Protein 1SE9 (pdb70)

Nearest PDB structures (foldseek):
  1se9-assembly1_A  TM=8.647E-01  e=3.452E-18  Arabidopsis thaliana
  4x57-assembly2_D  TM=8.177E-01  e=2.316E-09  Arabidopsis thaliana
  2gbm-assembly3_C  TM=7.319E-01  e=3.199E-06  Homo sapiens
  1wgh-assembly1_A  TM=7.041E-01  e=6.549E-06  Mus musculus
  1v6e-assembly1_A  TM=5.089E-01  e=8.475E-03  Mus musculus

Sequence (101 aa):
EAEVHNQLEIKFRLTDGSDIGPKAFPDATTVSALKETVISEWPREKENGPKTVKEVKLISAGKVLENSKTVKDYRSPVSNLAGAVTTMHVIIQAPVTEKEKEAEVHNQLEIKFRLTDGSDIGPKAFPDATTVSALKETVISEWPREKENGPKTVKEVKLISAGKVLENSKTVKDYRSPVSNLAGAVTTMHVIIQAPVTEKEKEAEVHNQLEIKFRLTDGSDIGPKAFPDATTVSALKETVISEWPREKENGPKTVKEVKLISAGKVLENSKTVKDYRSPVSNLAGAVTTMHVIIQAPVTEKEKEAEVHNQLEIKFRLTDGSDIGPKAFPDATTVSALKETVISEWPREKENGPKTVKEVKLISAGKVLENSKTVKDYRSPVSNLAGAVTTMHVIIQAPVTEKEKEAEVHNQLEIKFRLTDGSDIGPKAFPDATTVSALKETVISEWPREKENGPKTVKEVKLISAGKVLENSKTVKDYRSPVSNLAGAVTTMHVIIQAPVTEKEKEAEVHNQLEIKFRLTDGSDIGPKAFPDATTVSALKETVISEWPREKENGPKTVKEVKLISAGKVLENSKTVKDYRSPVSNLAGAVTTMHVIIQAPVTEKEKEAEVHNQLEIKFRLTDGSDIGPKAFPDATTVSALKETVISEWPREKENGPKTVKEVKLISAGKVLENSKTVKDYRSPVSNLAGAVTTMHVIIQAPVTEKEKEAEVHNQLEIKFRLTDGSDIGPKAFPDATTVSALKETVISEWPREKENGPKTVKEVKLISAGKVLENSKTVKDYRSPVSNLAGAVTTMHVIIQAPVTEKEKEAEVHNQLEIKFRLTDGSDIGPKAFPDATTVSALKETVISEWPREKENGPKTVKEVKLISAGKVLENSKTVKDYRSPVSNLAGAVTTMHVIIQAPVTEKEKEAEVHNQLEIKFRLTDGSDIGPKAFPDATTVSALKETVISEWPREKENGPKTVKEVKLISAGKVLENSKTVKDYRSPVSNLAGAVTTMHVIIQAPVTEKEKEAEVHNQLEIKFRLTDGSDIGPKAFPDATTVSALKETVISEWPREKENGPKTVKEVKLISAGKVLENSKTVKDYRSPVSNLAGAVTTMHVIIQAPVTEKEKEAEVHNQLEIKFRLTDGSDIGPKAFPDATTVSALKETVISEWPREKENGPKTVKEVKLISAGKVLENSKTVKDYRSPVSNLAGAVTTMHVIIQAPVTEKEKEAEVHNQLEIKFRLTDGSDIGPKAFPDATTVSALKETVISEWPREKENGPKTVKEVKLISAGKVLENSKTVKDYRSPVSNLAGAVTTMHVIIQAPVTEKEKEAEVHNQLEIKFRLTDGSDIGPKAFPDATTVSALKETVISEWPREKENGPKTVKEVKLISAGKVLENSKTVKDYRSPVSNLAGAVTTMHVIIQAPVTEKEKEAEVHNQLEIKFRLTDGSDIGPKAFPDATTVSALKETVISEWPREKENGPKTVKEVKLISAGKVLENSKTVKDYRSPVSNLAGAVTTMHVIIQAPVTEKEKEAEVHNQLEIKFRLTDGSDIGPKAFPDATTVSALKETVISEWPREKENGPKTVKEVKLISAGKVLENSKTVKDYRSPVSNLAGAVTTMHVIIQAPVTEKEKEAEVHNQLEIKFRLTDGSDIGPKAFPDATTVSALKETVISEWPREKENGPKTVKEVKLISAGKVLENSKTVKDYRSPVSNLAGAVTTMHVIIQAPVTEKEKEAEVHNQLEIKFRLTDGSDIGPKAFPDATTVSALKETVISEWPREKENGPKTVKEVKLISAGKVLENSKTVKDYRSPVSNLAGAVTTMHVIIQAPVTEKEKEAEVHNQLEIKFRLTDGSDIGPKAFPDATTVSALKETVISEWPREKENGPKTVKEVKLISAGKVLENSKTVKDYRSPVSNLAGAVTTMHVIIQAPVTEKEKEAEVHNQLEIKFRLTDGSDIGPKAFPDATTVSALKETVISEWPREKENGPKTVKEVKLISAGKVLENSKTVKDYRSPVSNLAGAVTTMHVIIQAPVTEKEK

InterPro domains:
  IPR000626 Ubiquitin-like domain [PS50053] (8-74)
  IPR017000 Membrane-anchored ubiquitin-fold protein [PIRSF032572] (2-117)
  IPR029071 Ubiquitin-like domain superfamily [SSF54236] (4-99)
  IPR039540 UBL3-like, ubiquitin domain [PF13881] (7-115)
  IPR040015 UBL3-like [PTHR13169] (1-116)

Solvent-accessible surface area: 6797 Å² total; per-residue (Å²): 215,59,152,119,132,100,42,18,72,5,54,4,87,23,82,95,55,57,74,34,52,72,99,19,2,59,37,71,26,60,0,41,43,0,31,97,27,0,40,95,100,9,70,209,153,69,102,136,8,0,17,24,64,141,8,0,54,1,35,25,115,74,118,82,9,95,62,97,75,38,3,123,76,51,35,61,103,151,107,55,151,40,71,40,92,40,62,4,80,0,64,57,81,67,57,148,135,95,110,96,200

Radius of gyration: 13.99 Å; Cα contacts (8 Å, |Δi|>4): 163; chains: 1; bounding box: 28×27×43 Å

Structure (mmCIF, N/CA/C/O backbone):
data_1SE9
#
_entry.id   1SE9
#
loop_
_atom_site.group_PDB
_atom_site.id
_atom_site.type_symbol
_atom_site.label_atom_id
_atom_site.label_alt_id
_atom_site.label_comp_id
_atom_site.label_asym_id
_atom_site.label_entity_id
_atom_site.label_seq_id
_atom_site.pdbx_PDB_ins_code
_atom_site.Cartn_x
_atom_site.Cartn_y
_atom_site.Cartn_z
_atom_site.occupancy
_atom_site.B_iso_or_equiv
_atom_site.auth_seq_id
_atom_site.auth_comp_id
_atom_site.auth_asym_id
_atom_site.auth_atom_id
_atom_site.pdbx_PDB_model_num
ATOM 1 N N . GLU A 1 10 ? 1.508 1.253 1.422 1.00 0.00 1 GLU A N 1
ATOM 2 C CA . GLU A 1 10 ? 2.693 0.413 1.397 1.00 0.00 1 GLU A CA 1
ATOM 3 C C . GLU A 1 10 ? 3.498 0.690 0.151 1.00 0.00 1 GLU A C 1
ATOM 4 O O . GLU A 1 10 ? 3.028 1.383 -0.754 1.00 0.00 1 GLU A O 1
ATOM 16 N N . ALA A 1 11 ? 4.700 0.168 0.104 1.00 0.00 2 ALA A N 1
ATOM 17 C CA . ALA A 1 11 ? 5.547 0.352 -1.040 1.00 0.00 2 ALA A CA 1
ATOM 18 C C . ALA A 1 11 ? 5.248 -0.721 -2.067 1.00 0.00 2 ALA A C 1
ATOM 19 O O . ALA A 1 11 ? 4.881 -1.850 -1.705 1.00 0.00 2 ALA A O 1
ATOM 26 N N . GLU A 1 12 ? 5.387 -0.380 -3.323 1.00 0.00 3 GLU A N 1
ATOM 27 C CA . GLU A 1 12 ? 5.138 -1.303 -4.389 1.00 0.00 3 GLU A CA 1
ATOM 28 C C . GLU A 1 12 ? 6.229 -2.353 -4.452 1.00 0.00 3 GLU A C 1
ATOM 29 O O . GLU A 1 12 ? 7.417 -2.021 -4.350 1.00 0.00 3 GLU A O 1
ATOM 41 N N . VAL A 1 13 ? 5.804 -3.611 -4.601 1.00 0.00 4 VAL A N 1
ATOM 42 C CA . VAL A 1 13 ? 6.656 -4.801 -4.586 1.00 0.00 4 VAL A CA 1
ATOM 43 C C . VAL A 1 13 ? 7.600 -4.860 -3.408 1.00 0.00 4 VAL A C 1
ATOM 44 O O . VAL A 1 13 ? 8.690 -4.264 -3.392 1.00 0.00 4 VAL A O 1
ATOM 57 N N . HIS A 1 14 ? 7.174 -5.581 -2.429 1.00 0.00 5 HIS A N 1
ATOM 58 C CA . HIS A 1 14 ? 7.885 -5.662 -1.171 1.00 0.00 5 HIS A CA 1
ATOM 59 C C . HIS A 1 14 ? 9.114 -6.538 -1.211 1.00 0.00 5 HIS A C 1
ATOM 60 O O . HIS A 1 14 ? 9.090 -7.716 -0.857 1.00 0.00 5 HIS A O 1
ATOM 75 N N . ASN A 1 15 ? 10.170 -5.971 -1.705 1.00 0.00 6 ASN A N 1
ATOM 76 C CA . ASN A 1 15 ? 11.438 -6.613 -1.696 1.00 0.00 6 ASN A CA 1
ATOM 77 C C . ASN A 1 15 ? 12.391 -5.859 -0.841 1.00 0.00 6 ASN A C 1
ATOM 78 O O . ASN A 1 15 ? 13.083 -4.936 -1.297 1.00 0.00 6 ASN A O 1
ATOM 89 N N . GLN A 1 16 ? 12.337 -6.167 0.417 1.00 0.00 7 GLN A N 1
ATOM 90 C CA . GLN A 1 16 ? 13.252 -5.685 1.386 1.00 0.00 7 GLN A CA 1
ATOM 91 C C . GLN A 1 16 ? 14.094 -6.858 1.802 1.00 0.00 7 GLN A C 1
ATOM 92 O O . GLN A 1 16 ? 14.030 -7.917 1.164 1.00 0.00 7 GLN A O 1
ATOM 106 N N . LEU A 1 17 ? 14.860 -6.727 2.841 1.00 0.00 8 LEU A N 1
ATOM 107 C CA . LEU A 1 17 ? 15.671 -7.838 3.225 1.00 0.00 8 LEU A CA 1
ATOM 108 C C . LEU A 1 17 ? 14.951 -8.615 4.279 1.00 0.00 8 LEU A C 1
ATOM 109 O O . LEU A 1 17 ? 14.508 -8.061 5.288 1.00 0.00 8 LEU A O 1
ATOM 125 N N . GLU A 1 18 ? 14.826 -9.870 4.060 1.00 0.00 9 GLU A N 1
ATOM 126 C CA . GLU A 1 18 ? 14.015 -10.701 4.895 1.00 0.00 9 GLU A CA 1
ATOM 127 C C . GLU A 1 18 ? 14.798 -11.296 6.019 1.00 0.00 9 GLU A C 1
ATOM 128 O O . GLU A 1 18 ? 15.944 -11.650 5.860 1.00 0.00 9 GLU A O 1
ATOM 140 N N . ILE A 1 19 ? 14.179 -11.373 7.157 1.00 0.00 10 ILE A N 1
ATOM 141 C CA . ILE A 1 19 ? 14.786 -11.944 8.321 1.00 0.00 10 ILE A CA 1
ATOM 142 C C . ILE A 1 19 ? 13.883 -13.027 8.845 1.00 0.00 10 ILE A C 1
ATOM 143 O O . ILE A 1 19 ? 12.656 -12.862 8.867 1.00 0.00 10 ILE A O 1
ATOM 159 N N . LYS A 1 20 ? 14.458 -14.128 9.215 1.00 0.00 11 LYS A N 1
ATOM 160 C CA . LYS A 1 20 ? 13.704 -15.123 9.926 1.00 0.00 11 LYS A CA 1
ATOM 161 C C . LYS A 1 20 ? 14.366 -15.396 11.248 1.00 0.00 11 LYS A C 1
ATOM 162 O O . LYS A 1 20 ? 15.592 -15.235 11.388 1.00 0.00 11 LYS A O 1
ATOM 181 N N . PHE A 1 21 ? 13.594 -15.802 12.201 1.00 0.00 12 PHE A N 1
ATOM 182 C CA . PHE A 1 21 ? 14.084 -15.984 13.539 1.00 0.00 12 PHE A CA 1
ATOM 183 C C . PHE A 1 21 ? 14.270 -17.456 13.853 1.00 0.00 12 PHE A C 1
ATOM 184 O O . PHE A 1 21 ? 13.337 -18.237 13.719 1.00 0.00 12 PHE A O 1
ATOM 201 N N . ARG A 1 22 ? 15.465 -17.842 14.245 1.00 0.00 13 ARG A N 1
ATOM 202 C CA . ARG A 1 22 ? 15.697 -19.182 14.681 1.00 0.00 13 ARG A CA 1
ATOM 203 C C . ARG A 1 22 ? 15.964 -19.197 16.144 1.00 0.00 13 ARG A C 1
ATOM 204 O O . ARG A 1 22 ? 16.883 -18.536 16.625 1.00 0.00 13 ARG A O 1
ATOM 225 N N . LEU A 1 23 ? 15.182 -19.941 16.841 1.00 0.00 14 LEU A N 1
ATOM 226 C CA . LEU A 1 23 ? 15.304 -20.076 18.253 1.00 0.00 14 LEU A CA 1
ATOM 227 C C . LEU A 1 23 ? 16.513 -20.933 18.576 1.00 0.00 14 LEU A C 1
ATOM 228 O O . LEU A 1 23 ? 16.927 -21.772 17.764 1.00 0.00 14 LEU A O 1
ATOM 244 N N . THR A 1 24 ? 17.068 -20.719 19.745 1.00 0.00 15 THR A N 1
ATOM 245 C CA . THR A 1 24 ? 18.251 -21.423 20.231 1.00 0.00 15 THR A CA 1
ATOM 246 C C . THR A 1 24 ? 18.037 -22.952 20.264 1.00 0.00 15 THR A C 1
ATOM 247 O O . THR A 1 24 ? 18.984 -23.736 20.182 1.00 0.00 15 THR A O 1
ATOM 258 N N . ASP A 1 25 ? 16.795 -23.349 20.365 1.00 0.00 16 ASP A N 1
ATOM 259 C CA . ASP A 1 25 ? 16.437 -24.763 20.404 1.00 0.00 16 ASP A CA 1
ATOM 260 C C . ASP A 1 25 ? 16.381 -25.382 18.997 1.00 0.00 16 ASP A C 1
ATOM 261 O O . ASP A 1 25 ? 16.114 -26.569 18.846 1.00 0.00 16 ASP A O 1
ATOM 270 N N . GLY A 1 26 ? 16.625 -24.576 17.975 1.00 0.00 17 GLY A N 1
ATOM 271 C CA . GLY A 1 26 ? 16.693 -25.090 16.609 1.00 0.00 17 GLY A CA 1
ATOM 272 C C . GLY A 1 26 ? 15.395 -24.972 15.817 1.00 0.00 17 GLY A C 1
ATOM 273 O O . GLY A 1 26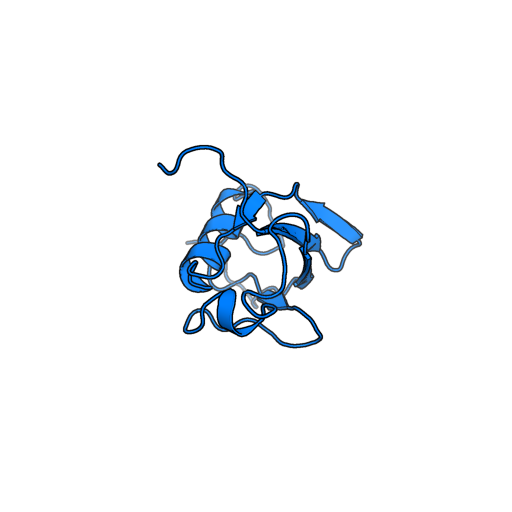 ? 15.322 -25.427 14.665 1.00 0.00 17 GLY A O 1
ATOM 277 N N . SER A 1 27 ? 14.387 -24.371 16.398 1.00 0.00 18 SER A N 1
ATOM 278 C CA . SER A 1 27 ? 13.126 -24.163 15.692 1.00 0.00 18 SER A CA 1
ATOM 279 C C . SER A 1 27 ? 13.158 -22.780 15.034 1.00 0.00 18 SER A C 1
ATOM 280 O O . SER A 1 27 ? 13.744 -21.857 15.591 1.00 0.00 18 SER A O 1
ATOM 288 N N . ASP A 1 28 ? 12.577 -22.627 13.856 1.00 0.00 19 ASP A N 1
ATOM 289 C CA . ASP A 1 28 ? 12.613 -21.352 13.197 1.00 0.00 19 ASP A CA 1
ATOM 290 C C . ASP A 1 28 ? 11.229 -20.831 12.876 1.00 0.00 19 ASP A C 1
ATOM 291 O O . ASP A 1 28 ? 10.274 -21.593 12.750 1.00 0.00 19 ASP A O 1
ATOM 300 N N . ILE A 1 29 ? 11.143 -19.536 12.770 1.00 0.00 20 ILE A N 1
ATOM 301 C CA . ILE A 1 29 ? 9.930 -18.822 12.427 1.00 0.00 20 ILE A CA 1
ATOM 302 C C . ILE A 1 29 ? 10.077 -18.320 10.994 1.00 0.00 20 ILE A C 1
ATOM 303 O O . ILE A 1 29 ? 11.176 -17.926 10.602 1.00 0.00 20 ILE A O 1
ATOM 319 N N . GLY A 1 30 ? 8.993 -18.373 10.225 1.00 0.00 21 GLY A N 1
ATOM 320 C CA . GLY A 1 30 ? 9.013 -17.958 8.825 1.00 0.00 21 GLY A CA 1
ATOM 321 C C . GLY A 1 30 ? 9.533 -16.540 8.609 1.00 0.00 21 GLY A C 1
ATOM 322 O O . GLY A 1 30 ? 9.238 -15.633 9.406 1.00 0.00 21 GLY A O 1
ATOM 326 N N . PRO A 1 31 ? 10.312 -16.329 7.529 1.00 0.00 22 PRO A N 1
ATOM 327 C CA . PRO A 1 31 ? 10.920 -15.037 7.219 1.00 0.00 22 PRO A CA 1
ATOM 328 C C . PRO A 1 31 ? 9.916 -13.974 6.814 1.00 0.00 22 PRO A C 1
ATOM 329 O O . PRO A 1 31 ? 8.904 -14.255 6.158 1.00 0.00 22 PRO A O 1
ATOM 340 N N . LYS A 1 32 ? 10.214 -12.773 7.196 1.00 0.00 23 LYS A N 1
ATOM 341 C CA . LYS A 1 32 ? 9.429 -11.607 6.882 1.00 0.00 23 LYS A CA 1
ATOM 342 C C . LYS A 1 32 ? 10.372 -10.598 6.264 1.00 0.00 23 LYS A C 1
ATOM 343 O O . LYS A 1 32 ? 11.564 -10.671 6.512 1.00 0.00 23 LYS A O 1
ATOM 362 N N . ALA A 1 33 ? 9.871 -9.673 5.487 1.00 0.00 24 ALA A N 1
ATOM 363 C CA . ALA A 1 33 ? 10.721 -8.670 4.898 1.00 0.00 24 ALA A CA 1
ATOM 364 C C . ALA A 1 33 ? 10.843 -7.499 5.844 1.00 0.00 24 ALA A C 1
ATOM 365 O O . ALA A 1 33 ? 9.832 -6.977 6.334 1.00 0.00 24 ALA A O 1
ATOM 372 N N . PHE A 1 34 ? 12.068 -7.114 6.143 1.00 0.00 25 PHE A N 1
ATOM 373 C CA . PHE A 1 34 ? 12.311 -6.017 7.039 1.00 0.00 25 PHE A CA 1
ATOM 374 C C . PHE A 1 34 ? 13.203 -5.015 6.368 1.00 0.00 25 PHE A C 1
ATOM 375 O O . PHE A 1 34 ? 14.354 -5.336 6.001 1.00 0.00 25 PHE A O 1
ATOM 392 N N . PRO A 1 35 ? 12.711 -3.811 6.158 1.00 0.00 26 PRO A N 1
ATOM 393 C CA . PRO A 1 35 ? 13.531 -2.728 5.671 1.00 0.00 26 PRO A CA 1
ATOM 394 C C . PRO A 1 35 ? 14.656 -2.444 6.665 1.00 0.00 26 PRO A C 1
ATOM 395 O O . PRO A 1 35 ? 14.489 -2.647 7.875 1.00 0.00 26 PRO A O 1
ATOM 406 N N . ASP A 1 36 ? 15.773 -1.988 6.169 1.00 0.00 27 ASP A N 1
ATOM 407 C CA . ASP A 1 36 ? 16.918 -1.627 7.007 1.00 0.00 27 ASP A CA 1
ATOM 408 C C . ASP A 1 36 ? 16.542 -0.495 7.961 1.00 0.00 27 ASP A C 1
ATOM 409 O O . ASP A 1 36 ? 17.079 -0.382 9.054 1.00 0.00 27 ASP A O 1
ATOM 418 N N . ALA A 1 37 ? 15.573 0.302 7.554 1.00 0.00 28 ALA A N 1
ATOM 419 C CA . ALA A 1 37 ? 15.130 1.447 8.330 1.00 0.00 28 ALA A CA 1
ATOM 420 C C . ALA A 1 37 ? 14.196 1.033 9.471 1.00 0.00 28 ALA A C 1
ATOM 421 O O . ALA A 1 37 ? 13.751 1.877 10.249 1.00 0.00 28 ALA A O 1
ATOM 428 N N . THR A 1 38 ? 13.900 -0.250 9.571 1.00 0.00 29 THR A N 1
ATOM 429 C CA . THR A 1 38 ? 13.074 -0.741 10.656 1.00 0.00 29 THR A CA 1
ATOM 430 C C . THR A 1 38 ? 13.862 -0.629 11.968 1.00 0.00 29 THR A C 1
ATOM 431 O O . THR A 1 38 ? 15.057 -0.940 12.011 1.00 0.00 29 THR A O 1
ATOM 442 N N . THR A 1 39 ? 13.219 -0.166 13.004 1.00 0.00 30 THR A N 1
ATOM 443 C CA . THR A 1 39 ? 13.842 -0.070 14.290 1.00 0.00 30 THR A CA 1
ATOM 444 C C . THR A 1 39 ? 13.830 -1.440 14.959 1.00 0.00 30 THR A C 1
ATOM 445 O O . THR A 1 39 ? 12.926 -2.254 14.701 1.00 0.00 30 THR A O 1
ATOM 456 N N . VAL A 1 40 ? 14.812 -1.716 15.797 1.00 0.00 31 VAL A N 1
ATOM 457 C CA . VAL A 1 40 ? 14.835 -2.970 16.521 1.00 0.00 31 VAL A CA 1
ATOM 458 C C . VAL A 1 40 ? 13.643 -3.038 17.480 1.00 0.00 31 VAL A C 1
ATOM 459 O O . VAL A 1 40 ? 13.156 -4.110 17.793 1.00 0.00 31 VAL A O 1
ATOM 472 N N . SER A 1 41 ? 13.159 -1.873 17.910 1.00 0.00 32 SER A N 1
ATOM 473 C CA . SER A 1 41 ? 11.956 -1.803 18.723 1.00 0.00 32 SER A CA 1
ATOM 474 C C . SER A 1 41 ? 10.775 -2.459 17.986 1.00 0.00 32 SER A C 1
ATOM 475 O O . SER A 1 41 ? 10.094 -3.322 18.543 1.00 0.00 32 SER A O 1
ATOM 483 N N . ALA A 1 42 ? 10.580 -2.086 16.717 1.00 0.00 33 ALA A N 1
ATOM 484 C CA . ALA A 1 42 ? 9.502 -2.644 15.900 1.00 0.00 33 ALA A CA 1
ATOM 485 C C . ALA A 1 42 ? 9.770 -4.111 15.570 1.00 0.00 33 ALA A C 1
ATOM 486 O O . ALA A 1 42 ? 8.847 -4.911 15.491 1.00 0.00 33 ALA A O 1
ATOM 493 N N . LEU A 1 43 ? 11.038 -4.455 15.398 1.00 0.00 34 LEU A N 1
ATOM 494 C CA . LEU A 1 43 ? 11.466 -5.794 15.131 1.00 0.00 34 LEU A CA 1
ATOM 495 C C . LEU A 1 43 ? 11.116 -6.686 16.322 1.00 0.00 34 LEU A C 1
ATOM 496 O O . LEU A 1 43 ? 10.551 -7.767 16.168 1.00 0.00 34 LEU A O 1
ATOM 512 N N . LYS A 1 44 ? 11.428 -6.186 17.498 1.00 0.00 35 LYS A N 1
ATOM 513 C CA . LYS A 1 44 ? 11.182 -6.854 18.757 1.00 0.00 35 LYS A CA 1
ATOM 514 C C . LYS A 1 44 ? 9.658 -7.045 18.923 1.00 0.00 35 LYS A C 1
ATOM 515 O O . LYS A 1 44 ? 9.201 -8.118 19.282 1.00 0.00 35 LYS A O 1
ATOM 534 N N . GLU A 1 45 ? 8.896 -5.993 18.597 1.00 0.00 36 GLU A N 1
ATOM 535 C CA . GLU A 1 45 ? 7.417 -6.024 18.593 1.00 0.00 36 GLU A CA 1
ATOM 536 C C . GLU A 1 45 ? 6.890 -7.092 17.626 1.00 0.00 36 GLU A C 1
ATOM 537 O O . GLU A 1 45 ? 5.951 -7.829 17.944 1.00 0.00 36 GLU A O 1
ATOM 549 N N . THR A 1 46 ? 7.506 -7.164 16.451 1.00 0.00 37 THR A N 1
ATOM 550 C CA . THR A 1 46 ? 7.124 -8.109 15.415 1.00 0.00 37 THR A CA 1
ATOM 551 C C . THR A 1 46 ? 7.176 -9.540 15.951 1.00 0.00 37 THR A C 1
ATOM 552 O O . THR A 1 46 ? 6.265 -10.350 15.699 1.00 0.00 37 THR A O 1
ATOM 563 N N . VAL A 1 47 ? 8.215 -9.823 16.716 1.00 0.00 38 VAL A N 1
ATOM 564 C CA . VAL A 1 47 ? 8.416 -11.131 17.297 1.00 0.00 38 VAL A CA 1
ATOM 565 C C . VAL A 1 47 ? 7.295 -11.444 18.271 1.00 0.00 38 VAL A C 1
ATOM 566 O O . VAL A 1 47 ? 6.748 -12.526 18.248 1.00 0.00 38 VAL A O 1
ATOM 579 N N . ILE A 1 48 ? 6.930 -10.459 19.080 1.00 0.00 39 ILE A N 1
ATOM 580 C CA . ILE A 1 48 ? 5.901 -10.617 20.120 1.00 0.00 39 ILE A CA 1
ATOM 581 C C . ILE A 1 48 ? 4.558 -10.995 19.494 1.00 0.00 39 ILE A C 1
ATOM 582 O O . ILE A 1 48 ? 3.777 -11.736 20.072 1.00 0.00 39 ILE A O 1
ATOM 598 N N . SER A 1 49 ? 4.308 -10.484 18.309 1.00 0.00 40 SER A N 1
ATOM 599 C CA . SER A 1 49 ? 3.095 -10.789 17.593 1.00 0.00 40 SER A CA 1
ATOM 600 C C . SER A 1 49 ? 3.139 -12.219 16.981 1.00 0.00 40 SER A C 1
ATOM 601 O O . SER A 1 49 ? 2.113 -12.902 16.893 1.00 0.00 40 SER A O 1
ATOM 609 N N . GLU A 1 50 ? 4.330 -12.668 16.578 1.00 0.00 41 GLU A N 1
ATOM 610 C CA . GLU A 1 50 ? 4.507 -13.976 15.989 1.00 0.00 41 GLU A CA 1
ATOM 611 C C . GLU A 1 50 ? 4.545 -15.059 17.061 1.00 0.00 41 GLU A C 1
ATOM 612 O O . GLU A 1 50 ? 4.029 -16.175 16.870 1.00 0.00 41 GLU A O 1
ATOM 624 N N . TRP A 1 51 ? 5.147 -14.716 18.165 1.00 0.00 42 TRP A N 1
ATOM 625 C CA . TRP A 1 51 ? 5.373 -15.608 19.270 1.00 0.00 42 TRP A CA 1
ATOM 626 C C . TRP A 1 51 ? 4.038 -15.910 19.944 1.00 0.00 42 TRP A C 1
ATOM 627 O O . TRP A 1 51 ? 3.244 -14.999 20.175 1.00 0.00 42 TRP A O 1
ATOM 648 N N . PRO A 1 52 ? 3.744 -17.180 20.226 1.00 0.00 43 PRO A N 1
ATOM 649 C CA . PRO A 1 52 ? 2.498 -17.560 20.876 1.00 0.00 43 PRO A CA 1
ATOM 650 C C . PRO A 1 52 ? 2.397 -17.011 22.301 1.00 0.00 43 PRO A C 1
ATOM 651 O O . PRO A 1 52 ? 3.211 -17.338 23.156 1.00 0.00 43 PRO A O 1
ATOM 662 N N . ARG A 1 53 ? 1.398 -16.184 22.547 1.00 0.00 44 ARG A N 1
ATOM 663 C CA . ARG A 1 53 ? 1.158 -15.631 23.880 1.00 0.00 44 ARG A CA 1
ATOM 664 C C . ARG A 1 53 ? 0.609 -16.728 24.797 1.00 0.00 44 ARG A C 1
ATOM 665 O O . ARG A 1 53 ? 0.689 -16.653 26.024 1.00 0.00 44 ARG A O 1
ATOM 686 N N . GLU A 1 54 ? 0.038 -17.744 24.169 1.00 0.00 45 GLU A N 1
ATOM 687 C CA . GLU A 1 54 ? -0.481 -18.921 24.860 1.00 0.00 45 GLU A CA 1
ATOM 688 C C . GLU A 1 54 ? 0.667 -19.782 25.429 1.00 0.00 45 GLU A C 1
ATOM 689 O O . GLU A 1 54 ? 0.437 -20.686 26.247 1.00 0.00 45 GLU A O 1
ATOM 701 N N . LYS A 1 55 ? 1.883 -19.501 24.987 1.00 0.00 46 LYS A N 1
ATOM 702 C CA . LYS A 1 55 ? 3.055 -20.261 25.378 1.00 0.00 46 LYS A CA 1
ATOM 703 C C . LYS A 1 55 ? 3.395 -20.052 26.842 1.00 0.00 46 LYS A C 1
ATOM 704 O O . LYS A 1 55 ? 3.571 -18.922 27.286 1.00 0.00 46 LYS A O 1
ATOM 723 N N . GLU A 1 56 ? 3.448 -21.118 27.586 1.00 0.00 47 GLU A N 1
ATOM 724 C CA . GLU A 1 56 ? 3.973 -21.065 28.901 1.00 0.00 47 GLU A CA 1
ATOM 725 C C . GLU A 1 56 ? 5.411 -21.491 28.848 1.00 0.00 47 GLU A C 1
ATOM 726 O O . GLU A 1 56 ? 5.785 -22.348 28.023 1.00 0.00 47 GLU A O 1
ATOM 738 N N . ASN A 1 57 ? 6.190 -20.905 29.696 1.00 0.00 48 ASN A N 1
ATOM 739 C CA . ASN A 1 57 ? 7.624 -21.145 29.793 1.00 0.00 48 ASN A CA 1
ATOM 740 C C . ASN A 1 57 ? 8.370 -20.764 28.514 1.00 0.00 48 ASN A C 1
ATOM 741 O O . ASN A 1 57 ? 8.713 -21.606 27.668 1.00 0.00 48 ASN A O 1
ATOM 752 N N . GLY A 1 58 ? 8.505 -19.492 28.339 1.00 0.00 49 GLY A N 1
ATOM 753 C CA . GLY A 1 58 ? 9.250 -18.917 27.308 1.00 0.00 49 GLY A CA 1
ATOM 754 C C . GLY A 1 58 ? 8.809 -17.508 27.217 1.00 0.00 49 GLY A C 1
ATOM 755 O O . GLY A 1 58 ? 7.852 -17.150 27.910 1.00 0.00 49 GLY A O 1
ATOM 759 N N . PRO A 1 59 ? 9.479 -16.672 26.442 1.00 0.00 50 PRO A N 1
ATOM 760 C CA . PRO A 1 59 ? 9.052 -15.286 26.222 1.00 0.00 50 PRO A CA 1
ATOM 761 C C . PRO A 1 59 ? 7.617 -15.195 25.699 1.00 0.00 50 PRO A C 1
ATOM 762 O O . PRO A 1 59 ? 6.988 -16.215 25.400 1.00 0.00 50 PRO A O 1
ATOM 773 N N . LYS A 1 60 ? 7.120 -13.976 25.637 1.00 0.00 51 LYS A N 1
ATOM 774 C CA . LYS A 1 60 ? 5.831 -13.626 25.033 1.00 0.00 51 LYS A CA 1
ATOM 775 C C . LYS A 1 60 ? 5.540 -12.175 25.224 1.00 0.00 51 LYS A C 1
ATOM 776 O O . LYS A 1 60 ? 4.657 -11.616 24.581 1.00 0.00 51 LYS A O 1
ATOM 795 N N . THR A 1 61 ? 6.250 -11.563 26.139 1.00 0.00 52 THR A N 1
ATOM 796 C CA . THR A 1 61 ? 6.206 -10.153 26.245 1.00 0.00 52 THR A CA 1
ATOM 797 C C . THR A 1 61 ? 7.497 -9.575 25.668 1.00 0.00 52 THR A C 1
ATOM 798 O O . THR A 1 61 ? 8.497 -10.303 25.500 1.00 0.00 52 THR A O 1
ATOM 809 N N . VAL A 1 62 ? 7.483 -8.291 25.391 1.00 0.00 53 VAL A N 1
ATOM 810 C CA . VAL A 1 62 ? 8.560 -7.610 24.684 1.00 0.00 53 VAL A CA 1
ATOM 811 C C . VAL A 1 62 ? 9.945 -7.752 25.349 1.00 0.00 53 VAL A C 1
ATOM 812 O O . VAL A 1 62 ? 10.939 -8.044 24.678 1.00 0.00 53 VAL A O 1
ATOM 825 N N . LYS A 1 63 ? 9.987 -7.616 26.647 1.00 0.00 54 LYS A N 1
ATOM 826 C CA . LYS A 1 63 ? 11.244 -7.601 27.379 1.00 0.00 54 LYS A CA 1
ATOM 827 C C . LYS A 1 63 ? 11.878 -8.988 27.518 1.00 0.00 54 LYS A C 1
ATOM 828 O O . LYS A 1 63 ? 13.066 -9.102 27.805 1.00 0.00 54 LYS A O 1
ATOM 847 N N . GLU A 1 64 ? 11.103 -10.027 27.293 1.00 0.00 55 GLU A N 1
ATOM 848 C CA . GLU A 1 64 ? 11.587 -11.393 27.517 1.00 0.00 55 GLU A CA 1
ATOM 849 C C . GLU A 1 64 ? 12.439 -11.927 26.362 1.00 0.00 55 GLU A C 1
ATOM 850 O O . GLU A 1 64 ? 13.356 -12.724 26.574 1.00 0.00 55 GLU A O 1
ATOM 862 N N . VAL A 1 65 ? 12.168 -11.474 25.166 1.00 0.00 56 VAL A N 1
ATOM 863 C CA . VAL A 1 65 ? 12.823 -12.039 23.996 1.00 0.00 56 VAL A CA 1
ATOM 864 C C . VAL A 1 65 ? 14.081 -11.248 23.584 1.00 0.00 56 VAL A C 1
ATOM 865 O O . VAL A 1 65 ? 14.070 -10.011 23.519 1.00 0.00 56 VAL A O 1
ATOM 878 N N . LYS A 1 66 ? 15.161 -11.977 23.337 1.00 0.00 57 LYS A N 1
ATOM 879 C CA . LYS A 1 66 ? 16.428 -11.407 22.911 1.00 0.00 57 LYS A CA 1
ATOM 880 C C . LYS A 1 66 ? 16.770 -11.816 21.489 1.00 0.00 57 LYS A C 1
ATOM 881 O O . LYS A 1 66 ? 16.778 -13.011 21.158 1.00 0.00 57 LYS A O 1
ATOM 900 N N . LEU A 1 67 ? 17.038 -10.826 20.663 1.00 0.00 58 LEU A N 1
ATOM 901 C CA . LEU A 1 67 ? 17.420 -11.037 19.280 1.00 0.00 58 LEU A CA 1
ATOM 902 C C . LEU A 1 67 ? 18.932 -10.890 19.175 1.00 0.00 58 LEU A C 1
ATOM 903 O O . LEU A 1 67 ? 19.478 -9.862 19.577 1.00 0.00 58 LEU A O 1
ATOM 919 N N . ILE A 1 68 ? 19.607 -11.905 18.668 1.00 0.00 59 ILE A N 1
ATOM 920 C CA . ILE A 1 68 ? 21.067 -11.885 18.583 1.00 0.00 59 ILE A CA 1
ATOM 921 C C . ILE A 1 68 ? 21.559 -12.264 17.186 1.00 0.00 59 ILE A C 1
ATOM 922 O O . ILE A 1 68 ? 21.229 -13.335 16.656 1.00 0.00 59 ILE A O 1
ATOM 938 N N . SER A 1 69 ? 22.342 -11.381 16.606 1.00 0.00 60 SER A N 1
ATOM 939 C CA . SER A 1 69 ? 22.888 -11.569 15.287 1.00 0.00 60 SER A CA 1
ATOM 940 C C . SER A 1 69 ? 24.384 -11.262 15.318 1.00 0.00 60 SER A C 1
ATOM 941 O O . SER A 1 69 ? 24.794 -10.228 15.864 1.00 0.00 60 SER A O 1
ATOM 949 N N . ALA A 1 70 ? 25.195 -12.182 14.768 1.00 0.00 61 ALA A N 1
ATOM 950 C CA . ALA A 1 70 ? 26.670 -12.065 14.706 1.00 0.00 61 ALA A CA 1
ATOM 951 C C . ALA A 1 70 ? 27.294 -12.062 16.102 1.00 0.00 61 ALA A C 1
ATOM 952 O O . ALA A 1 70 ? 28.461 -11.679 16.285 1.00 0.00 61 ALA A O 1
ATOM 959 N N . GLY A 1 71 ? 26.537 -12.545 17.064 1.00 0.00 62 GLY A N 1
ATOM 960 C CA . GLY A 1 71 ? 26.995 -12.580 18.433 1.00 0.00 62 GLY A CA 1
ATOM 961 C C . GLY A 1 71 ? 26.777 -11.260 19.125 1.00 0.00 62 GLY A C 1
ATOM 962 O O . GLY A 1 71 ? 27.481 -10.918 20.081 1.00 0.00 62 GLY A O 1
ATOM 966 N N . LYS A 1 72 ? 25.815 -10.517 18.646 1.00 0.00 63 LYS A N 1
ATOM 967 C CA . LYS A 1 72 ? 25.506 -9.225 19.188 1.00 0.00 63 LYS A CA 1
ATOM 968 C C . LYS A 1 72 ? 24.018 -9.140 19.433 1.00 0.00 63 LYS A C 1
ATOM 969 O O . LYS A 1 72 ? 23.227 -9.401 18.520 1.00 0.00 63 LYS A O 1
ATOM 988 N N . VAL A 1 73 ? 23.634 -8.822 20.649 1.00 0.00 64 VAL A N 1
ATOM 989 C CA . VAL A 1 73 ? 22.235 -8.649 20.964 1.00 0.00 64 VAL A CA 1
ATOM 990 C C . VAL A 1 73 ? 21.746 -7.316 20.396 1.00 0.00 64 VAL A C 1
ATOM 991 O O . VAL A 1 73 ? 22.431 -6.290 20.505 1.00 0.00 64 VAL A O 1
ATOM 1004 N N . LEU A 1 74 ? 20.615 -7.345 19.757 1.00 0.00 65 LEU A N 1
ATOM 1005 C CA . LEU A 1 74 ? 20.056 -6.186 19.162 1.00 0.00 65 LEU A CA 1
ATOM 1006 C C . LEU A 1 74 ? 19.310 -5.330 20.163 1.00 0.00 65 LEU A C 1
ATOM 1007 O O . LEU A 1 74 ? 18.237 -5.709 20.654 1.00 0.00 65 LEU A O 1
ATOM 1023 N N . GLU A 1 75 ? 19.903 -4.194 20.495 1.00 0.00 66 GLU A N 1
ATOM 1024 C CA . GLU A 1 75 ? 19.257 -3.211 21.335 1.00 0.00 66 GLU A CA 1
ATOM 1025 C C . GLU A 1 75 ? 18.140 -2.544 20.534 1.00 0.00 66 GLU A C 1
ATOM 1026 O O . GLU A 1 75 ? 18.325 -2.223 19.351 1.00 0.00 66 GLU A O 1
ATOM 1038 N N . ASN A 1 76 ? 17.006 -2.312 21.182 1.00 0.00 67 ASN A N 1
ATOM 1039 C CA . ASN A 1 76 ? 15.805 -1.784 20.516 1.00 0.00 67 ASN A CA 1
ATOM 1040 C C . ASN A 1 76 ? 16.022 -0.358 20.023 1.00 0.00 67 ASN A C 1
ATOM 1041 O O . ASN A 1 76 ? 15.335 0.110 19.112 1.00 0.00 67 ASN A O 1
ATOM 1052 N N . SER A 1 77 ? 16.996 0.304 20.619 1.00 0.00 68 SER A N 1
ATOM 1053 C CA . SER A 1 77 ? 17.324 1.691 20.339 1.00 0.00 68 SER A CA 1
ATOM 1054 C C . SER A 1 77 ? 18.144 1.842 19.035 1.00 0.00 68 SER A C 1
ATOM 1055 O O . SER A 1 77 ? 18.563 2.955 18.667 1.00 0.00 68 SER A O 1
ATOM 1063 N N . LYS A 1 78 ? 18.359 0.747 18.358 1.00 0.00 69 LYS A N 1
ATOM 1064 C CA . LYS A 1 78 ? 19.087 0.704 17.131 1.00 0.00 69 LYS A CA 1
ATOM 1065 C C . LYS A 1 78 ? 18.152 0.237 16.026 1.00 0.00 69 LYS A C 1
ATOM 1066 O O . LYS A 1 78 ? 17.046 -0.217 16.310 1.00 0.00 69 LYS A O 1
ATOM 1085 N N . THR A 1 79 ? 18.553 0.373 14.795 1.00 0.00 70 THR A N 1
ATOM 1086 C CA . THR A 1 79 ? 17.744 -0.043 13.712 1.00 0.00 70 THR A CA 1
ATOM 1087 C C . THR A 1 79 ? 18.311 -1.318 13.134 1.00 0.00 70 THR A C 1
ATOM 1088 O O . THR A 1 79 ? 19.397 -1.750 13.536 1.00 0.00 70 THR A O 1
ATOM 1099 N N . VAL A 1 80 ? 17.600 -1.924 12.209 1.00 0.00 71 VAL A N 1
ATOM 1100 C CA . VAL A 1 80 ? 18.087 -3.116 11.559 1.00 0.00 71 VAL A CA 1
ATOM 1101 C C . VAL A 1 80 ? 19.331 -2.754 10.731 1.00 0.00 71 VAL A C 1
ATOM 1102 O O . VAL A 1 80 ? 20.285 -3.524 10.650 1.00 0.00 71 VAL A O 1
ATOM 1115 N N . LYS A 1 81 ? 19.318 -1.535 10.174 1.00 0.00 72 LYS A N 1
ATOM 1116 C CA . LYS A 1 81 ? 20.409 -0.975 9.364 1.00 0.00 72 LYS A CA 1
ATOM 1117 C C . LYS A 1 81 ? 21.739 -1.022 10.119 1.00 0.00 72 LYS A C 1
ATOM 1118 O O . LYS A 1 81 ? 22.798 -1.251 9.522 1.00 0.00 72 LYS A O 1
ATOM 1137 N N . ASP A 1 82 ? 21.660 -0.854 11.434 1.00 0.00 73 ASP A N 1
ATOM 1138 C CA . ASP A 1 82 ? 22.808 -0.889 12.328 1.00 0.00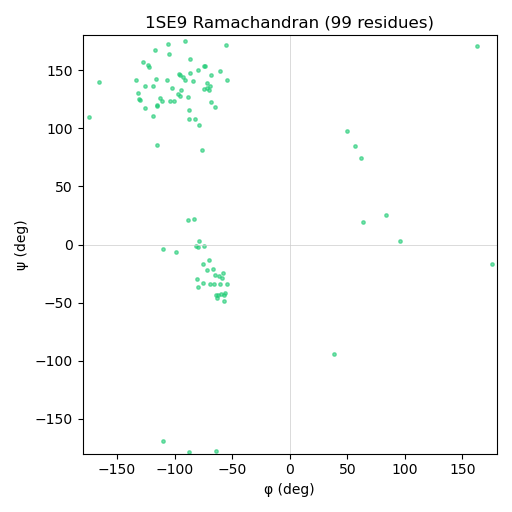 73 ASP A CA 1
ATOM 1139 C C . ASP A 1 82 ? 23.554 -2.229 12.259 1.00 0.00 73 ASP A C 1
ATOM 1140 O O . ASP A 1 82 ? 24.761 -2.291 12.489 1.00 0.00 73 ASP A O 1
ATOM 1149 N N . TYR A 1 83 ? 22.836 -3.294 11.945 1.00 0.00 74 TYR A N 1
ATOM 1150 C CA . TYR A 1 83 ? 23.398 -4.629 11.924 1.00 0.00 74 TYR A CA 1
ATOM 1151 C C . TYR A 1 83 ? 23.500 -5.160 10.493 1.00 0.00 74 TYR A C 1
ATOM 1152 O O . TYR A 1 83 ? 24.022 -6.248 10.253 1.00 0.00 74 TYR A O 1
ATOM 1170 N N . ARG A 1 84 ? 23.018 -4.388 9.565 1.00 0.00 75 ARG A N 1
ATOM 1171 C CA . ARG A 1 84 ? 22.923 -4.772 8.187 1.00 0.00 75 ARG A CA 1
ATOM 1172 C C . ARG A 1 84 ? 24.129 -4.416 7.362 1.00 0.00 75 ARG A C 1
ATOM 1173 O O . ARG A 1 84 ? 25.070 -3.778 7.832 1.00 0.00 75 ARG A O 1
ATOM 1194 N N . SER A 1 85 ? 24.079 -4.851 6.128 1.00 0.00 76 SER A N 1
ATOM 1195 C CA . SER A 1 85 ? 25.062 -4.572 5.142 1.00 0.00 76 SER A CA 1
ATOM 1196 C C . SER A 1 85 ? 24.702 -3.229 4.480 1.00 0.00 76 SER A C 1
ATOM 1197 O O . SER A 1 85 ? 23.546 -2.799 4.569 1.00 0.00 76 SER A O 1
ATOM 1205 N N . PRO A 1 86 ? 25.663 -2.545 3.830 1.00 0.00 77 PRO A N 1
ATOM 1206 C CA . PRO A 1 86 ? 25.402 -1.264 3.148 1.00 0.00 77 PRO A CA 1
ATOM 1207 C C . PRO A 1 86 ? 24.412 -1.416 1.966 1.00 0.00 77 PRO A C 1
ATOM 1208 O O . PRO A 1 86 ? 23.931 -2.518 1.673 1.00 0.00 77 PRO A O 1
ATOM 1219 N N . VAL A 1 87 ? 24.155 -0.319 1.261 1.00 0.00 78 VAL A N 1
ATOM 1220 C CA . VAL A 1 87 ? 23.196 -0.299 0.143 1.00 0.00 78 VAL A CA 1
ATOM 1221 C C . VAL A 1 87 ? 23.791 -1.004 -1.102 1.00 0.00 78 VAL A C 1
ATOM 1222 O O . VAL A 1 87 ? 23.137 -1.188 -2.129 1.00 0.00 78 VAL A O 1
ATOM 1235 N N . SER A 1 88 ? 25.017 -1.454 -0.963 1.00 0.00 79 SER A N 1
ATOM 1236 C CA . SER A 1 88 ? 25.736 -2.166 -2.007 1.00 0.00 79 SER A CA 1
ATOM 1237 C C . SER A 1 88 ? 25.369 -3.661 -2.007 1.00 0.00 79 SER A C 1
ATOM 1238 O O . SER A 1 88 ? 26.080 -4.518 -2.551 1.00 0.00 79 SER A O 1
ATOM 1246 N N . ASN A 1 89 ? 24.242 -3.928 -1.443 1.00 0.00 80 ASN A N 1
ATOM 1247 C CA . ASN A 1 89 ? 23.682 -5.246 -1.329 1.00 0.00 80 ASN A CA 1
ATOM 1248 C C . ASN A 1 89 ? 22.223 -5.141 -1.745 1.00 0.00 80 ASN A C 1
ATOM 1249 O O . ASN A 1 89 ? 21.569 -4.126 -1.457 1.00 0.00 80 ASN A O 1
ATOM 1260 N N . LEU A 1 90 ? 21.723 -6.128 -2.444 1.00 0.00 81 LEU A N 1
ATOM 1261 C CA . LEU A 1 90 ? 20.416 -6.113 -2.952 1.00 0.00 81 LEU A CA 1
ATOM 1262 C C . LEU A 1 90 ? 19.406 -6.655 -1.937 1.00 0.00 81 LEU A C 1
ATOM 1263 O O . LEU A 1 90 ? 19.763 -7.031 -0.830 1.00 0.00 81 LEU A O 1
ATOM 1279 N N . ALA A 1 91 ? 18.153 -6.708 -2.331 1.00 0.00 82 ALA A N 1
ATOM 1280 C CA . ALA A 1 91 ? 17.094 -7.188 -1.476 1.00 0.00 82 ALA A CA 1
ATOM 1281 C C . ALA A 1 91 ? 16.928 -8.703 -1.598 1.00 0.00 82 ALA A C 1
ATOM 1282 O O . ALA A 1 91 ? 15.885 -9.265 -1.250 1.00 0.00 82 ALA A O 1
ATOM 1289 N N . GLY A 1 92 ? 17.963 -9.354 -2.059 1.00 0.00 83 GLY A N 1
ATOM 1290 C CA . GLY A 1 92 ? 17.922 -10.782 -2.233 1.00 0.00 83 GLY A CA 1
ATOM 1291 C C . GLY A 1 92 ? 18.583 -11.511 -1.090 1.00 0.00 83 GLY A C 1
ATOM 1292 O O . GLY A 1 92 ? 18.538 -12.747 -1.010 1.00 0.00 83 GLY A O 1
ATOM 1296 N N . ALA A 1 93 ? 19.191 -10.763 -0.203 1.00 0.00 84 ALA A N 1
ATOM 1297 C CA . ALA A 1 93 ? 19.866 -11.338 0.928 1.00 0.00 84 ALA A CA 1
ATOM 1298 C C . ALA A 1 93 ? 18.906 -11.537 2.082 1.00 0.00 84 ALA A C 1
ATOM 1299 O O . ALA A 1 93 ? 18.348 -10.575 2.617 1.00 0.00 84 ALA A O 1
ATOM 1306 N N . VAL A 1 94 ? 18.697 -12.775 2.443 1.00 0.00 85 VAL A N 1
ATOM 1307 C CA . VAL A 1 94 ? 17.864 -13.104 3.571 1.00 0.00 85 VAL A CA 1
ATOM 1308 C C . VAL A 1 94 ? 18.761 -13.281 4.801 1.00 0.00 85 VAL A C 1
ATOM 1309 O O . VAL A 1 94 ? 19.918 -13.713 4.677 1.00 0.00 85 VAL A O 1
ATOM 1322 N N . THR A 1 95 ? 18.269 -12.916 5.940 1.00 0.00 86 THR A N 1
ATOM 1323 C CA . THR A 1 95 ? 19.024 -12.973 7.144 1.00 0.00 86 THR A CA 1
ATOM 1324 C C . THR A 1 95 ? 18.330 -13.914 8.123 1.00 0.00 86 THR A C 1
ATOM 1325 O O . THR A 1 95 ? 17.107 -13.898 8.256 1.00 0.00 86 THR A O 1
ATOM 1336 N N . THR A 1 96 ? 19.082 -14.739 8.764 1.00 0.00 87 THR A N 1
ATOM 1337 C CA . THR A 1 96 ? 18.551 -15.610 9.753 1.00 0.00 87 THR A CA 1
ATOM 1338 C C . THR A 1 96 ? 19.161 -15.223 11.101 1.00 0.00 87 THR A C 1
ATOM 1339 O O . THR A 1 96 ? 20.378 -15.269 11.271 1.00 0.00 87 THR A O 1
ATOM 1350 N N . MET A 1 97 ? 18.338 -14.833 12.036 1.00 0.00 88 MET A N 1
ATOM 1351 C CA . MET A 1 97 ? 18.824 -14.352 13.313 1.00 0.00 88 MET A CA 1
ATOM 1352 C C . MET A 1 97 ? 18.392 -15.262 14.448 1.00 0.00 88 MET A C 1
ATOM 1353 O O . MET A 1 97 ? 17.293 -15.813 14.420 1.00 0.00 88 MET A O 1
ATOM 1367 N N . HIS A 1 98 ? 19.272 -15.446 15.424 1.00 0.00 89 HIS A N 1
ATOM 1368 C CA . HIS A 1 98 ? 18.979 -16.296 16.564 1.00 0.00 89 HIS A CA 1
ATOM 1369 C C . HIS A 1 98 ? 18.212 -15.591 17.639 1.00 0.00 89 HIS A C 1
ATOM 1370 O O . HIS A 1 98 ? 18.441 -14.411 17.933 1.00 0.00 89 HIS A O 1
ATOM 1385 N N . VAL A 1 99 ? 17.300 -16.319 18.205 1.00 0.00 90 VAL A N 1
ATOM 1386 C CA . VAL A 1 99 ? 16.528 -15.885 19.324 1.00 0.00 90 VAL A CA 1
ATOM 1387 C C . VAL A 1 99 ? 16.876 -16.761 20.483 1.00 0.00 90 VAL A C 1
ATOM 1388 O O . VAL A 1 99 ? 16.714 -17.990 20.438 1.00 0.00 90 VAL A O 1
ATOM 1401 N N . ILE A 1 100 ? 17.355 -16.153 21.493 1.00 0.00 91 ILE A N 1
ATOM 1402 C CA . ILE A 1 100 ? 17.736 -16.849 22.651 1.00 0.00 91 ILE A CA 1
ATOM 1403 C C . ILE A 1 100 ? 16.689 -16.686 23.724 1.00 0.00 91 ILE A C 1
ATOM 1404 O O . ILE A 1 100 ? 16.178 -15.584 23.963 1.00 0.00 91 ILE A O 1
ATOM 1420 N N . ILE A 1 101 ? 16.371 -17.782 24.349 1.00 0.00 92 ILE A N 1
ATOM 1421 C CA . ILE A 1 101 ? 15.309 -17.850 25.300 1.00 0.00 92 ILE A CA 1
ATOM 1422 C C . ILE A 1 101 ? 15.818 -17.497 26.669 1.00 0.00 92 ILE A C 1
ATOM 1423 O O . ILE A 1 101 ? 16.567 -18.250 27.268 1.00 0.00 92 ILE A O 1
ATOM 1439 N N . GLN A 1 102 ? 15.449 -16.344 27.145 1.00 0.00 93 GLN A N 1
ATOM 1440 C CA . GLN A 1 102 ? 15.821 -15.954 28.467 1.00 0.00 93 GLN A CA 1
ATOM 1441 C C . GLN A 1 102 ? 14.566 -15.751 29.279 1.00 0.00 93 GLN A C 1
ATOM 1442 O O . GLN A 1 102 ? 13.792 -14.821 29.033 1.00 0.00 93 GLN A O 1
ATOM 1456 N N . ALA A 1 103 ? 14.356 -16.623 30.215 1.00 0.00 94 ALA A N 1
ATOM 1457 C CA . ALA A 1 103 ? 13.174 -16.591 31.035 1.00 0.00 94 ALA A CA 1
ATOM 1458 C C . ALA A 1 103 ? 13.450 -15.889 32.357 1.00 0.00 94 ALA A C 1
ATOM 1459 O O . ALA A 1 103 ? 14.447 -16.182 33.028 1.00 0.00 94 ALA A O 1
ATOM 1466 N N . PRO A 1 104 ? 12.607 -14.931 32.729 1.00 0.00 95 PRO A N 1
ATOM 1467 C CA . PRO A 1 104 ? 12.731 -14.218 34.003 1.00 0.00 95 PRO A CA 1
ATOM 1468 C C . PRO A 1 104 ? 12.286 -15.068 35.196 1.00 0.00 95 PRO A C 1
ATOM 1469 O O . PRO A 1 104 ? 11.462 -15.980 35.052 1.00 0.00 95 PRO A O 1
ATOM 1480 N N . VAL A 1 105 ? 12.831 -14.766 36.365 1.00 0.00 96 VAL A N 1
ATOM 1481 C CA . VAL A 1 105 ? 12.473 -15.480 37.582 1.00 0.00 96 VAL A CA 1
ATOM 1482 C C . VAL A 1 105 ? 11.144 -14.960 38.103 1.00 0.00 96 VAL A C 1
ATOM 1483 O O . VAL A 1 105 ? 11.078 -13.867 38.687 1.00 0.00 96 VAL A O 1
ATOM 1496 N N . THR A 1 106 ? 10.105 -15.734 37.862 1.00 0.00 97 THR A N 1
ATOM 1497 C CA . THR A 1 106 ? 8.752 -15.412 38.221 1.00 0.00 97 THR A CA 1
ATOM 1498 C C . THR A 1 106 ? 8.289 -14.075 37.613 1.00 0.00 97 THR A C 1
ATOM 1499 O O . THR A 1 106 ? 8.404 -13.001 38.220 1.00 0.00 97 THR A O 1
ATOM 1510 N N . GLU A 1 107 ? 7.832 -14.164 36.397 1.00 0.00 98 GLU A N 1
ATOM 1511 C CA . GLU A 1 107 ? 7.347 -13.045 35.640 1.00 0.00 98 GLU A CA 1
ATOM 1512 C C . GLU A 1 107 ? 6.598 -13.599 34.455 1.00 0.00 98 GLU A C 1
ATOM 1513 O O . GLU A 1 107 ? 7.038 -14.596 33.857 1.00 0.00 98 GLU A O 1
ATOM 1525 N N . LYS A 1 108 ? 5.489 -12.986 34.129 1.00 0.00 99 LYS A N 1
ATOM 1526 C CA . LYS A 1 108 ? 4.617 -13.450 33.090 1.00 0.00 99 LYS A CA 1
ATOM 1527 C C . LYS A 1 108 ? 3.494 -12.459 32.844 1.00 0.00 99 LYS A C 1
ATOM 1528 O O . LYS A 1 108 ? 2.621 -12.332 33.688 1.00 0.00 99 LYS A O 1
ATOM 1547 N N . GLU A 1 109 ? 3.540 -11.773 31.681 1.00 0.00 100 GLU A N 1
ATOM 1548 C CA . GLU A 1 109 ? 2.501 -10.818 31.218 1.00 0.00 100 GLU A CA 1
ATOM 1549 C C . GLU A 1 109 ? 1.919 -9.950 32.390 1.00 0.00 100 GLU A C 1
ATOM 1550 O O . GLU A 1 109 ? 2.513 -8.916 32.732 1.00 0.00 100 GLU A O 1
ATOM 1562 N N . LYS A 1 110 ? 0.793 -10.387 32.994 1.00 0.00 101 LYS A N 1
ATOM 1563 C CA . LYS A 1 110 ? 0.302 -9.848 34.271 1.00 0.00 101 LYS A CA 1
ATOM 1564 C C . LYS A 1 110 ? -0.809 -10.720 34.847 1.00 0.00 101 LYS A C 1
ATOM 1565 O O . LYS A 1 110 ? -1.986 -10.567 34.467 1.00 0.00 101 LYS A O 1
ATOM 1584 N N . GLU A 1 10 ? 3.328 -7.883 4.237 1.00 0.00 1 GLU A N 2
ATOM 1585 C CA . GLU A 1 10 ? 2.407 -6.859 3.765 1.00 0.00 1 GLU A CA 2
ATOM 1586 C C . GLU A 1 10 ? 3.134 -5.531 3.828 1.00 0.00 1 GLU A C 2
ATOM 1587 O O . GLU A 1 10 ? 3.348 -4.986 4.919 1.00 0.00 1 GLU A O 2
ATOM 1599 N N . ALA A 1 11 ? 3.549 -5.043 2.674 1.00 0.00 2 ALA A N 2
ATOM 1600 C CA . ALA A 1 11 ? 4.271 -3.799 2.551 1.00 0.00 2 ALA A CA 2
ATOM 1601 C C . ALA A 1 11 ? 4.503 -3.516 1.099 1.00 0.00 2 ALA A C 2
ATOM 1602 O O . ALA A 1 11 ? 4.238 -4.378 0.242 1.00 0.00 2 ALA A O 2
ATOM 1609 N N . GLU A 1 12 ? 4.982 -2.335 0.809 1.00 0.00 3 GLU A N 2
ATOM 1610 C CA . GLU A 1 12 ? 5.358 -1.979 -0.508 1.00 0.00 3 GLU A CA 2
ATOM 1611 C C . GLU A 1 12 ? 6.738 -2.547 -0.775 1.00 0.00 3 GLU A C 2
ATOM 1612 O O . GLU A 1 12 ? 7.759 -1.880 -0.571 1.00 0.00 3 GLU A O 2
ATOM 1624 N N . VAL A 1 13 ? 6.763 -3.798 -1.141 1.00 0.00 4 VAL A N 2
ATOM 1625 C CA . VAL A 1 13 ? 7.983 -4.511 -1.333 1.00 0.00 4 VAL A CA 2
ATOM 1626 C C . VAL A 1 13 ? 8.491 -4.329 -2.728 1.00 0.00 4 VAL A C 2
ATOM 1627 O O . VAL A 1 13 ? 7.818 -4.626 -3.714 1.00 0.00 4 VAL A O 2
ATOM 1640 N N . HIS A 1 14 ? 9.648 -3.825 -2.784 1.00 0.00 5 HIS A N 2
ATOM 1641 C CA . HIS A 1 14 ? 10.397 -3.655 -3.997 1.00 0.00 5 HIS A CA 2
ATOM 1642 C C . HIS A 1 14 ? 11.795 -4.106 -3.700 1.00 0.00 5 HIS A C 2
ATOM 1643 O O . HIS A 1 14 ? 12.346 -4.956 -4.387 1.00 0.00 5 HIS A O 2
ATOM 1658 N N . ASN A 1 15 ? 12.353 -3.557 -2.639 1.00 0.00 6 ASN A N 2
ATOM 1659 C CA . ASN A 1 15 ? 13.645 -3.971 -2.154 1.00 0.00 6 ASN A CA 2
ATOM 1660 C C . ASN A 1 15 ? 13.725 -3.849 -0.634 1.00 0.00 6 ASN A C 2
ATOM 1661 O O . ASN A 1 15 ? 13.926 -2.767 -0.077 1.00 0.00 6 ASN A O 2
ATOM 1672 N N . GLN A 1 16 ? 13.473 -4.946 0.029 1.00 0.00 7 GLN A N 2
ATOM 1673 C CA . GLN A 1 16 ? 13.599 -5.059 1.423 1.00 0.00 7 GLN A CA 2
ATOM 1674 C C . GLN A 1 16 ? 13.998 -6.472 1.732 1.00 0.00 7 GLN A C 2
ATOM 1675 O O . GLN A 1 16 ? 13.727 -7.368 0.938 1.00 0.00 7 GLN A O 2
ATOM 1689 N N . LEU A 1 17 ? 14.614 -6.672 2.853 1.00 0.00 8 LEU A N 2
ATOM 1690 C CA . LEU A 1 17 ? 15.260 -7.937 3.143 1.00 0.00 8 LEU A CA 2
ATOM 1691 C C . LEU A 1 17 ? 14.366 -8.880 3.904 1.00 0.00 8 LEU A C 2
ATOM 1692 O O . LEU A 1 17 ? 13.670 -8.486 4.831 1.00 0.00 8 LEU A O 2
ATOM 1708 N N . GLU A 1 18 ? 14.399 -10.125 3.523 1.00 0.00 9 GLU A N 2
ATOM 1709 C CA . GLU A 1 18 ? 13.578 -11.114 4.140 1.00 0.00 9 GLU A CA 2
ATOM 1710 C C . GLU A 1 18 ? 14.311 -11.731 5.298 1.00 0.00 9 GLU A C 2
ATOM 1711 O O . GLU A 1 18 ? 15.426 -12.280 5.157 1.00 0.00 9 GLU A O 2
ATOM 1723 N N . ILE A 1 19 ? 13.700 -11.628 6.426 1.00 0.00 10 ILE A N 2
ATOM 1724 C CA . ILE A 1 19 ? 14.251 -12.112 7.651 1.00 0.00 10 ILE A CA 2
ATOM 1725 C C . ILE A 1 19 ? 13.389 -13.224 8.172 1.00 0.00 10 ILE A C 2
ATOM 1726 O O . ILE A 1 19 ? 12.158 -13.140 8.133 1.00 0.00 10 ILE A O 2
ATOM 1742 N N . LYS A 1 20 ? 14.019 -14.263 8.604 1.00 0.00 11 LYS A N 2
ATOM 1743 C CA . LYS A 1 20 ? 13.339 -15.341 9.248 1.00 0.00 11 LYS A CA 2
ATOM 1744 C C . LYS A 1 20 ? 13.869 -15.464 10.658 1.00 0.00 11 LYS A C 2
ATOM 1745 O O . LYS A 1 20 ? 15.064 -15.211 10.914 1.00 0.00 11 LYS A O 2
ATOM 1764 N N . PHE A 1 21 ? 13.017 -15.831 11.555 1.00 0.00 12 PHE A N 2
ATOM 1765 C CA . PHE A 1 21 ? 13.379 -15.911 12.943 1.00 0.00 12 PHE A CA 2
ATOM 1766 C C . PHE A 1 21 ? 13.648 -17.340 13.326 1.00 0.00 12 PHE A C 2
ATOM 1767 O O . PHE A 1 21 ? 12.861 -18.222 13.010 1.00 0.00 12 PHE A O 2
ATOM 1784 N N . ARG A 1 22 ? 14.744 -17.577 13.978 1.00 0.00 13 ARG A N 2
ATOM 1785 C CA . ARG A 1 22 ? 15.051 -18.897 14.448 1.00 0.00 13 ARG A CA 2
ATOM 1786 C C . ARG A 1 22 ? 15.165 -18.886 15.956 1.00 0.00 13 ARG A C 2
ATOM 1787 O O . ARG A 1 22 ? 16.014 -18.204 16.516 1.00 0.00 13 ARG A O 2
ATOM 1808 N N . LEU A 1 23 ? 14.308 -19.636 16.593 1.00 0.00 14 LEU A N 2
ATOM 1809 C CA . LEU A 1 23 ? 14.215 -19.686 18.033 1.00 0.00 14 LEU A CA 2
ATOM 1810 C C . LEU A 1 23 ? 15.343 -20.501 18.625 1.00 0.00 14 LEU A C 2
ATOM 1811 O O . LEU A 1 23 ? 16.019 -21.272 17.928 1.00 0.00 14 LEU A O 2
ATOM 1827 N N . THR A 1 24 ? 15.525 -20.348 19.914 1.00 0.00 15 THR A N 2
ATOM 1828 C CA . THR A 1 24 ? 16.570 -21.013 20.639 1.00 0.00 15 THR A CA 2
ATOM 1829 C C . THR A 1 24 ? 16.319 -22.534 20.702 1.00 0.00 15 THR A C 2
ATOM 1830 O O . THR A 1 24 ? 17.241 -23.322 20.855 1.00 0.00 15 THR A O 2
ATOM 1841 N N . ASP A 1 25 ? 15.063 -22.922 20.527 1.00 0.00 16 ASP A N 2
ATOM 1842 C CA . ASP A 1 25 ? 14.651 -24.330 20.586 1.00 0.00 16 ASP A CA 2
ATOM 1843 C C . ASP A 1 25 ? 14.953 -25.071 19.308 1.00 0.00 16 ASP A C 2
ATOM 1844 O O . ASP A 1 25 ? 14.692 -26.268 19.210 1.00 0.00 16 ASP A O 2
ATOM 1853 N N . GLY A 1 26 ? 15.483 -24.375 18.326 1.00 0.00 17 GLY A N 2
ATOM 1854 C CA . GLY A 1 26 ? 15.819 -25.024 17.070 1.00 0.00 17 GLY A CA 2
ATOM 1855 C C . GLY A 1 26 ? 14.661 -25.021 16.106 1.00 0.00 17 GLY A C 2
ATOM 1856 O O . GLY A 1 26 ? 14.655 -25.751 15.121 1.00 0.00 17 GLY A O 2
ATOM 1860 N N . SER A 1 27 ? 13.683 -24.219 16.408 1.00 0.00 18 SER A N 2
ATOM 1861 C CA . SER A 1 27 ? 12.525 -24.063 15.578 1.00 0.00 18 SER A CA 2
ATOM 1862 C C . SER A 1 27 ? 12.661 -22.726 14.858 1.00 0.00 18 SER A C 2
ATOM 1863 O O . SER A 1 27 ? 13.322 -21.827 15.373 1.00 0.00 18 SER A O 2
ATOM 1871 N N . ASP A 1 28 ? 12.093 -22.587 13.687 1.00 0.00 19 ASP A N 2
ATOM 1872 C CA . ASP A 1 28 ? 12.191 -21.351 12.973 1.00 0.00 19 ASP A CA 2
ATOM 1873 C C . ASP A 1 28 ? 10.848 -20.928 12.426 1.00 0.00 19 ASP A C 2
ATOM 1874 O O . ASP A 1 28 ? 9.950 -21.753 12.232 1.00 0.00 19 ASP A O 2
ATOM 1883 N N . ILE A 1 29 ? 10.720 -19.653 12.201 1.00 0.00 20 ILE A N 2
ATOM 1884 C CA . ILE A 1 29 ? 9.531 -19.045 11.654 1.00 0.00 20 ILE A CA 2
ATOM 1885 C C . ILE A 1 29 ? 9.854 -18.563 10.240 1.00 0.00 20 ILE A C 2
ATOM 1886 O O . ILE A 1 29 ? 10.959 -18.067 9.998 1.00 0.00 20 ILE A O 2
ATOM 1902 N N . GLY A 1 30 ? 8.906 -18.735 9.326 1.00 0.00 21 GLY A N 2
ATOM 1903 C CA . GLY A 1 30 ? 9.093 -18.379 7.925 1.00 0.00 21 GLY A CA 2
ATOM 1904 C C . GLY A 1 30 ? 9.497 -16.922 7.697 1.00 0.00 21 GLY A C 2
ATOM 1905 O O . GLY A 1 30 ? 9.060 -16.022 8.436 1.00 0.00 21 GLY A O 2
ATOM 1909 N N . PRO A 1 31 ? 10.335 -16.672 6.673 1.00 0.00 22 PRO A N 2
ATOM 1910 C CA . PRO A 1 31 ? 10.829 -15.339 6.346 1.00 0.00 22 PRO A CA 2
ATOM 1911 C C . PRO A 1 31 ? 9.739 -14.384 5.867 1.00 0.00 22 PRO A C 2
ATOM 1912 O O . PRO A 1 31 ? 8.761 -14.789 5.212 1.00 0.00 22 PRO A O 2
ATOM 1923 N N . LYS A 1 32 ? 9.909 -13.138 6.209 1.00 0.00 23 LYS A N 2
ATOM 1924 C CA . LYS A 1 32 ? 9.006 -12.082 5.830 1.00 0.00 23 LYS A CA 2
ATOM 1925 C C . LYS A 1 32 ? 9.917 -10.927 5.407 1.00 0.00 23 LYS A C 2
ATOM 1926 O O . LYS A 1 32 ? 11.052 -10.875 5.861 1.00 0.00 23 LYS A O 2
ATOM 1945 N N . ALA A 1 33 ? 9.475 -10.049 4.538 1.00 0.00 24 ALA A N 2
ATOM 1946 C CA . ALA A 1 33 ? 10.351 -8.972 4.080 1.00 0.00 24 ALA A CA 2
ATOM 1947 C C . ALA A 1 33 ? 10.242 -7.757 4.977 1.00 0.00 24 ALA A C 2
ATOM 1948 O O . ALA A 1 33 ? 9.144 -7.289 5.268 1.00 0.00 24 ALA A O 2
ATOM 1955 N N . PHE A 1 34 ? 11.368 -7.286 5.441 1.00 0.00 25 PHE A N 2
ATOM 1956 C CA . PHE A 1 34 ? 11.455 -6.131 6.315 1.00 0.00 25 PHE A CA 2
ATOM 1957 C C . PHE A 1 34 ? 12.429 -5.163 5.697 1.00 0.00 25 PHE A C 2
ATOM 1958 O O . PHE A 1 34 ? 13.456 -5.585 5.160 1.00 0.00 25 PHE A O 2
ATOM 1975 N N . PRO A 1 35 ? 12.148 -3.877 5.717 1.00 0.00 26 PRO A N 2
ATOM 1976 C CA . PRO A 1 35 ? 13.136 -2.889 5.333 1.00 0.00 26 PRO A CA 2
ATOM 1977 C C . PRO A 1 35 ? 14.270 -2.937 6.335 1.00 0.00 26 PRO A C 2
ATOM 1978 O O . PRO A 1 35 ? 14.031 -2.960 7.527 1.00 0.00 26 PRO A O 2
ATOM 1989 N N . ASP A 1 36 ? 15.486 -2.938 5.872 1.00 0.00 27 ASP A N 2
ATOM 1990 C CA . ASP A 1 36 ? 16.636 -2.987 6.770 1.00 0.00 27 ASP A CA 2
ATOM 1991 C C . ASP A 1 36 ? 16.762 -1.692 7.562 1.00 0.00 27 ASP A C 2
ATOM 1992 O O . ASP A 1 36 ? 17.471 -1.604 8.518 1.00 0.00 27 ASP A O 2
ATOM 2001 N N . ALA A 1 37 ? 16.058 -0.696 7.139 1.00 0.00 28 ALA A N 2
ATOM 2002 C CA . ALA A 1 37 ? 16.009 0.564 7.867 1.00 0.00 28 ALA A CA 2
ATOM 2003 C C . ALA A 1 37 ? 15.026 0.492 9.062 1.00 0.00 28 ALA A C 2
ATOM 2004 O O . ALA A 1 37 ? 14.906 1.449 9.829 1.00 0.00 28 ALA A O 2
ATOM 2011 N N . THR A 1 38 ? 14.347 -0.642 9.220 1.00 0.00 29 THR A N 2
ATOM 2012 C CA . THR A 1 38 ? 13.370 -0.821 10.297 1.00 0.00 29 THR A CA 2
ATOM 2013 C C . THR A 1 38 ? 14.073 -0.944 11.652 1.00 0.00 29 THR A C 2
ATOM 2014 O O . THR A 1 38 ? 15.223 -1.429 11.735 1.00 0.00 29 THR A O 2
ATOM 2025 N N . THR A 1 39 ? 13.430 -0.444 12.690 1.00 0.00 30 THR A N 2
ATOM 2026 C CA . THR A 1 39 ? 13.939 -0.576 14.024 1.00 0.00 30 THR A CA 2
ATOM 2027 C C . THR A 1 39 ? 13.979 -2.047 14.427 1.00 0.00 30 THR A C 2
ATOM 2028 O O . THR A 1 39 ? 13.118 -2.848 14.008 1.00 0.00 30 THR A O 2
ATOM 2039 N N . VAL A 1 40 ? 14.961 -2.409 15.227 1.00 0.00 31 VAL A N 2
ATOM 2040 C CA . VAL A 1 40 ? 15.059 -3.757 15.746 1.00 0.00 31 VAL A CA 2
ATOM 2041 C C . VAL A 1 40 ? 13.875 -4.006 16.681 1.00 0.00 31 VAL A C 2
ATOM 2042 O O . VAL A 1 40 ? 13.428 -5.142 16.865 1.00 0.00 31 VAL A O 2
ATOM 2055 N N . SER A 1 41 ? 13.361 -2.922 17.253 1.00 0.00 32 SER A N 2
ATOM 2056 C CA . SER A 1 41 ? 12.189 -2.985 18.083 1.00 0.00 32 SER A CA 2
ATOM 2057 C C . SER A 1 41 ? 11.020 -3.537 17.266 1.00 0.00 32 SER A C 2
ATOM 2058 O O . SER A 1 41 ? 10.409 -4.513 17.661 1.00 0.00 32 SER A O 2
ATOM 2066 N N . ALA A 1 42 ? 10.781 -2.960 16.082 1.00 0.00 33 ALA A N 2
ATOM 2067 C CA . ALA A 1 42 ? 9.688 -3.399 15.217 1.00 0.00 33 ALA A CA 2
ATOM 2068 C C . ALA A 1 42 ? 9.938 -4.808 14.704 1.00 0.00 33 ALA A C 2
ATOM 2069 O O . ALA A 1 42 ? 9.004 -5.583 14.511 1.00 0.00 33 ALA A O 2
ATOM 2076 N N . LEU A 1 43 ? 11.202 -5.135 14.510 1.00 0.00 34 LEU A N 2
ATOM 2077 C CA . LEU A 1 43 ? 11.625 -6.424 14.078 1.00 0.00 34 LEU A CA 2
ATOM 2078 C C . LEU A 1 43 ? 11.232 -7.481 15.115 1.00 0.00 34 LEU A C 2
ATOM 2079 O O . LEU A 1 43 ? 10.591 -8.486 14.792 1.00 0.00 34 LEU A O 2
ATOM 2095 N N . LYS A 1 44 ? 11.576 -7.222 16.358 1.00 0.00 35 LYS A N 2
ATOM 2096 C CA . LYS A 1 44 ? 11.286 -8.144 17.432 1.00 0.00 35 LYS A CA 2
ATOM 2097 C C . LYS A 1 44 ? 9.791 -8.133 17.729 1.00 0.00 35 LYS A C 2
ATOM 2098 O O . LYS A 1 44 ? 9.197 -9.161 17.914 1.00 0.00 35 LYS A O 2
ATOM 2117 N N . GLU A 1 45 ? 9.196 -6.960 17.751 1.00 0.00 36 GLU A N 2
ATOM 2118 C CA . GLU A 1 45 ? 7.750 -6.828 17.972 1.00 0.00 36 GLU A CA 2
ATOM 2119 C C . GLU A 1 45 ? 6.954 -7.626 16.943 1.00 0.00 36 GLU A C 2
ATOM 2120 O O . GLU A 1 45 ? 5.868 -8.121 17.241 1.00 0.00 36 GLU A O 2
ATOM 2132 N N . THR A 1 46 ? 7.500 -7.766 15.745 1.00 0.00 37 THR A N 2
ATOM 2133 C CA . THR A 1 46 ? 6.879 -8.586 14.738 1.00 0.00 37 THR A CA 2
ATOM 2134 C C . THR A 1 46 ? 6.875 -10.062 15.185 1.00 0.00 37 THR A C 2
ATOM 2135 O O . THR A 1 46 ? 5.846 -10.727 15.104 1.00 0.00 37 THR A O 2
ATOM 2146 N N . VAL A 1 47 ? 8.006 -10.548 15.728 1.00 0.00 38 VAL A N 2
ATOM 2147 C CA . VAL A 1 47 ? 8.083 -11.945 16.166 1.00 0.00 38 VAL A CA 2
ATOM 2148 C C . VAL A 1 47 ? 7.185 -12.143 17.380 1.00 0.00 38 VAL A C 2
ATOM 2149 O O . VAL A 1 47 ? 6.536 -13.171 17.528 1.00 0.00 38 VAL A O 2
ATOM 2162 N N . ILE A 1 48 ? 7.135 -11.120 18.219 1.00 0.00 39 ILE A N 2
ATOM 2163 C CA . ILE A 1 48 ? 6.289 -11.125 19.414 1.00 0.00 39 ILE A CA 2
ATOM 2164 C C . ILE A 1 48 ? 4.812 -11.212 18.996 1.00 0.00 39 ILE A C 2
ATOM 2165 O O . ILE A 1 48 ? 4.017 -11.906 19.623 1.00 0.00 39 ILE A O 2
ATOM 2181 N N . SER A 1 49 ? 4.466 -10.525 17.913 1.00 0.00 40 SER A N 2
ATOM 2182 C CA . SER A 1 49 ? 3.107 -10.529 17.408 1.00 0.00 40 SER A CA 2
ATOM 2183 C C . SER A 1 49 ? 2.769 -11.874 16.748 1.00 0.00 40 SER A C 2
ATOM 2184 O O . SER A 1 49 ? 1.666 -12.398 16.924 1.00 0.00 40 SER A O 2
ATOM 2192 N N . GLU A 1 50 ? 3.731 -12.433 16.011 1.00 0.00 41 GLU A N 2
ATOM 2193 C CA . GLU A 1 50 ? 3.574 -13.704 15.346 1.00 0.00 41 GLU A CA 2
ATOM 2194 C C . GLU A 1 50 ? 3.431 -14.837 16.330 1.00 0.00 41 GLU A C 2
ATOM 2195 O O . GLU A 1 50 ? 2.689 -15.797 16.082 1.00 0.00 41 GLU A O 2
ATOM 2207 N N . TRP A 1 51 ? 4.124 -14.714 17.440 1.00 0.00 42 TRP A N 2
ATOM 2208 C CA . TRP A 1 51 ? 4.125 -15.708 18.478 1.00 0.00 42 TRP A CA 2
ATOM 2209 C C . TRP A 1 51 ? 2.705 -15.843 19.023 1.00 0.00 42 TRP A C 2
ATOM 2210 O O . TRP A 1 51 ? 2.110 -14.849 19.453 1.00 0.00 42 TRP A O 2
ATOM 2231 N N . PRO A 1 52 ? 2.141 -17.055 18.976 1.00 0.00 43 PRO A N 2
ATOM 2232 C CA . PRO A 1 52 ? 0.756 -17.306 19.380 1.00 0.00 43 PRO A CA 2
ATOM 2233 C C . PRO A 1 52 ? 0.440 -16.834 20.799 1.00 0.00 43 PRO A C 2
ATOM 2234 O O . PRO A 1 52 ? 1.249 -17.002 21.717 1.00 0.00 43 PRO A O 2
ATOM 2245 N N . ARG A 1 53 ? -0.743 -16.258 20.976 1.00 0.00 44 ARG A N 2
ATOM 2246 C CA . ARG A 1 53 ? -1.216 -15.847 22.298 1.00 0.00 44 ARG A CA 2
ATOM 2247 C C . ARG A 1 53 ? -1.504 -17.080 23.143 1.00 0.00 44 ARG A C 2
ATOM 2248 O O . ARG A 1 53 ? -1.518 -17.036 24.365 1.00 0.00 44 ARG A O 2
ATOM 2269 N N . GLU A 1 54 ? -1.748 -18.175 22.442 1.00 0.00 45 GLU A N 2
ATOM 2270 C CA . GLU A 1 54 ? -2.007 -19.465 23.022 1.00 0.00 45 GLU A CA 2
ATOM 2271 C C . GLU A 1 54 ? -0.714 -20.067 23.571 1.00 0.00 45 GLU A C 2
ATOM 2272 O O . GLU A 1 54 ? -0.739 -20.890 24.481 1.00 0.00 45 GLU A O 2
ATOM 2284 N N . LYS A 1 55 ? 0.409 -19.623 23.035 1.00 0.00 46 LYS A N 2
ATOM 2285 C CA . LYS A 1 55 ? 1.698 -20.135 23.431 1.00 0.00 46 LYS A CA 2
ATOM 2286 C C . LYS A 1 55 ? 2.051 -19.579 24.800 1.00 0.00 46 LYS A C 2
ATOM 2287 O O . LYS A 1 55 ? 1.774 -18.405 25.083 1.00 0.00 46 LYS A O 2
ATOM 2306 N N . GLU A 1 56 ? 2.605 -20.421 25.658 1.00 0.00 47 GLU A N 2
ATOM 2307 C CA . GLU A 1 56 ? 3.114 -19.996 26.946 1.00 0.00 47 GLU A CA 2
ATOM 2308 C C . GLU A 1 56 ? 4.079 -18.836 26.731 1.00 0.00 47 GLU A C 2
ATOM 2309 O O . GLU A 1 56 ? 4.807 -18.785 25.714 1.00 0.00 47 GLU A O 2
ATOM 2321 N N . ASN A 1 57 ? 4.106 -17.937 27.660 1.00 0.00 48 ASN A N 2
ATOM 2322 C CA . ASN A 1 57 ? 4.852 -16.736 27.523 1.00 0.00 48 ASN A CA 2
ATOM 2323 C C . ASN A 1 57 ? 6.301 -16.861 27.843 1.00 0.00 48 ASN A C 2
ATOM 2324 O O . ASN A 1 57 ? 6.778 -16.392 28.887 1.00 0.00 48 ASN A O 2
ATOM 2335 N N . GLY A 1 58 ? 6.972 -17.592 26.999 1.00 0.00 49 GLY A N 2
ATOM 2336 C CA . GLY A 1 58 ? 8.400 -17.582 26.988 1.00 0.00 49 GLY A CA 2
ATOM 2337 C C . GLY A 1 58 ? 8.783 -16.262 26.398 1.00 0.00 49 GLY A C 2
ATOM 2338 O O . GLY A 1 58 ? 9.191 -15.344 27.112 1.00 0.00 49 GLY A O 2
ATOM 2342 N N . PRO A 1 59 ? 8.680 -16.141 25.075 1.00 0.00 50 PRO A N 2
ATOM 2343 C CA . PRO A 1 59 ? 8.652 -14.852 24.414 1.00 0.00 50 PRO A CA 2
ATOM 2344 C C . PRO A 1 59 ? 7.438 -14.064 24.901 1.00 0.00 50 PRO A C 2
ATOM 2345 O O . PRO A 1 59 ? 6.316 -14.258 24.419 1.00 0.00 50 PRO A O 2
ATOM 2356 N N . LYS A 1 60 ? 7.653 -13.248 25.890 1.00 0.00 51 LYS A N 2
ATOM 2357 C CA . LYS A 1 60 ? 6.583 -12.518 26.506 1.00 0.00 51 LYS A CA 2
ATOM 2358 C C . LYS A 1 60 ? 6.451 -11.143 25.868 1.00 0.00 51 LYS A C 2
ATOM 2359 O O . LYS A 1 60 ? 5.442 -10.840 25.236 1.00 0.00 51 LYS A O 2
ATOM 2378 N N . THR A 1 61 ? 7.468 -10.326 26.029 1.00 0.00 52 THR A N 2
ATOM 2379 C CA . THR A 1 61 ? 7.476 -8.998 25.474 1.00 0.00 52 THR A CA 2
ATOM 2380 C C . THR A 1 61 ? 8.783 -8.736 24.739 1.00 0.00 52 THR A C 2
ATOM 2381 O O . THR A 1 61 ? 9.722 -9.548 24.798 1.00 0.00 52 THR A O 2
ATOM 2392 N N . VAL A 1 62 ? 8.833 -7.606 24.059 1.00 0.00 53 VAL A N 2
ATOM 2393 C CA . VAL A 1 62 ? 10.014 -7.121 23.350 1.00 0.00 53 VAL A CA 2
ATOM 2394 C C . VAL A 1 62 ? 11.207 -6.959 24.330 1.00 0.00 53 VAL A C 2
ATOM 2395 O O . VAL A 1 62 ? 12.373 -7.056 23.942 1.00 0.00 53 VAL A O 2
ATOM 2408 N N . LYS A 1 63 ? 10.892 -6.712 25.591 1.00 0.00 54 LYS A N 2
ATOM 2409 C CA . LYS A 1 63 ? 11.883 -6.547 26.637 1.00 0.00 54 LYS A CA 2
ATOM 2410 C C . LYS A 1 63 ? 12.460 -7.901 27.059 1.00 0.00 54 LYS A C 2
ATOM 2411 O O . LYS A 1 63 ? 13.664 -8.033 27.290 1.00 0.00 54 LYS A O 2
ATOM 2430 N N . GLU A 1 64 ? 11.604 -8.902 27.129 1.00 0.00 55 GLU A N 2
ATOM 2431 C CA . GLU A 1 64 ? 12.000 -10.215 27.630 1.00 0.00 55 GLU A CA 2
ATOM 2432 C C . GLU A 1 64 ? 12.754 -11.036 26.581 1.00 0.00 55 GLU A C 2
ATOM 2433 O O . GLU A 1 64 ? 13.581 -11.880 26.916 1.00 0.00 55 GLU A O 2
ATOM 2445 N N . VAL A 1 65 ? 12.482 -10.774 25.338 1.00 0.00 56 VAL A N 2
ATOM 2446 C CA . VAL A 1 65 ? 13.098 -11.500 24.239 1.00 0.00 56 VAL A CA 2
ATOM 2447 C C . VAL A 1 65 ? 14.309 -10.746 23.699 1.00 0.00 56 VAL A C 2
ATOM 2448 O O . VAL A 1 65 ? 14.277 -9.530 23.573 1.00 0.00 56 VAL A O 2
ATOM 2461 N N . LYS A 1 66 ? 15.374 -11.460 23.414 1.00 0.00 57 LYS A N 2
ATOM 2462 C CA . LYS A 1 66 ? 16.548 -10.886 22.804 1.00 0.00 57 LYS A CA 2
ATOM 2463 C C . LYS A 1 66 ? 16.730 -11.410 21.394 1.00 0.00 57 LYS A C 2
ATOM 2464 O O . LYS A 1 66 ? 16.394 -12.561 21.103 1.00 0.00 57 LYS A O 2
ATOM 2483 N N . LEU A 1 67 ? 17.235 -10.570 20.520 1.00 0.00 58 LEU A N 2
ATOM 2484 C CA . LEU A 1 67 ? 17.383 -10.923 19.134 1.00 0.00 58 LEU A CA 2
ATOM 2485 C C . LEU A 1 67 ? 18.889 -10.838 18.821 1.00 0.00 58 LEU A C 2
ATOM 2486 O O . LEU A 1 67 ? 19.516 -9.796 19.056 1.00 0.00 58 LEU A O 2
ATOM 2502 N N . ILE A 1 68 ? 19.462 -11.933 18.349 1.00 0.00 59 ILE A N 2
ATOM 2503 C CA . ILE A 1 68 ? 20.899 -12.022 18.077 1.00 0.00 59 ILE A CA 2
ATOM 2504 C C . ILE A 1 68 ? 21.189 -12.401 16.623 1.00 0.00 59 ILE A C 2
ATOM 2505 O O . ILE A 1 68 ? 20.561 -13.301 16.053 1.00 0.00 59 ILE A O 2
ATOM 2521 N N . SER A 1 69 ? 22.128 -11.702 16.037 1.00 0.00 60 SER A N 2
ATOM 2522 C CA . SER A 1 69 ? 22.583 -11.969 14.707 1.00 0.00 60 SER A CA 2
ATOM 2523 C C . SER A 1 69 ? 24.099 -11.828 14.705 1.00 0.00 60 SER A C 2
ATOM 2524 O O . SER A 1 69 ? 24.627 -10.834 15.225 1.00 0.00 60 SER A O 2
ATOM 2532 N N . ALA A 1 70 ? 24.793 -12.840 14.170 1.00 0.00 61 ALA A N 2
ATOM 2533 C CA . ALA A 1 70 ? 26.268 -12.869 14.091 1.00 0.00 61 ALA A CA 2
ATOM 2534 C C . ALA A 1 70 ? 26.901 -12.898 15.494 1.00 0.00 61 ALA A C 2
ATOM 2535 O O . ALA A 1 70 ? 28.054 -12.492 15.681 1.00 0.00 61 ALA A O 2
ATOM 2542 N N . GLY A 1 71 ? 26.152 -13.418 16.463 1.00 0.00 62 GLY A N 2
ATOM 2543 C CA . GLY A 1 71 ? 26.639 -13.496 17.831 1.00 0.00 62 GLY A CA 2
ATOM 2544 C C . GLY A 1 71 ? 26.619 -12.148 18.527 1.00 0.00 62 GLY A C 2
ATOM 2545 O O . GLY A 1 71 ? 27.336 -11.928 19.516 1.00 0.00 62 GLY A O 2
ATOM 2549 N N . LYS A 1 72 ? 25.798 -11.251 18.031 1.00 0.00 63 LYS A N 2
ATOM 2550 C CA . LYS A 1 72 ? 25.700 -9.921 18.568 1.00 0.00 63 LYS A CA 2
ATOM 2551 C C . LYS A 1 72 ? 24.238 -9.639 18.851 1.00 0.00 63 LYS A C 2
ATOM 2552 O O . LYS A 1 72 ? 23.368 -10.076 18.090 1.00 0.00 63 LYS A O 2
ATOM 2571 N N . VAL A 1 73 ? 23.960 -8.949 19.926 1.00 0.00 64 VAL A N 2
ATOM 2572 C CA . VAL A 1 73 ? 22.596 -8.625 20.269 1.00 0.00 64 VAL A CA 2
ATOM 2573 C C . VAL A 1 73 ? 22.200 -7.328 19.586 1.00 0.00 64 VAL A C 2
ATOM 2574 O O . VAL A 1 73 ? 22.873 -6.290 19.755 1.00 0.00 64 VAL A O 2
ATOM 2587 N N . LEU A 1 74 ? 21.145 -7.370 18.817 1.00 0.00 65 LEU A N 2
ATOM 2588 C CA . LEU A 1 74 ? 20.656 -6.202 18.200 1.00 0.00 65 LEU A CA 2
ATOM 2589 C C . LEU A 1 74 ? 19.617 -5.560 19.049 1.00 0.00 65 LEU A C 2
ATOM 2590 O O . LEU A 1 74 ? 18.562 -6.129 19.327 1.00 0.00 65 LEU A O 2
ATOM 2606 N N . GLU A 1 75 ? 19.953 -4.396 19.491 1.00 0.00 66 GLU A N 2
ATOM 2607 C CA . GLU A 1 75 ? 19.182 -3.635 20.420 1.00 0.00 66 GLU A CA 2
ATOM 2608 C C . GLU A 1 75 ? 17.972 -3.009 19.777 1.00 0.00 66 GLU A C 2
ATOM 2609 O O . GLU A 1 75 ? 18.047 -2.453 18.682 1.00 0.00 66 GLU A O 2
ATOM 2621 N N . ASN A 1 76 ? 16.869 -3.081 20.489 1.00 0.00 67 ASN A N 2
ATOM 2622 C CA . ASN A 1 76 ? 15.565 -2.582 20.040 1.00 0.00 67 ASN A CA 2
ATOM 2623 C C . ASN A 1 76 ? 15.581 -1.081 19.747 1.00 0.00 67 ASN A C 2
ATOM 2624 O O . ASN A 1 76 ? 14.747 -0.579 18.995 1.00 0.00 67 ASN A O 2
ATOM 2635 N N . SER A 1 77 ? 16.527 -0.384 20.323 1.00 0.00 68 SER A N 2
ATOM 2636 C CA . SER A 1 77 ? 16.646 1.034 20.146 1.00 0.00 68 SER A CA 2
ATOM 2637 C C . SER A 1 77 ? 17.395 1.411 18.859 1.00 0.00 68 SER A C 2
ATOM 2638 O O . SER A 1 77 ? 17.469 2.583 18.492 1.00 0.00 68 SER A O 2
ATOM 2646 N N . LYS A 1 78 ? 17.929 0.429 18.179 1.00 0.00 69 LYS A N 2
ATOM 2647 C CA . LYS A 1 78 ? 18.640 0.650 16.964 1.00 0.00 69 LYS A CA 2
ATOM 2648 C C . LYS A 1 78 ? 17.822 0.169 15.781 1.00 0.00 69 LYS A C 2
ATOM 2649 O O . LYS A 1 78 ? 16.825 -0.542 15.948 1.00 0.00 69 LYS A O 2
ATOM 2668 N N . THR A 1 79 ? 18.212 0.579 14.612 1.00 0.00 70 THR A N 2
ATOM 2669 C CA . THR A 1 79 ? 17.627 0.127 13.411 1.00 0.00 70 THR A CA 2
ATOM 2670 C C . THR A 1 79 ? 18.566 -0.875 12.789 1.00 0.00 70 THR A C 2
ATOM 2671 O O . THR A 1 79 ? 19.751 -0.927 13.171 1.00 0.00 70 THR A O 2
ATOM 2682 N N . VAL A 1 80 ? 18.083 -1.667 11.850 1.00 0.00 71 VAL A N 2
ATOM 2683 C CA . VAL A 1 80 ? 18.955 -2.617 11.209 1.00 0.00 71 VAL A CA 2
ATOM 2684 C C . VAL A 1 80 ? 20.038 -1.862 10.406 1.00 0.00 71 VAL A C 2
ATOM 2685 O O . VAL A 1 80 ? 21.163 -2.281 10.368 1.00 0.00 71 VAL A O 2
ATOM 2698 N N . LYS A 1 81 ? 19.669 -0.710 9.817 1.00 0.00 72 LYS A N 2
ATOM 2699 C CA . LYS A 1 81 ? 20.628 0.183 9.127 1.00 0.00 72 LYS A CA 2
ATOM 2700 C C . LYS A 1 81 ? 21.789 0.607 10.027 1.00 0.00 72 LYS A C 2
ATOM 2701 O O . LYS A 1 81 ? 22.923 0.684 9.573 1.00 0.00 72 LYS A O 2
ATOM 2720 N N . ASP A 1 82 ? 21.504 0.873 11.297 1.00 0.00 73 ASP A N 2
ATOM 2721 C CA . ASP A 1 82 ? 22.544 1.314 12.253 1.00 0.00 73 ASP A CA 2
ATOM 2722 C C . ASP A 1 82 ? 23.412 0.130 12.654 1.00 0.00 73 ASP A C 2
ATOM 2723 O O . ASP A 1 82 ? 24.574 0.275 13.044 1.00 0.00 73 ASP A O 2
ATOM 2732 N N . TYR A 1 83 ? 22.834 -1.032 12.534 1.00 0.00 74 TYR A N 2
ATOM 2733 C CA . TYR A 1 83 ? 23.469 -2.283 12.876 1.00 0.00 74 TYR A CA 2
ATOM 2734 C C . TYR A 1 83 ? 24.292 -2.775 11.666 1.00 0.00 74 TYR A C 2
ATOM 2735 O O . TYR A 1 83 ? 25.213 -3.586 11.792 1.00 0.00 74 TYR A O 2
ATOM 2753 N N . ARG A 1 84 ? 23.941 -2.257 10.513 1.00 0.00 75 ARG A N 2
ATOM 2754 C CA . ARG A 1 84 ? 24.565 -2.548 9.266 1.00 0.00 75 ARG A CA 2
ATOM 2755 C C . ARG A 1 84 ? 25.597 -1.497 8.923 1.00 0.00 75 ARG A C 2
ATOM 2756 O O . ARG A 1 84 ? 25.741 -0.488 9.621 1.00 0.00 75 ARG A O 2
ATOM 2777 N N . SER A 1 85 ? 26.310 -1.753 7.865 1.00 0.00 76 SER A N 2
ATOM 2778 C CA . SER A 1 85 ? 27.179 -0.820 7.268 1.00 0.00 76 SER A CA 2
ATOM 2779 C C . SER A 1 85 ? 26.610 -0.490 5.886 1.00 0.00 76 SER A C 2
ATOM 2780 O O . SER A 1 85 ? 26.227 -1.408 5.142 1.00 0.00 76 SER A O 2
ATOM 2788 N N . PRO A 1 86 ? 26.499 0.796 5.533 1.00 0.00 77 PRO A N 2
ATOM 2789 C CA . PRO A 1 86 ? 25.986 1.203 4.231 1.00 0.00 77 PRO A CA 2
ATOM 2790 C C . PRO A 1 86 ? 26.895 0.708 3.109 1.00 0.00 77 PRO A C 2
ATOM 2791 O O . PRO A 1 86 ? 28.101 0.993 3.092 1.00 0.00 77 PRO A O 2
ATOM 2802 N N . VAL A 1 87 ? 26.334 -0.046 2.205 1.00 0.00 78 VAL A N 2
ATOM 2803 C CA . VAL A 1 87 ? 27.090 -0.602 1.090 1.00 0.00 78 VAL A CA 2
ATOM 2804 C C . VAL A 1 87 ? 26.472 -0.167 -0.245 1.00 0.00 78 VAL A C 2
ATOM 2805 O O . VAL A 1 87 ? 27.051 -0.351 -1.319 1.00 0.00 78 VAL A O 2
ATOM 2818 N N . SER A 1 88 ? 25.293 0.424 -0.150 1.00 0.00 79 SER A N 2
ATOM 2819 C CA . SER A 1 88 ? 24.534 0.920 -1.305 1.00 0.00 79 SER A CA 2
ATOM 2820 C C . SER A 1 88 ? 24.157 -0.250 -2.234 1.00 0.00 79 SER A C 2
ATOM 2821 O O . SER A 1 88 ? 24.019 -0.093 -3.460 1.00 0.00 79 SER A O 2
ATOM 2829 N N . ASN A 1 89 ? 23.933 -1.393 -1.639 1.00 0.00 80 ASN A N 2
ATOM 2830 C CA . ASN A 1 89 ? 23.610 -2.596 -2.382 1.00 0.00 80 ASN A CA 2
ATOM 2831 C C . ASN A 1 89 ? 22.701 -3.477 -1.549 1.00 0.00 80 ASN A C 2
ATOM 2832 O O . ASN A 1 89 ? 22.785 -3.477 -0.317 1.00 0.00 80 ASN A O 2
ATOM 2843 N N . LEU A 1 90 ? 21.829 -4.201 -2.211 1.00 0.00 81 LEU A N 2
ATOM 2844 C CA . LEU A 1 90 ? 20.941 -5.088 -1.606 1.00 0.00 81 LEU A CA 2
ATOM 2845 C C . LEU A 1 90 ? 21.599 -6.459 -1.472 1.00 0.00 81 LEU A C 2
ATOM 2846 O O . LEU A 1 90 ? 22.752 -6.636 -1.853 1.00 0.00 81 LEU A O 2
ATOM 2862 N N . ALA A 1 91 ? 20.867 -7.412 -0.957 1.00 0.00 82 ALA A N 2
ATOM 2863 C CA . ALA A 1 91 ? 21.360 -8.728 -0.763 1.00 0.00 82 ALA A CA 2
ATOM 2864 C C . ALA A 1 91 ? 20.213 -9.699 -0.855 1.00 0.00 82 ALA A C 2
ATOM 2865 O O . ALA A 1 91 ? 19.302 -9.680 -0.022 1.00 0.00 82 ALA A O 2
ATOM 2872 N N . GLY A 1 92 ? 20.236 -10.514 -1.871 1.00 0.00 83 GLY A N 2
ATOM 2873 C CA . GLY A 1 92 ? 19.205 -11.511 -2.076 1.00 0.00 83 GLY A CA 2
ATOM 2874 C C . GLY A 1 92 ? 19.488 -12.791 -1.327 1.00 0.00 83 GLY A C 2
ATOM 2875 O O . GLY A 1 92 ? 19.432 -13.884 -1.892 1.00 0.00 83 GLY A O 2
ATOM 2879 N N . ALA A 1 93 ? 19.844 -12.648 -0.085 1.00 0.00 84 ALA A N 2
ATOM 2880 C CA . ALA A 1 93 ? 20.089 -13.760 0.793 1.00 0.00 84 ALA A CA 2
ATOM 2881 C C . ALA A 1 93 ? 19.019 -13.768 1.858 1.00 0.00 84 ALA A C 2
ATOM 2882 O O . ALA A 1 93 ? 18.433 -12.716 2.153 1.00 0.00 84 ALA A O 2
ATOM 2889 N N . VAL A 1 94 ? 18.738 -14.908 2.423 1.00 0.00 85 VAL A N 2
ATOM 2890 C CA . VAL A 1 94 ? 17.753 -14.975 3.474 1.00 0.00 85 VAL A CA 2
ATOM 2891 C C . VAL A 1 94 ? 18.455 -14.662 4.777 1.00 0.00 85 VAL A C 2
ATOM 2892 O O . VAL A 1 94 ? 19.519 -15.226 5.078 1.00 0.00 85 VAL A O 2
ATOM 2905 N N . THR A 1 95 ? 17.898 -13.770 5.532 1.00 0.00 86 THR A N 2
ATOM 2906 C CA . THR A 1 95 ? 18.516 -13.363 6.742 1.00 0.00 86 THR A CA 2
ATOM 2907 C C . THR A 1 95 ? 17.897 -14.140 7.878 1.00 0.00 86 THR A C 2
ATOM 2908 O O . THR A 1 95 ? 16.704 -14.033 8.128 1.00 0.00 86 THR A O 2
ATOM 2919 N N . THR A 1 96 ? 18.679 -14.940 8.531 1.00 0.00 87 THR A N 2
ATOM 2920 C CA . THR A 1 96 ? 18.190 -15.707 9.625 1.00 0.00 87 THR A CA 2
ATOM 2921 C C . THR A 1 96 ? 18.725 -15.114 10.912 1.00 0.00 87 THR A C 2
ATOM 2922 O O . THR A 1 96 ? 19.943 -15.037 11.113 1.00 0.00 87 THR A O 2
ATOM 2933 N N . MET A 1 97 ? 17.835 -14.669 11.750 1.00 0.00 88 MET A N 2
ATOM 2934 C CA . MET A 1 97 ? 18.212 -14.081 13.002 1.00 0.00 88 MET A CA 2
ATOM 2935 C C . MET A 1 97 ? 17.789 -14.962 14.135 1.00 0.00 88 MET A C 2
ATOM 2936 O O . MET A 1 97 ? 16.732 -15.602 14.081 1.00 0.00 88 MET A O 2
ATOM 2950 N N . HIS A 1 98 ? 18.607 -15.023 15.140 1.00 0.00 89 HIS A N 2
ATOM 2951 C CA . HIS A 1 98 ? 18.371 -15.906 16.249 1.00 0.00 89 HIS A CA 2
ATOM 2952 C C . HIS A 1 98 ? 17.587 -15.224 17.324 1.00 0.00 89 HIS A C 2
ATOM 2953 O O . HIS A 1 98 ? 17.971 -14.168 17.823 1.00 0.00 89 HIS A O 2
ATOM 2968 N N . VAL A 1 99 ? 16.497 -15.813 17.663 1.00 0.00 90 VAL A N 2
ATOM 2969 C CA . VAL A 1 99 ? 15.671 -15.337 18.718 1.00 0.00 90 VAL A CA 2
ATOM 2970 C C . VAL A 1 99 ? 16.057 -16.089 19.936 1.00 0.00 90 VAL A C 2
ATOM 2971 O O . VAL A 1 99 ? 16.028 -17.333 19.964 1.00 0.00 90 VAL A O 2
ATOM 2984 N N . ILE A 1 100 ? 16.436 -15.363 20.908 1.00 0.00 91 ILE A N 2
ATOM 2985 C CA . ILE A 1 100 ? 16.892 -15.896 22.128 1.00 0.00 91 ILE A CA 2
ATOM 2986 C C . ILE A 1 100 ? 15.772 -15.872 23.116 1.00 0.00 91 ILE A C 2
ATOM 2987 O O . ILE A 1 100 ? 15.208 -14.809 23.433 1.00 0.00 91 ILE A O 2
ATOM 3003 N N . ILE A 1 101 ? 15.436 -17.029 23.581 1.00 0.00 92 ILE A N 2
ATOM 3004 C CA . ILE A 1 101 ? 14.364 -17.184 24.473 1.00 0.00 92 ILE A CA 2
ATOM 3005 C C . ILE A 1 101 ? 14.854 -17.012 25.878 1.00 0.00 92 ILE A C 2
ATOM 3006 O O . ILE A 1 101 ? 15.480 -17.908 26.443 1.00 0.00 92 ILE A O 2
ATOM 3022 N N . GLN A 1 102 ? 14.621 -15.860 26.418 1.00 0.00 93 GLN A N 2
ATOM 3023 C CA . GLN A 1 102 ? 14.892 -15.642 27.781 1.00 0.00 93 GLN A CA 2
ATOM 3024 C C . GLN A 1 102 ? 13.596 -15.698 28.478 1.00 0.00 93 GLN A C 2
ATOM 3025 O O . GLN A 1 102 ? 12.751 -14.816 28.309 1.00 0.00 93 GLN A O 2
ATOM 3039 N N . ALA A 1 103 ? 13.411 -16.730 29.226 1.00 0.00 94 ALA A N 2
ATOM 3040 C CA . ALA A 1 103 ? 12.207 -16.894 29.958 1.00 0.00 94 ALA A CA 2
ATOM 3041 C C . ALA A 1 103 ? 12.205 -15.933 31.110 1.00 0.00 94 ALA A C 2
ATOM 3042 O O . ALA A 1 103 ? 13.233 -15.797 31.807 1.00 0.00 94 ALA A O 2
ATOM 3049 N N . PRO A 1 104 ? 11.104 -15.202 31.307 1.00 0.00 95 PRO A N 2
ATOM 3050 C CA . PRO A 1 104 ? 10.957 -14.308 32.442 1.00 0.00 95 PRO A CA 2
ATOM 3051 C C . PRO A 1 104 ? 11.060 -15.090 33.739 1.00 0.00 95 PRO A C 2
ATOM 3052 O O . PRO A 1 104 ? 10.894 -16.332 33.737 1.00 0.00 95 PRO A O 2
ATOM 3063 N N . VAL A 1 105 ? 11.341 -14.388 34.829 1.00 0.00 96 VAL A N 2
ATOM 3064 C CA . VAL A 1 105 ? 11.462 -15.010 36.138 1.00 0.00 96 VAL A CA 2
ATOM 3065 C C . VAL A 1 105 ? 10.256 -15.930 36.408 1.00 0.00 96 VAL A C 2
ATOM 3066 O O . VAL A 1 105 ? 9.091 -15.492 36.454 1.00 0.00 96 VAL A O 2
ATOM 3079 N N . THR A 1 106 ? 10.531 -17.203 36.522 1.00 0.00 97 THR A N 2
ATOM 3080 C CA . THR A 1 106 ? 9.503 -18.175 36.632 1.00 0.00 97 THR A CA 2
ATOM 3081 C C . THR A 1 106 ? 9.065 -18.353 38.087 1.00 0.00 97 THR A C 2
ATOM 3082 O O . THR A 1 106 ? 9.406 -19.337 38.756 1.00 0.00 97 THR A O 2
ATOM 3093 N N . GLU A 1 107 ? 8.397 -17.318 38.560 1.00 0.00 98 GLU A N 2
ATOM 3094 C CA . GLU A 1 107 ? 7.811 -17.191 39.877 1.00 0.00 98 GLU A CA 2
ATOM 3095 C C . GLU A 1 107 ? 7.326 -15.763 39.967 1.00 0.00 98 GLU A C 2
ATOM 3096 O O . GLU A 1 107 ? 8.123 -14.835 40.134 1.00 0.00 98 GLU A O 2
ATOM 3108 N N . LYS A 1 108 ? 6.048 -15.574 39.769 1.00 0.00 99 LYS A N 2
ATOM 3109 C CA . LYS A 1 108 ? 5.480 -14.267 39.721 1.00 0.00 99 LYS A CA 2
ATOM 3110 C C . LYS A 1 108 ? 5.233 -13.679 41.106 1.00 0.00 99 LYS A C 2
ATOM 3111 O O . LYS A 1 108 ? 4.181 -13.899 41.715 1.00 0.00 99 LYS A O 2
ATOM 3130 N N . GLU A 1 109 ? 6.229 -12.975 41.598 1.00 0.00 100 GLU A N 2
ATOM 3131 C CA . GLU A 1 109 ? 6.168 -12.288 42.868 1.00 0.00 100 GLU A CA 2
ATOM 3132 C C . GLU A 1 109 ? 5.340 -11.025 42.727 1.00 0.00 100 GLU A C 2
ATOM 3133 O O . GLU A 1 109 ? 5.074 -10.563 41.604 1.00 0.00 100 GLU A O 2
ATOM 3145 N N . LYS A 1 110 ? 4.935 -10.470 43.831 1.00 0.00 101 LYS A N 2
ATOM 3146 C CA . LYS A 1 110 ? 4.171 -9.259 43.811 1.00 0.00 101 LYS A CA 2
ATOM 3147 C C . LYS A 1 110 ? 5.050 -8.074 44.181 1.00 0.00 101 LYS A C 2
ATOM 3148 O O . LYS A 1 110 ? 5.159 -7.746 45.370 1.00 0.00 101 LYS A O 2
ATOM 3167 N N . GLU A 1 10 ? 4.588 -6.934 -11.654 1.00 0.00 1 GLU A N 3
ATOM 3168 C CA . GLU A 1 10 ? 4.561 -7.287 -10.236 1.00 0.00 1 GLU A CA 3
ATOM 3169 C C . GLU A 1 10 ? 3.323 -6.712 -9.596 1.00 0.00 1 GLU A C 3
ATOM 3170 O O . GLU A 1 10 ? 3.179 -5.494 -9.513 1.00 0.00 1 GLU A O 3
ATOM 3182 N N . ALA A 1 11 ? 2.422 -7.571 -9.164 1.00 0.00 2 ALA A N 3
ATOM 3183 C CA . ALA A 1 11 ? 1.223 -7.125 -8.493 1.00 0.00 2 ALA A CA 3
ATOM 3184 C C . ALA A 1 11 ? 1.575 -6.657 -7.094 1.00 0.00 2 ALA A C 3
ATOM 3185 O O . ALA A 1 11 ? 1.880 -7.475 -6.223 1.00 0.00 2 ALA A O 3
ATOM 3192 N N . GLU A 1 12 ? 1.579 -5.336 -6.921 1.00 0.00 3 GLU A N 3
ATOM 3193 C CA . GLU A 1 12 ? 1.925 -4.650 -5.671 1.00 0.00 3 GLU A CA 3
ATOM 3194 C C . GLU A 1 12 ? 3.152 -5.221 -4.964 1.00 0.00 3 GLU A C 3
ATOM 3195 O O . GLU A 1 12 ? 3.052 -6.060 -4.052 1.00 0.00 3 GLU A O 3
ATOM 3207 N N . VAL A 1 13 ? 4.308 -4.803 -5.411 1.00 0.00 4 VAL A N 3
ATOM 3208 C CA . VAL A 1 13 ? 5.522 -5.272 -4.827 1.00 0.00 4 VAL A CA 3
ATOM 3209 C C . VAL A 1 13 ? 5.823 -4.514 -3.559 1.00 0.00 4 VAL A C 3
ATOM 3210 O O . VAL A 1 13 ? 5.783 -3.279 -3.509 1.00 0.00 4 VAL A O 3
ATOM 3223 N N . HIS A 1 14 ? 6.080 -5.254 -2.545 1.00 0.00 5 HIS A N 3
ATOM 3224 C CA . HIS A 1 14 ? 6.328 -4.717 -1.221 1.00 0.00 5 HIS A CA 3
ATOM 3225 C C . HIS A 1 14 ? 7.485 -5.455 -0.604 1.00 0.00 5 HIS A C 3
ATOM 3226 O O . HIS A 1 14 ? 7.585 -5.594 0.621 1.00 0.00 5 HIS A O 3
ATOM 3241 N N . ASN A 1 15 ? 8.379 -5.891 -1.470 1.00 0.00 6 ASN A N 3
ATOM 3242 C CA . ASN A 1 15 ? 9.549 -6.635 -1.081 1.00 0.00 6 ASN A CA 3
ATOM 3243 C C . ASN A 1 15 ? 10.548 -5.736 -0.371 1.00 0.00 6 ASN A C 3
ATOM 3244 O O . ASN A 1 15 ? 11.329 -5.010 -1.004 1.00 0.00 6 ASN A O 3
ATOM 3255 N N . GLN A 1 16 ? 10.449 -5.725 0.918 1.00 0.00 7 GLN A N 3
ATOM 3256 C CA . GLN A 1 16 ? 11.393 -5.074 1.769 1.00 0.00 7 GLN A CA 3
ATOM 3257 C C . GLN A 1 16 ? 12.403 -6.152 2.134 1.00 0.00 7 GLN A C 3
ATOM 3258 O O . GLN A 1 16 ? 12.478 -7.170 1.438 1.00 0.00 7 GLN A O 3
ATOM 3272 N N . LEU A 1 17 ? 13.154 -5.997 3.173 1.00 0.00 8 LEU A N 3
ATOM 3273 C CA . LEU A 1 17 ? 14.049 -7.059 3.496 1.00 0.00 8 LEU A CA 3
ATOM 3274 C C . LEU A 1 17 ? 13.396 -7.968 4.488 1.00 0.00 8 LEU A C 3
ATOM 3275 O O . LEU A 1 17 ? 12.925 -7.540 5.530 1.00 0.00 8 LEU A O 3
ATOM 3291 N N . GLU A 1 18 ? 13.356 -9.210 4.165 1.00 0.00 9 GLU A N 3
ATOM 3292 C CA . GLU A 1 18 ? 12.651 -10.147 4.968 1.00 0.00 9 GLU A CA 3
ATOM 3293 C C . GLU A 1 18 ? 13.555 -10.739 5.996 1.00 0.00 9 GLU A C 3
ATOM 3294 O O . GLU A 1 18 ? 14.670 -11.171 5.701 1.00 0.00 9 GLU A O 3
ATOM 3306 N N . ILE A 1 19 ? 13.088 -10.741 7.188 1.00 0.00 10 ILE A N 3
ATOM 3307 C CA . ILE A 1 19 ? 13.832 -11.238 8.298 1.00 0.00 10 ILE A CA 3
ATOM 3308 C C . ILE A 1 19 ? 13.062 -12.358 8.942 1.00 0.00 10 ILE A C 3
ATOM 3309 O O . ILE A 1 19 ? 11.826 -12.308 9.015 1.00 0.00 10 ILE A O 3
ATOM 3325 N N . LYS A 1 20 ? 13.763 -13.367 9.369 1.00 0.00 11 LYS A N 3
ATOM 3326 C CA . LYS A 1 20 ? 13.171 -14.391 10.142 1.00 0.00 11 LYS A CA 3
ATOM 3327 C C . LYS A 1 20 ? 14.020 -14.608 11.362 1.00 0.00 11 LYS A C 3
ATOM 3328 O O . LYS A 1 20 ? 15.215 -14.253 11.374 1.00 0.00 11 LYS A O 3
ATOM 3347 N N . PHE A 1 21 ? 13.448 -15.167 12.367 1.00 0.00 12 PHE A N 3
ATOM 3348 C CA . PHE A 1 21 ? 14.122 -15.293 13.625 1.00 0.00 12 PHE A CA 3
ATOM 3349 C C . PHE A 1 21 ? 14.324 -16.746 13.994 1.00 0.00 12 PHE A C 3
ATOM 3350 O O . PHE A 1 21 ? 13.450 -17.567 13.752 1.00 0.00 12 PHE A O 3
ATOM 3367 N N . ARG A 1 22 ? 15.480 -17.061 14.548 1.00 0.00 13 ARG A N 3
ATOM 3368 C CA . ARG A 1 22 ? 15.758 -18.392 15.046 1.00 0.00 13 ARG A CA 3
ATOM 3369 C C . ARG A 1 22 ? 15.934 -18.394 16.534 1.00 0.00 13 ARG A C 3
ATOM 3370 O O . ARG A 1 22 ? 16.714 -17.632 17.067 1.00 0.00 13 ARG A O 3
ATOM 3391 N N . LEU A 1 23 ? 15.219 -19.261 17.187 1.00 0.00 14 LEU A N 3
ATOM 3392 C CA . LEU A 1 23 ? 15.255 -19.390 18.625 1.00 0.00 14 LEU A CA 3
ATOM 3393 C C . LEU A 1 23 ? 16.488 -20.169 19.070 1.00 0.00 14 LEU A C 3
ATOM 3394 O O . LEU A 1 23 ? 17.221 -20.725 18.246 1.00 0.00 14 LEU A O 3
ATOM 3410 N N . THR A 1 24 ? 16.694 -20.227 20.375 1.00 0.00 15 THR A N 3
ATOM 3411 C CA . THR A 1 24 ? 17.805 -20.964 20.977 1.00 0.00 15 THR A CA 3
ATOM 3412 C C . THR A 1 24 ? 17.655 -22.472 20.706 1.00 0.00 15 THR A C 3
ATOM 3413 O O . THR A 1 24 ? 18.624 -23.229 20.711 1.00 0.00 15 THR A O 3
ATOM 3424 N N . ASP A 1 25 ? 16.432 -22.866 20.453 1.00 0.00 16 ASP A N 3
ATOM 3425 C CA . ASP A 1 25 ? 16.085 -24.256 20.147 1.00 0.00 16 ASP A CA 3
ATOM 3426 C C . ASP A 1 25 ? 16.394 -24.598 18.682 1.00 0.00 16 ASP A C 3
ATOM 3427 O O . ASP A 1 25 ? 16.352 -25.749 18.275 1.00 0.00 16 ASP A O 3
ATOM 3436 N N . GLY A 1 26 ? 16.734 -23.587 17.905 1.00 0.00 17 GLY A N 3
ATOM 3437 C CA . GLY A 1 26 ? 17.051 -23.797 16.502 1.00 0.00 17 GLY A CA 3
ATOM 3438 C C . GLY A 1 26 ? 15.825 -23.726 15.622 1.00 0.00 17 GLY A C 3
ATOM 3439 O O . GLY A 1 26 ? 15.899 -23.939 14.403 1.00 0.00 17 GLY A O 3
ATOM 3443 N N . SER A 1 27 ? 14.715 -23.426 16.227 1.00 0.00 18 SER A N 3
ATOM 3444 C CA . SER A 1 27 ? 13.473 -23.287 15.538 1.00 0.00 18 SER A CA 3
ATOM 3445 C C . SER A 1 27 ? 13.389 -21.889 14.944 1.00 0.00 18 SER A C 3
ATOM 3446 O O . SER A 1 27 ? 13.949 -20.947 15.502 1.00 0.00 18 SER A O 3
ATOM 3454 N N . ASP A 1 28 ? 12.748 -21.747 13.817 1.00 0.00 19 ASP A N 3
ATOM 3455 C CA . ASP A 1 28 ? 12.655 -20.474 13.193 1.00 0.00 19 ASP A CA 3
ATOM 3456 C C . ASP A 1 28 ? 11.219 -20.021 13.060 1.00 0.00 19 ASP A C 3
ATOM 3457 O O . ASP A 1 28 ? 10.280 -20.827 13.108 1.00 0.00 19 ASP A O 3
ATOM 3466 N N . ILE A 1 29 ? 11.057 -18.741 12.929 1.00 0.00 20 ILE A N 3
ATOM 3467 C CA . ILE A 1 29 ? 9.766 -18.115 12.764 1.00 0.00 20 ILE A CA 3
ATOM 3468 C C . ILE A 1 29 ? 9.658 -17.697 11.314 1.00 0.00 20 ILE A C 3
ATOM 3469 O O . ILE A 1 29 ? 10.660 -17.272 10.739 1.00 0.00 20 ILE A O 3
ATOM 3485 N N . GLY A 1 30 ? 8.472 -17.857 10.723 1.00 0.00 21 GLY A N 3
ATOM 3486 C CA . GLY A 1 30 ? 8.260 -17.493 9.327 1.00 0.00 21 GLY A CA 3
ATOM 3487 C C . GLY A 1 30 ? 8.700 -16.065 9.029 1.00 0.00 21 GLY A C 3
ATOM 3488 O O . GLY A 1 30 ? 8.346 -15.142 9.776 1.00 0.00 21 GLY A O 3
ATOM 3492 N N . PRO A 1 31 ? 9.484 -15.861 7.952 1.00 0.00 22 PRO A N 3
ATOM 3493 C CA . PRO A 1 31 ? 10.028 -14.552 7.603 1.00 0.00 22 PRO A CA 3
ATOM 3494 C C . PRO A 1 31 ? 8.957 -13.513 7.276 1.00 0.00 22 PRO A C 3
ATOM 3495 O O . PRO A 1 31 ? 7.897 -13.827 6.704 1.00 0.00 22 PRO A O 3
ATOM 3506 N N . LYS A 1 32 ? 9.244 -12.296 7.631 1.00 0.00 23 LYS A N 3
ATOM 3507 C CA . LYS A 1 32 ? 8.334 -11.196 7.457 1.00 0.00 23 LYS A CA 3
ATOM 3508 C C . LYS A 1 32 ? 9.127 -10.078 6.791 1.00 0.00 23 LYS A C 3
ATOM 3509 O O . LYS A 1 32 ? 10.349 -10.086 6.866 1.00 0.00 23 LYS A O 3
ATOM 3528 N N . ALA A 1 33 ? 8.468 -9.146 6.146 1.00 0.00 24 ALA A N 3
ATOM 3529 C CA . ALA A 1 33 ? 9.169 -8.069 5.465 1.00 0.00 24 ALA A CA 3
ATOM 3530 C C . ALA A 1 33 ? 9.380 -6.879 6.393 1.00 0.00 24 ALA A C 3
ATOM 3531 O O . ALA A 1 33 ? 8.430 -6.352 6.963 1.00 0.00 24 ALA A O 3
ATOM 3538 N N . PHE A 1 34 ? 10.616 -6.479 6.550 1.00 0.00 25 PHE A N 3
ATOM 3539 C CA . PHE A 1 34 ? 10.973 -5.357 7.391 1.00 0.00 25 PHE A CA 3
ATOM 3540 C C . PHE A 1 34 ? 11.810 -4.401 6.574 1.00 0.00 25 PHE A C 3
ATOM 3541 O O . PHE A 1 34 ? 12.450 -4.809 5.609 1.00 0.00 25 PHE A O 3
ATOM 3558 N N . PRO A 1 35 ? 11.808 -3.130 6.895 1.00 0.00 26 PRO A N 3
ATOM 3559 C CA . PRO A 1 35 ? 12.765 -2.218 6.311 1.00 0.00 26 PRO A CA 3
ATOM 3560 C C . PRO A 1 35 ? 14.131 -2.518 6.918 1.00 0.00 26 PRO A C 3
ATOM 3561 O O . PRO A 1 35 ? 14.217 -2.830 8.098 1.00 0.00 26 PRO A O 3
ATOM 3572 N N . ASP A 1 36 ? 15.183 -2.425 6.145 1.00 0.00 27 ASP A N 3
ATOM 3573 C CA . ASP A 1 36 ? 16.513 -2.699 6.688 1.00 0.00 27 ASP A CA 3
ATOM 3574 C C . ASP A 1 36 ? 16.882 -1.574 7.637 1.00 0.00 27 ASP A C 3
ATOM 3575 O O . ASP A 1 36 ? 17.523 -1.769 8.648 1.00 0.00 27 ASP A O 3
ATOM 3584 N N . ALA A 1 37 ? 16.374 -0.395 7.332 1.00 0.00 28 ALA A N 3
ATOM 3585 C CA . ALA A 1 37 ? 16.626 0.797 8.124 1.00 0.00 28 ALA A CA 3
ATOM 3586 C C . ALA A 1 37 ? 15.691 0.893 9.346 1.00 0.00 28 ALA A C 3
ATOM 3587 O O . ALA A 1 37 ? 15.619 1.948 10.004 1.00 0.00 28 ALA A O 3
ATOM 3594 N N . THR A 1 38 ? 14.997 -0.189 9.665 1.00 0.00 29 THR A N 3
ATOM 3595 C CA . THR A 1 38 ? 14.106 -0.204 10.806 1.00 0.00 29 THR A CA 3
ATOM 3596 C C . THR A 1 38 ? 14.931 -0.266 12.097 1.00 0.00 29 THR A C 3
ATOM 3597 O O . THR A 1 38 ? 16.034 -0.845 12.115 1.00 0.00 29 THR A O 3
ATOM 3608 N N . THR A 1 39 ? 14.448 0.370 13.132 1.00 0.00 30 THR A N 3
ATOM 3609 C CA . THR A 1 39 ? 15.112 0.334 14.404 1.00 0.00 30 THR A CA 3
ATOM 3610 C C . THR A 1 39 ? 15.016 -1.061 15.011 1.00 0.00 30 THR A C 3
ATOM 3611 O O . THR A 1 39 ? 14.077 -1.821 14.708 1.00 0.00 30 THR A O 3
ATOM 3622 N N . VAL A 1 40 ? 15.977 -1.404 15.847 1.00 0.00 31 VAL A N 3
ATOM 3623 C CA . VAL A 1 40 ? 15.948 -2.655 16.577 1.00 0.00 31 VAL A CA 3
ATOM 3624 C C . VAL A 1 40 ? 14.735 -2.648 17.512 1.00 0.00 31 VAL A C 3
ATOM 3625 O O . VAL A 1 40 ? 14.140 -3.678 17.787 1.00 0.00 31 VAL A O 3
ATOM 3638 N N . SER A 1 41 ? 14.365 -1.464 17.956 1.00 0.00 32 SER A N 3
ATOM 3639 C CA . SER A 1 41 ? 13.206 -1.291 18.783 1.00 0.00 32 SER A CA 3
ATOM 3640 C C . SER A 1 41 ? 11.943 -1.723 18.011 1.00 0.00 32 SER A C 3
ATOM 3641 O O . SER A 1 41 ? 11.161 -2.530 18.507 1.00 0.00 32 SER A O 3
ATOM 3649 N N . ALA A 1 42 ? 11.784 -1.220 16.777 1.00 0.00 33 ALA A N 3
ATOM 3650 C CA . ALA A 1 42 ? 10.631 -1.572 15.934 1.00 0.00 33 ALA A CA 3
ATOM 3651 C C . ALA A 1 42 ? 10.694 -3.039 15.514 1.00 0.00 33 ALA A C 3
ATOM 3652 O O . ALA A 1 42 ? 9.663 -3.692 15.326 1.00 0.00 33 ALA A O 3
ATOM 3659 N N . LEU A 1 43 ? 11.907 -3.547 15.384 1.00 0.00 34 LEU A N 3
ATOM 3660 C CA . LEU A 1 43 ? 12.166 -4.912 15.074 1.00 0.00 34 LEU A CA 3
ATOM 3661 C C . LEU A 1 43 ? 11.598 -5.787 16.183 1.00 0.00 34 LEU A C 3
ATOM 3662 O O . LEU A 1 43 ? 10.883 -6.766 15.934 1.00 0.00 34 LEU A O 3
ATOM 3678 N N . LYS A 1 44 ? 11.888 -5.398 17.398 1.00 0.00 35 LYS A N 3
ATOM 3679 C CA . LYS A 1 44 ? 11.434 -6.108 18.547 1.00 0.00 35 LYS A CA 3
ATOM 3680 C C . LYS A 1 44 ? 9.948 -5.926 18.769 1.00 0.00 35 LYS A C 3
ATOM 3681 O O . LYS A 1 44 ? 9.266 -6.865 19.109 1.00 0.00 35 LYS A O 3
ATOM 3700 N N . GLU A 1 45 ? 9.446 -4.733 18.521 1.00 0.00 36 GLU A N 3
ATOM 3701 C CA . GLU A 1 45 ? 8.010 -4.473 18.582 1.00 0.00 36 GLU A CA 3
ATOM 3702 C C . GLU A 1 45 ? 7.266 -5.425 17.654 1.00 0.00 36 GLU A C 3
ATOM 3703 O O . GLU A 1 45 ? 6.213 -5.970 18.004 1.00 0.00 36 GLU A O 3
ATOM 3715 N N . THR A 1 46 ? 7.837 -5.643 16.495 1.00 0.00 37 THR A N 3
ATOM 3716 C CA . THR A 1 46 ? 7.265 -6.525 15.530 1.00 0.00 37 THR A CA 3
ATOM 3717 C C . THR A 1 46 ? 7.338 -7.993 16.000 1.00 0.00 37 THR A C 3
ATOM 3718 O O . THR A 1 46 ? 6.333 -8.704 15.949 1.00 0.00 37 THR A O 3
ATOM 3729 N N . VAL A 1 47 ? 8.513 -8.433 16.499 1.00 0.00 38 VAL A N 3
ATOM 3730 C CA . VAL A 1 47 ? 8.673 -9.828 16.936 1.00 0.00 38 VAL A CA 3
ATOM 3731 C C . VAL A 1 47 ? 7.706 -10.133 18.074 1.00 0.00 38 VAL A C 3
ATOM 3732 O O . VAL A 1 47 ? 7.079 -11.157 18.083 1.00 0.00 38 VAL A O 3
ATOM 3745 N N . ILE A 1 48 ? 7.566 -9.182 18.984 1.00 0.00 39 ILE A N 3
ATOM 3746 C CA . ILE A 1 48 ? 6.663 -9.291 20.146 1.00 0.00 39 ILE A CA 3
ATOM 3747 C C . ILE A 1 48 ? 5.193 -9.431 19.706 1.00 0.00 39 ILE A C 3
ATOM 3748 O O . ILE A 1 48 ? 4.400 -10.094 20.361 1.00 0.00 39 ILE A O 3
ATOM 3764 N N . SER A 1 49 ? 4.842 -8.798 18.607 1.00 0.00 40 SER A N 3
ATOM 3765 C CA . SER A 1 49 ? 3.493 -8.892 18.091 1.00 0.00 40 SER A CA 3
ATOM 3766 C C . SER A 1 49 ? 3.253 -10.256 17.409 1.00 0.00 40 SER A C 3
ATOM 3767 O O . SER A 1 49 ? 2.162 -10.833 17.503 1.00 0.00 40 SER A O 3
ATOM 3775 N N . GLU A 1 50 ? 4.278 -10.771 16.744 1.00 0.00 41 GLU A N 3
ATOM 3776 C CA . GLU A 1 50 ? 4.191 -12.033 16.067 1.00 0.00 41 GLU A CA 3
ATOM 3777 C C . GLU A 1 50 ? 4.315 -13.189 17.077 1.00 0.00 41 GLU A C 3
ATOM 3778 O O . GLU A 1 50 ? 3.822 -14.290 16.847 1.00 0.00 41 GLU A O 3
ATOM 3790 N N . TRP A 1 51 ? 4.970 -12.904 18.182 1.00 0.00 42 TRP A N 3
ATOM 3791 C CA . TRP A 1 51 ? 5.216 -13.853 19.255 1.00 0.00 42 TRP A CA 3
ATOM 3792 C C . TRP A 1 51 ? 3.989 -13.910 20.175 1.00 0.00 42 TRP A C 3
ATOM 3793 O O . TRP A 1 51 ? 3.422 -12.868 20.524 1.00 0.00 42 TRP A O 3
ATOM 3814 N N . PRO A 1 52 ? 3.530 -15.113 20.539 1.00 0.00 43 PRO A N 3
ATOM 3815 C CA . PRO A 1 52 ? 2.381 -15.277 21.428 1.00 0.00 43 PRO A CA 3
ATOM 3816 C C . PRO A 1 52 ? 2.626 -14.683 22.814 1.00 0.00 43 PRO A C 3
ATOM 3817 O O . PRO A 1 52 ? 3.627 -14.969 23.456 1.00 0.00 43 PRO A O 3
ATOM 3828 N N . ARG A 1 53 ? 1.698 -13.875 23.276 1.00 0.00 44 ARG A N 3
ATOM 3829 C CA . ARG A 1 53 ? 1.785 -13.294 24.612 1.00 0.00 44 ARG A CA 3
ATOM 3830 C C . ARG A 1 53 ? 1.514 -14.347 25.681 1.00 0.00 44 ARG A C 3
ATOM 3831 O O . ARG A 1 53 ? 1.883 -14.201 26.840 1.00 0.00 44 ARG A O 3
ATOM 3852 N N . GLU A 1 54 ? 0.834 -15.389 25.276 1.00 0.00 45 GLU A N 3
ATOM 3853 C CA . GLU A 1 54 ? 0.508 -16.506 26.138 1.00 0.00 45 GLU A CA 3
ATOM 3854 C C . GLU A 1 54 ? 1.688 -17.515 26.170 1.00 0.00 45 GLU A C 3
ATOM 3855 O O . GLU A 1 54 ? 1.623 -18.546 26.851 1.00 0.00 45 GLU A O 3
ATOM 3867 N N . LYS A 1 55 ? 2.765 -17.200 25.436 1.00 0.00 46 LYS A N 3
ATOM 3868 C CA . LYS A 1 55 ? 3.920 -18.086 25.332 1.00 0.00 46 LYS A CA 3
ATOM 3869 C C . LYS A 1 55 ? 4.575 -18.330 26.692 1.00 0.00 46 LYS A C 3
ATOM 3870 O O . LYS A 1 55 ? 5.280 -17.456 27.245 1.00 0.00 46 LYS A O 3
ATOM 3889 N N . GLU A 1 56 ? 4.327 -19.495 27.228 1.00 0.00 47 GLU A N 3
ATOM 3890 C CA . GLU A 1 56 ? 4.927 -19.916 28.440 1.00 0.00 47 GLU A CA 3
ATOM 3891 C C . GLU A 1 56 ? 6.328 -20.385 28.162 1.00 0.00 47 GLU A C 3
ATOM 3892 O O . GLU A 1 56 ? 6.623 -20.869 27.064 1.00 0.00 47 GLU A O 3
ATOM 3904 N N . ASN A 1 57 ? 7.185 -20.226 29.146 1.00 0.00 48 ASN A N 3
ATOM 3905 C CA . ASN A 1 57 ? 8.628 -20.547 29.034 1.00 0.00 48 ASN A CA 3
ATOM 3906 C C . ASN A 1 57 ? 9.301 -19.677 27.981 1.00 0.00 48 ASN A C 3
ATOM 3907 O O . ASN A 1 57 ? 10.417 -19.960 27.539 1.00 0.00 48 ASN A O 3
ATOM 3918 N N . GLY A 1 58 ? 8.636 -18.613 27.607 1.00 0.00 49 GLY A N 3
ATOM 3919 C CA . GLY A 1 58 ? 9.153 -17.733 26.621 1.00 0.00 49 GLY A CA 3
ATOM 3920 C C . GLY A 1 58 ? 8.951 -16.290 27.008 1.00 0.00 49 GLY A C 3
ATOM 3921 O O . GLY A 1 58 ? 8.282 -16.003 28.023 1.00 0.00 49 GLY A O 3
ATOM 3925 N N . PRO A 1 59 ? 9.519 -15.360 26.237 1.00 0.00 50 PRO A N 3
ATOM 3926 C CA . PRO A 1 59 ? 9.417 -13.920 26.489 1.00 0.00 50 PRO A CA 3
ATOM 3927 C C . PRO A 1 59 ? 8.027 -13.373 26.234 1.00 0.00 50 PRO A C 3
ATOM 3928 O O . PRO A 1 59 ? 7.184 -14.045 25.650 1.00 0.00 50 PRO A O 3
ATOM 3939 N N . LYS A 1 60 ? 7.808 -12.160 26.696 1.00 0.00 51 LYS A N 3
ATOM 3940 C CA . LYS A 1 60 ? 6.585 -11.417 26.434 1.00 0.00 51 LYS A CA 3
ATOM 3941 C C . LYS A 1 60 ? 6.884 -10.006 25.931 1.00 0.00 51 LYS A C 3
ATOM 3942 O O . LYS A 1 60 ? 6.164 -9.486 25.096 1.00 0.00 51 LYS A O 3
ATOM 3961 N N . THR A 1 61 ? 7.945 -9.396 26.438 1.00 0.00 52 THR A N 3
ATOM 3962 C CA . THR A 1 61 ? 8.308 -8.046 26.057 1.00 0.00 52 THR A CA 3
ATOM 3963 C C . THR A 1 61 ? 9.796 -7.868 25.669 1.00 0.00 52 THR A C 3
ATOM 3964 O O . THR A 1 61 ? 10.597 -8.808 25.741 1.00 0.00 52 THR A O 3
ATOM 3975 N N . VAL A 1 62 ? 10.107 -6.665 25.218 1.00 0.00 53 VAL A N 3
ATOM 3976 C CA . VAL A 1 62 ? 11.394 -6.246 24.644 1.00 0.00 53 VAL A CA 3
ATOM 3977 C C . VAL A 1 62 ? 12.626 -6.565 25.516 1.00 0.00 53 VAL A C 3
ATOM 3978 O O . VAL A 1 62 ? 13.696 -6.878 24.979 1.00 0.00 53 VAL A O 3
ATOM 3991 N N . LYS A 1 63 ? 12.495 -6.504 26.818 1.00 0.00 54 LYS A N 3
ATOM 3992 C CA . LYS A 1 63 ? 13.641 -6.742 27.668 1.00 0.00 54 LYS A CA 3
ATOM 3993 C C . LYS A 1 63 ? 13.949 -8.233 27.766 1.00 0.00 54 LYS A C 3
ATOM 3994 O O . LYS A 1 63 ? 15.114 -8.632 27.863 1.00 0.00 54 LYS A O 3
ATOM 4013 N N . GLU A 1 64 ? 12.921 -9.052 27.702 1.00 0.00 55 GLU A N 3
ATOM 4014 C CA . GLU A 1 64 ? 13.116 -10.487 27.827 1.00 0.00 55 GLU A CA 3
ATOM 4015 C C . GLU A 1 64 ? 13.317 -11.233 26.499 1.00 0.00 55 GLU A C 3
ATOM 4016 O O . GLU A 1 64 ? 13.672 -12.418 26.483 1.00 0.00 55 GLU A O 3
ATOM 4028 N N . VAL A 1 65 ? 13.095 -10.561 25.400 1.00 0.00 56 VAL A N 3
ATOM 4029 C CA . VAL A 1 65 ? 13.392 -11.140 24.102 1.00 0.00 56 VAL A CA 3
ATOM 4030 C C . VAL A 1 65 ? 14.685 -10.507 23.564 1.00 0.00 56 VAL A C 3
ATOM 4031 O O . VAL A 1 65 ? 14.759 -9.297 23.350 1.00 0.00 56 VAL A O 3
ATOM 4044 N N . LYS A 1 66 ? 15.708 -11.303 23.391 1.00 0.00 57 LYS A N 3
ATOM 4045 C CA . LYS A 1 66 ? 16.977 -10.785 22.954 1.00 0.00 57 LYS A CA 3
ATOM 4046 C C . LYS A 1 66 ? 17.278 -11.159 21.521 1.00 0.00 57 LYS A C 3
ATOM 4047 O O . LYS A 1 66 ? 17.195 -12.325 21.142 1.00 0.00 57 LYS A O 3
ATOM 4066 N N . LEU A 1 67 ? 17.619 -10.165 20.737 1.00 0.00 58 LEU A N 3
ATOM 4067 C CA . LEU A 1 67 ? 18.008 -10.359 19.351 1.00 0.00 58 LEU A CA 3
ATOM 4068 C C . LEU A 1 67 ? 19.512 -10.265 19.249 1.00 0.00 58 LEU A C 3
ATOM 4069 O O . LEU A 1 67 ? 20.107 -9.256 19.655 1.00 0.00 58 LEU A O 3
ATOM 4085 N N . ILE A 1 68 ? 20.121 -11.302 18.744 1.00 0.00 59 ILE A N 3
ATOM 4086 C CA . ILE A 1 68 ? 21.554 -11.362 18.606 1.00 0.00 59 ILE A CA 3
ATOM 4087 C C . ILE A 1 68 ? 21.980 -11.545 17.159 1.00 0.00 59 ILE A C 3
ATOM 4088 O O . ILE A 1 68 ? 21.389 -12.336 16.406 1.00 0.00 59 ILE A O 3
ATOM 4104 N N . SER A 1 69 ? 22.969 -10.778 16.772 1.00 0.00 60 SER A N 3
ATOM 4105 C CA . SER A 1 69 ? 23.563 -10.849 15.482 1.00 0.00 60 SER A CA 3
ATOM 4106 C C . SER A 1 69 ? 25.078 -10.778 15.652 1.00 0.00 60 SER A C 3
ATOM 4107 O O . SER A 1 69 ? 25.571 -9.933 16.397 1.00 0.00 60 SER A O 3
ATOM 4115 N N . ALA A 1 70 ? 25.795 -11.711 15.021 1.00 0.00 61 ALA A N 3
ATOM 4116 C CA . ALA A 1 70 ? 27.274 -11.787 15.068 1.00 0.00 61 ALA A CA 3
ATOM 4117 C C . ALA A 1 70 ? 27.802 -12.074 16.485 1.00 0.00 61 ALA A C 3
ATOM 4118 O O . ALA A 1 70 ? 29.000 -11.967 16.753 1.00 0.00 61 ALA A O 3
ATOM 4125 N N . GLY A 1 71 ? 26.919 -12.502 17.352 1.00 0.00 62 GLY A N 3
ATOM 4126 C CA . GLY A 1 71 ? 27.290 -12.783 18.727 1.00 0.00 62 GLY A CA 3
ATOM 4127 C C . GLY A 1 71 ? 27.160 -11.565 19.626 1.00 0.00 62 GLY A C 3
ATOM 4128 O O . GLY A 1 71 ? 27.835 -11.466 20.659 1.00 0.00 62 GLY A O 3
ATOM 4132 N N . LYS A 1 72 ? 26.309 -10.644 19.242 1.00 0.00 63 LYS A N 3
ATOM 4133 C CA . LYS A 1 72 ? 26.086 -9.444 20.009 1.00 0.00 63 LYS A CA 3
ATOM 4134 C C . LYS A 1 72 ? 24.589 -9.150 20.128 1.00 0.00 63 LYS A C 3
ATOM 4135 O O . LYS A 1 72 ? 23.846 -9.259 19.143 1.00 0.00 63 LYS A O 3
ATOM 4154 N N . VAL A 1 73 ? 24.155 -8.810 21.338 1.00 0.00 64 VAL A N 3
ATOM 4155 C CA . VAL A 1 73 ? 22.772 -8.425 21.596 1.00 0.00 64 VAL A CA 3
ATOM 4156 C C . VAL A 1 73 ? 22.538 -7.029 21.044 1.00 0.00 64 VAL A C 3
ATOM 4157 O O . VAL A 1 73 ? 23.222 -6.071 21.435 1.00 0.00 64 VAL A O 3
ATOM 4170 N N . LEU A 1 74 ? 21.593 -6.925 20.145 1.00 0.00 65 LEU A N 3
ATOM 4171 C CA . LEU A 1 74 ? 21.258 -5.683 19.492 1.00 0.00 65 LEU A CA 3
ATOM 4172 C C . LEU A 1 74 ? 20.703 -4.668 20.487 1.00 0.00 65 LEU A C 3
ATOM 4173 O O . LEU A 1 74 ? 19.909 -5.020 21.377 1.00 0.00 65 LEU A O 3
ATOM 4189 N N . GLU A 1 75 ? 21.122 -3.439 20.335 1.00 0.00 66 GLU A N 3
ATOM 4190 C CA . GLU A 1 75 ? 20.682 -2.355 21.175 1.00 0.00 66 GLU A CA 3
ATOM 4191 C C . GLU A 1 75 ? 19.516 -1.659 20.461 1.00 0.00 66 GLU A C 3
ATOM 4192 O O . GLU A 1 75 ? 19.642 -1.254 19.303 1.00 0.00 66 GLU A O 3
ATOM 4204 N N . ASN A 1 76 ? 18.388 -1.543 21.162 1.00 0.00 67 ASN A N 3
ATOM 4205 C CA . ASN A 1 76 ? 17.094 -1.052 20.602 1.00 0.00 67 ASN A CA 3
ATOM 4206 C C . ASN A 1 76 ? 17.175 0.289 19.851 1.00 0.00 67 ASN A C 3
ATOM 4207 O O . ASN A 1 76 ? 16.325 0.570 18.990 1.00 0.00 67 ASN A O 3
ATOM 4218 N N . SER A 1 77 ? 18.149 1.118 20.167 1.00 0.00 68 SER A N 3
ATOM 4219 C CA . SER A 1 77 ? 18.234 2.439 19.558 1.00 0.00 68 SER A CA 3
ATOM 4220 C C . SER A 1 77 ? 18.884 2.391 18.177 1.00 0.00 68 SER A C 3
ATOM 4221 O O . SER A 1 77 ? 18.765 3.334 17.385 1.00 0.00 68 SER A O 3
ATOM 4229 N N . LYS A 1 78 ? 19.552 1.309 17.891 1.00 0.00 69 LYS A N 3
ATOM 4230 C CA . LYS A 1 78 ? 20.177 1.117 16.613 1.00 0.00 69 LYS A CA 3
ATOM 4231 C C . LYS A 1 78 ? 19.174 0.689 15.593 1.00 0.00 69 LYS A C 3
ATOM 4232 O O . LYS A 1 78 ? 18.049 0.310 15.919 1.00 0.00 69 LYS A O 3
ATOM 4251 N N . THR A 1 79 ? 19.565 0.771 14.377 1.00 0.00 70 THR A N 3
ATOM 4252 C CA . THR A 1 79 ? 18.803 0.319 13.308 1.00 0.00 70 THR A CA 3
ATOM 4253 C C . THR A 1 79 ? 19.494 -0.879 12.728 1.00 0.00 70 THR A C 3
ATOM 4254 O O . THR A 1 79 ? 20.722 -1.019 12.884 1.00 0.00 70 THR A O 3
ATOM 4265 N N . VAL A 1 80 ? 18.743 -1.745 12.087 1.00 0.00 71 VAL A N 3
ATOM 4266 C CA . VAL A 1 80 ? 19.313 -2.945 11.507 1.00 0.00 71 VAL A CA 3
ATOM 4267 C C . VAL A 1 80 ? 20.384 -2.554 10.478 1.00 0.00 71 VAL A C 3
ATOM 4268 O O . VAL A 1 80 ? 21.503 -3.050 10.513 1.00 0.00 71 VAL A O 3
ATOM 4281 N N . LYS A 1 81 ? 20.031 -1.613 9.628 1.00 0.00 72 LYS A N 3
ATOM 4282 C CA . LYS A 1 81 ? 20.902 -1.086 8.577 1.00 0.00 72 LYS A CA 3
ATOM 4283 C C . LYS A 1 81 ? 22.199 -0.482 9.130 1.00 0.00 72 LYS A C 3
ATOM 4284 O O . LYS A 1 81 ? 23.233 -0.552 8.479 1.00 0.00 72 LYS A O 3
ATOM 4303 N N . ASP A 1 82 ? 22.148 0.120 10.318 1.00 0.00 73 ASP A N 3
ATOM 4304 C CA . ASP A 1 82 ? 23.366 0.708 10.902 1.00 0.00 73 ASP A CA 3
ATOM 4305 C C . ASP A 1 82 ? 24.278 -0.396 11.362 1.00 0.00 73 ASP A C 3
ATOM 4306 O O . ASP A 1 82 ? 25.503 -0.322 11.234 1.00 0.00 73 ASP A O 3
ATOM 4315 N N . TYR A 1 83 ? 23.668 -1.431 11.879 1.00 0.00 74 TYR A N 3
ATOM 4316 C CA . TYR A 1 83 ? 24.387 -2.519 12.457 1.00 0.00 74 TYR A CA 3
ATOM 4317 C C . TYR A 1 83 ? 25.031 -3.379 11.369 1.00 0.00 74 TYR A C 3
ATOM 4318 O O . TYR A 1 83 ? 26.192 -3.793 11.498 1.00 0.00 74 TYR A O 3
ATOM 4336 N N . ARG A 1 84 ? 24.295 -3.621 10.301 1.00 0.00 75 ARG A N 3
ATOM 4337 C CA . ARG A 1 84 ? 24.754 -4.423 9.225 1.00 0.00 75 ARG A CA 3
ATOM 4338 C C . ARG A 1 84 ? 25.765 -3.665 8.408 1.00 0.00 75 ARG A C 3
ATOM 4339 O O . ARG A 1 84 ? 25.491 -2.564 7.937 1.00 0.00 75 ARG A O 3
ATOM 4360 N N . SER A 1 85 ? 26.920 -4.228 8.246 1.00 0.00 76 SER A N 3
ATOM 4361 C CA . SER A 1 85 ? 27.908 -3.636 7.416 1.00 0.00 76 SER A CA 3
ATOM 4362 C C . SER A 1 85 ? 27.467 -3.774 5.951 1.00 0.00 76 SER A C 3
ATOM 4363 O O . SER A 1 85 ? 27.109 -4.879 5.515 1.00 0.00 76 SER A O 3
ATOM 4371 N N . PRO A 1 86 ? 27.427 -2.658 5.189 1.00 0.00 77 PRO A N 3
ATOM 4372 C CA . PRO A 1 86 ? 27.015 -2.688 3.789 1.00 0.00 77 PRO A CA 3
ATOM 4373 C C . PRO A 1 86 ? 27.954 -3.551 2.974 1.00 0.00 77 PRO A C 3
ATOM 4374 O O . PRO A 1 86 ? 29.118 -3.200 2.759 1.00 0.00 77 PRO A O 3
ATOM 4385 N N . VAL A 1 87 ? 27.475 -4.672 2.553 1.00 0.00 78 VAL A N 3
ATOM 4386 C CA . VAL A 1 87 ? 28.313 -5.610 1.848 1.00 0.00 78 VAL A CA 3
ATOM 4387 C C . VAL A 1 87 ? 27.851 -5.840 0.427 1.00 0.00 78 VAL A C 3
ATOM 4388 O O . VAL A 1 87 ? 28.655 -5.852 -0.501 1.00 0.00 78 VAL A O 3
ATOM 4401 N N . SER A 1 88 ? 26.582 -5.989 0.266 1.00 0.00 79 SER A N 3
ATOM 4402 C CA . SER A 1 88 ? 25.974 -6.251 -1.023 1.00 0.00 79 SER A CA 3
ATOM 4403 C C . SER A 1 88 ? 24.503 -5.875 -0.993 1.00 0.00 79 SER A C 3
ATOM 4404 O O . SER A 1 88 ? 23.759 -6.320 -0.113 1.00 0.00 79 SER A O 3
ATOM 4412 N N . ASN A 1 89 ? 24.094 -5.055 -1.925 1.00 0.00 80 ASN A N 3
ATOM 4413 C CA . ASN A 1 89 ? 22.698 -4.690 -2.057 1.00 0.00 80 ASN A CA 3
ATOM 4414 C C . ASN A 1 89 ? 21.987 -5.748 -2.888 1.00 0.00 80 ASN A C 3
ATOM 4415 O O . ASN A 1 89 ? 22.065 -5.757 -4.130 1.00 0.00 80 ASN A O 3
ATOM 4426 N N . LEU A 1 90 ? 21.372 -6.674 -2.206 1.00 0.00 81 LEU A N 3
ATOM 4427 C CA . LEU A 1 90 ? 20.701 -7.737 -2.790 1.00 0.00 81 LEU A CA 3
ATOM 4428 C C . LEU A 1 90 ? 19.229 -7.403 -2.993 1.00 0.00 81 LEU A C 3
ATOM 4429 O O . LEU A 1 90 ? 18.766 -6.336 -2.600 1.00 0.00 81 LEU A O 3
ATOM 4445 N N . ALA A 1 91 ? 18.512 -8.321 -3.583 1.00 0.00 82 ALA A N 3
ATOM 4446 C CA . ALA A 1 91 ? 17.138 -8.188 -3.860 1.00 0.00 82 ALA A CA 3
ATOM 4447 C C . ALA A 1 91 ? 16.510 -9.536 -3.668 1.00 0.00 82 ALA A C 3
ATOM 4448 O O . ALA A 1 91 ? 16.895 -10.510 -4.317 1.00 0.00 82 ALA A O 3
ATOM 4455 N N . GLY A 1 92 ? 15.604 -9.607 -2.756 1.00 0.00 83 GLY A N 3
ATOM 4456 C CA . GLY A 1 92 ? 14.949 -10.858 -2.456 1.00 0.00 83 GLY A CA 3
ATOM 4457 C C . GLY A 1 92 ? 15.808 -11.701 -1.545 1.00 0.00 83 GLY A C 3
ATOM 4458 O O . GLY A 1 92 ? 16.011 -12.897 -1.775 1.00 0.00 83 GLY A O 3
ATOM 4462 N N . ALA A 1 93 ? 16.329 -11.071 -0.517 1.00 0.00 84 ALA A N 3
ATOM 4463 C CA . ALA A 1 93 ? 17.199 -11.730 0.417 1.00 0.00 84 ALA A CA 3
ATOM 4464 C C . ALA A 1 93 ? 16.521 -11.854 1.762 1.00 0.00 84 ALA A C 3
ATOM 4465 O O . ALA A 1 93 ? 15.695 -11.004 2.134 1.00 0.00 84 ALA A O 3
ATOM 4472 N N . VAL A 1 94 ? 16.842 -12.897 2.477 1.00 0.00 85 VAL A N 3
ATOM 4473 C CA . VAL A 1 94 ? 16.290 -13.122 3.790 1.00 0.00 85 VAL A CA 3
ATOM 4474 C C . VAL A 1 94 ? 17.400 -13.003 4.821 1.00 0.00 85 VAL A C 3
ATOM 4475 O O . VAL A 1 94 ? 18.509 -13.484 4.614 1.00 0.00 85 VAL A O 3
ATOM 4488 N N . THR A 1 95 ? 17.119 -12.332 5.880 1.00 0.00 86 THR A N 3
ATOM 4489 C CA . THR A 1 95 ? 18.054 -12.158 6.942 1.00 0.00 86 THR A CA 3
ATOM 4490 C C . THR A 1 95 ? 17.559 -12.950 8.150 1.00 0.00 86 THR A C 3
ATOM 4491 O O . THR A 1 95 ? 16.368 -12.960 8.443 1.00 0.00 86 THR A O 3
ATOM 4502 N N . THR A 1 96 ? 18.442 -13.636 8.811 1.00 0.00 87 THR A N 3
ATOM 4503 C CA . THR A 1 96 ? 18.070 -14.426 9.944 1.00 0.00 87 THR A CA 3
ATOM 4504 C C . THR A 1 96 ? 18.801 -13.935 11.188 1.00 0.00 87 THR A C 3
ATOM 4505 O O . THR A 1 96 ? 20.024 -13.786 11.180 1.00 0.00 87 THR A O 3
ATOM 4516 N N . MET A 1 97 ? 18.053 -13.648 12.232 1.00 0.00 88 MET A N 3
ATOM 4517 C CA . MET A 1 97 ? 18.632 -13.208 13.498 1.00 0.00 88 MET A CA 3
ATOM 4518 C C . MET A 1 97 ? 18.289 -14.158 14.622 1.00 0.00 88 MET A C 3
ATOM 4519 O O . MET A 1 97 ? 17.192 -14.735 14.650 1.00 0.00 88 MET A O 3
ATOM 4533 N N . HIS A 1 98 ? 19.231 -14.350 15.521 1.00 0.00 89 HIS A N 3
ATOM 4534 C CA . HIS A 1 98 ? 19.092 -15.326 16.582 1.00 0.00 89 HIS A CA 3
ATOM 4535 C C . HIS A 1 98 ? 18.391 -14.709 17.789 1.00 0.00 89 HIS A C 3
ATOM 4536 O O . HIS A 1 98 ? 18.755 -13.629 18.246 1.00 0.00 89 HIS A O 3
ATOM 4551 N N . VAL A 1 99 ? 17.397 -15.399 18.277 1.00 0.00 90 VAL A N 3
ATOM 4552 C CA . VAL A 1 99 ? 16.605 -14.961 19.408 1.00 0.00 90 VAL A CA 3
ATOM 4553 C C . VAL A 1 99 ? 16.958 -15.763 20.629 1.00 0.00 90 VAL A C 3
ATOM 4554 O O . VAL A 1 99 ? 16.960 -17.010 20.621 1.00 0.00 90 VAL A O 3
ATOM 4567 N N . ILE A 1 100 ? 17.271 -15.056 21.646 1.00 0.00 91 ILE A N 3
ATOM 4568 C CA . ILE A 1 100 ? 17.596 -15.597 22.910 1.00 0.00 91 ILE A CA 3
ATOM 4569 C C . ILE A 1 100 ? 16.458 -15.312 23.851 1.00 0.00 91 ILE A C 3
ATOM 4570 O O . ILE A 1 100 ? 15.984 -14.173 23.960 1.00 0.00 91 ILE A O 3
ATOM 4586 N N . ILE A 1 101 ? 16.005 -16.343 24.489 1.00 0.00 92 ILE A N 3
ATOM 4587 C CA . ILE A 1 101 ? 14.880 -16.272 25.354 1.00 0.00 92 ILE A CA 3
ATOM 4588 C C . ILE A 1 101 ? 15.312 -16.071 26.789 1.00 0.00 92 ILE A C 3
ATOM 4589 O O . ILE A 1 101 ? 16.045 -16.894 27.353 1.00 0.00 92 ILE A O 3
ATOM 4605 N N . GLN A 1 102 ? 14.898 -14.977 27.349 1.00 0.00 93 GLN A N 3
ATOM 4606 C CA . GLN A 1 102 ? 15.061 -14.728 28.731 1.00 0.00 93 GLN A CA 3
ATOM 4607 C C . GLN A 1 102 ? 13.705 -14.947 29.343 1.00 0.00 93 GLN A C 3
ATOM 4608 O O . GLN A 1 102 ? 12.761 -14.217 29.056 1.00 0.00 93 GLN A O 3
ATOM 4622 N N . ALA A 1 103 ? 13.588 -15.980 30.111 1.00 0.00 94 ALA A N 3
ATOM 4623 C CA . ALA A 1 103 ? 12.325 -16.330 30.707 1.00 0.00 94 ALA A CA 3
ATOM 4624 C C . ALA A 1 103 ? 11.972 -15.406 31.867 1.00 0.00 94 ALA A C 3
ATOM 4625 O O . ALA A 1 103 ? 12.694 -15.345 32.874 1.00 0.00 94 ALA A O 3
ATOM 4632 N N . PRO A 1 104 ? 10.868 -14.660 31.733 1.00 0.00 95 PRO A N 3
ATOM 4633 C CA . PRO A 1 104 ? 10.390 -13.771 32.777 1.00 0.00 95 PRO A CA 3
ATOM 4634 C C . PRO A 1 104 ? 9.671 -14.559 33.870 1.00 0.00 95 PRO A C 3
ATOM 4635 O O . PRO A 1 104 ? 9.472 -15.788 33.742 1.00 0.00 95 PRO A O 3
ATOM 4646 N N . VAL A 1 105 ? 9.270 -13.882 34.923 1.00 0.00 96 VAL A N 3
ATOM 4647 C CA . VAL A 1 105 ? 8.595 -14.547 36.011 1.00 0.00 96 VAL A CA 3
ATOM 4648 C C . VAL A 1 105 ? 7.115 -14.852 35.680 1.00 0.00 96 VAL A C 3
ATOM 4649 O O . VAL A 1 105 ? 6.185 -14.119 36.030 1.00 0.00 96 VAL A O 3
ATOM 4662 N N . THR A 1 106 ? 6.955 -15.879 34.895 1.00 0.00 97 THR A N 3
ATOM 4663 C CA . THR A 1 106 ? 5.730 -16.428 34.502 1.00 0.00 97 THR A CA 3
ATOM 4664 C C . THR A 1 106 ? 5.918 -17.928 34.494 1.00 0.00 97 THR A C 3
ATOM 4665 O O . THR A 1 106 ? 6.844 -18.418 33.843 1.00 0.00 97 THR A O 3
ATOM 4676 N N . GLU A 1 107 ? 5.096 -18.647 35.211 1.00 0.00 98 GLU A N 3
ATOM 4677 C CA . GLU A 1 107 ? 5.274 -20.078 35.345 1.00 0.00 98 GLU A CA 3
ATOM 4678 C C . GLU A 1 107 ? 3.938 -20.762 35.542 1.00 0.00 98 GLU A C 3
ATOM 4679 O O . GLU A 1 107 ? 2.901 -20.096 35.686 1.00 0.00 98 GLU A O 3
ATOM 4691 N N . LYS A 1 108 ? 3.955 -22.077 35.559 1.00 0.00 99 LYS A N 3
ATOM 4692 C CA . LYS A 1 108 ? 2.784 -22.830 35.830 1.00 0.00 99 LYS A CA 3
ATOM 4693 C C . LYS A 1 108 ? 2.586 -22.975 37.341 1.00 0.00 99 LYS A C 3
ATOM 4694 O O . LYS A 1 108 ? 3.104 -23.899 37.981 1.00 0.00 99 LYS A O 3
ATOM 4713 N N . GLU A 1 109 ? 1.906 -22.027 37.913 1.00 0.00 100 GLU A N 3
ATOM 4714 C CA . GLU A 1 109 ? 1.670 -22.028 39.321 1.00 0.00 100 GLU A CA 3
ATOM 4715 C C . GLU A 1 109 ? 0.265 -22.528 39.682 1.00 0.00 100 GLU A C 3
ATOM 4716 O O . GLU A 1 109 ? 0.053 -23.737 39.793 1.00 0.00 100 GLU A O 3
ATOM 4728 N N . LYS A 1 110 ? -0.677 -21.628 39.822 1.00 0.00 101 LYS A N 3
ATOM 4729 C CA . LYS A 1 110 ? -2.054 -21.952 40.149 1.00 0.00 101 LYS A CA 3
ATOM 4730 C C . LYS A 1 110 ? -2.919 -20.721 39.989 1.00 0.00 101 LYS A C 3
ATOM 4731 O O . LYS A 1 110 ? -3.773 -20.712 39.095 1.00 0.00 101 LYS A O 3
ATOM 4750 N N . GLU A 1 10 ? 1.273 -10.436 2.601 1.00 0.00 1 GLU A N 4
ATOM 4751 C CA . GLU A 1 10 ? 0.661 -9.314 3.310 1.00 0.00 1 GLU A CA 4
ATOM 4752 C C . GLU A 1 10 ? 1.757 -8.367 3.779 1.00 0.00 1 GLU A C 4
ATOM 4753 O O . GLU A 1 10 ? 2.511 -8.701 4.705 1.00 0.00 1 GLU A O 4
ATOM 4765 N N . ALA A 1 11 ? 1.882 -7.208 3.098 1.00 0.00 2 ALA A N 4
ATOM 4766 C CA . ALA A 1 11 ? 2.907 -6.184 3.418 1.00 0.00 2 ALA A CA 4
ATOM 4767 C C . ALA A 1 11 ? 4.299 -6.797 3.331 1.00 0.00 2 ALA A C 4
ATOM 4768 O O . ALA A 1 11 ? 5.214 -6.473 4.107 1.00 0.00 2 ALA A O 4
ATOM 4775 N N . GLU A 1 12 ? 4.452 -7.620 2.345 1.00 0.00 3 GLU A N 4
ATOM 4776 C CA . GLU A 1 12 ? 5.620 -8.380 2.126 1.00 0.00 3 GLU A CA 4
ATOM 4777 C C . GLU A 1 12 ? 6.082 -8.217 0.684 1.00 0.00 3 GLU A C 4
ATOM 4778 O O . GLU A 1 12 ? 5.468 -8.754 -0.236 1.00 0.00 3 GLU A O 4
ATOM 4790 N N . VAL A 1 13 ? 7.111 -7.439 0.489 1.00 0.00 4 VAL A N 4
ATOM 4791 C CA . VAL A 1 13 ? 7.671 -7.245 -0.825 1.00 0.00 4 VAL A CA 4
ATOM 4792 C C . VAL A 1 13 ? 9.131 -7.679 -0.779 1.00 0.00 4 VAL A C 4
ATOM 4793 O O . VAL A 1 13 ? 9.838 -7.392 0.191 1.00 0.00 4 VAL A O 4
ATOM 4806 N N . HIS A 1 14 ? 9.586 -8.333 -1.823 1.00 0.00 5 HIS A N 4
ATOM 4807 C CA . HIS A 1 14 ? 10.928 -8.927 -1.859 1.00 0.00 5 HIS A CA 4
ATOM 4808 C C . HIS A 1 14 ? 11.962 -7.883 -2.315 1.00 0.00 5 HIS A C 4
ATOM 4809 O O . HIS A 1 14 ? 13.119 -8.191 -2.610 1.00 0.00 5 HIS A O 4
ATOM 4824 N N . ASN A 1 15 ? 11.523 -6.648 -2.354 1.00 0.00 6 ASN A N 4
ATOM 4825 C CA . ASN A 1 15 ? 12.380 -5.521 -2.672 1.00 0.00 6 ASN A CA 4
ATOM 4826 C C . ASN A 1 15 ? 13.064 -5.101 -1.367 1.00 0.00 6 ASN A C 4
ATOM 4827 O O . ASN A 1 15 ? 14.156 -4.523 -1.365 1.00 0.00 6 ASN A O 4
ATOM 4838 N N . GLN A 1 16 ? 12.415 -5.433 -0.259 1.00 0.00 7 GLN A N 4
ATOM 4839 C CA . GLN A 1 16 ? 12.948 -5.182 1.053 1.00 0.00 7 GLN A CA 4
ATOM 4840 C C . GLN A 1 16 ? 13.771 -6.378 1.483 1.00 0.00 7 GLN A C 4
ATOM 4841 O O . GLN A 1 16 ? 13.912 -7.342 0.722 1.00 0.00 7 GLN A O 4
ATOM 4855 N N . LEU A 1 17 ? 14.306 -6.335 2.674 1.00 0.00 8 LEU A N 4
ATOM 4856 C CA . LEU A 1 17 ? 15.118 -7.428 3.151 1.00 0.00 8 LEU A CA 4
ATOM 4857 C C . LEU A 1 17 ? 14.257 -8.347 3.983 1.00 0.00 8 LEU A C 4
ATOM 4858 O O . LEU A 1 17 ? 13.684 -7.926 4.979 1.00 0.00 8 LEU A O 4
ATOM 4874 N N . GLU A 1 18 ? 14.162 -9.578 3.604 1.00 0.00 9 GLU A N 4
ATOM 4875 C CA . GLU A 1 18 ? 13.353 -10.490 4.350 1.00 0.00 9 GLU A CA 4
ATOM 4876 C C . GLU A 1 18 ? 14.172 -11.186 5.405 1.00 0.00 9 GLU A C 4
ATOM 4877 O O . GLU A 1 18 ? 15.283 -11.658 5.151 1.00 0.00 9 GLU A O 4
ATOM 4889 N N . ILE A 1 19 ? 13.640 -11.231 6.583 1.00 0.00 10 ILE A N 4
ATOM 4890 C CA . ILE A 1 19 ? 14.316 -11.822 7.708 1.00 0.00 10 ILE A CA 4
ATOM 4891 C C . ILE A 1 19 ? 13.397 -12.830 8.371 1.00 0.00 10 ILE A C 4
ATOM 4892 O O . ILE A 1 19 ? 12.188 -12.608 8.453 1.00 0.00 10 ILE A O 4
ATOM 4908 N N . LYS A 1 20 ? 13.946 -13.938 8.799 1.00 0.00 11 LYS A N 4
ATOM 4909 C CA . LYS A 1 20 ? 13.179 -14.884 9.570 1.00 0.00 11 LYS A CA 4
ATOM 4910 C C . LYS A 1 20 ? 13.777 -15.013 10.948 1.00 0.00 11 LYS A C 4
ATOM 4911 O O . LYS A 1 20 ? 14.996 -14.822 11.135 1.00 0.00 11 LYS A O 4
ATOM 4930 N N . PHE A 1 21 ? 12.952 -15.338 11.895 1.00 0.00 12 PHE A N 4
ATOM 4931 C CA . PHE A 1 21 ? 13.376 -15.452 13.262 1.00 0.00 12 PHE A CA 4
ATOM 4932 C C . PHE A 1 21 ? 13.532 -16.909 13.620 1.00 0.00 12 PHE A C 4
ATOM 4933 O O . PHE A 1 21 ? 12.571 -17.661 13.567 1.00 0.00 12 PHE A O 4
ATOM 4950 N N . ARG A 1 22 ? 14.727 -17.313 13.965 1.00 0.00 13 ARG A N 4
ATOM 4951 C CA . ARG A 1 22 ? 14.971 -18.695 14.298 1.00 0.00 13 ARG A CA 4
ATOM 4952 C C . ARG A 1 22 ? 15.415 -18.826 15.742 1.00 0.00 13 ARG A C 4
ATOM 4953 O O . ARG A 1 22 ? 16.468 -18.309 16.137 1.00 0.00 13 ARG A O 4
ATOM 4974 N N . LEU A 1 23 ? 14.604 -19.491 16.518 1.00 0.00 14 LEU A N 4
ATOM 4975 C CA . LEU A 1 23 ? 14.857 -19.728 17.922 1.00 0.00 14 LEU A CA 4
ATOM 4976 C C . LEU A 1 23 ? 15.856 -20.856 18.073 1.00 0.00 14 LEU A C 4
ATOM 4977 O O . LEU A 1 23 ? 15.914 -21.766 17.229 1.00 0.00 14 LEU A O 4
ATOM 4993 N N . THR A 1 24 ? 16.597 -20.827 19.153 1.00 0.00 15 THR A N 4
ATOM 4994 C CA . THR A 1 24 ? 17.600 -21.829 19.459 1.00 0.00 15 THR A CA 4
ATOM 4995 C C . THR A 1 24 ? 16.995 -23.226 19.698 1.00 0.00 15 THR A C 4
ATOM 4996 O O . THR A 1 24 ? 17.697 -24.238 19.655 1.00 0.00 15 THR A O 4
ATOM 5007 N N . ASP A 1 25 ? 15.696 -23.274 19.938 1.00 0.00 16 ASP A N 4
ATOM 5008 C CA . ASP A 1 25 ? 14.988 -24.542 20.144 1.00 0.00 16 ASP A CA 4
ATOM 5009 C C . ASP A 1 25 ? 14.675 -25.238 18.824 1.00 0.00 16 ASP A C 4
ATOM 5010 O O . ASP A 1 25 ? 14.110 -26.340 18.811 1.00 0.00 16 ASP A O 4
ATOM 5019 N N . GLY A 1 26 ? 15.028 -24.605 17.717 1.00 0.00 17 GLY A N 4
ATOM 5020 C CA . GLY A 1 26 ? 14.789 -25.201 16.411 1.00 0.00 17 GLY A CA 4
ATOM 5021 C C . GLY A 1 26 ? 13.473 -24.765 15.813 1.00 0.00 17 GLY A C 4
ATOM 5022 O O . GLY A 1 26 ? 13.001 -25.326 14.816 1.00 0.00 17 GLY A O 4
ATOM 5026 N N . SER A 1 27 ? 12.879 -23.790 16.414 1.00 0.00 18 SER A N 4
ATOM 5027 C CA . SER A 1 27 ? 11.641 -23.256 15.943 1.00 0.00 18 SER A CA 4
ATOM 5028 C C . SER A 1 27 ? 11.928 -21.972 15.200 1.00 0.00 18 SER A C 4
ATOM 5029 O O . SER A 1 27 ? 12.582 -21.096 15.739 1.00 0.00 18 SER A O 4
ATOM 5037 N N . ASP A 1 28 ? 11.487 -21.858 13.977 1.00 0.00 19 ASP A N 4
ATOM 5038 C CA . ASP A 1 28 ? 11.680 -20.646 13.263 1.00 0.00 19 ASP A CA 4
ATOM 5039 C C . ASP A 1 28 ? 10.356 -20.099 12.828 1.00 0.00 19 ASP A C 4
ATOM 5040 O O . ASP A 1 28 ? 9.372 -20.834 12.732 1.00 0.00 19 ASP A O 4
ATOM 5049 N N . ILE A 1 29 ? 10.327 -18.825 12.614 1.00 0.00 20 ILE A N 4
ATOM 5050 C CA . ILE A 1 29 ? 9.154 -18.123 12.176 1.00 0.00 20 ILE A CA 4
ATOM 5051 C C . ILE A 1 29 ? 9.359 -17.754 10.717 1.00 0.00 20 ILE A C 4
ATOM 5052 O O . ILE A 1 29 ? 10.484 -17.416 10.330 1.00 0.00 20 ILE A O 4
ATOM 5068 N N . GLY A 1 30 ? 8.298 -17.864 9.918 1.00 0.00 21 GLY A N 4
ATOM 5069 C CA . GLY A 1 30 ? 8.359 -17.533 8.507 1.00 0.00 21 GLY A CA 4
ATOM 5070 C C . GLY A 1 30 ? 8.924 -16.145 8.268 1.00 0.00 21 GLY A C 4
ATOM 5071 O O . GLY A 1 30 ? 8.648 -15.225 9.054 1.00 0.00 21 GLY A O 4
ATOM 5075 N N . PRO A 1 31 ? 9.698 -15.951 7.189 1.00 0.00 22 PRO A N 4
ATOM 5076 C CA . PRO A 1 31 ? 10.359 -14.687 6.930 1.00 0.00 22 PRO A CA 4
ATOM 5077 C C . PRO A 1 31 ? 9.384 -13.567 6.617 1.00 0.00 22 PRO A C 4
ATOM 5078 O O . PRO A 1 31 ? 8.325 -13.784 5.997 1.00 0.00 22 PRO A O 4
ATOM 5089 N N . LYS A 1 32 ? 9.743 -12.392 7.039 1.00 0.00 23 LYS A N 4
ATOM 5090 C CA . LYS A 1 32 ? 8.936 -11.209 6.867 1.00 0.00 23 LYS A CA 4
ATOM 5091 C C . LYS A 1 32 ? 9.772 -10.257 6.133 1.00 0.00 23 LYS A C 4
ATOM 5092 O O . LYS A 1 32 ? 10.982 -10.427 6.062 1.00 0.00 23 LYS A O 4
ATOM 5111 N N . ALA A 1 33 ? 9.179 -9.276 5.642 1.00 0.00 24 ALA A N 4
ATOM 5112 C CA . ALA A 1 33 ? 9.902 -8.298 4.856 1.00 0.00 24 ALA A CA 4
ATOM 5113 C C . ALA A 1 33 ? 10.180 -7.075 5.695 1.00 0.00 24 ALA A C 4
ATOM 5114 O O . ALA A 1 33 ? 9.260 -6.457 6.234 1.00 0.00 24 ALA A O 4
ATOM 5121 N N . PHE A 1 34 ? 11.432 -6.731 5.825 1.00 0.00 25 PHE A N 4
ATOM 5122 C CA . PHE A 1 34 ? 11.823 -5.593 6.607 1.00 0.00 25 PHE A CA 4
ATOM 5123 C C . PHE A 1 34 ? 12.592 -4.619 5.758 1.00 0.00 25 PHE A C 4
ATOM 5124 O O . PHE A 1 34 ? 13.639 -4.962 5.195 1.00 0.00 25 PHE A O 4
ATOM 5141 N N . PRO A 1 35 ? 12.074 -3.421 5.590 1.00 0.00 26 PRO A N 4
ATOM 5142 C CA . PRO A 1 35 ? 12.815 -2.341 4.967 1.00 0.00 26 PRO A CA 4
ATOM 5143 C C . PRO A 1 35 ? 14.083 -2.042 5.756 1.00 0.00 26 PRO A C 4
ATOM 5144 O O . PRO A 1 35 ? 14.118 -2.211 6.980 1.00 0.00 26 PRO A O 4
ATOM 5155 N N . ASP A 1 36 ? 15.105 -1.600 5.066 1.00 0.00 27 ASP A N 4
ATOM 5156 C CA . ASP A 1 36 ? 16.377 -1.237 5.693 1.00 0.00 27 ASP A CA 4
ATOM 5157 C C . ASP A 1 36 ? 16.177 -0.169 6.767 1.00 0.00 27 ASP A C 4
ATOM 5158 O O . ASP A 1 36 ? 16.877 -0.153 7.776 1.00 0.00 27 ASP A O 4
ATOM 5167 N N . ALA A 1 37 ? 15.187 0.687 6.564 1.00 0.00 28 ALA A N 4
ATOM 5168 C CA . ALA A 1 37 ? 14.901 1.771 7.482 1.00 0.00 28 ALA A CA 4
ATOM 5169 C C . ALA A 1 37 ? 14.088 1.308 8.694 1.00 0.00 28 ALA A C 4
ATOM 5170 O O . ALA A 1 37 ? 13.755 2.110 9.560 1.00 0.00 28 ALA A O 4
ATOM 5177 N N . THR A 1 38 ? 13.781 0.031 8.760 1.00 0.00 29 THR A N 4
ATOM 5178 C CA . THR A 1 38 ? 13.075 -0.505 9.894 1.00 0.00 29 THR A CA 4
ATOM 5179 C C . THR A 1 38 ? 14.069 -0.729 11.037 1.00 0.00 29 THR A C 4
ATOM 5180 O O . THR A 1 38 ? 15.197 -1.186 10.813 1.00 0.00 29 THR A O 4
ATOM 5191 N N . THR A 1 39 ? 13.682 -0.368 12.229 1.00 0.00 30 THR A N 4
ATOM 5192 C CA . THR A 1 39 ? 14.559 -0.464 13.354 1.00 0.00 30 THR A CA 4
ATOM 5193 C C . THR A 1 39 ? 14.587 -1.869 13.943 1.00 0.00 30 THR A C 4
ATOM 5194 O O . THR A 1 39 ? 13.707 -2.689 13.676 1.00 0.00 30 THR A O 4
ATOM 5205 N N . VAL A 1 40 ? 15.602 -2.133 14.748 1.00 0.00 31 VAL A N 4
ATOM 5206 C CA . VAL A 1 40 ? 15.729 -3.391 15.464 1.00 0.00 31 VAL A CA 4
ATOM 5207 C C . VAL A 1 40 ? 14.605 -3.483 16.511 1.00 0.00 31 VAL A C 4
ATOM 5208 O O . VAL A 1 40 ? 14.169 -4.571 16.896 1.00 0.00 31 VAL A O 4
ATOM 5221 N N . SER A 1 41 ? 14.133 -2.327 16.951 1.00 0.00 32 SER A N 4
ATOM 5222 C CA . SER A 1 41 ? 13.013 -2.255 17.853 1.00 0.00 32 SER A CA 4
ATOM 5223 C C . SER A 1 41 ? 11.775 -2.768 17.129 1.00 0.00 32 SER A C 4
ATOM 5224 O O . SER A 1 41 ? 11.052 -3.603 17.647 1.00 0.00 32 SER A O 4
ATOM 5232 N N . ALA A 1 42 ? 11.571 -2.295 15.901 1.00 0.00 33 ALA A N 4
ATOM 5233 C CA . ALA A 1 42 ? 10.447 -2.731 15.090 1.00 0.00 33 ALA A CA 4
ATOM 5234 C C . ALA A 1 42 ? 10.633 -4.186 14.651 1.00 0.00 33 ALA A C 4
ATOM 5235 O O . AL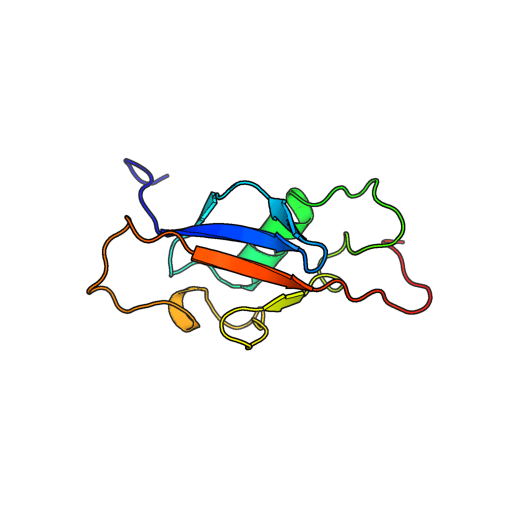A A 1 42 ? 9.665 -4.896 14.389 1.00 0.00 33 ALA A O 4
ATOM 5242 N N . LEU A 1 43 ? 11.880 -4.617 14.581 1.00 0.00 34 LEU A N 4
ATOM 5243 C CA . LEU A 1 43 ? 12.231 -5.960 14.288 1.00 0.00 34 LEU A CA 4
ATOM 5244 C C . LEU A 1 43 ? 11.718 -6.844 15.442 1.00 0.00 34 LEU A C 4
ATOM 5245 O O . LEU A 1 43 ? 11.044 -7.854 15.219 1.00 0.00 34 LEU A O 4
ATOM 5261 N N . LYS A 1 44 ? 12.010 -6.413 16.675 1.00 0.00 35 LYS A N 4
ATOM 5262 C CA . LYS A 1 44 ? 11.467 -7.033 17.888 1.00 0.00 35 LYS A CA 4
ATOM 5263 C C . LYS A 1 44 ? 9.946 -6.989 17.878 1.00 0.00 35 LYS A C 4
ATOM 5264 O O . LYS A 1 44 ? 9.298 -7.991 18.137 1.00 0.00 35 LYS A O 4
ATOM 5283 N N . GLU A 1 45 ? 9.389 -5.822 17.558 1.00 0.00 36 GLU A N 4
ATOM 5284 C CA . GLU A 1 45 ? 7.943 -5.631 17.478 1.00 0.00 36 GLU A CA 4
ATOM 5285 C C . GLU A 1 45 ? 7.312 -6.599 16.499 1.00 0.00 36 GLU A C 4
ATOM 5286 O O . GLU A 1 45 ? 6.215 -7.085 16.732 1.00 0.00 36 GLU A O 4
ATOM 5298 N N . THR A 1 46 ? 8.002 -6.881 15.409 1.00 0.00 37 THR A N 4
ATOM 5299 C CA . THR A 1 46 ? 7.517 -7.828 14.435 1.00 0.00 37 THR A CA 4
ATOM 5300 C C . THR A 1 46 ? 7.406 -9.220 15.072 1.00 0.00 37 THR A C 4
ATOM 5301 O O . THR A 1 46 ? 6.418 -9.925 14.868 1.00 0.00 37 THR A O 4
ATOM 5312 N N . VAL A 1 47 ? 8.402 -9.578 15.885 1.00 0.00 38 VAL A N 4
ATOM 5313 C CA . VAL A 1 47 ? 8.384 -10.837 16.621 1.00 0.00 38 VAL A CA 4
ATOM 5314 C C . VAL A 1 47 ? 7.168 -10.842 17.538 1.00 0.00 38 VAL A C 4
ATOM 5315 O O . VAL A 1 47 ? 6.384 -11.767 17.528 1.00 0.00 38 VAL A O 4
ATOM 5328 N N . ILE A 1 48 ? 7.011 -9.749 18.280 1.00 0.00 39 ILE A N 4
ATOM 5329 C CA . ILE A 1 48 ? 5.905 -9.551 19.238 1.00 0.00 39 ILE A CA 4
ATOM 5330 C C . ILE A 1 48 ? 4.544 -9.650 18.519 1.00 0.00 39 ILE A C 4
ATOM 5331 O O . ILE A 1 48 ? 3.547 -10.106 19.077 1.00 0.00 39 ILE A O 4
ATOM 5347 N N . SER A 1 49 ? 4.523 -9.216 17.283 1.00 0.00 40 SER A N 4
ATOM 5348 C CA . SER A 1 49 ? 3.328 -9.230 16.476 1.00 0.00 40 SER A CA 4
ATOM 5349 C C . SER A 1 49 ? 2.965 -10.644 16.000 1.00 0.00 40 SER A C 4
ATOM 5350 O O . SER A 1 49 ? 1.781 -10.998 15.925 1.00 0.00 40 SER A O 4
ATOM 5358 N N . GLU A 1 50 ? 3.964 -11.444 15.689 1.00 0.00 41 GLU A N 4
ATOM 5359 C CA . GLU A 1 50 ? 3.749 -12.773 15.197 1.00 0.00 41 GLU A CA 4
ATOM 5360 C C . GLU A 1 50 ? 3.596 -13.775 16.348 1.00 0.00 41 GLU A C 4
ATOM 5361 O O . GLU A 1 50 ? 2.912 -14.803 16.213 1.00 0.00 41 GLU A O 4
ATOM 5373 N N . TRP A 1 51 ? 4.218 -13.464 17.460 1.00 0.00 42 TRP A N 4
ATOM 5374 C CA . TRP A 1 51 ? 4.238 -14.319 18.630 1.00 0.00 42 TRP A CA 4
ATOM 5375 C C . TRP A 1 51 ? 2.896 -14.205 19.365 1.00 0.00 42 TRP A C 4
ATOM 5376 O O . TRP A 1 51 ? 2.335 -13.105 19.464 1.00 0.00 42 TRP A O 4
ATOM 5397 N N . PRO A 1 52 ? 2.335 -15.330 19.837 1.00 0.00 43 PRO A N 4
ATOM 5398 C CA . PRO A 1 52 ? 1.077 -15.326 20.579 1.00 0.00 43 PRO A CA 4
ATOM 5399 C C . PRO A 1 52 ? 1.166 -14.529 21.881 1.00 0.00 43 PRO A C 4
ATOM 5400 O O . PRO A 1 52 ? 1.950 -14.847 22.772 1.00 0.00 43 PRO A O 4
ATOM 5411 N N . ARG A 1 53 ? 0.352 -13.509 21.974 1.00 0.00 44 ARG A N 4
ATOM 5412 C CA . ARG A 1 53 ? 0.277 -12.655 23.152 1.00 0.00 44 ARG A CA 4
ATOM 5413 C C . ARG A 1 53 ? -0.418 -13.410 24.284 1.00 0.00 44 ARG A C 4
ATOM 5414 O O . ARG A 1 53 ? -0.245 -13.109 25.458 1.00 0.00 44 ARG A O 4
ATOM 5435 N N . GLU A 1 54 ? -1.208 -14.397 23.896 1.00 0.00 45 GLU A N 4
ATOM 5436 C CA . GLU A 1 54 ? -1.964 -15.229 24.820 1.00 0.00 45 GLU A CA 4
ATOM 5437 C C . GLU A 1 54 ? -1.085 -16.399 25.342 1.00 0.00 45 GLU A C 4
ATOM 5438 O O . GLU A 1 54 ? -1.545 -17.263 26.103 1.00 0.00 45 GLU A O 4
ATOM 5450 N N . LYS A 1 55 ? 0.170 -16.421 24.943 1.00 0.00 46 LYS A N 4
ATOM 5451 C CA . LYS A 1 55 ? 1.081 -17.470 25.379 1.00 0.00 46 LYS A CA 4
ATOM 5452 C C . LYS A 1 55 ? 1.452 -17.265 26.865 1.00 0.00 46 LYS A C 4
ATOM 5453 O O . LYS A 1 55 ? 1.276 -16.169 27.410 1.00 0.00 46 LYS A O 4
ATOM 5472 N N . GLU A 1 56 ? 1.928 -18.331 27.505 1.00 0.00 47 GLU A N 4
ATOM 5473 C CA . GLU A 1 56 ? 2.416 -18.313 28.882 1.00 0.00 47 GLU A CA 4
ATOM 5474 C C . GLU A 1 56 ? 3.626 -17.331 29.012 1.00 0.00 47 GLU A C 4
ATOM 5475 O O . GLU A 1 56 ? 4.065 -16.745 28.015 1.00 0.00 47 GLU A O 4
ATOM 5487 N N . ASN A 1 57 ? 4.136 -17.168 30.235 1.00 0.00 48 ASN A N 4
ATOM 5488 C CA . ASN A 1 57 ? 5.265 -16.314 30.567 1.00 0.00 48 ASN A CA 4
ATOM 5489 C C . ASN A 1 57 ? 6.565 -16.706 29.915 1.00 0.00 48 ASN A C 4
ATOM 5490 O O . ASN A 1 57 ? 7.477 -17.257 30.536 1.00 0.00 48 ASN A O 4
ATOM 5501 N N . GLY A 1 58 ? 6.567 -16.509 28.671 1.00 0.00 49 GLY A N 4
ATOM 5502 C CA . GLY A 1 58 ? 7.715 -16.602 27.844 1.00 0.00 49 GLY A CA 4
ATOM 5503 C C . GLY A 1 58 ? 7.918 -15.260 27.222 1.00 0.00 49 GLY A C 4
ATOM 5504 O O . GLY A 1 58 ? 7.744 -14.241 27.906 1.00 0.00 49 GLY A O 4
ATOM 5508 N N . PRO A 1 59 ? 8.279 -15.186 25.958 1.00 0.00 50 PRO A N 4
ATOM 5509 C CA . PRO A 1 59 ? 8.309 -13.927 25.263 1.00 0.00 50 PRO A CA 4
ATOM 5510 C C . PRO A 1 59 ? 6.888 -13.449 25.049 1.00 0.00 50 PRO A C 4
ATOM 5511 O O . PRO A 1 59 ? 5.960 -14.263 24.940 1.00 0.00 50 PRO A O 4
ATOM 5522 N N . LYS A 1 60 ? 6.722 -12.171 25.018 1.00 0.00 51 LYS A N 4
ATOM 5523 C CA . LYS A 1 60 ? 5.431 -11.559 24.824 1.00 0.00 51 LYS A CA 4
ATOM 5524 C C . LYS A 1 60 ? 5.656 -10.104 24.559 1.00 0.00 51 LYS A C 4
ATOM 5525 O O . LYS A 1 60 ? 4.959 -9.478 23.767 1.00 0.00 51 LYS A O 4
ATOM 5544 N N . THR A 1 61 ? 6.633 -9.570 25.241 1.00 0.00 52 THR A N 4
ATOM 5545 C CA . THR A 1 61 ? 7.038 -8.228 25.075 1.00 0.00 52 THR A CA 4
ATOM 5546 C C . THR A 1 61 ? 8.548 -8.088 24.695 1.00 0.00 52 THR A C 4
ATOM 5547 O O . THR A 1 61 ? 9.283 -9.080 24.628 1.00 0.00 52 THR A O 4
ATOM 5558 N N . VAL A 1 62 ? 8.952 -6.872 24.422 1.00 0.00 53 VAL A N 4
ATOM 5559 C CA . VAL A 1 62 ? 10.217 -6.511 23.770 1.00 0.00 53 VAL A CA 4
ATOM 5560 C C . VAL A 1 62 ? 11.496 -6.831 24.583 1.00 0.00 53 VAL A C 4
ATOM 5561 O O . VAL A 1 62 ? 12.538 -7.184 23.995 1.00 0.00 53 VAL A O 4
ATOM 5574 N N . LYS A 1 63 ? 11.427 -6.724 25.896 1.00 0.00 54 LYS A N 4
ATOM 5575 C CA . LYS A 1 63 ? 12.625 -6.886 26.723 1.00 0.00 54 LYS A CA 4
ATOM 5576 C C . LYS A 1 63 ? 13.057 -8.333 26.795 1.00 0.00 54 LYS A C 4
ATOM 5577 O O . LYS A 1 63 ? 14.251 -8.633 26.744 1.00 0.00 54 LYS A O 4
ATOM 5596 N N . GLU A 1 64 ? 12.089 -9.225 26.885 1.00 0.00 55 GLU A N 4
ATOM 5597 C CA . GLU A 1 64 ? 12.398 -10.639 27.120 1.00 0.00 55 GLU A CA 4
ATOM 5598 C C . GLU A 1 64 ? 12.786 -11.406 25.858 1.00 0.00 55 GLU A C 4
ATOM 5599 O O . GLU A 1 64 ? 13.232 -12.562 25.926 1.00 0.00 55 GLU A O 4
ATOM 5611 N N . VAL A 1 65 ? 12.630 -10.793 24.722 1.00 0.00 56 VAL A N 4
ATOM 5612 C CA . VAL A 1 65 ? 12.985 -11.450 23.496 1.00 0.00 56 VAL A CA 4
ATOM 5613 C C . VAL A 1 65 ? 14.320 -10.919 22.963 1.00 0.00 56 VAL A C 4
ATOM 5614 O O . VAL A 1 65 ? 14.447 -9.737 22.616 1.00 0.00 56 VAL A O 4
ATOM 5627 N N . LYS A 1 66 ? 15.310 -11.779 22.903 1.00 0.00 57 LYS A N 4
ATOM 5628 C CA . LYS A 1 66 ? 16.610 -11.388 22.431 1.00 0.00 57 LYS A CA 4
ATOM 5629 C C . LYS A 1 66 ? 16.753 -11.683 20.968 1.00 0.00 57 LYS A C 4
ATOM 5630 O O . LYS A 1 66 ? 16.409 -12.775 20.511 1.00 0.00 57 LYS A O 4
ATOM 5649 N N . LEU A 1 67 ? 17.259 -10.723 20.239 1.00 0.00 58 LEU A N 4
ATOM 5650 C CA . LEU A 1 67 ? 17.490 -10.889 18.846 1.00 0.00 58 LEU A CA 4
ATOM 5651 C C . LEU A 1 67 ? 19.002 -10.878 18.712 1.00 0.00 58 LEU A C 4
ATOM 5652 O O . LEU A 1 67 ? 19.663 -9.920 19.146 1.00 0.00 58 LEU A O 4
ATOM 5668 N N . ILE A 1 68 ? 19.541 -11.930 18.165 1.00 0.00 59 ILE A N 4
ATOM 5669 C CA . ILE A 1 68 ? 20.965 -12.142 18.144 1.00 0.00 59 ILE A CA 4
ATOM 5670 C C . ILE A 1 68 ? 21.496 -12.493 16.764 1.00 0.00 59 ILE A C 4
ATOM 5671 O O . ILE A 1 68 ? 20.960 -13.363 16.055 1.00 0.00 59 ILE A O 4
ATOM 5687 N N . SER A 1 69 ? 22.544 -11.805 16.404 1.00 0.00 60 SER A N 4
ATOM 5688 C CA . SER A 1 69 ? 23.232 -11.992 15.177 1.00 0.00 60 SER A CA 4
ATOM 5689 C C . SER A 1 69 ? 24.723 -11.828 15.496 1.00 0.00 60 SER A C 4
ATOM 5690 O O . SER A 1 69 ? 25.094 -10.910 16.235 1.00 0.00 60 SER A O 4
ATOM 5698 N N . ALA A 1 70 ? 25.541 -12.778 15.024 1.00 0.00 61 ALA A N 4
ATOM 5699 C CA . ALA A 1 70 ? 26.997 -12.856 15.300 1.00 0.00 61 ALA A CA 4
ATOM 5700 C C . ALA A 1 70 ? 27.237 -13.208 16.766 1.00 0.00 61 ALA A C 4
ATOM 5701 O O . ALA A 1 70 ? 28.337 -13.026 17.309 1.00 0.00 61 ALA A O 4
ATOM 5708 N N . GLY A 1 71 ? 26.207 -13.760 17.388 1.00 0.00 62 GLY A N 4
ATOM 5709 C CA . GLY A 1 71 ? 26.267 -14.115 18.790 1.00 0.00 62 GLY A CA 4
ATOM 5710 C C . GLY A 1 71 ? 26.106 -12.900 19.680 1.00 0.00 62 GLY A C 4
ATOM 5711 O O . GLY A 1 71 ? 26.312 -12.968 20.895 1.00 0.00 62 GLY A O 4
ATOM 5715 N N . LYS A 1 72 ? 25.710 -11.796 19.081 1.00 0.00 63 LYS A N 4
ATOM 5716 C CA . LYS A 1 72 ? 25.590 -10.574 19.751 1.00 0.00 63 LYS A CA 4
ATOM 5717 C C . LYS A 1 72 ? 24.166 -10.119 19.753 1.00 0.00 63 LYS A C 4
ATOM 5718 O O . LYS A 1 72 ? 23.445 -10.293 18.759 1.00 0.00 63 LYS A O 4
ATOM 5737 N N . VAL A 1 73 ? 23.762 -9.550 20.848 1.00 0.00 64 VAL A N 4
ATOM 5738 C CA . VAL A 1 73 ? 22.451 -8.986 20.967 1.00 0.00 64 VAL A CA 4
ATOM 5739 C C . VAL A 1 73 ? 22.497 -7.617 20.311 1.00 0.00 64 VAL A C 4
ATOM 5740 O O . VAL A 1 73 ? 23.435 -6.835 20.551 1.00 0.00 64 VAL A O 4
ATOM 5753 N N . LEU A 1 74 ? 21.549 -7.324 19.472 1.00 0.00 65 LEU A N 4
ATOM 5754 C CA . LEU A 1 74 ? 21.543 -6.060 18.821 1.00 0.00 65 LEU A CA 4
ATOM 5755 C C . LEU A 1 74 ? 20.615 -5.067 19.460 1.00 0.00 65 LEU A C 4
ATOM 5756 O O . LEU A 1 74 ? 19.500 -5.401 19.877 1.00 0.00 65 LEU A O 4
ATOM 5772 N N . GLU A 1 75 ? 21.113 -3.853 19.565 1.00 0.00 66 GLU A N 4
ATOM 5773 C CA . GLU A 1 75 ? 20.413 -2.747 20.160 1.00 0.00 66 GLU A CA 4
ATOM 5774 C C . GLU A 1 75 ? 19.183 -2.367 19.345 1.00 0.00 66 GLU A C 4
ATOM 5775 O O . GLU A 1 75 ? 19.272 -2.117 18.141 1.00 0.00 66 GLU A O 4
ATOM 5787 N N . ASN A 1 76 ? 18.047 -2.309 20.023 1.00 0.00 67 ASN A N 4
ATOM 5788 C CA . ASN A 1 76 ? 16.747 -2.029 19.400 1.00 0.00 67 ASN A CA 4
ATOM 5789 C C . ASN A 1 76 ? 16.678 -0.633 18.787 1.00 0.00 67 ASN A C 4
ATOM 5790 O O . ASN A 1 76 ? 15.886 -0.384 17.883 1.00 0.00 67 ASN A O 4
ATOM 5801 N N . SER A 1 77 ? 17.509 0.256 19.263 1.00 0.00 68 SER A N 4
ATOM 5802 C CA . SER A 1 77 ? 17.510 1.621 18.792 1.00 0.00 68 SER A CA 4
ATOM 5803 C C . SER A 1 77 ? 18.251 1.777 17.449 1.00 0.00 68 SER A C 4
ATOM 5804 O O . SER A 1 77 ? 18.223 2.849 16.824 1.00 0.00 68 SER A O 4
ATOM 5812 N N . LYS A 1 78 ? 18.879 0.714 16.997 1.00 0.00 69 LYS A N 4
ATOM 5813 C CA . LYS A 1 78 ? 19.583 0.726 15.754 1.00 0.00 69 LYS A CA 4
ATOM 5814 C C . LYS A 1 78 ? 18.662 0.316 14.614 1.00 0.00 69 LYS A C 4
ATOM 5815 O O . LYS A 1 78 ? 17.561 -0.201 14.852 1.00 0.00 69 LYS A O 4
ATOM 5834 N N . THR A 1 79 ? 19.083 0.560 13.401 1.00 0.00 70 THR A N 4
ATOM 5835 C CA . THR A 1 79 ? 18.266 0.252 12.254 1.00 0.00 70 THR A CA 4
ATOM 5836 C C . THR A 1 79 ? 18.859 -0.969 11.529 1.00 0.00 70 THR A C 4
ATOM 5837 O O . THR A 1 79 ? 20.036 -1.284 11.729 1.00 0.00 70 THR A O 4
ATOM 5848 N N . VAL A 1 80 ? 18.062 -1.639 10.675 1.00 0.00 71 VAL A N 4
ATOM 5849 C CA . VAL A 1 80 ? 18.566 -2.800 9.915 1.00 0.00 71 VAL A CA 4
ATOM 5850 C C . VAL A 1 80 ? 19.663 -2.330 8.960 1.00 0.00 71 VAL A C 4
ATOM 5851 O O . VAL A 1 80 ? 20.686 -2.995 8.771 1.00 0.00 71 VAL A O 4
ATOM 5864 N N . LYS A 1 81 ? 19.426 -1.168 8.394 1.00 0.00 72 LYS A N 4
ATOM 5865 C CA . LYS A 1 81 ? 20.335 -0.479 7.496 1.00 0.00 72 LYS A CA 4
ATOM 5866 C C . LYS A 1 81 ? 21.695 -0.261 8.171 1.00 0.00 72 LYS A C 4
ATOM 5867 O O . LYS A 1 81 ? 22.739 -0.649 7.641 1.00 0.00 72 LYS A O 4
ATOM 5886 N N . ASP A 1 82 ? 21.663 0.323 9.364 1.00 0.00 73 ASP A N 4
ATOM 5887 C CA . ASP A 1 82 ? 22.858 0.637 10.122 1.00 0.00 73 ASP A CA 4
ATOM 5888 C C . ASP A 1 82 ? 23.560 -0.614 10.615 1.00 0.00 73 ASP A C 4
ATOM 5889 O O . ASP A 1 82 ? 24.745 -0.582 10.925 1.00 0.00 73 ASP A O 4
ATOM 5898 N N . TYR A 1 83 ? 22.831 -1.712 10.692 1.00 0.00 74 TYR A N 4
ATOM 5899 C CA . TYR A 1 83 ? 23.391 -2.948 11.198 1.00 0.00 74 TYR A CA 4
ATOM 5900 C C . TYR A 1 83 ? 24.140 -3.702 10.079 1.00 0.00 74 TYR A C 4
ATOM 5901 O O . TYR A 1 83 ? 24.818 -4.707 10.320 1.00 0.00 74 TYR A O 4
ATOM 5919 N N . ARG A 1 84 ? 24.012 -3.216 8.863 1.00 0.00 75 ARG A N 4
ATOM 5920 C CA . ARG A 1 84 ? 24.697 -3.764 7.754 1.00 0.00 75 ARG A CA 4
ATOM 5921 C C . ARG A 1 84 ? 26.096 -3.150 7.655 1.00 0.00 75 ARG A C 4
ATOM 5922 O O . ARG A 1 84 ? 26.502 -2.354 8.516 1.00 0.00 75 ARG A O 4
ATOM 5943 N N . SER A 1 85 ? 26.825 -3.520 6.636 1.00 0.00 76 SER A N 4
ATOM 5944 C CA . SER A 1 85 ? 28.152 -3.015 6.418 1.00 0.00 76 SER A CA 4
ATOM 5945 C C . SER A 1 85 ? 28.073 -1.607 5.776 1.00 0.00 76 SER A C 4
ATOM 5946 O O . SER A 1 85 ? 27.031 -1.264 5.208 1.00 0.00 76 SER A O 4
ATOM 5954 N N . PRO A 1 86 ? 29.164 -0.770 5.892 1.00 0.00 77 PRO A N 4
ATOM 5955 C CA . PRO A 1 86 ? 29.227 0.612 5.354 1.00 0.00 77 PRO A CA 4
ATOM 5956 C C . PRO A 1 86 ? 28.560 0.772 3.978 1.00 0.00 77 PRO A C 4
ATOM 5957 O O . PRO A 1 86 ? 28.743 -0.072 3.100 1.00 0.00 77 PRO A O 4
ATOM 5968 N N . VAL A 1 87 ? 27.788 1.873 3.841 1.00 0.00 78 VAL A N 4
ATOM 5969 C CA . VAL A 1 87 ? 26.929 2.280 2.674 1.00 0.00 78 VAL A CA 4
ATOM 5970 C C . VAL A 1 87 ? 25.651 1.438 2.611 1.00 0.00 78 VAL A C 4
ATOM 5971 O O . VAL A 1 87 ? 24.741 1.684 1.796 1.00 0.00 78 VAL A O 4
ATOM 5984 N N . SER A 1 88 ? 25.591 0.486 3.518 1.00 0.00 79 SER A N 4
ATOM 5985 C CA . SER A 1 88 ? 24.481 -0.426 3.711 1.00 0.00 79 SER A CA 4
ATOM 5986 C C . SER A 1 88 ? 24.353 -1.418 2.571 1.00 0.00 79 SER A C 4
ATOM 5987 O O . SER A 1 88 ? 23.900 -1.083 1.468 1.00 0.00 79 SER A O 4
ATOM 5995 N N . ASN A 1 89 ? 24.789 -2.622 2.822 1.00 0.00 80 ASN A N 4
ATOM 5996 C CA . ASN A 1 89 ? 24.671 -3.687 1.857 1.00 0.00 80 ASN A CA 4
ATOM 5997 C C . ASN A 1 89 ? 23.351 -4.409 2.044 1.00 0.00 80 ASN A C 4
ATOM 5998 O O . ASN A 1 89 ? 23.206 -5.287 2.902 1.00 0.00 80 ASN A O 4
ATOM 6009 N N . LEU A 1 90 ? 22.367 -3.995 1.290 1.00 0.00 81 LEU A N 4
ATOM 6010 C CA . LEU A 1 90 ? 21.099 -4.546 1.359 1.00 0.00 81 LEU A CA 4
ATOM 6011 C C . LEU A 1 90 ? 21.048 -5.818 0.543 1.00 0.00 81 LEU A C 4
ATOM 6012 O O . LEU A 1 90 ? 21.979 -6.110 -0.223 1.00 0.00 81 LEU A O 4
ATOM 6028 N N . ALA A 1 91 ? 19.976 -6.554 0.677 1.00 0.00 82 ALA A N 4
ATOM 6029 C CA . ALA A 1 91 ? 19.825 -7.804 0.043 1.00 0.00 82 ALA A CA 4
ATOM 6030 C C . ALA A 1 91 ? 18.392 -8.212 0.127 1.00 0.00 82 ALA A C 4
ATOM 6031 O O . ALA A 1 91 ? 17.779 -8.108 1.181 1.00 0.00 82 ALA A O 4
ATOM 6038 N N . GLY A 1 92 ? 17.864 -8.635 -0.979 1.00 0.00 83 GLY A N 4
ATOM 6039 C CA . GLY A 1 92 ? 16.518 -9.158 -1.022 1.00 0.00 83 GLY A CA 4
ATOM 6040 C C . GLY A 1 92 ? 16.496 -10.581 -0.519 1.00 0.00 83 GLY A C 4
ATOM 6041 O O . GLY A 1 92 ? 15.442 -11.159 -0.287 1.00 0.00 83 GLY A O 4
ATOM 6045 N N . ALA A 1 93 ? 17.689 -11.135 -0.360 1.00 0.00 84 ALA A N 4
ATOM 6046 C CA . ALA A 1 93 ? 17.882 -12.466 0.158 1.00 0.00 84 ALA A CA 4
ATOM 6047 C C . ALA A 1 93 ? 17.435 -12.531 1.607 1.00 0.00 84 ALA A C 4
ATOM 6048 O O . ALA A 1 93 ? 17.466 -11.525 2.330 1.00 0.00 84 ALA A O 4
ATOM 6055 N N . VAL A 1 94 ? 17.064 -13.701 2.042 1.00 0.00 85 VAL A N 4
ATOM 6056 C CA . VAL A 1 94 ? 16.517 -13.858 3.360 1.00 0.00 85 VAL A CA 4
ATOM 6057 C C . VAL A 1 94 ? 17.638 -14.006 4.367 1.00 0.00 85 VAL A C 4
ATOM 6058 O O . VAL A 1 94 ? 18.599 -14.745 4.148 1.00 0.00 85 VAL A O 4
ATOM 6071 N N . THR A 1 95 ? 17.522 -13.278 5.438 1.00 0.00 86 THR A N 4
ATOM 6072 C CA . THR A 1 95 ? 18.481 -13.292 6.503 1.00 0.00 86 THR A CA 4
ATOM 6073 C C . THR A 1 95 ? 17.858 -14.024 7.708 1.00 0.00 86 THR A C 4
ATOM 6074 O O . THR A 1 95 ? 16.676 -13.836 8.004 1.00 0.00 86 THR A O 4
ATOM 6085 N N . THR A 1 96 ? 18.614 -14.868 8.360 1.00 0.00 87 THR A N 4
ATOM 6086 C CA . THR A 1 96 ? 18.115 -15.580 9.512 1.00 0.00 87 THR A CA 4
ATOM 6087 C C . THR A 1 96 ? 18.753 -15.037 10.787 1.00 0.00 87 THR A C 4
ATOM 6088 O O . THR A 1 96 ? 19.972 -15.060 10.941 1.00 0.00 87 THR A O 4
ATOM 6099 N N . MET A 1 97 ? 17.939 -14.539 11.677 1.00 0.00 88 MET A N 4
ATOM 6100 C CA . MET A 1 97 ? 18.422 -14.017 12.932 1.00 0.00 88 MET A CA 4
ATOM 6101 C C . MET A 1 97 ? 17.998 -14.921 14.067 1.00 0.00 88 MET A C 4
ATOM 6102 O O . MET A 1 97 ? 16.903 -15.499 14.039 1.00 0.00 88 MET A O 4
ATOM 6116 N N . HIS A 1 98 ? 18.869 -15.079 15.040 1.00 0.00 89 HIS A N 4
ATOM 6117 C CA . HIS A 1 98 ? 18.615 -15.979 16.152 1.00 0.00 89 HIS A CA 4
ATOM 6118 C C . HIS A 1 98 ? 17.802 -15.305 17.214 1.00 0.00 89 HIS A C 4
ATOM 6119 O O . HIS A 1 98 ? 18.072 -14.166 17.585 1.00 0.00 89 HIS A O 4
ATOM 6134 N N . VAL A 1 99 ? 16.814 -15.994 17.682 1.00 0.00 90 VAL A N 4
ATOM 6135 C CA . VAL A 1 99 ? 15.985 -15.505 18.745 1.00 0.00 90 VAL A CA 4
ATOM 6136 C C . VAL A 1 99 ? 16.167 -16.360 19.952 1.00 0.00 90 VAL A C 4
ATOM 6137 O O . VAL A 1 99 ? 15.962 -17.580 19.920 1.00 0.00 90 VAL A O 4
ATOM 6150 N N . ILE A 1 100 ? 16.577 -15.732 20.988 1.00 0.00 91 ILE A N 4
ATOM 6151 C CA . ILE A 1 100 ? 16.768 -16.371 22.224 1.00 0.00 91 ILE A CA 4
ATOM 6152 C C . ILE A 1 100 ? 15.677 -15.985 23.181 1.00 0.00 91 ILE A C 4
ATOM 6153 O O . ILE A 1 100 ? 15.353 -14.796 23.356 1.00 0.00 91 ILE A O 4
ATOM 6169 N N . ILE A 1 101 ? 15.109 -16.986 23.767 1.00 0.00 92 ILE A N 4
ATOM 6170 C CA . ILE A 1 101 ? 14.003 -16.855 24.652 1.00 0.00 92 ILE A CA 4
ATOM 6171 C C . ILE A 1 101 ? 14.525 -16.637 26.051 1.00 0.00 92 ILE A C 4
ATOM 6172 O O . ILE A 1 101 ? 15.026 -17.575 26.681 1.00 0.00 92 ILE A O 4
ATOM 6188 N N . GLN A 1 102 ? 14.472 -15.423 26.534 1.00 0.00 93 GLN A N 4
ATOM 6189 C CA . GLN A 1 102 ? 14.907 -15.207 27.853 1.00 0.00 93 GLN A CA 4
ATOM 6190 C C . GLN A 1 102 ? 13.714 -15.200 28.754 1.00 0.00 93 GLN A C 4
ATOM 6191 O O . GLN A 1 102 ? 12.889 -14.286 28.725 1.00 0.00 93 GLN A O 4
ATOM 6205 N N . ALA A 1 103 ? 13.618 -16.215 29.530 1.00 0.00 94 ALA A N 4
ATOM 6206 C CA . ALA A 1 103 ? 12.559 -16.336 30.473 1.00 0.00 94 ALA A CA 4
ATOM 6207 C C . ALA A 1 103 ? 13.012 -15.710 31.767 1.00 0.00 94 ALA A C 4
ATOM 6208 O O . ALA A 1 103 ? 14.189 -15.838 32.126 1.00 0.00 94 ALA A O 4
ATOM 6215 N N . PRO A 1 104 ? 12.126 -14.993 32.476 1.00 0.00 95 PRO A N 4
ATOM 6216 C CA . PRO A 1 104 ? 12.477 -14.372 33.748 1.00 0.00 95 PRO A CA 4
ATOM 6217 C C . PRO A 1 104 ? 12.979 -15.427 34.732 1.00 0.00 95 PRO A C 4
ATOM 6218 O O . PRO A 1 104 ? 12.449 -16.554 34.771 1.00 0.00 95 PRO A O 4
ATOM 6229 N N . VAL A 1 105 ? 13.992 -15.076 35.501 1.00 0.00 96 VAL A N 4
ATOM 6230 C CA . VAL A 1 105 ? 14.629 -16.009 36.432 1.00 0.00 96 VAL A CA 4
ATOM 6231 C C . VAL A 1 105 ? 13.650 -16.469 37.532 1.00 0.00 96 VAL A C 4
ATOM 6232 O O . VAL A 1 105 ? 13.764 -17.571 38.076 1.00 0.00 96 VAL A O 4
ATOM 6245 N N . THR A 1 106 ? 12.695 -15.638 37.839 1.00 0.00 97 THR A N 4
ATOM 6246 C CA . THR A 1 106 ? 11.680 -15.970 38.791 1.00 0.00 97 THR A CA 4
ATOM 6247 C C . THR A 1 106 ? 10.348 -15.385 38.353 1.00 0.00 97 THR A C 4
ATOM 6248 O O . THR A 1 106 ? 10.095 -14.180 38.481 1.00 0.00 97 THR A O 4
ATOM 6259 N N . GLU A 1 107 ? 9.537 -16.231 37.784 1.00 0.00 98 GLU A N 4
ATOM 6260 C CA . GLU A 1 107 ? 8.249 -15.854 37.286 1.00 0.00 98 GLU A CA 4
ATOM 6261 C C . GLU A 1 107 ? 7.367 -17.088 37.295 1.00 0.00 98 GLU A C 4
ATOM 6262 O O . GLU A 1 107 ? 7.881 -18.216 37.292 1.00 0.00 98 GLU A O 4
ATOM 6274 N N . LYS A 1 108 ? 6.081 -16.889 37.328 1.00 0.00 99 LYS A N 4
ATOM 6275 C CA . LYS A 1 108 ? 5.147 -17.963 37.364 1.00 0.00 99 LYS A CA 4
ATOM 6276 C C . LYS A 1 108 ? 4.867 -18.534 35.976 1.00 0.00 99 LYS A C 4
ATOM 6277 O O . LYS A 1 108 ? 5.038 -17.850 34.962 1.00 0.00 99 LYS A O 4
ATOM 6296 N N . GLU A 1 109 ? 4.443 -19.780 35.951 1.00 0.00 100 GLU A N 4
ATOM 6297 C CA . GLU A 1 109 ? 3.945 -20.412 34.754 1.00 0.00 100 GLU A CA 4
ATOM 6298 C C . GLU A 1 109 ? 2.425 -20.391 34.824 1.00 0.00 100 GLU A C 4
ATOM 6299 O O . GLU A 1 109 ? 1.881 -20.192 35.910 1.00 0.00 100 GLU A O 4
ATOM 6311 N N . LYS A 1 110 ? 1.766 -20.639 33.688 1.00 0.00 101 LYS A N 4
ATOM 6312 C CA . LYS A 1 110 ? 0.290 -20.592 33.538 1.00 0.00 101 LYS A CA 4
ATOM 6313 C C . LYS A 1 110 ? -0.371 -19.376 34.222 1.00 0.00 101 LYS A C 4
ATOM 6314 O O . LYS A 1 110 ? -0.934 -19.505 35.348 1.00 0.00 101 LYS A O 4
ATOM 6333 N N . GLU A 1 10 ? -3.917 -2.449 -0.474 1.00 0.00 1 GLU A N 5
ATOM 6334 C CA . GLU A 1 10 ? -3.062 -2.689 -1.623 1.00 0.00 1 GLU A CA 5
ATOM 6335 C C . GLU A 1 10 ? -1.606 -2.572 -1.210 1.00 0.00 1 GLU A C 5
ATOM 6336 O O . GLU A 1 10 ? -1.315 -2.255 -0.045 1.00 0.00 1 GLU A O 5
ATOM 6348 N N . ALA A 1 11 ? -0.694 -2.823 -2.130 1.00 0.00 2 ALA A N 5
ATOM 6349 C CA . ALA A 1 11 ? 0.715 -2.778 -1.821 1.00 0.00 2 ALA A CA 5
ATOM 6350 C C . ALA A 1 11 ? 1.521 -2.312 -3.018 1.00 0.00 2 ALA A C 5
ATOM 6351 O O . ALA A 1 11 ? 0.983 -2.146 -4.118 1.00 0.00 2 ALA A O 5
ATOM 6358 N N . GLU A 1 12 ? 2.790 -2.101 -2.791 1.00 0.00 3 GLU A N 5
ATOM 6359 C CA . GLU A 1 12 ? 3.730 -1.731 -3.791 1.00 0.00 3 GLU A CA 5
ATOM 6360 C C . GLU A 1 12 ? 5.073 -2.185 -3.228 1.00 0.00 3 GLU A C 5
ATOM 6361 O O . GLU A 1 12 ? 5.571 -1.603 -2.261 1.00 0.00 3 GLU A O 5
ATOM 6373 N N . VAL A 1 13 ? 5.618 -3.242 -3.788 1.00 0.00 4 VAL A N 5
ATOM 6374 C CA . VAL A 1 13 ? 6.792 -3.873 -3.218 1.00 0.00 4 VAL A CA 5
ATOM 6375 C C . VAL A 1 13 ? 8.086 -3.135 -3.479 1.00 0.00 4 VAL A C 5
ATOM 6376 O O . VAL A 1 13 ? 8.437 -2.800 -4.614 1.00 0.00 4 VAL A O 5
ATOM 6389 N N . HIS A 1 14 ? 8.775 -2.887 -2.416 1.00 0.00 5 HIS A N 5
ATOM 6390 C CA . HIS A 1 14 ? 10.094 -2.285 -2.431 1.00 0.00 5 HIS A CA 5
ATOM 6391 C C . HIS A 1 14 ? 11.052 -3.340 -1.957 1.00 0.00 5 HIS A C 5
ATOM 6392 O O . HIS A 1 14 ? 10.621 -4.321 -1.344 1.00 0.00 5 HIS A O 5
ATOM 6407 N N . ASN A 1 15 ? 12.319 -3.173 -2.219 1.00 0.00 6 ASN A N 5
ATOM 6408 C CA . ASN A 1 15 ? 13.289 -4.171 -1.808 1.00 0.00 6 ASN A CA 5
ATOM 6409 C C . ASN A 1 15 ? 13.548 -4.083 -0.304 1.00 0.00 6 ASN A C 5
ATOM 6410 O O . ASN A 1 15 ? 14.384 -3.300 0.165 1.00 0.00 6 ASN A O 5
ATOM 6421 N N . GLN A 1 16 ? 12.762 -4.826 0.445 1.00 0.00 7 GLN A N 5
ATOM 6422 C CA . GLN A 1 16 ? 12.888 -4.896 1.864 1.00 0.00 7 GLN A CA 5
ATOM 6423 C C . GLN A 1 16 ? 13.806 -6.045 2.202 1.00 0.00 7 GLN A C 5
ATOM 6424 O O . GLN A 1 16 ? 14.005 -6.948 1.386 1.00 0.00 7 GLN A O 5
ATOM 6438 N N . LEU A 1 17 ? 14.350 -6.032 3.366 1.00 0.00 8 LEU A N 5
ATOM 6439 C CA . LEU A 1 17 ? 15.236 -7.091 3.781 1.00 0.00 8 LEU A CA 5
ATOM 6440 C C . LEU A 1 17 ? 14.469 -8.074 4.611 1.00 0.00 8 LEU A C 5
ATOM 6441 O O . LEU A 1 17 ? 13.838 -7.712 5.586 1.00 0.00 8 LEU A O 5
ATOM 6457 N N . GLU A 1 18 ? 14.515 -9.297 4.234 1.00 0.00 9 GLU A N 5
ATOM 6458 C CA . GLU A 1 18 ? 13.757 -10.294 4.917 1.00 0.00 9 GLU A CA 5
ATOM 6459 C C . GLU A 1 18 ? 14.562 -10.923 6.016 1.00 0.00 9 GLU A C 5
ATOM 6460 O O . GLU A 1 18 ? 15.688 -11.399 5.804 1.00 0.00 9 GLU A O 5
ATOM 6472 N N . ILE A 1 19 ? 13.987 -10.913 7.175 1.00 0.00 10 ILE A N 5
ATOM 6473 C CA . ILE A 1 19 ? 14.604 -11.423 8.370 1.00 0.00 10 ILE A CA 5
ATOM 6474 C C . ILE A 1 19 ? 13.709 -12.491 8.966 1.00 0.00 10 ILE A C 5
ATOM 6475 O O . ILE A 1 19 ? 12.476 -12.377 8.908 1.00 0.00 10 ILE A O 5
ATOM 6491 N N . LYS A 1 20 ? 14.306 -13.528 9.488 1.00 0.00 11 LYS A N 5
ATOM 6492 C CA . LYS A 1 20 ? 13.560 -14.511 10.216 1.00 0.00 11 LYS A CA 5
ATOM 6493 C C . LYS A 1 20 ? 14.195 -14.707 11.570 1.00 0.00 11 LYS A C 5
ATOM 6494 O O . LYS A 1 20 ? 15.407 -14.484 11.741 1.00 0.00 11 LYS A O 5
ATOM 6513 N N . PHE A 1 21 ? 13.407 -15.117 12.515 1.00 0.00 12 PHE A N 5
ATOM 6514 C CA . PHE A 1 21 ? 13.864 -15.261 13.873 1.00 0.00 12 PHE A CA 5
ATOM 6515 C C . PHE A 1 21 ? 14.130 -16.721 14.158 1.00 0.00 12 PHE A C 5
ATOM 6516 O O . PHE A 1 21 ? 13.232 -17.552 14.005 1.00 0.00 12 PHE A O 5
ATOM 6533 N N . ARG A 1 22 ? 15.343 -17.049 14.539 1.00 0.00 13 ARG A N 5
ATOM 6534 C CA . ARG A 1 22 ? 15.669 -18.416 14.848 1.00 0.00 13 ARG A CA 5
ATOM 6535 C C . ARG A 1 22 ? 16.146 -18.530 16.278 1.00 0.00 13 ARG A C 5
ATOM 6536 O O . ARG A 1 22 ? 17.128 -17.904 16.662 1.00 0.00 13 ARG A O 5
ATOM 6557 N N . LEU A 1 23 ? 15.444 -19.328 17.050 1.00 0.00 14 LEU A N 5
ATOM 6558 C CA . LEU A 1 23 ? 15.754 -19.574 18.450 1.00 0.00 14 LEU A CA 5
ATOM 6559 C C . LEU A 1 23 ? 17.115 -20.234 18.587 1.00 0.00 14 LEU A C 5
ATOM 6560 O O . LEU A 1 23 ? 17.649 -20.793 17.619 1.00 0.00 14 LEU A O 5
ATOM 6576 N N . THR A 1 24 ? 17.653 -20.222 19.792 1.00 0.00 15 THR A N 5
ATOM 6577 C CA . THR A 1 24 ? 18.958 -20.800 20.051 1.00 0.00 15 THR A CA 5
ATOM 6578 C C . THR A 1 24 ? 18.863 -22.322 19.987 1.00 0.00 15 THR A C 5
ATOM 6579 O O . THR A 1 24 ? 19.854 -23.031 19.878 1.00 0.00 15 THR A O 5
ATOM 6590 N N . ASP A 1 25 ? 17.638 -22.791 20.024 1.00 0.00 16 ASP A N 5
ATOM 6591 C CA . ASP A 1 25 ? 17.329 -24.208 19.918 1.00 0.00 16 ASP A CA 5
ATOM 6592 C C . ASP A 1 25 ? 17.389 -24.639 18.457 1.00 0.00 16 ASP A C 5
ATOM 6593 O O . ASP A 1 25 ? 17.340 -25.825 18.142 1.00 0.00 16 ASP A O 5
ATOM 6602 N N . GLY A 1 26 ? 17.512 -23.667 17.571 1.00 0.00 17 GLY A N 5
ATOM 6603 C CA . GLY A 1 26 ? 17.584 -23.934 16.155 1.00 0.00 17 GLY A CA 5
ATOM 6604 C C . GLY A 1 26 ? 16.224 -23.892 15.477 1.00 0.00 17 GLY A C 5
ATOM 6605 O O . GLY A 1 26 ? 16.122 -24.116 14.279 1.00 0.00 17 GLY A O 5
ATOM 6609 N N . SER A 1 27 ? 15.200 -23.567 16.229 1.00 0.00 18 SER A N 5
ATOM 6610 C CA . SER A 1 27 ? 13.844 -23.502 15.701 1.00 0.00 18 SER A CA 5
ATOM 6611 C C . SER A 1 27 ? 13.585 -22.091 15.159 1.00 0.00 18 SER A C 5
ATOM 6612 O O . SER A 1 27 ? 13.824 -21.112 15.862 1.00 0.00 18 SER A O 5
ATOM 6620 N N . ASP A 1 28 ? 13.117 -21.977 13.934 1.00 0.00 19 ASP A N 5
ATOM 6621 C CA . ASP A 1 28 ? 12.930 -20.684 13.339 1.00 0.00 19 ASP A CA 5
ATOM 6622 C C . ASP A 1 28 ? 11.487 -20.396 12.975 1.00 0.00 19 ASP A C 5
ATOM 6623 O O . ASP A 1 28 ? 10.653 -21.305 12.835 1.00 0.00 19 ASP A O 5
ATOM 6632 N N . ILE A 1 29 ? 11.210 -19.124 12.862 1.00 0.00 20 ILE A N 5
ATOM 6633 C CA . ILE A 1 29 ? 9.928 -18.588 12.460 1.00 0.00 20 ILE A CA 5
ATOM 6634 C C . ILE A 1 29 ? 10.098 -18.041 11.046 1.00 0.00 20 ILE A C 5
ATOM 6635 O O . ILE A 1 29 ? 11.149 -17.484 10.746 1.00 0.00 20 ILE A O 5
ATOM 6651 N N . GLY A 1 30 ? 9.088 -18.226 10.189 1.00 0.00 21 GLY A N 5
ATOM 6652 C CA . GLY A 1 30 ? 9.155 -17.780 8.789 1.00 0.00 21 GLY A CA 5
ATOM 6653 C C . GLY A 1 30 ? 9.587 -16.317 8.614 1.00 0.00 21 GLY A C 5
ATOM 6654 O O . GLY A 1 30 ? 9.205 -15.455 9.411 1.00 0.00 21 GLY A O 5
ATOM 6658 N N . PRO A 1 31 ? 10.382 -16.023 7.565 1.00 0.00 22 PRO A N 5
ATOM 6659 C CA . PRO A 1 31 ? 10.930 -14.684 7.308 1.00 0.00 22 PRO A CA 5
ATOM 6660 C C . PRO A 1 31 ? 9.891 -13.648 6.891 1.00 0.00 22 PRO A C 5
ATOM 6661 O O . PRO A 1 31 ? 8.911 -13.958 6.212 1.00 0.00 22 PRO A O 5
ATOM 6672 N N . LYS A 1 32 ? 10.121 -12.425 7.296 1.00 0.00 23 LYS A N 5
ATOM 6673 C CA . LYS A 1 32 ? 9.252 -11.303 6.970 1.00 0.00 23 LYS A CA 5
ATOM 6674 C C . LYS A 1 32 ? 10.089 -10.280 6.307 1.00 0.00 23 LYS A C 5
ATOM 6675 O O . LYS A 1 32 ? 11.301 -10.327 6.425 1.00 0.00 23 LYS A O 5
ATOM 6694 N N . ALA A 1 33 ? 9.476 -9.355 5.657 1.00 0.00 24 ALA A N 5
ATOM 6695 C CA . ALA A 1 33 ? 10.214 -8.325 4.980 1.00 0.00 24 ALA A CA 5
ATOM 6696 C C . ALA A 1 33 ? 10.264 -7.082 5.850 1.00 0.00 24 ALA A C 5
ATOM 6697 O O . ALA A 1 33 ? 9.225 -6.544 6.246 1.00 0.00 24 ALA A O 5
ATOM 6704 N N . PHE A 1 34 ? 11.456 -6.640 6.155 1.00 0.00 25 PHE A N 5
ATOM 6705 C CA . PHE A 1 34 ? 11.658 -5.482 6.978 1.00 0.00 25 PHE A CA 5
ATOM 6706 C C . PHE A 1 34 ? 12.430 -4.443 6.200 1.00 0.00 25 PHE A C 5
ATOM 6707 O O . PHE A 1 34 ? 13.482 -4.737 5.640 1.00 0.00 25 PHE A O 5
ATOM 6724 N N . PRO A 1 35 ? 11.906 -3.244 6.098 1.00 0.00 26 PRO A N 5
ATOM 6725 C CA . PRO A 1 35 ? 12.626 -2.131 5.492 1.00 0.00 26 PRO A CA 5
ATOM 6726 C C . PRO A 1 35 ? 13.869 -1.778 6.310 1.00 0.00 26 PRO A C 5
ATOM 6727 O O . PRO A 1 35 ? 13.872 -1.940 7.539 1.00 0.00 26 PRO A O 5
ATOM 6738 N N . ASP A 1 36 ? 14.911 -1.290 5.641 1.00 0.00 27 ASP A N 5
ATOM 6739 C CA . ASP A 1 36 ? 16.147 -0.856 6.328 1.00 0.00 27 ASP A CA 5
ATOM 6740 C C . ASP A 1 36 ? 15.810 0.222 7.349 1.00 0.00 27 ASP A C 5
ATOM 6741 O O . ASP A 1 36 ? 16.450 0.338 8.388 1.00 0.00 27 ASP A O 5
ATOM 6750 N N . ALA A 1 37 ? 14.770 0.989 7.047 1.00 0.00 28 ALA A N 5
ATOM 6751 C CA . ALA A 1 37 ? 14.347 2.100 7.881 1.00 0.00 28 ALA A CA 5
ATOM 6752 C C . ALA A 1 37 ? 13.508 1.645 9.085 1.00 0.00 28 ALA A C 5
ATOM 6753 O O . ALA A 1 37 ? 13.042 2.469 9.868 1.00 0.00 28 ALA A O 5
ATOM 6760 N N . THR A 1 38 ? 13.309 0.358 9.229 1.00 0.00 29 THR A N 5
ATOM 6761 C CA . THR A 1 38 ? 12.611 -0.161 10.379 1.00 0.00 29 THR A CA 5
ATOM 6762 C C . THR A 1 38 ? 13.585 -0.338 11.556 1.00 0.00 29 THR A C 5
ATOM 6763 O O . THR A 1 38 ? 14.737 -0.725 11.365 1.00 0.00 29 THR A O 5
ATOM 6774 N N . THR A 1 39 ? 13.141 -0.004 12.745 1.00 0.00 30 THR A N 5
ATOM 6775 C CA . THR A 1 39 ? 13.986 -0.076 13.910 1.00 0.00 30 THR A CA 5
ATOM 6776 C C . THR A 1 39 ? 14.009 -1.472 14.508 1.00 0.00 30 THR A C 5
ATOM 6777 O O . THR A 1 39 ? 13.135 -2.302 14.222 1.00 0.00 30 THR A O 5
ATOM 6788 N N . VAL A 1 40 ? 15.002 -1.726 15.356 1.00 0.00 31 VAL A N 5
ATOM 6789 C CA . VAL A 1 40 ? 15.084 -2.984 16.077 1.00 0.00 31 VAL A CA 5
ATOM 6790 C C . VAL A 1 40 ? 13.932 -3.060 17.083 1.00 0.00 31 VAL A C 5
ATOM 6791 O O . VAL A 1 40 ? 13.464 -4.142 17.449 1.00 0.00 31 VAL A O 5
ATOM 6804 N N . SER A 1 41 ? 13.468 -1.896 17.499 1.00 0.00 32 SER A N 5
ATOM 6805 C CA . SER A 1 41 ? 12.339 -1.789 18.378 1.00 0.00 32 SER A CA 5
ATOM 6806 C C . SER A 1 41 ? 11.111 -2.419 17.701 1.00 0.00 32 SER A C 5
ATOM 6807 O O . SER A 1 41 ? 10.452 -3.287 18.281 1.00 0.00 32 SER A O 5
ATOM 6815 N N . ALA A 1 42 ? 10.853 -2.026 16.450 1.00 0.00 33 ALA A N 5
ATOM 6816 C CA . ALA A 1 42 ? 9.719 -2.550 15.688 1.00 0.00 33 ALA A CA 5
ATOM 6817 C C . ALA A 1 42 ? 9.961 -4.007 15.289 1.00 0.00 33 ALA A C 5
ATOM 6818 O O . ALA A 1 42 ? 9.017 -4.790 15.120 1.00 0.00 33 ALA A O 5
ATOM 6825 N N . LEU A 1 43 ? 11.227 -4.362 15.159 1.00 0.00 34 LEU A N 5
ATOM 6826 C CA . LEU A 1 43 ? 11.641 -5.684 14.853 1.00 0.00 34 LEU A CA 5
ATOM 6827 C C . LEU A 1 43 ? 11.238 -6.614 16.008 1.00 0.00 34 LEU A C 5
ATOM 6828 O O . LEU A 1 43 ? 10.650 -7.680 15.790 1.00 0.00 34 LEU A O 5
ATOM 6844 N N . LYS A 1 44 ? 11.514 -6.185 17.235 1.00 0.00 35 LYS A N 5
ATOM 6845 C CA . LYS A 1 44 ? 11.095 -6.926 18.401 1.00 0.00 35 LYS A CA 5
ATOM 6846 C C . LYS A 1 44 ? 9.586 -6.928 18.556 1.00 0.00 35 LYS A C 5
ATOM 6847 O O . LYS A 1 44 ? 9.011 -7.937 18.909 1.00 0.00 35 LYS A O 5
ATOM 6866 N N . GLU A 1 45 ? 8.943 -5.810 18.255 1.00 0.00 36 GLU A N 5
ATOM 6867 C CA . GLU A 1 45 ? 7.482 -5.732 18.310 1.00 0.00 36 GLU A CA 5
ATOM 6868 C C . GLU A 1 45 ? 6.856 -6.803 17.413 1.00 0.00 36 GLU A C 5
ATOM 6869 O O . GLU A 1 45 ? 5.799 -7.368 17.724 1.00 0.00 36 GLU A O 5
ATOM 6881 N N . THR A 1 46 ? 7.532 -7.092 16.326 1.00 0.00 37 THR A N 5
ATOM 6882 C CA . THR A 1 46 ? 7.102 -8.095 15.407 1.00 0.00 37 THR A CA 5
ATOM 6883 C C . THR A 1 46 ? 7.302 -9.512 15.996 1.00 0.00 37 THR A C 5
ATOM 6884 O O . THR A 1 46 ? 6.387 -10.320 15.964 1.00 0.00 37 THR A O 5
ATOM 6895 N N . VAL A 1 47 ? 8.478 -9.783 16.582 1.00 0.00 38 VAL A N 5
ATOM 6896 C CA . VAL A 1 47 ? 8.776 -11.129 17.116 1.00 0.00 38 VAL A CA 5
ATOM 6897 C C . VAL A 1 47 ? 7.828 -11.490 18.264 1.00 0.00 38 VAL A C 5
ATOM 6898 O O . VAL A 1 47 ? 7.342 -12.613 18.351 1.00 0.00 38 VAL A O 5
ATOM 6911 N N . ILE A 1 48 ? 7.555 -10.512 19.102 1.00 0.00 39 ILE A N 5
ATOM 6912 C CA . ILE A 1 48 ? 6.655 -10.680 20.256 1.00 0.00 39 ILE A CA 5
ATOM 6913 C C . ILE A 1 48 ? 5.233 -10.994 19.763 1.00 0.00 39 ILE A C 5
ATOM 6914 O O . ILE A 1 48 ? 4.508 -11.766 20.379 1.00 0.00 39 ILE A O 5
ATOM 6930 N N . SER A 1 49 ? 4.863 -10.403 18.636 1.00 0.00 40 SER A N 5
ATOM 6931 C CA . SER A 1 49 ? 3.559 -10.634 18.037 1.00 0.00 40 SER A CA 5
ATOM 6932 C C . SER A 1 49 ? 3.504 -12.005 17.341 1.00 0.00 40 SER A C 5
ATOM 6933 O O . SER A 1 49 ? 2.458 -12.664 17.313 1.00 0.00 40 SER A O 5
ATOM 6941 N N . GLU A 1 50 ? 4.631 -12.425 16.775 1.00 0.00 41 GLU A N 5
ATOM 6942 C CA . GLU A 1 50 ? 4.733 -13.687 16.101 1.00 0.00 41 GLU A CA 5
ATOM 6943 C C . GLU A 1 50 ? 4.738 -14.838 17.075 1.00 0.00 41 GLU A C 5
ATOM 6944 O O . GLU A 1 50 ? 4.367 -15.960 16.724 1.00 0.00 41 GLU A O 5
ATOM 6956 N N . TRP A 1 51 ? 5.169 -14.575 18.270 1.00 0.00 42 TRP A N 5
ATOM 6957 C CA . TRP A 1 51 ? 5.185 -15.571 19.283 1.00 0.00 42 TRP A CA 5
ATOM 6958 C C . TRP A 1 51 ? 3.833 -15.537 19.964 1.00 0.00 42 TRP A C 5
ATOM 6959 O O . TRP A 1 51 ? 3.454 -14.508 20.531 1.00 0.00 42 TRP A O 5
ATOM 6980 N N . PRO A 1 52 ? 3.065 -16.622 19.888 1.00 0.00 43 PRO A N 5
ATOM 6981 C CA . PRO A 1 52 ? 1.756 -16.680 20.506 1.00 0.00 43 PRO A CA 5
ATOM 6982 C C . PRO A 1 52 ? 1.847 -16.510 22.010 1.00 0.00 43 PRO A C 5
ATOM 6983 O O . PRO A 1 52 ? 2.548 -17.248 22.680 1.00 0.00 43 PRO A O 5
ATOM 6994 N N . ARG A 1 53 ? 1.148 -15.530 22.533 1.00 0.00 44 ARG A N 5
ATOM 6995 C CA . ARG A 1 53 ? 1.075 -15.338 23.972 1.00 0.00 44 ARG A CA 5
ATOM 6996 C C . ARG A 1 53 ? 0.283 -16.494 24.577 1.00 0.00 44 ARG A C 5
ATOM 6997 O O . ARG A 1 53 ? 0.349 -16.766 25.772 1.00 0.00 44 ARG A O 5
ATOM 7018 N N . GLU A 1 54 ? -0.511 -17.130 23.706 1.00 0.00 45 GLU A N 5
ATOM 7019 C CA . GLU A 1 54 ? -1.299 -18.313 24.009 1.00 0.00 45 GLU A CA 5
ATOM 7020 C C . GLU A 1 54 ? -0.385 -19.533 24.257 1.00 0.00 45 GLU A C 5
ATOM 7021 O O . GLU A 1 54 ? -0.846 -20.580 24.705 1.00 0.00 45 GLU A O 5
ATOM 7033 N N . LYS A 1 55 ? 0.900 -19.389 23.940 1.00 0.00 46 LYS A N 5
ATOM 7034 C CA . LYS A 1 55 ? 1.890 -20.449 24.139 1.00 0.00 46 LYS A CA 5
ATOM 7035 C C . LYS A 1 55 ? 2.237 -20.468 25.648 1.00 0.00 46 LYS A C 5
ATOM 7036 O O . LYS A 1 55 ? 1.597 -19.763 26.436 1.00 0.00 46 LYS A O 5
ATOM 7055 N N . GLU A 1 56 ? 3.206 -21.268 26.057 1.00 0.00 47 GLU A N 5
ATOM 7056 C CA . GLU A 1 56 ? 3.650 -21.252 27.433 1.00 0.00 47 GLU A CA 5
ATOM 7057 C C . GLU A 1 56 ? 4.140 -19.858 27.815 1.00 0.00 47 GLU A C 5
ATOM 7058 O O . GLU A 1 56 ? 4.502 -19.049 26.940 1.00 0.00 47 GLU A O 5
ATOM 7070 N N . ASN A 1 57 ? 4.174 -19.583 29.107 1.00 0.00 48 ASN A N 5
ATOM 7071 C CA . ASN A 1 57 ? 4.606 -18.293 29.647 1.00 0.00 48 ASN A CA 5
ATOM 7072 C C . ASN A 1 57 ? 6.108 -18.033 29.502 1.00 0.00 48 ASN A C 5
ATOM 7073 O O . ASN A 1 57 ? 6.733 -17.434 30.381 1.00 0.00 48 ASN A O 5
ATOM 7084 N N . GLY A 1 58 ? 6.662 -18.435 28.383 1.00 0.00 49 GLY A N 5
ATOM 7085 C CA . GLY A 1 58 ? 8.035 -18.174 28.084 1.00 0.00 49 GLY A CA 5
ATOM 7086 C C . GLY A 1 58 ? 8.178 -16.773 27.547 1.00 0.00 49 GLY A C 5
ATOM 7087 O O . GLY A 1 58 ? 7.944 -15.811 28.273 1.00 0.00 49 GLY A O 5
ATOM 7091 N N . PRO A 1 59 ? 8.572 -16.625 26.285 1.00 0.00 50 PRO A N 5
ATOM 7092 C CA . PRO A 1 59 ? 8.605 -15.322 25.616 1.00 0.00 50 PRO A CA 5
ATOM 7093 C C . PRO A 1 59 ? 7.208 -14.711 25.544 1.00 0.00 50 PRO A C 5
ATOM 7094 O O . PRO A 1 59 ? 6.258 -15.351 25.072 1.00 0.00 50 PRO A O 5
ATOM 7105 N N . LYS A 1 60 ? 7.077 -13.527 26.059 1.00 0.00 51 LYS A N 5
ATOM 7106 C CA . LYS A 1 60 ? 5.827 -12.812 26.049 1.00 0.00 51 LYS A CA 5
ATOM 7107 C C . LYS A 1 60 ? 6.036 -11.300 25.976 1.00 0.00 51 LYS A C 5
ATOM 7108 O O . LYS A 1 60 ? 5.125 -10.550 25.589 1.00 0.00 51 LYS A O 5
ATOM 7127 N N . THR A 1 61 ? 7.221 -10.849 26.350 1.00 0.00 52 THR A N 5
ATOM 7128 C CA . THR A 1 61 ? 7.562 -9.453 26.271 1.00 0.00 52 THR A CA 5
ATOM 7129 C C . THR A 1 61 ? 8.942 -9.229 25.601 1.00 0.00 52 THR A C 5
ATOM 7130 O O . THR A 1 61 ? 9.698 -10.178 25.343 1.00 0.00 52 THR A O 5
ATOM 7141 N N . VAL A 1 62 ? 9.251 -7.958 25.343 1.00 0.00 53 VAL A N 5
ATOM 7142 C CA . VAL A 1 62 ? 10.511 -7.516 24.721 1.00 0.00 53 VAL A CA 5
ATOM 7143 C C . VAL A 1 62 ? 11.715 -7.779 25.641 1.00 0.00 53 VAL A C 5
ATOM 7144 O O . VAL A 1 62 ? 12.838 -8.005 25.178 1.00 0.00 53 VAL A O 5
ATOM 7157 N N . LYS A 1 63 ? 11.448 -7.773 26.934 1.00 0.00 54 LYS A N 5
ATOM 7158 C CA . LYS A 1 63 ? 12.442 -7.992 27.983 1.00 0.00 54 LYS A CA 5
ATOM 7159 C C . LYS A 1 63 ? 13.125 -9.349 27.815 1.00 0.00 54 LYS A C 5
ATOM 7160 O O . LYS A 1 63 ? 14.317 -9.513 28.088 1.00 0.00 54 LYS A O 5
ATOM 7179 N N . GLU A 1 64 ? 12.369 -10.286 27.346 1.00 0.00 55 GLU A N 5
ATOM 7180 C CA . GLU A 1 64 ? 12.764 -11.675 27.335 1.00 0.00 55 GLU A CA 5
ATOM 7181 C C . GLU A 1 64 ? 13.463 -12.084 26.043 1.00 0.00 55 GLU A C 5
ATOM 7182 O O . GLU A 1 64 ? 14.343 -12.951 26.050 1.00 0.00 55 GLU A O 5
ATOM 7194 N N . VAL A 1 65 ? 13.116 -11.443 24.966 1.00 0.00 56 VAL A N 5
ATOM 7195 C CA . VAL A 1 65 ? 13.632 -11.814 23.660 1.00 0.00 56 VAL A CA 5
ATOM 7196 C C . VAL A 1 65 ? 14.864 -10.983 23.274 1.00 0.00 56 VAL A C 5
ATOM 7197 O O . VAL A 1 65 ? 14.777 -9.761 23.135 1.00 0.00 56 VAL A O 5
ATOM 7210 N N . LYS A 1 66 ? 16.000 -11.640 23.106 1.00 0.00 57 LYS A N 5
ATOM 7211 C CA . LYS A 1 66 ? 17.197 -10.969 22.628 1.00 0.00 57 LYS A CA 5
ATOM 7212 C C . LYS A 1 66 ? 17.271 -11.121 21.133 1.00 0.00 57 LYS A C 5
ATOM 7213 O O . LYS A 1 66 ? 16.993 -12.201 20.601 1.00 0.00 57 LYS A O 5
ATOM 7232 N N . LEU A 1 67 ? 17.647 -10.067 20.458 1.00 0.00 58 LEU A N 5
ATOM 7233 C CA . LEU A 1 67 ? 17.768 -10.111 19.043 1.00 0.00 58 LEU A CA 5
ATOM 7234 C C . LEU A 1 67 ? 19.266 -10.043 18.781 1.00 0.00 58 LEU A C 5
ATOM 7235 O O . LEU A 1 67 ? 19.932 -9.079 19.189 1.00 0.00 58 LEU A O 5
ATOM 7251 N N . ILE A 1 68 ? 19.796 -11.056 18.128 1.00 0.00 59 ILE A N 5
ATOM 7252 C CA . ILE A 1 68 ? 21.232 -11.199 17.975 1.00 0.00 59 ILE A CA 5
ATOM 7253 C C . ILE A 1 68 ? 21.620 -11.548 16.543 1.00 0.00 59 ILE A C 5
ATOM 7254 O O . ILE A 1 68 ? 20.993 -12.386 15.896 1.00 0.00 59 ILE A O 5
ATOM 7270 N N . SER A 1 69 ? 22.637 -10.882 16.057 1.00 0.00 60 SER A N 5
ATOM 7271 C CA . SER A 1 69 ? 23.180 -11.139 14.760 1.00 0.00 60 SER A CA 5
ATOM 7272 C C . SER A 1 69 ? 24.636 -11.575 14.907 1.00 0.00 60 SER A C 5
ATOM 7273 O O . SER A 1 69 ? 25.481 -10.771 15.323 1.00 0.00 60 SER A O 5
ATOM 7281 N N . ALA A 1 70 ? 24.906 -12.850 14.643 1.00 0.00 61 ALA A N 5
ATOM 7282 C CA . ALA A 1 70 ? 26.274 -13.429 14.675 1.00 0.00 61 ALA A CA 5
ATOM 7283 C C . ALA A 1 70 ? 26.958 -13.322 16.055 1.00 0.00 61 ALA A C 5
ATOM 7284 O O . ALA A 1 70 ? 28.182 -13.471 16.169 1.00 0.00 61 ALA A O 5
ATOM 7291 N N . GLY A 1 71 ? 26.180 -13.124 17.086 1.00 0.00 62 GLY A N 5
ATOM 7292 C CA . GLY A 1 71 ? 26.739 -13.005 18.427 1.00 0.00 62 GLY A CA 5
ATOM 7293 C C . GLY A 1 71 ? 26.781 -11.568 18.926 1.00 0.00 62 GLY A C 5
ATOM 7294 O O . GLY A 1 71 ? 27.432 -11.265 19.931 1.00 0.00 62 GLY A O 5
ATOM 7298 N N . LYS A 1 72 ? 26.114 -10.682 18.225 1.00 0.00 63 LYS A N 5
ATOM 7299 C CA . LYS A 1 72 ? 26.041 -9.321 18.592 1.00 0.00 63 LYS A CA 5
ATOM 7300 C C . LYS A 1 72 ? 24.612 -8.993 18.950 1.00 0.00 63 LYS A C 5
ATOM 7301 O O . LYS A 1 72 ? 23.703 -9.314 18.187 1.00 0.00 63 LYS A O 5
ATOM 7320 N N . VAL A 1 73 ? 24.408 -8.380 20.092 1.00 0.00 64 VAL A N 5
ATOM 7321 C CA . VAL A 1 73 ? 23.073 -8.029 20.546 1.00 0.00 64 VAL A CA 5
ATOM 7322 C C . VAL A 1 73 ? 22.714 -6.649 20.015 1.00 0.00 64 VAL A C 5
ATOM 7323 O O . VAL A 1 73 ? 23.473 -5.681 20.198 1.00 0.00 64 VAL A O 5
ATOM 7336 N N . LEU A 1 74 ? 21.597 -6.551 19.340 1.00 0.00 65 LEU A N 5
ATOM 7337 C CA . LEU A 1 74 ? 21.186 -5.320 18.758 1.00 0.00 65 LEU A CA 5
ATOM 7338 C C . LEU A 1 74 ? 20.230 -4.594 19.679 1.00 0.00 65 LEU A C 5
ATOM 7339 O O . LEU A 1 74 ? 19.319 -5.208 20.242 1.00 0.00 65 LEU A O 5
ATOM 7355 N N . GLU A 1 75 ? 20.428 -3.303 19.824 1.00 0.00 66 GLU A N 5
ATOM 7356 C CA . GLU A 1 75 ? 19.579 -2.504 20.685 1.00 0.00 66 GLU A CA 5
ATOM 7357 C C . GLU A 1 75 ? 18.415 -1.919 19.879 1.00 0.00 66 GLU A C 5
ATOM 7358 O O . GLU A 1 75 ? 18.564 -1.611 18.686 1.00 0.00 66 GLU A O 5
ATOM 7370 N N . ASN A 1 76 ? 17.282 -1.760 20.551 1.00 0.00 67 ASN A N 5
ATOM 7371 C CA . ASN A 1 76 ? 16.001 -1.317 19.967 1.00 0.00 67 ASN A CA 5
ATOM 7372 C C . ASN A 1 76 ? 16.060 0.056 19.312 1.00 0.00 67 ASN A C 5
ATOM 7373 O O . ASN A 1 76 ? 15.364 0.303 18.317 1.00 0.00 67 ASN A O 5
ATOM 7384 N N . SER A 1 77 ? 16.880 0.929 19.857 1.00 0.00 68 SER A N 5
ATOM 7385 C CA . SER A 1 77 ? 16.929 2.327 19.446 1.00 0.00 68 SER A CA 5
ATOM 7386 C C . SER A 1 77 ? 17.483 2.561 18.046 1.00 0.00 68 SER A C 5
ATOM 7387 O O . SER A 1 77 ? 17.191 3.584 17.413 1.00 0.00 68 SER A O 5
ATOM 7395 N N . LYS A 1 78 ? 18.247 1.650 17.564 1.00 0.00 69 LYS A N 5
ATOM 7396 C CA . LYS A 1 78 ? 18.864 1.803 16.294 1.00 0.00 69 LYS A CA 5
ATOM 7397 C C . LYS A 1 78 ? 18.024 1.165 15.195 1.00 0.00 69 LYS A C 5
ATOM 7398 O O . LYS A 1 78 ? 17.100 0.370 15.466 1.00 0.00 69 LYS A O 5
ATOM 7417 N N . THR A 1 79 ? 18.334 1.503 13.982 1.00 0.00 70 THR A N 5
ATOM 7418 C CA . THR A 1 79 ? 17.564 1.066 12.860 1.00 0.00 70 THR A CA 5
ATOM 7419 C C . THR A 1 79 ? 18.270 -0.125 12.202 1.00 0.00 70 THR A C 5
ATOM 7420 O O . THR A 1 79 ? 19.467 -0.332 12.442 1.00 0.00 70 THR A O 5
ATOM 7431 N N . VAL A 1 80 ? 17.550 -0.898 11.362 1.00 0.00 71 VAL A N 5
ATOM 7432 C CA . VAL A 1 80 ? 18.175 -2.023 10.637 1.00 0.00 71 VAL A CA 5
ATOM 7433 C C . VAL A 1 80 ? 19.295 -1.462 9.772 1.00 0.00 71 VAL A C 5
ATOM 7434 O O . VAL A 1 80 ? 20.373 -2.033 9.670 1.00 0.00 71 VAL A O 5
ATOM 7447 N N . LYS A 1 81 ? 19.017 -0.301 9.212 1.00 0.00 72 LYS A N 5
ATOM 7448 C CA . LYS A 1 81 ? 19.955 0.480 8.447 1.00 0.00 72 LYS A CA 5
ATOM 7449 C C . LYS A 1 81 ? 21.283 0.726 9.177 1.00 0.00 72 LYS A C 5
ATOM 7450 O O . LYS A 1 81 ? 22.347 0.726 8.558 1.00 0.00 72 LYS A O 5
ATOM 7469 N N . ASP A 1 82 ? 21.227 0.911 10.476 1.00 0.00 73 ASP A N 5
ATOM 7470 C CA . ASP A 1 82 ? 22.400 1.233 11.228 1.00 0.00 73 ASP A CA 5
ATOM 7471 C C . ASP A 1 82 ? 23.292 0.019 11.430 1.00 0.00 73 ASP A C 5
ATOM 7472 O O . ASP A 1 82 ? 24.494 0.160 11.640 1.00 0.00 73 ASP A O 5
ATOM 7481 N N . TYR A 1 83 ? 22.716 -1.169 11.363 1.00 0.00 74 TYR A N 5
ATOM 7482 C CA . TYR A 1 83 ? 23.468 -2.388 11.566 1.00 0.00 74 TYR A CA 5
ATOM 7483 C C . TYR A 1 83 ? 23.650 -3.156 10.254 1.00 0.00 74 TYR A C 5
ATOM 7484 O O . TYR A 1 83 ? 24.274 -4.219 10.243 1.00 0.00 74 TYR A O 5
ATOM 7502 N N . ARG A 1 84 ? 23.108 -2.635 9.165 1.00 0.00 75 ARG A N 5
ATOM 7503 C CA . ARG A 1 84 ? 23.060 -3.346 7.926 1.00 0.00 75 ARG A CA 5
ATOM 7504 C C . ARG A 1 84 ? 24.461 -3.612 7.345 1.00 0.00 75 ARG A C 5
ATOM 7505 O O . ARG A 1 84 ? 25.378 -2.784 7.463 1.00 0.00 75 ARG A O 5
ATOM 7526 N N . SER A 1 85 ? 24.616 -4.777 6.765 1.00 0.00 76 SER A N 5
ATOM 7527 C CA . SER A 1 85 ? 25.817 -5.159 6.107 1.00 0.00 76 SER A CA 5
ATOM 7528 C C . SER A 1 85 ? 25.696 -4.776 4.626 1.00 0.00 76 SER A C 5
ATOM 7529 O O . SER A 1 85 ? 24.716 -5.132 3.971 1.00 0.00 76 SER A O 5
ATOM 7537 N N . PRO A 1 86 ? 26.661 -4.029 4.095 1.00 0.00 77 PRO A N 5
ATOM 7538 C CA . PRO A 1 86 ? 26.621 -3.547 2.722 1.00 0.00 77 PRO A CA 5
ATOM 7539 C C . PRO A 1 86 ? 27.178 -4.545 1.697 1.00 0.00 77 PRO A C 5
ATOM 7540 O O . PRO A 1 86 ? 27.617 -5.658 2.051 1.00 0.00 77 PRO A O 5
ATOM 7551 N N . VAL A 1 87 ? 27.147 -4.105 0.431 1.00 0.00 78 VAL A N 5
ATOM 7552 C CA . VAL A 1 87 ? 27.664 -4.809 -0.749 1.00 0.00 78 VAL A CA 5
ATOM 7553 C C . VAL A 1 87 ? 27.239 -6.266 -0.914 1.00 0.00 78 VAL A C 5
ATOM 7554 O O . VAL A 1 87 ? 27.880 -7.193 -0.422 1.00 0.00 78 VAL A O 5
ATOM 7567 N N . SER A 1 88 ? 26.123 -6.415 -1.586 1.00 0.00 79 SER A N 5
ATOM 7568 C CA . SER A 1 88 ? 25.548 -7.711 -2.017 1.00 0.00 79 SER A CA 5
ATOM 7569 C C . SER A 1 88 ? 25.400 -8.758 -0.896 1.00 0.00 79 SER A C 5
ATOM 7570 O O . SER A 1 88 ? 25.395 -9.962 -1.154 1.00 0.00 79 SER A O 5
ATOM 7578 N N . ASN A 1 89 ? 25.204 -8.308 0.301 1.00 0.00 80 ASN A N 5
ATOM 7579 C CA . ASN A 1 89 ? 25.063 -9.223 1.426 1.00 0.00 80 ASN A CA 5
ATOM 7580 C C . ASN A 1 89 ? 23.595 -9.450 1.711 1.00 0.00 80 ASN A C 5
ATOM 7581 O O . ASN A 1 89 ? 23.060 -10.547 1.506 1.00 0.00 80 ASN A O 5
ATOM 7592 N N . LEU A 1 90 ? 22.947 -8.409 2.131 1.00 0.00 81 LEU A N 5
ATOM 7593 C CA . LEU A 1 90 ? 21.612 -8.429 2.497 1.00 0.00 81 LEU A CA 5
ATOM 7594 C C . LEU A 1 90 ? 20.726 -8.063 1.313 1.00 0.00 81 LEU A C 5
ATOM 7595 O O . LEU A 1 90 ? 21.229 -7.815 0.205 1.00 0.00 81 LEU A O 5
ATOM 7611 N N . ALA A 1 91 ? 19.412 -8.030 1.564 1.00 0.00 82 ALA A N 5
ATOM 7612 C CA . ALA A 1 91 ? 18.388 -7.685 0.570 1.00 0.00 82 ALA A CA 5
ATOM 7613 C C . ALA A 1 91 ? 18.338 -8.687 -0.586 1.00 0.00 82 ALA A C 5
ATOM 7614 O O . ALA A 1 91 ? 19.058 -8.561 -1.579 1.00 0.00 82 ALA A O 5
ATOM 7621 N N . GLY A 1 92 ? 17.510 -9.682 -0.428 1.00 0.00 83 GLY A N 5
ATOM 7622 C CA . GLY A 1 92 ? 17.371 -10.728 -1.408 1.00 0.00 83 GLY A CA 5
ATOM 7623 C C . GLY A 1 92 ? 17.483 -12.060 -0.728 1.00 0.00 83 GLY A C 5
ATOM 7624 O O . GLY A 1 92 ? 16.654 -12.960 -0.924 1.00 0.00 83 GLY A O 5
ATOM 7628 N N . ALA A 1 93 ? 18.497 -12.169 0.087 1.00 0.00 84 ALA A N 5
ATOM 7629 C CA . ALA A 1 93 ? 18.747 -13.337 0.885 1.00 0.00 84 ALA A CA 5
ATOM 7630 C C . ALA A 1 93 ? 18.059 -13.170 2.223 1.00 0.00 84 ALA A C 5
ATOM 7631 O O . ALA A 1 93 ? 17.829 -12.035 2.672 1.00 0.00 84 ALA A O 5
ATOM 7638 N N . VAL A 1 94 ? 17.744 -14.266 2.863 1.00 0.00 85 VAL A N 5
ATOM 7639 C CA . VAL A 1 94 ? 17.063 -14.217 4.127 1.00 0.00 85 VAL A CA 5
ATOM 7640 C C . VAL A 1 94 ? 18.086 -14.044 5.227 1.00 0.00 85 VAL A C 5
ATOM 7641 O O . VAL A 1 94 ? 19.129 -14.709 5.251 1.00 0.00 85 VAL A O 5
ATOM 7654 N N . THR A 1 95 ? 17.807 -13.147 6.099 1.00 0.00 86 THR A N 5
ATOM 7655 C CA . THR A 1 95 ? 18.673 -12.842 7.169 1.00 0.00 86 THR A CA 5
ATOM 7656 C C . THR A 1 95 ? 18.143 -13.533 8.421 1.00 0.00 86 THR A C 5
ATOM 7657 O O . THR A 1 95 ? 16.996 -13.341 8.807 1.00 0.00 86 THR A O 5
ATOM 7668 N N . THR A 1 96 ? 18.943 -14.369 9.005 1.00 0.00 87 THR A N 5
ATOM 7669 C CA . THR A 1 96 ? 18.521 -15.121 10.142 1.00 0.00 87 THR A CA 5
ATOM 7670 C C . THR A 1 96 ? 19.123 -14.543 11.421 1.00 0.00 87 THR A C 5
ATOM 7671 O O . THR A 1 96 ? 20.344 -14.524 11.598 1.00 0.00 87 THR A O 5
ATOM 7682 N N . MET A 1 97 ? 18.267 -14.086 12.294 1.00 0.00 88 MET A N 5
ATOM 7683 C CA . MET A 1 97 ? 18.676 -13.556 13.573 1.00 0.00 88 MET A CA 5
ATOM 7684 C C . MET A 1 97 ? 18.564 -14.620 14.611 1.00 0.00 88 MET A C 5
ATOM 7685 O O . MET A 1 97 ? 17.555 -15.335 14.678 1.00 0.00 88 MET A O 5
ATOM 7699 N N . HIS A 1 98 ? 19.583 -14.739 15.403 1.00 0.00 89 HIS A N 5
ATOM 7700 C CA . HIS A 1 98 ? 19.627 -15.737 16.413 1.00 0.00 89 HIS A CA 5
ATOM 7701 C C . HIS A 1 98 ? 18.993 -15.168 17.653 1.00 0.00 89 HIS A C 5
ATOM 7702 O O . HIS A 1 98 ? 19.400 -14.128 18.153 1.00 0.00 89 HIS A O 5
ATOM 7717 N N . VAL A 1 99 ? 18.007 -15.830 18.122 1.00 0.00 90 VAL A N 5
ATOM 7718 C CA . VAL A 1 99 ? 17.251 -15.375 19.247 1.00 0.00 90 VAL A CA 5
ATOM 7719 C C . VAL A 1 99 ? 17.551 -16.201 20.460 1.00 0.00 90 VAL A C 5
ATOM 7720 O O . VAL A 1 99 ? 17.571 -17.430 20.421 1.00 0.00 90 VAL A O 5
ATOM 7733 N N . ILE A 1 100 ? 17.807 -15.514 21.509 1.00 0.00 91 ILE A N 5
ATOM 7734 C CA . ILE A 1 100 ? 18.073 -16.088 22.777 1.00 0.00 91 ILE A CA 5
ATOM 7735 C C . ILE A 1 100 ? 17.046 -15.558 23.750 1.00 0.00 91 ILE A C 5
ATOM 7736 O O . ILE A 1 100 ? 16.792 -14.349 23.810 1.00 0.00 91 ILE A O 5
ATOM 7752 N N . ILE A 1 101 ? 16.443 -16.448 24.473 1.00 0.00 92 ILE A N 5
ATOM 7753 C CA . ILE A 1 101 ? 15.360 -16.102 25.340 1.00 0.00 92 ILE A CA 5
ATOM 7754 C C . ILE A 1 101 ? 15.798 -16.098 26.796 1.00 0.00 92 ILE A C 5
ATOM 7755 O O . ILE A 1 101 ? 16.447 -17.035 27.256 1.00 0.00 92 ILE A O 5
ATOM 7771 N N . GLN A 1 102 ? 15.483 -15.037 27.494 1.00 0.00 93 GLN A N 5
ATOM 7772 C CA . GLN A 1 102 ? 15.649 -15.005 28.921 1.00 0.00 93 GLN A CA 5
ATOM 7773 C C . GLN A 1 102 ? 14.284 -14.881 29.517 1.00 0.00 93 GLN A C 5
ATOM 7774 O O . GLN A 1 102 ? 13.654 -13.843 29.406 1.00 0.00 93 GLN A O 5
ATOM 7788 N N . ALA A 1 103 ? 13.818 -15.921 30.123 1.00 0.00 94 ALA A N 5
ATOM 7789 C CA . ALA A 1 103 ? 12.531 -15.892 30.748 1.00 0.00 94 ALA A CA 5
ATOM 7790 C C . ALA A 1 103 ? 12.707 -15.701 32.228 1.00 0.00 94 ALA A C 5
ATOM 7791 O O . ALA A 1 103 ? 13.527 -16.405 32.851 1.00 0.00 94 ALA A O 5
ATOM 7798 N N . PRO A 1 104 ? 11.999 -14.742 32.828 1.00 0.00 95 PRO A N 5
ATOM 7799 C CA . PRO A 1 104 ? 12.047 -14.530 34.260 1.00 0.00 95 PRO A CA 5
ATOM 7800 C C . PRO A 1 104 ? 11.597 -15.782 34.997 1.00 0.00 95 PRO A C 5
ATOM 7801 O O . PRO A 1 104 ? 10.681 -16.493 34.540 1.00 0.00 95 PRO A O 5
ATOM 7812 N N . VAL A 1 105 ? 12.248 -16.072 36.096 1.00 0.00 96 VAL A N 5
ATOM 7813 C CA . VAL A 1 105 ? 11.931 -17.237 36.897 1.00 0.00 96 VAL A CA 5
ATOM 7814 C C . VAL A 1 105 ? 10.532 -17.107 37.466 1.00 0.00 96 VAL A C 5
ATOM 7815 O O . VAL A 1 105 ? 9.757 -18.065 37.473 1.00 0.00 96 VAL A O 5
ATOM 7828 N N . THR A 1 106 ? 10.200 -15.915 37.898 1.00 0.00 97 THR A N 5
ATOM 7829 C CA . THR A 1 106 ? 8.914 -15.674 38.448 1.00 0.00 97 THR A CA 5
ATOM 7830 C C . THR A 1 106 ? 8.313 -14.331 37.961 1.00 0.00 97 THR A C 5
ATOM 7831 O O . THR A 1 106 ? 8.590 -13.254 38.509 1.00 0.00 97 THR A O 5
ATOM 7842 N N . GLU A 1 107 ? 7.545 -14.409 36.887 1.00 0.00 98 GLU A N 5
ATOM 7843 C CA . GLU A 1 107 ? 6.850 -13.262 36.327 1.00 0.00 98 GLU A CA 5
ATOM 7844 C C . GLU A 1 107 ? 5.789 -13.757 35.360 1.00 0.00 98 GLU A C 5
ATOM 7845 O O . GLU A 1 107 ? 6.095 -14.129 34.226 1.00 0.00 98 GLU A O 5
ATOM 7857 N N . LYS A 1 108 ? 4.556 -13.804 35.856 1.00 0.00 99 LYS A N 5
ATOM 7858 C CA . LYS A 1 108 ? 3.384 -14.304 35.133 1.00 0.00 99 LYS A CA 5
ATOM 7859 C C . LYS A 1 108 ? 3.494 -15.812 34.872 1.00 0.00 99 LYS A C 5
ATOM 7860 O O . LYS A 1 108 ? 4.207 -16.261 33.972 1.00 0.00 99 LYS A O 5
ATOM 7879 N N . GLU A 1 109 ? 2.825 -16.582 35.690 1.00 0.00 100 GLU A N 5
ATOM 7880 C CA . GLU A 1 109 ? 2.802 -18.018 35.539 1.00 0.00 100 GLU A CA 5
ATOM 7881 C C . GLU A 1 109 ? 1.456 -18.526 35.052 1.00 0.00 100 GLU A C 5
ATOM 7882 O O . GLU A 1 109 ? 1.271 -19.730 34.809 1.00 0.00 100 GLU A O 5
ATOM 7894 N N . LYS A 1 110 ? 0.533 -17.617 34.888 1.00 0.00 101 LYS A N 5
ATOM 7895 C CA . LYS A 1 110 ? -0.765 -17.947 34.382 1.00 0.00 101 LYS A CA 5
ATOM 7896 C C . LYS A 1 110 ? -0.853 -17.547 32.915 1.00 0.00 101 LYS A C 5
ATOM 7897 O O . LYS A 1 110 ? -0.708 -18.430 32.051 1.00 0.00 101 LYS A O 5
ATOM 7916 N N . GLU A 1 10 ? -1.966 -3.064 -4.222 1.00 0.00 1 GLU A N 6
ATOM 7917 C CA . GLU A 1 10 ? -0.772 -3.280 -5.016 1.00 0.00 1 GLU A CA 6
ATOM 7918 C C . GLU A 1 10 ? 0.015 -1.968 -5.039 1.00 0.00 1 GLU A C 6
ATOM 7919 O O . GLU A 1 10 ? -0.431 -0.977 -5.617 1.00 0.00 1 GLU A O 6
ATOM 7931 N N . ALA A 1 11 ? 1.148 -1.956 -4.376 1.00 0.00 2 ALA A N 6
ATOM 7932 C CA . ALA A 1 11 ? 2.016 -0.797 -4.344 1.00 0.00 2 ALA A CA 6
ATOM 7933 C C . ALA A 1 11 ? 3.436 -1.238 -4.626 1.00 0.00 2 ALA A C 6
ATOM 7934 O O . ALA A 1 11 ? 3.846 -2.307 -4.139 1.00 0.00 2 ALA A O 6
ATOM 7941 N N . GLU A 1 12 ? 4.168 -0.424 -5.412 1.00 0.00 3 GLU A N 6
ATOM 7942 C CA . GLU A 1 12 ? 5.561 -0.701 -5.832 1.00 0.00 3 GLU A CA 6
ATOM 7943 C C . GLU A 1 12 ? 6.389 -1.228 -4.682 1.00 0.00 3 GLU A C 6
ATOM 7944 O O . GLU A 1 12 ? 6.712 -0.490 -3.733 1.00 0.00 3 GLU A O 6
ATOM 7956 N N . VAL A 1 13 ? 6.706 -2.491 -4.759 1.00 0.00 4 VAL A N 6
ATOM 7957 C CA . VAL A 1 13 ? 7.449 -3.156 -3.730 1.00 0.00 4 VAL A CA 6
ATOM 7958 C C . VAL A 1 13 ? 8.905 -2.708 -3.722 1.00 0.00 4 VAL A C 6
ATOM 7959 O O . VAL A 1 13 ? 9.528 -2.503 -4.774 1.00 0.00 4 VAL A O 6
ATOM 7972 N N . HIS A 1 14 ? 9.412 -2.525 -2.546 1.00 0.00 5 HIS A N 6
ATOM 7973 C CA . HIS A 1 14 ? 10.806 -2.136 -2.347 1.00 0.00 5 HIS A CA 6
ATOM 7974 C C . HIS A 1 14 ? 11.625 -3.390 -2.129 1.00 0.00 5 HIS A C 6
ATOM 7975 O O . HIS A 1 14 ? 11.076 -4.491 -2.104 1.00 0.00 5 HIS A O 6
ATOM 7990 N N . ASN A 1 15 ? 12.907 -3.243 -1.975 1.00 0.00 6 ASN A N 6
ATOM 7991 C CA . ASN A 1 15 ? 13.754 -4.381 -1.684 1.00 0.00 6 ASN A CA 6
ATOM 7992 C C . ASN A 1 15 ? 13.856 -4.552 -0.199 1.00 0.00 6 ASN A C 6
ATOM 7993 O O . ASN A 1 15 ? 14.593 -3.811 0.466 1.00 0.00 6 ASN A O 6
ATOM 8004 N N . GLN A 1 16 ? 13.082 -5.460 0.359 1.00 0.00 7 GLN A N 6
ATOM 8005 C CA . GLN A 1 16 ? 13.200 -5.710 1.742 1.00 0.00 7 GLN A CA 6
ATOM 8006 C C . GLN A 1 16 ? 14.123 -6.850 1.963 1.00 0.00 7 GLN A C 6
ATOM 8007 O O . GLN A 1 16 ? 14.326 -7.706 1.076 1.00 0.00 7 GLN A O 6
ATOM 8021 N N . LEU A 1 17 ? 14.675 -6.875 3.111 1.00 0.00 8 LEU A N 6
ATOM 8022 C CA . LEU A 1 17 ? 15.507 -7.944 3.503 1.00 0.00 8 LEU A CA 6
ATOM 8023 C C . LEU A 1 17 ? 14.698 -8.797 4.430 1.00 0.00 8 LEU A C 6
ATOM 8024 O O . LEU A 1 17 ? 14.067 -8.299 5.362 1.00 0.00 8 LEU A O 6
ATOM 8040 N N . GLU A 1 18 ? 14.677 -10.043 4.175 1.00 0.00 9 GLU A N 6
ATOM 8041 C CA . GLU A 1 18 ? 13.806 -10.905 4.875 1.00 0.00 9 GLU A CA 6
ATOM 8042 C C . GLU A 1 18 ? 14.470 -11.483 6.084 1.00 0.00 9 GLU A C 6
ATOM 8043 O O . GLU A 1 18 ? 15.495 -12.132 5.997 1.00 0.00 9 GLU A O 6
ATOM 8055 N N . ILE A 1 19 ? 13.881 -11.242 7.195 1.00 0.00 10 ILE A N 6
ATOM 8056 C CA . ILE A 1 19 ? 14.440 -11.628 8.460 1.00 0.00 10 ILE A CA 6
ATOM 8057 C C . ILE A 1 19 ? 13.663 -12.780 9.038 1.00 0.00 10 ILE A C 6
ATOM 8058 O O . ILE A 1 19 ? 12.425 -12.807 8.975 1.00 0.00 10 ILE A O 6
ATOM 8074 N N . LYS A 1 20 ? 14.375 -13.730 9.563 1.00 0.00 11 LYS A N 6
ATOM 8075 C CA . LYS A 1 20 ? 13.765 -14.825 10.254 1.00 0.00 11 LYS A CA 6
ATOM 8076 C C . LYS A 1 20 ? 14.320 -14.893 11.658 1.00 0.00 11 LYS A C 6
ATOM 8077 O O . LYS A 1 20 ? 15.509 -14.584 11.888 1.00 0.00 11 LYS A O 6
ATOM 8096 N N . PHE A 1 21 ? 13.493 -15.279 12.581 1.00 0.00 12 PHE A N 6
ATOM 8097 C CA . PHE A 1 21 ? 13.896 -15.378 13.956 1.00 0.00 12 PHE A CA 6
ATOM 8098 C C . PHE A 1 21 ? 14.342 -16.793 14.227 1.00 0.00 12 PHE A C 6
ATOM 8099 O O . PHE A 1 21 ? 13.561 -17.732 14.087 1.00 0.00 12 PHE A O 6
ATOM 8116 N N . ARG A 1 22 ? 15.583 -16.955 14.580 1.00 0.00 13 ARG A N 6
ATOM 8117 C CA . ARG A 1 22 ? 16.113 -18.258 14.879 1.00 0.00 13 ARG A CA 6
ATOM 8118 C C . ARG A 1 22 ? 16.236 -18.330 16.390 1.00 0.00 13 ARG A C 6
ATOM 8119 O O . ARG A 1 22 ? 17.081 -17.666 16.976 1.00 0.00 13 ARG A O 6
ATOM 8140 N N . LEU A 1 23 ? 15.411 -19.115 17.005 1.00 0.00 14 LEU A N 6
ATOM 8141 C CA . LEU A 1 23 ? 15.391 -19.213 18.435 1.00 0.00 14 LEU A CA 6
ATOM 8142 C C . LEU A 1 23 ? 16.469 -20.150 18.938 1.00 0.00 14 LEU A C 6
ATOM 8143 O O . LEU A 1 23 ? 16.736 -21.192 18.336 1.00 0.00 14 LEU A O 6
ATOM 8159 N N . THR A 1 24 ? 17.054 -19.780 20.061 1.00 0.00 15 THR A N 6
ATOM 8160 C CA . THR A 1 24 ? 18.059 -20.578 20.786 1.00 0.00 15 THR A CA 6
ATOM 8161 C C . THR A 1 24 ? 17.443 -21.908 21.258 1.00 0.00 15 THR A C 6
ATOM 8162 O O . THR A 1 24 ? 18.130 -22.837 21.656 1.00 0.00 15 THR A O 6
ATOM 8173 N N . ASP A 1 25 ? 16.143 -21.955 21.172 1.00 0.00 16 ASP A N 6
ATOM 8174 C CA . ASP A 1 25 ? 15.322 -23.106 21.550 1.00 0.00 16 ASP A CA 6
ATOM 8175 C C . ASP A 1 25 ? 15.387 -24.180 20.454 1.00 0.00 16 ASP A C 6
ATOM 8176 O O . ASP A 1 25 ? 14.930 -25.299 20.629 1.00 0.00 16 ASP A O 6
ATOM 8185 N N . GLY A 1 26 ? 15.987 -23.828 19.336 1.00 0.00 17 GLY A N 6
ATOM 8186 C CA . GLY A 1 26 ? 16.127 -24.749 18.227 1.00 0.00 17 GLY A CA 6
ATOM 8187 C C . GLY A 1 26 ? 14.987 -24.622 17.259 1.00 0.00 17 GLY A C 6
ATOM 8188 O O . GLY A 1 26 ? 14.935 -25.306 16.246 1.00 0.00 17 GLY A O 6
ATOM 8192 N N . SER A 1 27 ? 14.120 -23.700 17.545 1.00 0.00 18 SER A N 6
ATOM 8193 C CA . SER A 1 27 ? 12.988 -23.418 16.715 1.00 0.00 18 SER A CA 6
ATOM 8194 C C . SER A 1 27 ? 13.313 -22.199 15.866 1.00 0.00 18 SER A C 6
ATOM 8195 O O . SER A 1 27 ? 14.301 -21.492 16.145 1.00 0.00 18 SER A O 6
ATOM 8203 N N . ASP A 1 28 ? 12.547 -21.956 14.842 1.00 0.00 19 ASP A N 6
ATOM 8204 C CA . ASP A 1 28 ? 12.728 -20.808 14.030 1.00 0.00 19 ASP A CA 6
ATOM 8205 C C . ASP A 1 28 ? 11.414 -20.385 13.422 1.00 0.00 19 ASP A C 6
ATOM 8206 O O . ASP A 1 28 ? 10.493 -21.191 13.273 1.00 0.00 19 ASP A O 6
ATOM 8215 N N . ILE A 1 29 ? 11.323 -19.126 13.115 1.00 0.00 20 ILE A N 6
ATOM 8216 C CA . ILE A 1 29 ? 10.139 -18.539 12.526 1.00 0.00 20 ILE A CA 6
ATOM 8217 C C . ILE A 1 29 ? 10.418 -18.238 11.061 1.00 0.00 20 ILE A C 6
ATOM 8218 O O . ILE A 1 29 ? 11.532 -17.815 10.721 1.00 0.00 20 ILE A O 6
ATOM 8234 N N . GLY A 1 30 ? 9.428 -18.482 10.207 1.00 0.00 21 GLY A N 6
ATOM 8235 C CA . GLY A 1 30 ? 9.576 -18.239 8.782 1.00 0.00 21 GLY A CA 6
ATOM 8236 C C . GLY A 1 30 ? 9.874 -16.776 8.471 1.00 0.00 21 GLY A C 6
ATOM 8237 O O . GLY A 1 30 ? 9.215 -15.880 9.020 1.00 0.00 21 GLY A O 6
ATOM 8241 N N . PRO A 1 31 ? 10.851 -16.511 7.585 1.00 0.00 22 PRO A N 6
ATOM 8242 C CA . PRO A 1 31 ? 11.299 -15.154 7.265 1.00 0.00 22 PRO A CA 6
ATOM 8243 C C . PRO A 1 31 ? 10.206 -14.265 6.688 1.00 0.00 22 PRO A C 6
ATOM 8244 O O . PRO A 1 31 ? 9.361 -14.710 5.901 1.00 0.00 22 PRO A O 6
ATOM 8255 N N . LYS A 1 32 ? 10.237 -13.021 7.080 1.00 0.00 23 LYS A N 6
ATOM 8256 C CA . LYS A 1 32 ? 9.296 -12.019 6.623 1.00 0.00 23 LYS A CA 6
ATOM 8257 C C . LYS A 1 32 ? 10.084 -10.936 5.999 1.00 0.00 23 LYS A C 6
ATOM 8258 O O . LYS A 1 32 ? 11.269 -10.832 6.241 1.00 0.00 23 LYS A O 6
ATOM 8277 N N . ALA A 1 33 ? 9.453 -10.130 5.252 1.00 0.00 24 ALA A N 6
ATOM 8278 C CA . ALA A 1 33 ? 10.166 -9.051 4.578 1.00 0.00 24 ALA A CA 6
ATOM 8279 C C . ALA A 1 33 ? 10.173 -7.795 5.434 1.00 0.00 24 ALA A C 6
ATOM 8280 O O . ALA A 1 33 ? 9.109 -7.264 5.799 1.00 0.00 24 ALA A O 6
ATOM 8287 N N . PHE A 1 34 ? 11.355 -7.314 5.744 1.00 0.00 25 PHE A N 6
ATOM 8288 C CA . PHE A 1 34 ? 11.513 -6.122 6.547 1.00 0.00 25 PHE A CA 6
ATOM 8289 C C . PHE A 1 34 ? 12.440 -5.181 5.826 1.00 0.00 25 PHE A C 6
ATOM 8290 O O . PHE A 1 34 ? 13.430 -5.612 5.250 1.00 0.00 25 PHE A O 6
ATOM 8307 N N . PRO A 1 35 ? 12.132 -3.907 5.784 1.00 0.00 26 PRO A N 6
ATOM 8308 C CA . PRO A 1 35 ? 13.076 -2.920 5.300 1.00 0.00 26 PRO A CA 6
ATOM 8309 C C . PRO A 1 35 ? 14.334 -2.947 6.167 1.00 0.00 26 PRO A C 6
ATOM 8310 O O . PRO A 1 35 ? 14.270 -3.245 7.359 1.00 0.00 26 PRO A O 6
ATOM 8321 N N . ASP A 1 36 ? 15.443 -2.646 5.588 1.00 0.00 27 ASP A N 6
ATOM 8322 C CA . ASP A 1 36 ? 16.704 -2.644 6.310 1.00 0.00 27 ASP A CA 6
ATOM 8323 C C . ASP A 1 36 ? 16.730 -1.469 7.301 1.00 0.00 27 ASP A C 6
ATOM 8324 O O . ASP A 1 36 ? 17.442 -1.475 8.292 1.00 0.00 27 ASP A O 6
ATOM 8333 N N . ALA A 1 37 ? 15.892 -0.482 7.034 1.00 0.00 28 ALA A N 6
ATOM 8334 C CA . ALA A 1 37 ? 15.755 0.683 7.892 1.00 0.00 28 ALA A CA 6
ATOM 8335 C C . ALA A 1 37 ? 14.803 0.406 9.076 1.00 0.00 28 ALA A C 6
ATOM 8336 O O . ALA A 1 37 ? 14.467 1.318 9.838 1.00 0.00 28 ALA A O 6
ATOM 8343 N N . THR A 1 38 ? 14.364 -0.837 9.214 1.00 0.00 29 THR A N 6
ATOM 8344 C CA . THR A 1 38 ? 13.493 -1.229 10.318 1.00 0.00 29 THR A CA 6
ATOM 8345 C C . THR A 1 38 ? 14.249 -1.172 11.657 1.00 0.00 29 THR A C 6
ATOM 8346 O O . THR A 1 38 ? 15.429 -1.553 11.740 1.00 0.00 29 THR A O 6
ATOM 8357 N N . THR A 1 39 ? 13.578 -0.678 12.672 1.00 0.00 30 THR A N 6
ATOM 8358 C CA . THR A 1 39 ? 14.135 -0.584 13.994 1.00 0.00 30 THR A CA 6
ATOM 8359 C C . THR A 1 39 ? 14.188 -1.968 14.648 1.00 0.00 30 THR A C 6
ATOM 8360 O O . THR A 1 39 ? 13.295 -2.791 14.440 1.00 0.00 30 THR A O 6
ATOM 8371 N N . VAL A 1 40 ? 15.221 -2.223 15.429 1.00 0.00 31 VAL A N 6
ATOM 8372 C CA . VAL A 1 40 ? 15.351 -3.488 16.143 1.00 0.00 31 VAL A CA 6
ATOM 8373 C C . VAL A 1 40 ? 14.227 -3.627 17.189 1.00 0.00 31 VAL A C 6
ATOM 8374 O O . VAL A 1 40 ? 13.816 -4.737 17.544 1.00 0.00 31 VAL A O 6
ATOM 8387 N N . SER A 1 41 ? 13.715 -2.496 17.658 1.00 0.00 32 SER A N 6
ATOM 8388 C CA . SER A 1 41 ? 12.553 -2.494 18.527 1.00 0.00 32 SER A CA 6
ATOM 8389 C C . SER A 1 41 ? 11.349 -3.149 17.810 1.00 0.00 32 SER A C 6
ATOM 8390 O O . SER A 1 41 ? 10.634 -3.953 18.402 1.00 0.00 32 SER A O 6
ATOM 8398 N N . ALA A 1 42 ? 11.175 -2.839 16.510 1.00 0.00 33 ALA A N 6
ATOM 8399 C CA . ALA A 1 42 ? 10.070 -3.388 15.717 1.00 0.00 33 ALA A CA 6
ATOM 8400 C C . ALA A 1 42 ? 10.198 -4.902 15.564 1.00 0.00 33 ALA A C 6
ATOM 8401 O O . ALA A 1 42 ? 9.192 -5.607 15.441 1.00 0.00 33 ALA A O 6
ATOM 8408 N N . LEU A 1 43 ? 11.434 -5.398 15.565 1.00 0.00 34 LEU A N 6
ATOM 8409 C CA . LEU A 1 43 ? 11.690 -6.834 15.560 1.00 0.00 34 LEU A CA 6
ATOM 8410 C C . LEU A 1 43 ? 11.051 -7.488 16.775 1.00 0.00 34 LEU A C 6
ATOM 8411 O O . LEU A 1 43 ? 10.376 -8.510 16.662 1.00 0.00 34 LEU A O 6
ATOM 8427 N N . LYS A 1 44 ? 11.222 -6.867 17.927 1.00 0.00 35 LYS A N 6
ATOM 8428 C CA . LYS A 1 44 ? 10.658 -7.387 19.148 1.00 0.00 35 LYS A CA 6
ATOM 8429 C C . LYS A 1 44 ? 9.144 -7.209 19.173 1.00 0.00 35 LYS A C 6
ATOM 8430 O O . LYS A 1 44 ? 8.417 -8.066 19.651 1.00 0.00 35 LYS A O 6
ATOM 8449 N N . GLU A 1 45 ? 8.680 -6.110 18.633 1.00 0.00 36 GLU A N 6
ATOM 8450 C CA . GLU A 1 45 ? 7.250 -5.858 18.518 1.00 0.00 36 GLU A CA 6
ATOM 8451 C C . GLU A 1 45 ? 6.587 -6.929 17.652 1.00 0.00 36 GLU A C 6
ATOM 8452 O O . GLU A 1 45 ? 5.450 -7.363 17.915 1.00 0.00 36 GLU A O 6
ATOM 8464 N N . THR A 1 46 ? 7.298 -7.361 16.640 1.00 0.00 37 THR A N 6
ATOM 8465 C CA . THR A 1 46 ? 6.826 -8.400 15.775 1.00 0.00 37 THR A CA 6
ATOM 8466 C C . THR A 1 46 ? 6.906 -9.766 16.467 1.00 0.00 37 THR A C 6
ATOM 8467 O O . THR A 1 46 ? 5.968 -10.549 16.391 1.00 0.00 37 THR A O 6
ATOM 8478 N N . VAL A 1 47 ? 8.009 -10.024 17.181 1.00 0.00 38 VAL A N 6
ATOM 8479 C CA . VAL A 1 47 ? 8.229 -11.330 17.806 1.00 0.00 38 VAL A CA 6
ATOM 8480 C C . VAL A 1 47 ? 7.144 -11.623 18.840 1.00 0.00 38 VAL A C 6
ATOM 8481 O O . VAL A 1 47 ? 6.627 -12.716 18.890 1.00 0.00 38 VAL A O 6
ATOM 8494 N N . ILE A 1 48 ? 6.776 -10.609 19.615 1.00 0.00 39 ILE A N 6
ATOM 8495 C CA . ILE A 1 48 ? 5.727 -10.752 20.640 1.00 0.00 39 ILE A CA 6
ATOM 8496 C C . ILE A 1 48 ? 4.388 -11.112 19.996 1.00 0.00 39 ILE A C 6
ATOM 8497 O O . ILE A 1 48 ? 3.640 -11.949 20.499 1.00 0.00 39 ILE A O 6
ATOM 8513 N N . SER A 1 49 ? 4.116 -10.496 18.875 1.00 0.00 40 SER A N 6
ATOM 8514 C CA . SER A 1 49 ? 2.875 -10.703 18.161 1.00 0.00 40 SER A CA 6
ATOM 8515 C C . SER A 1 49 ? 2.880 -12.058 17.428 1.00 0.00 40 SER A C 6
ATOM 8516 O O . SER A 1 49 ? 1.842 -12.708 17.278 1.00 0.00 40 SER A O 6
ATOM 8524 N N . GLU A 1 50 ? 4.048 -12.465 16.988 1.00 0.00 41 GLU A N 6
ATOM 8525 C CA . GLU A 1 50 ? 4.242 -13.671 16.232 1.00 0.00 41 GLU A CA 6
ATOM 8526 C C . GLU A 1 50 ? 4.347 -14.915 17.148 1.00 0.00 41 GLU A C 6
ATOM 8527 O O . GLU A 1 50 ? 3.882 -16.003 16.789 1.00 0.00 41 GLU A O 6
ATOM 8539 N N . TRP A 1 51 ? 4.925 -14.740 18.321 1.00 0.00 42 TRP A N 6
ATOM 8540 C CA . TRP A 1 51 ? 5.097 -15.828 19.279 1.00 0.00 42 TRP A CA 6
ATOM 8541 C C . TRP A 1 51 ? 3.715 -16.278 19.778 1.00 0.00 42 TRP A C 6
ATOM 8542 O O . TRP A 1 51 ? 2.821 -15.423 19.943 1.00 0.00 42 TRP A O 6
ATOM 8563 N N . PRO A 1 52 ? 3.506 -17.627 19.957 1.00 0.00 43 PRO A N 6
ATOM 8564 C CA . PRO A 1 52 ? 2.247 -18.220 20.447 1.00 0.00 43 PRO A CA 6
ATOM 8565 C C . PRO A 1 52 ? 1.519 -17.338 21.464 1.00 0.00 43 PRO A C 6
ATOM 8566 O O . PRO A 1 52 ? 2.033 -17.057 22.558 1.00 0.00 43 PRO A O 6
ATOM 8577 N N . ARG A 1 53 ? 0.320 -16.916 21.097 1.00 0.00 44 ARG A N 6
ATOM 8578 C CA . ARG A 1 53 ? -0.457 -15.967 21.878 1.00 0.00 44 ARG A CA 6
ATOM 8579 C C . ARG A 1 53 ? -0.887 -16.548 23.210 1.00 0.00 44 ARG A C 6
ATOM 8580 O O . ARG A 1 53 ? -1.062 -15.817 24.181 1.00 0.00 44 ARG A O 6
ATOM 8601 N N . GLU A 1 54 ? -1.035 -17.853 23.257 1.00 0.00 45 GLU A N 6
ATOM 8602 C CA . GLU A 1 54 ? -1.520 -18.525 24.455 1.00 0.00 45 GLU A CA 6
ATOM 8603 C C . GLU A 1 54 ? -0.433 -18.657 25.516 1.00 0.00 45 GLU A C 6
ATOM 8604 O O . GLU A 1 54 ? -0.724 -18.916 26.687 1.00 0.00 45 GLU A O 6
ATOM 8616 N N . LYS A 1 55 ? 0.803 -18.485 25.108 1.00 0.00 46 LYS A N 6
ATOM 8617 C CA . LYS A 1 55 ? 1.909 -18.624 25.982 1.00 0.00 46 LYS A CA 6
ATOM 8618 C C . LYS A 1 55 ? 2.037 -17.458 26.929 1.00 0.00 46 LYS A C 6
ATOM 8619 O O . LYS A 1 55 ? 1.722 -16.319 26.587 1.00 0.00 46 LYS A O 6
ATOM 8638 N N . GLU A 1 56 ? 2.461 -17.765 28.113 1.00 0.00 47 GLU A N 6
ATOM 8639 C CA . GLU A 1 56 ? 2.762 -16.815 29.121 1.00 0.00 47 GLU A CA 6
ATOM 8640 C C . GLU A 1 56 ? 3.847 -17.415 29.943 1.00 0.00 47 GLU A C 6
ATOM 8641 O O . GLU A 1 56 ? 3.950 -18.646 30.015 1.00 0.00 47 GLU A O 6
ATOM 8653 N N . ASN A 1 57 ? 4.664 -16.565 30.513 1.00 0.00 48 ASN A N 6
ATOM 8654 C CA . ASN A 1 57 ? 5.833 -16.963 31.311 1.00 0.00 48 ASN A CA 6
ATOM 8655 C C . ASN A 1 57 ? 6.850 -17.675 30.394 1.00 0.00 48 ASN A C 6
ATOM 8656 O O . ASN A 1 57 ? 7.735 -18.400 30.842 1.00 0.00 48 ASN A O 6
ATOM 8667 N N . GLY A 1 58 ? 6.733 -17.421 29.111 1.00 0.00 49 GLY A N 6
ATOM 8668 C CA . GLY A 1 58 ? 7.608 -18.010 28.176 1.00 0.00 49 GLY A CA 6
ATOM 8669 C C . GLY A 1 58 ? 8.322 -16.953 27.389 1.00 0.00 49 GLY A C 6
ATOM 8670 O O . GLY A 1 58 ? 8.305 -15.797 27.768 1.00 0.00 49 GLY A O 6
ATOM 8674 N N . PRO A 1 59 ? 8.946 -17.323 26.295 1.00 0.00 50 PRO A N 6
ATOM 8675 C CA . PRO A 1 59 ? 9.703 -16.390 25.401 1.00 0.00 50 PRO A CA 6
ATOM 8676 C C . PRO A 1 59 ? 8.790 -15.456 24.582 1.00 0.00 50 PRO A C 6
ATOM 8677 O O . PRO A 1 59 ? 9.015 -15.249 23.395 1.00 0.00 50 PRO A O 6
ATOM 8688 N N . LYS A 1 60 ? 7.839 -14.847 25.230 1.00 0.00 51 LYS A N 6
ATOM 8689 C CA . LYS A 1 60 ? 6.835 -14.066 24.527 1.00 0.00 51 LYS A CA 6
ATOM 8690 C C . LYS A 1 60 ? 7.131 -12.560 24.492 1.00 0.00 51 LYS A C 6
ATOM 8691 O O . LYS A 1 60 ? 6.910 -11.916 23.476 1.00 0.00 51 LYS A O 6
ATOM 8710 N N . THR A 1 61 ? 7.618 -12.001 25.580 1.00 0.00 52 THR A N 6
ATOM 8711 C CA . THR A 1 61 ? 7.765 -10.569 25.659 1.00 0.00 52 THR A CA 6
ATOM 8712 C C . THR A 1 61 ? 9.172 -9.999 25.352 1.00 0.00 52 THR A C 6
ATOM 8713 O O . THR A 1 61 ? 10.142 -10.715 25.187 1.00 0.00 52 THR A O 6
ATOM 8724 N N . VAL A 1 62 ? 9.218 -8.685 25.281 1.00 0.00 53 VAL A N 6
ATOM 8725 C CA . VAL A 1 62 ? 10.369 -7.889 24.866 1.00 0.00 53 VAL A CA 6
ATOM 8726 C C . VAL A 1 62 ? 11.520 -7.957 25.874 1.00 0.00 53 VAL A C 6
ATOM 8727 O O . VAL A 1 62 ? 12.693 -7.847 25.508 1.00 0.00 53 VAL A O 6
ATOM 8740 N N . LYS A 1 63 ? 11.175 -8.166 27.119 1.00 0.00 54 LYS A N 6
ATOM 8741 C CA . LYS A 1 63 ? 12.117 -8.133 28.222 1.00 0.00 54 LYS A CA 6
ATOM 8742 C C . LYS A 1 63 ? 13.106 -9.277 28.121 1.00 0.00 54 LYS A C 6
ATOM 8743 O O . LYS A 1 63 ? 14.298 -9.108 28.358 1.00 0.00 54 LYS A O 6
ATOM 8762 N N . GLU A 1 64 ? 12.617 -10.411 27.724 1.00 0.00 55 GLU A N 6
ATOM 8763 C CA . GLU A 1 64 ? 13.420 -11.615 27.688 1.00 0.00 55 GLU A CA 6
ATOM 8764 C C . GLU A 1 64 ? 13.847 -12.061 26.284 1.00 0.00 55 GLU A C 6
ATOM 8765 O O . GLU A 1 64 ? 14.379 -13.165 26.113 1.00 0.00 55 GLU A O 6
ATOM 8777 N N . VAL A 1 65 ? 13.674 -11.201 25.300 1.00 0.00 56 VAL A N 6
ATOM 8778 C CA . VAL A 1 65 ? 14.051 -11.536 23.924 1.00 0.00 56 VAL A CA 6
ATOM 8779 C C . VAL A 1 65 ? 15.143 -10.590 23.373 1.00 0.00 56 VAL A C 6
ATOM 8780 O O . VAL A 1 65 ? 14.947 -9.373 23.308 1.00 0.00 56 VAL A O 6
ATOM 8793 N N . LYS A 1 66 ? 16.302 -11.157 23.023 1.00 0.00 57 LYS A N 6
ATOM 8794 C CA . LYS A 1 66 ? 17.401 -10.410 22.384 1.00 0.00 57 LYS A CA 6
ATOM 8795 C C . LYS A 1 66 ? 17.687 -10.910 20.977 1.00 0.00 57 LYS A C 6
ATOM 8796 O O . LYS A 1 66 ? 17.612 -12.113 20.713 1.00 0.00 57 LYS A O 6
ATOM 8815 N N . LEU A 1 67 ? 18.027 -9.985 20.087 1.00 0.00 58 LEU A N 6
ATOM 8816 C CA . LEU A 1 67 ? 18.385 -10.314 18.711 1.00 0.00 58 LEU A CA 6
ATOM 8817 C C . LEU A 1 67 ? 19.901 -10.213 18.533 1.00 0.00 58 LEU A C 6
ATOM 8818 O O . LEU A 1 67 ? 20.507 -9.198 18.882 1.00 0.00 58 LEU A O 6
ATOM 8834 N N . ILE A 1 68 ? 20.503 -11.262 18.032 1.00 0.00 59 ILE A N 6
ATOM 8835 C CA . ILE A 1 68 ? 21.924 -11.277 17.721 1.00 0.00 59 ILE A CA 6
ATOM 8836 C C . ILE A 1 68 ? 22.114 -11.534 16.234 1.00 0.00 59 ILE A C 6
ATOM 8837 O O . ILE A 1 68 ? 21.619 -12.532 15.692 1.00 0.00 59 ILE A O 6
ATOM 8853 N N . SER A 1 69 ? 22.778 -10.620 15.575 1.00 0.00 60 SER A N 6
ATOM 8854 C CA . SER A 1 69 ? 23.054 -10.732 14.169 1.00 0.00 60 SER A CA 6
ATOM 8855 C C . SER A 1 69 ? 24.548 -10.587 13.924 1.00 0.00 60 SER A C 6
ATOM 8856 O O . SER A 1 69 ? 25.150 -9.595 14.344 1.00 0.00 60 SER A O 6
ATOM 8864 N N . ALA A 1 70 ? 25.148 -11.611 13.309 1.00 0.00 61 ALA A N 6
ATOM 8865 C CA . ALA A 1 70 ? 26.582 -11.638 12.958 1.00 0.00 61 ALA A CA 6
ATOM 8866 C C . ALA A 1 70 ? 27.465 -11.612 14.207 1.00 0.00 61 ALA A C 6
ATOM 8867 O O . ALA A 1 70 ? 28.672 -11.338 14.134 1.00 0.00 61 ALA A O 6
ATOM 8874 N N . GLY A 1 71 ? 26.874 -11.946 15.325 1.00 0.00 62 GLY A N 6
ATOM 8875 C CA . GLY A 1 71 ? 27.583 -11.946 16.576 1.00 0.00 62 GLY A CA 6
ATOM 8876 C C . GLY A 1 71 ? 27.414 -10.651 17.345 1.00 0.00 62 GLY A C 6
ATOM 8877 O O . GLY A 1 71 ? 28.084 -10.436 18.350 1.00 0.00 62 GLY A O 6
ATOM 8881 N N . LYS A 1 72 ? 26.522 -9.785 16.885 1.00 0.00 63 LYS A N 6
ATOM 8882 C CA . LYS A 1 72 ? 26.286 -8.543 17.524 1.00 0.00 63 LYS A CA 6
ATOM 8883 C C . LYS A 1 72 ? 24.999 -8.614 18.292 1.00 0.00 63 LYS A C 6
ATOM 8884 O O . LYS A 1 72 ? 23.971 -9.009 17.731 1.00 0.00 63 LYS A O 6
ATOM 8903 N N . VAL A 1 73 ? 25.033 -8.244 19.546 1.00 0.00 64 VAL A N 6
ATOM 8904 C CA . VAL A 1 73 ? 23.818 -8.150 20.311 1.00 0.00 64 VAL A CA 6
ATOM 8905 C C . VAL A 1 73 ? 23.187 -6.830 19.927 1.00 0.00 64 VAL A C 6
ATOM 8906 O O . VAL A 1 73 ? 23.766 -5.761 20.160 1.00 0.00 64 VAL A O 6
ATOM 8919 N N . LEU A 1 74 ? 22.051 -6.898 19.312 1.00 0.00 65 LEU A N 6
ATOM 8920 C CA . LEU A 1 74 ? 21.439 -5.745 18.755 1.00 0.00 65 LEU A CA 6
ATOM 8921 C C . LEU A 1 74 ? 20.754 -4.887 19.791 1.00 0.00 65 LEU A C 6
ATOM 8922 O O . LEU A 1 74 ? 19.987 -5.372 20.630 1.00 0.00 65 LEU A O 6
ATOM 8938 N N . GLU A 1 75 ? 21.050 -3.631 19.726 1.00 0.00 66 GLU A N 6
ATOM 8939 C CA . GLU A 1 75 ? 20.398 -2.615 20.495 1.00 0.00 66 GLU A CA 6
ATOM 8940 C C . GLU A 1 75 ? 19.088 -2.307 19.806 1.00 0.00 66 GLU A C 6
ATOM 8941 O O . GLU A 1 75 ? 19.067 -2.042 18.593 1.00 0.00 66 GLU A O 6
ATOM 8953 N N . ASN A 1 76 ? 18.005 -2.348 20.548 1.00 0.00 67 ASN A N 6
ATOM 8954 C CA . ASN A 1 76 ? 16.693 -2.129 19.973 1.00 0.00 67 ASN A CA 6
ATOM 8955 C C . ASN A 1 76 ? 16.541 -0.692 19.499 1.00 0.00 67 ASN A C 6
ATOM 8956 O O . ASN A 1 76 ? 15.788 -0.411 18.571 1.00 0.00 67 ASN A O 6
ATOM 8967 N N . SER A 1 77 ? 17.310 0.201 20.110 1.00 0.00 68 SER A N 6
ATOM 8968 C CA . SER A 1 77 ? 17.258 1.624 19.802 1.00 0.00 68 SER A CA 6
ATOM 8969 C C . SER A 1 77 ? 17.922 1.955 18.435 1.00 0.00 68 SER A C 6
ATOM 8970 O O . SER A 1 77 ? 17.962 3.112 18.012 1.00 0.00 68 SER A O 6
ATOM 8978 N N . LYS A 1 78 ? 18.434 0.951 17.771 1.00 0.00 69 LYS A N 6
ATOM 8979 C CA . LYS A 1 78 ? 19.043 1.103 16.487 1.00 0.00 69 LYS A CA 6
ATOM 8980 C C . LYS A 1 78 ? 18.241 0.389 15.421 1.00 0.00 69 LYS A C 6
ATOM 8981 O O . LYS A 1 78 ? 17.343 -0.405 15.730 1.00 0.00 69 LYS A O 6
ATOM 9000 N N . THR A 1 79 ? 18.539 0.675 14.179 1.00 0.00 70 THR A N 6
ATOM 9001 C CA . THR A 1 79 ? 17.884 0.056 13.098 1.00 0.00 70 THR A CA 6
ATOM 9002 C C . THR A 1 79 ? 18.790 -1.015 12.545 1.00 0.00 70 THR A C 6
ATOM 9003 O O . THR A 1 79 ? 19.973 -1.041 12.889 1.00 0.00 70 THR A O 6
ATOM 9014 N N . VAL A 1 80 ? 18.268 -1.891 11.701 1.00 0.00 71 VAL A N 6
ATOM 9015 C CA . VAL A 1 80 ? 19.093 -2.943 11.105 1.00 0.00 71 VAL A CA 6
ATOM 9016 C C . VAL A 1 80 ? 20.207 -2.285 10.272 1.00 0.00 71 VAL A C 6
ATOM 9017 O O . VAL A 1 80 ? 21.360 -2.747 10.250 1.00 0.00 71 VAL A O 6
ATOM 9030 N N . LYS A 1 81 ? 19.841 -1.165 9.653 1.00 0.00 72 LYS A N 6
ATOM 9031 C CA . LYS A 1 81 ? 20.709 -0.331 8.840 1.00 0.00 72 LYS A CA 6
ATOM 9032 C C . LYS A 1 81 ? 21.989 0.042 9.591 1.00 0.00 72 LYS A C 6
ATOM 9033 O O . LYS A 1 81 ? 23.075 0.078 9.012 1.00 0.00 72 LYS A O 6
ATOM 9052 N N . ASP A 1 82 ? 21.856 0.271 10.885 1.00 0.00 73 ASP A N 6
ATOM 9053 C CA . ASP A 1 82 ? 22.953 0.671 11.737 1.00 0.00 73 ASP A CA 6
ATOM 9054 C C . ASP A 1 82 ? 24.044 -0.390 11.837 1.00 0.00 73 ASP A C 6
ATOM 9055 O O . ASP A 1 82 ? 25.221 -0.062 12.012 1.00 0.00 73 ASP A O 6
ATOM 9064 N N . TYR A 1 83 ? 23.666 -1.646 11.695 1.00 0.00 74 TYR A N 6
ATOM 9065 C CA . TYR A 1 83 ? 24.594 -2.748 11.844 1.00 0.00 74 TYR A CA 6
ATOM 9066 C C . TYR A 1 83 ? 25.083 -3.226 10.492 1.00 0.00 74 TYR A C 6
ATOM 9067 O O . TYR A 1 83 ? 25.933 -4.124 10.397 1.00 0.00 74 TYR A O 6
ATOM 9085 N N . ARG A 1 84 ? 24.547 -2.641 9.456 1.00 0.00 75 ARG A N 6
ATOM 9086 C CA . ARG A 1 84 ? 24.873 -2.993 8.132 1.00 0.00 75 ARG A CA 6
ATOM 9087 C C . ARG A 1 84 ? 26.085 -2.251 7.655 1.00 0.00 75 ARG A C 6
ATOM 9088 O O . ARG A 1 84 ? 26.304 -1.093 8.014 1.00 0.00 75 ARG A O 6
ATOM 9109 N N . SER A 1 85 ? 26.858 -2.918 6.878 1.00 0.00 76 SER A N 6
ATOM 9110 C CA . SER A 1 85 ? 27.937 -2.352 6.191 1.00 0.00 76 SER A CA 6
ATOM 9111 C C . SER A 1 85 ? 27.555 -2.393 4.713 1.00 0.00 76 SER A C 6
ATOM 9112 O O . SER A 1 85 ? 27.033 -3.410 4.257 1.00 0.00 76 SER A O 6
ATOM 9120 N N . PRO A 1 86 ? 27.737 -1.292 3.967 1.00 0.00 77 PRO A N 6
ATOM 9121 C CA . PRO A 1 86 ? 27.326 -1.217 2.568 1.00 0.00 77 PRO A CA 6
ATOM 9122 C C . PRO A 1 86 ? 27.918 -2.296 1.687 1.00 0.00 77 PRO A C 6
ATOM 9123 O O . PRO A 1 86 ? 29.122 -2.305 1.387 1.00 0.00 77 PRO A O 6
ATOM 9134 N N . VAL A 1 87 ? 27.076 -3.211 1.306 1.00 0.00 78 VAL A N 6
ATOM 9135 C CA . VAL A 1 87 ? 27.444 -4.290 0.427 1.00 0.00 78 VAL A CA 6
ATOM 9136 C C . VAL A 1 87 ? 26.494 -4.351 -0.735 1.00 0.00 78 VAL A C 6
ATOM 9137 O O . VAL A 1 87 ? 26.813 -3.901 -1.844 1.00 0.00 78 VAL A O 6
ATOM 9150 N N . SER A 1 88 ? 25.333 -4.854 -0.476 1.00 0.00 79 SER A N 6
ATOM 9151 C CA . SER A 1 88 ? 24.279 -5.023 -1.473 1.00 0.00 79 SER A CA 6
ATOM 9152 C C . SER A 1 88 ? 22.938 -5.286 -0.784 1.00 0.00 79 SER A C 6
ATOM 9153 O O . SER A 1 88 ? 22.876 -6.017 0.208 1.00 0.00 79 SER A O 6
ATOM 9161 N N . ASN A 1 89 ? 21.887 -4.689 -1.300 1.00 0.00 80 ASN A N 6
ATOM 9162 C CA . ASN A 1 89 ? 20.545 -4.879 -0.767 1.00 0.00 80 ASN A CA 6
ATOM 9163 C C . ASN A 1 89 ? 19.659 -5.499 -1.810 1.00 0.00 80 ASN A C 6
ATOM 9164 O O . ASN A 1 89 ? 19.115 -4.810 -2.692 1.00 0.00 80 ASN A O 6
ATOM 9175 N N . LEU A 1 90 ? 19.555 -6.801 -1.748 1.00 0.00 81 LEU A N 6
ATOM 9176 C CA . LEU A 1 90 ? 18.814 -7.551 -2.646 1.00 0.00 81 LEU A CA 6
ATOM 9177 C C . LEU A 1 90 ? 17.377 -7.663 -2.176 1.00 0.00 81 LEU A C 6
ATOM 9178 O O . LEU A 1 90 ? 17.053 -7.316 -1.039 1.00 0.00 81 LEU A O 6
ATOM 9194 N N . ALA A 1 91 ? 16.543 -8.173 -3.030 1.00 0.00 82 ALA A N 6
ATOM 9195 C CA . ALA A 1 91 ? 15.180 -8.367 -2.739 1.00 0.00 82 ALA A CA 6
ATOM 9196 C C . ALA A 1 91 ? 14.981 -9.803 -2.357 1.00 0.00 82 ALA A C 6
ATOM 9197 O O . ALA A 1 91 ? 14.826 -10.684 -3.210 1.00 0.00 82 ALA A O 6
ATOM 9204 N N . GLY A 1 92 ? 15.070 -10.044 -1.099 1.00 0.00 83 GLY A N 6
ATOM 9205 C CA . GLY A 1 92 ? 14.926 -11.384 -0.594 1.00 0.00 83 GLY A CA 6
ATOM 9206 C C . GLY A 1 92 ? 16.187 -11.875 0.076 1.00 0.00 83 GLY A C 6
ATOM 9207 O O . GLY A 1 92 ? 16.446 -13.083 0.133 1.00 0.00 83 GLY A O 6
ATOM 9211 N N . ALA A 1 93 ? 16.995 -10.939 0.557 1.00 0.00 84 ALA A N 6
ATOM 9212 C CA . ALA A 1 93 ? 18.190 -11.285 1.293 1.00 0.00 84 ALA A CA 6
ATOM 9213 C C . ALA A 1 93 ? 17.773 -11.712 2.681 1.00 0.00 84 ALA A C 6
ATOM 9214 O O . ALA A 1 93 ? 17.220 -10.913 3.437 1.00 0.00 84 ALA A O 6
ATOM 9221 N N . VAL A 1 94 ? 18.014 -12.950 3.010 1.00 0.00 85 VAL A N 6
ATOM 9222 C CA . VAL A 1 94 ? 17.551 -13.496 4.258 1.00 0.00 85 VAL A CA 6
ATOM 9223 C C . VAL A 1 94 ? 18.548 -13.227 5.361 1.00 0.00 85 VAL A C 6
ATOM 9224 O O . VAL A 1 94 ? 19.716 -13.605 5.279 1.00 0.00 85 VAL A O 6
ATOM 9237 N N . THR A 1 95 ? 18.089 -12.581 6.366 1.00 0.00 86 THR A N 6
ATOM 9238 C CA . THR A 1 95 ? 18.870 -12.274 7.511 1.00 0.00 86 THR A CA 6
ATOM 9239 C C . THR A 1 95 ? 18.355 -13.114 8.673 1.00 0.00 86 THR A C 6
ATOM 9240 O O . THR A 1 95 ? 17.189 -13.001 9.072 1.00 0.00 86 THR A O 6
ATOM 9251 N N . THR A 1 96 ? 19.185 -13.970 9.176 1.00 0.00 87 THR A N 6
ATOM 9252 C CA . THR A 1 96 ? 18.806 -14.821 10.248 1.00 0.00 87 THR A CA 6
ATOM 9253 C C . THR A 1 96 ? 19.273 -14.208 11.562 1.00 0.00 87 THR A C 6
ATOM 9254 O O . THR A 1 96 ? 20.471 -14.024 11.781 1.00 0.00 87 THR A O 6
ATOM 9265 N N . MET A 1 97 ? 18.348 -13.884 12.422 1.00 0.00 88 MET A N 6
ATOM 9266 C CA . MET A 1 97 ? 18.697 -13.327 13.702 1.00 0.00 88 MET A CA 6
ATOM 9267 C C . MET A 1 97 ? 18.611 -14.382 14.749 1.00 0.00 88 MET A C 6
ATOM 9268 O O . MET A 1 97 ? 17.619 -15.101 14.833 1.00 0.00 88 MET A O 6
ATOM 9282 N N . HIS A 1 98 ? 19.648 -14.502 15.526 1.00 0.00 89 HIS A N 6
ATOM 9283 C CA . HIS A 1 98 ? 19.685 -15.484 16.574 1.00 0.00 89 HIS A CA 6
ATOM 9284 C C . HIS A 1 98 ? 19.072 -14.881 17.800 1.00 0.00 89 HIS A C 6
ATOM 9285 O O . HIS A 1 98 ? 19.496 -13.823 18.254 1.00 0.00 89 HIS A O 6
ATOM 9300 N N . VAL A 1 99 ? 18.075 -15.523 18.306 1.00 0.00 90 VAL A N 6
ATOM 9301 C CA . VAL A 1 99 ? 17.330 -15.003 19.411 1.00 0.00 90 VAL A CA 6
ATOM 9302 C C . VAL A 1 99 ? 17.675 -15.733 20.672 1.00 0.00 90 VAL A C 6
ATOM 9303 O O . VAL A 1 99 ? 17.508 -16.960 20.784 1.00 0.00 90 VAL A O 6
ATOM 9316 N N . ILE A 1 100 ? 18.146 -14.976 21.599 1.00 0.00 91 ILE A N 6
ATOM 9317 C CA . ILE A 1 100 ? 18.519 -15.446 22.890 1.00 0.00 91 ILE A CA 6
ATOM 9318 C C . ILE A 1 100 ? 17.404 -15.128 23.856 1.00 0.00 91 ILE A C 6
ATOM 9319 O O . ILE A 1 100 ? 16.963 -13.972 23.962 1.00 0.00 91 ILE A O 6
ATOM 9335 N N . ILE A 1 101 ? 16.953 -16.144 24.537 1.00 0.00 92 ILE A N 6
ATOM 9336 C CA . ILE A 1 101 ? 15.823 -16.047 25.416 1.00 0.00 92 ILE A CA 6
ATOM 9337 C C . ILE A 1 101 ? 16.272 -16.094 26.877 1.00 0.00 92 ILE A C 6
ATOM 9338 O O . ILE A 1 101 ? 17.058 -16.960 27.268 1.00 0.00 92 ILE A O 6
ATOM 9354 N N . GLN A 1 102 ? 15.796 -15.164 27.655 1.00 0.00 93 GLN A N 6
ATOM 9355 C CA . GLN A 1 102 ? 16.040 -15.140 29.050 1.00 0.00 93 GLN A CA 6
ATOM 9356 C C . GLN A 1 102 ? 14.907 -15.829 29.715 1.00 0.00 93 GLN A C 6
ATOM 9357 O O . GLN A 1 102 ? 13.767 -15.703 29.283 1.00 0.00 93 GLN A O 6
ATOM 9371 N N . ALA A 1 103 ? 15.214 -16.584 30.696 1.00 0.00 94 ALA A N 6
ATOM 9372 C CA . ALA A 1 103 ? 14.201 -17.245 31.497 1.00 0.00 94 ALA A CA 6
ATOM 9373 C C . ALA A 1 103 ? 13.352 -16.168 32.177 1.00 0.00 94 ALA A C 6
ATOM 9374 O O . ALA A 1 103 ? 13.887 -15.340 32.941 1.00 0.00 94 ALA A O 6
ATOM 9381 N N . PRO A 1 104 ? 12.042 -16.124 31.877 1.00 0.00 95 PRO A N 6
ATOM 9382 C CA . PRO A 1 104 ? 11.144 -15.087 32.384 1.00 0.00 95 PRO A CA 6
ATOM 9383 C C . PRO A 1 104 ? 10.970 -15.119 33.894 1.00 0.00 95 PRO A C 6
ATOM 9384 O O . PRO A 1 104 ? 11.188 -16.158 34.551 1.00 0.00 95 PRO A O 6
ATOM 9395 N N . VAL A 1 105 ? 10.595 -13.982 34.452 1.00 0.00 96 VAL A N 6
ATOM 9396 C CA . VAL A 1 105 ? 10.334 -13.888 35.858 1.00 0.00 96 VAL A CA 6
ATOM 9397 C C . VAL A 1 105 ? 8.969 -14.482 36.141 1.00 0.00 96 VAL A C 6
ATOM 9398 O O . VAL A 1 105 ? 7.933 -13.840 35.936 1.00 0.00 96 VAL A O 6
ATOM 9411 N N . THR A 1 106 ? 8.980 -15.725 36.524 1.00 0.00 97 THR A N 6
ATOM 9412 C CA . THR A 1 106 ? 7.795 -16.452 36.826 1.00 0.00 97 THR A CA 6
ATOM 9413 C C . THR A 1 106 ? 7.148 -15.901 38.087 1.00 0.00 97 THR A C 6
ATOM 9414 O O . THR A 1 106 ? 7.685 -16.043 39.191 1.00 0.00 97 THR A O 6
ATOM 9425 N N . GLU A 1 107 ? 6.040 -15.247 37.912 1.00 0.00 98 GLU A N 6
ATOM 9426 C CA . GLU A 1 107 ? 5.296 -14.680 38.994 1.00 0.00 98 GLU A CA 6
ATOM 9427 C C . GLU A 1 107 ? 3.838 -14.856 38.654 1.00 0.00 98 GLU A C 6
ATOM 9428 O O . GLU A 1 107 ? 3.424 -14.501 37.541 1.00 0.00 98 GLU A O 6
ATOM 9440 N N . LYS A 1 108 ? 3.082 -15.393 39.596 1.00 0.00 99 LYS A N 6
ATOM 9441 C CA . LYS A 1 108 ? 1.697 -15.811 39.395 1.00 0.00 99 LYS A CA 6
ATOM 9442 C C . LYS A 1 108 ? 1.673 -17.011 38.463 1.00 0.00 99 LYS A C 6
ATOM 9443 O O . LYS A 1 108 ? 1.787 -16.882 37.235 1.00 0.00 99 LYS A O 6
ATOM 9462 N N . GLU A 1 109 ? 1.564 -18.166 39.049 1.00 0.00 100 GLU A N 6
ATOM 9463 C CA . GLU A 1 109 ? 1.637 -19.398 38.319 1.00 0.00 100 GLU A CA 6
ATOM 9464 C C . GLU A 1 109 ? 0.312 -19.738 37.656 1.00 0.00 100 GLU A C 6
ATOM 9465 O O . GLU A 1 109 ? -0.644 -20.126 38.331 1.00 0.00 100 GLU A O 6
ATOM 9477 N N . LYS A 1 110 ? 0.271 -19.542 36.341 1.00 0.00 101 LYS A N 6
ATOM 9478 C CA . LYS A 1 110 ? -0.868 -19.879 35.486 1.00 0.00 101 LYS A CA 6
ATOM 9479 C C . LYS A 1 110 ? -2.167 -19.223 35.921 1.00 0.00 101 LYS A C 6
ATOM 9480 O O . LYS A 1 110 ? -2.463 -18.116 35.430 1.00 0.00 101 LYS A O 6
ATOM 9499 N N . GLU A 1 10 ? 2.167 -11.926 0.284 1.00 0.00 1 GLU A N 7
ATOM 9500 C CA . GLU A 1 10 ? 2.147 -11.882 -1.172 1.00 0.00 1 GLU A CA 7
ATOM 9501 C C . GLU A 1 10 ? 1.654 -10.547 -1.666 1.00 0.00 1 GLU A C 7
ATOM 9502 O O . GLU A 1 10 ? 0.930 -9.843 -0.949 1.00 0.00 1 GLU A O 7
ATOM 9514 N N . ALA A 1 11 ? 2.096 -10.182 -2.875 1.00 0.00 2 ALA A N 7
ATOM 9515 C CA . ALA A 1 11 ? 1.713 -8.938 -3.559 1.00 0.00 2 ALA A CA 7
ATOM 9516 C C . ALA A 1 11 ? 2.048 -7.726 -2.726 1.00 0.00 2 ALA A C 7
ATOM 9517 O O . ALA A 1 11 ? 1.424 -6.665 -2.838 1.00 0.00 2 ALA A O 7
ATOM 9524 N N . GLU A 1 12 ? 3.077 -7.865 -1.971 1.00 0.00 3 GLU A N 7
ATOM 9525 C CA . GLU A 1 12 ? 3.515 -6.850 -1.098 1.00 0.00 3 GLU A CA 7
ATOM 9526 C C . GLU A 1 12 ? 4.660 -6.112 -1.721 1.00 0.00 3 GLU A C 7
ATOM 9527 O O . GLU A 1 12 ? 5.209 -6.552 -2.753 1.00 0.00 3 GLU A O 7
ATOM 9539 N N . VAL A 1 13 ? 5.027 -5.012 -1.134 1.00 0.00 4 VAL A N 7
ATOM 9540 C CA . VAL A 1 13 ? 6.166 -4.286 -1.599 1.00 0.00 4 VAL A CA 7
ATOM 9541 C C . VAL A 1 13 ? 7.396 -4.981 -1.086 1.00 0.00 4 VAL A C 7
ATOM 9542 O O . VAL A 1 13 ? 7.730 -4.920 0.110 1.00 0.00 4 VAL A O 7
ATOM 9555 N N . HIS A 1 14 ? 8.023 -5.647 -1.957 1.00 0.00 5 HIS A N 7
ATOM 9556 C CA . HIS A 1 14 ? 9.204 -6.385 -1.657 1.00 0.00 5 HIS A CA 7
ATOM 9557 C C . HIS A 1 14 ? 10.317 -5.960 -2.577 1.00 0.00 5 HIS A C 7
ATOM 9558 O O . HIS A 1 14 ? 10.127 -5.851 -3.782 1.00 0.00 5 HIS A O 7
ATOM 9573 N N . ASN A 1 15 ? 11.458 -5.730 -1.994 1.00 0.00 6 ASN A N 7
ATOM 9574 C CA . ASN A 1 15 ? 12.638 -5.177 -2.669 1.00 0.00 6 ASN A CA 7
ATOM 9575 C C . ASN A 1 15 ? 13.706 -5.068 -1.626 1.00 0.00 6 ASN A C 7
ATOM 9576 O O . ASN A 1 15 ? 14.892 -5.216 -1.884 1.00 0.00 6 ASN A O 7
ATOM 9587 N N . GLN A 1 16 ? 13.228 -4.820 -0.428 1.00 0.00 7 GLN A N 7
ATOM 9588 C CA . GLN A 1 16 ? 14.013 -4.744 0.775 1.00 0.00 7 GLN A CA 7
ATOM 9589 C C . GLN A 1 16 ? 14.397 -6.158 1.208 1.00 0.00 7 GLN A C 7
ATOM 9590 O O . GLN A 1 16 ? 14.105 -7.118 0.498 1.00 0.00 7 GLN A O 7
ATOM 9604 N N . LEU A 1 17 ? 15.016 -6.302 2.342 1.00 0.00 8 LEU A N 7
ATOM 9605 C CA . LEU A 1 17 ? 15.490 -7.613 2.747 1.00 0.00 8 LEU A CA 7
ATOM 9606 C C . LEU A 1 17 ? 14.618 -8.256 3.786 1.00 0.00 8 LEU A C 7
ATOM 9607 O O . LEU A 1 17 ? 14.141 -7.602 4.694 1.00 0.00 8 LEU A O 7
ATOM 9623 N N . GLU A 1 18 ? 14.399 -9.535 3.644 1.00 0.00 9 GLU A N 7
ATOM 9624 C CA . GLU A 1 18 ? 13.557 -10.243 4.559 1.00 0.00 9 GLU A CA 7
ATOM 9625 C C . GLU A 1 18 ? 14.355 -10.786 5.726 1.00 0.00 9 GLU A C 7
ATOM 9626 O O . GLU A 1 18 ? 15.478 -11.296 5.572 1.00 0.00 9 GLU A O 7
ATOM 9638 N N . ILE A 1 19 ? 13.775 -10.666 6.877 1.00 0.00 10 ILE A N 7
ATOM 9639 C CA . ILE A 1 19 ? 14.352 -11.151 8.104 1.00 0.00 10 ILE A CA 7
ATOM 9640 C C . ILE A 1 19 ? 13.389 -12.123 8.735 1.00 0.00 10 ILE A C 7
ATOM 9641 O O . ILE A 1 19 ? 12.168 -11.913 8.695 1.00 0.00 10 ILE A O 7
ATOM 9657 N N . LYS A 1 20 ? 13.912 -13.182 9.269 1.00 0.00 11 LYS A N 7
ATOM 9658 C CA . LYS A 1 20 ? 13.108 -14.113 10.007 1.00 0.00 11 LYS A CA 7
ATOM 9659 C C . LYS A 1 20 ? 13.682 -14.257 11.394 1.00 0.00 11 LYS A C 7
ATOM 9660 O O . LYS A 1 20 ? 14.907 -14.118 11.593 1.00 0.00 11 LYS A O 7
ATOM 9679 N N . PHE A 1 21 ? 12.836 -14.508 12.339 1.00 0.00 12 PHE A N 7
ATOM 9680 C CA . PHE A 1 21 ? 13.256 -14.614 13.707 1.00 0.00 12 PHE A CA 7
ATOM 9681 C C . PHE A 1 21 ? 13.337 -16.056 14.100 1.00 0.00 12 PHE A C 7
ATOM 9682 O O . PHE A 1 21 ? 12.337 -16.772 14.049 1.00 0.00 12 PHE A O 7
ATOM 9699 N N . ARG A 1 22 ? 14.501 -16.498 14.469 1.00 0.00 13 ARG A N 7
ATOM 9700 C CA . ARG A 1 22 ? 14.647 -17.839 14.932 1.00 0.00 13 ARG A CA 7
ATOM 9701 C C . ARG A 1 22 ? 14.917 -17.852 16.407 1.00 0.00 13 ARG A C 7
ATOM 9702 O O . ARG A 1 22 ? 15.850 -17.201 16.895 1.00 0.00 13 ARG A O 7
ATOM 9723 N N . LEU A 1 23 ? 14.101 -18.574 17.112 1.00 0.00 14 LEU A N 7
ATOM 9724 C CA . LEU A 1 23 ? 14.228 -18.707 18.521 1.00 0.00 14 LEU A CA 7
ATOM 9725 C C . LEU A 1 23 ? 15.364 -19.671 18.827 1.00 0.00 14 LEU A C 7
ATOM 9726 O O . LEU A 1 23 ? 15.745 -20.487 17.972 1.00 0.00 14 LEU A O 7
ATOM 9742 N N . THR A 1 24 ? 15.895 -19.601 20.027 1.00 0.00 15 THR A N 7
ATOM 9743 C CA . THR A 1 24 ? 17.002 -20.463 20.449 1.00 0.00 15 THR A CA 7
ATOM 9744 C C . THR A 1 24 ? 16.577 -21.942 20.457 1.00 0.00 15 THR A C 7
ATOM 9745 O O . THR A 1 24 ? 17.403 -22.843 20.448 1.00 0.00 15 THR A O 7
ATOM 9756 N N . ASP A 1 25 ? 15.287 -22.153 20.449 1.00 0.00 16 ASP A N 7
ATOM 9757 C CA . ASP A 1 25 ? 14.699 -23.497 20.439 1.00 0.00 16 ASP A CA 7
ATOM 9758 C C . ASP A 1 25 ? 14.737 -24.104 19.044 1.00 0.00 16 ASP A C 7
ATOM 9759 O O . ASP A 1 25 ? 14.443 -25.284 18.864 1.00 0.00 16 ASP A O 7
ATOM 9768 N N . GLY A 1 26 ? 15.111 -23.305 18.058 1.00 0.00 17 GLY A N 7
ATOM 9769 C CA . GLY A 1 26 ? 15.200 -23.801 16.701 1.00 0.00 17 GLY A CA 7
ATOM 9770 C C . GLY A 1 26 ? 13.925 -23.591 15.919 1.00 0.00 17 GLY A C 7
ATOM 9771 O O . GLY A 1 26 ? 13.733 -24.181 14.856 1.00 0.00 17 GLY A O 7
ATOM 9775 N N . SER A 1 27 ? 13.059 -22.774 16.434 1.00 0.00 18 SER A N 7
ATOM 9776 C CA . SER A 1 27 ? 11.819 -22.473 15.763 1.00 0.00 18 SER A CA 7
ATOM 9777 C C . SER A 1 27 ? 11.983 -21.172 14.978 1.00 0.00 18 SER A C 7
ATOM 9778 O O . SER A 1 27 ? 12.728 -20.291 15.404 1.00 0.00 18 SER A O 7
ATOM 9786 N N . ASP A 1 28 ? 11.308 -21.051 13.857 1.00 0.00 19 ASP A N 7
ATOM 9787 C CA . ASP A 1 28 ? 11.417 -19.872 13.032 1.00 0.00 19 ASP A CA 7
ATOM 9788 C C . ASP A 1 28 ? 10.083 -19.194 12.936 1.00 0.00 19 ASP A C 7
ATOM 9789 O O . ASP A 1 28 ? 9.034 -19.848 12.942 1.00 0.00 19 ASP A O 7
ATOM 9798 N N . ILE A 1 29 ? 10.112 -17.909 12.845 1.00 0.00 20 ILE A N 7
ATOM 9799 C CA . ILE A 1 29 ? 8.931 -17.127 12.626 1.00 0.00 20 ILE A CA 7
ATOM 9800 C C . ILE A 1 29 ? 8.980 -16.664 11.186 1.00 0.00 20 ILE A C 7
ATOM 9801 O O . ILE A 1 29 ? 10.062 -16.291 10.705 1.00 0.00 20 ILE A O 7
ATOM 9817 N N . GLY A 1 30 ? 7.834 -16.726 10.507 1.00 0.00 21 GLY A N 7
ATOM 9818 C CA . GLY A 1 30 ? 7.735 -16.374 9.096 1.00 0.00 21 GLY A CA 7
ATOM 9819 C C . GLY A 1 30 ? 8.424 -15.072 8.747 1.00 0.00 21 GLY A C 7
ATOM 9820 O O . GLY A 1 30 ? 8.171 -14.035 9.397 1.00 0.00 21 GLY A O 7
ATOM 9824 N N . PRO A 1 31 ? 9.314 -15.103 7.726 1.00 0.00 22 PRO A N 7
ATOM 9825 C CA . PRO A 1 31 ? 10.084 -13.942 7.310 1.00 0.00 22 PRO A CA 7
ATOM 9826 C C . PRO A 1 31 ? 9.209 -12.778 6.865 1.00 0.00 22 PRO A C 7
ATOM 9827 O O . PRO A 1 31 ? 8.130 -12.963 6.277 1.00 0.00 22 PRO A O 7
ATOM 9838 N N . LYS A 1 32 ? 9.669 -11.605 7.147 1.00 0.00 23 LYS A N 7
ATOM 9839 C CA . LYS A 1 32 ? 8.971 -10.396 6.831 1.00 0.00 23 LYS A CA 7
ATOM 9840 C C . LYS A 1 32 ? 9.971 -9.489 6.140 1.00 0.00 23 LYS A C 7
ATOM 9841 O O . LYS A 1 32 ? 11.171 -9.694 6.292 1.00 0.00 23 LYS A O 7
ATOM 9860 N N . ALA A 1 33 ? 9.511 -8.522 5.402 1.00 0.00 24 ALA A N 7
ATOM 9861 C CA . ALA A 1 33 ? 10.411 -7.641 4.688 1.00 0.00 24 ALA A CA 7
ATOM 9862 C C . ALA A 1 33 ? 10.794 -6.454 5.572 1.00 0.00 24 ALA A C 7
ATOM 9863 O O . ALA A 1 33 ? 9.921 -5.812 6.180 1.00 0.00 24 ALA A O 7
ATOM 9870 N N . PHE A 1 34 ? 12.092 -6.190 5.683 1.00 0.00 25 PHE A N 7
ATOM 9871 C CA . PHE A 1 34 ? 12.598 -5.107 6.496 1.00 0.00 25 PHE A CA 7
ATOM 9872 C C . PHE A 1 34 ? 13.647 -4.310 5.732 1.00 0.00 25 PHE A C 7
ATOM 9873 O O . PHE A 1 34 ? 14.622 -4.870 5.222 1.00 0.00 25 PHE A O 7
ATOM 9890 N N . PRO A 1 35 ? 13.458 -3.018 5.609 1.00 0.00 26 PRO A N 7
ATOM 9891 C CA . PRO A 1 35 ? 14.488 -2.130 5.103 1.00 0.00 26 PRO A CA 7
ATOM 9892 C C . PRO A 1 35 ? 15.663 -2.087 6.087 1.00 0.00 26 PRO A C 7
ATOM 9893 O O . PRO A 1 35 ? 15.463 -2.265 7.295 1.00 0.00 26 PRO A O 7
ATOM 9904 N N . ASP A 1 36 ? 16.863 -1.865 5.595 1.00 0.00 27 ASP A N 7
ATOM 9905 C CA . ASP A 1 36 ? 18.044 -1.723 6.465 1.00 0.00 27 ASP A CA 7
ATOM 9906 C C . ASP A 1 36 ? 17.849 -0.520 7.401 1.00 0.00 27 ASP A C 7
ATOM 9907 O O . ASP A 1 36 ? 18.434 -0.443 8.482 1.00 0.00 27 ASP A O 7
ATOM 9916 N N . ALA A 1 37 ? 16.979 0.396 6.982 1.00 0.00 28 ALA A N 7
ATOM 9917 C CA . ALA A 1 37 ? 16.660 1.593 7.746 1.00 0.00 28 ALA A CA 7
ATOM 9918 C C . ALA A 1 37 ? 15.644 1.315 8.870 1.00 0.00 28 ALA A C 7
ATOM 9919 O O . ALA A 1 37 ? 15.220 2.235 9.566 1.00 0.00 28 ALA A O 7
ATOM 9926 N N . THR A 1 38 ? 15.258 0.061 9.040 1.00 0.00 29 THR A N 7
ATOM 9927 C CA . THR A 1 38 ? 14.362 -0.322 10.135 1.00 0.00 29 THR A CA 7
ATOM 9928 C C . THR A 1 38 ? 15.122 -0.216 11.459 1.00 0.00 29 THR A C 7
ATOM 9929 O O . THR A 1 38 ? 16.315 -0.490 11.505 1.00 0.00 29 THR A O 7
ATOM 9940 N N . THR A 1 39 ? 14.459 0.191 12.507 1.00 0.00 30 THR A N 7
ATOM 9941 C CA . THR A 1 39 ? 15.108 0.304 13.776 1.00 0.00 30 THR A CA 7
ATOM 9942 C C . THR A 1 39 ? 14.967 -0.989 14.565 1.00 0.00 30 THR A C 7
ATOM 9943 O O . THR A 1 39 ? 14.092 -1.811 14.270 1.00 0.00 30 THR A O 7
ATOM 9954 N N . VAL A 1 40 ? 15.817 -1.172 15.559 1.00 0.00 31 VAL A N 7
ATOM 9955 C CA . VAL A 1 40 ? 15.744 -2.340 16.416 1.00 0.00 31 VAL A CA 7
ATOM 9956 C C . VAL A 1 40 ? 14.489 -2.262 17.284 1.00 0.00 31 VAL A C 7
ATOM 9957 O O . VAL A 1 40 ? 13.930 -3.284 17.686 1.00 0.00 31 VAL A O 7
ATOM 9970 N N . SER A 1 41 ? 14.035 -1.048 17.544 1.00 0.00 32 SER A N 7
ATOM 9971 C CA . SER A 1 41 ? 12.807 -0.853 18.264 1.00 0.00 32 SER A CA 7
ATOM 9972 C C . SER A 1 41 ? 11.659 -1.451 17.453 1.00 0.00 32 SER A C 7
ATOM 9973 O O . SER A 1 41 ? 10.893 -2.253 17.961 1.00 0.00 32 SER A O 7
ATOM 9981 N N . ALA A 1 42 ? 11.595 -1.100 16.171 1.00 0.00 33 ALA A N 7
ATOM 9982 C CA . ALA A 1 42 ? 10.555 -1.605 15.288 1.00 0.00 33 ALA A CA 7
ATOM 9983 C C . ALA A 1 42 ? 10.730 -3.098 15.037 1.00 0.00 33 ALA A C 7
ATOM 9984 O O . ALA A 1 42 ? 9.758 -3.821 14.796 1.00 0.00 33 ALA A O 7
ATOM 9991 N N . LEU A 1 43 ? 11.967 -3.559 15.113 1.00 0.00 34 LEU A N 7
ATOM 9992 C CA . LEU A 1 43 ? 12.301 -4.926 14.977 1.00 0.00 34 LEU A CA 7
ATOM 9993 C C . LEU A 1 43 ? 11.675 -5.696 16.154 1.00 0.00 34 LEU A C 7
ATOM 9994 O O . LEU A 1 43 ? 11.050 -6.737 15.973 1.00 0.00 34 LEU A O 7
ATOM 10010 N N . LYS A 1 44 ? 11.816 -5.133 17.349 1.00 0.00 35 LYS A N 7
ATOM 10011 C CA . LYS A 1 44 ? 11.209 -5.686 18.547 1.00 0.00 35 LYS A CA 7
ATOM 10012 C C . LYS A 1 44 ? 9.698 -5.566 18.518 1.00 0.00 35 LYS A C 7
ATOM 10013 O O . LYS A 1 44 ? 9.010 -6.485 18.932 1.00 0.00 35 LYS A O 7
ATOM 10032 N N . GLU A 1 45 ? 9.186 -4.435 18.026 1.00 0.00 36 GLU A N 7
ATOM 10033 C CA . GLU A 1 45 ? 7.744 -4.234 17.891 1.00 0.00 36 GLU A CA 7
ATOM 10034 C C . GLU A 1 45 ? 7.153 -5.342 17.032 1.00 0.00 36 GLU A C 7
ATOM 10035 O O . GLU A 1 45 ? 6.091 -5.896 17.340 1.00 0.00 36 GLU A O 7
ATOM 10047 N N . THR A 1 46 ? 7.862 -5.673 15.970 1.00 0.00 37 THR A N 7
ATOM 10048 C CA . THR A 1 46 ? 7.483 -6.740 15.081 1.00 0.00 37 THR A CA 7
ATOM 10049 C C . THR A 1 46 ? 7.461 -8.082 15.833 1.00 0.00 37 THR A C 7
ATOM 10050 O O . THR A 1 46 ? 6.536 -8.879 15.659 1.00 0.00 37 THR A O 7
ATOM 10061 N N . VAL A 1 47 ? 8.451 -8.295 16.698 1.00 0.00 38 VAL A N 7
ATOM 10062 C CA . VAL A 1 47 ? 8.530 -9.504 17.512 1.00 0.00 38 VAL A CA 7
ATOM 10063 C C . VAL A 1 47 ? 7.311 -9.601 18.419 1.00 0.00 38 VAL A C 7
ATOM 10064 O O . VAL A 1 47 ? 6.618 -10.607 18.426 1.00 0.00 38 VAL A O 7
ATOM 10077 N N . ILE A 1 48 ? 7.037 -8.517 19.133 1.00 0.00 39 ILE A N 7
ATOM 10078 C CA . ILE A 1 48 ? 5.908 -8.438 20.083 1.00 0.00 39 ILE A CA 7
ATOM 10079 C C . ILE A 1 48 ? 4.578 -8.733 19.367 1.00 0.00 39 ILE A C 7
ATOM 10080 O O . ILE A 1 48 ? 3.654 -9.320 19.939 1.00 0.00 39 ILE A O 7
ATOM 10096 N N . SER A 1 49 ? 4.503 -8.327 18.123 1.00 0.00 40 SER A N 7
ATOM 10097 C CA . SER A 1 49 ? 3.323 -8.515 17.320 1.00 0.00 40 SER A CA 7
ATOM 10098 C C . SER A 1 49 ? 3.170 -9.981 16.849 1.00 0.00 40 SER A C 7
ATOM 10099 O O . SER A 1 49 ? 2.062 -10.515 16.812 1.00 0.00 40 SER A O 7
ATOM 10107 N N . GLU A 1 50 ? 4.281 -10.626 16.512 1.00 0.00 41 GLU A N 7
ATOM 10108 C CA . GLU A 1 50 ? 4.257 -11.975 16.016 1.00 0.00 41 GLU A CA 7
ATOM 10109 C C . GLU A 1 50 ? 4.219 -13.004 17.146 1.00 0.00 41 GLU A C 7
ATOM 10110 O O . GLU A 1 50 ? 3.716 -14.118 16.966 1.00 0.00 41 GLU A O 7
ATOM 10122 N N . TRP A 1 51 ? 4.750 -12.638 18.286 1.00 0.00 42 TRP A N 7
ATOM 10123 C CA . TRP A 1 51 ? 4.815 -13.533 19.417 1.00 0.00 42 TRP A CA 7
ATOM 10124 C C . TRP A 1 51 ? 3.447 -13.569 20.091 1.00 0.00 42 TRP A C 7
ATOM 10125 O O . TRP A 1 51 ? 2.877 -12.511 20.392 1.00 0.00 42 TRP A O 7
ATOM 10146 N N . PRO A 1 52 ? 2.877 -14.770 20.281 1.00 0.00 43 PRO A N 7
ATOM 10147 C CA . PRO A 1 52 ? 1.563 -14.943 20.912 1.00 0.00 43 PRO A CA 7
ATOM 10148 C C . PRO A 1 52 ? 1.443 -14.238 22.267 1.00 0.00 43 PRO A C 7
ATOM 10149 O O . PRO A 1 52 ? 2.279 -14.396 23.143 1.00 0.00 43 PRO A O 7
ATOM 10160 N N . ARG A 1 53 ? 0.389 -13.474 22.417 1.00 0.00 44 ARG A N 7
ATOM 10161 C CA . ARG A 1 53 ? 0.090 -12.771 23.656 1.00 0.00 44 ARG A CA 7
ATOM 10162 C C . ARG A 1 53 ? -0.377 -13.784 24.703 1.00 0.00 44 ARG A C 7
ATOM 10163 O O . ARG A 1 53 ? -0.222 -13.594 25.909 1.00 0.00 44 ARG A O 7
ATOM 10184 N N . GLU A 1 54 ? -0.904 -14.871 24.204 1.00 0.00 45 GLU A N 7
ATOM 10185 C CA . GLU A 1 54 ? -1.423 -15.983 24.993 1.00 0.00 45 GLU A CA 7
ATOM 10186 C C . GLU A 1 54 ? -0.302 -16.963 25.380 1.00 0.00 45 GLU A C 7
ATOM 10187 O O . GLU A 1 54 ? -0.575 -18.032 25.946 1.00 0.00 45 GLU A O 7
ATOM 10199 N N . LYS A 1 55 ? 0.938 -16.605 25.034 1.00 0.00 46 LYS A N 7
ATOM 10200 C CA . LYS A 1 55 ? 2.116 -17.440 25.220 1.00 0.00 46 LYS A CA 7
ATOM 10201 C C . LYS A 1 55 ? 2.239 -17.995 26.659 1.00 0.00 46 LYS A C 7
ATOM 10202 O O . LYS A 1 55 ? 1.608 -17.495 27.607 1.00 0.00 46 LYS A O 7
ATOM 10221 N N . GLU A 1 56 ? 3.056 -19.014 26.792 1.00 0.00 47 GLU A N 7
ATOM 10222 C CA . GLU A 1 56 ? 3.371 -19.652 28.048 1.00 0.00 47 GLU A CA 7
ATOM 10223 C C . GLU A 1 56 ? 4.240 -18.721 28.890 1.00 0.00 47 GLU A C 7
ATOM 10224 O O . GLU A 1 56 ? 4.286 -17.489 28.670 1.00 0.00 47 GLU A O 7
ATOM 10236 N N . ASN A 1 57 ? 4.913 -19.293 29.851 1.00 0.00 48 ASN A N 7
ATOM 10237 C CA . ASN A 1 57 ? 5.895 -18.603 30.632 1.00 0.00 48 ASN A CA 7
ATOM 10238 C C . ASN A 1 57 ? 7.120 -18.356 29.789 1.00 0.00 48 ASN A C 7
ATOM 10239 O O . ASN A 1 57 ? 8.136 -19.037 29.893 1.00 0.00 48 ASN A O 7
ATOM 10250 N N . GLY A 1 58 ? 6.937 -17.480 28.874 1.00 0.00 49 GLY A N 7
ATOM 10251 C CA . GLY A 1 58 ? 7.943 -17.064 27.968 1.00 0.00 49 GLY A CA 7
ATOM 10252 C C . GLY A 1 58 ? 7.881 -15.575 27.743 1.00 0.00 49 GLY A C 7
ATOM 10253 O O . GLY A 1 58 ? 7.083 -14.889 28.395 1.00 0.00 49 GLY A O 7
ATOM 10257 N N . PRO A 1 59 ? 8.715 -15.051 26.829 1.00 0.00 50 PRO A N 7
ATOM 10258 C CA . PRO A 1 59 ? 8.802 -13.599 26.503 1.00 0.00 50 PRO A CA 7
ATOM 10259 C C . PRO A 1 59 ? 7.489 -12.970 26.013 1.00 0.00 50 PRO A C 7
ATOM 10260 O O . PRO A 1 59 ? 6.461 -13.639 25.907 1.00 0.00 50 PRO A O 7
ATOM 10271 N N . LYS A 1 60 ? 7.556 -11.672 25.701 1.00 0.00 51 LYS A N 7
ATOM 10272 C CA . LYS A 1 60 ? 6.416 -10.929 25.183 1.00 0.00 51 LYS A CA 7
ATOM 10273 C C . LYS A 1 60 ? 6.867 -9.578 24.631 1.00 0.00 51 LYS A C 7
ATOM 10274 O O . LYS A 1 60 ? 6.858 -9.346 23.431 1.00 0.00 51 LYS A O 7
ATOM 10293 N N . THR A 1 61 ? 7.284 -8.710 25.527 1.00 0.00 52 THR A N 7
ATOM 10294 C CA . THR A 1 61 ? 7.615 -7.358 25.195 1.00 0.00 52 THR A CA 7
ATOM 10295 C C . THR A 1 61 ? 9.105 -7.140 24.872 1.00 0.00 52 THR A C 7
ATOM 10296 O O . THR A 1 61 ? 9.943 -8.041 25.044 1.00 0.00 52 THR A O 7
ATOM 10307 N N . VAL A 1 62 ? 9.405 -5.928 24.403 1.00 0.00 53 VAL A N 7
ATOM 10308 C CA . VAL A 1 62 ? 10.727 -5.517 23.917 1.00 0.00 53 VAL A CA 7
ATOM 10309 C C . VAL A 1 62 ? 11.893 -5.870 24.860 1.00 0.00 53 VAL A C 7
ATOM 10310 O O . VAL A 1 62 ? 12.895 -6.438 24.415 1.00 0.00 53 VAL A O 7
ATOM 10323 N N . LYS A 1 63 ? 11.770 -5.544 26.133 1.00 0.00 54 LYS A N 7
ATOM 10324 C CA . LYS A 1 63 ? 12.859 -5.757 27.064 1.00 0.00 54 LYS A CA 7
ATOM 10325 C C . LYS A 1 63 ? 12.941 -7.230 27.492 1.00 0.00 54 LYS A C 7
ATOM 10326 O O . LYS A 1 63 ? 13.995 -7.713 27.919 1.00 0.00 54 LYS A O 7
ATOM 10345 N N . GLU A 1 64 ? 11.836 -7.942 27.364 1.00 0.00 55 GLU A N 7
ATOM 10346 C CA . GLU A 1 64 ? 11.785 -9.338 27.770 1.00 0.00 55 GLU A CA 7
ATOM 10347 C C . GLU A 1 64 ? 12.473 -10.201 26.716 1.00 0.00 55 GLU A C 7
ATOM 10348 O O . GLU A 1 64 ? 13.092 -11.218 27.029 1.00 0.00 55 GLU A O 7
ATOM 10360 N N . VAL A 1 65 ? 12.390 -9.763 25.483 1.00 0.00 56 VAL A N 7
ATOM 10361 C CA . VAL A 1 65 ? 12.982 -10.473 24.371 1.00 0.00 56 VAL A CA 7
ATOM 10362 C C . VAL A 1 65 ? 14.372 -9.923 24.081 1.00 0.00 56 VAL A C 7
ATOM 10363 O O . VAL A 1 65 ? 14.552 -8.722 23.954 1.00 0.00 56 VAL A O 7
ATOM 10376 N N . LYS A 1 66 ? 15.345 -10.795 23.993 1.00 0.00 57 LYS A N 7
ATOM 10377 C CA . LYS A 1 66 ? 16.686 -10.399 23.641 1.00 0.00 57 LYS A CA 7
ATOM 10378 C C . LYS A 1 66 ? 16.967 -10.817 22.210 1.00 0.00 57 LYS A C 7
ATOM 10379 O O . LYS A 1 66 ? 16.831 -11.993 21.864 1.00 0.00 57 LYS A O 7
ATOM 10398 N N . LEU A 1 67 ? 17.334 -9.864 21.382 1.00 0.00 58 LEU A N 7
ATOM 10399 C CA . LEU A 1 67 ? 17.550 -10.122 19.976 1.00 0.00 58 LEU A CA 7
ATOM 10400 C C . LEU A 1 67 ? 19.043 -9.975 19.679 1.00 0.00 58 LEU A C 7
ATOM 10401 O O . LEU A 1 67 ? 19.642 -8.916 19.935 1.00 0.00 58 LEU A O 7
ATOM 10417 N N . ILE A 1 68 ? 19.627 -11.024 19.159 1.00 0.00 59 ILE A N 7
ATOM 10418 C CA . ILE A 1 68 ? 21.024 -11.045 18.802 1.00 0.00 59 ILE A CA 7
ATOM 10419 C C . ILE A 1 68 ? 21.182 -11.201 17.299 1.00 0.00 59 ILE A C 7
ATOM 10420 O O . ILE A 1 68 ? 20.583 -12.093 16.678 1.00 0.00 59 ILE A O 7
ATOM 10436 N N . SER A 1 69 ? 21.954 -10.318 16.724 1.00 0.00 60 SER A N 7
ATOM 10437 C CA . SER A 1 69 ? 22.231 -10.337 15.327 1.00 0.00 60 SER A CA 7
ATOM 10438 C C . SER A 1 69 ? 23.738 -10.384 15.138 1.00 0.00 60 SER A C 7
ATOM 10439 O O . SER A 1 69 ? 24.454 -9.514 15.650 1.00 0.00 60 SER A O 7
ATOM 10447 N N . ALA A 1 70 ? 24.215 -11.435 14.467 1.00 0.00 61 ALA A N 7
ATOM 10448 C CA . ALA A 1 70 ? 25.646 -11.626 14.147 1.00 0.00 61 ALA A CA 7
ATOM 10449 C C . ALA A 1 70 ? 26.505 -11.765 15.412 1.00 0.00 61 ALA A C 7
ATOM 10450 O O . ALA A 1 70 ? 27.730 -11.617 15.371 1.00 0.00 61 ALA A O 7
ATOM 10457 N N . GLY A 1 71 ? 25.863 -12.101 16.509 1.00 0.00 62 GLY A N 7
ATOM 10458 C CA . GLY A 1 71 ? 26.557 -12.265 17.765 1.00 0.00 62 GLY A CA 7
ATOM 10459 C C . GLY A 1 71 ? 26.539 -11.010 18.618 1.00 0.00 62 GLY A C 7
ATOM 10460 O O . GLY A 1 71 ? 27.247 -10.933 19.627 1.00 0.00 62 GLY A O 7
ATOM 10464 N N . LYS A 1 72 ? 25.746 -10.028 18.220 1.00 0.00 63 LYS A N 7
ATOM 10465 C CA . LYS A 1 72 ? 25.631 -8.800 18.922 1.00 0.00 63 LYS A CA 7
ATOM 10466 C C . LYS A 1 72 ? 24.214 -8.627 19.417 1.00 0.00 63 LYS A C 7
ATOM 10467 O O . LYS A 1 72 ? 23.266 -8.787 18.641 1.00 0.00 63 LYS A O 7
ATOM 10486 N N . VAL A 1 73 ? 24.059 -8.324 20.685 1.00 0.00 64 VAL A N 7
ATOM 10487 C CA . VAL A 1 73 ? 22.749 -8.043 21.218 1.00 0.00 64 VAL A CA 7
ATOM 10488 C C . VAL A 1 73 ? 22.363 -6.619 20.829 1.00 0.00 64 VAL A C 7
ATOM 10489 O O . VAL A 1 73 ? 23.107 -5.662 21.072 1.00 0.00 64 VAL A O 7
ATOM 10502 N N . LEU A 1 74 ? 21.236 -6.483 20.200 1.00 0.00 65 LEU A N 7
ATOM 10503 C CA . LEU A 1 74 ? 20.844 -5.222 19.672 1.00 0.00 65 LEU A CA 7
ATOM 10504 C C . LEU A 1 74 ? 20.182 -4.341 20.720 1.00 0.00 65 LEU A C 7
ATOM 10505 O O . LEU A 1 74 ? 19.527 -4.835 21.648 1.00 0.00 65 LEU A O 7
ATOM 10521 N N . GLU A 1 75 ? 20.373 -3.048 20.570 1.00 0.00 66 GLU A N 7
ATOM 10522 C CA . GLU A 1 75 ? 19.814 -2.045 21.450 1.00 0.00 66 GLU A CA 7
ATOM 10523 C C . GLU A 1 75 ? 18.689 -1.378 20.633 1.00 0.00 66 GLU A C 7
ATOM 10524 O O . GLU A 1 75 ? 18.863 -1.164 19.436 1.00 0.00 66 GLU A O 7
ATOM 10536 N N . ASN A 1 76 ? 17.567 -1.037 21.267 1.00 0.00 67 ASN A N 7
ATOM 10537 C CA . ASN A 1 76 ? 16.373 -0.580 20.521 1.00 0.00 67 ASN A CA 7
ATOM 10538 C C . ASN A 1 76 ? 16.551 0.744 19.770 1.00 0.00 67 ASN A C 7
ATOM 10539 O O . ASN A 1 76 ? 15.818 1.006 18.821 1.00 0.00 67 ASN A O 7
ATOM 10550 N N . SER A 1 77 ? 17.518 1.566 20.164 1.00 0.00 68 SER A N 7
ATOM 10551 C CA . SER A 1 77 ? 17.709 2.849 19.494 1.00 0.00 68 SER A CA 7
ATOM 10552 C C . SER A 1 77 ? 18.629 2.704 18.273 1.00 0.00 68 SER A C 7
ATOM 10553 O O . SER A 1 77 ? 18.919 3.673 17.582 1.00 0.00 68 SER A O 7
ATOM 10561 N N . LYS A 1 78 ? 19.079 1.495 18.015 1.00 0.00 69 LYS A N 7
ATOM 10562 C CA . LYS A 1 78 ? 19.896 1.222 16.867 1.00 0.00 69 LYS A CA 7
ATOM 10563 C C . LYS A 1 78 ? 19.052 0.941 15.657 1.00 0.00 69 LYS A C 7
ATOM 10564 O O . LYS A 1 78 ? 17.855 0.644 15.760 1.00 0.00 69 LYS A O 7
ATOM 10583 N N . THR A 1 79 ? 19.663 1.030 14.532 1.00 0.00 70 THR A N 7
ATOM 10584 C CA . THR A 1 79 ? 19.016 0.743 13.305 1.00 0.00 70 THR A CA 7
ATOM 10585 C C . THR A 1 79 ? 19.561 -0.608 12.837 1.00 0.00 70 THR A C 7
ATOM 10586 O O . THR A 1 79 ? 20.638 -1.019 13.288 1.00 0.00 70 THR A O 7
ATOM 10597 N N . VAL A 1 80 ? 18.857 -1.291 11.954 1.00 0.00 71 VAL A N 7
ATOM 10598 C CA . VAL A 1 80 ? 19.312 -2.597 11.495 1.00 0.00 71 VAL A CA 7
ATOM 10599 C C . VAL A 1 80 ? 20.592 -2.432 10.674 1.00 0.00 71 VAL A C 7
ATOM 10600 O O . VAL A 1 80 ? 21.517 -3.235 10.779 1.00 0.00 71 VAL A O 7
ATOM 10613 N N . LYS A 1 81 ? 20.640 -1.341 9.908 1.00 0.00 72 LYS A N 7
ATOM 10614 C CA . LYS A 1 81 ? 21.777 -0.975 9.055 1.00 0.00 72 LYS A CA 7
ATOM 10615 C C . LYS A 1 81 ? 23.106 -0.949 9.831 1.00 0.00 72 LYS A C 7
ATOM 10616 O O . LYS A 1 81 ? 24.147 -1.281 9.281 1.00 0.00 72 LYS A O 7
ATOM 10635 N N . ASP A 1 82 ? 23.055 -0.572 11.110 1.00 0.00 73 ASP A N 7
ATOM 10636 C CA . ASP A 1 82 ? 24.270 -0.470 11.948 1.00 0.00 73 ASP A CA 7
ATOM 10637 C C . ASP A 1 82 ? 25.000 -1.808 11.999 1.00 0.00 73 ASP A C 7
ATOM 10638 O O . ASP A 1 82 ? 26.226 -1.873 11.887 1.00 0.00 73 ASP A O 7
ATOM 10647 N N . TYR A 1 83 ? 24.237 -2.871 12.116 1.00 0.00 74 TYR A N 7
ATOM 10648 C CA . TYR A 1 83 ? 24.774 -4.196 12.231 1.00 0.00 74 TYR A CA 7
ATOM 10649 C C . TYR A 1 83 ? 24.641 -4.959 10.914 1.00 0.00 74 TYR A C 7
ATOM 10650 O O . TYR A 1 83 ? 24.945 -6.154 10.835 1.00 0.00 74 TYR A O 7
ATOM 10668 N N . ARG A 1 84 ? 24.186 -4.268 9.903 1.00 0.00 75 ARG A N 7
ATOM 10669 C CA . ARG A 1 84 ? 24.001 -4.807 8.586 1.00 0.00 75 ARG A CA 7
ATOM 10670 C C . ARG A 1 84 ? 25.060 -4.332 7.640 1.00 0.00 75 ARG A C 7
ATOM 10671 O O . ARG A 1 84 ? 25.125 -3.157 7.292 1.00 0.00 75 ARG A O 7
ATOM 10692 N N . SER A 1 85 ? 25.893 -5.221 7.255 1.00 0.00 76 SER A N 7
ATOM 10693 C CA . SER A 1 85 ? 26.844 -4.941 6.238 1.00 0.00 76 SER A CA 7
ATOM 10694 C C . SER A 1 85 ? 26.312 -5.610 4.979 1.00 0.00 76 SER A C 7
ATOM 10695 O O . SER A 1 85 ? 26.041 -6.814 4.986 1.00 0.00 76 SER A O 7
ATOM 10703 N N . PRO A 1 86 ? 26.125 -4.863 3.898 1.00 0.00 77 PRO A N 7
ATOM 10704 C CA . PRO A 1 86 ? 25.574 -5.401 2.680 1.00 0.00 77 PRO A CA 7
ATOM 10705 C C . PRO A 1 86 ? 26.624 -5.911 1.700 1.00 0.00 77 PRO A C 7
ATOM 10706 O O . PRO A 1 86 ? 27.682 -5.296 1.512 1.00 0.00 77 PRO A O 7
ATOM 10717 N N . VAL A 1 87 ? 26.335 -7.044 1.081 1.00 0.00 78 VAL A N 7
ATOM 10718 C CA . VAL A 1 87 ? 27.202 -7.587 0.039 1.00 0.00 78 VAL A CA 7
ATOM 10719 C C . VAL A 1 87 ? 26.961 -6.797 -1.237 1.00 0.00 78 VAL A C 7
ATOM 10720 O O . VAL A 1 87 ? 27.849 -6.586 -2.058 1.00 0.00 78 VAL A O 7
ATOM 10733 N N . SER A 1 88 ? 25.767 -6.322 -1.313 1.00 0.00 79 SER A N 7
ATOM 10734 C CA . SER A 1 88 ? 25.243 -5.517 -2.358 1.00 0.00 79 SER A CA 7
ATOM 10735 C C . SER A 1 88 ? 24.100 -4.770 -1.710 1.00 0.00 79 SER A C 7
ATOM 10736 O O . SER A 1 88 ? 23.686 -5.164 -0.607 1.00 0.00 79 SER A O 7
ATOM 10744 N N . ASN A 1 89 ? 23.602 -3.718 -2.336 1.00 0.00 80 ASN A N 7
ATOM 10745 C CA . ASN A 1 89 ? 22.521 -2.925 -1.738 1.00 0.00 80 ASN A CA 7
ATOM 10746 C C . ASN A 1 89 ? 21.291 -3.765 -1.510 1.00 0.00 80 ASN A C 7
ATOM 10747 O O . ASN A 1 89 ? 20.790 -3.871 -0.388 1.00 0.00 80 ASN A O 7
ATOM 10758 N N . LEU A 1 90 ? 20.801 -4.340 -2.554 1.00 0.00 81 LEU A N 7
ATOM 10759 C CA . LEU A 1 90 ? 19.740 -5.211 -2.494 1.00 0.00 81 LEU A CA 7
ATOM 10760 C C . LEU A 1 90 ? 20.288 -6.611 -2.619 1.00 0.00 81 LEU A C 7
ATOM 10761 O O . LEU A 1 90 ? 21.442 -6.793 -3.048 1.00 0.00 81 LEU A O 7
ATOM 10777 N N . ALA A 1 91 ? 19.479 -7.582 -2.277 1.00 0.00 82 ALA A N 7
ATOM 10778 C CA . ALA A 1 91 ? 19.855 -8.967 -2.283 1.00 0.00 82 ALA A CA 7
ATOM 10779 C C . ALA A 1 91 ? 18.678 -9.793 -1.856 1.00 0.00 82 ALA A C 7
ATOM 10780 O O . ALA A 1 91 ? 18.059 -9.515 -0.828 1.00 0.00 82 ALA A O 7
ATOM 10787 N N . GLY A 1 92 ? 18.369 -10.793 -2.632 1.00 0.00 83 GLY A N 7
ATOM 10788 C CA . GLY A 1 92 ? 17.310 -11.729 -2.303 1.00 0.00 83 GLY A CA 7
ATOM 10789 C C . GLY A 1 92 ? 17.773 -12.731 -1.263 1.00 0.00 83 GLY A C 7
ATOM 10790 O O . GLY A 1 92 ? 17.700 -13.944 -1.459 1.00 0.00 83 GLY A O 7
ATOM 10794 N N . ALA A 1 93 ? 18.259 -12.212 -0.179 1.00 0.00 84 ALA A N 7
ATOM 10795 C CA . ALA A 1 93 ? 18.759 -12.995 0.912 1.00 0.00 84 ALA A CA 7
ATOM 10796 C C . ALA A 1 93 ? 17.838 -12.839 2.097 1.00 0.00 84 ALA A C 7
ATOM 10797 O O . ALA A 1 93 ? 17.126 -11.833 2.208 1.00 0.00 84 ALA A O 7
ATOM 10804 N N . VAL A 1 94 ? 17.811 -13.823 2.946 1.00 0.00 85 VAL A N 7
ATOM 10805 C CA . VAL A 1 94 ? 17.030 -13.756 4.154 1.00 0.00 85 VAL A CA 7
ATOM 10806 C C . VAL A 1 94 ? 17.988 -13.748 5.321 1.00 0.00 85 VAL A C 7
ATOM 10807 O O . VAL A 1 94 ? 18.909 -14.562 5.381 1.00 0.00 85 VAL A O 7
ATOM 10820 N N . THR A 1 95 ? 17.799 -12.842 6.218 1.00 0.00 86 THR A N 7
ATOM 10821 C CA . THR A 1 95 ? 18.661 -12.748 7.354 1.00 0.00 86 THR A CA 7
ATOM 10822 C C . THR A 1 95 ? 17.958 -13.355 8.561 1.00 0.00 86 THR A C 7
ATOM 10823 O O . THR A 1 95 ? 16.784 -13.077 8.807 1.00 0.00 86 THR A O 7
ATOM 10834 N N . THR A 1 96 ? 18.642 -14.213 9.273 1.00 0.00 87 THR A N 7
ATOM 10835 C CA . THR A 1 96 ? 18.056 -14.839 10.418 1.00 0.00 87 THR A CA 7
ATOM 10836 C C . THR A 1 96 ? 18.610 -14.223 11.699 1.00 0.00 87 THR A C 7
ATOM 10837 O O . THR A 1 96 ? 19.824 -14.281 11.956 1.00 0.00 87 THR A O 7
ATOM 10848 N N . MET A 1 97 ? 17.742 -13.642 12.483 1.00 0.00 88 MET A N 7
ATOM 10849 C CA . MET A 1 97 ? 18.115 -13.095 13.770 1.00 0.00 88 MET A CA 7
ATOM 10850 C C . MET A 1 97 ? 17.821 -14.097 14.843 1.00 0.00 88 MET A C 7
ATOM 10851 O O . MET A 1 97 ? 16.827 -14.828 14.770 1.00 0.00 88 MET A O 7
ATOM 10865 N N . HIS A 1 98 ? 18.685 -14.158 15.819 1.00 0.00 89 HIS A N 7
ATOM 10866 C CA . HIS A 1 98 ? 18.564 -15.140 16.866 1.00 0.00 89 HIS A CA 7
ATOM 10867 C C . HIS A 1 98 ? 17.923 -14.533 18.077 1.00 0.00 89 HIS A C 7
ATOM 10868 O O . HIS A 1 98 ? 18.388 -13.515 18.601 1.00 0.00 89 HIS A O 7
ATOM 10883 N N . VAL A 1 99 ? 16.852 -15.129 18.500 1.00 0.00 90 VAL A N 7
ATOM 10884 C CA . VAL A 1 99 ? 16.128 -14.661 19.641 1.00 0.00 90 VAL A CA 7
ATOM 10885 C C . VAL A 1 99 ? 16.488 -15.482 20.844 1.00 0.00 90 VAL A C 7
ATOM 10886 O O . VAL A 1 99 ? 16.406 -16.724 20.839 1.00 0.00 90 VAL A O 7
ATOM 10899 N N . ILE A 1 100 ? 16.865 -14.793 21.855 1.00 0.00 91 ILE A N 7
ATOM 10900 C CA . ILE A 1 100 ? 17.272 -15.364 23.079 1.00 0.00 91 ILE A CA 7
ATOM 10901 C C . ILE A 1 100 ? 16.113 -15.333 24.023 1.00 0.00 91 ILE A C 7
ATOM 10902 O O . ILE A 1 100 ? 15.554 -14.262 24.337 1.00 0.00 91 ILE A O 7
ATOM 10918 N N . ILE A 1 101 ? 15.747 -16.491 24.464 1.00 0.00 92 ILE A N 7
ATOM 10919 C CA . ILE A 1 101 ? 14.605 -16.651 25.272 1.00 0.00 92 ILE A CA 7
ATOM 10920 C C . ILE A 1 101 ? 14.935 -16.494 26.732 1.00 0.00 92 ILE A C 7
ATOM 10921 O O . ILE A 1 101 ? 15.525 -17.372 27.354 1.00 0.00 92 ILE A O 7
ATOM 10937 N N . GLN A 1 102 ? 14.615 -15.350 27.240 1.00 0.00 93 GLN A N 7
ATOM 10938 C CA . GLN A 1 102 ? 14.641 -15.119 28.639 1.00 0.00 93 GLN A CA 7
ATOM 10939 C C . GLN A 1 102 ? 13.221 -14.913 29.020 1.00 0.00 93 GLN A C 7
ATOM 10940 O O . GLN A 1 102 ? 12.600 -13.908 28.659 1.00 0.00 93 GLN A O 7
ATOM 10954 N N . ALA A 1 103 ? 12.712 -15.846 29.716 1.00 0.00 94 ALA A N 7
ATOM 10955 C CA . ALA A 1 103 ? 11.316 -15.931 29.958 1.00 0.00 94 ALA A CA 7
ATOM 10956 C C . ALA A 1 103 ? 10.903 -15.328 31.272 1.00 0.00 94 ALA A C 7
ATOM 10957 O O . ALA A 1 103 ? 11.418 -15.708 32.324 1.00 0.00 94 ALA A O 7
ATOM 10964 N N . PRO A 1 104 ? 9.989 -14.343 31.237 1.00 0.00 95 PRO A N 7
ATOM 10965 C CA . PRO A 1 104 ? 9.318 -13.892 32.431 1.00 0.00 95 PRO A CA 7
ATOM 10966 C C . PRO A 1 104 ? 8.531 -15.061 32.929 1.00 0.00 95 PRO A C 7
ATOM 10967 O O . PRO A 1 104 ? 7.632 -15.570 32.236 1.00 0.00 95 PRO A O 7
ATOM 10978 N N . VAL A 1 105 ? 8.845 -15.502 34.069 1.00 0.00 96 VAL A N 7
ATOM 10979 C CA . VAL A 1 105 ? 8.325 -16.749 34.498 1.00 0.00 96 VAL A CA 7
ATOM 10980 C C . VAL A 1 105 ? 7.738 -16.720 35.887 1.00 0.00 96 VAL A C 7
ATOM 10981 O O . VAL A 1 105 ? 8.340 -16.224 36.837 1.00 0.00 96 VAL A O 7
ATOM 10994 N N . THR A 1 106 ? 6.546 -17.209 35.969 1.00 0.00 97 THR A N 7
ATOM 10995 C CA . THR A 1 106 ? 5.916 -17.493 37.195 1.00 0.00 97 THR A CA 7
ATOM 10996 C C . THR A 1 106 ? 6.238 -18.960 37.379 1.00 0.00 97 THR A C 7
ATOM 10997 O O . THR A 1 106 ? 5.569 -19.837 36.816 1.00 0.00 97 THR A O 7
ATOM 11008 N N . GLU A 1 107 ? 7.335 -19.202 38.056 1.00 0.00 98 GLU A N 7
ATOM 11009 C CA . GLU A 1 107 ? 7.981 -20.479 38.047 1.00 0.00 98 GLU A CA 7
ATOM 11010 C C . GLU A 1 107 ? 7.221 -21.618 38.704 1.00 0.00 98 GLU A C 7
ATOM 11011 O O . GLU A 1 107 ? 7.256 -21.827 39.912 1.00 0.00 98 GLU A O 7
ATOM 11023 N N . LYS A 1 108 ? 6.516 -22.298 37.839 1.00 0.00 99 LYS A N 7
ATOM 11024 C CA . LYS A 1 108 ? 5.756 -23.491 38.053 1.00 0.00 99 LYS A CA 7
ATOM 11025 C C . LYS A 1 108 ? 5.113 -23.790 36.714 1.00 0.00 99 LYS A C 7
ATOM 11026 O O . LYS A 1 108 ? 3.982 -23.373 36.437 1.00 0.00 99 LYS A O 7
ATOM 11045 N N . GLU A 1 109 ? 5.881 -24.398 35.853 1.00 0.00 100 GLU A N 7
ATOM 11046 C CA . GLU A 1 109 ? 5.467 -24.655 34.485 1.00 0.00 100 GLU A CA 7
ATOM 11047 C C . GLU A 1 109 ? 6.060 -25.974 34.002 1.00 0.00 100 GLU A C 7
ATOM 11048 O O . GLU A 1 109 ? 5.419 -26.738 33.274 1.00 0.00 100 GLU A O 7
ATOM 11060 N N . LYS A 1 110 ? 7.270 -26.236 34.415 1.00 0.00 101 LYS A N 7
ATOM 11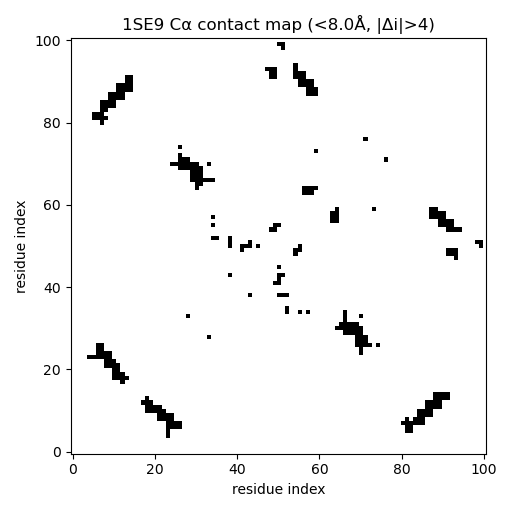061 C CA . LYS A 1 110 ? 7.963 -27.430 34.040 1.00 0.00 101 LYS A CA 7
ATOM 11062 C C . LYS A 1 110 ? 8.726 -27.941 35.238 1.00 0.00 101 LYS A C 7
ATOM 11063 O O . LYS A 1 110 ? 8.300 -28.926 35.853 1.00 0.00 101 LYS A O 7
ATOM 11082 N N . GLU A 1 10 ? 1.772 -0.584 1.569 1.00 0.00 1 GLU A N 8
ATOM 11083 C CA . GLU A 1 10 ? 1.695 -1.134 0.217 1.00 0.00 1 GLU A CA 8
ATOM 11084 C C . GLU A 1 10 ? 2.534 -0.302 -0.695 1.00 0.00 1 GLU A C 8
ATOM 11085 O O . GLU A 1 10 ? 2.873 0.832 -0.340 1.00 0.00 1 GLU A O 8
ATOM 11097 N N . ALA A 1 11 ? 2.867 -0.867 -1.860 1.00 0.00 2 ALA A N 8
ATOM 11098 C CA . ALA A 1 11 ? 3.699 -0.235 -2.884 1.00 0.00 2 ALA A CA 8
ATOM 11099 C C . ALA A 1 11 ? 5.138 -0.083 -2.420 1.00 0.00 2 ALA A C 8
ATOM 11100 O O . ALA A 1 11 ? 5.425 0.567 -1.414 1.00 0.00 2 ALA A O 8
ATOM 11107 N N . GLU A 1 12 ? 6.025 -0.682 -3.146 1.00 0.00 3 GLU A N 8
ATOM 11108 C CA . GLU A 1 12 ? 7.410 -0.664 -2.835 1.00 0.00 3 GLU A CA 8
ATOM 11109 C C . GLU A 1 12 ? 8.242 -0.759 -4.103 1.00 0.00 3 GLU A C 8
ATOM 11110 O O . GLU A 1 12 ? 8.206 -1.767 -4.821 1.00 0.00 3 GLU A O 8
ATOM 11122 N N . VAL A 1 13 ? 8.958 0.307 -4.392 1.00 0.00 4 VAL A N 8
ATOM 11123 C CA . VAL A 1 13 ? 9.778 0.389 -5.598 1.00 0.00 4 VAL A CA 8
ATOM 11124 C C . VAL A 1 13 ? 11.189 -0.072 -5.280 1.00 0.00 4 VAL A C 8
ATOM 11125 O O . VAL A 1 13 ? 11.991 -0.427 -6.159 1.00 0.00 4 VAL A O 8
ATOM 11138 N N . HIS A 1 14 ? 11.452 -0.094 -4.034 1.00 0.00 5 HIS A N 8
ATOM 11139 C CA . HIS A 1 14 ? 12.721 -0.507 -3.486 1.00 0.00 5 HIS A CA 8
ATOM 11140 C C . HIS A 1 14 ? 12.467 -1.784 -2.704 1.00 0.00 5 HIS A C 8
ATOM 11141 O O . HIS A 1 14 ? 11.436 -1.900 -2.038 1.00 0.00 5 HIS A O 8
ATOM 11156 N N . ASN A 1 15 ? 13.355 -2.742 -2.784 1.00 0.00 6 ASN A N 8
ATOM 11157 C CA . ASN A 1 15 ? 13.100 -4.013 -2.133 1.00 0.00 6 ASN A CA 8
ATOM 11158 C C . ASN A 1 15 ? 13.672 -3.989 -0.704 1.00 0.00 6 ASN A C 8
ATOM 11159 O O . ASN A 1 15 ? 14.430 -3.076 -0.337 1.00 0.00 6 ASN A O 8
ATOM 11170 N N . GLN A 1 16 ? 13.300 -4.955 0.079 1.00 0.00 7 GLN A N 8
ATOM 11171 C CA . GLN A 1 16 ? 13.656 -5.063 1.458 1.00 0.00 7 GLN A CA 8
ATOM 11172 C C . GLN A 1 16 ? 14.492 -6.319 1.640 1.00 0.00 7 GLN A C 8
ATOM 11173 O O . GLN A 1 16 ? 14.693 -7.065 0.678 1.00 0.00 7 GLN A O 8
ATOM 11187 N N . LEU A 1 17 ? 14.963 -6.570 2.844 1.00 0.00 8 LEU A N 8
ATOM 11188 C CA . LEU A 1 17 ? 15.689 -7.790 3.102 1.00 0.00 8 LEU A CA 8
ATOM 11189 C C . LEU A 1 17 ? 14.821 -8.756 3.888 1.00 0.00 8 LEU A C 8
ATOM 11190 O O . LEU A 1 17 ? 14.110 -8.353 4.795 1.00 0.00 8 LEU A O 8
ATOM 11206 N N . GLU A 1 18 ? 14.850 -10.016 3.530 1.00 0.00 9 GLU A N 8
ATOM 11207 C CA . GLU A 1 18 ? 14.034 -10.986 4.210 1.00 0.00 9 GLU A CA 8
ATOM 11208 C C . GLU A 1 18 ? 14.789 -11.608 5.356 1.00 0.00 9 GLU A C 8
ATOM 11209 O O . GLU A 1 18 ? 15.916 -12.105 5.195 1.00 0.00 9 GLU A O 8
ATOM 11221 N N . ILE A 1 19 ? 14.171 -11.583 6.492 1.00 0.00 10 ILE A N 8
ATOM 11222 C CA . ILE A 1 19 ? 14.752 -12.077 7.708 1.00 0.00 10 ILE A CA 8
ATOM 11223 C C . ILE A 1 19 ? 13.901 -13.204 8.242 1.00 0.00 10 ILE A C 8
ATOM 11224 O O . ILE A 1 19 ? 12.665 -13.151 8.164 1.00 0.00 10 ILE A O 8
ATOM 11240 N N . LYS A 1 20 ? 14.547 -14.223 8.731 1.00 0.00 11 LYS A N 8
ATOM 11241 C CA . LYS A 1 20 ? 13.870 -15.304 9.404 1.00 0.00 11 LYS A CA 8
ATOM 11242 C C . LYS A 1 20 ? 14.440 -15.441 10.805 1.00 0.00 11 LYS A C 8
ATOM 11243 O O . LYS A 1 20 ? 15.643 -15.192 11.031 1.00 0.00 11 LYS A O 8
ATOM 11262 N N . PHE A 1 21 ? 13.608 -15.815 11.730 1.00 0.00 12 PHE A N 8
ATOM 11263 C CA . PHE A 1 21 ? 14.008 -15.916 13.113 1.00 0.00 12 PHE A CA 8
ATOM 11264 C C . PHE A 1 21 ? 14.293 -17.356 13.460 1.00 0.00 12 PHE A C 8
ATOM 11265 O O . PHE A 1 21 ? 13.434 -18.201 13.304 1.00 0.00 12 PHE A O 8
ATOM 11282 N N . ARG A 1 22 ? 15.485 -17.639 13.914 1.00 0.00 13 ARG A N 8
ATOM 11283 C CA . ARG A 1 22 ? 15.816 -18.977 14.348 1.00 0.00 13 ARG A CA 8
ATOM 11284 C C . ARG A 1 22 ? 16.203 -18.977 15.811 1.00 0.00 13 ARG A C 8
ATOM 11285 O O . ARG A 1 22 ? 17.116 -18.268 16.227 1.00 0.00 13 ARG A O 8
ATOM 11306 N N . LEU A 1 23 ? 15.493 -19.763 16.574 1.00 0.00 14 LEU A N 8
ATOM 11307 C CA . LEU A 1 23 ? 15.643 -19.826 18.009 1.00 0.00 14 LEU A CA 8
ATOM 11308 C C . LEU A 1 23 ? 16.895 -20.606 18.399 1.00 0.00 14 LEU A C 8
ATOM 11309 O O . LEU A 1 23 ? 17.562 -21.217 17.547 1.00 0.00 14 LEU A O 8
ATOM 11325 N N . THR A 1 24 ? 17.193 -20.605 19.684 1.00 0.00 15 THR A N 8
ATOM 11326 C CA . THR A 1 24 ? 18.285 -21.371 20.250 1.00 0.00 15 THR A CA 8
ATOM 11327 C C . THR A 1 24 ? 17.958 -22.869 20.238 1.00 0.00 15 THR A C 8
ATOM 11328 O O . THR A 1 24 ? 18.840 -23.723 20.360 1.00 0.00 15 THR A O 8
ATOM 11339 N N . ASP A 1 25 ? 16.675 -23.167 20.063 1.00 0.00 16 ASP A N 8
ATOM 11340 C CA . ASP A 1 25 ? 16.187 -24.540 19.936 1.00 0.00 16 ASP A CA 8
ATOM 11341 C C . ASP A 1 25 ? 16.435 -25.044 18.527 1.00 0.00 16 ASP A C 8
ATOM 11342 O O . ASP A 1 25 ? 16.175 -26.206 18.212 1.00 0.00 16 ASP A O 8
ATOM 11351 N N . GLY A 1 26 ? 16.902 -24.152 17.672 1.00 0.00 17 GLY A N 8
ATOM 11352 C CA . GLY A 1 26 ? 17.190 -24.493 16.301 1.00 0.00 17 GLY A CA 8
ATOM 11353 C C . GLY A 1 26 ? 15.965 -24.402 15.427 1.00 0.00 17 GLY A C 8
ATOM 11354 O O . GLY A 1 26 ? 16.019 -24.697 14.232 1.00 0.00 17 GLY A O 8
ATOM 11358 N N . SER A 1 27 ? 14.873 -23.972 16.003 1.00 0.00 18 SER A N 8
ATOM 11359 C CA . SER A 1 27 ? 13.648 -23.849 15.290 1.00 0.00 18 SER A CA 8
ATOM 11360 C C . SER A 1 27 ? 13.536 -22.471 14.672 1.00 0.00 18 SER A C 8
ATOM 11361 O O . SER A 1 27 ? 13.866 -21.474 15.307 1.00 0.00 18 SER A O 8
ATOM 11369 N N . ASP A 1 28 ? 13.118 -22.409 13.440 1.00 0.00 19 ASP A N 8
ATOM 11370 C CA . ASP A 1 28 ? 13.017 -21.161 12.760 1.00 0.00 19 ASP A CA 8
ATOM 11371 C C . ASP A 1 28 ? 11.612 -20.847 12.334 1.00 0.00 19 ASP A C 8
ATOM 11372 O O . ASP A 1 28 ? 10.784 -21.743 12.136 1.00 0.00 19 ASP A O 8
ATOM 11381 N N . ILE A 1 29 ? 11.362 -19.574 12.217 1.00 0.00 20 ILE A N 8
ATOM 11382 C CA . ILE A 1 29 ? 10.092 -19.014 11.827 1.00 0.00 20 ILE A CA 8
ATOM 11383 C C . ILE A 1 29 ? 10.225 -18.499 10.398 1.00 0.00 20 ILE A C 8
ATOM 11384 O O . ILE A 1 29 ? 11.286 -17.972 10.034 1.00 0.00 20 ILE A O 8
ATOM 11400 N N . GLY A 1 30 ? 9.171 -18.692 9.601 1.00 0.00 21 GLY A N 8
ATOM 11401 C CA . GLY A 1 30 ? 9.157 -18.288 8.198 1.00 0.00 21 GLY A CA 8
ATOM 11402 C C . GLY A 1 30 ? 9.629 -16.854 7.953 1.00 0.00 21 GLY A C 8
ATOM 11403 O O . GLY A 1 30 ? 9.237 -15.928 8.681 1.00 0.00 21 GLY A O 8
ATOM 11407 N N . PRO A 1 31 ? 10.472 -16.657 6.925 1.00 0.00 22 PRO A N 8
ATOM 11408 C CA . PRO A 1 31 ? 11.046 -15.356 6.588 1.00 0.00 22 PRO A CA 8
ATOM 11409 C C . PRO A 1 31 ? 10.020 -14.348 6.100 1.00 0.00 22 PRO A C 8
ATOM 11410 O O . PRO A 1 31 ? 9.028 -14.701 5.446 1.00 0.00 22 PRO A O 8
ATOM 11421 N N . LYS A 1 32 ? 10.254 -13.113 6.411 1.00 0.00 23 LYS A N 8
ATOM 11422 C CA . LYS A 1 32 ? 9.402 -12.030 5.976 1.00 0.00 23 LYS A CA 8
ATOM 11423 C C . LYS A 1 32 ? 10.318 -10.929 5.509 1.00 0.00 23 LYS A C 8
ATOM 11424 O O . LYS A 1 32 ? 11.500 -10.958 5.826 1.00 0.00 23 LYS A O 8
ATOM 11443 N N . ALA A 1 33 ? 9.812 -9.984 4.774 1.00 0.00 24 ALA A N 8
ATOM 11444 C CA . ALA A 1 33 ? 10.630 -8.897 4.321 1.00 0.00 24 ALA A CA 8
ATOM 11445 C C . ALA A 1 33 ? 10.613 -7.792 5.354 1.00 0.00 24 ALA A C 8
ATOM 11446 O O . ALA A 1 33 ? 9.565 -7.500 5.946 1.00 0.00 24 ALA A O 8
ATOM 11453 N N . PHE A 1 34 ? 11.775 -7.248 5.625 1.00 0.00 25 PHE A N 8
ATOM 11454 C CA . PHE A 1 34 ? 11.938 -6.153 6.550 1.00 0.00 25 PHE A CA 8
ATOM 11455 C C . PHE A 1 34 ? 12.837 -5.118 5.905 1.00 0.00 25 PHE A C 8
ATOM 11456 O O . PHE A 1 34 ? 13.871 -5.463 5.347 1.00 0.00 25 PHE A O 8
ATOM 11473 N N . PRO A 1 35 ? 12.444 -3.872 5.899 1.00 0.00 26 PRO A N 8
ATOM 11474 C CA . PRO A 1 35 ? 13.310 -2.779 5.467 1.00 0.00 26 PRO A CA 8
ATOM 11475 C C . PRO A 1 35 ? 14.443 -2.526 6.469 1.00 0.00 26 PRO A C 8
ATOM 11476 O O . PRO A 1 35 ? 14.287 -2.749 7.671 1.00 0.00 26 PRO A O 8
ATOM 11487 N N . ASP A 1 36 ? 15.573 -2.052 5.966 1.00 0.00 27 ASP A N 8
ATOM 11488 C CA . ASP A 1 36 ? 16.743 -1.705 6.804 1.00 0.00 27 ASP A CA 8
ATOM 11489 C C . ASP A 1 36 ? 16.352 -0.644 7.827 1.00 0.00 27 ASP A C 8
ATOM 11490 O O . ASP A 1 36 ? 16.904 -0.577 8.921 1.00 0.00 27 ASP A O 8
ATOM 11499 N N . ALA A 1 37 ? 15.362 0.156 7.469 1.00 0.00 28 ALA A N 8
ATOM 11500 C CA . ALA A 1 37 ? 14.926 1.272 8.286 1.00 0.00 28 ALA A CA 8
ATOM 11501 C C . ALA A 1 37 ? 14.023 0.830 9.432 1.00 0.00 28 ALA A C 8
ATOM 11502 O O . ALA A 1 37 ? 13.690 1.630 10.303 1.00 0.00 28 ALA A O 8
ATOM 11509 N N . THR A 1 38 ? 13.637 -0.426 9.442 1.00 0.00 29 THR A N 8
ATOM 11510 C CA . THR A 1 38 ? 12.792 -0.930 10.495 1.00 0.00 29 THR A CA 8
ATOM 11511 C C . THR A 1 38 ? 13.586 -1.065 11.799 1.00 0.00 29 THR A C 8
ATOM 11512 O O . THR A 1 38 ? 14.751 -1.496 11.793 1.00 0.00 29 THR A O 8
ATOM 11523 N N . THR A 1 39 ? 12.978 -0.657 12.895 1.00 0.00 30 THR A N 8
ATOM 11524 C CA . THR A 1 39 ? 13.619 -0.710 14.170 1.00 0.00 30 THR A CA 8
ATOM 11525 C C . THR A 1 39 ? 13.590 -2.121 14.728 1.00 0.00 30 THR A C 8
ATOM 11526 O O . THR A 1 39 ? 12.755 -2.942 14.340 1.00 0.00 30 THR A O 8
ATOM 11537 N N . VAL A 1 40 ? 14.489 -2.395 15.636 1.00 0.00 31 VAL A N 8
ATOM 11538 C CA . VAL A 1 40 ? 14.529 -3.661 16.327 1.00 0.00 31 VAL A CA 8
ATOM 11539 C C . VAL A 1 40 ? 13.299 -3.770 17.224 1.00 0.00 31 VAL A C 8
ATOM 11540 O O . VAL A 1 40 ? 12.829 -4.858 17.529 1.00 0.00 31 VAL A O 8
ATOM 11553 N N . SER A 1 41 ? 12.777 -2.626 17.626 1.00 0.00 32 SER A N 8
ATOM 11554 C CA . SER A 1 41 ? 11.562 -2.577 18.390 1.00 0.00 32 SER A CA 8
ATOM 11555 C C . SER A 1 41 ? 10.428 -3.166 17.536 1.00 0.00 32 SER A C 8
ATOM 11556 O O . SER A 1 41 ? 9.719 -4.058 17.978 1.00 0.00 32 SER A O 8
ATOM 11564 N N . ALA A 1 42 ? 10.318 -2.698 16.280 1.00 0.00 33 ALA A N 8
ATOM 11565 C CA . ALA A 1 42 ? 9.305 -3.193 15.347 1.00 0.00 33 ALA A CA 8
ATOM 11566 C C . ALA A 1 42 ? 9.603 -4.635 14.926 1.00 0.00 33 ALA A C 8
ATOM 11567 O O . ALA A 1 42 ? 8.694 -5.403 14.588 1.00 0.00 33 ALA A O 8
ATOM 11574 N N . LEU A 1 43 ? 10.874 -4.998 14.953 1.00 0.00 34 LEU A N 8
ATOM 11575 C CA . LEU A 1 43 ? 11.311 -6.320 14.678 1.00 0.00 34 LEU A CA 8
ATOM 11576 C C . LEU A 1 43 ? 10.771 -7.242 15.785 1.00 0.00 34 LEU A C 8
ATOM 11577 O O . LEU A 1 43 ? 10.262 -8.330 15.522 1.00 0.00 34 LEU A O 8
ATOM 11593 N N . LYS A 1 44 ? 10.854 -6.762 17.015 1.00 0.00 35 LYS A N 8
ATOM 11594 C CA . LYS A 1 44 ? 10.297 -7.450 18.156 1.00 0.00 35 LYS A CA 8
ATOM 11595 C C . LYS A 1 44 ? 8.770 -7.446 18.115 1.00 0.00 35 LYS A C 8
ATOM 11596 O O . LYS A 1 44 ? 8.151 -8.438 18.459 1.00 0.00 35 LYS A O 8
ATOM 11615 N N . GLU A 1 45 ? 8.177 -6.335 17.657 1.00 0.00 36 GLU A N 8
ATOM 11616 C CA . GLU A 1 45 ? 6.717 -6.232 17.459 1.00 0.00 36 GLU A CA 8
ATOM 11617 C C . GLU A 1 45 ? 6.245 -7.332 16.514 1.00 0.00 36 GLU A C 8
ATOM 11618 O O . GLU A 1 45 ? 5.159 -7.908 16.689 1.00 0.00 36 GLU A O 8
ATOM 11630 N N . THR A 1 46 ? 7.072 -7.620 15.518 1.00 0.00 37 THR A N 8
ATOM 11631 C CA . THR A 1 46 ? 6.804 -8.669 14.558 1.00 0.00 37 THR A CA 8
ATOM 11632 C C . THR A 1 46 ? 6.728 -10.013 15.286 1.00 0.00 37 THR A C 8
ATOM 11633 O O . THR A 1 46 ? 5.806 -10.809 15.069 1.00 0.00 37 THR A O 8
ATOM 11644 N N . VAL A 1 47 ? 7.679 -10.234 16.184 1.00 0.00 38 VAL A N 8
ATOM 11645 C CA . VAL A 1 47 ? 7.721 -11.440 16.975 1.00 0.00 38 VAL A CA 8
ATOM 11646 C C . VAL A 1 47 ? 6.478 -11.522 17.844 1.00 0.00 38 VAL A C 8
ATOM 11647 O O . VAL A 1 47 ? 5.827 -12.520 17.868 1.00 0.00 38 VAL A O 8
ATOM 11660 N N . ILE A 1 48 ? 6.139 -10.428 18.500 1.00 0.00 39 ILE A N 8
ATOM 11661 C CA . ILE A 1 48 ? 4.964 -10.369 19.391 1.00 0.00 39 ILE A CA 8
ATOM 11662 C C . ILE A 1 48 ? 3.676 -10.717 18.621 1.00 0.00 39 ILE A C 8
ATOM 11663 O O . ILE A 1 48 ? 2.728 -11.279 19.172 1.00 0.00 39 ILE A O 8
ATOM 11679 N N . SER A 1 49 ? 3.638 -10.339 17.367 1.00 0.00 40 SER A N 8
ATOM 11680 C CA . SER A 1 49 ? 2.506 -10.612 16.520 1.00 0.00 40 SER A CA 8
ATOM 11681 C C . SER A 1 49 ? 2.472 -12.090 16.045 1.00 0.00 40 SER A C 8
ATOM 11682 O O . SER A 1 49 ? 1.405 -12.722 16.030 1.00 0.00 40 SER A O 8
ATOM 11690 N N . GLU A 1 50 ? 3.633 -12.638 15.702 1.00 0.00 41 GLU A N 8
ATOM 11691 C CA . GLU A 1 50 ? 3.738 -13.989 15.176 1.00 0.00 41 GLU A CA 8
ATOM 11692 C C . GLU A 1 50 ? 3.891 -15.066 16.256 1.00 0.00 41 GLU A C 8
ATOM 11693 O O . GLU A 1 50 ? 3.433 -16.201 16.084 1.00 0.00 41 GLU A O 8
ATOM 11705 N N . TRP A 1 51 ? 4.511 -14.723 17.339 1.00 0.00 42 TRP A N 8
ATOM 11706 C CA . TRP A 1 51 ? 4.693 -15.632 18.447 1.00 0.00 42 TRP A CA 8
ATOM 11707 C C . TRP A 1 51 ? 3.437 -15.545 19.278 1.00 0.00 42 TRP A C 8
ATOM 11708 O O . TRP A 1 51 ? 2.810 -14.472 19.323 1.00 0.00 42 TRP A O 8
ATOM 11729 N N . PRO A 1 52 ? 2.994 -16.637 19.898 1.00 0.00 43 PRO A N 8
ATOM 11730 C CA . PRO A 1 52 ? 1.851 -16.584 20.761 1.00 0.00 43 PRO A CA 8
ATOM 11731 C C . PRO A 1 52 ? 2.127 -15.673 21.946 1.00 0.00 43 PRO A C 8
ATOM 11732 O O . PRO A 1 52 ? 2.883 -16.018 22.846 1.00 0.00 43 PRO A O 8
ATOM 11743 N N . ARG A 1 53 ? 1.540 -14.501 21.919 1.00 0.00 44 ARG A N 8
ATOM 11744 C CA . ARG A 1 53 ? 1.689 -13.535 22.993 1.00 0.00 44 ARG A CA 8
ATOM 11745 C C . ARG A 1 53 ? 1.010 -14.056 24.249 1.00 0.00 44 ARG A C 8
ATOM 11746 O O . ARG A 1 53 ? 1.319 -13.660 25.368 1.00 0.00 44 ARG A O 8
ATOM 11767 N N . GLU A 1 54 ? 0.088 -14.960 24.034 1.00 0.00 45 GLU A N 8
ATOM 11768 C CA . GLU A 1 54 ? -0.629 -15.640 25.084 1.00 0.00 45 GLU A CA 8
ATOM 11769 C C . GLU A 1 54 ? 0.241 -16.751 25.725 1.00 0.00 45 GLU A C 8
ATOM 11770 O O . GLU A 1 54 ? -0.173 -17.395 26.699 1.00 0.00 45 GLU A O 8
ATOM 11782 N N . LYS A 1 55 ? 1.435 -16.973 25.177 1.00 0.00 46 LYS A N 8
ATOM 11783 C CA . LYS A 1 55 ? 2.347 -17.968 25.718 1.00 0.00 46 LYS A CA 8
ATOM 11784 C C . LYS A 1 55 ? 3.098 -17.400 26.900 1.00 0.00 46 LYS A C 8
ATOM 11785 O O . LYS A 1 55 ? 3.794 -16.384 26.775 1.00 0.00 46 LYS A O 8
ATOM 11804 N N . GLU A 1 56 ? 2.942 -18.004 28.041 1.00 0.00 47 GLU A N 8
ATOM 11805 C CA . GLU A 1 56 ? 3.720 -17.638 29.158 1.00 0.00 47 GLU A CA 8
ATOM 11806 C C . GLU A 1 56 ? 4.863 -18.621 29.279 1.00 0.00 47 GLU A C 8
ATOM 11807 O O . GLU A 1 56 ? 4.858 -19.666 28.591 1.00 0.00 47 GLU A O 8
ATOM 11819 N N . ASN A 1 57 ? 5.841 -18.295 30.110 1.00 0.00 48 ASN A N 8
ATOM 11820 C CA . ASN A 1 57 ? 7.028 -19.151 30.328 1.00 0.00 48 ASN A CA 8
ATOM 11821 C C . ASN A 1 57 ? 7.903 -19.195 29.048 1.00 0.00 48 ASN A C 8
ATOM 11822 O O . ASN A 1 57 ? 8.761 -20.050 28.875 1.00 0.00 48 ASN A O 8
ATOM 11833 N N . GLY A 1 58 ? 7.696 -18.233 28.184 1.00 0.00 49 GLY A N 8
ATOM 11834 C CA . GLY A 1 58 ? 8.478 -18.108 26.995 1.00 0.00 49 GLY A CA 8
ATOM 11835 C C . GLY A 1 58 ? 8.484 -16.675 26.543 1.00 0.00 49 GLY A C 8
ATOM 11836 O O . GLY A 1 58 ? 8.022 -15.808 27.287 1.00 0.00 49 GLY A O 8
ATOM 11840 N N . PRO A 1 59 ? 9.007 -16.384 25.352 1.00 0.00 50 PRO A N 8
ATOM 11841 C CA . PRO A 1 59 ? 8.994 -15.024 24.784 1.00 0.00 50 PRO A CA 8
ATOM 11842 C C . PRO A 1 59 ? 7.568 -14.491 24.634 1.00 0.00 50 PRO A C 8
ATOM 11843 O O . PRO A 1 59 ? 6.604 -15.270 24.597 1.00 0.00 50 PRO A O 8
ATOM 11854 N N . LYS A 1 60 ? 7.441 -13.188 24.555 1.00 0.00 51 LYS A N 8
ATOM 11855 C CA . LYS A 1 60 ? 6.148 -12.560 24.411 1.00 0.00 51 LYS A CA 8
ATOM 11856 C C . LYS A 1 60 ? 6.317 -11.168 23.851 1.00 0.00 51 LYS A C 8
ATOM 11857 O O . LYS A 1 60 ? 5.828 -10.854 22.782 1.00 0.00 51 LYS A O 8
ATOM 11876 N N . THR A 1 61 ? 7.029 -10.347 24.582 1.00 0.00 52 THR A N 8
ATOM 11877 C CA . THR A 1 61 ? 7.225 -8.983 24.229 1.00 0.00 52 THR A CA 8
ATOM 11878 C C . THR A 1 61 ? 8.702 -8.640 24.017 1.00 0.00 52 THR A C 8
ATOM 11879 O O . THR A 1 61 ? 9.595 -9.478 24.194 1.00 0.00 52 THR A O 8
ATOM 11890 N N . VAL A 1 62 ? 8.913 -7.421 23.599 1.00 0.00 53 VAL A N 8
ATOM 11891 C CA . VAL A 1 62 ? 10.207 -6.816 23.271 1.00 0.00 53 VAL A CA 8
ATOM 11892 C C . VAL A 1 62 ? 11.234 -7.024 24.401 1.00 0.00 53 VAL A C 8
ATOM 11893 O O . VAL A 1 62 ? 12.447 -7.144 24.151 1.00 0.00 53 VAL A O 8
ATOM 11906 N N . LYS A 1 63 ? 10.734 -7.097 25.622 1.00 0.00 54 LYS A N 8
ATOM 11907 C CA . LYS A 1 63 ? 11.569 -7.223 26.794 1.00 0.00 54 LYS A CA 8
ATOM 11908 C C . LYS A 1 63 ? 12.175 -8.608 26.920 1.00 0.00 54 LYS A C 8
ATOM 11909 O O . LYS A 1 63 ? 13.341 -8.745 27.309 1.00 0.00 54 LYS A O 8
ATOM 11928 N N . GLU A 1 64 ? 11.419 -9.634 26.582 1.00 0.00 55 GLU A N 8
ATOM 11929 C CA . GLU A 1 64 ? 11.942 -10.988 26.781 1.00 0.00 55 GLU A CA 8
ATOM 11930 C C . GLU A 1 64 ? 12.428 -11.695 25.523 1.00 0.00 55 GLU A C 8
ATOM 11931 O O . GLU A 1 64 ? 13.081 -12.733 25.599 1.00 0.00 55 GLU A O 8
ATOM 11943 N N . VAL A 1 65 ? 12.132 -11.158 24.376 1.00 0.00 56 VAL A N 8
ATOM 11944 C CA . VAL A 1 65 ? 12.675 -11.737 23.167 1.00 0.00 56 VAL A CA 8
ATOM 11945 C C . VAL A 1 65 ? 13.963 -10.997 22.778 1.00 0.00 56 VAL A C 8
ATOM 11946 O O . VAL A 1 65 ? 13.974 -9.765 22.657 1.00 0.00 56 VAL A O 8
ATOM 11959 N N . LYS A 1 66 ? 15.051 -11.725 22.638 1.00 0.00 57 LYS A N 8
ATOM 11960 C CA . LYS A 1 66 ? 16.302 -11.117 22.274 1.00 0.00 57 LYS A CA 8
ATOM 11961 C C . LYS A 1 66 ? 16.773 -11.599 20.906 1.00 0.00 57 LYS A C 8
ATOM 11962 O O . LYS A 1 66 ? 16.738 -12.799 20.620 1.00 0.00 57 LYS A O 8
ATOM 11981 N N . LEU A 1 67 ? 17.200 -10.654 20.072 1.00 0.00 58 LEU A N 8
ATOM 11982 C CA . LEU A 1 67 ? 17.666 -10.943 18.713 1.00 0.00 58 LEU A CA 8
ATOM 11983 C C . LEU A 1 67 ? 19.181 -10.826 18.623 1.00 0.00 58 LEU A C 8
ATOM 11984 O O . LEU A 1 67 ? 19.776 -9.902 19.187 1.00 0.00 58 LEU A O 8
ATOM 12000 N N . ILE A 1 68 ? 19.780 -11.764 17.923 1.00 0.00 59 ILE A N 8
ATOM 12001 C CA . ILE A 1 68 ? 21.219 -11.849 17.713 1.00 0.00 59 ILE A CA 8
ATOM 12002 C C . ILE A 1 68 ? 21.537 -11.949 16.209 1.00 0.00 59 ILE A C 8
ATOM 12003 O O . ILE A 1 68 ? 21.070 -12.871 15.519 1.00 0.00 59 ILE A O 8
ATOM 12019 N N . SER A 1 69 ? 22.297 -11.002 15.717 1.00 0.00 60 SER A N 8
ATOM 12020 C CA . SER A 1 69 ? 22.761 -11.004 14.358 1.00 0.00 60 SER A CA 8
ATOM 12021 C C . SER A 1 69 ? 24.281 -11.009 14.368 1.00 0.00 60 SER A C 8
ATOM 12022 O O . SER A 1 69 ? 24.899 -10.099 14.932 1.00 0.00 60 SER A O 8
ATOM 12030 N N . ALA A 1 70 ? 24.876 -12.054 13.804 1.00 0.00 61 ALA A N 8
ATOM 12031 C CA . ALA A 1 70 ? 26.341 -12.214 13.725 1.00 0.00 61 ALA A CA 8
ATOM 12032 C C . ALA A 1 70 ? 26.978 -12.322 15.119 1.00 0.00 61 ALA A C 8
ATOM 12033 O O . ALA A 1 70 ? 28.193 -12.148 15.276 1.00 0.00 61 ALA A O 8
ATOM 12040 N N . GLY A 1 71 ? 26.168 -12.670 16.100 1.00 0.00 62 GLY A N 8
ATOM 12041 C CA . GLY A 1 71 ? 26.639 -12.781 17.466 1.00 0.00 62 GLY A CA 8
ATOM 12042 C C . GLY A 1 71 ? 26.382 -11.519 18.278 1.00 0.00 62 GLY A C 8
ATOM 12043 O O . GLY A 1 71 ? 26.728 -11.447 19.463 1.00 0.00 62 GLY A O 8
ATOM 12047 N N . LYS A 1 72 ? 25.773 -10.530 17.653 1.00 0.00 63 LYS A N 8
ATOM 12048 C CA . LYS A 1 72 ? 25.507 -9.278 18.272 1.00 0.00 63 LYS A CA 8
ATOM 12049 C C . LYS A 1 72 ? 24.048 -9.178 18.644 1.00 0.00 63 LYS A C 8
ATOM 12050 O O . LYS A 1 72 ? 23.187 -9.518 17.847 1.00 0.00 63 LYS A O 8
ATOM 12069 N N . VAL A 1 73 ? 23.774 -8.729 19.847 1.00 0.00 64 VAL A N 8
ATOM 12070 C CA . VAL A 1 73 ? 22.409 -8.544 20.290 1.00 0.00 64 VAL A CA 8
ATOM 12071 C C . VAL A 1 73 ? 21.935 -7.157 19.849 1.00 0.00 64 VAL A C 8
ATOM 12072 O O . VAL A 1 73 ? 22.699 -6.182 19.899 1.00 0.00 64 VAL A O 8
ATOM 12085 N N . LEU A 1 74 ? 20.728 -7.081 19.366 1.00 0.00 65 LEU A N 8
ATOM 12086 C CA . LEU A 1 74 ? 20.186 -5.854 18.878 1.00 0.00 65 LEU A CA 8
ATOM 12087 C C . LEU A 1 74 ? 19.309 -5.180 19.932 1.00 0.00 65 LEU A C 8
ATOM 12088 O O . LEU A 1 74 ? 18.348 -5.774 20.421 1.00 0.00 65 LEU A O 8
ATOM 12104 N N . GLU A 1 75 ? 19.659 -3.968 20.307 1.00 0.00 66 GLU A N 8
ATOM 12105 C CA . GLU A 1 75 ? 18.854 -3.167 21.234 1.00 0.00 66 GLU A CA 8
ATOM 12106 C C . GLU A 1 75 ? 17.578 -2.711 20.538 1.00 0.00 66 GLU A C 8
ATOM 12107 O O . GLU A 1 75 ? 17.578 -2.500 19.335 1.00 0.00 66 GLU A O 8
ATOM 12119 N N . ASN A 1 76 ? 16.502 -2.529 21.292 1.00 0.00 67 ASN A N 8
ATOM 12120 C CA . ASN A 1 76 ? 15.195 -2.169 20.699 1.00 0.00 67 ASN A CA 8
ATOM 12121 C C . ASN A 1 76 ? 15.206 -0.785 20.028 1.00 0.00 67 ASN A C 8
ATOM 12122 O O . ASN A 1 76 ? 14.420 -0.525 19.115 1.00 0.00 67 ASN A O 8
ATOM 12133 N N . SER A 1 77 ? 16.105 0.078 20.458 1.00 0.00 68 SER A N 8
ATOM 12134 C CA . SER A 1 77 ? 16.202 1.425 19.905 1.00 0.00 68 SER A CA 8
ATOM 12135 C C . SER A 1 77 ? 17.112 1.469 18.661 1.00 0.00 68 SER A C 8
ATOM 12136 O O . SER A 1 77 ? 17.390 2.536 18.105 1.00 0.00 68 SER A O 8
ATOM 12144 N N . LYS A 1 78 ? 17.560 0.312 18.236 1.00 0.00 69 LYS A N 8
ATOM 12145 C CA . LYS A 1 78 ? 18.379 0.181 17.068 1.00 0.00 69 LYS A CA 8
ATOM 12146 C C . LYS A 1 78 ? 17.515 -0.144 15.866 1.00 0.00 69 LYS A C 8
ATOM 12147 O O . LYS A 1 78 ? 16.338 -0.483 16.010 1.00 0.00 69 LYS A O 8
ATOM 12166 N N . THR A 1 79 ? 18.076 -0.010 14.705 1.00 0.00 70 THR A N 8
ATOM 12167 C CA . THR A 1 79 ? 17.434 -0.348 13.491 1.00 0.00 70 THR A CA 8
ATOM 12168 C C . THR A 1 79 ? 18.131 -1.542 12.886 1.00 0.00 70 THR A C 8
ATOM 12169 O O . THR A 1 79 ? 19.229 -1.908 13.342 1.00 0.00 70 THR A O 8
ATOM 12180 N N . VAL A 1 80 ? 17.521 -2.164 11.875 1.00 0.00 71 VAL A N 8
ATOM 12181 C CA . VAL A 1 80 ? 18.178 -3.259 11.175 1.00 0.00 71 VAL A CA 8
ATOM 12182 C C . VAL A 1 80 ? 19.444 -2.698 10.519 1.00 0.00 71 VAL A C 8
ATOM 12183 O O . VAL A 1 80 ? 20.503 -3.326 10.517 1.00 0.00 71 VAL A O 8
ATOM 12196 N N . LYS A 1 81 ? 19.304 -1.474 10.024 1.00 0.00 72 LYS A N 8
ATOM 12197 C CA . LYS A 1 81 ? 20.360 -0.701 9.388 1.00 0.00 72 LYS A CA 8
ATOM 12198 C C . LYS A 1 81 ? 21.588 -0.540 10.294 1.00 0.00 72 LYS A C 8
ATOM 12199 O O . LYS A 1 81 ? 22.713 -0.567 9.814 1.00 0.00 72 LYS A O 8
ATOM 12218 N N . ASP A 1 82 ? 21.369 -0.392 11.597 1.00 0.00 73 ASP A N 8
ATOM 12219 C CA . ASP A 1 82 ? 22.474 -0.136 12.540 1.00 0.00 73 ASP A CA 8
ATOM 12220 C C . ASP A 1 82 ? 23.433 -1.326 12.611 1.00 0.00 73 ASP A C 8
ATOM 12221 O O . ASP A 1 82 ? 24.644 -1.153 12.770 1.00 0.00 73 ASP A O 8
ATOM 12230 N N . TYR A 1 83 ? 22.895 -2.527 12.471 1.00 0.00 74 TYR A N 8
ATOM 12231 C CA . TYR A 1 83 ? 23.693 -3.738 12.472 1.00 0.00 74 TYR A CA 8
ATOM 12232 C C . TYR A 1 83 ? 23.952 -4.243 11.060 1.00 0.00 74 TYR A C 8
ATOM 12233 O O . TYR A 1 83 ? 24.574 -5.279 10.855 1.00 0.00 74 TYR A O 8
ATOM 12251 N N . ARG A 1 84 ? 23.490 -3.488 10.106 1.00 0.00 75 ARG A N 8
ATOM 12252 C CA . ARG A 1 84 ? 23.704 -3.742 8.723 1.00 0.00 75 ARG A CA 8
ATOM 12253 C C . ARG A 1 84 ? 24.833 -2.879 8.218 1.00 0.00 75 ARG A C 8
ATOM 12254 O O . ARG A 1 84 ? 25.102 -1.803 8.763 1.00 0.00 75 ARG A O 8
ATOM 12275 N N . SER A 1 85 ? 25.504 -3.348 7.230 1.00 0.00 76 SER A N 8
ATOM 12276 C CA . SER A 1 85 ? 26.561 -2.622 6.632 1.00 0.00 76 SER A CA 8
ATOM 12277 C C . SER A 1 85 ? 26.009 -1.756 5.478 1.00 0.00 76 SER A C 8
ATOM 12278 O O . SER A 1 85 ? 24.843 -1.937 5.077 1.00 0.00 76 SER A O 8
ATOM 12286 N N . PRO A 1 86 ? 26.799 -0.772 4.963 1.00 0.00 77 PRO A N 8
ATOM 12287 C CA . PRO A 1 86 ? 26.378 0.082 3.835 1.00 0.00 77 PRO A CA 8
ATOM 12288 C C . PRO A 1 86 ? 25.997 -0.735 2.590 1.00 0.00 77 PRO A C 8
ATOM 12289 O O . PRO A 1 86 ? 26.288 -1.934 2.520 1.00 0.00 77 PRO A O 8
ATOM 12300 N N . VAL A 1 87 ? 25.374 -0.050 1.619 1.00 0.00 78 VAL A N 8
ATOM 12301 C CA . VAL A 1 87 ? 24.825 -0.620 0.370 1.00 0.00 78 VAL A CA 8
ATOM 12302 C C . VAL A 1 87 ? 23.777 -1.695 0.619 1.00 0.00 78 VAL A C 8
ATOM 12303 O O . VAL A 1 87 ? 24.071 -2.805 1.089 1.00 0.00 78 VAL A O 8
ATOM 12316 N N . SER A 1 88 ? 22.553 -1.341 0.318 1.00 0.00 79 SER A N 8
ATOM 12317 C CA . SER A 1 88 ? 21.425 -2.203 0.527 1.00 0.00 79 SER A CA 8
ATOM 12318 C C . SER A 1 88 ? 21.520 -3.476 -0.316 1.00 0.00 79 SER A C 8
ATOM 12319 O O . SER A 1 88 ? 21.421 -3.455 -1.559 1.00 0.00 79 SER A O 8
ATOM 12327 N N . ASN A 1 89 ? 21.721 -4.554 0.372 1.00 0.00 80 ASN A N 8
ATOM 12328 C CA . ASN A 1 89 ? 21.902 -5.849 -0.204 1.00 0.00 80 ASN A CA 8
ATOM 12329 C C . ASN A 1 89 ? 20.573 -6.575 -0.219 1.00 0.00 80 ASN A C 8
ATOM 12330 O O . ASN A 1 89 ? 19.886 -6.631 0.802 1.00 0.00 80 ASN A O 8
ATOM 12341 N N . LEU A 1 90 ? 20.200 -7.098 -1.374 1.00 0.00 81 LEU A N 8
ATOM 12342 C CA . LEU A 1 90 ? 18.985 -7.774 -1.557 1.00 0.00 81 LEU A CA 8
ATOM 12343 C C . LEU A 1 90 ? 19.003 -9.128 -0.884 1.00 0.00 81 LEU A C 8
ATOM 12344 O O . LEU A 1 90 ? 20.058 -9.635 -0.480 1.00 0.00 81 LEU A O 8
ATOM 12360 N N . ALA A 1 91 ? 17.865 -9.726 -0.792 1.00 0.00 82 ALA A N 8
ATOM 12361 C CA . ALA A 1 91 ? 17.735 -10.972 -0.149 1.00 0.00 82 ALA A CA 8
ATOM 12362 C C . ALA A 1 91 ? 18.004 -12.121 -1.093 1.00 0.00 82 ALA A C 8
ATOM 12363 O O . ALA A 1 91 ? 17.083 -12.715 -1.660 1.00 0.00 82 ALA A O 8
ATOM 12370 N N . GLY A 1 92 ? 19.270 -12.356 -1.335 1.00 0.00 83 GLY A N 8
ATOM 12371 C CA . GLY A 1 92 ? 19.683 -13.509 -2.089 1.00 0.00 83 GLY A CA 8
ATOM 12372 C C . GLY A 1 92 ? 19.799 -14.659 -1.138 1.00 0.00 83 GLY A C 8
ATOM 12373 O O . GLY A 1 92 ? 19.498 -15.812 -1.467 1.00 0.00 83 GLY A O 8
ATOM 12377 N N . ALA A 1 93 ? 20.236 -14.325 0.049 1.00 0.00 84 ALA A N 8
ATOM 12378 C CA . ALA A 1 93 ? 20.305 -15.224 1.149 1.00 0.00 84 ALA A CA 8
ATOM 12379 C C . ALA A 1 93 ? 19.283 -14.752 2.152 1.00 0.00 84 ALA A C 8
ATOM 12380 O O . ALA A 1 93 ? 18.997 -13.549 2.223 1.00 0.00 84 ALA A O 8
ATOM 12387 N N . VAL A 1 94 ? 18.719 -15.640 2.901 1.00 0.00 85 VAL A N 8
ATOM 12388 C CA . VAL A 1 94 ? 17.746 -15.234 3.876 1.00 0.00 85 VAL A CA 8
ATOM 12389 C C . VAL A 1 94 ? 18.490 -14.863 5.139 1.00 0.00 85 VAL A C 8
ATOM 12390 O O . VAL A 1 94 ? 19.322 -15.639 5.621 1.00 0.00 85 VAL A O 8
ATOM 12403 N N . THR A 1 95 ? 18.195 -13.718 5.681 1.00 0.00 86 THR A N 8
ATOM 12404 C CA . THR A 1 95 ? 18.923 -13.235 6.808 1.00 0.00 86 THR A CA 8
ATOM 12405 C C . THR A 1 95 ? 18.427 -13.945 8.052 1.00 0.00 86 THR A C 8
ATOM 12406 O O . THR A 1 95 ? 17.258 -13.849 8.414 1.00 0.00 86 THR A O 8
ATOM 12417 N N . THR A 1 96 ? 19.295 -14.685 8.666 1.00 0.00 87 THR A N 8
ATOM 12418 C CA . THR A 1 96 ? 18.934 -15.471 9.790 1.00 0.00 87 THR A CA 8
ATOM 12419 C C . THR A 1 96 ? 19.357 -14.779 11.080 1.00 0.00 87 THR A C 8
ATOM 12420 O O . THR A 1 96 ? 20.542 -14.528 11.303 1.00 0.00 87 THR A O 8
ATOM 12431 N N . MET A 1 97 ? 18.402 -14.455 11.907 1.00 0.00 88 MET A N 8
ATOM 12432 C CA . MET A 1 97 ? 18.692 -13.893 13.200 1.00 0.00 88 MET A CA 8
ATOM 12433 C C . MET A 1 97 ? 18.432 -14.922 14.247 1.00 0.00 88 MET A C 8
ATOM 12434 O O . MET A 1 97 ? 17.474 -15.694 14.144 1.00 0.00 88 MET A O 8
ATOM 12448 N N . HIS A 1 98 ? 19.281 -14.972 15.224 1.00 0.00 89 HIS A N 8
ATOM 12449 C CA . HIS A 1 98 ? 19.146 -15.942 16.269 1.00 0.00 89 HIS A CA 8
ATOM 12450 C C . HIS A 1 98 ? 18.390 -15.350 17.410 1.00 0.00 89 HIS A C 8
ATOM 12451 O O . HIS A 1 98 ? 18.660 -14.235 17.824 1.00 0.00 89 HIS A O 8
ATOM 12466 N N . VAL A 1 99 ? 17.439 -16.071 17.889 1.00 0.00 90 VAL A N 8
ATOM 12467 C CA . VAL A 1 99 ? 16.610 -15.615 18.960 1.00 0.00 90 VAL A CA 8
ATOM 12468 C C . VAL A 1 99 ? 16.952 -16.363 20.203 1.00 0.00 90 VAL A C 8
ATOM 12469 O O . VAL A 1 99 ? 17.036 -17.595 20.211 1.00 0.00 90 VAL A O 8
ATOM 12482 N N . ILE A 1 100 ? 17.135 -15.629 21.229 1.00 0.00 91 ILE A N 8
ATOM 12483 C CA . ILE A 1 100 ? 17.443 -16.154 22.497 1.00 0.00 91 ILE A CA 8
ATOM 12484 C C . ILE A 1 100 ? 16.177 -16.238 23.286 1.00 0.00 91 ILE A C 8
ATOM 12485 O O . ILE A 1 100 ? 15.474 -15.236 23.491 1.00 0.00 91 ILE A O 8
ATOM 12501 N N . ILE A 1 101 ? 15.880 -17.420 23.700 1.00 0.00 92 ILE A N 8
ATOM 12502 C CA . ILE A 1 101 ? 14.688 -17.692 24.407 1.00 0.00 92 ILE A CA 8
ATOM 12503 C C . ILE A 1 101 ? 14.912 -17.492 25.876 1.00 0.00 92 ILE A C 8
ATOM 12504 O O . ILE A 1 101 ? 15.644 -18.261 26.522 1.00 0.00 92 ILE A O 8
ATOM 12520 N N . GLN A 1 102 ? 14.340 -16.454 26.391 1.00 0.00 93 GLN A N 8
ATOM 12521 C CA . GLN A 1 102 ? 14.359 -16.221 27.777 1.00 0.00 93 GLN A CA 8
ATOM 12522 C C . GLN A 1 102 ? 12.978 -15.848 28.218 1.00 0.00 93 GLN A C 8
ATOM 12523 O O . GLN A 1 102 ? 12.345 -14.975 27.643 1.00 0.00 93 GLN A O 8
ATOM 12537 N N . ALA A 1 103 ? 12.500 -16.545 29.179 1.00 0.00 94 ALA A N 8
ATOM 12538 C CA . ALA A 1 103 ? 11.187 -16.323 29.696 1.00 0.00 94 ALA A CA 8
ATOM 12539 C C . ALA A 1 103 ? 11.228 -15.224 30.733 1.00 0.00 94 ALA A C 8
ATOM 12540 O O . ALA A 1 103 ? 12.293 -14.974 31.332 1.00 0.00 94 ALA A O 8
ATOM 12547 N N . PRO A 1 104 ? 10.111 -14.517 30.950 1.00 0.00 95 PRO A N 8
ATOM 12548 C CA . PRO A 1 104 ? 10.027 -13.559 32.022 1.00 0.00 95 PRO A CA 8
ATOM 12549 C C . PRO A 1 104 ? 10.080 -14.321 33.313 1.00 0.00 95 PRO A C 8
ATOM 12550 O O . PRO A 1 104 ? 9.339 -15.309 33.491 1.00 0.00 95 PRO A O 8
ATOM 12561 N N . VAL A 1 105 ? 10.927 -13.912 34.202 1.00 0.00 96 VAL A N 8
ATOM 12562 C CA . VAL A 1 105 ? 11.115 -14.655 35.403 1.00 0.00 96 VAL A CA 8
ATOM 12563 C C . VAL A 1 105 ? 10.044 -14.345 36.425 1.00 0.00 96 VAL A C 8
ATOM 12564 O O . VAL A 1 105 ? 10.215 -13.495 37.310 1.00 0.00 96 VAL A O 8
ATOM 12577 N N . THR A 1 106 ? 8.915 -14.970 36.243 1.00 0.00 97 THR A N 8
ATOM 12578 C CA . THR A 1 106 ? 7.860 -14.903 37.153 1.00 0.00 97 THR A CA 8
ATOM 12579 C C . THR A 1 106 ? 8.091 -15.950 38.224 1.00 0.00 97 THR A C 8
ATOM 12580 O O . THR A 1 106 ? 7.590 -17.084 38.156 1.00 0.00 97 THR A O 8
ATOM 12591 N N . GLU A 1 107 ? 8.934 -15.590 39.146 1.00 0.00 98 GLU A N 8
ATOM 12592 C CA . GLU A 1 107 ? 9.375 -16.468 40.179 1.00 0.00 98 GLU A CA 8
ATOM 12593 C C . GLU A 1 107 ? 8.527 -16.286 41.416 1.00 0.00 98 GLU A C 8
ATOM 12594 O O . GLU A 1 107 ? 8.123 -15.153 41.739 1.00 0.00 98 GLU A O 8
ATOM 12606 N N . LYS A 1 108 ? 8.263 -17.403 42.087 1.00 0.00 99 LYS A N 8
ATOM 12607 C CA . LYS A 1 108 ? 7.451 -17.485 43.293 1.00 0.00 99 LYS A CA 8
ATOM 12608 C C . LYS A 1 108 ? 5.983 -17.300 42.971 1.00 0.00 99 LYS A C 8
ATOM 12609 O O . LYS A 1 108 ? 5.559 -16.242 42.494 1.00 0.00 99 LYS A O 8
ATOM 12628 N N . GLU A 1 109 ? 5.229 -18.349 43.203 1.00 0.00 100 GLU A N 8
ATOM 12629 C CA . GLU A 1 109 ? 3.808 -18.377 42.932 1.00 0.00 100 GLU A CA 8
ATOM 12630 C C . GLU A 1 109 ? 3.082 -17.320 43.739 1.00 0.00 100 GLU A C 8
ATOM 12631 O O . GLU A 1 109 ? 3.130 -17.313 44.974 1.00 0.00 100 GLU A O 8
ATOM 12643 N N . LYS A 1 110 ? 2.446 -16.420 43.041 1.00 0.00 101 LYS A N 8
ATOM 12644 C CA . LYS A 1 110 ? 1.722 -15.353 43.654 1.00 0.00 101 LYS A CA 8
ATOM 12645 C C . LYS A 1 110 ? 0.211 -15.526 43.571 1.00 0.00 101 LYS A C 8
ATOM 12646 O O . LYS A 1 110 ? -0.409 -15.155 42.565 1.00 0.00 101 LYS A O 8
ATOM 12665 N N . GLU A 1 10 ? 9.216 -14.131 0.857 1.00 0.00 1 GLU A N 9
ATOM 12666 C CA . GLU A 1 10 ? 8.206 -13.664 -0.066 1.00 0.00 1 GLU A CA 9
ATOM 12667 C C . GLU A 1 10 ? 8.368 -12.159 -0.201 1.00 0.00 1 GLU A C 9
ATOM 12668 O O . GLU A 1 10 ? 7.877 -11.386 0.630 1.00 0.00 1 GLU A O 9
ATOM 12680 N N . ALA A 1 11 ? 9.132 -11.753 -1.210 1.00 0.00 2 ALA A N 9
ATOM 12681 C CA . ALA A 1 11 ? 9.436 -10.362 -1.446 1.00 0.00 2 ALA A CA 9
ATOM 12682 C C . ALA A 1 11 ? 9.967 -10.185 -2.856 1.00 0.00 2 ALA A C 9
ATOM 12683 O O . ALA A 1 11 ? 10.220 -11.170 -3.557 1.00 0.00 2 ALA A O 9
ATOM 12690 N N . GLU A 1 12 ? 10.131 -8.945 -3.258 1.00 0.00 3 GLU A N 9
ATOM 12691 C CA . GLU A 1 12 ? 10.605 -8.566 -4.556 1.00 0.00 3 GLU A CA 9
ATOM 12692 C C . GLU A 1 12 ? 11.512 -7.369 -4.376 1.00 0.00 3 GLU A C 9
ATOM 12693 O O . GLU A 1 12 ? 11.913 -7.044 -3.247 1.00 0.00 3 GLU A O 9
ATOM 12705 N N . VAL A 1 13 ? 11.839 -6.721 -5.463 1.00 0.00 4 VAL A N 9
ATOM 12706 C CA . VAL A 1 13 ? 12.523 -5.452 -5.398 1.00 0.00 4 VAL A CA 9
ATOM 12707 C C . VAL A 1 13 ? 11.524 -4.443 -4.813 1.00 0.00 4 VAL A C 9
ATOM 12708 O O . VAL A 1 13 ? 10.313 -4.627 -4.967 1.00 0.00 4 VAL A O 9
ATOM 12721 N N . HIS A 1 14 ? 12.032 -3.402 -4.142 1.00 0.00 5 HIS A N 9
ATOM 12722 C CA . HIS A 1 14 ? 11.243 -2.424 -3.380 1.00 0.00 5 HIS A CA 9
ATOM 12723 C C . HIS A 1 14 ? 10.914 -2.960 -1.997 1.00 0.00 5 HIS A C 9
ATOM 12724 O O . HIS A 1 14 ? 10.406 -2.244 -1.137 1.00 0.00 5 HIS A O 9
ATOM 12739 N N . ASN A 1 15 ? 11.194 -4.229 -1.792 1.00 0.00 6 ASN A N 9
ATOM 12740 C CA . ASN A 1 15 ? 11.078 -4.841 -0.493 1.00 0.00 6 ASN A CA 9
ATOM 12741 C C . ASN A 1 15 ? 12.472 -4.914 0.066 1.00 0.00 6 ASN A C 9
ATOM 12742 O O . ASN A 1 15 ? 13.402 -5.368 -0.626 1.00 0.00 6 ASN A O 9
ATOM 12753 N N . GLN A 1 16 ? 12.639 -4.452 1.276 1.00 0.00 7 GLN A N 9
ATOM 12754 C CA . GLN A 1 16 ? 13.938 -4.342 1.881 1.00 0.00 7 GLN A CA 9
ATOM 12755 C C . GLN A 1 16 ? 14.526 -5.669 2.287 1.00 0.00 7 GLN A C 9
ATOM 12756 O O . GLN A 1 16 ? 15.070 -6.418 1.450 1.00 0.00 7 GLN A O 9
ATOM 12770 N N . LEU A 1 17 ? 14.430 -5.966 3.529 1.00 0.00 8 LEU A N 9
ATOM 12771 C CA . LEU A 1 17 ? 14.945 -7.212 4.038 1.00 0.00 8 LEU A CA 9
ATOM 12772 C C . LEU A 1 17 ? 13.868 -8.011 4.709 1.00 0.00 8 LEU A C 9
ATOM 12773 O O . LEU A 1 17 ? 13.068 -7.469 5.418 1.00 0.00 8 LEU A O 9
ATOM 12789 N N . GLU A 1 18 ? 13.840 -9.287 4.477 1.00 0.00 9 GLU A N 9
ATOM 12790 C CA . GLU A 1 18 ? 12.944 -10.134 5.186 1.00 0.00 9 GLU A CA 9
ATOM 12791 C C . GLU A 1 18 ? 13.700 -10.760 6.297 1.00 0.00 9 GLU A C 9
ATOM 12792 O O . GLU A 1 18 ? 14.835 -11.173 6.113 1.00 0.00 9 GLU A O 9
ATOM 12804 N N . ILE A 1 19 ? 13.119 -10.823 7.429 1.00 0.00 10 ILE A N 9
ATOM 12805 C CA . ILE A 1 19 ? 13.770 -11.427 8.548 1.00 0.00 10 ILE A CA 9
ATOM 12806 C C . ILE A 1 19 ? 12.893 -12.499 9.113 1.00 0.00 10 ILE A C 9
ATOM 12807 O O . ILE A 1 19 ? 11.683 -12.297 9.283 1.00 0.00 10 ILE A O 9
ATOM 12823 N N . LYS A 1 20 ? 13.473 -13.634 9.356 1.00 0.00 11 LYS A N 9
ATOM 12824 C CA . LYS A 1 20 ? 12.773 -14.676 10.048 1.00 0.00 11 LYS A CA 9
ATOM 12825 C C . LYS A 1 20 ? 13.492 -14.935 11.340 1.00 0.00 11 LYS A C 9
ATOM 12826 O O . LYS A 1 20 ? 14.702 -14.648 11.455 1.00 0.00 11 LYS A O 9
ATOM 12845 N N . PHE A 1 21 ? 12.802 -15.469 12.292 1.00 0.00 12 PHE A N 9
ATOM 12846 C CA . PHE A 1 21 ? 13.370 -15.653 13.596 1.00 0.00 12 PHE A CA 9
ATOM 12847 C C . PHE A 1 21 ? 13.526 -17.119 13.889 1.00 0.00 12 PHE A C 9
ATOM 12848 O O . PHE A 1 21 ? 12.595 -17.888 13.694 1.00 0.00 12 PHE A O 9
ATOM 12865 N N . ARG A 1 22 ? 14.691 -17.514 14.332 1.00 0.00 13 ARG A N 9
ATOM 12866 C CA . ARG A 1 22 ? 14.929 -18.895 14.688 1.00 0.00 13 ARG A CA 9
ATOM 12867 C C . ARG A 1 22 ? 15.332 -19.006 16.148 1.00 0.00 13 ARG A C 9
ATOM 12868 O O . ARG A 1 22 ? 16.219 -18.294 16.608 1.00 0.00 13 ARG A O 9
ATOM 12889 N N . LEU A 1 23 ? 14.664 -19.879 16.861 1.00 0.00 14 LEU A N 9
ATOM 12890 C CA . LEU A 1 23 ? 14.951 -20.144 18.257 1.00 0.00 14 LEU A CA 9
ATOM 12891 C C . LEU A 1 23 ? 15.945 -21.290 18.352 1.00 0.00 14 LEU A C 9
ATOM 12892 O O . LEU A 1 23 ? 16.165 -22.007 17.370 1.00 0.00 14 LEU A O 9
ATOM 12908 N N . THR A 1 24 ? 16.501 -21.497 19.531 1.00 0.00 15 THR A N 9
ATOM 12909 C CA . THR A 1 24 ? 17.506 -22.530 19.756 1.00 0.00 15 THR A CA 9
ATOM 12910 C C . THR A 1 24 ? 16.941 -23.948 19.557 1.00 0.00 15 THR A C 9
ATOM 12911 O O . THR A 1 24 ? 17.676 -24.902 19.276 1.00 0.00 15 THR A O 9
ATOM 12922 N N . ASP A 1 25 ? 15.630 -24.069 19.678 1.00 0.00 16 ASP A N 9
ATOM 12923 C CA . ASP A 1 25 ? 14.940 -25.352 19.502 1.00 0.00 16 ASP A CA 9
ATOM 12924 C C . ASP A 1 25 ? 14.765 -25.660 18.027 1.00 0.00 16 ASP A C 9
ATOM 12925 O O . ASP A 1 25 ? 14.259 -26.716 17.657 1.00 0.00 16 ASP A O 9
ATOM 12934 N N . GLY A 1 26 ? 15.164 -24.724 17.184 1.00 0.00 17 GLY A N 9
ATOM 12935 C CA . GLY A 1 26 ? 15.018 -24.893 15.760 1.00 0.00 17 GLY A CA 9
ATOM 12936 C C . GLY A 1 26 ? 13.680 -24.391 15.293 1.00 0.00 17 GLY A C 9
ATOM 12937 O O . GLY A 1 26 ? 13.335 -24.500 14.121 1.00 0.00 17 GLY A O 9
ATOM 12941 N N . SER A 1 27 ? 12.933 -23.837 16.221 1.00 0.00 18 SER A N 9
ATOM 12942 C CA . SER A 1 27 ? 11.638 -23.287 15.956 1.00 0.00 18 SER A CA 9
ATOM 12943 C C . SER A 1 27 ? 11.817 -21.989 15.188 1.00 0.00 18 SER A C 9
ATOM 12944 O O . SER A 1 27 ? 12.634 -21.156 15.577 1.00 0.00 18 SER A O 9
ATOM 12952 N N . ASP A 1 28 ? 11.109 -21.823 14.112 1.00 0.00 19 ASP A N 9
ATOM 12953 C CA . ASP A 1 28 ? 11.210 -20.621 13.351 1.00 0.00 19 ASP A CA 9
ATOM 12954 C C . ASP A 1 28 ? 9.897 -19.903 13.298 1.00 0.00 19 ASP A C 9
ATOM 12955 O O . ASP A 1 28 ? 8.825 -20.516 13.386 1.00 0.00 19 ASP A O 9
ATOM 12964 N N . ILE A 1 29 ? 9.992 -18.615 13.198 1.00 0.00 20 ILE A N 9
ATOM 12965 C CA . ILE A 1 29 ? 8.868 -17.745 13.038 1.00 0.00 20 ILE A CA 9
ATOM 12966 C C . ILE A 1 29 ? 8.937 -17.209 11.615 1.00 0.00 20 ILE A C 9
ATOM 12967 O O . ILE A 1 29 ? 10.041 -16.921 11.125 1.00 0.00 20 ILE A O 9
ATOM 12983 N N . GLY A 1 30 ? 7.784 -17.098 10.970 1.00 0.00 21 GLY A N 9
ATOM 12984 C CA . GLY A 1 30 ? 7.687 -16.692 9.579 1.00 0.00 21 GLY A CA 9
ATOM 12985 C C . GLY A 1 30 ? 8.435 -15.406 9.246 1.00 0.00 21 GLY A C 9
ATOM 12986 O O . GLY A 1 30 ? 8.463 -14.471 10.062 1.00 0.00 21 GLY A O 9
ATOM 12990 N N . PRO A 1 31 ? 9.047 -15.322 8.052 1.00 0.00 22 PRO A N 9
ATOM 12991 C CA . PRO A 1 31 ? 9.796 -14.160 7.649 1.00 0.00 22 PRO A CA 9
ATOM 12992 C C . PRO A 1 31 ? 8.889 -13.040 7.170 1.00 0.00 22 PRO A C 9
ATOM 12993 O O . PRO A 1 31 ? 7.904 -13.273 6.458 1.00 0.00 22 PRO A O 9
ATOM 13004 N N . LYS A 1 32 ? 9.221 -11.847 7.553 1.00 0.00 23 LYS A N 9
ATOM 13005 C CA . LYS A 1 32 ? 8.484 -10.667 7.144 1.00 0.00 23 LYS A CA 9
ATOM 13006 C C . LYS A 1 32 ? 9.434 -9.669 6.645 1.00 0.00 23 LYS A C 9
ATOM 13007 O O . LYS A 1 32 ? 10.618 -9.771 6.906 1.00 0.00 23 LYS A O 9
ATOM 13026 N N . ALA A 1 33 ? 8.942 -8.720 5.951 1.00 0.00 24 ALA A N 9
ATOM 13027 C CA . ALA A 1 33 ? 9.800 -7.694 5.402 1.00 0.00 24 ALA A CA 9
ATOM 13028 C C . ALA A 1 33 ? 9.950 -6.557 6.379 1.00 0.00 24 ALA A C 9
ATOM 13029 O O . ALA A 1 33 ? 8.965 -5.957 6.811 1.00 0.00 24 ALA A O 9
ATOM 13036 N N . PHE A 1 34 ? 11.165 -6.276 6.725 1.00 0.00 25 PHE A N 9
ATOM 13037 C CA . PHE A 1 34 ? 11.492 -5.211 7.605 1.00 0.00 25 PHE A CA 9
ATOM 13038 C C . PHE A 1 34 ? 12.316 -4.212 6.835 1.00 0.00 25 PHE A C 9
ATOM 13039 O O . PHE A 1 34 ? 13.400 -4.534 6.332 1.00 0.00 25 PHE A O 9
ATOM 13056 N N . PRO A 1 35 ? 11.797 -3.031 6.669 1.00 0.00 26 PRO A N 9
ATOM 13057 C CA . PRO A 1 35 ? 12.510 -1.930 6.049 1.00 0.00 26 PRO A CA 9
ATOM 13058 C C . PRO A 1 35 ? 13.697 -1.450 6.891 1.00 0.00 26 PRO A C 9
ATOM 13059 O O . PRO A 1 35 ? 13.696 -1.585 8.114 1.00 0.00 26 PRO A O 9
ATOM 13070 N N . ASP A 1 36 ? 14.711 -0.913 6.216 1.00 0.00 27 ASP A N 9
ATOM 13071 C CA . ASP A 1 36 ? 15.892 -0.308 6.863 1.00 0.00 27 ASP A CA 9
ATOM 13072 C C . ASP A 1 36 ? 15.486 0.716 7.911 1.00 0.00 27 ASP A C 9
ATOM 13073 O O . ASP A 1 36 ? 16.196 0.919 8.893 1.00 0.00 27 ASP A O 9
ATOM 13082 N N . ALA A 1 37 ? 14.343 1.361 7.695 1.00 0.00 28 ALA A N 9
ATOM 13083 C CA . ALA A 1 37 ? 13.860 2.399 8.588 1.00 0.00 28 ALA A CA 9
ATOM 13084 C C . ALA A 1 37 ? 13.195 1.812 9.828 1.00 0.00 28 ALA A C 9
ATOM 13085 O O . ALA A 1 37 ? 12.859 2.537 10.758 1.00 0.00 28 ALA A O 9
ATOM 13092 N N . THR A 1 38 ? 13.017 0.514 9.847 1.00 0.00 29 THR A N 9
ATOM 13093 C CA . THR A 1 38 ? 12.452 -0.148 10.994 1.00 0.00 29 THR A CA 9
ATOM 13094 C C . THR A 1 38 ? 13.536 -0.326 12.059 1.00 0.00 29 THR A C 9
ATOM 13095 O O . THR A 1 38 ? 14.698 -0.588 11.736 1.00 0.00 29 THR A O 9
ATOM 13106 N N . THR A 1 39 ? 13.183 -0.136 13.302 1.00 0.00 30 THR A N 9
ATOM 13107 C CA . THR A 1 39 ? 14.142 -0.247 14.350 1.00 0.00 30 THR A CA 9
ATOM 13108 C C . THR A 1 39 ? 14.212 -1.657 14.885 1.00 0.00 30 THR A C 9
ATOM 13109 O O . THR A 1 39 ? 13.294 -2.452 14.683 1.00 0.00 30 THR A O 9
ATOM 13120 N N . VAL A 1 40 ? 15.292 -1.964 15.561 1.00 0.00 31 VAL A N 9
ATOM 13121 C CA . VAL A 1 40 ? 15.460 -3.253 16.192 1.00 0.00 31 VAL A CA 9
ATOM 13122 C C . VAL A 1 40 ? 14.433 -3.397 17.342 1.00 0.00 31 VAL A C 9
ATOM 13123 O O . VAL A 1 40 ? 14.030 -4.502 17.705 1.00 0.00 31 VAL A O 9
ATOM 13136 N N . SER A 1 41 ? 14.007 -2.264 17.898 1.00 0.00 32 SER A N 9
ATOM 13137 C CA . SER A 1 41 ? 12.937 -2.266 18.876 1.00 0.00 32 SER A CA 9
ATOM 13138 C C . SER A 1 41 ? 11.646 -2.735 18.202 1.00 0.00 32 SER A C 9
ATOM 13139 O O . SER A 1 41 ? 10.973 -3.613 18.706 1.00 0.00 32 SER A O 9
ATOM 13147 N N . ALA A 1 42 ? 11.354 -2.178 17.015 1.00 0.00 33 ALA A N 9
ATOM 13148 C CA . ALA A 1 42 ? 10.164 -2.557 16.247 1.00 0.00 33 ALA A CA 9
ATOM 13149 C C . ALA A 1 42 ? 10.286 -3.992 15.725 1.00 0.00 33 ALA A C 9
ATOM 13150 O O . ALA A 1 42 ? 9.283 -4.671 15.484 1.00 0.00 33 ALA A O 9
ATOM 13157 N N . LEU A 1 43 ? 11.518 -4.440 15.557 1.00 0.00 34 LEU A N 9
ATOM 13158 C CA . LEU A 1 43 ? 11.826 -5.772 15.181 1.00 0.00 34 LEU A CA 9
ATOM 13159 C C . LEU A 1 43 ? 11.382 -6.707 16.313 1.00 0.00 34 LEU A C 9
ATOM 13160 O O . LEU A 1 43 ? 10.716 -7.716 16.082 1.00 0.00 34 LEU A O 9
ATOM 13176 N N . LYS A 1 44 ? 11.724 -6.327 17.541 1.00 0.00 35 LYS A N 9
ATOM 13177 C CA . LYS A 1 44 ? 11.294 -7.050 18.721 1.00 0.00 35 LYS A CA 9
ATOM 13178 C C . LYS A 1 44 ? 9.782 -6.940 18.919 1.00 0.00 35 LYS A C 9
ATOM 13179 O O . LYS A 1 44 ? 9.143 -7.904 19.323 1.00 0.00 35 LYS A O 9
ATOM 13198 N N . GLU A 1 45 ? 9.219 -5.770 18.603 1.00 0.00 36 GLU A N 9
ATOM 13199 C CA . GLU A 1 45 ? 7.768 -5.558 18.643 1.00 0.00 36 GLU A CA 9
ATOM 13200 C C . GLU A 1 45 ? 7.065 -6.570 17.733 1.00 0.00 36 GLU A C 9
ATOM 13201 O O . GLU A 1 45 ? 6.033 -7.145 18.093 1.00 0.00 36 GLU A O 9
ATOM 13213 N N . THR A 1 46 ? 7.650 -6.793 16.559 1.00 0.00 37 THR A N 9
ATOM 13214 C CA . THR A 1 46 ? 7.123 -7.741 15.590 1.00 0.00 37 THR A CA 9
ATOM 13215 C C . THR A 1 46 ? 7.103 -9.160 16.191 1.00 0.00 37 THR A C 9
ATOM 13216 O O . THR A 1 46 ? 6.144 -9.920 16.001 1.00 0.00 37 THR A O 9
ATOM 13227 N N . VAL A 1 47 ? 8.153 -9.488 16.941 1.00 0.00 38 VAL A N 9
ATOM 13228 C CA . VAL A 1 47 ? 8.253 -10.778 17.611 1.00 0.00 38 VAL A CA 9
ATOM 13229 C C . VAL A 1 47 ? 7.110 -10.914 18.613 1.00 0.00 38 VAL A C 9
ATOM 13230 O O . VAL A 1 47 ? 6.385 -11.896 18.596 1.00 0.00 38 VAL A O 9
ATOM 13243 N N . ILE A 1 48 ? 6.940 -9.879 19.439 1.00 0.00 39 ILE A N 9
ATOM 13244 C CA . ILE A 1 48 ? 5.893 -9.835 20.482 1.00 0.00 39 ILE A CA 9
ATOM 13245 C C . ILE A 1 48 ? 4.507 -10.028 19.858 1.00 0.00 39 ILE A C 9
ATOM 13246 O O . ILE A 1 48 ? 3.646 -10.711 20.415 1.00 0.00 39 ILE A O 9
ATOM 13262 N N . SER A 1 49 ? 4.319 -9.437 18.695 1.00 0.00 40 SER A N 9
ATOM 13263 C CA . SER A 1 49 ? 3.061 -9.498 17.990 1.00 0.00 40 SER A CA 9
ATOM 13264 C C . SER A 1 49 ? 2.697 -10.917 17.545 1.00 0.00 40 SER A C 9
ATOM 13265 O O . SER A 1 49 ? 1.530 -11.325 17.650 1.00 0.00 40 SER A O 9
ATOM 13273 N N . GLU A 1 50 ? 3.672 -11.669 17.080 1.00 0.00 41 GLU A N 9
ATOM 13274 C CA . GLU A 1 50 ? 3.419 -12.963 16.537 1.00 0.00 41 GLU A CA 9
ATOM 13275 C C . GLU A 1 50 ? 3.577 -14.056 17.587 1.00 0.00 41 GLU A C 9
ATOM 13276 O O . GLU A 1 50 ? 3.079 -15.175 17.420 1.00 0.00 41 GLU A O 9
ATOM 13288 N N . TRP A 1 51 ? 4.266 -13.729 18.653 1.00 0.00 42 TRP A N 9
ATOM 13289 C CA . TRP A 1 51 ? 4.500 -14.648 19.740 1.00 0.00 42 TRP A CA 9
ATOM 13290 C C . TRP A 1 51 ? 3.165 -14.880 20.449 1.00 0.00 42 TRP A C 9
ATOM 13291 O O . TRP A 1 51 ? 2.419 -13.908 20.682 1.00 0.00 42 TRP A O 9
ATOM 13312 N N . PRO A 1 52 ? 2.817 -16.155 20.752 1.00 0.00 43 PRO A N 9
ATOM 13313 C CA . PRO A 1 52 ? 1.566 -16.502 21.444 1.00 0.00 43 PRO A CA 9
ATOM 13314 C C . PRO A 1 52 ? 1.337 -15.619 22.665 1.00 0.00 43 PRO A C 9
ATOM 13315 O O . PRO A 1 52 ? 2.159 -15.571 23.552 1.00 0.00 43 PRO A O 9
ATOM 13326 N N . ARG A 1 53 ? 0.222 -14.916 22.689 1.00 0.00 44 ARG A N 9
ATOM 13327 C CA . ARG A 1 53 ? -0.083 -13.981 23.777 1.00 0.00 44 ARG A CA 9
ATOM 13328 C C . ARG A 1 53 ? -0.428 -14.752 25.049 1.00 0.00 44 ARG A C 9
ATOM 13329 O O . ARG A 1 53 ? -0.184 -14.300 26.164 1.00 0.00 44 ARG A O 9
ATOM 13350 N N . GLU A 1 54 ? -0.979 -15.916 24.850 1.00 0.00 45 GLU A N 9
ATOM 13351 C CA . GLU A 1 54 ? -1.480 -16.756 25.907 1.00 0.00 45 GLU A CA 9
ATOM 13352 C C . GLU A 1 54 ? -0.360 -17.647 26.476 1.00 0.00 45 GLU A C 9
ATOM 13353 O O . GLU A 1 54 ? -0.598 -18.476 27.357 1.00 0.00 45 GLU A O 9
ATOM 13365 N N . LYS A 1 55 ? 0.858 -17.453 25.967 1.00 0.00 46 LYS A N 9
ATOM 13366 C CA . LYS A 1 55 ? 2.010 -18.236 26.342 1.00 0.00 46 LYS A CA 9
ATOM 13367 C C . LYS A 1 55 ? 2.234 -18.187 27.861 1.00 0.00 46 LYS A C 9
ATOM 13368 O O . LYS A 1 55 ? 2.042 -17.135 28.506 1.00 0.00 46 LYS A O 9
ATOM 13387 N N . GLU A 1 56 ? 2.589 -19.292 28.430 1.00 0.00 47 GLU A N 9
ATOM 13388 C CA . GLU A 1 56 ? 2.924 -19.330 29.788 1.00 0.00 47 GLU A CA 9
ATOM 13389 C C . GLU A 1 56 ? 4.289 -19.903 29.941 1.00 0.00 47 GLU A C 9
ATOM 13390 O O . GLU A 1 56 ? 4.665 -20.847 29.223 1.00 0.00 47 GLU A O 9
ATOM 13402 N N . ASN A 1 57 ? 5.030 -19.310 30.841 1.00 0.00 48 ASN A N 9
ATOM 13403 C CA . ASN A 1 57 ? 6.448 -19.635 31.080 1.00 0.00 48 ASN A CA 9
ATOM 13404 C C . ASN A 1 57 ? 7.294 -19.286 29.867 1.00 0.00 48 ASN A C 9
ATOM 13405 O O . ASN A 1 57 ? 8.420 -19.756 29.715 1.00 0.00 48 ASN A O 9
ATOM 13416 N N . GLY A 1 58 ? 6.773 -18.416 29.033 1.00 0.00 49 GLY A N 9
ATOM 13417 C CA . GLY A 1 58 ? 7.454 -18.057 27.844 1.00 0.00 49 GLY A CA 9
ATOM 13418 C C . GLY A 1 58 ? 7.586 -16.569 27.705 1.00 0.00 49 GLY A C 9
ATOM 13419 O O . GLY A 1 58 ? 6.790 -15.827 28.298 1.00 0.00 49 GLY A O 9
ATOM 13423 N N . PRO A 1 59 ? 8.607 -16.107 26.949 1.00 0.00 50 PRO A N 9
ATOM 13424 C CA . PRO A 1 59 ? 8.869 -14.678 26.657 1.00 0.00 50 PRO A CA 9
ATOM 13425 C C . PRO A 1 59 ? 7.626 -13.872 26.298 1.00 0.00 50 PRO A C 9
ATOM 13426 O O . PRO A 1 59 ? 6.616 -14.419 25.868 1.00 0.00 50 PRO A O 9
ATOM 13437 N N . LYS A 1 60 ? 7.706 -12.582 26.477 1.00 0.00 51 LYS A N 9
ATOM 13438 C CA . LYS A 1 60 ? 6.614 -11.722 26.120 1.00 0.00 51 LYS A CA 9
ATOM 13439 C C . LYS A 1 60 ? 7.116 -10.503 25.393 1.00 0.00 51 LYS A C 9
ATOM 13440 O O . LYS A 1 60 ? 6.677 -10.203 24.304 1.00 0.00 51 LYS A O 9
ATOM 13459 N N . THR A 1 61 ? 8.051 -9.817 25.993 1.00 0.00 52 THR A N 9
ATOM 13460 C CA . THR A 1 61 ? 8.452 -8.546 25.500 1.00 0.00 52 THR A CA 9
ATOM 13461 C C . THR A 1 61 ? 9.884 -8.488 24.976 1.00 0.00 52 THR A C 9
ATOM 13462 O O . THR A 1 61 ? 10.651 -9.448 25.070 1.00 0.00 52 THR A O 9
ATOM 13473 N N . VAL A 1 62 ? 10.195 -7.323 24.415 1.00 0.00 53 VAL A N 9
ATOM 13474 C CA . VAL A 1 62 ? 11.499 -6.907 23.863 1.00 0.00 53 VAL A CA 9
ATOM 13475 C C . VAL A 1 62 ? 12.643 -7.232 24.842 1.00 0.00 53 VAL A C 9
ATOM 13476 O O . VAL A 1 62 ? 13.780 -7.472 24.436 1.00 0.00 53 VAL A O 9
ATOM 13489 N N . LYS A 1 63 ? 12.320 -7.260 26.116 1.00 0.00 54 LYS A N 9
ATOM 13490 C CA . LYS A 1 63 ? 13.283 -7.438 27.159 1.00 0.00 54 LYS A CA 9
ATOM 13491 C C . LYS A 1 63 ? 13.727 -8.901 27.232 1.00 0.00 54 LYS A C 9
ATOM 13492 O O . LYS A 1 63 ? 14.855 -9.203 27.633 1.00 0.00 54 LYS A O 9
ATOM 13511 N N . GLU A 1 64 ? 12.856 -9.798 26.794 1.00 0.00 55 GLU A N 9
ATOM 13512 C CA . GLU A 1 64 ? 13.139 -11.229 26.876 1.00 0.00 55 GLU A CA 9
ATOM 13513 C C . GLU A 1 64 ? 13.723 -11.775 25.579 1.00 0.00 55 GLU A C 9
ATOM 13514 O O . GLU A 1 64 ? 14.167 -12.930 25.527 1.00 0.00 55 GLU A O 9
ATOM 13526 N N . VAL A 1 65 ? 13.729 -10.967 24.552 1.00 0.00 56 VAL A N 9
ATOM 13527 C CA . VAL A 1 65 ? 14.137 -11.421 23.235 1.00 0.00 56 VAL A CA 9
ATOM 13528 C C . VAL A 1 65 ? 15.366 -10.664 22.732 1.00 0.00 56 VAL A C 9
ATOM 13529 O O . VAL A 1 65 ? 15.368 -9.436 22.697 1.00 0.00 56 VAL A O 9
ATOM 13542 N N . LYS A 1 66 ? 16.416 -11.390 22.388 1.00 0.00 57 LYS A N 9
ATOM 13543 C CA . LYS A 1 66 ? 17.562 -10.807 21.739 1.00 0.00 57 LYS A CA 9
ATOM 13544 C C . LYS A 1 66 ? 17.722 -11.367 20.339 1.00 0.00 57 LYS A C 9
ATOM 13545 O O . LYS A 1 66 ? 17.438 -12.547 20.100 1.00 0.00 57 LYS A O 9
ATOM 13564 N N . LEU A 1 67 ? 18.173 -10.532 19.426 1.00 0.00 58 LEU A N 9
ATOM 13565 C CA . LEU A 1 67 ? 18.401 -10.939 18.049 1.00 0.00 58 LEU A CA 9
ATOM 13566 C C . LEU A 1 67 ? 19.885 -10.919 17.753 1.00 0.00 58 LEU A C 9
ATOM 13567 O O . LEU A 1 67 ? 20.554 -9.898 17.965 1.00 0.00 58 LEU A O 9
ATOM 13583 N N . ILE A 1 68 ? 20.404 -12.052 17.333 1.00 0.00 59 ILE A N 9
ATOM 13584 C CA . ILE A 1 68 ? 21.793 -12.191 16.962 1.00 0.00 59 ILE A CA 9
ATOM 13585 C C . ILE A 1 68 ? 21.910 -12.529 15.474 1.00 0.00 59 ILE A C 9
ATOM 13586 O O . ILE A 1 68 ? 21.241 -13.452 14.977 1.00 0.00 59 ILE A O 9
ATOM 13602 N N . SER A 1 69 ? 22.724 -11.774 14.778 1.00 0.00 60 SER A N 9
ATOM 13603 C CA . SER A 1 69 ? 23.024 -12.015 13.399 1.00 0.00 60 SER A CA 9
ATOM 13604 C C . SER A 1 69 ? 24.519 -11.855 13.188 1.00 0.00 60 SER A C 9
ATOM 13605 O O . SER A 1 69 ? 25.108 -10.891 13.681 1.00 0.00 60 SER A O 9
ATOM 13613 N N . ALA A 1 70 ? 25.133 -12.836 12.527 1.00 0.00 61 ALA A N 9
ATOM 13614 C CA . ALA A 1 70 ? 26.582 -12.862 12.239 1.00 0.00 61 ALA A CA 9
ATOM 13615 C C . ALA A 1 70 ? 27.395 -12.982 13.528 1.00 0.00 61 ALA A C 9
ATOM 13616 O O . ALA A 1 70 ? 28.615 -12.741 13.550 1.00 0.00 61 ALA A O 9
ATOM 13623 N N . GLY A 1 71 ? 26.726 -13.410 14.578 1.00 0.00 62 GLY A N 9
ATOM 13624 C CA . GLY A 1 71 ? 27.347 -13.537 15.867 1.00 0.00 62 GLY A CA 9
ATOM 13625 C C . GLY A 1 71 ? 27.377 -12.220 16.611 1.00 0.00 62 GLY A C 9
ATOM 13626 O O . GLY A 1 71 ? 28.148 -12.049 17.555 1.00 0.00 62 GLY A O 9
ATOM 13630 N N . LYS A 1 72 ? 26.545 -11.291 16.199 1.00 0.00 63 LYS A N 9
ATOM 13631 C CA . LYS A 1 72 ? 26.500 -9.991 16.812 1.00 0.00 63 LYS A CA 9
ATOM 13632 C C . LYS A 1 72 ? 25.071 -9.675 17.236 1.00 0.00 63 LYS A C 9
ATOM 13633 O O . LYS A 1 72 ? 24.123 -9.876 16.461 1.00 0.00 63 LYS A O 9
ATOM 13652 N N . VAL A 1 73 ? 24.920 -9.202 18.452 1.00 0.00 64 VAL A N 9
ATOM 13653 C CA . VAL A 1 73 ? 23.619 -8.871 19.000 1.00 0.00 64 VAL A CA 9
ATOM 13654 C C . VAL A 1 73 ? 23.196 -7.500 18.484 1.00 0.00 64 VAL A C 9
ATOM 13655 O O . VAL A 1 73 ? 23.999 -6.562 18.476 1.00 0.00 64 VAL A O 9
ATOM 13668 N N . LEU A 1 74 ? 21.971 -7.383 18.040 1.00 0.00 65 LEU A N 9
ATOM 13669 C CA . LEU A 1 74 ? 21.462 -6.123 17.594 1.00 0.00 65 LEU A CA 9
ATOM 13670 C C . LEU A 1 74 ? 20.959 -5.316 18.769 1.00 0.00 65 LEU A C 9
ATOM 13671 O O . LEU A 1 74 ? 20.119 -5.796 19.544 1.00 0.00 65 LEU A O 9
ATOM 13687 N N . GLU A 1 75 ? 21.476 -4.117 18.923 1.00 0.00 66 GLU A N 9
ATOM 13688 C CA . GLU A 1 75 ? 20.982 -3.211 19.933 1.00 0.00 66 GLU A CA 9
ATOM 13689 C C . GLU A 1 75 ? 19.589 -2.771 19.509 1.00 0.00 66 GLU A C 9
ATOM 13690 O O . GLU A 1 75 ? 19.407 -2.329 18.374 1.00 0.00 66 GLU A O 9
ATOM 13702 N N . ASN A 1 76 ? 18.608 -2.871 20.398 1.00 0.00 67 ASN A N 9
ATOM 13703 C CA . ASN A 1 76 ? 17.234 -2.536 20.024 1.00 0.00 67 ASN A CA 9
ATOM 13704 C C . ASN A 1 76 ? 17.074 -1.064 19.680 1.00 0.00 67 ASN A C 9
ATOM 13705 O O . ASN A 1 76 ? 16.185 -0.691 18.918 1.00 0.00 67 ASN A O 9
ATOM 13716 N N . SER A 1 77 ? 17.952 -0.247 20.203 1.00 0.00 68 SER A N 9
ATOM 13717 C CA . SER A 1 77 ? 17.897 1.177 19.992 1.00 0.00 68 SER A CA 9
ATOM 13718 C C . SER A 1 77 ? 18.535 1.603 18.656 1.00 0.00 68 SER A C 9
ATOM 13719 O O . SER A 1 77 ? 18.623 2.793 18.350 1.00 0.00 68 SER A O 9
ATOM 13727 N N . LYS A 1 78 ? 18.975 0.642 17.873 1.00 0.00 69 LYS A N 9
ATOM 13728 C CA . LYS A 1 78 ? 19.479 0.913 16.562 1.00 0.00 69 LYS A CA 9
ATOM 13729 C C . LYS A 1 78 ? 18.398 0.637 15.530 1.00 0.00 69 LYS A C 9
ATOM 13730 O O . LYS A 1 78 ? 17.395 -0.040 15.819 1.00 0.00 69 LYS A O 9
ATOM 13749 N N . THR A 1 79 ? 18.591 1.155 14.354 1.00 0.00 70 THR A N 9
ATOM 13750 C CA . THR A 1 79 ? 17.671 0.940 13.278 1.00 0.00 70 THR A CA 9
ATOM 13751 C C . THR A 1 79 ? 18.294 -0.126 12.376 1.00 0.00 70 THR A C 9
ATOM 13752 O O . THR A 1 79 ? 19.504 -0.396 12.500 1.00 0.00 70 THR A O 9
ATOM 13763 N N . VAL A 1 80 ? 17.520 -0.723 11.477 1.00 0.00 71 VAL A N 9
ATOM 13764 C CA . VAL A 1 80 ? 18.077 -1.740 10.585 1.00 0.00 71 VAL A CA 9
ATOM 13765 C C . VAL A 1 80 ? 19.149 -1.104 9.697 1.00 0.00 71 VAL A C 9
ATOM 13766 O O . VAL A 1 80 ? 20.201 -1.688 9.450 1.00 0.00 71 VAL A O 9
ATOM 13779 N N . LYS A 1 81 ? 18.887 0.121 9.282 1.00 0.00 72 LYS A N 9
ATOM 13780 C CA . LYS A 1 81 ? 19.801 0.883 8.449 1.00 0.00 72 LYS A CA 9
ATOM 13781 C C . LYS A 1 81 ? 21.135 1.136 9.176 1.00 0.00 72 LYS A C 9
ATOM 13782 O O . LYS A 1 81 ? 22.191 1.154 8.553 1.00 0.00 72 LYS A O 9
ATOM 13801 N N . ASP A 1 82 ? 21.080 1.307 10.496 1.00 0.00 73 ASP A N 9
ATOM 13802 C CA . ASP A 1 82 ? 22.267 1.564 11.281 1.00 0.00 73 ASP A CA 9
ATOM 13803 C C . ASP A 1 82 ? 23.077 0.327 11.453 1.00 0.00 73 ASP A C 9
ATOM 13804 O O . ASP A 1 82 ? 24.297 0.383 11.522 1.00 0.00 73 ASP A O 9
ATOM 13813 N N . TYR A 1 83 ? 22.404 -0.786 11.544 1.00 0.00 74 TYR A N 9
ATOM 13814 C CA . TYR A 1 83 ? 23.055 -2.036 11.813 1.00 0.00 74 TYR A CA 9
ATOM 13815 C C . TYR A 1 83 ? 23.764 -2.572 10.572 1.00 0.00 74 TYR A C 9
ATOM 13816 O O . TYR A 1 83 ? 24.829 -3.185 10.682 1.00 0.00 74 TYR A O 9
ATOM 13834 N N . ARG A 1 84 ? 23.193 -2.330 9.395 1.00 0.00 75 ARG A N 9
ATOM 13835 C CA . ARG A 1 84 ? 23.753 -2.822 8.196 1.00 0.00 75 ARG A CA 9
ATOM 13836 C C . ARG A 1 84 ? 25.029 -2.085 7.827 1.00 0.00 75 ARG A C 9
ATOM 13837 O O . ARG A 1 84 ? 25.183 -0.881 8.095 1.00 0.00 75 ARG A O 9
ATOM 13858 N N . SER A 1 85 ? 25.925 -2.803 7.237 1.00 0.00 76 SER A N 9
ATOM 13859 C CA . SER A 1 85 ? 27.169 -2.279 6.796 1.00 0.00 76 SER A CA 9
ATOM 13860 C C . SER A 1 85 ? 27.071 -1.840 5.317 1.00 0.00 76 SER A C 9
ATOM 13861 O O . SER A 1 85 ? 26.278 -2.417 4.555 1.00 0.00 76 SER A O 9
ATOM 13869 N N . PRO A 1 86 ? 27.847 -0.786 4.916 1.00 0.00 77 PRO A N 9
ATOM 13870 C CA . PRO A 1 86 ? 27.892 -0.257 3.530 1.00 0.00 77 PRO A CA 9
ATOM 13871 C C . PRO A 1 86 ? 28.042 -1.343 2.451 1.00 0.00 77 PRO A C 9
ATOM 13872 O O . PRO A 1 86 ? 28.494 -2.459 2.732 1.00 0.00 77 PRO A O 9
ATOM 13883 N N . VAL A 1 87 ? 27.695 -0.972 1.225 1.00 0.00 78 VAL A N 9
ATOM 13884 C CA . VAL A 1 87 ? 27.659 -1.859 0.059 1.00 0.00 78 VAL A CA 9
ATOM 13885 C C . VAL A 1 87 ? 26.886 -3.142 0.309 1.00 0.00 78 VAL A C 9
ATOM 13886 O O . VAL A 1 87 ? 27.433 -4.233 0.541 1.00 0.00 78 VAL A O 9
ATOM 13899 N N . SER A 1 88 ? 25.614 -2.956 0.315 1.00 0.00 79 SER A N 9
ATOM 13900 C CA . SER A 1 88 ? 24.632 -3.971 0.565 1.00 0.00 79 SER A CA 9
ATOM 13901 C C . SER A 1 88 ? 23.274 -3.334 0.331 1.00 0.00 79 SER A C 9
ATOM 13902 O O . SER A 1 88 ? 22.912 -2.378 1.018 1.00 0.00 79 SER A O 9
ATOM 13910 N N . ASN A 1 89 ? 22.532 -3.830 -0.618 1.00 0.00 80 ASN A N 9
ATOM 13911 C CA . ASN A 1 89 ? 21.247 -3.231 -0.934 1.00 0.00 80 ASN A CA 9
ATOM 13912 C C . ASN A 1 89 ? 20.136 -4.261 -0.958 1.00 0.00 80 ASN A C 9
ATOM 13913 O O . ASN A 1 89 ? 20.390 -5.481 -0.981 1.00 0.00 80 ASN A O 9
ATOM 13924 N N . LEU A 1 90 ? 18.914 -3.773 -0.919 1.00 0.00 81 LEU A N 9
ATOM 13925 C CA . LEU A 1 90 ? 17.759 -4.548 -0.917 1.00 0.00 81 LEU A CA 9
ATOM 13926 C C . LEU A 1 90 ? 17.503 -5.239 -2.232 1.00 0.00 81 LEU A C 9
ATOM 13927 O O . LEU A 1 90 ? 18.055 -4.870 -3.283 1.00 0.00 81 LEU A O 9
ATOM 13943 N N . ALA A 1 91 ? 16.632 -6.211 -2.143 1.00 0.00 82 ALA A N 9
ATOM 13944 C CA . ALA A 1 91 ? 16.204 -7.082 -3.239 1.00 0.00 82 ALA A CA 9
ATOM 13945 C C . ALA A 1 91 ? 15.342 -8.179 -2.640 1.00 0.00 82 ALA A C 9
ATOM 13946 O O . ALA A 1 91 ? 15.226 -9.276 -3.197 1.00 0.00 82 ALA A O 9
ATOM 13953 N N . GLY A 1 92 ? 14.692 -7.858 -1.522 1.00 0.00 83 GLY A N 9
ATOM 13954 C CA . GLY A 1 92 ? 13.974 -8.862 -0.782 1.00 0.00 83 GLY A CA 9
ATOM 13955 C C . GLY A 1 92 ? 14.942 -9.842 -0.170 1.00 0.00 83 GLY A C 9
ATOM 13956 O O . GLY A 1 92 ? 14.789 -11.047 -0.302 1.00 0.00 83 GLY A O 9
ATOM 13960 N N . ALA A 1 93 ? 15.941 -9.313 0.499 1.00 0.00 84 ALA A N 9
ATOM 13961 C CA . ALA A 1 93 ? 17.000 -10.126 1.059 1.00 0.00 84 ALA A CA 9
ATOM 13962 C C . ALA A 1 93 ? 16.548 -10.783 2.343 1.00 0.00 84 ALA A C 9
ATOM 13963 O O . ALA A 1 93 ? 16.134 -10.106 3.275 1.00 0.00 84 ALA A O 9
ATOM 13970 N N . VAL A 1 94 ? 16.621 -12.089 2.392 1.00 0.00 85 VAL A N 9
ATOM 13971 C CA . VAL A 1 94 ? 16.194 -12.818 3.564 1.00 0.00 85 VAL A CA 9
ATOM 13972 C C . VAL A 1 94 ? 17.336 -12.915 4.560 1.00 0.00 85 VAL A C 9
ATOM 13973 O O . VAL A 1 94 ? 18.445 -13.322 4.220 1.00 0.00 85 VAL A O 9
ATOM 13986 N N . THR A 1 95 ? 17.057 -12.543 5.761 1.00 0.00 86 THR A N 9
ATOM 13987 C CA . THR A 1 95 ? 17.997 -12.562 6.827 1.00 0.00 86 THR A CA 9
ATOM 13988 C C . THR A 1 95 ? 17.413 -13.413 7.949 1.00 0.00 86 THR A C 9
ATOM 13989 O O . THR A 1 95 ? 16.219 -13.309 8.261 1.00 0.00 86 THR A O 9
ATOM 14000 N N . THR A 1 96 ? 18.206 -14.257 8.522 1.00 0.00 87 THR A N 9
ATOM 14001 C CA . THR A 1 96 ? 17.742 -15.087 9.577 1.00 0.00 87 THR A CA 9
ATOM 14002 C C . THR A 1 96 ? 18.421 -14.681 10.866 1.00 0.00 87 THR A C 9
ATOM 14003 O O . THR A 1 96 ? 19.643 -14.717 10.970 1.00 0.00 87 THR A O 9
ATOM 14014 N N . MET A 1 97 ? 17.647 -14.268 11.826 1.00 0.00 88 MET A N 9
ATOM 14015 C CA . MET A 1 97 ? 18.201 -13.866 13.083 1.00 0.00 88 MET A CA 9
ATOM 14016 C C . MET A 1 97 ? 17.972 -14.916 14.121 1.00 0.00 88 MET A C 9
ATOM 14017 O O . MET A 1 97 ? 16.892 -15.518 14.197 1.00 0.00 88 MET A O 9
ATOM 14031 N N . HIS A 1 98 ? 18.989 -15.161 14.895 1.00 0.00 89 HIS A N 9
ATOM 14032 C CA . HIS A 1 98 ? 18.944 -16.172 15.915 1.00 0.00 89 HIS A CA 9
ATOM 14033 C C . HIS A 1 98 ? 18.441 -15.540 17.172 1.00 0.00 89 HIS A C 9
ATOM 14034 O O . HIS A 1 98 ? 18.992 -14.531 17.627 1.00 0.00 89 HIS A O 9
ATOM 14049 N N . VAL A 1 99 ? 17.409 -16.095 17.715 1.00 0.00 90 VAL A N 9
ATOM 14050 C CA . VAL A 1 99 ? 16.770 -15.541 18.866 1.00 0.00 90 VAL A CA 9
ATOM 14051 C C . VAL A 1 99 ? 17.310 -16.157 20.118 1.00 0.00 90 VAL A C 9
ATOM 14052 O O . VAL A 1 99 ? 17.338 -17.382 20.281 1.00 0.00 90 VAL A O 9
ATOM 14065 N N . ILE A 1 100 ? 17.755 -15.311 20.966 1.00 0.00 91 ILE A N 9
ATOM 14066 C CA . ILE A 1 100 ? 18.240 -15.670 22.248 1.00 0.00 91 ILE A CA 9
ATOM 14067 C C . ILE A 1 100 ? 17.197 -15.311 23.269 1.00 0.00 91 ILE A C 9
ATOM 14068 O O . ILE A 1 100 ? 16.834 -14.133 23.436 1.00 0.00 91 ILE A O 9
ATOM 14084 N N . ILE A 1 101 ? 16.693 -16.323 23.908 1.00 0.00 92 ILE A N 9
ATOM 14085 C CA . ILE A 1 101 ? 15.642 -16.187 24.854 1.00 0.00 92 ILE A CA 9
ATOM 14086 C C . ILE A 1 101 ? 16.195 -15.974 26.247 1.00 0.00 92 ILE A C 9
ATOM 14087 O O . ILE A 1 101 ? 17.095 -16.701 26.701 1.00 0.00 92 ILE A O 9
ATOM 14103 N N . GLN A 1 102 ? 15.690 -14.971 26.900 1.00 0.00 93 GLN A N 9
ATOM 14104 C CA . GLN A 1 102 ? 15.978 -14.726 28.248 1.00 0.00 93 GLN A CA 9
ATOM 14105 C C . GLN A 1 102 ? 14.903 -15.409 29.017 1.00 0.00 93 GLN A C 9
ATOM 14106 O O . GLN A 1 102 ? 13.719 -15.142 28.796 1.00 0.00 93 GLN A O 9
ATOM 14120 N N . ALA A 1 103 ? 15.298 -16.272 29.891 1.00 0.00 94 ALA A N 9
ATOM 14121 C CA . ALA A 1 103 ? 14.368 -17.098 30.658 1.00 0.00 94 ALA A CA 9
ATOM 14122 C C . ALA A 1 103 ? 13.462 -16.224 31.513 1.00 0.00 94 ALA A C 9
ATOM 14123 O O . ALA A 1 103 ? 13.920 -15.549 32.435 1.00 0.00 94 ALA A O 9
ATOM 14130 N N . PRO A 1 104 ? 12.166 -16.214 31.201 1.00 0.00 95 PRO A N 9
ATOM 14131 C CA . PRO A 1 104 ? 11.216 -15.358 31.869 1.00 0.00 95 PRO A CA 9
ATOM 14132 C C . PRO A 1 104 ? 10.807 -15.884 33.225 1.00 0.00 95 PRO A C 9
ATOM 14133 O O . PRO A 1 104 ? 10.827 -17.099 33.488 1.00 0.00 95 PRO A O 9
ATOM 14144 N N . VAL A 1 105 ? 10.462 -14.988 34.077 1.00 0.00 96 VAL A N 9
ATOM 14145 C CA . VAL A 1 105 ? 9.979 -15.324 35.372 1.00 0.00 96 VAL A CA 9
ATOM 14146 C C . VAL A 1 105 ? 8.518 -14.995 35.400 1.00 0.00 96 VAL A C 9
ATOM 14147 O O . VAL A 1 105 ? 8.134 -13.864 35.112 1.00 0.00 96 VAL A O 9
ATOM 14160 N N . THR A 1 106 ? 7.706 -15.947 35.705 1.00 0.00 97 THR A N 9
ATOM 14161 C CA . THR A 1 106 ? 6.322 -15.705 35.768 1.00 0.00 97 THR A CA 9
ATOM 14162 C C . THR A 1 106 ? 5.864 -15.855 37.199 1.00 0.00 97 THR A C 9
ATOM 14163 O O . THR A 1 106 ? 5.646 -16.958 37.720 1.00 0.00 97 THR A O 9
ATOM 14174 N N . GLU A 1 107 ? 5.828 -14.736 37.858 1.00 0.00 98 GLU A N 9
ATOM 14175 C CA . GLU A 1 107 ? 5.437 -14.668 39.219 1.00 0.00 98 GLU A CA 9
ATOM 14176 C C . GLU A 1 107 ? 3.945 -14.919 39.291 1.00 0.00 98 GLU A C 9
ATOM 14177 O O . GLU A 1 107 ? 3.167 -14.304 38.541 1.00 0.00 98 GLU A O 9
ATOM 14189 N N . LYS A 1 108 ? 3.567 -15.821 40.182 1.00 0.00 99 LYS A N 9
ATOM 14190 C CA . LYS A 1 108 ? 2.238 -16.389 40.238 1.00 0.00 99 LYS A CA 9
ATOM 14191 C C . LYS A 1 108 ? 2.049 -17.216 38.972 1.00 0.00 99 LYS A C 9
ATOM 14192 O O . LYS A 1 108 ? 1.402 -16.796 38.008 1.00 0.00 99 LYS A O 9
ATOM 14211 N N . GLU A 1 109 ? 2.701 -18.344 38.959 1.00 0.00 100 GLU A N 9
ATOM 14212 C CA . GLU A 1 109 ? 2.737 -19.217 37.821 1.00 0.00 100 GLU A CA 9
ATOM 14213 C C . GLU A 1 109 ? 1.519 -20.120 37.832 1.00 0.00 100 GLU A C 9
ATOM 14214 O O . GLU A 1 109 ? 0.812 -20.212 38.843 1.00 0.00 100 GLU A O 9
ATOM 14226 N N . LYS A 1 110 ? 1.262 -20.745 36.729 1.00 0.00 101 LYS A N 9
ATOM 14227 C CA . LYS A 1 110 ? 0.181 -21.658 36.610 1.00 0.00 101 LYS A CA 9
ATOM 14228 C C . LYS A 1 110 ? 0.647 -23.011 37.136 1.00 0.00 101 LYS A C 9
ATOM 14229 O O . LYS A 1 110 ? 1.267 -23.777 36.374 1.00 0.00 101 LYS A O 9
ATOM 14248 N N . GLU A 1 10 ? -2.125 -7.837 2.725 1.00 0.00 1 GLU A N 10
ATOM 14249 C CA . GLU A 1 10 ? -1.101 -8.255 3.669 1.00 0.00 1 GLU A CA 10
ATOM 14250 C C . GLU A 1 10 ? -0.007 -9.009 2.916 1.00 0.00 1 GLU A C 10
ATOM 14251 O O . GLU A 1 10 ? -0.145 -10.209 2.643 1.00 0.00 1 GLU A O 10
ATOM 14263 N N . ALA A 1 11 ? 1.045 -8.284 2.534 1.00 0.00 2 ALA A N 10
ATOM 14264 C CA . ALA A 1 11 ? 2.179 -8.825 1.786 1.00 0.00 2 ALA A CA 10
ATOM 14265 C C . ALA A 1 11 ? 3.229 -7.747 1.594 1.00 0.00 2 ALA A C 10
ATOM 14266 O O . ALA A 1 11 ? 2.910 -6.637 1.158 1.00 0.00 2 ALA A O 10
ATOM 14273 N N . GLU A 1 12 ? 4.454 -8.068 1.921 1.00 0.00 3 GLU A N 10
ATOM 14274 C CA . GLU A 1 12 ? 5.558 -7.158 1.794 1.00 0.00 3 GLU A CA 10
ATOM 14275 C C . GLU A 1 12 ? 6.124 -7.172 0.384 1.00 0.00 3 GLU A C 10
ATOM 14276 O O . GLU A 1 12 ? 6.149 -8.217 -0.279 1.00 0.00 3 GLU A O 10
ATOM 14288 N N . VAL A 1 13 ? 6.577 -6.026 -0.068 1.00 0.00 4 VAL A N 10
ATOM 14289 C CA . VAL A 1 13 ? 7.167 -5.904 -1.382 1.00 0.00 4 VAL A CA 10
ATOM 14290 C C . VAL A 1 13 ? 8.652 -6.239 -1.299 1.00 0.00 4 VAL A C 10
ATOM 14291 O O . VAL A 1 13 ? 9.331 -5.898 -0.319 1.00 0.00 4 VAL A O 10
ATOM 14304 N N . HIS A 1 14 ? 9.152 -6.889 -2.308 1.00 0.00 5 HIS A N 10
ATOM 14305 C CA . HIS A 1 14 ? 10.530 -7.303 -2.340 1.00 0.00 5 HIS A CA 10
ATOM 14306 C C . HIS A 1 14 ? 11.427 -6.173 -2.795 1.00 0.00 5 HIS A C 10
ATOM 14307 O O . HIS A 1 14 ? 11.634 -5.944 -3.983 1.00 0.00 5 HIS A O 10
ATOM 14322 N N . ASN A 1 15 ? 11.884 -5.435 -1.828 1.00 0.00 6 ASN A N 10
ATOM 14323 C CA . ASN A 1 15 ? 12.799 -4.323 -2.017 1.00 0.00 6 ASN A CA 10
ATOM 14324 C C . ASN A 1 15 ? 13.616 -4.200 -0.761 1.00 0.00 6 ASN A C 10
ATOM 14325 O O . ASN A 1 15 ? 14.829 -4.036 -0.802 1.00 0.00 6 ASN A O 10
ATOM 14336 N N . GLN A 1 16 ? 12.921 -4.318 0.363 1.00 0.00 7 GLN A N 10
ATOM 14337 C CA . GLN A 1 16 ? 13.533 -4.306 1.675 1.00 0.00 7 GLN A CA 10
ATOM 14338 C C . GLN A 1 16 ? 14.245 -5.630 1.909 1.00 0.00 7 GLN A C 10
ATOM 14339 O O . GLN A 1 16 ? 14.261 -6.504 1.027 1.00 0.00 7 GLN A O 10
ATOM 14353 N N . LEU A 1 17 ? 14.812 -5.801 3.068 1.00 0.00 8 LEU A N 10
ATOM 14354 C CA . LEU A 1 17 ? 15.515 -7.019 3.344 1.00 0.00 8 LEU A CA 10
ATOM 14355 C C . LEU A 1 17 ? 14.632 -7.962 4.122 1.00 0.00 8 LEU A C 10
ATOM 14356 O O . LEU A 1 17 ? 13.980 -7.568 5.069 1.00 0.00 8 LEU A O 10
ATOM 14372 N N . GLU A 1 18 ? 14.614 -9.193 3.731 1.00 0.00 9 GLU A N 10
ATOM 14373 C CA . GLU A 1 18 ? 13.761 -10.149 4.350 1.00 0.00 9 GLU A CA 10
ATOM 14374 C C . GLU A 1 18 ? 14.488 -10.815 5.463 1.00 0.00 9 GLU A C 10
ATOM 14375 O O . GLU A 1 18 ? 15.583 -11.293 5.295 1.00 0.00 9 GLU A O 10
ATOM 14387 N N . ILE A 1 19 ? 13.898 -10.836 6.584 1.00 0.00 10 ILE A N 10
ATOM 14388 C CA . ILE A 1 19 ? 14.518 -11.416 7.731 1.00 0.00 10 ILE A CA 10
ATOM 14389 C C . ILE A 1 19 ? 13.716 -12.587 8.197 1.00 0.00 10 ILE A C 10
ATOM 14390 O O . ILE A 1 19 ? 12.474 -12.543 8.212 1.00 0.00 10 ILE A O 10
ATOM 14406 N N . LYS A 1 20 ? 14.395 -13.633 8.523 1.00 0.00 11 LYS A N 10
ATOM 14407 C CA . LYS A 1 20 ? 13.776 -14.735 9.156 1.00 0.00 11 LYS A CA 10
ATOM 14408 C C . LYS A 1 20 ? 14.405 -14.900 10.515 1.00 0.00 11 LYS A C 10
ATOM 14409 O O . LYS A 1 20 ? 15.640 -14.782 10.658 1.00 0.00 11 LYS A O 10
ATOM 14428 N N . PHE A 1 21 ? 13.603 -15.147 11.491 1.00 0.00 12 PHE A N 10
ATOM 14429 C CA . PHE A 1 21 ? 14.090 -15.312 12.827 1.00 0.00 12 PHE A CA 10
ATOM 14430 C C . PHE A 1 21 ? 14.311 -16.777 13.083 1.00 0.00 12 PHE A C 10
ATOM 14431 O O . PHE A 1 21 ? 13.376 -17.566 13.008 1.00 0.00 12 PHE A O 10
ATOM 14448 N N . ARG A 1 22 ? 15.534 -17.155 13.348 1.00 0.00 13 ARG A N 10
ATOM 14449 C CA . ARG A 1 22 ? 15.838 -18.521 13.575 1.00 0.00 13 ARG A CA 10
ATOM 14450 C C . ARG A 1 22 ? 16.238 -18.740 15.007 1.00 0.00 13 ARG A C 10
ATOM 14451 O O . ARG A 1 22 ? 17.067 -18.002 15.561 1.00 0.00 13 ARG A O 10
ATOM 14472 N N . LEU A 1 23 ? 15.639 -19.717 15.601 1.00 0.00 14 LEU A N 10
ATOM 14473 C CA . LEU A 1 23 ? 15.901 -20.086 16.955 1.00 0.00 14 LEU A CA 10
ATOM 14474 C C . LEU A 1 23 ? 17.060 -21.058 17.028 1.00 0.00 14 LEU A C 10
ATOM 14475 O O . LEU A 1 23 ? 17.477 -21.631 16.009 1.00 0.00 14 LEU A O 10
ATOM 14491 N N . THR A 1 24 ? 17.552 -21.271 18.226 1.00 0.00 15 THR A N 10
ATOM 14492 C CA . THR A 1 24 ? 18.673 -22.147 18.473 1.00 0.00 15 THR A CA 10
ATOM 14493 C C . THR A 1 24 ? 18.321 -23.637 18.278 1.00 0.00 15 THR A C 10
ATOM 14494 O O . THR A 1 24 ? 19.204 -24.485 18.117 1.00 0.00 15 THR A O 10
ATOM 14505 N N . ASP A 1 25 ? 17.032 -23.934 18.269 1.00 0.00 16 ASP A N 10
ATOM 14506 C CA . ASP A 1 25 ? 16.536 -25.305 18.029 1.00 0.00 16 ASP A CA 10
ATOM 14507 C C . ASP A 1 25 ? 16.496 -25.642 16.553 1.00 0.00 16 ASP A C 10
ATOM 14508 O O . ASP A 1 25 ? 16.127 -26.748 16.170 1.00 0.00 16 ASP A O 10
ATOM 14517 N N . GLY A 1 26 ? 16.854 -24.686 15.724 1.00 0.00 17 GLY A N 10
ATOM 14518 C CA . GLY A 1 26 ? 16.844 -24.909 14.291 1.00 0.00 17 GLY A CA 10
ATOM 14519 C C . GLY A 1 26 ? 15.491 -24.626 13.696 1.00 0.00 17 GLY A C 10
ATOM 14520 O O . GLY A 1 26 ? 15.264 -24.822 12.499 1.00 0.00 17 GLY A O 10
ATOM 14524 N N . SER A 1 27 ? 14.601 -24.170 14.529 1.00 0.00 18 SER A N 10
ATOM 14525 C CA . SER A 1 27 ? 13.289 -23.798 14.119 1.00 0.00 18 SER A CA 10
ATOM 14526 C C . SER A 1 27 ? 13.326 -22.338 13.736 1.00 0.00 18 SER A C 10
ATOM 14527 O O . SER A 1 27 ? 13.937 -21.536 14.442 1.00 0.00 18 SER A O 10
ATOM 14535 N N . ASP A 1 28 ? 12.738 -21.987 12.631 1.00 0.00 19 ASP A N 10
ATOM 14536 C CA . ASP A 1 28 ? 12.733 -20.637 12.224 1.00 0.00 19 ASP A CA 10
ATOM 14537 C C . ASP A 1 28 ? 11.373 -20.167 11.841 1.00 0.00 19 ASP A C 10
ATOM 14538 O O . ASP A 1 28 ? 10.464 -20.964 11.591 1.00 0.00 19 ASP A O 10
ATOM 14547 N N . ILE A 1 29 ? 11.242 -18.880 11.793 1.00 0.00 20 ILE A N 10
ATOM 14548 C CA . ILE A 1 29 ? 10.014 -18.228 11.477 1.00 0.00 20 ILE A CA 10
ATOM 14549 C C . ILE A 1 29 ? 10.130 -17.705 10.061 1.00 0.00 20 ILE A C 10
ATOM 14550 O O . ILE A 1 29 ? 11.196 -17.201 9.678 1.00 0.00 20 ILE A O 10
ATOM 14566 N N . GLY A 1 30 ? 9.052 -17.855 9.294 1.00 0.00 21 GLY A N 10
ATOM 14567 C CA . GLY A 1 30 ? 9.017 -17.449 7.897 1.00 0.00 21 GLY A CA 10
ATOM 14568 C C . GLY A 1 30 ? 9.506 -16.028 7.674 1.00 0.00 21 GLY A C 10
ATOM 14569 O O . GLY A 1 30 ? 9.182 -15.121 8.463 1.00 0.00 21 GLY A O 10
ATOM 14573 N N . PRO A 1 31 ? 10.296 -15.800 6.618 1.00 0.00 22 PRO A N 10
ATOM 14574 C CA . PRO A 1 31 ? 10.869 -14.500 6.340 1.00 0.00 22 PRO A CA 10
ATOM 14575 C C . PRO A 1 31 ? 9.868 -13.488 5.800 1.00 0.00 22 PRO A C 10
ATOM 14576 O O . PRO A 1 31 ? 8.968 -13.814 5.006 1.00 0.00 22 PRO A O 10
ATOM 14587 N N . LYS A 1 32 ? 10.026 -12.278 6.242 1.00 0.00 23 LYS A N 10
ATOM 14588 C CA . LYS A 1 32 ? 9.242 -11.129 5.759 1.00 0.00 23 LYS A CA 10
ATOM 14589 C C . LYS A 1 32 ? 10.174 -10.006 5.457 1.00 0.00 23 LYS A C 10
ATOM 14590 O O . LYS A 1 32 ? 11.304 -10.045 5.892 1.00 0.00 23 LYS A O 10
ATOM 14609 N N . ALA A 1 33 ? 9.731 -9.021 4.718 1.00 0.00 24 ALA A N 10
ATOM 14610 C CA . ALA A 1 33 ? 10.614 -7.929 4.360 1.00 0.00 24 ALA A CA 10
ATOM 14611 C C . ALA A 1 33 ? 10.564 -6.818 5.394 1.00 0.00 24 ALA A C 10
ATOM 14612 O O . ALA A 1 33 ? 9.496 -6.268 5.691 1.00 0.00 24 ALA A O 10
ATOM 14619 N N . PHE A 1 34 ? 11.710 -6.500 5.931 1.00 0.00 25 PHE A N 10
ATOM 14620 C CA . PHE A 1 34 ? 11.866 -5.478 6.933 1.00 0.00 25 PHE A CA 10
ATOM 14621 C C . PHE A 1 34 ? 12.824 -4.454 6.389 1.00 0.00 25 PHE A C 10
ATOM 14622 O O . PHE A 1 34 ? 13.892 -4.812 5.877 1.00 0.00 25 PHE A O 10
ATOM 14639 N N . PRO A 1 35 ? 12.477 -3.191 6.429 1.00 0.00 26 PRO A N 10
ATOM 14640 C CA . PRO A 1 35 ? 13.416 -2.148 6.076 1.00 0.00 26 PRO A CA 10
ATOM 14641 C C . PRO A 1 35 ? 14.565 -2.121 7.079 1.00 0.00 26 PRO A C 10
ATOM 14642 O O . PRO A 1 35 ? 14.361 -2.377 8.273 1.00 0.00 26 PRO A O 10
ATOM 14653 N N . ASP A 1 36 ? 15.746 -1.793 6.620 1.00 0.00 27 ASP A N 10
ATOM 14654 C CA . ASP A 1 36 ? 16.909 -1.685 7.498 1.00 0.00 27 ASP A CA 10
ATOM 14655 C C . ASP A 1 36 ? 16.770 -0.465 8.400 1.00 0.00 27 ASP A C 10
ATOM 14656 O O . ASP A 1 36 ? 17.450 -0.333 9.416 1.00 0.00 27 ASP A O 10
ATOM 14665 N N . ALA A 1 37 ? 15.861 0.411 8.017 1.00 0.00 28 ALA A N 10
ATOM 14666 C CA . ALA A 1 37 ? 15.546 1.612 8.772 1.00 0.00 28 ALA A CA 10
ATOM 14667 C C . ALA A 1 37 ? 14.589 1.302 9.941 1.00 0.00 28 ALA A C 10
ATOM 14668 O O . ALA A 1 37 ? 14.203 2.206 10.703 1.00 0.00 28 ALA A O 10
ATOM 14675 N N . THR A 1 38 ? 14.209 0.040 10.077 1.00 0.00 29 THR A N 10
ATOM 14676 C CA . THR A 1 38 ? 13.350 -0.393 11.168 1.00 0.00 29 THR A CA 10
ATOM 14677 C C . THR A 1 38 ? 14.177 -0.478 12.455 1.00 0.00 29 THR A C 10
ATOM 14678 O O . THR A 1 38 ? 15.337 -0.916 12.428 1.00 0.00 29 THR A O 10
ATOM 14689 N N . THR A 1 39 ? 13.612 -0.050 13.549 1.00 0.00 30 THR A N 10
ATOM 14690 C CA . THR A 1 39 ? 14.311 -0.059 14.790 1.00 0.00 30 THR A CA 10
ATOM 14691 C C . THR A 1 39 ? 14.239 -1.434 15.436 1.00 0.00 30 THR A C 10
ATOM 14692 O O . THR A 1 39 ? 13.347 -2.241 15.116 1.00 0.00 30 THR A O 10
ATOM 14703 N N . VAL A 1 40 ? 15.159 -1.705 16.339 1.00 0.00 31 VAL A N 10
ATOM 14704 C CA . VAL A 1 40 ? 15.186 -2.968 17.046 1.00 0.00 31 VAL A CA 10
ATOM 14705 C C . VAL A 1 40 ? 13.959 -3.096 17.947 1.00 0.00 31 VAL A C 10
ATOM 14706 O O . VAL A 1 40 ? 13.484 -4.198 18.207 1.00 0.00 31 VAL A O 10
ATOM 14719 N N . SER A 1 41 ? 13.429 -1.959 18.384 1.00 0.00 32 SER A N 10
ATOM 14720 C CA . SER A 1 41 ? 12.227 -1.948 19.193 1.00 0.00 32 SER A CA 10
ATOM 14721 C C . SER A 1 41 ? 11.065 -2.589 18.418 1.00 0.00 32 SER A C 10
ATOM 14722 O O . SER A 1 41 ? 10.405 -3.500 18.919 1.00 0.00 32 SER A O 10
ATOM 14730 N N . ALA A 1 42 ? 10.873 -2.154 17.178 1.00 0.00 33 ALA A N 10
ATOM 14731 C CA . ALA A 1 42 ? 9.801 -2.676 16.341 1.00 0.00 33 ALA A CA 10
ATOM 14732 C C . ALA A 1 42 ? 10.146 -4.079 15.830 1.00 0.00 33 ALA A C 10
ATOM 14733 O O . ALA A 1 42 ? 9.261 -4.912 15.632 1.00 0.00 33 ALA A O 10
ATOM 14740 N N . LEU A 1 43 ? 11.429 -4.341 15.636 1.00 0.00 34 LEU A N 10
ATOM 14741 C CA . LEU A 1 43 ? 11.907 -5.611 15.202 1.00 0.00 34 LEU A CA 10
ATOM 14742 C C . LEU A 1 43 ? 11.567 -6.669 16.257 1.00 0.00 34 LEU A C 10
ATOM 14743 O O . LEU A 1 43 ? 11.004 -7.722 15.947 1.00 0.00 34 LEU A O 10
ATOM 14759 N N . LYS A 1 44 ? 11.879 -6.350 17.503 1.00 0.00 35 LYS A N 10
ATOM 14760 C CA . LYS A 1 44 ? 11.621 -7.229 18.628 1.00 0.00 35 LYS A CA 10
ATOM 14761 C C . LYS A 1 44 ? 10.122 -7.420 18.789 1.00 0.00 35 LYS A C 10
ATOM 14762 O O . LYS A 1 44 ? 9.649 -8.525 18.998 1.00 0.00 35 LYS A O 10
ATOM 14781 N N . GLU A 1 45 ? 9.397 -6.317 18.675 1.00 0.00 36 GLU A N 10
ATOM 14782 C CA . GLU A 1 45 ? 7.967 -6.250 18.800 1.00 0.00 36 GLU A CA 10
ATOM 14783 C C . GLU A 1 45 ? 7.323 -7.221 17.791 1.00 0.00 36 GLU A C 10
ATOM 14784 O O . GLU A 1 45 ? 6.358 -7.931 18.111 1.00 0.00 36 GLU A O 10
ATOM 14796 N N . THR A 1 46 ? 7.890 -7.267 16.596 1.00 0.00 37 THR A N 10
ATOM 14797 C CA . THR A 1 46 ? 7.424 -8.154 15.565 1.00 0.00 37 THR A CA 10
ATOM 14798 C C . THR A 1 46 ? 7.601 -9.618 16.011 1.00 0.00 37 THR A C 10
ATOM 14799 O O . THR A 1 46 ? 6.702 -10.433 15.837 1.00 0.00 37 THR A O 10
ATOM 14810 N N . VAL A 1 47 ? 8.747 -9.921 16.627 1.00 0.00 38 VAL A N 10
ATOM 14811 C CA . VAL A 1 47 ? 9.025 -11.265 17.154 1.00 0.00 38 VAL A CA 10
ATOM 14812 C C . VAL A 1 47 ? 7.983 -11.636 18.205 1.00 0.00 38 VAL A C 10
ATOM 14813 O O . VAL A 1 47 ? 7.467 -12.743 18.208 1.00 0.00 38 VAL A O 10
ATOM 14826 N N . ILE A 1 48 ? 7.661 -10.676 19.062 1.00 0.00 39 ILE A N 10
ATOM 14827 C CA . ILE A 1 48 ? 6.696 -10.879 20.147 1.00 0.00 39 ILE A CA 10
ATOM 14828 C C . ILE A 1 48 ? 5.309 -11.206 19.564 1.00 0.00 39 ILE A C 10
ATOM 14829 O O . ILE A 1 48 ? 4.540 -11.939 20.152 1.00 0.00 39 ILE A O 10
ATOM 14845 N N . SER A 1 49 ? 5.003 -10.622 18.415 1.00 0.00 40 SER A N 10
ATOM 14846 C CA . SER A 1 49 ? 3.740 -10.874 17.745 1.00 0.00 40 SER A CA 10
ATOM 14847 C C . SER A 1 49 ? 3.754 -12.253 17.037 1.00 0.00 40 SER A C 10
ATOM 14848 O O . SER A 1 49 ? 2.757 -12.999 17.077 1.00 0.00 40 SER A O 10
ATOM 14856 N N . GLU A 1 50 ? 4.888 -12.586 16.419 1.00 0.00 41 GLU A N 10
ATOM 14857 C CA . GLU A 1 50 ? 5.058 -13.810 15.682 1.00 0.00 41 GLU A CA 10
ATOM 14858 C C . GLU A 1 50 ? 5.112 -15.019 16.589 1.00 0.00 41 GLU A C 10
ATOM 14859 O O . GLU A 1 50 ? 4.562 -16.077 16.267 1.00 0.00 41 GLU A O 10
ATOM 14871 N N . TRP A 1 51 ? 5.777 -14.878 17.696 1.00 0.00 42 TRP A N 10
ATOM 14872 C CA . TRP A 1 51 ? 5.864 -15.936 18.649 1.00 0.00 42 TRP A CA 10
ATOM 14873 C C . TRP A 1 51 ? 4.607 -15.881 19.492 1.00 0.00 42 TRP A C 10
ATOM 14874 O O . TRP A 1 51 ? 4.246 -14.816 19.974 1.00 0.00 42 TRP A O 10
ATOM 14895 N N . PRO A 1 52 ? 3.895 -17.005 19.639 1.00 0.00 43 PRO A N 10
ATOM 14896 C CA . PRO A 1 52 ? 2.684 -17.063 20.450 1.00 0.00 43 PRO A CA 10
ATOM 14897 C C . PRO A 1 52 ? 2.885 -16.496 21.862 1.00 0.00 43 PRO A C 10
ATOM 14898 O O . PRO A 1 52 ? 3.602 -17.078 22.684 1.00 0.00 43 PRO A O 10
ATOM 14909 N N . ARG A 1 53 ? 2.247 -15.357 22.125 1.00 0.00 44 ARG A N 10
ATOM 14910 C CA . ARG A 1 53 ? 2.315 -14.680 23.426 1.00 0.00 44 ARG A CA 10
ATOM 14911 C C . ARG A 1 53 ? 1.693 -15.524 24.520 1.00 0.00 44 ARG A C 10
ATOM 14912 O O . ARG A 1 53 ? 1.956 -15.330 25.705 1.00 0.00 44 ARG A O 10
ATOM 14933 N N . GLU A 1 54 ? 0.836 -16.433 24.107 1.00 0.00 45 GLU A N 10
ATOM 14934 C CA . GLU A 1 54 ? 0.165 -17.350 25.003 1.00 0.00 45 GLU A CA 10
ATOM 14935 C C . GLU A 1 54 ? 1.152 -18.370 25.589 1.00 0.00 45 GLU A C 10
ATOM 14936 O O . GLU A 1 54 ? 0.856 -19.045 26.577 1.00 0.00 45 GLU A O 10
ATOM 14948 N N . LYS A 1 55 ? 2.322 -18.477 24.968 1.00 0.00 46 LYS A N 10
ATOM 14949 C CA . LYS A 1 55 ? 3.379 -19.297 25.460 1.00 0.00 46 LYS A CA 10
ATOM 14950 C C . LYS A 1 55 ? 4.067 -18.606 26.615 1.00 0.00 46 LYS A C 10
ATOM 14951 O O . LYS A 1 55 ? 4.377 -17.417 26.545 1.00 0.00 46 LYS A O 10
ATOM 14970 N N . GLU A 1 56 ? 4.313 -19.330 27.660 1.00 0.00 47 GLU A N 10
ATOM 14971 C CA . GLU A 1 56 ? 4.927 -18.776 28.808 1.00 0.00 47 GLU A CA 10
ATOM 14972 C C . GLU A 1 56 ? 6.134 -19.602 29.175 1.00 0.00 47 GLU A C 10
ATOM 14973 O O . GLU A 1 56 ? 6.231 -20.762 28.786 1.00 0.00 47 GLU A O 10
ATOM 14985 N N . ASN A 1 57 ? 7.066 -18.986 29.880 1.00 0.00 48 ASN A N 10
ATOM 14986 C CA . ASN A 1 57 ? 8.366 -19.609 30.248 1.00 0.00 48 ASN A CA 10
ATOM 14987 C C . ASN A 1 57 ? 9.257 -19.802 29.044 1.00 0.00 48 ASN A C 10
ATOM 14988 O O . ASN A 1 57 ? 10.254 -20.504 29.093 1.00 0.00 48 ASN A O 10
ATOM 14999 N N . GLY A 1 58 ? 8.888 -19.159 27.983 1.00 0.00 49 GLY A N 10
ATOM 15000 C CA . GLY A 1 58 ? 9.690 -19.095 26.813 1.00 0.00 49 GLY A CA 10
ATOM 15001 C C . GLY A 1 58 ? 9.898 -17.645 26.501 1.00 0.00 49 GLY A C 10
ATOM 15002 O O . GLY A 1 58 ? 10.958 -17.095 26.770 1.00 0.00 49 GLY A O 10
ATOM 15006 N N . PRO A 1 59 ? 8.882 -16.979 25.967 1.00 0.00 50 PRO A N 10
ATOM 15007 C CA . PRO A 1 59 ? 8.923 -15.559 25.739 1.00 0.00 50 PRO A CA 10
ATOM 15008 C C . PRO A 1 59 ? 8.234 -14.828 26.894 1.00 0.00 50 PRO A C 10
ATOM 15009 O O . PRO A 1 59 ? 7.888 -15.445 27.922 1.00 0.00 50 PRO A O 10
ATOM 15020 N N . LYS A 1 60 ? 8.031 -13.547 26.721 1.00 0.00 51 LYS A N 10
ATOM 15021 C CA . LYS A 1 60 ? 7.298 -12.746 27.661 1.00 0.00 51 LYS A CA 10
ATOM 15022 C C . LYS A 1 60 ? 6.948 -11.423 27.016 1.00 0.00 51 LYS A C 10
ATOM 15023 O O . LYS A 1 60 ? 5.880 -11.272 26.457 1.00 0.00 51 LYS A O 10
ATOM 15042 N N . THR A 1 61 ? 7.850 -10.494 27.066 1.00 0.00 52 THR A N 10
ATOM 15043 C CA . THR A 1 61 ? 7.644 -9.201 26.485 1.00 0.00 52 THR A CA 10
ATOM 15044 C C . THR A 1 61 ? 8.842 -8.773 25.654 1.00 0.00 52 THR A C 10
ATOM 15045 O O . THR A 1 61 ? 9.866 -9.473 25.630 1.00 0.00 52 THR A O 10
ATOM 15056 N N . VAL A 1 62 ? 8.695 -7.644 24.961 1.00 0.00 53 VAL A N 10
ATOM 15057 C CA . VAL A 1 62 ? 9.744 -7.041 24.116 1.00 0.00 53 VAL A CA 10
ATOM 15058 C C . VAL A 1 62 ? 11.070 -6.915 24.903 1.00 0.00 53 VAL A C 10
ATOM 15059 O O . VAL A 1 62 ? 12.156 -7.206 24.389 1.00 0.00 53 VAL A O 10
ATOM 15072 N N . LYS A 1 63 ? 10.936 -6.511 26.146 1.00 0.00 54 LYS A N 10
ATOM 15073 C CA . LYS A 1 63 ? 12.041 -6.312 27.080 1.00 0.00 54 LYS A CA 10
ATOM 15074 C C . LYS A 1 63 ? 12.773 -7.626 27.418 1.00 0.00 54 LYS A C 10
ATOM 15075 O O . LYS A 1 63 ? 14.006 -7.654 27.521 1.00 0.00 54 LYS A O 10
ATOM 15094 N N . GLU A 1 64 ? 12.012 -8.693 27.566 1.00 0.00 55 GLU A N 10
ATOM 15095 C CA . GLU A 1 64 ? 12.535 -9.966 28.073 1.00 0.00 55 GLU A CA 10
ATOM 15096 C C . GLU A 1 64 ? 13.215 -10.809 26.995 1.00 0.00 55 GLU A C 10
ATOM 15097 O O . GLU A 1 64 ? 14.087 -11.631 27.296 1.00 0.00 55 GLU A O 10
ATOM 15109 N N . VAL A 1 65 ? 12.841 -10.604 25.764 1.00 0.00 56 VAL A N 10
ATOM 15110 C CA . VAL A 1 65 ? 13.368 -11.408 24.674 1.00 0.00 56 VAL A CA 10
ATOM 15111 C C . VAL A 1 65 ? 14.575 -10.713 24.051 1.00 0.00 56 VAL A C 10
ATOM 15112 O O . VAL A 1 65 ? 14.573 -9.501 23.884 1.00 0.00 56 VAL A O 10
ATOM 15125 N N . LYS A 1 66 ? 15.613 -11.475 23.747 1.00 0.00 57 LYS A N 10
ATOM 15126 C CA . LYS A 1 66 ? 16.823 -10.925 23.184 1.00 0.00 57 LYS A CA 10
ATOM 15127 C C . LYS A 1 66 ? 16.943 -11.254 21.705 1.00 0.00 57 LYS A C 10
ATOM 15128 O O . LYS A 1 66 ? 16.531 -12.329 21.255 1.00 0.00 57 LYS A O 10
ATOM 15147 N N . LEU A 1 67 ? 17.491 -10.331 20.961 1.00 0.00 58 LEU A N 10
ATOM 15148 C CA . LEU A 1 67 ? 17.666 -10.481 19.536 1.00 0.00 58 LEU A CA 10
ATOM 15149 C C . LEU A 1 67 ? 19.179 -10.366 19.224 1.00 0.00 58 LEU A C 10
ATOM 15150 O O . LEU A 1 67 ? 19.833 -9.399 19.648 1.00 0.00 58 LEU A O 10
ATOM 15166 N N . ILE A 1 68 ? 19.720 -11.346 18.498 1.00 0.00 59 ILE A N 10
ATOM 15167 C CA . ILE A 1 68 ? 21.150 -11.397 18.179 1.00 0.00 59 ILE A CA 10
ATOM 15168 C C . ILE A 1 68 ? 21.404 -11.723 16.698 1.00 0.00 59 ILE A C 10
ATOM 15169 O O . ILE A 1 68 ? 20.854 -12.676 16.142 1.00 0.00 59 ILE A O 10
ATOM 15185 N N . SER A 1 69 ? 22.218 -10.914 16.073 1.00 0.00 60 SER A N 10
ATOM 15186 C CA . SER A 1 69 ? 22.651 -11.140 14.727 1.00 0.00 60 SER A CA 10
ATOM 15187 C C . SER A 1 69 ? 24.159 -11.012 14.705 1.00 0.00 60 SER A C 10
ATOM 15188 O O . SER A 1 69 ? 24.697 -10.049 15.265 1.00 0.00 60 SER A O 10
ATOM 15196 N N . ALA A 1 70 ? 24.840 -12.002 14.127 1.00 0.00 61 ALA A N 10
ATOM 15197 C CA . ALA A 1 70 ? 26.314 -12.017 14.012 1.00 0.00 61 ALA A CA 10
ATOM 15198 C C . ALA A 1 70 ? 26.976 -12.067 15.395 1.00 0.00 61 ALA A C 10
ATOM 15199 O O . ALA A 1 70 ? 28.158 -11.752 15.558 1.00 0.00 61 ALA A O 10
ATOM 15206 N N . GLY A 1 71 ? 26.210 -12.501 16.375 1.00 0.00 62 GLY A N 10
ATOM 15207 C CA . GLY A 1 71 ? 26.695 -12.592 17.729 1.00 0.00 62 GLY A CA 10
ATOM 15208 C C . GLY A 1 71 ? 26.588 -11.279 18.477 1.00 0.00 62 GLY A C 10
ATOM 15209 O O . GLY A 1 71 ? 27.113 -11.145 19.580 1.00 0.00 62 GLY A O 10
ATOM 15213 N N . LYS A 1 72 ? 25.919 -10.302 17.880 1.00 0.00 63 LYS A N 10
ATOM 15214 C CA . LYS A 1 72 ? 25.747 -9.009 18.475 1.00 0.00 63 LYS A CA 10
ATOM 15215 C C . LYS A 1 72 ? 24.347 -8.895 19.018 1.00 0.00 63 LYS A C 10
ATOM 15216 O O . LYS A 1 72 ? 23.400 -9.349 18.380 1.00 0.00 63 LYS A O 10
ATOM 15235 N N . VAL A 1 73 ? 24.217 -8.305 20.172 1.00 0.00 64 VAL A N 10
ATOM 15236 C CA . VAL A 1 73 ? 22.931 -8.108 20.789 1.00 0.00 64 VAL A CA 10
ATOM 15237 C C . VAL A 1 73 ? 22.373 -6.786 20.316 1.00 0.00 64 VAL A C 10
ATOM 15238 O O . VAL A 1 73 ? 23.008 -5.730 20.478 1.00 0.00 64 VAL A O 10
ATOM 15251 N N . LEU A 1 74 ? 21.228 -6.828 19.715 1.00 0.00 65 LEU A N 10
ATOM 15252 C CA . LEU A 1 74 ? 20.618 -5.650 19.236 1.00 0.00 65 LEU A CA 10
ATOM 15253 C C . LEU A 1 74 ? 19.885 -4.939 20.344 1.00 0.00 65 LEU A C 10
ATOM 15254 O O . LEU A 1 74 ? 18.913 -5.451 20.900 1.00 0.00 65 LEU A O 10
ATOM 15270 N N . GLU A 1 75 ? 20.389 -3.780 20.667 1.00 0.00 66 GLU A N 10
ATOM 15271 C CA . GLU A 1 75 ? 19.866 -2.949 21.718 1.00 0.00 66 GLU A CA 10
ATOM 15272 C C . GLU A 1 75 ? 18.600 -2.276 21.144 1.00 0.00 66 GLU A C 10
ATOM 15273 O O . GLU A 1 75 ? 18.566 -1.961 19.955 1.00 0.00 66 GLU A O 10
ATOM 15285 N N . ASN A 1 76 ? 17.585 -2.049 21.965 1.00 0.00 67 ASN A N 10
ATOM 15286 C CA . ASN A 1 76 ? 16.270 -1.601 21.458 1.00 0.00 67 ASN A CA 10
ATOM 15287 C C . ASN A 1 76 ? 16.321 -0.225 20.805 1.00 0.00 67 ASN A C 10
ATOM 15288 O O . ASN A 1 76 ? 15.531 0.065 19.899 1.00 0.00 67 ASN A O 10
ATOM 15299 N N . SER A 1 77 ? 17.263 0.599 21.223 1.00 0.00 68 SER A N 10
ATOM 15300 C CA . SER A 1 77 ? 17.379 1.953 20.708 1.00 0.00 68 SER A CA 10
ATOM 15301 C C . SER A 1 77 ? 18.175 1.981 19.385 1.00 0.00 68 SER A C 10
ATOM 15302 O O . SER A 1 77 ? 18.430 3.049 18.812 1.00 0.00 68 SER A O 10
ATOM 15310 N N . LYS A 1 78 ? 18.553 0.812 18.911 1.00 0.00 69 LYS A N 10
ATOM 15311 C CA . LYS A 1 78 ? 19.278 0.673 17.682 1.00 0.00 69 LYS A CA 10
ATOM 15312 C C . LYS A 1 78 ? 18.352 0.445 16.510 1.00 0.00 69 LYS A C 10
ATOM 15313 O O . LYS A 1 78 ? 17.164 0.150 16.676 1.00 0.00 69 LYS A O 10
ATOM 15332 N N . THR A 1 79 ? 18.893 0.600 15.339 1.00 0.00 70 THR A N 10
ATOM 15333 C CA . THR A 1 79 ? 18.178 0.354 14.130 1.00 0.00 70 THR A CA 10
ATOM 15334 C C . THR A 1 79 ? 18.847 -0.858 13.466 1.00 0.00 70 THR A C 10
ATOM 15335 O O . THR A 1 79 ? 19.990 -1.184 13.816 1.00 0.00 70 THR A O 10
ATOM 15346 N N . VAL A 1 80 ? 18.173 -1.513 12.521 1.00 0.00 71 VAL A N 10
ATOM 15347 C CA . VAL A 1 80 ? 18.756 -2.694 11.852 1.00 0.00 71 VAL A CA 10
ATOM 15348 C C . VAL A 1 80 ? 20.012 -2.278 11.083 1.00 0.00 71 VAL A C 10
ATOM 15349 O O . VAL A 1 80 ? 21.037 -2.963 11.100 1.00 0.00 71 VAL A O 10
ATOM 15362 N N . LYS A 1 81 ? 19.909 -1.128 10.452 1.00 0.00 72 LYS A N 10
ATOM 15363 C CA . LYS A 1 81 ? 20.972 -0.503 9.681 1.00 0.00 72 LYS A CA 10
ATOM 15364 C C . LYS A 1 81 ? 22.282 -0.364 10.481 1.00 0.00 72 LYS A C 10
ATOM 15365 O O . LYS A 1 81 ? 23.367 -0.473 9.916 1.00 0.00 72 LYS A O 10
ATOM 15384 N N . ASP A 1 82 ? 22.169 -0.149 11.790 1.00 0.00 73 ASP A N 10
ATOM 15385 C CA . ASP A 1 82 ? 23.352 0.109 12.631 1.00 0.00 73 ASP A CA 10
ATOM 15386 C C . ASP A 1 82 ? 24.253 -1.110 12.735 1.00 0.00 73 ASP A C 10
ATOM 15387 O O . ASP A 1 82 ? 25.473 -0.987 12.815 1.00 0.00 73 ASP A O 10
ATOM 15396 N N . TYR A 1 83 ? 23.662 -2.282 12.711 1.00 0.00 74 TYR A N 10
ATOM 15397 C CA . TYR A 1 83 ? 24.429 -3.502 12.784 1.00 0.00 74 TYR A CA 10
ATOM 15398 C C . TYR A 1 83 ? 24.636 -4.116 11.412 1.00 0.00 74 TYR A C 10
ATOM 15399 O O . TYR A 1 83 ? 25.479 -5.005 11.240 1.00 0.00 74 TYR A O 10
ATOM 15417 N N . ARG A 1 84 ? 23.887 -3.643 10.441 1.00 0.00 75 ARG A N 10
ATOM 15418 C CA . ARG A 1 84 ? 23.916 -4.186 9.137 1.00 0.00 75 ARG A CA 10
ATOM 15419 C C . ARG A 1 84 ? 25.142 -3.710 8.369 1.00 0.00 75 ARG A C 10
ATOM 15420 O O . ARG A 1 84 ? 25.540 -2.544 8.465 1.00 0.00 75 ARG A O 10
ATOM 15441 N N . SER A 1 85 ? 25.730 -4.607 7.631 1.00 0.00 76 SER A N 10
ATOM 15442 C CA . SER A 1 85 ? 26.839 -4.300 6.798 1.00 0.00 76 SER A CA 10
ATOM 15443 C C . SER A 1 85 ? 26.316 -3.773 5.443 1.00 0.00 76 SER A C 10
ATOM 15444 O O . SER A 1 85 ? 25.166 -4.046 5.079 1.00 0.00 76 SER A O 10
ATOM 15452 N N . PRO A 1 86 ? 27.122 -2.984 4.701 1.00 0.00 77 PRO A N 10
ATOM 15453 C CA . PRO A 1 86 ? 26.740 -2.489 3.367 1.00 0.00 77 PRO A CA 10
ATOM 15454 C C . PRO A 1 86 ? 26.799 -3.618 2.314 1.00 0.00 77 PRO A C 10
ATOM 15455 O O . PRO A 1 86 ? 26.714 -4.812 2.657 1.00 0.00 77 PRO A O 10
ATOM 15466 N N . VAL A 1 87 ? 26.928 -3.239 1.038 1.00 0.00 78 VAL A N 10
ATOM 15467 C CA . VAL A 1 87 ? 27.011 -4.157 -0.098 1.00 0.00 78 VAL A CA 10
ATOM 15468 C C . VAL A 1 87 ? 25.663 -4.779 -0.460 1.00 0.00 78 VAL A C 10
ATOM 15469 O O . VAL A 1 87 ? 25.278 -4.829 -1.639 1.00 0.00 78 VAL A O 10
ATOM 15482 N N . SER A 1 88 ? 24.968 -5.215 0.528 1.00 0.00 79 SER A N 10
ATOM 15483 C CA . SER A 1 88 ? 23.664 -5.812 0.365 1.00 0.00 79 SER A CA 10
ATOM 15484 C C . SER A 1 88 ? 22.615 -4.737 0.062 1.00 0.00 79 SER A C 10
ATOM 15485 O O . SER A 1 88 ? 22.144 -4.034 0.960 1.00 0.00 79 SER A O 10
ATOM 15493 N N . ASN A 1 89 ? 22.291 -4.593 -1.209 1.00 0.00 80 ASN A N 10
ATOM 15494 C CA . ASN A 1 89 ? 21.328 -3.599 -1.660 1.00 0.00 80 ASN A CA 10
ATOM 15495 C C . ASN A 1 89 ? 20.341 -4.225 -2.624 1.00 0.00 80 ASN A C 10
ATOM 15496 O O . ASN A 1 89 ? 19.707 -3.531 -3.419 1.00 0.00 80 ASN A O 10
ATOM 15507 N N . LEU A 1 90 ? 20.195 -5.535 -2.553 1.00 0.00 81 LEU A N 10
ATOM 15508 C CA . LEU A 1 90 ? 19.301 -6.239 -3.371 1.00 0.00 81 LEU A CA 10
ATOM 15509 C C . LEU A 1 90 ? 17.859 -5.958 -2.971 1.00 0.00 81 LEU A C 10
ATOM 15510 O O . LEU A 1 90 ? 17.582 -5.411 -1.894 1.00 0.00 81 LEU A O 10
ATOM 15526 N N . ALA A 1 91 ? 16.962 -6.348 -3.813 1.00 0.00 82 ALA A N 10
ATOM 15527 C CA . ALA A 1 91 ? 15.585 -6.151 -3.604 1.00 0.00 82 ALA A CA 10
ATOM 15528 C C . ALA A 1 91 ? 14.991 -7.428 -3.091 1.00 0.00 82 ALA A C 10
ATOM 15529 O O . ALA A 1 91 ? 14.602 -8.311 -3.858 1.00 0.00 82 ALA A O 10
ATOM 15536 N N . GLY A 1 92 ? 15.003 -7.553 -1.806 1.00 0.00 83 GLY A N 10
ATOM 15537 C CA . GLY A 1 92 ? 14.507 -8.739 -1.172 1.00 0.00 83 GLY A CA 10
ATOM 15538 C C . GLY A 1 92 ? 15.634 -9.685 -0.847 1.00 0.00 83 GLY A C 10
ATOM 15539 O O . GLY A 1 92 ? 15.692 -10.798 -1.364 1.00 0.00 83 GLY A O 10
ATOM 15543 N N . ALA A 1 93 ? 16.551 -9.228 -0.027 1.00 0.00 84 ALA A N 10
ATOM 15544 C CA . ALA A 1 93 ? 17.676 -10.043 0.392 1.00 0.00 84 ALA A CA 10
ATOM 15545 C C . ALA A 1 93 ? 17.364 -10.629 1.737 1.00 0.00 84 ALA A C 10
ATOM 15546 O O . ALA A 1 93 ? 17.037 -9.895 2.662 1.00 0.00 84 ALA A O 10
ATOM 15553 N N . VAL A 1 94 ? 17.462 -11.921 1.858 1.00 0.00 85 VAL A N 10
ATOM 15554 C CA . VAL A 1 94 ? 17.109 -12.574 3.089 1.00 0.00 85 VAL A CA 10
ATOM 15555 C C . VAL A 1 94 ? 18.296 -12.596 4.041 1.00 0.00 85 VAL A C 10
ATOM 15556 O O . VAL A 1 94 ? 19.419 -12.925 3.656 1.00 0.00 85 VAL A O 10
ATOM 15569 N N . THR A 1 95 ? 18.041 -12.215 5.250 1.00 0.00 86 THR A N 10
ATOM 15570 C CA . THR A 1 95 ? 18.998 -12.199 6.302 1.00 0.00 86 THR A CA 10
ATOM 15571 C C . THR A 1 95 ? 18.533 -13.162 7.406 1.00 0.00 86 THR A C 10
ATOM 15572 O O . THR A 1 95 ? 17.337 -13.207 7.744 1.00 0.00 86 THR A O 10
ATOM 15583 N N . THR A 1 96 ? 19.446 -13.923 7.938 1.00 0.00 87 THR A N 10
ATOM 15584 C CA . THR A 1 96 ? 19.152 -14.811 9.018 1.00 0.00 87 THR A CA 10
ATOM 15585 C C . THR A 1 96 ? 19.496 -14.134 10.335 1.00 0.00 87 THR A C 10
ATOM 15586 O O . THR A 1 96 ? 20.632 -13.729 10.566 1.00 0.00 87 THR A O 10
ATOM 15597 N N . MET A 1 97 ? 18.508 -13.992 11.165 1.00 0.00 88 MET A N 10
ATOM 15598 C CA . MET A 1 97 ? 18.652 -13.336 12.424 1.00 0.00 88 MET A CA 10
ATOM 15599 C C . MET A 1 97 ? 18.271 -14.304 13.528 1.00 0.00 88 MET A C 10
ATOM 15600 O O . MET A 1 97 ? 17.377 -15.127 13.344 1.00 0.00 88 MET A O 10
ATOM 15614 N N . HIS A 1 98 ? 18.968 -14.254 14.637 1.00 0.00 89 HIS A N 10
ATOM 15615 C CA . HIS A 1 98 ? 18.735 -15.199 15.706 1.00 0.00 89 HIS A CA 10
ATOM 15616 C C . HIS A 1 98 ? 18.005 -14.573 16.865 1.00 0.00 89 HIS A C 10
ATOM 15617 O O . HIS A 1 98 ? 18.288 -13.444 17.269 1.00 0.00 89 HIS A O 10
ATOM 15632 N N . VAL A 1 99 ? 17.059 -15.298 17.378 1.00 0.00 90 VAL A N 10
ATOM 15633 C CA . VAL A 1 99 ? 16.311 -14.875 18.531 1.00 0.00 90 VAL A CA 10
ATOM 15634 C C . VAL A 1 99 ? 16.723 -15.727 19.680 1.00 0.00 90 VAL A C 10
ATOM 15635 O O . VAL A 1 99 ? 16.806 -16.951 19.567 1.00 0.00 90 VAL A O 10
ATOM 15648 N N . ILE A 1 100 ? 17.008 -15.090 20.751 1.00 0.00 91 ILE A N 10
ATOM 15649 C CA . ILE A 1 100 ? 17.469 -15.736 21.914 1.00 0.00 91 ILE A CA 10
ATOM 15650 C C . ILE A 1 100 ? 16.390 -15.741 22.956 1.00 0.00 91 ILE A C 10
ATOM 15651 O O . ILE A 1 100 ? 15.956 -14.682 23.458 1.00 0.00 91 ILE A O 10
ATOM 15667 N N . ILE A 1 101 ? 15.958 -16.917 23.271 1.00 0.00 92 ILE A N 10
ATOM 15668 C CA . ILE A 1 101 ? 14.916 -17.116 24.207 1.00 0.00 92 ILE A CA 10
ATOM 15669 C C . ILE A 1 101 ? 15.493 -17.323 25.598 1.00 0.00 92 ILE A C 10
ATOM 15670 O O . ILE A 1 101 ? 16.127 -18.340 25.884 1.00 0.00 92 ILE A O 10
ATOM 15686 N N . GLN A 1 102 ? 15.322 -16.338 26.426 1.00 0.00 93 GLN A N 10
ATOM 15687 C CA . GLN A 1 102 ? 15.710 -16.417 27.798 1.00 0.00 93 GLN A CA 10
ATOM 15688 C C . GLN A 1 102 ? 14.461 -16.413 28.611 1.00 0.00 93 GLN A C 10
ATOM 15689 O O . GLN A 1 102 ? 13.743 -15.422 28.638 1.00 0.00 93 GLN A O 10
ATOM 15703 N N . ALA A 1 103 ? 14.190 -17.527 29.228 1.00 0.00 94 ALA A N 10
ATOM 15704 C CA . ALA A 1 103 ? 12.993 -17.706 30.010 1.00 0.00 94 ALA A CA 10
ATOM 15705 C C . ALA A 1 103 ? 13.062 -16.902 31.296 1.00 0.00 94 ALA A C 10
ATOM 15706 O O . ALA A 1 103 ? 13.891 -17.191 32.174 1.00 0.00 94 ALA A O 10
ATOM 15713 N N . PRO A 1 104 ? 12.212 -15.888 31.432 1.00 0.00 95 PRO A N 10
ATOM 15714 C CA . PRO A 1 104 ? 12.191 -15.059 32.611 1.00 0.00 95 PRO A CA 10
ATOM 15715 C C . PRO A 1 104 ? 11.397 -15.700 33.731 1.00 0.00 95 PRO A C 10
ATOM 15716 O O . PRO A 1 104 ? 10.508 -16.532 33.488 1.00 0.00 95 PRO A O 10
ATOM 15727 N N . VAL A 1 105 ? 11.711 -15.330 34.939 1.00 0.00 96 VAL A N 10
ATOM 15728 C CA . VAL A 1 105 ? 11.013 -15.840 36.084 1.00 0.00 96 VAL A CA 10
ATOM 15729 C C . VAL A 1 105 ? 9.881 -14.888 36.431 1.00 0.00 96 VAL A C 10
ATOM 15730 O O . VAL A 1 105 ? 10.109 -13.766 36.901 1.00 0.00 96 VAL A O 10
ATOM 15743 N N . THR A 1 106 ? 8.681 -15.315 36.185 1.00 0.00 97 THR A N 10
ATOM 15744 C CA . THR A 1 106 ? 7.532 -14.526 36.400 1.00 0.00 97 THR A CA 10
ATOM 15745 C C . THR A 1 106 ? 6.426 -15.439 36.836 1.00 0.00 97 THR A C 10
ATOM 15746 O O . THR A 1 106 ? 6.441 -16.635 36.542 1.00 0.00 97 THR A O 10
ATOM 15757 N N . GLU A 1 107 ? 5.515 -14.904 37.534 1.00 0.00 98 GLU A N 10
ATOM 15758 C CA . GLU A 1 107 ? 4.408 -15.634 38.022 1.00 0.00 98 GLU A CA 10
ATOM 15759 C C . GLU A 1 107 ? 3.217 -15.281 37.132 1.00 0.00 98 GLU A C 10
ATOM 15760 O O . GLU A 1 107 ? 3.381 -14.469 36.199 1.00 0.00 98 GLU A O 10
ATOM 15772 N N . LYS A 1 108 ? 2.067 -15.891 37.358 1.00 0.00 99 LYS A N 10
ATOM 15773 C CA . LYS A 1 108 ? 0.918 -15.640 36.537 1.00 0.00 99 LYS A CA 10
ATOM 15774 C C . LYS A 1 108 ? 0.477 -14.192 36.624 1.00 0.00 99 LYS A C 10
ATOM 15775 O O . LYS A 1 108 ? 0.158 -13.676 37.702 1.00 0.00 99 LYS A O 10
ATOM 15794 N N . GLU A 1 109 ? 0.471 -13.558 35.490 1.00 0.00 100 GLU A N 10
ATOM 15795 C CA . GLU A 1 109 ? 0.209 -12.170 35.374 1.00 0.00 100 GLU A CA 10
ATOM 15796 C C . GLU A 1 109 ? -0.805 -11.941 34.270 1.00 0.00 100 GLU A C 10
ATOM 15797 O O . GLU A 1 109 ? -0.553 -12.324 33.123 1.00 0.00 100 GLU A O 10
ATOM 15809 N N . LYS A 1 110 ? -1.945 -11.344 34.629 1.00 0.00 101 LYS A N 10
ATOM 15810 C CA . LYS A 1 110 ? -3.024 -11.016 33.685 1.00 0.00 101 LYS A CA 10
ATOM 15811 C C . LYS A 1 110 ? -3.714 -12.278 33.147 1.00 0.00 101 LYS A C 10
ATOM 15812 O O . LYS A 1 110 ? -3.207 -12.908 32.197 1.00 0.00 101 LYS A O 10
ATOM 15831 N N . GLU A 1 10 ? 3.294 -3.924 -4.524 1.00 0.00 1 GLU A N 11
ATOM 15832 C CA . GLU A 1 10 ? 4.567 -4.635 -4.603 1.00 0.00 1 GLU A CA 11
ATOM 15833 C C . GLU A 1 10 ? 4.390 -6.110 -4.320 1.00 0.00 1 GLU A C 11
ATOM 15834 O O . GLU A 1 10 ? 4.081 -6.498 -3.195 1.00 0.00 1 GLU A O 11
ATOM 15846 N N . ALA A 1 11 ? 4.563 -6.928 -5.335 1.00 0.00 2 ALA A N 11
ATOM 15847 C CA . ALA A 1 11 ? 4.582 -8.358 -5.152 1.00 0.00 2 ALA A CA 11
ATOM 15848 C C . ALA A 1 11 ? 5.968 -8.707 -4.669 1.00 0.00 2 ALA A C 11
ATOM 15849 O O . ALA A 1 11 ? 6.911 -8.765 -5.467 1.00 0.00 2 ALA A O 11
ATOM 15856 N N . GLU A 1 12 ? 6.084 -8.879 -3.361 1.00 0.00 3 GLU A N 11
ATOM 15857 C CA . GLU A 1 12 ? 7.350 -9.014 -2.655 1.00 0.00 3 GLU A CA 11
ATOM 15858 C C . GLU A 1 12 ? 8.092 -7.688 -2.692 1.00 0.00 3 GLU A C 11
ATOM 15859 O O . GLU A 1 12 ? 8.646 -7.284 -3.741 1.00 0.00 3 GLU A O 11
ATOM 15871 N N . VAL A 1 13 ? 8.071 -6.976 -1.598 1.00 0.00 4 VAL A N 11
ATOM 15872 C CA . VAL A 1 13 ? 8.823 -5.773 -1.526 1.00 0.00 4 VAL A CA 11
ATOM 15873 C C . VAL A 1 13 ? 10.275 -6.081 -1.294 1.00 0.00 4 VAL A C 11
ATOM 15874 O O . VAL A 1 13 ? 10.757 -6.268 -0.178 1.00 0.00 4 VAL A O 11
ATOM 15887 N N . HIS A 1 14 ? 10.947 -6.143 -2.376 1.00 0.00 5 HIS A N 11
ATOM 15888 C CA . HIS A 1 14 ? 12.320 -6.595 -2.439 1.00 0.00 5 HIS A CA 11
ATOM 15889 C C . HIS A 1 14 ? 13.258 -5.443 -2.088 1.00 0.00 5 HIS A C 11
ATOM 15890 O O . HIS A 1 14 ? 14.472 -5.601 -2.037 1.00 0.00 5 HIS A O 11
ATOM 15905 N N . ASN A 1 15 ? 12.662 -4.273 -1.853 1.00 0.00 6 ASN A N 11
ATOM 15906 C CA . ASN A 1 15 ? 13.400 -3.100 -1.391 1.00 0.00 6 ASN A CA 11
ATOM 15907 C C . ASN A 1 15 ? 13.732 -3.269 0.075 1.00 0.00 6 ASN A C 11
ATOM 15908 O O . ASN A 1 15 ? 14.644 -2.630 0.608 1.00 0.00 6 ASN A O 11
ATOM 15919 N N . GLN A 1 16 ? 12.991 -4.139 0.727 1.00 0.00 7 GLN A N 11
ATOM 15920 C CA . GLN A 1 16 ? 13.176 -4.429 2.103 1.00 0.00 7 GLN A CA 11
ATOM 15921 C C . GLN A 1 16 ? 13.876 -5.759 2.221 1.00 0.00 7 GLN A C 11
ATOM 15922 O O . GLN A 1 16 ? 13.897 -6.542 1.263 1.00 0.00 7 GLN A O 11
ATOM 15936 N N . LEU A 1 17 ? 14.443 -6.014 3.355 1.00 0.00 8 LEU A N 11
ATOM 15937 C CA . LEU A 1 17 ? 15.116 -7.262 3.586 1.00 0.00 8 LEU A CA 11
ATOM 15938 C C . LEU A 1 17 ? 14.248 -8.173 4.421 1.00 0.00 8 LEU A C 11
ATOM 15939 O O . LEU A 1 17 ? 13.608 -7.725 5.365 1.00 0.00 8 LEU A O 11
ATOM 15955 N N . GLU A 1 18 ? 14.208 -9.437 4.086 1.00 0.00 9 GLU A N 11
ATOM 15956 C CA . GLU A 1 18 ? 13.368 -10.343 4.810 1.00 0.00 9 GLU A CA 11
ATOM 15957 C C . GLU A 1 18 ? 14.128 -10.915 5.955 1.00 0.00 9 GLU A C 11
ATOM 15958 O O . GLU A 1 18 ? 15.288 -11.258 5.827 1.00 0.00 9 GLU A O 11
ATOM 15970 N N . ILE A 1 19 ? 13.495 -10.985 7.073 1.00 0.00 10 ILE A N 11
ATOM 15971 C CA . ILE A 1 19 ? 14.111 -11.506 8.257 1.00 0.00 10 ILE A CA 11
ATOM 15972 C C . ILE A 1 19 ? 13.229 -12.576 8.856 1.00 0.00 10 ILE A C 11
ATOM 15973 O O . ILE A 1 19 ? 11.995 -12.451 8.854 1.00 0.00 10 ILE A O 11
ATOM 15989 N N . LYS A 1 20 ? 13.842 -13.624 9.315 1.00 0.00 11 LYS A N 11
ATOM 15990 C CA . LYS A 1 20 ? 13.153 -14.635 10.047 1.00 0.00 11 LYS A CA 11
ATOM 15991 C C . LYS A 1 20 ? 13.848 -14.804 11.373 1.00 0.00 11 LYS A C 11
ATOM 15992 O O . LYS A 1 20 ? 15.072 -14.591 11.478 1.00 0.00 11 LYS A O 11
ATOM 16011 N N . PHE A 1 21 ? 13.113 -15.182 12.364 1.00 0.00 12 PHE A N 11
ATOM 16012 C CA . PHE A 1 21 ? 13.665 -15.333 13.680 1.00 0.00 12 PHE A CA 11
ATOM 16013 C C . PHE A 1 21 ? 13.898 -16.795 13.935 1.00 0.00 12 PHE A C 11
ATOM 16014 O O . PHE A 1 21 ? 12.957 -17.586 13.922 1.00 0.00 12 PHE A O 11
ATOM 16031 N N . ARG A 1 22 ? 15.132 -17.161 14.141 1.00 0.00 13 ARG A N 11
ATOM 16032 C CA . ARG A 1 22 ? 15.484 -18.534 14.305 1.00 0.00 13 ARG A CA 11
ATOM 16033 C C . ARG A 1 22 ? 15.843 -18.794 15.762 1.00 0.00 13 ARG A C 11
ATOM 16034 O O . ARG A 1 22 ? 16.830 -18.266 16.293 1.00 0.00 13 ARG A O 11
ATOM 16055 N N . LEU A 1 23 ? 15.020 -19.585 16.385 1.00 0.00 14 LEU A N 11
ATOM 16056 C CA . LEU A 1 23 ? 15.137 -19.974 17.778 1.00 0.00 14 LEU A CA 11
ATOM 16057 C C . LEU A 1 23 ? 16.348 -20.843 17.974 1.00 0.00 14 LEU A C 11
ATOM 16058 O O . LEU A 1 23 ? 16.712 -21.645 17.102 1.00 0.00 14 LEU A O 11
ATOM 16074 N N . THR A 1 24 ? 16.916 -20.734 19.132 1.00 0.00 15 THR A N 11
ATOM 16075 C CA . THR A 1 24 ? 18.034 -21.526 19.528 1.00 0.00 15 THR A CA 11
ATOM 16076 C C . THR A 1 24 ? 17.610 -23.019 19.628 1.00 0.00 15 THR A C 11
ATOM 16077 O O . THR A 1 24 ? 18.430 -23.927 19.570 1.00 0.00 15 THR A O 11
ATOM 16088 N N . ASP A 1 25 ? 16.301 -23.240 19.719 1.00 0.00 16 ASP A N 11
ATOM 16089 C CA . ASP A 1 25 ? 15.729 -24.585 19.811 1.00 0.00 16 ASP A CA 11
ATOM 16090 C C . ASP A 1 25 ? 15.667 -25.246 18.436 1.00 0.00 16 ASP A C 11
ATOM 16091 O O . ASP A 1 25 ? 15.318 -26.420 18.313 1.00 0.00 16 ASP A O 11
ATOM 16100 N N . GLY A 1 26 ? 16.002 -24.486 17.407 1.00 0.00 17 GLY A N 11
ATOM 16101 C CA . GLY A 1 26 ? 16.006 -25.009 16.047 1.00 0.00 17 GLY A CA 11
ATOM 16102 C C . GLY A 1 26 ? 14.722 -24.710 15.297 1.00 0.00 17 GLY A C 11
ATOM 16103 O O . GLY A 1 26 ? 14.553 -25.117 14.149 1.00 0.00 17 GLY A O 11
ATOM 16107 N N . SER A 1 27 ? 13.837 -23.988 15.930 1.00 0.00 18 SER A N 11
ATOM 16108 C CA . SER A 1 27 ? 12.603 -23.579 15.307 1.00 0.00 18 SER A CA 11
ATOM 16109 C C . SER A 1 27 ? 12.815 -22.197 14.720 1.00 0.00 18 SER A C 11
ATOM 16110 O O . SER A 1 27 ? 13.730 -21.505 15.125 1.00 0.00 18 SER A O 11
ATOM 16118 N N . ASP A 1 28 ? 12.023 -21.810 13.769 1.00 0.00 19 ASP A N 11
ATOM 16119 C CA . ASP A 1 28 ? 12.111 -20.508 13.215 1.00 0.00 19 ASP A CA 11
ATOM 16120 C C . ASP A 1 28 ? 10.738 -19.981 12.946 1.00 0.00 19 ASP A C 11
ATOM 16121 O O . ASP A 1 28 ? 9.779 -20.748 12.842 1.00 0.00 19 ASP A O 11
ATOM 16130 N N . ILE A 1 29 ? 10.634 -18.697 12.860 1.00 0.00 20 ILE A N 11
ATOM 16131 C CA . ILE A 1 29 ? 9.386 -18.033 12.579 1.00 0.00 20 ILE A CA 11
ATOM 16132 C C . ILE A 1 29 ? 9.447 -17.542 11.145 1.00 0.00 20 ILE A C 11
ATOM 16133 O O . ILE A 1 29 ? 10.511 -17.099 10.703 1.00 0.00 20 ILE A O 11
ATOM 16149 N N . GLY A 1 30 ? 8.323 -17.655 10.425 1.00 0.00 21 GLY A N 11
ATOM 16150 C CA . GLY A 1 30 ? 8.249 -17.270 9.017 1.00 0.00 21 GLY A CA 11
ATOM 16151 C C . GLY A 1 30 ? 8.825 -15.887 8.738 1.00 0.00 21 GLY A C 11
ATOM 16152 O O . GLY A 1 30 ? 8.636 -14.960 9.543 1.00 0.00 21 GLY A O 11
ATOM 16156 N N . PRO A 1 31 ? 9.531 -15.723 7.609 1.00 0.00 22 PRO A N 11
ATOM 16157 C CA . PRO A 1 31 ? 10.189 -14.474 7.261 1.00 0.00 22 PRO A CA 11
ATOM 16158 C C . PRO A 1 31 ? 9.235 -13.389 6.792 1.00 0.00 22 PRO A C 11
ATOM 16159 O O . PRO A 1 31 ? 8.210 -13.656 6.147 1.00 0.00 22 PRO A O 11
ATOM 16170 N N . LYS A 1 32 ? 9.572 -12.181 7.128 1.00 0.00 23 LYS A N 11
ATOM 16171 C CA . LYS A 1 32 ? 8.819 -10.997 6.719 1.00 0.00 23 LYS A CA 11
ATOM 16172 C C . LYS A 1 32 ? 9.763 -10.014 6.147 1.00 0.00 23 LYS A C 11
ATOM 16173 O O . LYS A 1 32 ? 10.954 -10.122 6.373 1.00 0.00 23 LYS A O 11
ATOM 16192 N N . ALA A 1 33 ? 9.253 -9.059 5.438 1.00 0.00 24 ALA A N 11
ATOM 16193 C CA . ALA A 1 33 ? 10.086 -8.027 4.879 1.00 0.00 24 ALA A CA 11
ATOM 16194 C C . ALA A 1 33 ? 10.170 -6.877 5.856 1.00 0.00 24 ALA A C 11
ATOM 16195 O O . ALA A 1 33 ? 9.144 -6.363 6.325 1.00 0.00 24 ALA A O 11
ATOM 16202 N N . PHE A 1 34 ? 11.364 -6.513 6.202 1.00 0.00 25 PHE A N 11
ATOM 16203 C CA . PHE A 1 34 ? 11.604 -5.433 7.109 1.00 0.00 25 PHE A CA 11
ATOM 16204 C C . PHE A 1 34 ? 12.481 -4.433 6.424 1.00 0.00 25 PHE A C 11
ATOM 16205 O O . PHE A 1 34 ? 13.527 -4.794 5.894 1.00 0.00 25 PHE A O 11
ATOM 16222 N N . PRO A 1 35 ? 12.078 -3.184 6.357 1.00 0.00 26 PRO A N 11
ATOM 16223 C CA . PRO A 1 35 ? 12.953 -2.141 5.864 1.00 0.00 26 PRO A CA 11
ATOM 16224 C C . PRO A 1 35 ? 14.121 -1.972 6.817 1.00 0.00 26 PRO A C 11
ATOM 16225 O O . PRO A 1 35 ? 13.969 -2.166 8.029 1.00 0.00 26 PRO A O 11
ATOM 16236 N N . ASP A 1 36 ? 15.254 -1.605 6.300 1.00 0.00 27 ASP A N 11
ATOM 16237 C CA . ASP A 1 36 ? 16.426 -1.371 7.130 1.00 0.00 27 ASP A CA 11
ATOM 16238 C C . ASP A 1 36 ? 16.234 -0.174 8.055 1.00 0.00 27 ASP A C 11
ATOM 16239 O O . ASP A 1 36 ? 16.862 -0.069 9.092 1.00 0.00 27 ASP A O 11
ATOM 16248 N N . ALA A 1 37 ? 15.309 0.674 7.710 1.00 0.00 28 ALA A N 11
ATOM 16249 C CA . ALA A 1 37 ? 15.017 1.853 8.517 1.00 0.00 28 ALA A CA 11
ATOM 16250 C C . ALA A 1 37 ? 14.150 1.489 9.731 1.00 0.00 28 ALA A C 11
ATOM 16251 O O . ALA A 1 37 ? 13.878 2.329 10.587 1.00 0.00 28 ALA A O 11
ATOM 16258 N N . THR A 1 38 ? 13.733 0.239 9.799 1.00 0.00 29 THR A N 11
ATOM 16259 C CA . THR A 1 38 ? 12.961 -0.255 10.920 1.00 0.00 29 THR A CA 11
ATOM 16260 C C . THR A 1 38 ? 13.872 -0.364 12.148 1.00 0.00 29 THR A C 11
ATOM 16261 O O . THR A 1 38 ? 15.057 -0.716 12.023 1.00 0.00 29 THR A O 11
ATOM 16272 N N . THR A 1 39 ? 13.346 -0.051 13.305 1.00 0.00 30 THR A N 11
ATOM 16273 C CA . THR A 1 39 ? 14.107 -0.152 14.507 1.00 0.00 30 THR A CA 11
ATOM 16274 C C . THR A 1 39 ? 14.180 -1.590 14.983 1.00 0.00 30 THR A C 11
ATOM 16275 O O . THR A 1 39 ? 13.285 -2.401 14.702 1.00 0.00 30 THR A O 11
ATOM 16286 N N . VAL A 1 40 ? 15.233 -1.910 15.692 1.00 0.00 31 VAL A N 11
ATOM 16287 C CA . VAL A 1 40 ? 15.395 -3.216 16.268 1.00 0.00 31 VAL A CA 11
ATOM 16288 C C . VAL A 1 40 ? 14.306 -3.452 17.340 1.00 0.00 31 VAL A C 11
ATOM 16289 O O . VAL A 1 40 ? 13.910 -4.589 17.597 1.00 0.00 31 VAL A O 11
ATOM 16302 N N . SER A 1 41 ? 13.804 -2.361 17.942 1.00 0.00 32 SER A N 11
ATOM 16303 C CA . SER A 1 41 ? 12.658 -2.450 18.841 1.00 0.00 32 SER A CA 11
ATOM 16304 C C . SER A 1 41 ? 11.477 -3.063 18.094 1.00 0.00 32 SER A C 11
ATOM 16305 O O . SER A 1 41 ? 10.888 -4.031 18.551 1.00 0.00 32 SER A O 11
ATOM 16313 N N . ALA A 1 42 ? 11.186 -2.528 16.907 1.00 0.00 33 ALA A N 11
ATOM 16314 C CA . ALA A 1 42 ? 10.078 -3.009 16.094 1.00 0.00 33 ALA A CA 11
ATOM 16315 C C . ALA A 1 42 ? 10.356 -4.414 15.572 1.00 0.00 33 ALA A C 11
ATOM 16316 O O . ALA A 1 42 ? 9.438 -5.200 15.354 1.00 0.00 33 ALA A O 11
ATOM 16323 N N . LEU A 1 43 ? 11.627 -4.725 15.388 1.00 0.00 34 LEU A N 11
ATOM 16324 C CA . LEU A 1 43 ? 12.063 -6.006 14.968 1.00 0.00 34 LEU A CA 11
ATOM 16325 C C . LEU A 1 43 ? 11.694 -7.035 16.047 1.00 0.00 34 LEU A C 11
ATOM 16326 O O . LEU A 1 43 ? 11.083 -8.065 15.760 1.00 0.00 34 LEU A O 11
ATOM 16342 N N . LYS A 1 44 ? 12.015 -6.709 17.289 1.00 0.00 35 LYS A N 11
ATOM 16343 C CA . LYS A 1 44 ? 11.699 -7.560 18.423 1.00 0.00 35 LYS A CA 11
ATOM 16344 C C . LYS A 1 44 ? 10.200 -7.591 18.693 1.00 0.00 35 LYS A C 11
ATOM 16345 O O . LYS A 1 44 ? 9.659 -8.619 19.045 1.00 0.00 35 LYS A O 11
ATOM 16364 N N . GLU A 1 45 ? 9.540 -6.468 18.507 1.00 0.00 36 GLU A N 11
ATOM 16365 C CA . GLU A 1 45 ? 8.091 -6.393 18.655 1.00 0.00 36 GLU A CA 11
ATOM 16366 C C . GLU A 1 45 ? 7.390 -7.268 17.618 1.00 0.00 36 GLU A C 11
ATOM 16367 O O . GLU A 1 45 ? 6.333 -7.828 17.885 1.00 0.00 36 GLU A O 11
ATOM 16379 N N . THR A 1 46 ? 7.989 -7.398 16.442 1.00 0.00 37 THR A N 11
ATOM 16380 C CA . THR A 1 46 ? 7.459 -8.282 15.421 1.00 0.00 37 THR A CA 11
ATOM 16381 C C . THR A 1 46 ? 7.561 -9.742 15.918 1.00 0.00 37 THR A C 11
ATOM 16382 O O . THR A 1 46 ? 6.658 -10.555 15.694 1.00 0.00 37 THR A O 11
ATOM 16393 N N . VAL A 1 47 ? 8.654 -10.037 16.630 1.00 0.00 38 VAL A N 11
ATOM 16394 C CA . VAL A 1 47 ? 8.855 -11.342 17.270 1.00 0.00 38 VAL A CA 11
ATOM 16395 C C . VAL A 1 47 ? 7.712 -11.576 18.252 1.00 0.00 38 VAL A C 11
ATOM 16396 O O . VAL A 1 47 ? 7.073 -12.616 18.242 1.00 0.00 38 VAL A O 11
ATOM 16409 N N . ILE A 1 48 ? 7.447 -10.556 19.060 1.00 0.00 39 ILE A N 11
ATOM 16410 C CA . ILE A 1 48 ? 6.405 -10.581 20.088 1.00 0.00 39 ILE A CA 11
ATOM 16411 C C . ILE A 1 48 ? 5.015 -10.730 19.452 1.00 0.00 39 ILE A C 11
ATOM 16412 O O . ILE A 1 48 ? 4.138 -11.391 19.997 1.00 0.00 39 ILE A O 11
ATOM 16428 N N . SER A 1 49 ? 4.840 -10.140 18.292 1.00 0.00 40 SER A N 11
ATOM 16429 C CA . SER A 1 49 ? 3.580 -10.206 17.571 1.00 0.00 40 SER A CA 11
ATOM 16430 C C . SER A 1 49 ? 3.298 -11.640 17.096 1.00 0.00 40 SER A C 11
ATOM 16431 O O . SER A 1 49 ? 2.149 -12.102 17.111 1.00 0.00 40 SER A O 11
ATOM 16439 N N . GLU A 1 50 ? 4.353 -12.345 16.729 1.00 0.00 41 GLU A N 11
ATOM 16440 C CA . GLU A 1 50 ? 4.269 -13.693 16.249 1.00 0.00 41 GLU A CA 11
ATOM 16441 C C . GLU A 1 50 ? 4.373 -14.702 17.385 1.00 0.00 41 GLU A C 11
ATOM 16442 O O . GLU A 1 50 ? 4.268 -15.911 17.169 1.00 0.00 41 GLU A O 11
ATOM 16454 N N . TRP A 1 51 ? 4.587 -14.208 18.565 1.00 0.00 42 TRP A N 11
ATOM 16455 C CA . TRP A 1 51 ? 4.745 -15.039 19.729 1.00 0.00 42 TRP A CA 11
ATOM 16456 C C . TRP A 1 51 ? 3.463 -14.963 20.548 1.00 0.00 42 TRP A C 11
ATOM 16457 O O . TRP A 1 51 ? 2.826 -13.905 20.606 1.00 0.00 42 TRP A O 11
ATOM 16478 N N . PRO A 1 52 ? 3.017 -16.062 21.131 1.00 0.00 43 PRO A N 11
ATOM 16479 C CA . PRO A 1 52 ? 1.872 -16.040 22.025 1.00 0.00 43 PRO A CA 11
ATOM 16480 C C . PRO A 1 52 ? 2.209 -15.362 23.365 1.00 0.00 43 PRO A C 11
ATOM 16481 O O . PRO A 1 52 ? 2.957 -15.904 24.159 1.00 0.00 43 PRO A O 11
ATOM 16492 N N . ARG A 1 53 ? 1.663 -14.175 23.598 1.00 0.00 44 ARG A N 11
ATOM 16493 C CA . ARG A 1 53 ? 1.857 -13.480 24.882 1.00 0.00 44 ARG A CA 11
ATOM 16494 C C . ARG A 1 53 ? 1.060 -14.173 25.961 1.00 0.00 44 ARG A C 11
ATOM 16495 O O . ARG A 1 53 ? 1.321 -14.014 27.151 1.00 0.00 44 ARG A O 11
ATOM 16516 N N . GLU A 1 54 ? 0.044 -14.903 25.531 1.00 0.00 45 GLU A N 11
ATOM 16517 C CA . GLU A 1 54 ? -0.795 -15.688 26.425 1.00 0.00 45 GLU A CA 11
ATOM 16518 C C . GLU A 1 54 ? 0.020 -16.807 27.085 1.00 0.00 45 GLU A C 11
ATOM 16519 O O . GLU A 1 54 ? -0.399 -17.371 28.107 1.00 0.00 45 GLU A O 11
ATOM 16531 N N . LYS A 1 55 ? 1.171 -17.121 26.481 1.00 0.00 46 LYS A N 11
ATOM 16532 C CA . LYS A 1 55 ? 2.049 -18.163 26.951 1.00 0.00 46 LYS A CA 11
ATOM 16533 C C . LYS A 1 55 ? 2.503 -17.898 28.369 1.00 0.00 46 LYS A C 11
ATOM 16534 O O . LYS A 1 55 ? 3.210 -16.921 28.640 1.00 0.00 46 LYS A O 11
ATOM 16553 N N . GLU A 1 56 ? 2.078 -18.741 29.270 1.00 0.00 47 GLU A N 11
ATOM 16554 C CA . GLU A 1 56 ? 2.547 -18.676 30.594 1.00 0.00 47 GLU A CA 11
ATOM 16555 C C . GLU A 1 56 ? 3.913 -19.285 30.570 1.00 0.00 47 GLU A C 11
ATOM 16556 O O . GLU A 1 56 ? 4.089 -20.393 30.044 1.00 0.00 47 GLU A O 11
ATOM 16568 N N . ASN A 1 57 ? 4.844 -18.590 31.120 1.00 0.00 48 ASN A N 11
ATOM 16569 C CA . ASN A 1 57 ? 6.244 -18.970 31.071 1.00 0.00 48 ASN A CA 11
ATOM 16570 C C . ASN A 1 57 ? 6.753 -18.969 29.616 1.00 0.00 48 ASN A C 11
ATOM 16571 O O . ASN A 1 57 ? 7.002 -20.018 29.004 1.00 0.00 48 ASN A O 11
ATOM 16582 N N . GLY A 1 58 ? 6.784 -17.782 29.048 1.00 0.00 49 GLY A N 11
ATOM 16583 C CA . GLY A 1 58 ? 7.265 -17.558 27.742 1.00 0.00 49 GLY A CA 11
ATOM 16584 C C . GLY A 1 58 ? 7.307 -16.074 27.511 1.00 0.00 49 GLY A C 11
ATOM 16585 O O . GLY A 1 58 ? 6.583 -15.352 28.193 1.00 0.00 49 GLY A O 11
ATOM 16589 N N . PRO A 1 59 ? 8.174 -15.597 26.617 1.00 0.00 50 PRO A N 11
ATOM 16590 C CA . PRO A 1 59 ? 8.307 -14.166 26.283 1.00 0.00 50 PRO A CA 11
ATOM 16591 C C . PRO A 1 59 ? 6.987 -13.450 25.992 1.00 0.00 50 PRO A C 11
ATOM 16592 O O . PRO A 1 59 ? 6.327 -13.709 24.993 1.00 0.00 50 PRO A O 11
ATOM 16603 N N . LYS A 1 60 ? 6.607 -12.568 26.867 1.00 0.00 51 LYS A N 11
ATOM 16604 C CA . LYS A 1 60 ? 5.418 -11.794 26.656 1.00 0.00 51 LYS A CA 11
ATOM 16605 C C . LYS A 1 60 ? 5.746 -10.408 26.104 1.00 0.00 51 LYS A C 11
ATOM 16606 O O . LYS A 1 60 ? 4.925 -9.799 25.419 1.00 0.00 51 LYS A O 11
ATOM 16625 N N . THR A 1 61 ? 6.934 -9.898 26.404 1.00 0.00 52 THR A N 11
ATOM 16626 C CA . THR A 1 61 ? 7.317 -8.580 25.929 1.00 0.00 52 THR A CA 11
ATOM 16627 C C . THR A 1 61 ? 8.715 -8.562 25.283 1.00 0.00 52 THR A C 11
ATOM 16628 O O . THR A 1 61 ? 9.462 -9.533 25.352 1.00 0.00 52 THR A O 11
ATOM 16639 N N . VAL A 1 62 ? 9.046 -7.435 24.673 1.00 0.00 53 VAL A N 11
ATOM 16640 C CA . VAL A 1 62 ? 10.331 -7.197 24.000 1.00 0.00 53 VAL A CA 11
ATOM 16641 C C . VAL A 1 62 ? 11.505 -7.206 24.996 1.00 0.00 53 VAL A C 11
ATOM 16642 O O . VAL A 1 62 ? 12.628 -7.613 24.658 1.00 0.00 53 VAL A O 11
ATOM 16655 N N . LYS A 1 63 ? 11.218 -6.801 26.223 1.00 0.00 54 LYS A N 11
ATOM 16656 C CA . LYS A 1 63 ? 12.211 -6.719 27.291 1.00 0.00 54 LYS A CA 11
ATOM 16657 C C . LYS A 1 63 ? 12.815 -8.085 27.609 1.00 0.00 54 LYS A C 11
ATOM 16658 O O . LYS A 1 63 ? 13.994 -8.201 27.935 1.00 0.00 54 LYS A O 11
ATOM 16677 N N . GLU A 1 64 ? 12.022 -9.105 27.477 1.00 0.00 55 GLU A N 11
ATOM 16678 C CA . GLU A 1 64 ? 12.435 -10.434 27.898 1.00 0.00 55 GLU A CA 11
ATOM 16679 C C . GLU A 1 64 ? 12.962 -11.284 26.732 1.00 0.00 55 GLU A C 11
ATOM 16680 O O . GLU A 1 64 ? 13.280 -12.467 26.897 1.00 0.00 55 GLU A O 11
ATOM 16692 N N . VAL A 1 65 ? 13.099 -10.661 25.578 1.00 0.00 56 VAL A N 11
ATOM 16693 C CA . VAL A 1 65 ? 13.607 -11.329 24.392 1.00 0.00 56 VAL A CA 11
ATOM 16694 C C . VAL A 1 65 ? 14.951 -10.728 23.999 1.00 0.00 56 VAL A C 11
ATOM 16695 O O . VAL A 1 65 ? 15.107 -9.518 24.001 1.00 0.00 56 VAL A O 11
ATOM 16708 N N . LYS A 1 66 ? 15.914 -11.570 23.695 1.00 0.00 57 LYS A N 11
ATOM 16709 C CA . LYS A 1 66 ? 17.206 -11.122 23.249 1.00 0.00 57 LYS A CA 11
ATOM 16710 C C . LYS A 1 66 ? 17.443 -11.580 21.806 1.00 0.00 57 LYS A C 11
ATOM 16711 O O . LYS A 1 66 ? 17.408 -12.785 21.514 1.00 0.00 57 LYS A O 11
ATOM 16730 N N . LEU A 1 67 ? 17.673 -10.621 20.915 1.00 0.00 58 LEU A N 11
ATOM 16731 C CA . LEU A 1 67 ? 17.828 -10.899 19.495 1.00 0.00 58 LEU A CA 11
ATOM 16732 C C . LEU A 1 67 ? 19.312 -10.730 19.126 1.00 0.00 58 LEU A C 11
ATOM 16733 O O . LEU A 1 67 ? 19.910 -9.672 19.372 1.00 0.00 58 LEU A O 11
ATOM 16749 N N . ILE A 1 68 ? 19.890 -11.766 18.553 1.00 0.00 59 ILE A N 11
ATOM 16750 C CA . ILE A 1 68 ? 21.299 -11.791 18.206 1.00 0.00 59 ILE A CA 11
ATOM 16751 C C . ILE A 1 68 ? 21.477 -12.095 16.725 1.00 0.00 59 ILE A C 11
ATOM 16752 O O . ILE A 1 68 ? 20.876 -13.015 16.196 1.00 0.00 59 ILE A O 11
ATOM 16768 N N . SER A 1 69 ? 22.282 -11.312 16.068 1.00 0.00 60 SER A N 11
ATOM 16769 C CA . SER A 1 69 ? 22.577 -11.522 14.687 1.00 0.00 60 SER A CA 11
ATOM 16770 C C . SER A 1 69 ? 24.079 -11.448 14.468 1.00 0.00 60 SER A C 11
ATOM 16771 O O . SER A 1 69 ? 24.746 -10.539 14.991 1.00 0.00 60 SER A O 11
ATOM 16779 N N . ALA A 1 70 ? 24.615 -12.448 13.771 1.00 0.00 61 ALA A N 11
ATOM 16780 C CA . ALA A 1 70 ? 26.047 -12.564 13.459 1.00 0.00 61 ALA A CA 11
ATOM 16781 C C . ALA A 1 70 ? 26.872 -12.792 14.723 1.00 0.00 61 ALA A C 11
ATOM 16782 O O . ALA A 1 70 ? 28.095 -12.664 14.718 1.00 0.00 61 ALA A O 11
ATOM 16789 N N . GLY A 1 71 ? 26.200 -13.192 15.778 1.00 0.00 62 GLY A N 11
ATOM 16790 C CA . GLY A 1 71 ? 26.857 -13.422 17.042 1.00 0.00 62 GLY A CA 11
ATOM 16791 C C . GLY A 1 71 ? 26.919 -12.172 17.899 1.00 0.00 62 GLY A C 11
ATOM 16792 O O . GLY A 1 71 ? 27.702 -12.098 18.847 1.00 0.00 62 GLY A O 11
ATOM 16796 N N . LYS A 1 72 ? 26.086 -11.197 17.586 1.00 0.00 63 LYS A N 11
ATOM 16797 C CA . LYS A 1 72 ? 26.074 -9.957 18.314 1.00 0.00 63 LYS A CA 11
ATOM 16798 C C . LYS A 1 72 ? 24.649 -9.595 18.684 1.00 0.00 63 LYS A C 11
ATOM 16799 O O . LYS A 1 72 ? 23.751 -9.644 17.835 1.00 0.00 63 LYS A O 11
ATOM 16818 N N . VAL A 1 73 ? 24.435 -9.266 19.945 1.00 0.00 64 VAL A N 11
ATOM 16819 C CA . VAL A 1 73 ? 23.114 -8.885 20.416 1.00 0.00 64 VAL A CA 11
ATOM 16820 C C . VAL A 1 73 ? 22.788 -7.486 19.907 1.00 0.00 64 VAL A C 11
ATOM 16821 O O . VAL A 1 73 ? 23.645 -6.584 19.948 1.00 0.00 64 VAL A O 11
ATOM 16834 N N . LEU A 1 74 ? 21.593 -7.306 19.399 1.00 0.00 65 LEU A N 11
ATOM 16835 C CA . LEU A 1 74 ? 21.239 -6.061 18.816 1.00 0.00 65 LEU A CA 11
ATOM 16836 C C . LEU A 1 74 ? 20.596 -5.134 19.804 1.00 0.00 65 LEU A C 11
ATOM 16837 O O . LEU A 1 74 ? 19.733 -5.542 20.602 1.00 0.00 65 LEU A O 11
ATOM 16853 N N . GLU A 1 75 ? 21.018 -3.901 19.747 1.00 0.00 66 GLU A N 11
ATOM 16854 C CA . GLU A 1 75 ? 20.455 -2.846 20.531 1.00 0.00 66 GLU A CA 11
ATOM 16855 C C . GLU A 1 75 ? 19.160 -2.411 19.886 1.00 0.00 66 GLU A C 11
ATOM 16856 O O . GLU A 1 75 ? 19.155 -1.937 18.743 1.00 0.00 66 GLU A O 11
ATOM 16868 N N . ASN A 1 76 ? 18.062 -2.569 20.612 1.00 0.00 67 ASN A N 11
ATOM 16869 C CA . ASN A 1 76 ? 16.745 -2.259 20.084 1.00 0.00 67 ASN A CA 11
ATOM 16870 C C . ASN A 1 76 ? 16.584 -0.795 19.696 1.00 0.00 67 ASN A C 11
ATOM 16871 O O . ASN A 1 76 ? 15.790 -0.458 18.824 1.00 0.00 67 ASN A O 11
ATOM 16882 N N . SER A 1 77 ? 17.388 0.062 20.307 1.00 0.00 68 SER A N 11
ATOM 16883 C CA . SER A 1 77 ? 17.308 1.495 20.073 1.00 0.00 68 SER A CA 11
ATOM 16884 C C . SER A 1 77 ? 17.897 1.882 18.694 1.00 0.00 68 SER A C 11
ATOM 16885 O O . SER A 1 77 ? 17.734 3.015 18.218 1.00 0.00 68 SER A O 11
ATOM 16893 N N . LYS A 1 78 ? 18.551 0.942 18.068 1.00 0.00 69 LYS A N 11
ATOM 16894 C CA . LYS A 1 78 ? 19.160 1.131 16.791 1.00 0.00 69 LYS A CA 11
ATOM 16895 C C . LYS A 1 78 ? 18.251 0.587 15.702 1.00 0.00 69 LYS A C 11
ATOM 16896 O O . LYS A 1 78 ? 17.277 -0.111 15.988 1.00 0.00 69 LYS A O 11
ATOM 16915 N N . THR A 1 79 ? 18.536 0.923 14.479 1.00 0.00 70 THR A N 11
ATOM 16916 C CA . THR A 1 79 ? 17.781 0.462 13.387 1.00 0.00 70 THR A CA 11
ATOM 16917 C C . THR A 1 79 ? 18.500 -0.694 12.737 1.00 0.00 70 THR A C 11
ATOM 16918 O O . THR A 1 79 ? 19.667 -0.967 13.060 1.00 0.00 70 THR A O 11
ATOM 16929 N N . VAL A 1 80 ? 17.832 -1.371 11.830 1.00 0.00 71 VAL A N 11
ATOM 16930 C CA . VAL A 1 80 ? 18.456 -2.452 11.096 1.00 0.00 71 VAL A CA 11
ATOM 16931 C C . VAL A 1 80 ? 19.569 -1.863 10.215 1.00 0.00 71 VAL A C 11
ATOM 16932 O O . VAL A 1 80 ? 20.592 -2.485 9.989 1.00 0.00 71 VAL A O 11
ATOM 16945 N N . LYS A 1 81 ? 19.347 -0.623 9.778 1.00 0.00 72 LYS A N 11
ATOM 16946 C CA . LYS A 1 81 ? 20.269 0.156 8.970 1.00 0.00 72 LYS A CA 11
ATOM 16947 C C . LYS A 1 81 ? 21.601 0.314 9.705 1.00 0.00 72 LYS A C 11
ATOM 16948 O O . LYS A 1 81 ? 22.674 0.280 9.085 1.00 0.00 72 LYS A O 11
ATOM 16967 N N . ASP A 1 82 ? 21.535 0.448 11.024 1.00 0.00 73 ASP A N 11
ATOM 16968 C CA . ASP A 1 82 ? 22.711 0.600 11.851 1.00 0.00 73 ASP A CA 11
ATOM 16969 C C . ASP A 1 82 ? 23.613 -0.629 11.785 1.00 0.00 73 ASP A C 11
ATOM 16970 O O . ASP A 1 82 ? 24.819 -0.527 11.977 1.00 0.00 73 ASP A O 11
ATOM 16979 N N . TYR A 1 83 ? 23.026 -1.783 11.508 1.00 0.00 74 TYR A N 11
ATOM 16980 C CA . TYR A 1 83 ? 23.763 -3.023 11.398 1.00 0.00 74 TYR A CA 11
ATOM 16981 C C . TYR A 1 83 ? 23.808 -3.510 9.941 1.00 0.00 74 TYR A C 11
ATOM 16982 O O . TYR A 1 83 ? 24.320 -4.601 9.643 1.00 0.00 74 TYR A O 11
ATOM 17000 N N . ARG A 1 84 ? 23.276 -2.705 9.048 1.00 0.00 75 ARG A N 11
ATOM 17001 C CA . ARG A 1 84 ? 23.193 -3.008 7.662 1.00 0.00 75 ARG A CA 11
ATOM 17002 C C . ARG A 1 84 ? 24.421 -2.492 6.960 1.00 0.00 75 ARG A C 11
ATOM 17003 O O . ARG A 1 84 ? 24.620 -1.284 6.845 1.00 0.00 75 ARG A O 11
ATOM 17024 N N . SER A 1 85 ? 25.251 -3.375 6.551 1.00 0.00 76 SER A N 11
ATOM 17025 C CA . SER A 1 85 ? 26.409 -3.016 5.819 1.00 0.00 76 SER A CA 11
ATOM 17026 C C . SER A 1 85 ? 26.053 -2.901 4.338 1.00 0.00 76 SER A C 11
ATOM 17027 O O . SER A 1 85 ? 25.277 -3.721 3.823 1.00 0.00 76 SER A O 11
ATOM 17035 N N . PRO A 1 86 ? 26.558 -1.866 3.642 1.00 0.00 77 PRO A N 11
ATOM 17036 C CA . PRO A 1 86 ? 26.252 -1.657 2.237 1.00 0.00 77 PRO A CA 11
ATOM 17037 C C . PRO A 1 86 ? 26.754 -2.801 1.380 1.00 0.00 77 PRO A C 11
ATOM 17038 O O . PRO A 1 86 ? 27.967 -3.039 1.264 1.00 0.00 77 PRO A O 11
ATOM 17049 N N . VAL A 1 87 ? 25.832 -3.501 0.798 1.00 0.00 78 VAL A N 11
ATOM 17050 C CA . VAL A 1 87 ? 26.137 -4.628 -0.060 1.00 0.00 78 VAL A CA 11
ATOM 17051 C C . VAL A 1 87 ? 26.071 -4.157 -1.514 1.00 0.00 78 VAL A C 11
ATOM 17052 O O . VAL A 1 87 ? 26.319 -4.914 -2.459 1.00 0.00 78 VAL A O 11
ATOM 17065 N N . SER A 1 88 ? 25.775 -2.866 -1.645 1.00 0.00 79 SER A N 11
ATOM 17066 C CA . SER A 1 88 ? 25.615 -2.166 -2.909 1.00 0.00 79 SER A CA 11
ATOM 17067 C C . SER A 1 88 ? 24.302 -2.547 -3.578 1.00 0.00 79 SER A C 11
ATOM 17068 O O . SER A 1 88 ? 24.028 -3.738 -3.821 1.00 0.00 79 SER A O 11
ATOM 17076 N N . ASN A 1 89 ? 23.485 -1.524 -3.847 1.00 0.00 80 ASN A N 11
ATOM 17077 C CA . ASN A 1 89 ? 22.141 -1.666 -4.437 1.00 0.00 80 ASN A CA 11
ATOM 17078 C C . ASN A 1 89 ? 21.211 -2.337 -3.388 1.00 0.00 80 ASN A C 11
ATOM 17079 O O . ASN A 1 89 ? 21.662 -2.627 -2.260 1.00 0.00 80 ASN A O 11
ATOM 17090 N N . LEU A 1 90 ? 19.935 -2.556 -3.698 1.00 0.00 81 LEU A N 11
ATOM 17091 C CA . LEU A 1 90 ? 19.084 -3.184 -2.793 1.00 0.00 81 LEU A CA 11
ATOM 17092 C C . LEU A 1 90 ? 19.394 -4.654 -2.687 1.00 0.00 81 LEU A C 11
ATOM 17093 O O . LEU A 1 90 ? 20.111 -5.224 -3.528 1.00 0.00 81 LEU A O 11
ATOM 17109 N N . ALA A 1 91 ? 18.839 -5.255 -1.694 1.00 0.00 82 ALA A N 11
ATOM 17110 C CA . ALA A 1 91 ? 19.050 -6.627 -1.402 1.00 0.00 82 ALA A CA 11
ATOM 17111 C C . ALA A 1 91 ? 17.902 -7.136 -0.578 1.00 0.00 82 ALA A C 11
ATOM 17112 O O . ALA A 1 91 ? 17.695 -6.699 0.559 1.00 0.00 82 ALA A O 11
ATOM 17119 N N . GLY A 1 92 ? 17.156 -8.019 -1.156 1.00 0.00 83 GLY A N 11
ATOM 17120 C CA . GLY A 1 92 ? 16.026 -8.594 -0.495 1.00 0.00 83 GLY A CA 11
ATOM 17121 C C . GLY A 1 92 ? 16.253 -10.051 -0.250 1.00 0.00 83 GLY A C 11
ATOM 17122 O O . GLY A 1 92 ? 15.598 -10.906 -0.854 1.00 0.00 83 GLY A O 11
ATOM 17126 N N . ALA A 1 93 ? 17.199 -10.335 0.588 1.00 0.00 84 ALA A N 11
ATOM 17127 C CA . ALA A 1 93 ? 17.550 -11.686 0.939 1.00 0.00 84 ALA A CA 11
ATOM 17128 C C . ALA A 1 93 ? 17.033 -11.990 2.323 1.00 0.00 84 ALA A C 11
ATOM 17129 O O . ALA A 1 93 ? 16.800 -11.064 3.114 1.00 0.00 84 ALA A O 11
ATOM 17136 N N . VAL A 1 94 ? 16.829 -13.252 2.626 1.00 0.00 85 VAL A N 11
ATOM 17137 C CA . VAL A 1 94 ? 16.318 -13.603 3.920 1.00 0.00 85 VAL A CA 11
ATOM 17138 C C . VAL A 1 94 ? 17.449 -13.694 4.922 1.00 0.00 85 VAL A C 11
ATOM 17139 O O . VAL A 1 94 ? 18.447 -14.390 4.721 1.00 0.00 85 VAL A O 11
ATOM 17152 N N . THR A 1 95 ? 17.293 -12.955 5.954 1.00 0.00 86 THR A N 11
ATOM 17153 C CA . THR A 1 95 ? 18.239 -12.867 7.001 1.00 0.00 86 THR A CA 11
ATOM 17154 C C . THR A 1 95 ? 17.766 -13.727 8.159 1.00 0.00 86 THR A C 11
ATOM 17155 O O . THR A 1 95 ? 16.623 -13.595 8.624 1.00 0.00 86 THR A O 11
ATOM 17166 N N . THR A 1 96 ? 18.608 -14.599 8.594 1.00 0.00 87 THR A N 11
ATOM 17167 C CA . THR A 1 96 ? 18.304 -15.458 9.679 1.00 0.00 87 THR A CA 11
ATOM 17168 C C . THR A 1 96 ? 18.908 -14.858 10.945 1.00 0.00 87 THR A C 11
ATOM 17169 O O . THR A 1 96 ? 20.123 -14.653 11.017 1.00 0.00 87 THR A O 11
ATOM 17180 N N . MET A 1 97 ? 18.078 -14.532 11.911 1.00 0.00 88 MET A N 11
ATOM 17181 C CA . MET A 1 97 ? 18.566 -13.978 13.161 1.00 0.00 88 MET A CA 11
ATOM 17182 C C . MET A 1 97 ? 18.339 -14.942 14.300 1.00 0.00 88 MET A C 11
ATOM 17183 O O . MET A 1 97 ? 17.301 -15.585 14.378 1.00 0.00 88 MET A O 11
ATOM 17197 N N . HIS A 1 98 ? 19.311 -15.038 15.165 1.00 0.00 89 HIS A N 11
ATOM 17198 C CA . HIS A 1 98 ? 19.314 -15.988 16.256 1.00 0.00 89 HIS A CA 11
ATOM 17199 C C . HIS A 1 98 ? 18.627 -15.396 17.467 1.00 0.00 89 HIS A C 11
ATOM 17200 O O . HIS A 1 98 ? 19.013 -14.339 17.965 1.00 0.00 89 HIS A O 11
ATOM 17215 N N . VAL A 1 99 ? 17.639 -16.063 17.943 1.00 0.00 90 VAL A N 11
ATOM 17216 C CA . VAL A 1 99 ? 16.913 -15.568 19.079 1.00 0.00 90 VAL A CA 11
ATOM 17217 C C . VAL A 1 99 ? 17.131 -16.453 20.275 1.00 0.00 90 VAL A C 11
ATOM 17218 O O . VAL A 1 99 ? 17.142 -17.691 20.174 1.00 0.00 90 VAL A O 11
ATOM 17231 N N . ILE A 1 100 ? 17.341 -15.824 21.380 1.00 0.00 91 ILE A N 11
ATOM 17232 C CA . ILE A 1 100 ? 17.527 -16.489 22.617 1.00 0.00 91 ILE A CA 11
ATOM 17233 C C . ILE A 1 100 ? 16.360 -16.186 23.526 1.00 0.00 91 ILE A C 11
ATOM 17234 O O . ILE A 1 100 ? 16.082 -15.021 23.861 1.00 0.00 91 ILE A O 11
ATOM 17250 N N . ILE A 1 101 ? 15.682 -17.222 23.895 1.00 0.00 92 ILE A N 11
ATOM 17251 C CA . ILE A 1 101 ? 14.506 -17.132 24.688 1.00 0.00 92 ILE A CA 11
ATOM 17252 C C . ILE A 1 101 ? 14.835 -17.369 26.140 1.00 0.00 92 ILE A C 11
ATOM 17253 O O . ILE A 1 101 ? 15.403 -18.399 26.501 1.00 0.00 92 ILE A O 11
ATOM 17269 N N . GLN A 1 102 ? 14.490 -16.413 26.953 1.00 0.00 93 GLN A N 11
ATOM 17270 C CA . GLN A 1 102 ? 14.717 -16.456 28.361 1.00 0.00 93 GLN A CA 11
ATOM 17271 C C . GLN A 1 102 ? 13.437 -16.126 29.060 1.00 0.00 93 GLN A C 11
ATOM 17272 O O . GLN A 1 102 ? 12.817 -15.104 28.774 1.00 0.00 93 GLN A O 11
ATOM 17286 N N . ALA A 1 103 ? 13.021 -17.012 29.923 1.00 0.00 94 ALA A N 11
ATOM 17287 C CA . ALA A 1 103 ? 11.801 -16.844 30.681 1.00 0.00 94 ALA A CA 11
ATOM 17288 C C . ALA A 1 103 ? 11.907 -15.631 31.610 1.00 0.00 94 ALA A C 11
ATOM 17289 O O . ALA A 1 103 ? 12.970 -15.382 32.200 1.00 0.00 94 ALA A O 11
ATOM 17296 N N . PRO A 1 104 ? 10.824 -14.857 31.735 1.00 0.00 95 PRO A N 11
ATOM 17297 C CA . PRO A 1 104 ? 10.789 -13.638 32.564 1.00 0.00 95 PRO A CA 11
ATOM 17298 C C . PRO A 1 104 ? 10.926 -13.924 34.067 1.00 0.00 95 PRO A C 11
ATOM 17299 O O . PRO A 1 104 ? 10.964 -15.089 34.500 1.00 0.00 95 PRO A O 11
ATOM 17310 N N . VAL A 1 105 ? 11.003 -12.862 34.849 1.00 0.00 96 VAL A N 11
ATOM 17311 C CA . VAL A 1 105 ? 11.062 -12.975 36.284 1.00 0.00 96 VAL A CA 11
ATOM 17312 C C . VAL A 1 105 ? 9.688 -13.375 36.776 1.00 0.00 96 VAL A C 11
ATOM 17313 O O . VAL A 1 105 ? 8.703 -12.663 36.529 1.00 0.00 96 VAL A O 11
ATOM 17326 N N . THR A 1 106 ? 9.635 -14.500 37.458 1.00 0.00 97 THR A N 11
ATOM 17327 C CA . THR A 1 106 ? 8.421 -15.118 37.878 1.00 0.00 97 THR A CA 11
ATOM 17328 C C . THR A 1 106 ? 7.643 -15.601 36.648 1.00 0.00 97 THR A C 11
ATOM 17329 O O . THR A 1 106 ? 6.791 -14.898 36.091 1.00 0.00 97 THR A O 11
ATOM 17340 N N . GLU A 1 107 ? 8.006 -16.768 36.190 1.00 0.00 98 GLU A N 11
ATOM 17341 C CA . GLU A 1 107 ? 7.413 -17.348 35.029 1.00 0.00 98 GLU A CA 11
ATOM 17342 C C . GLU A 1 107 ? 6.319 -18.334 35.421 1.00 0.00 98 GLU A C 11
ATOM 17343 O O . GLU A 1 107 ? 6.599 -19.362 36.037 1.00 0.00 98 GLU A O 11
ATOM 17355 N N . LYS A 1 108 ? 5.074 -17.991 35.075 1.00 0.00 99 LYS A N 11
ATOM 17356 C CA . LYS A 1 108 ? 3.888 -18.810 35.368 1.00 0.00 99 LYS A CA 11
ATOM 17357 C C . LYS A 1 108 ? 3.766 -19.122 36.856 1.00 0.00 99 LYS A C 11
ATOM 17358 O O . LYS A 1 108 ? 4.337 -20.097 37.360 1.00 0.00 99 LYS A O 11
ATOM 17377 N N . GLU A 1 109 ? 3.060 -18.282 37.558 1.00 0.00 100 GLU A N 11
ATOM 17378 C CA . GLU A 1 109 ? 2.899 -18.448 38.977 1.00 0.00 100 GLU A CA 11
ATOM 17379 C C . GLU A 1 109 ? 1.975 -19.632 39.263 1.00 0.00 100 GLU A C 11
ATOM 17380 O O . GLU A 1 109 ? 2.267 -20.480 40.112 1.00 0.00 100 GLU A O 11
ATOM 17392 N N . LYS A 1 110 ? 0.894 -19.707 38.528 1.00 0.00 101 LYS A N 11
ATOM 17393 C CA . LYS A 1 110 ? -0.067 -20.763 38.704 1.00 0.00 101 LYS A CA 11
ATOM 17394 C C . LYS A 1 110 ? -0.107 -21.596 37.436 1.00 0.00 101 LYS A C 11
ATOM 17395 O O . LYS A 1 110 ? -0.674 -21.132 36.428 1.00 0.00 101 LYS A O 11
ATOM 17414 N N . GLU A 1 10 ? -3.025 -9.223 3.493 1.00 0.00 1 GLU A N 12
ATOM 17415 C CA . GLU A 1 10 ? -1.613 -8.940 3.762 1.00 0.00 1 GLU A CA 12
ATOM 17416 C C . GLU A 1 10 ? -1.029 -8.186 2.599 1.00 0.00 1 GLU A C 12
ATOM 17417 O O . GLU A 1 10 ? -1.565 -8.233 1.481 1.00 0.00 1 GLU A O 12
ATOM 17429 N N . ALA A 1 11 ? 0.049 -7.502 2.843 1.00 0.00 2 ALA A N 12
ATOM 17430 C CA . ALA A 1 11 ? 0.777 -6.835 1.811 1.00 0.00 2 ALA A CA 12
ATOM 17431 C C . ALA A 1 11 ? 2.193 -7.341 1.838 1.00 0.00 2 ALA A C 12
ATOM 17432 O O . ALA A 1 11 ? 3.059 -6.778 2.507 1.00 0.00 2 ALA A O 12
ATOM 17439 N N . GLU A 1 12 ? 2.400 -8.460 1.193 1.00 0.00 3 GLU A N 12
ATOM 17440 C CA . GLU A 1 12 ? 3.667 -9.093 1.168 1.00 0.00 3 GLU A CA 12
ATOM 17441 C C . GLU A 1 12 ? 4.513 -8.462 0.071 1.00 0.00 3 GLU A C 12
ATOM 17442 O O . GLU A 1 12 ? 4.391 -8.791 -1.117 1.00 0.00 3 GLU A O 12
ATOM 17454 N N . VAL A 1 13 ? 5.278 -7.481 0.469 1.00 0.00 4 VAL A N 12
ATOM 17455 C CA . VAL A 1 13 ? 6.153 -6.774 -0.418 1.00 0.00 4 VAL A CA 12
ATOM 17456 C C . VAL A 1 13 ? 7.555 -7.265 -0.172 1.00 0.00 4 VAL A C 12
ATOM 17457 O O . VAL A 1 13 ? 7.946 -7.506 0.974 1.00 0.00 4 VAL A O 12
ATOM 17470 N N . HIS A 1 14 ? 8.303 -7.417 -1.214 1.00 0.00 5 HIS A N 12
ATOM 17471 C CA . HIS A 1 14 ? 9.636 -7.938 -1.094 1.00 0.00 5 HIS A CA 12
ATOM 17472 C C . HIS A 1 14 ? 10.660 -7.160 -1.892 1.00 0.00 5 HIS A C 12
ATOM 17473 O O . HIS A 1 14 ? 11.018 -7.520 -3.009 1.00 0.00 5 HIS A O 12
ATOM 17488 N N . ASN A 1 15 ? 11.058 -6.038 -1.327 1.00 0.00 6 ASN A N 12
ATOM 17489 C CA . ASN A 1 15 ? 12.130 -5.204 -1.880 1.00 0.00 6 ASN A CA 12
ATOM 17490 C C . ASN A 1 15 ? 13.044 -4.789 -0.760 1.00 0.00 6 ASN A C 12
ATOM 17491 O O . ASN A 1 15 ? 13.972 -4.015 -0.945 1.00 0.00 6 ASN A O 12
ATOM 17502 N N . GLN A 1 16 ? 12.762 -5.307 0.416 1.00 0.00 7 GLN A N 12
ATOM 17503 C CA . GLN A 1 16 ? 13.521 -5.036 1.597 1.00 0.00 7 GLN A CA 12
ATOM 17504 C C . GLN A 1 16 ? 14.142 -6.331 2.067 1.00 0.00 7 GLN A C 12
ATOM 17505 O O . GLN A 1 16 ? 14.042 -7.351 1.362 1.00 0.00 7 GLN A O 12
ATOM 17519 N N . LEU A 1 17 ? 14.735 -6.342 3.235 1.00 0.00 8 LEU A N 12
ATOM 17520 C CA . LEU A 1 17 ? 15.434 -7.541 3.648 1.00 0.00 8 LEU A CA 12
ATOM 17521 C C . LEU A 1 17 ? 14.563 -8.429 4.483 1.00 0.00 8 LEU A C 12
ATOM 17522 O O . LEU A 1 17 ? 13.973 -7.998 5.450 1.00 0.00 8 LEU A O 12
ATOM 17538 N N . GLU A 1 18 ? 14.496 -9.665 4.102 1.00 0.00 9 GLU A N 12
ATOM 17539 C CA . GLU A 1 18 ? 13.652 -10.609 4.767 1.00 0.00 9 GLU A CA 12
ATOM 17540 C C . GLU A 1 18 ? 14.402 -11.364 5.823 1.00 0.00 9 GLU A C 12
ATOM 17541 O O . GLU A 1 18 ? 15.461 -11.955 5.572 1.00 0.00 9 GLU A O 12
ATOM 17553 N N . ILE A 1 19 ? 13.856 -11.342 6.987 1.00 0.00 10 ILE A N 12
ATOM 17554 C CA . ILE A 1 19 ? 14.444 -11.965 8.134 1.00 0.00 10 ILE A CA 12
ATOM 17555 C C . ILE A 1 19 ? 13.422 -12.871 8.797 1.00 0.00 10 ILE A C 12
ATOM 17556 O O . ILE A 1 19 ? 12.227 -12.573 8.783 1.00 0.00 10 ILE A O 12
ATOM 17572 N N . LYS A 1 20 ? 13.872 -13.983 9.317 1.00 0.00 11 LYS A N 12
ATOM 17573 C CA . LYS A 1 20 ? 13.019 -14.814 10.116 1.00 0.00 11 LYS A CA 12
ATOM 17574 C C . LYS A 1 20 ? 13.611 -14.930 11.511 1.00 0.00 11 LYS A C 12
ATOM 17575 O O . LYS A 1 20 ? 14.849 -14.898 11.676 1.00 0.00 11 LYS A O 12
ATOM 17594 N N . PHE A 1 21 ? 12.770 -15.048 12.499 1.00 0.00 12 PHE A N 12
ATOM 17595 C CA . PHE A 1 21 ? 13.231 -15.119 13.870 1.00 0.00 12 PHE A CA 12
ATOM 17596 C C . PHE A 1 21 ? 13.358 -16.555 14.320 1.00 0.00 12 PHE A C 12
ATOM 17597 O O . PHE A 1 21 ? 12.425 -17.336 14.169 1.00 0.00 12 PHE A O 12
ATOM 17614 N N . ARG A 1 22 ? 14.505 -16.903 14.855 1.00 0.00 13 ARG A N 12
ATOM 17615 C CA . ARG A 1 22 ? 14.712 -18.234 15.376 1.00 0.00 13 ARG A CA 12
ATOM 17616 C C . ARG A 1 22 ? 14.832 -18.202 16.887 1.00 0.00 13 ARG A C 12
ATOM 17617 O O . ARG A 1 22 ? 15.684 -17.512 17.437 1.00 0.00 13 ARG A O 12
ATOM 17638 N N . LEU A 1 23 ? 13.992 -18.956 17.536 1.00 0.00 14 LEU A N 12
ATOM 17639 C CA . LEU A 1 23 ? 13.954 -19.036 18.973 1.00 0.00 14 LEU A CA 12
ATOM 17640 C C . LEU A 1 23 ? 15.056 -19.958 19.485 1.00 0.00 14 LEU A C 12
ATOM 17641 O O . LEU A 1 23 ? 15.721 -20.663 18.704 1.00 0.00 14 LEU A O 12
ATOM 17657 N N . THR A 1 24 ? 15.231 -19.974 20.781 1.00 0.00 15 THR A N 12
ATOM 17658 C CA . THR A 1 24 ? 16.242 -20.773 21.427 1.00 0.00 15 THR A CA 12
ATOM 17659 C C . THR A 1 24 ? 15.895 -22.265 21.401 1.00 0.00 15 THR A C 12
ATOM 17660 O O . THR A 1 24 ? 16.767 -23.124 21.499 1.00 0.00 15 THR A O 12
ATOM 17671 N N . ASP A 1 25 ? 14.623 -22.561 21.235 1.00 0.00 16 ASP A N 12
ATOM 17672 C CA . ASP A 1 25 ? 14.147 -23.944 21.204 1.00 0.00 16 ASP A CA 12
ATOM 17673 C C . ASP A 1 25 ? 14.302 -24.576 19.826 1.00 0.00 16 ASP A C 12
ATOM 17674 O O . ASP A 1 25 ? 13.921 -25.732 19.621 1.00 0.00 16 ASP A O 12
ATOM 17683 N N . GLY A 1 26 ? 14.851 -23.827 18.887 1.00 0.00 17 GLY A N 12
ATOM 17684 C CA . GLY A 1 26 ? 15.073 -24.356 17.548 1.00 0.00 17 GLY A CA 12
ATOM 17685 C C . GLY A 1 26 ? 13.889 -24.128 16.636 1.00 0.00 17 GLY A C 12
ATOM 17686 O O . GLY A 1 26 ? 13.865 -24.601 15.493 1.00 0.00 17 GLY A O 12
ATOM 17690 N N . SER A 1 27 ? 12.917 -23.431 17.141 1.00 0.00 18 SER A N 12
ATOM 17691 C CA . SER A 1 27 ? 11.743 -23.093 16.405 1.00 0.00 18 SER A CA 12
ATOM 17692 C C . SER A 1 27 ? 11.947 -21.746 15.724 1.00 0.00 18 SER A C 12
ATOM 17693 O O . SER A 1 27 ? 12.597 -20.866 16.282 1.00 0.00 18 SER A O 12
ATOM 17701 N N . ASP A 1 28 ? 11.452 -21.593 14.525 1.00 0.00 19 ASP A N 12
ATOM 17702 C CA . ASP A 1 28 ? 11.591 -20.364 13.824 1.00 0.00 19 ASP A CA 12
ATOM 17703 C C . ASP A 1 28 ? 10.258 -19.870 13.306 1.00 0.00 19 ASP A C 12
ATOM 17704 O O . ASP A 1 28 ? 9.325 -20.649 13.098 1.00 0.00 19 ASP A O 12
ATOM 17713 N N . ILE A 1 29 ? 10.173 -18.585 13.124 1.00 0.00 20 ILE A N 12
ATOM 17714 C CA . ILE A 1 29 ? 8.971 -17.925 12.655 1.00 0.00 20 ILE A CA 12
ATOM 17715 C C . ILE A 1 29 ? 9.193 -17.524 11.209 1.00 0.00 20 ILE A C 12
ATOM 17716 O O . ILE A 1 29 ? 10.297 -17.138 10.859 1.00 0.00 20 ILE A O 12
ATOM 17732 N N . GLY A 1 30 ? 8.152 -17.664 10.385 1.00 0.00 21 GLY A N 12
ATOM 17733 C CA . GLY A 1 30 ? 8.225 -17.354 8.960 1.00 0.00 21 GLY A CA 12
ATOM 17734 C C . GLY A 1 30 ? 8.849 -15.994 8.639 1.00 0.00 21 GLY A C 12
ATOM 17735 O O . GLY A 1 30 ? 8.563 -14.997 9.310 1.00 0.00 21 GLY A O 12
ATOM 17739 N N . PRO A 1 31 ? 9.701 -15.940 7.601 1.00 0.00 22 PRO A N 12
ATOM 17740 C CA . PRO A 1 31 ? 10.419 -14.723 7.213 1.00 0.00 22 PRO A CA 12
ATOM 17741 C C . PRO A 1 31 ? 9.515 -13.605 6.708 1.00 0.00 22 PRO A C 12
ATOM 17742 O O . PRO A 1 31 ? 8.477 -13.847 6.070 1.00 0.00 22 PRO A O 12
ATOM 17753 N N . LYS A 1 32 ? 9.914 -12.397 6.997 1.00 0.00 23 LYS A N 12
ATOM 17754 C CA . LYS A 1 32 ? 9.202 -11.204 6.585 1.00 0.00 23 LYS A CA 12
ATOM 17755 C C . LYS A 1 32 ? 10.160 -10.192 6.134 1.00 0.00 23 LYS A C 12
ATOM 17756 O O . LYS A 1 32 ? 11.337 -10.286 6.432 1.00 0.00 23 LYS A O 12
ATOM 17775 N N . ALA A 1 33 ? 9.669 -9.224 5.449 1.00 0.00 24 ALA A N 12
ATOM 17776 C CA . ALA A 1 33 ? 10.516 -8.168 4.941 1.00 0.00 24 ALA A CA 12
ATOM 17777 C C . ALA A 1 33 ? 10.614 -7.041 5.943 1.00 0.00 24 ALA A C 12
ATOM 17778 O O . ALA A 1 33 ? 9.604 -6.475 6.364 1.00 0.00 24 ALA A O 12
ATOM 17785 N N . PHE A 1 34 ? 11.812 -6.735 6.320 1.00 0.00 25 PHE A N 12
ATOM 17786 C CA . PHE A 1 34 ? 12.099 -5.670 7.226 1.00 0.00 25 PHE A CA 12
ATOM 17787 C C . PHE A 1 34 ? 12.913 -4.661 6.486 1.00 0.00 25 PHE A C 12
ATOM 17788 O O . PHE A 1 34 ? 13.934 -5.014 5.873 1.00 0.00 25 PHE A O 12
ATOM 17805 N N . PRO A 1 35 ? 12.481 -3.424 6.447 1.00 0.00 26 PRO A N 12
ATOM 17806 C CA . PRO A 1 35 ? 13.286 -2.371 5.874 1.00 0.00 26 PRO A CA 12
ATOM 17807 C C . PRO A 1 35 ? 14.583 -2.217 6.658 1.00 0.00 26 PRO A C 12
ATOM 17808 O O . PRO A 1 35 ? 14.597 -2.388 7.887 1.00 0.00 26 PRO A O 12
ATOM 17819 N N . ASP A 1 36 ? 15.644 -1.882 5.968 1.00 0.00 27 ASP A N 12
ATOM 17820 C CA . ASP A 1 36 ? 16.950 -1.726 6.590 1.00 0.00 27 ASP A CA 12
ATOM 17821 C C . ASP A 1 36 ? 16.958 -0.564 7.578 1.00 0.00 27 ASP A C 12
ATOM 17822 O O . ASP A 1 36 ? 17.592 -0.633 8.623 1.00 0.00 27 ASP A O 12
ATOM 17831 N N . ALA A 1 37 ? 16.187 0.460 7.288 1.00 0.00 28 ALA A N 12
ATOM 17832 C CA . ALA A 1 37 ? 16.162 1.654 8.122 1.00 0.00 28 ALA A CA 12
ATOM 17833 C C . ALA A 1 37 ? 15.291 1.479 9.372 1.00 0.00 28 ALA A C 12
ATOM 17834 O O . ALA A 1 37 ? 15.139 2.412 10.166 1.00 0.00 28 ALA A O 12
ATOM 17841 N N . THR A 1 38 ? 14.732 0.298 9.547 1.00 0.00 29 THR A N 12
ATOM 17842 C CA . THR A 1 38 ? 13.928 -0.002 10.713 1.00 0.00 29 THR A CA 12
ATOM 17843 C C . THR A 1 38 ? 14.828 -0.100 11.952 1.00 0.00 29 THR A C 12
ATOM 17844 O O . THR A 1 38 ? 15.934 -0.644 11.875 1.00 0.00 29 THR A O 12
ATOM 17855 N N . THR A 1 39 ? 14.375 0.439 13.064 1.00 0.00 30 THR A N 12
ATOM 17856 C CA . THR A 1 39 ? 15.135 0.387 14.286 1.00 0.00 30 THR A CA 12
ATOM 17857 C C . THR A 1 39 ? 14.950 -0.962 14.970 1.00 0.00 30 THR A C 12
ATOM 17858 O O . THR A 1 39 ? 13.949 -1.649 14.744 1.00 0.00 30 THR A O 12
ATOM 17869 N N . VAL A 1 40 ? 15.904 -1.344 15.794 1.00 0.00 31 VAL A N 12
ATOM 17870 C CA . VAL A 1 40 ? 15.820 -2.585 16.546 1.00 0.00 31 VAL A CA 12
ATOM 17871 C C . VAL A 1 40 ? 14.659 -2.525 17.553 1.00 0.00 31 VAL A C 12
ATOM 17872 O O . VAL A 1 40 ? 14.058 -3.547 17.895 1.00 0.00 31 VAL A O 12
ATOM 17885 N N . SER A 1 41 ? 14.323 -1.324 17.989 1.00 0.00 32 SER A N 12
ATOM 17886 C CA . SER A 1 41 ? 13.195 -1.135 18.866 1.00 0.00 32 SER A CA 12
ATOM 17887 C C . SER A 1 41 ? 11.899 -1.511 18.105 1.00 0.00 32 SER A C 12
ATOM 17888 O O . SER A 1 41 ? 11.058 -2.256 18.611 1.00 0.00 32 SER A O 12
ATOM 17896 N N . ALA A 1 42 ? 11.786 -1.039 16.854 1.00 0.00 33 ALA A N 12
ATOM 17897 C CA . ALA A 1 42 ? 10.632 -1.350 16.006 1.00 0.00 33 ALA A CA 12
ATOM 17898 C C . ALA A 1 42 ? 10.671 -2.816 15.570 1.00 0.00 33 ALA A C 12
ATOM 17899 O O . ALA A 1 42 ? 9.634 -3.436 15.311 1.00 0.00 33 ALA A O 12
ATOM 17906 N N . LEU A 1 43 ? 11.874 -3.366 15.504 1.00 0.00 34 LEU A N 12
ATOM 17907 C CA . LEU A 1 43 ? 12.095 -4.732 15.201 1.00 0.00 34 LEU A CA 12
ATOM 17908 C C . LEU A 1 43 ? 11.463 -5.589 16.295 1.00 0.00 34 LEU A C 12
ATOM 17909 O O . LEU A 1 43 ? 10.768 -6.559 16.015 1.00 0.00 34 LEU A O 12
ATOM 17925 N N . LYS A 1 44 ? 11.679 -5.190 17.541 1.00 0.00 35 LYS A N 12
ATOM 17926 C CA . LYS A 1 44 ? 11.082 -5.866 18.668 1.00 0.00 35 LYS A CA 12
ATOM 17927 C C . LYS A 1 44 ? 9.576 -5.672 18.696 1.00 0.00 35 LYS A C 12
ATOM 17928 O O . LYS A 1 44 ? 8.847 -6.589 19.046 1.00 0.00 35 LYS A O 12
ATOM 17947 N N . GLU A 1 45 ? 9.110 -4.478 18.316 1.00 0.00 36 GLU A N 12
ATOM 17948 C CA . GLU A 1 45 ? 7.679 -4.231 18.168 1.00 0.00 36 GLU A CA 12
ATOM 17949 C C . GLU A 1 45 ? 7.091 -5.194 17.128 1.00 0.00 36 GLU A C 12
ATOM 17950 O O . GLU A 1 45 ? 5.961 -5.675 17.265 1.00 0.00 36 GLU A O 12
ATOM 17962 N N . THR A 1 46 ? 7.872 -5.480 16.100 1.00 0.00 37 THR A N 12
ATOM 17963 C CA . THR A 1 46 ? 7.490 -6.429 15.083 1.00 0.00 37 THR A CA 12
ATOM 17964 C C . THR A 1 46 ? 7.417 -7.836 15.683 1.00 0.00 37 THR A C 12
ATOM 17965 O O . THR A 1 46 ? 6.501 -8.600 15.377 1.00 0.00 37 THR A O 12
ATOM 17976 N N . VAL A 1 47 ? 8.357 -8.150 16.569 1.00 0.00 38 VAL A N 12
ATOM 17977 C CA . VAL A 1 47 ? 8.361 -9.433 17.244 1.00 0.00 38 VAL A CA 12
ATOM 17978 C C . VAL A 1 47 ? 7.089 -9.573 18.063 1.00 0.00 38 VAL A C 12
ATOM 17979 O O . VAL A 1 47 ? 6.435 -10.581 17.993 1.00 0.00 38 VAL A O 12
ATOM 17992 N N . ILE A 1 48 ? 6.728 -8.511 18.790 1.00 0.00 39 ILE A N 12
ATOM 17993 C CA . ILE A 1 48 ? 5.496 -8.491 19.615 1.00 0.00 39 ILE A CA 12
ATOM 17994 C C . ILE A 1 48 ? 4.265 -8.794 18.742 1.00 0.00 39 ILE A C 12
ATOM 17995 O O . ILE A 1 48 ? 3.311 -9.456 19.172 1.00 0.00 39 ILE A O 12
ATOM 18011 N N . SER A 1 49 ? 4.311 -8.319 17.517 1.00 0.00 40 SER A N 12
ATOM 18012 C CA . SER A 1 49 ? 3.234 -8.494 16.595 1.00 0.00 40 SER A CA 12
ATOM 18013 C C . SER A 1 49 ? 3.150 -9.948 16.106 1.00 0.00 40 SER A C 12
ATOM 18014 O O . SER A 1 49 ? 2.051 -10.483 15.934 1.00 0.00 40 SER A O 12
ATOM 18022 N N . GLU A 1 50 ? 4.295 -10.580 15.899 1.00 0.00 41 GLU A N 12
ATOM 18023 C CA . GLU A 1 50 ? 4.347 -11.912 15.374 1.00 0.00 41 GLU A CA 12
ATOM 18024 C C . GLU A 1 50 ? 4.263 -12.979 16.483 1.00 0.00 41 GLU A C 12
ATOM 18025 O O . GLU A 1 50 ? 3.682 -14.043 16.286 1.00 0.00 41 GLU A O 12
ATOM 18037 N N . TRP A 1 51 ? 4.847 -12.675 17.622 1.00 0.00 42 TRP A N 12
ATOM 18038 C CA . TRP A 1 51 ? 4.962 -13.593 18.750 1.00 0.00 42 TRP A CA 12
ATOM 18039 C C . TRP A 1 51 ? 3.580 -13.954 19.286 1.00 0.00 42 TRP A C 12
ATOM 18040 O O . TRP A 1 51 ? 2.689 -13.085 19.357 1.00 0.00 42 TRP A O 12
ATOM 18061 N N . PRO A 1 52 ? 3.350 -15.241 19.608 1.00 0.00 43 PRO A N 12
ATOM 18062 C CA . PRO A 1 52 ? 2.126 -15.664 20.250 1.00 0.00 43 PRO A CA 12
ATOM 18063 C C . PRO A 1 52 ? 1.992 -14.992 21.612 1.00 0.00 43 PRO A C 12
ATOM 18064 O O . PRO A 1 52 ? 2.707 -15.310 22.554 1.00 0.00 43 PRO A O 12
ATOM 18075 N N . ARG A 1 53 ? 1.086 -14.060 21.687 1.00 0.00 44 ARG A N 12
ATOM 18076 C CA . ARG A 1 53 ? 0.887 -13.231 22.865 1.00 0.00 44 ARG A CA 12
ATOM 18077 C C . ARG A 1 53 ? 0.247 -14.048 23.982 1.00 0.00 44 ARG A C 12
ATOM 18078 O O . ARG A 1 53 ? 0.366 -13.732 25.163 1.00 0.00 44 ARG A O 12
ATOM 18099 N N . GLU A 1 54 ? -0.411 -15.106 23.587 1.00 0.00 45 GLU A N 12
ATOM 18100 C CA . GLU A 1 54 ? -1.050 -16.023 24.502 1.00 0.00 45 GLU A CA 12
ATOM 18101 C C . GLU A 1 54 ? -0.003 -16.983 25.123 1.00 0.00 45 GLU A C 12
ATOM 18102 O O . GLU A 1 54 ? -0.282 -17.669 26.104 1.00 0.00 45 GLU A O 12
ATOM 18114 N N . LYS A 1 55 ? 1.211 -16.988 24.567 1.00 0.00 46 LYS A N 12
ATOM 18115 C CA . LYS A 1 55 ? 2.260 -17.891 25.031 1.00 0.00 46 LYS A CA 12
ATOM 18116 C C . LYS A 1 55 ? 2.704 -17.534 26.446 1.00 0.00 46 LYS A C 12
ATOM 18117 O O . LYS A 1 55 ? 2.928 -16.352 26.764 1.00 0.00 46 LYS A O 12
ATOM 18136 N N . GLU A 1 56 ? 2.827 -18.526 27.274 1.00 0.00 47 GLU A N 12
ATOM 18137 C CA . GLU A 1 56 ? 3.310 -18.362 28.597 1.00 0.00 47 GLU A CA 12
ATOM 18138 C C . GLU A 1 56 ? 4.747 -18.849 28.647 1.00 0.00 47 GLU A C 12
ATOM 18139 O O . GLU A 1 56 ? 5.260 -19.384 27.643 1.00 0.00 47 GLU A O 12
ATOM 18151 N N . ASN A 1 57 ? 5.402 -18.650 29.787 1.00 0.00 48 ASN A N 12
ATOM 18152 C CA . ASN A 1 57 ? 6.798 -19.096 30.012 1.00 0.00 48 ASN A CA 12
ATOM 18153 C C . ASN A 1 57 ? 7.761 -18.522 28.987 1.00 0.00 48 ASN A C 12
ATOM 18154 O O . ASN A 1 57 ? 8.871 -19.027 28.805 1.00 0.00 48 ASN A O 12
ATOM 18165 N N . GLY A 1 58 ? 7.354 -17.465 28.349 1.00 0.00 49 GLY A N 12
ATOM 18166 C CA . GLY A 1 58 ? 8.146 -16.850 27.370 1.00 0.00 49 GLY A CA 12
ATOM 18167 C C . GLY A 1 58 ? 7.754 -15.420 27.208 1.00 0.00 49 GLY A C 12
ATOM 18168 O O . GLY A 1 58 ? 6.754 -14.992 27.796 1.00 0.00 49 GLY A O 12
ATOM 18172 N N . PRO A 1 59 ? 8.551 -14.651 26.469 1.00 0.00 50 PRO A N 12
ATOM 18173 C CA . PRO A 1 59 ? 8.290 -13.235 26.147 1.00 0.00 50 PRO A CA 12
ATOM 18174 C C . PRO A 1 59 ? 6.891 -12.915 25.594 1.00 0.00 50 PRO A C 12
ATOM 18175 O O . PRO A 1 59 ? 6.015 -13.780 25.455 1.00 0.00 50 PRO A O 12
ATOM 18186 N N . LYS A 1 60 ? 6.731 -11.655 25.272 1.00 0.00 51 LYS A N 12
ATOM 18187 C CA . LYS A 1 60 ? 5.545 -11.108 24.663 1.00 0.00 51 LYS A CA 12
ATOM 18188 C C . LYS A 1 60 ? 5.874 -9.713 24.194 1.00 0.00 51 LYS A C 12
ATOM 18189 O O . LYS A 1 60 ? 5.546 -9.319 23.091 1.00 0.00 51 LYS A O 12
ATOM 18208 N N . THR A 1 61 ? 6.553 -8.974 25.057 1.00 0.00 52 THR A N 12
ATOM 18209 C CA . THR A 1 61 ? 6.852 -7.600 24.796 1.00 0.00 52 THR A CA 12
ATOM 18210 C C . THR A 1 61 ? 8.347 -7.338 24.489 1.00 0.00 52 THR A C 12
ATOM 18211 O O . THR A 1 61 ? 9.205 -8.212 24.664 1.00 0.00 52 THR A O 12
ATOM 18222 N N . VAL A 1 62 ? 8.615 -6.107 24.073 1.00 0.00 53 VAL A N 12
ATOM 18223 C CA . VAL A 1 62 ? 9.914 -5.604 23.605 1.00 0.00 53 VAL A CA 12
ATOM 18224 C C . VAL A 1 62 ? 11.032 -5.733 24.649 1.00 0.00 53 VAL A C 12
ATOM 18225 O O . VAL A 1 62 ? 12.194 -5.965 24.307 1.00 0.00 53 VAL A O 12
ATOM 18238 N N . LYS A 1 63 ? 10.685 -5.601 25.899 1.00 0.00 54 LYS A N 12
ATOM 18239 C CA . LYS A 1 63 ? 11.661 -5.644 26.967 1.00 0.00 54 LYS A CA 12
ATOM 18240 C C . LYS A 1 63 ? 12.226 -7.060 27.168 1.00 0.00 54 LYS A C 12
ATOM 18241 O O . LYS A 1 63 ? 13.380 -7.227 27.575 1.00 0.00 54 LYS A O 12
ATOM 18260 N N . GLU A 1 64 ? 11.439 -8.066 26.835 1.00 0.00 55 GLU A N 12
ATOM 18261 C CA . GLU A 1 64 ? 11.830 -9.444 27.150 1.00 0.00 55 GLU A CA 12
ATOM 18262 C C . GLU A 1 64 ? 12.465 -10.183 25.956 1.00 0.00 55 GLU A C 12
ATOM 18263 O O . GLU A 1 64 ? 13.017 -11.276 26.113 1.00 0.00 55 GLU A O 12
ATOM 18275 N N . VAL A 1 65 ? 12.395 -9.590 24.789 1.00 0.00 56 VAL A N 12
ATOM 18276 C CA . VAL A 1 65 ? 12.930 -10.212 23.576 1.00 0.00 56 VAL A CA 12
ATOM 18277 C C . VAL A 1 65 ? 14.298 -9.625 23.244 1.00 0.00 56 VAL A C 12
ATOM 18278 O O . VAL A 1 65 ? 14.448 -8.409 23.171 1.00 0.00 56 VAL A O 12
ATOM 18291 N N . LYS A 1 66 ? 15.296 -10.476 23.093 1.00 0.00 57 LYS A N 12
ATOM 18292 C CA . LYS A 1 66 ? 16.612 -10.041 22.697 1.00 0.00 57 LYS A CA 12
ATOM 18293 C C . LYS A 1 66 ? 16.982 -10.629 21.340 1.00 0.00 57 LYS A C 12
ATOM 18294 O O . LYS A 1 66 ? 16.795 -11.816 21.109 1.00 0.00 57 LYS A O 12
ATOM 18313 N N . LEU A 1 67 ? 17.494 -9.802 20.452 1.00 0.00 58 LEU A N 12
ATOM 18314 C CA . LEU A 1 67 ? 17.875 -10.245 19.112 1.00 0.00 58 LEU A CA 12
ATOM 18315 C C . LEU A 1 67 ? 19.383 -10.415 19.012 1.00 0.00 58 LEU A C 12
ATOM 18316 O O . LEU A 1 67 ? 20.140 -9.581 19.506 1.00 0.00 58 LEU A O 12
ATOM 18332 N N . ILE A 1 68 ? 19.799 -11.490 18.386 1.00 0.00 59 ILE A N 12
ATOM 18333 C CA . ILE A 1 68 ? 21.199 -11.830 18.198 1.00 0.00 59 ILE A CA 12
ATOM 18334 C C . ILE A 1 68 ? 21.553 -11.959 16.728 1.00 0.00 59 ILE A C 12
ATOM 18335 O O . ILE A 1 68 ? 20.895 -12.679 15.968 1.00 0.00 59 ILE A O 12
ATOM 18351 N N . SER A 1 69 ? 22.577 -11.253 16.341 1.00 0.00 60 SER A N 12
ATOM 18352 C CA . SER A 1 69 ? 23.132 -11.348 15.035 1.00 0.00 60 SER A CA 12
ATOM 18353 C C . SER A 1 69 ? 24.632 -11.281 15.201 1.00 0.00 60 SER A C 12
ATOM 18354 O O . SER A 1 69 ? 25.128 -10.376 15.871 1.00 0.00 60 SER A O 12
ATOM 18362 N N . ALA A 1 70 ? 25.344 -12.268 14.647 1.00 0.00 61 ALA A N 12
ATOM 18363 C CA . ALA A 1 70 ? 26.814 -12.363 14.752 1.00 0.00 61 ALA A CA 12
ATOM 18364 C C . ALA A 1 70 ? 27.242 -12.547 16.215 1.00 0.00 61 ALA A C 12
ATOM 18365 O O . ALA A 1 70 ? 28.384 -12.265 16.591 1.00 0.00 61 ALA A O 12
ATOM 18372 N N . GLY A 1 71 ? 26.328 -13.073 17.018 1.00 0.00 62 GLY A N 12
ATOM 18373 C CA . GLY A 1 71 ? 26.585 -13.270 18.434 1.00 0.00 62 GLY A CA 12
ATOM 18374 C C . GLY A 1 71 ? 26.449 -11.982 19.223 1.00 0.00 62 GLY A C 12
ATOM 18375 O O . GLY A 1 71 ? 26.797 -11.919 20.397 1.00 0.00 62 GLY A O 12
ATOM 18379 N N . LYS A 1 72 ? 25.945 -10.958 18.578 1.00 0.00 63 LYS A N 12
ATOM 18380 C CA . LYS A 1 72 ? 25.797 -9.668 19.187 1.00 0.00 63 LYS A CA 12
ATOM 18381 C C . LYS A 1 72 ? 24.333 -9.354 19.414 1.00 0.00 63 LYS A C 12
ATOM 18382 O O . LYS A 1 72 ? 23.508 -9.522 18.509 1.00 0.00 63 LYS A O 12
ATOM 18401 N N . VAL A 1 73 ? 24.012 -8.939 20.627 1.00 0.00 64 VAL A N 12
ATOM 18402 C CA . VAL A 1 73 ? 22.667 -8.513 20.964 1.00 0.00 64 VAL A CA 12
ATOM 18403 C C . VAL A 1 73 ? 22.418 -7.155 20.300 1.00 0.00 64 VAL A C 12
ATOM 18404 O O . VAL A 1 73 ? 23.160 -6.190 20.557 1.00 0.00 64 VAL A O 12
ATOM 18417 N N . LEU A 1 74 ? 21.410 -7.087 19.459 1.00 0.00 65 LEU A N 12
ATOM 18418 C CA . LEU A 1 74 ? 21.066 -5.869 18.755 1.00 0.00 65 LEU A CA 12
ATOM 18419 C C . LEU A 1 74 ? 20.563 -4.794 19.704 1.00 0.00 65 LEU A C 12
ATOM 18420 O O . LEU A 1 74 ? 19.697 -5.051 20.555 1.00 0.00 65 LEU A O 12
ATOM 18436 N N . GLU A 1 75 ? 21.113 -3.609 19.573 1.00 0.00 66 GLU A N 12
ATOM 18437 C CA . GLU A 1 75 ? 20.738 -2.495 20.405 1.00 0.00 66 GLU A CA 12
ATOM 18438 C C . GLU A 1 75 ? 19.555 -1.761 19.803 1.00 0.00 66 GLU A C 12
ATOM 18439 O O . GLU A 1 75 ? 19.557 -1.425 18.620 1.00 0.00 66 GLU A O 12
ATOM 18451 N N . ASN A 1 76 ? 18.584 -1.473 20.655 1.00 0.00 67 ASN A N 12
ATOM 18452 C CA . ASN A 1 76 ? 17.291 -0.872 20.287 1.00 0.00 67 ASN A CA 12
ATOM 18453 C C . ASN A 1 76 ? 17.454 0.452 19.559 1.00 0.00 67 ASN A C 12
ATOM 18454 O O . ASN A 1 76 ? 16.633 0.811 18.707 1.00 0.00 67 ASN A O 12
ATOM 18465 N N . SER A 1 77 ? 18.517 1.159 19.892 1.00 0.00 68 SER A N 12
ATOM 18466 C CA . SER A 1 77 ? 18.778 2.475 19.352 1.00 0.00 68 SER A CA 12
ATOM 18467 C C . SER A 1 77 ? 19.225 2.450 17.899 1.00 0.00 68 SER A C 12
ATOM 18468 O O . SER A 1 77 ? 19.081 3.439 17.175 1.00 0.00 68 SER A O 12
ATOM 18476 N N . LYS A 1 78 ? 19.734 1.354 17.473 1.00 0.00 69 LYS A N 12
ATOM 18477 C CA . LYS A 1 78 ? 20.249 1.253 16.160 1.00 0.00 69 LYS A CA 12
ATOM 18478 C C . LYS A 1 78 ? 19.272 0.628 15.201 1.00 0.00 69 LYS A C 12
ATOM 18479 O O . LYS A 1 78 ? 18.243 0.079 15.603 1.00 0.00 69 LYS A O 12
ATOM 18498 N N . THR A 1 79 ? 19.572 0.761 13.945 1.00 0.00 70 THR A N 12
ATOM 18499 C CA . THR A 1 79 ? 18.790 0.233 12.900 1.00 0.00 70 THR A CA 12
ATOM 18500 C C . THR A 1 79 ? 19.247 -1.169 12.532 1.00 0.00 70 THR A C 12
ATOM 18501 O O . THR A 1 79 ? 20.362 -1.588 12.885 1.00 0.00 70 THR A O 12
ATOM 18512 N N . VAL A 1 80 ? 18.394 -1.893 11.823 1.00 0.00 71 VAL A N 12
ATOM 18513 C CA . VAL A 1 80 ? 18.725 -3.225 11.345 1.00 0.00 71 VAL A CA 12
ATOM 18514 C C . VAL A 1 80 ? 19.867 -3.098 10.325 1.00 0.00 71 VAL A C 12
ATOM 18515 O O . VAL A 1 80 ? 20.728 -3.974 10.199 1.00 0.00 71 VAL A O 12
ATOM 18528 N N . LYS A 1 81 ? 19.865 -1.963 9.652 1.00 0.00 72 LYS A N 12
ATOM 18529 C CA . LYS A 1 81 ? 20.832 -1.577 8.636 1.00 0.00 72 LYS A CA 12
ATOM 18530 C C . LYS A 1 81 ? 22.257 -1.600 9.187 1.00 0.00 72 LYS A C 12
ATOM 18531 O O . LYS A 1 81 ? 23.196 -1.931 8.476 1.00 0.00 72 LYS A O 12
ATOM 18550 N N . ASP A 1 82 ? 22.401 -1.260 10.462 1.00 0.00 73 ASP A N 12
ATOM 18551 C CA . ASP A 1 82 ? 23.719 -1.176 11.106 1.00 0.00 73 ASP A CA 12
ATOM 18552 C C . ASP A 1 82 ? 24.376 -2.546 11.199 1.00 0.00 73 ASP A C 12
ATOM 18553 O O . ASP A 1 82 ? 25.598 -2.667 11.155 1.00 0.00 73 ASP A O 12
ATOM 18562 N N . TYR A 1 83 ? 23.559 -3.571 11.311 1.00 0.00 74 TYR A N 12
ATOM 18563 C CA . TYR A 1 83 ? 24.035 -4.933 11.424 1.00 0.00 74 TYR A CA 12
ATOM 18564 C C . TYR A 1 83 ? 24.120 -5.595 10.052 1.00 0.00 74 TYR A C 12
ATOM 18565 O O . TYR A 1 83 ? 24.723 -6.652 9.897 1.00 0.00 74 TYR A O 12
ATOM 18583 N N . ARG A 1 84 ? 23.503 -4.971 9.081 1.00 0.00 75 ARG A N 12
ATOM 18584 C CA . ARG A 1 84 ? 23.494 -5.419 7.720 1.00 0.00 75 ARG A CA 12
ATOM 18585 C C . ARG A 1 84 ? 24.606 -4.768 6.915 1.00 0.00 75 ARG A C 12
ATOM 18586 O O . ARG A 1 84 ? 25.429 -4.008 7.447 1.00 0.00 75 ARG A O 12
ATOM 18607 N N . SER A 1 85 ? 24.620 -5.079 5.651 1.00 0.00 76 SER A N 12
ATOM 18608 C CA . SER A 1 85 ? 25.513 -4.503 4.701 1.00 0.00 76 SER A CA 12
ATOM 18609 C C . SER A 1 85 ? 24.807 -3.294 4.101 1.00 0.00 76 SER A C 12
ATOM 18610 O O . SER A 1 85 ? 23.571 -3.279 4.040 1.00 0.00 76 SER A O 12
ATOM 18618 N N . PRO A 1 86 ? 25.555 -2.253 3.690 1.00 0.00 77 PRO A N 12
ATOM 18619 C CA . PRO A 1 86 ? 24.978 -1.076 3.026 1.00 0.00 77 PRO A CA 12
ATOM 18620 C C . PRO A 1 86 ? 24.296 -1.451 1.694 1.00 0.00 77 PRO A C 12
ATOM 18621 O O . PRO A 1 86 ? 24.389 -2.602 1.235 1.00 0.00 77 PRO A O 12
ATOM 18632 N N . VAL A 1 87 ? 23.638 -0.484 1.066 1.00 0.00 78 VAL A N 12
ATOM 18633 C CA . VAL A 1 87 ? 22.914 -0.743 -0.178 1.00 0.00 78 VAL A CA 12
ATOM 18634 C C . VAL A 1 87 ? 23.896 -1.011 -1.310 1.00 0.00 78 VAL A C 12
ATOM 18635 O O . VAL A 1 87 ? 23.607 -1.751 -2.263 1.00 0.00 78 VAL A O 12
ATOM 18648 N N . SER A 1 88 ? 25.044 -0.427 -1.184 1.00 0.00 79 SER A N 12
ATOM 18649 C CA . SER A 1 88 ? 26.120 -0.641 -2.105 1.00 0.00 79 SER A CA 12
ATOM 18650 C C . SER A 1 88 ? 26.721 -2.010 -1.796 1.00 0.00 79 SER A C 12
ATOM 18651 O O . SER A 1 88 ? 27.408 -2.186 -0.777 1.00 0.00 79 SER A O 12
ATOM 18659 N N . ASN A 1 89 ? 26.428 -2.968 -2.668 1.00 0.00 80 ASN A N 12
ATOM 18660 C CA . ASN A 1 89 ? 26.780 -4.378 -2.492 1.00 0.00 80 ASN A CA 12
ATOM 18661 C C . ASN A 1 89 ? 25.972 -4.953 -1.347 1.00 0.00 80 ASN A C 12
ATOM 18662 O O . ASN A 1 89 ? 26.426 -5.018 -0.199 1.00 0.00 80 ASN A O 12
ATOM 18673 N N . LEU A 1 90 ? 24.744 -5.285 -1.651 1.00 0.00 81 LEU A N 12
ATOM 18674 C CA . LEU A 1 90 ? 23.830 -5.788 -0.690 1.00 0.00 81 LEU A CA 12
ATOM 18675 C C . LEU A 1 90 ? 23.492 -7.223 -1.007 1.00 0.00 81 LEU A C 12
ATOM 18676 O O . LEU A 1 90 ? 23.880 -7.751 -2.055 1.00 0.00 81 LEU A O 12
ATOM 18692 N N . ALA A 1 91 ? 22.785 -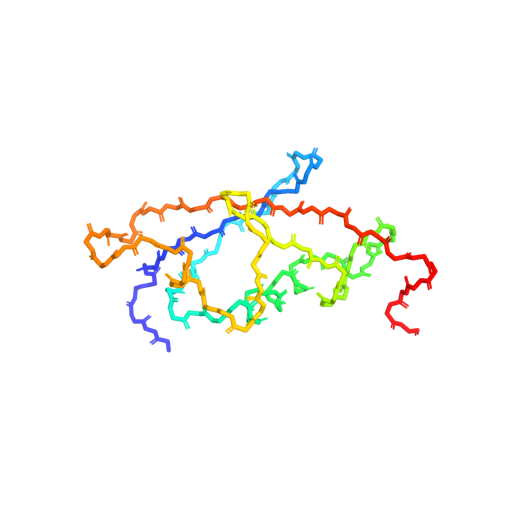7.826 -0.126 1.00 0.00 82 ALA A N 12
ATOM 18693 C CA . ALA A 1 91 ? 22.366 -9.168 -0.245 1.00 0.00 82 ALA A CA 12
ATOM 18694 C C . ALA A 1 91 ? 20.976 -9.309 0.339 1.00 0.00 82 ALA A C 12
ATOM 18695 O O . ALA A 1 91 ? 20.803 -9.338 1.560 1.00 0.00 82 ALA A O 12
ATOM 18702 N N . GLY A 1 92 ? 19.991 -9.367 -0.528 1.00 0.00 83 GLY A N 12
ATOM 18703 C CA . GLY A 1 92 ? 18.603 -9.501 -0.108 1.00 0.00 83 GLY A CA 12
ATOM 18704 C C . GLY A 1 92 ? 18.236 -10.944 0.153 1.00 0.00 83 GLY A C 12
ATOM 18705 O O . GLY A 1 92 ? 17.197 -11.438 -0.303 1.00 0.00 83 GLY A O 12
ATOM 18709 N N . ALA A 1 93 ? 19.093 -11.612 0.866 1.00 0.00 84 ALA A N 12
ATOM 18710 C CA . ALA A 1 93 ? 18.936 -12.994 1.219 1.00 0.00 84 ALA A CA 12
ATOM 18711 C C . ALA A 1 93 ? 18.054 -13.099 2.437 1.00 0.00 84 ALA A C 12
ATOM 18712 O O . ALA A 1 93 ? 17.955 -12.142 3.222 1.00 0.00 84 ALA A O 12
ATOM 18719 N N . VAL A 1 94 ? 17.423 -14.229 2.616 1.00 0.00 85 VAL A N 12
ATOM 18720 C CA . VAL A 1 94 ? 16.560 -14.395 3.744 1.00 0.00 85 VAL A CA 12
ATOM 18721 C C . VAL A 1 94 ? 17.433 -14.783 4.905 1.00 0.00 85 VAL A C 12
ATOM 18722 O O . VAL A 1 94 ? 18.114 -15.814 4.895 1.00 0.00 85 VAL A O 12
ATOM 18735 N N . THR A 1 95 ? 17.401 -13.961 5.879 1.00 0.00 86 THR A N 12
ATOM 18736 C CA . THR A 1 95 ? 18.307 -14.020 6.974 1.00 0.00 86 THR A CA 12
ATOM 18737 C C . THR A 1 95 ? 17.567 -14.424 8.228 1.00 0.00 86 THR A C 12
ATOM 18738 O O . THR A 1 95 ? 16.461 -13.989 8.448 1.00 0.00 86 THR A O 12
ATOM 18749 N N . THR A 1 96 ? 18.132 -15.277 9.011 1.00 0.00 87 THR A N 12
ATOM 18750 C CA . THR A 1 96 ? 17.516 -15.608 10.236 1.00 0.00 87 THR A CA 12
ATOM 18751 C C . THR A 1 96 ? 18.388 -15.191 11.405 1.00 0.00 87 THR A C 12
ATOM 18752 O O . THR A 1 96 ? 19.565 -15.566 11.505 1.00 0.00 87 THR A O 12
ATOM 18763 N N . MET A 1 97 ? 17.825 -14.384 12.259 1.00 0.00 88 MET A N 12
ATOM 18764 C CA . MET A 1 97 ? 18.517 -13.924 13.424 1.00 0.00 88 MET A CA 12
ATOM 18765 C C . MET A 1 97 ? 18.044 -14.710 14.596 1.00 0.00 88 MET A C 12
ATOM 18766 O O . MET A 1 97 ? 16.863 -15.090 14.670 1.00 0.00 88 MET A O 12
ATOM 18780 N N . HIS A 1 98 ? 18.940 -14.996 15.481 1.00 0.00 89 HIS A N 12
ATOM 18781 C CA . HIS A 1 98 ? 18.614 -15.778 16.642 1.00 0.00 89 HIS A CA 12
ATOM 18782 C C . HIS A 1 98 ? 18.047 -14.885 17.703 1.00 0.00 89 HIS A C 12
ATOM 18783 O O . HIS A 1 98 ? 18.454 -13.745 17.840 1.00 0.00 89 HIS A O 12
ATOM 18798 N N . VAL A 1 99 ? 17.099 -15.377 18.409 1.00 0.00 90 VAL A N 12
ATOM 18799 C CA . VAL A 1 99 ? 16.442 -14.625 19.428 1.00 0.00 90 VAL A CA 12
ATOM 18800 C C . VAL A 1 99 ? 16.705 -15.281 20.732 1.00 0.00 90 VAL A C 12
ATOM 18801 O O . VAL A 1 99 ? 16.658 -16.503 20.848 1.00 0.00 90 VAL A O 12
ATOM 18814 N N . ILE A 1 100 ? 16.993 -14.489 21.691 1.00 0.00 91 ILE A N 12
ATOM 18815 C CA . ILE A 1 100 ? 17.225 -14.951 22.994 1.00 0.00 91 ILE A CA 12
ATOM 18816 C C . ILE A 1 100 ? 15.972 -14.780 23.796 1.00 0.00 91 ILE A C 12
ATOM 18817 O O . ILE A 1 100 ? 15.479 -13.660 24.017 1.00 0.00 91 ILE A O 12
ATOM 18833 N N . ILE A 1 101 ? 15.446 -15.892 24.187 1.00 0.00 92 ILE A N 12
ATOM 18834 C CA . ILE A 1 101 ? 14.244 -15.956 24.930 1.00 0.00 92 ILE A CA 12
ATOM 18835 C C . ILE A 1 101 ? 14.530 -15.910 26.405 1.00 0.00 92 ILE A C 12
ATOM 18836 O O . ILE A 1 101 ? 15.046 -16.875 26.992 1.00 0.00 92 ILE A O 12
ATOM 18852 N N . GLN A 1 102 ? 14.270 -14.778 26.980 1.00 0.00 93 GLN A N 12
ATOM 18853 C CA . GLN A 1 102 ? 14.332 -14.629 28.390 1.00 0.00 93 GLN A CA 12
ATOM 18854 C C . GLN A 1 102 ? 12.948 -14.331 28.848 1.00 0.00 93 GLN A C 12
ATOM 18855 O O . GLN A 1 102 ? 12.396 -13.277 28.539 1.00 0.00 93 GLN A O 12
ATOM 18869 N N . ALA A 1 103 ? 12.381 -15.265 29.535 1.00 0.00 94 ALA A N 12
ATOM 18870 C CA . ALA A 1 103 ? 11.013 -15.188 29.955 1.00 0.00 94 ALA A CA 12
ATOM 18871 C C . ALA A 1 103 ? 10.824 -14.213 31.106 1.00 0.00 94 ALA A C 12
ATOM 18872 O O . ALA A 1 103 ? 11.765 -13.960 31.876 1.00 0.00 94 ALA A O 12
ATOM 18879 N N . PRO A 1 104 ? 9.612 -13.633 31.222 1.00 0.00 95 PRO A N 12
ATOM 18880 C CA . PRO A 1 104 ? 9.220 -12.783 32.355 1.00 0.00 95 PRO A CA 12
ATOM 18881 C C . PRO A 1 104 ? 9.057 -13.622 33.608 1.00 0.00 95 PRO A C 12
ATOM 18882 O O . PRO A 1 104 ? 9.644 -14.700 33.736 1.00 0.00 95 PRO A O 12
ATOM 18893 N N . VAL A 1 105 ? 8.284 -13.121 34.538 1.00 0.00 96 VAL A N 12
ATOM 18894 C CA . VAL A 1 105 ? 7.955 -13.878 35.739 1.00 0.00 96 VAL A CA 12
ATOM 18895 C C . VAL A 1 105 ? 7.267 -15.195 35.347 1.00 0.00 96 VAL A C 12
ATOM 18896 O O . VAL A 1 105 ? 7.425 -16.218 36.022 1.00 0.00 96 VAL A O 12
ATOM 18909 N N . THR A 1 106 ? 6.521 -15.169 34.240 1.00 0.00 97 THR A N 12
ATOM 18910 C CA . THR A 1 106 ? 5.970 -16.380 33.695 1.00 0.00 97 THR A CA 12
ATOM 18911 C C . THR A 1 106 ? 7.107 -17.236 33.092 1.00 0.00 97 THR A C 12
ATOM 18912 O O . THR A 1 106 ? 7.556 -17.032 31.967 1.00 0.00 97 THR A O 12
ATOM 18923 N N . GLU A 1 107 ? 7.606 -18.107 33.912 1.00 0.00 98 GLU A N 12
ATOM 18924 C CA . GLU A 1 107 ? 8.643 -19.046 33.598 1.00 0.00 98 GLU A CA 12
ATOM 18925 C C . GLU A 1 107 ? 8.511 -20.073 34.689 1.00 0.00 98 GLU A C 12
ATOM 18926 O O . GLU A 1 107 ? 8.816 -19.790 35.851 1.00 0.00 98 GLU A O 12
ATOM 18938 N N . LYS A 1 108 ? 8.019 -21.224 34.338 1.00 0.00 99 LYS A N 12
ATOM 18939 C CA . LYS A 1 108 ? 7.602 -22.163 35.301 1.00 0.00 99 LYS A CA 12
ATOM 18940 C C . LYS A 1 108 ? 7.949 -23.599 34.834 1.00 0.00 99 LYS A C 12
ATOM 18941 O O . LYS A 1 108 ? 8.409 -23.782 33.698 1.00 0.00 99 LYS A O 12
ATOM 18960 N N . GLU A 1 109 ? 7.708 -24.572 35.721 1.00 0.00 100 GLU A N 12
ATOM 18961 C CA . GLU A 1 109 ? 8.011 -26.020 35.563 1.00 0.00 100 GLU A CA 12
ATOM 18962 C C . GLU A 1 109 ? 7.855 -26.587 34.132 1.00 0.00 100 GLU A C 12
ATOM 18963 O O . GLU A 1 109 ? 8.698 -27.367 33.682 1.00 0.00 100 GLU A O 12
ATOM 18975 N N . LYS A 1 110 ? 6.811 -26.215 33.436 1.00 0.00 101 LYS A N 12
ATOM 18976 C CA . LYS A 1 110 ? 6.591 -26.715 32.101 1.00 0.00 101 LYS A CA 12
ATOM 18977 C C . LYS A 1 110 ? 6.515 -25.561 31.130 1.00 0.00 101 LYS A C 12
ATOM 18978 O O . LYS A 1 110 ? 7.545 -25.222 30.528 1.00 0.00 101 LYS A O 12
ATOM 18997 N N . GLU A 1 10 ? 2.690 -13.339 6.730 1.00 0.00 1 GLU A N 13
ATOM 18998 C CA . GLU A 1 10 ? 3.406 -13.664 5.507 1.00 0.00 1 GLU A CA 13
ATOM 18999 C C . GLU A 1 10 ? 3.684 -12.373 4.778 1.00 0.00 1 GLU A C 13
ATOM 19000 O O . GLU A 1 10 ? 2.764 -11.581 4.564 1.00 0.00 1 GLU A O 13
ATOM 19012 N N . ALA A 1 11 ? 4.930 -12.136 4.413 1.00 0.00 2 ALA A N 13
ATOM 19013 C CA . ALA A 1 11 ? 5.285 -10.901 3.749 1.00 0.00 2 ALA A CA 13
ATOM 19014 C C . ALA A 1 11 ? 6.529 -11.051 2.901 1.00 0.00 2 ALA A C 13
ATOM 19015 O O . ALA A 1 11 ? 7.633 -11.189 3.421 1.00 0.00 2 ALA A O 13
ATOM 19022 N N . GLU A 1 12 ? 6.338 -11.054 1.609 1.00 0.00 3 GLU A N 13
ATOM 19023 C CA . GLU A 1 12 ? 7.399 -11.074 0.660 1.00 0.00 3 GLU A CA 13
ATOM 19024 C C . GLU A 1 12 ? 7.190 -9.910 -0.292 1.00 0.00 3 GLU A C 13
ATOM 19025 O O . GLU A 1 12 ? 6.377 -9.983 -1.209 1.00 0.00 3 GLU A O 13
ATOM 19037 N N . VAL A 1 13 ? 7.865 -8.822 -0.026 1.00 0.00 4 VAL A N 13
ATOM 19038 C CA . VAL A 1 13 ? 7.695 -7.598 -0.790 1.00 0.00 4 VAL A CA 13
ATOM 19039 C C . VAL A 1 13 ? 9.056 -7.134 -1.274 1.00 0.00 4 VAL A C 13
ATOM 19040 O O . VAL A 1 13 ? 10.046 -7.268 -0.549 1.00 0.00 4 VAL A O 13
ATOM 19053 N N . HIS A 1 14 ? 9.128 -6.601 -2.469 1.00 0.00 5 HIS A N 13
ATOM 19054 C CA . HIS A 1 14 ? 10.392 -6.089 -2.952 1.00 0.00 5 HIS A CA 13
ATOM 19055 C C . HIS A 1 14 ? 10.478 -4.589 -2.710 1.00 0.00 5 HIS A C 13
ATOM 19056 O O . HIS A 1 14 ? 10.208 -3.772 -3.584 1.00 0.00 5 HIS A O 13
ATOM 19071 N N . ASN A 1 15 ? 10.784 -4.258 -1.474 1.00 0.00 6 ASN A N 13
ATOM 19072 C CA . ASN A 1 15 ? 10.879 -2.876 -1.005 1.00 0.00 6 ASN A CA 13
ATOM 19073 C C . ASN A 1 15 ? 11.463 -2.878 0.376 1.00 0.00 6 ASN A C 13
ATOM 19074 O O . ASN A 1 15 ? 12.386 -2.120 0.692 1.00 0.00 6 ASN A O 13
ATOM 19085 N N . GLN A 1 16 ? 10.916 -3.726 1.199 1.00 0.00 7 GLN A N 13
ATOM 19086 C CA . GLN A 1 16 ? 11.413 -3.942 2.511 1.00 0.00 7 GLN A CA 13
ATOM 19087 C C . GLN A 1 16 ? 12.240 -5.204 2.475 1.00 0.00 7 GLN A C 13
ATOM 19088 O O . GLN A 1 16 ? 12.146 -5.961 1.516 1.00 0.00 7 GLN A O 13
ATOM 19102 N N . LEU A 1 17 ? 13.039 -5.420 3.469 1.00 0.00 8 LEU A N 13
ATOM 19103 C CA . LEU A 1 17 ? 13.919 -6.570 3.493 1.00 0.00 8 LEU A CA 13
ATOM 19104 C C . LEU A 1 17 ? 13.437 -7.577 4.515 1.00 0.00 8 LEU A C 13
ATOM 19105 O O . LEU A 1 17 ? 13.086 -7.207 5.629 1.00 0.00 8 LEU A O 13
ATOM 19121 N N . GLU A 1 18 ? 13.476 -8.836 4.181 1.00 0.00 9 GLU A N 13
ATOM 19122 C CA . GLU A 1 18 ? 12.889 -9.836 5.029 1.00 0.00 9 GLU A CA 13
ATOM 19123 C C . GLU A 1 18 ? 13.851 -10.358 6.075 1.00 0.00 9 GLU A C 13
ATOM 19124 O O . GLU A 1 18 ? 15.060 -10.468 5.854 1.00 0.00 9 GLU A O 13
ATOM 19136 N N . ILE A 1 19 ? 13.309 -10.607 7.232 1.00 0.00 10 ILE A N 13
ATOM 19137 C CA . ILE A 1 19 ? 14.023 -11.200 8.328 1.00 0.00 10 ILE A CA 13
ATOM 19138 C C . ILE A 1 19 ? 13.241 -12.398 8.796 1.00 0.00 10 ILE A C 13
ATOM 19139 O O . ILE A 1 19 ? 12.008 -12.352 8.855 1.00 0.00 10 ILE A O 13
ATOM 19155 N N . LYS A 1 20 ? 13.928 -13.465 9.075 1.00 0.00 11 LYS A N 13
ATOM 19156 C CA . LYS A 1 20 ? 13.305 -14.600 9.686 1.00 0.00 11 LYS A CA 13
ATOM 19157 C C . LYS A 1 20 ? 13.980 -14.857 11.004 1.00 0.00 11 LYS A C 13
ATOM 19158 O O . LYS A 1 20 ? 15.201 -14.654 11.140 1.00 0.00 11 LYS A O 13
ATOM 19177 N N . PHE A 1 21 ? 13.230 -15.276 11.961 1.00 0.00 12 PHE A N 13
ATOM 19178 C CA . PHE A 1 21 ? 13.761 -15.517 13.269 1.00 0.00 12 PHE A CA 13
ATOM 19179 C C . PHE A 1 21 ? 13.904 -17.000 13.475 1.00 0.00 12 PHE A C 13
ATOM 19180 O O . PHE A 1 21 ? 12.934 -17.733 13.338 1.00 0.00 12 PHE A O 13
ATOM 19197 N N . ARG A 1 22 ? 15.093 -17.457 13.770 1.00 0.00 13 ARG A N 13
ATOM 19198 C CA . ARG A 1 22 ? 15.277 -18.862 13.989 1.00 0.00 13 ARG A CA 13
ATOM 19199 C C . ARG A 1 22 ? 15.743 -19.120 15.397 1.00 0.00 13 ARG A C 13
ATOM 19200 O O . ARG A 1 22 ? 16.822 -18.675 15.806 1.00 0.00 13 ARG A O 13
ATOM 19221 N N . LEU A 1 23 ? 14.930 -19.835 16.124 1.00 0.00 14 LEU A N 13
ATOM 19222 C CA . LEU A 1 23 ? 15.173 -20.157 17.507 1.00 0.00 14 LEU A CA 13
ATOM 19223 C C . LEU A 1 23 ? 16.330 -21.121 17.622 1.00 0.00 14 LEU A C 13
ATOM 19224 O O . LEU A 1 23 ? 16.605 -21.881 16.694 1.00 0.00 14 LEU A O 13
ATOM 19240 N N . THR A 1 24 ? 16.988 -21.101 18.766 1.00 0.00 15 THR A N 13
ATOM 19241 C CA . THR A 1 24 ? 18.112 -21.993 19.073 1.00 0.00 15 THR A CA 13
ATOM 19242 C C . THR A 1 24 ? 17.683 -23.462 19.024 1.00 0.00 15 THR A C 13
ATOM 19243 O O . THR A 1 24 ? 18.506 -24.368 18.911 1.00 0.00 15 THR A O 13
ATOM 19254 N N . ASP A 1 25 ? 16.398 -23.660 19.065 1.00 0.00 16 ASP A N 13
ATOM 19255 C CA . ASP A 1 25 ? 15.790 -24.984 19.021 1.00 0.00 16 ASP A CA 13
ATOM 19256 C C . ASP A 1 25 ? 15.783 -25.535 17.601 1.00 0.00 16 ASP A C 13
ATOM 19257 O O . ASP A 1 25 ? 15.415 -26.678 17.376 1.00 0.00 16 ASP A O 13
ATOM 19266 N N . GLY A 1 26 ? 16.185 -24.710 16.650 1.00 0.00 17 GLY A N 13
ATOM 19267 C CA . GLY A 1 26 ? 16.298 -25.149 15.281 1.00 0.00 17 GLY A CA 13
ATOM 19268 C C . GLY A 1 26 ? 15.064 -24.876 14.468 1.00 0.00 17 GLY A C 13
ATOM 19269 O O . GLY A 1 26 ? 15.009 -25.228 13.300 1.00 0.00 17 GLY A O 13
ATOM 19273 N N . SER A 1 27 ? 14.097 -24.231 15.066 1.00 0.00 18 SER A N 13
ATOM 19274 C CA . SER A 1 27 ? 12.851 -23.917 14.394 1.00 0.00 18 SER A CA 13
ATOM 19275 C C . SER A 1 27 ? 12.856 -22.450 13.990 1.00 0.00 18 SER A C 13
ATOM 19276 O O . SER A 1 27 ? 13.345 -21.607 14.750 1.00 0.00 18 SER A O 13
ATOM 19284 N N . ASP A 1 28 ? 12.340 -22.132 12.823 1.00 0.00 19 ASP A N 13
ATOM 19285 C CA . ASP A 1 28 ? 12.335 -20.773 12.373 1.00 0.00 19 ASP A CA 13
ATOM 19286 C C . ASP A 1 28 ? 10.929 -20.275 12.185 1.00 0.00 19 ASP A C 13
ATOM 19287 O O . ASP A 1 28 ? 9.972 -21.054 12.109 1.00 0.00 19 ASP A O 13
ATOM 19296 N N . ILE A 1 29 ? 10.820 -18.988 12.134 1.00 0.00 20 ILE A N 13
ATOM 19297 C CA . ILE A 1 29 ? 9.592 -18.299 11.884 1.00 0.00 20 ILE A CA 13
ATOM 19298 C C . ILE A 1 29 ? 9.672 -17.764 10.471 1.00 0.00 20 ILE A C 13
ATOM 19299 O O . ILE A 1 29 ? 10.753 -17.333 10.043 1.00 0.00 20 ILE A O 13
ATOM 19315 N N . GLY A 1 30 ? 8.562 -17.830 9.744 1.00 0.00 21 GLY A N 13
ATOM 19316 C CA . GLY A 1 30 ? 8.516 -17.369 8.377 1.00 0.00 21 GLY A CA 13
ATOM 19317 C C . GLY A 1 30 ? 8.999 -15.941 8.242 1.00 0.00 21 GLY A C 13
ATOM 19318 O O . GLY A 1 30 ? 8.695 -15.099 9.099 1.00 0.00 21 GLY A O 13
ATOM 19322 N N . PRO A 1 31 ? 9.756 -15.631 7.181 1.00 0.00 22 PRO A N 13
ATOM 19323 C CA . PRO A 1 31 ? 10.318 -14.312 6.995 1.00 0.00 22 PRO A CA 13
ATOM 19324 C C . PRO A 1 31 ? 9.256 -13.258 6.768 1.00 0.00 22 PRO A C 13
ATOM 19325 O O . PRO A 1 31 ? 8.270 -13.474 6.038 1.00 0.00 22 PRO A O 13
ATOM 19336 N N . LYS A 1 32 ? 9.452 -12.153 7.392 1.00 0.00 23 LYS A N 13
ATOM 19337 C CA . LYS A 1 32 ? 8.556 -11.038 7.313 1.00 0.00 23 LYS A CA 13
ATOM 19338 C C . LYS A 1 32 ? 9.388 -9.883 6.800 1.00 0.00 23 LYS A C 13
ATOM 19339 O O . LYS A 1 32 ? 10.601 -9.880 6.998 1.00 0.00 23 LYS A O 13
ATOM 19358 N N . ALA A 1 33 ? 8.789 -8.937 6.142 1.00 0.00 24 ALA A N 13
ATOM 19359 C CA . ALA A 1 33 ? 9.548 -7.840 5.591 1.00 0.00 24 ALA A CA 13
ATOM 19360 C C . ALA A 1 33 ? 9.666 -6.693 6.590 1.00 0.00 24 ALA A C 13
ATOM 19361 O O . ALA A 1 33 ? 8.667 -6.263 7.175 1.00 0.00 24 ALA A O 13
ATOM 19368 N N . PHE A 1 34 ? 10.885 -6.237 6.807 1.00 0.00 25 PHE A N 13
ATOM 19369 C CA . PHE A 1 34 ? 11.168 -5.146 7.718 1.00 0.00 25 PHE A CA 13
ATOM 19370 C C . PHE A 1 34 ? 12.017 -4.102 7.006 1.00 0.00 25 PHE A C 13
ATOM 19371 O O . PHE A 1 34 ? 12.985 -4.450 6.304 1.00 0.00 25 PHE A O 13
ATOM 19388 N N . PRO A 1 35 ? 11.669 -2.834 7.128 1.00 0.00 26 PRO A N 13
ATOM 19389 C CA . PRO A 1 35 ? 12.503 -1.750 6.626 1.00 0.00 26 PRO A CA 13
ATOM 19390 C C . PRO A 1 35 ? 13.804 -1.649 7.435 1.00 0.00 26 PRO A C 13
ATOM 19391 O O . PRO A 1 35 ? 13.826 -1.948 8.634 1.00 0.00 26 PRO A O 13
ATOM 19402 N N . ASP A 1 36 ? 14.870 -1.224 6.793 1.00 0.00 27 ASP A N 13
ATOM 19403 C CA . ASP A 1 36 ? 16.165 -1.074 7.467 1.00 0.00 27 ASP A CA 13
ATOM 19404 C C . ASP A 1 36 ? 16.131 0.057 8.461 1.00 0.00 27 ASP A C 13
ATOM 19405 O O . ASP A 1 36 ? 16.882 0.070 9.431 1.00 0.00 27 ASP A O 13
ATOM 19414 N N . ALA A 1 37 ? 15.230 0.986 8.239 1.00 0.00 28 ALA A N 13
ATOM 19415 C CA . ALA A 1 37 ? 15.097 2.155 9.081 1.00 0.00 28 ALA A CA 13
ATOM 19416 C C . ALA A 1 37 ? 14.326 1.845 10.361 1.00 0.00 28 ALA A C 13
ATOM 19417 O O . ALA A 1 37 ? 14.226 2.692 11.260 1.00 0.00 28 ALA A O 13
ATOM 19424 N N . THR A 1 38 ? 13.809 0.646 10.457 1.00 0.00 29 THR A N 13
ATOM 19425 C CA . THR A 1 38 ? 13.072 0.233 11.615 1.00 0.00 29 THR A CA 13
ATOM 19426 C C . THR A 1 38 ? 14.052 -0.094 12.737 1.00 0.00 29 THR A C 13
ATOM 19427 O O . THR A 1 38 ? 15.099 -0.693 12.492 1.00 0.00 29 THR A O 13
ATOM 19438 N N . THR A 1 39 ? 13.750 0.327 13.937 1.00 0.00 30 THR A N 13
ATOM 19439 C CA . THR A 1 39 ? 14.635 0.082 15.035 1.00 0.00 30 THR A CA 13
ATOM 19440 C C . THR A 1 39 ? 14.464 -1.329 15.589 1.00 0.00 30 THR A C 13
ATOM 19441 O O . THR A 1 39 ? 13.404 -1.947 15.423 1.00 0.00 30 THR A O 13
ATOM 19452 N N . VAL A 1 40 ? 15.499 -1.835 16.248 1.00 0.00 31 VAL A N 13
ATOM 19453 C CA . VAL A 1 40 ? 15.483 -3.178 16.823 1.00 0.00 31 VAL A CA 13
ATOM 19454 C C . VAL A 1 40 ? 14.371 -3.308 17.862 1.00 0.00 31 VAL A C 13
ATOM 19455 O O . VAL A 1 40 ? 13.801 -4.373 18.034 1.00 0.00 31 VAL A O 13
ATOM 19468 N N . SER A 1 41 ? 14.046 -2.213 18.520 1.00 0.00 32 SER A N 13
ATOM 19469 C CA . SER A 1 41 ? 12.958 -2.195 19.467 1.00 0.00 32 SER A CA 13
ATOM 19470 C C . SER A 1 41 ? 11.638 -2.615 18.781 1.00 0.00 32 SER A C 13
ATOM 19471 O O . SER A 1 41 ? 10.894 -3.452 19.296 1.00 0.00 32 SER A O 13
ATOM 19479 N N . ALA A 1 42 ? 11.405 -2.067 17.602 1.00 0.00 33 ALA A N 13
ATOM 19480 C CA . ALA A 1 42 ? 10.223 -2.360 16.819 1.00 0.00 33 ALA A CA 13
ATOM 19481 C C . ALA A 1 42 ? 10.354 -3.723 16.116 1.00 0.00 33 ALA A C 13
ATOM 19482 O O . ALA A 1 42 ? 9.366 -4.325 15.733 1.00 0.00 33 ALA A O 13
ATOM 19489 N N . LEU A 1 43 ? 11.577 -4.184 15.932 1.00 0.00 34 LEU A N 13
ATOM 19490 C CA . LEU A 1 43 ? 11.836 -5.482 15.400 1.00 0.00 34 LEU A CA 13
ATOM 19491 C C . LEU A 1 43 ? 11.377 -6.512 16.421 1.00 0.00 34 LEU A C 13
ATOM 19492 O O . LEU A 1 43 ? 10.689 -7.478 16.102 1.00 0.00 34 LEU A O 13
ATOM 19508 N N . LYS A 1 44 ? 11.727 -6.250 17.656 1.00 0.00 35 LYS A N 13
ATOM 19509 C CA . LYS A 1 44 ? 11.398 -7.102 18.763 1.00 0.00 35 LYS A CA 13
ATOM 19510 C C . LYS A 1 44 ? 9.924 -7.033 19.111 1.00 0.00 35 LYS A C 13
ATOM 19511 O O . LYS A 1 44 ? 9.345 -8.020 19.535 1.00 0.00 35 LYS A O 13
ATOM 19530 N N . GLU A 1 45 ? 9.316 -5.868 18.917 1.00 0.00 36 GLU A N 13
ATOM 19531 C CA . GLU A 1 45 ? 7.891 -5.709 19.170 1.00 0.00 36 GLU A CA 13
ATOM 19532 C C . GLU A 1 45 ? 7.104 -6.592 18.209 1.00 0.00 36 GLU A C 13
ATOM 19533 O O . GLU A 1 45 ? 6.070 -7.173 18.550 1.00 0.00 36 GLU A O 13
ATOM 19545 N N . THR A 1 46 ? 7.628 -6.697 17.015 1.00 0.00 37 THR A N 13
ATOM 19546 C CA . THR A 1 46 ? 7.079 -7.555 16.001 1.00 0.00 37 THR A CA 13
ATOM 19547 C C . THR A 1 46 ? 7.229 -9.026 16.400 1.00 0.00 37 THR A C 13
ATOM 19548 O O . THR A 1 46 ? 6.322 -9.835 16.171 1.00 0.00 37 THR A O 13
ATOM 19559 N N . VAL A 1 47 ? 8.350 -9.361 17.023 1.00 0.00 38 VAL A N 13
ATOM 19560 C CA . VAL A 1 47 ? 8.587 -10.721 17.490 1.00 0.00 38 VAL A CA 13
ATOM 19561 C C . VAL A 1 47 ? 7.495 -11.118 18.477 1.00 0.00 38 VAL A C 13
ATOM 19562 O O . VAL A 1 47 ? 6.985 -12.226 18.423 1.00 0.00 38 VAL A O 13
ATOM 19575 N N . ILE A 1 48 ? 7.105 -10.166 19.330 1.00 0.00 39 ILE A N 13
ATOM 19576 C CA . ILE A 1 48 ? 6.054 -10.379 20.326 1.00 0.00 39 ILE A CA 13
ATOM 19577 C C . ILE A 1 48 ? 4.749 -10.803 19.628 1.00 0.00 39 ILE A C 13
ATOM 19578 O O . ILE A 1 48 ? 4.059 -11.720 20.071 1.00 0.00 39 ILE A O 13
ATOM 19594 N N . SER A 1 49 ? 4.439 -10.144 18.518 1.00 0.00 40 SER A N 13
ATOM 19595 C CA . SER A 1 49 ? 3.224 -10.434 17.771 1.00 0.00 40 SER A CA 13
ATOM 19596 C C . SER A 1 49 ? 3.313 -11.750 16.956 1.00 0.00 40 SER A C 13
ATOM 19597 O O . SER A 1 49 ? 2.295 -12.369 16.657 1.00 0.00 40 SER A O 13
ATOM 19605 N N . GLU A 1 50 ? 4.526 -12.173 16.617 1.00 0.00 41 GLU A N 13
ATOM 19606 C CA . GLU A 1 50 ? 4.729 -13.367 15.838 1.00 0.00 41 GLU A CA 13
ATOM 19607 C C . GLU A 1 50 ? 4.907 -14.595 16.726 1.00 0.00 41 GLU A C 13
ATOM 19608 O O . GLU A 1 50 ? 4.804 -15.740 16.253 1.00 0.00 41 GLU A O 13
ATOM 19620 N N . TRP A 1 51 ? 5.169 -14.360 17.989 1.00 0.00 42 TRP A N 13
ATOM 19621 C CA . TRP A 1 51 ? 5.441 -15.417 18.931 1.00 0.00 42 TRP A CA 13
ATOM 19622 C C . TRP A 1 51 ? 4.120 -16.082 19.322 1.00 0.00 42 TRP A C 13
ATOM 19623 O O . TRP A 1 51 ? 3.104 -15.383 19.489 1.00 0.00 42 TRP A O 13
ATOM 19644 N N . PRO A 1 52 ? 4.100 -17.431 19.421 1.00 0.00 43 PRO A N 13
ATOM 19645 C CA . PRO A 1 52 ? 2.902 -18.206 19.789 1.00 0.00 43 PRO A CA 13
ATOM 19646 C C . PRO A 1 52 ? 2.141 -17.630 20.996 1.00 0.00 43 PRO A C 13
ATOM 19647 O O . PRO A 1 52 ? 2.650 -17.618 22.126 1.00 0.00 43 PRO A O 13
ATOM 19658 N N . ARG A 1 53 ? 0.915 -17.172 20.737 1.00 0.00 44 ARG A N 13
ATOM 19659 C CA . ARG A 1 53 ? 0.047 -16.544 21.752 1.00 0.00 44 ARG A CA 13
ATOM 19660 C C . ARG A 1 53 ? -0.283 -17.510 22.880 1.00 0.00 44 ARG A C 13
ATOM 19661 O O . ARG A 1 53 ? -0.577 -17.097 24.004 1.00 0.00 44 ARG A O 13
ATOM 19682 N N . GLU A 1 54 ? -0.238 -18.785 22.570 1.00 0.00 45 GLU A N 13
ATOM 19683 C CA . GLU A 1 54 ? -0.574 -19.831 23.517 1.00 0.00 45 GLU A CA 13
ATOM 19684 C C . GLU A 1 54 ? 0.492 -19.945 24.613 1.00 0.00 45 GLU A C 13
ATOM 19685 O O . GLU A 1 54 ? 0.198 -20.323 25.748 1.00 0.00 45 GLU A O 13
ATOM 19697 N N . LYS A 1 55 ? 1.712 -19.584 24.287 1.00 0.00 46 LYS A N 13
ATOM 19698 C CA . LYS A 1 55 ? 2.789 -19.725 25.192 1.00 0.00 46 LYS A CA 13
ATOM 19699 C C . LYS A 1 55 ? 2.948 -18.545 26.111 1.00 0.00 46 LYS A C 13
ATOM 19700 O O . LYS A 1 55 ? 3.723 -17.627 25.840 1.00 0.00 46 LYS A O 13
ATOM 19719 N N . GLU A 1 56 ? 2.171 -18.528 27.166 1.00 0.00 47 GLU A N 13
ATOM 19720 C CA . GLU A 1 56 ? 2.348 -17.550 28.169 1.00 0.00 47 GLU A CA 13
ATOM 19721 C C . GLU A 1 56 ? 3.483 -18.000 29.043 1.00 0.00 47 GLU A C 13
ATOM 19722 O O . GLU A 1 56 ? 3.692 -19.205 29.206 1.00 0.00 47 GLU A O 13
ATOM 19734 N N . ASN A 1 57 ? 4.207 -17.053 29.590 1.00 0.00 48 ASN A N 13
ATOM 19735 C CA . ASN A 1 57 ? 5.448 -17.312 30.354 1.00 0.00 48 ASN A CA 13
ATOM 19736 C C . ASN A 1 57 ? 6.579 -17.739 29.444 1.00 0.00 48 ASN A C 13
ATOM 19737 O O . ASN A 1 57 ? 7.622 -18.214 29.905 1.00 0.00 48 ASN A O 13
ATOM 19748 N N . GLY A 1 58 ? 6.387 -17.526 28.160 1.00 0.00 49 GLY A N 13
ATOM 19749 C CA . GLY A 1 58 ? 7.387 -17.824 27.201 1.00 0.00 49 GLY A CA 13
ATOM 19750 C C . GLY A 1 58 ? 8.043 -16.550 26.722 1.00 0.00 49 GLY A C 13
ATOM 19751 O O . GLY A 1 58 ? 7.638 -15.458 27.137 1.00 0.00 49 GLY A O 13
ATOM 19755 N N . PRO A 1 59 ? 9.056 -16.652 25.870 1.00 0.00 50 PRO A N 13
ATOM 19756 C CA . PRO A 1 59 ? 9.806 -15.486 25.319 1.00 0.00 50 PRO A CA 13
ATOM 19757 C C . PRO A 1 59 ? 8.983 -14.623 24.340 1.00 0.00 50 PRO A C 13
ATOM 19758 O O . PRO A 1 59 ? 9.378 -14.429 23.208 1.00 0.00 50 PRO A O 13
ATOM 19769 N N . LYS A 1 60 ? 7.876 -14.101 24.795 1.00 0.00 51 LYS A N 13
ATOM 19770 C CA . LYS A 1 60 ? 7.033 -13.263 23.955 1.00 0.00 51 LYS A CA 13
ATOM 19771 C C . LYS A 1 60 ? 7.501 -11.832 23.947 1.00 0.00 51 LYS A C 13
ATOM 19772 O O . LYS A 1 60 ? 7.649 -11.237 22.902 1.00 0.00 51 LYS A O 13
ATOM 19791 N N . THR A 1 61 ? 7.753 -11.293 25.113 1.00 0.00 52 THR A N 13
ATOM 19792 C CA . THR A 1 61 ? 8.023 -9.888 25.233 1.00 0.00 52 THR A CA 13
ATOM 19793 C C . THR A 1 61 ? 9.446 -9.491 24.831 1.00 0.00 52 THR A C 13
ATOM 19794 O O . THR A 1 61 ? 10.374 -10.308 24.816 1.00 0.00 52 THR A O 13
ATOM 19805 N N . VAL A 1 62 ? 9.594 -8.204 24.551 1.00 0.00 53 VAL A N 13
ATOM 19806 C CA . VAL A 1 62 ? 10.838 -7.585 24.086 1.00 0.00 53 VAL A CA 13
ATOM 19807 C C . VAL A 1 62 ? 11.993 -7.807 25.079 1.00 0.00 53 VAL A C 13
ATOM 19808 O O . VAL A 1 62 ? 13.159 -7.872 24.694 1.00 0.00 53 VAL A O 13
ATOM 19821 N N . LYS A 1 63 ? 11.653 -7.944 26.332 1.00 0.00 54 LYS A N 13
ATOM 19822 C CA . LYS A 1 63 ? 12.631 -8.133 27.374 1.00 0.00 54 LYS A CA 13
ATOM 19823 C C . LYS A 1 63 ? 13.264 -9.512 27.301 1.00 0.00 54 LYS A C 13
ATOM 19824 O O . LYS A 1 63 ? 14.448 -9.677 27.591 1.00 0.00 54 LYS A O 13
ATOM 19843 N N . GLU A 1 64 ? 12.487 -10.483 26.870 1.00 0.00 55 GLU A N 13
ATOM 19844 C CA . GLU A 1 64 ? 12.889 -11.878 26.986 1.00 0.00 55 GLU A CA 13
ATOM 19845 C C . GLU A 1 64 ? 13.483 -12.429 25.687 1.00 0.00 55 GLU A C 13
ATOM 19846 O O . GLU A 1 64 ? 14.101 -13.498 25.674 1.00 0.00 55 GLU A O 13
ATOM 19858 N N . VAL A 1 65 ? 13.295 -11.720 24.606 1.00 0.00 56 VAL A N 13
ATOM 19859 C CA . VAL A 1 65 ? 13.790 -12.184 23.323 1.00 0.00 56 VAL A CA 13
ATOM 19860 C C . VAL A 1 65 ? 15.157 -11.579 23.026 1.00 0.00 56 VAL A C 13
ATOM 19861 O O . VAL A 1 65 ? 15.340 -10.357 23.121 1.00 0.00 56 VAL A O 13
ATOM 19874 N N . LYS A 1 66 ? 16.105 -12.420 22.679 1.00 0.00 57 LYS A N 13
ATOM 19875 C CA . LYS A 1 66 ? 17.412 -11.974 22.282 1.00 0.00 57 LYS A CA 13
ATOM 19876 C C . LYS A 1 66 ? 17.628 -12.276 20.808 1.00 0.00 57 LYS A C 13
ATOM 19877 O O . LYS A 1 66 ? 17.566 -13.446 20.395 1.00 0.00 57 LYS A O 13
ATOM 19896 N N . LEU A 1 67 ? 17.859 -11.240 20.019 1.00 0.00 58 LEU A N 13
ATOM 19897 C CA . LEU A 1 67 ? 18.101 -11.401 18.590 1.00 0.00 58 LEU A CA 13
ATOM 19898 C C . LEU A 1 67 ? 19.591 -11.332 18.325 1.00 0.00 58 LEU A C 13
ATOM 19899 O O . LEU A 1 67 ? 20.243 -10.355 18.686 1.00 0.00 58 LEU A O 13
ATOM 19915 N N . ILE A 1 68 ? 20.129 -12.372 17.739 1.00 0.00 59 ILE A N 13
ATOM 19916 C CA . ILE A 1 68 ? 21.524 -12.419 17.355 1.00 0.00 59 ILE A CA 13
ATOM 19917 C C . ILE A 1 68 ? 21.646 -12.392 15.838 1.00 0.00 59 ILE A C 13
ATOM 19918 O O . ILE A 1 68 ? 21.082 -13.250 15.140 1.00 0.00 59 ILE A O 13
ATOM 19934 N N . SER A 1 69 ? 22.353 -11.413 15.338 1.00 0.00 60 SER A N 13
ATOM 19935 C CA . SER A 1 69 ? 22.598 -11.286 13.936 1.00 0.00 60 SER A CA 13
ATOM 19936 C C . SER A 1 69 ? 24.080 -11.064 13.743 1.00 0.00 60 SER A C 13
ATOM 19937 O O . SER A 1 69 ? 24.683 -10.264 14.461 1.00 0.00 60 SER A O 13
ATOM 19945 N N . ALA A 1 70 ? 24.674 -11.833 12.836 1.00 0.00 61 ALA A N 13
ATOM 19946 C CA . ALA A 1 70 ? 26.108 -11.747 12.513 1.00 0.00 61 ALA A CA 13
ATOM 19947 C C . ALA A 1 70 ? 26.978 -12.215 13.682 1.00 0.00 61 ALA A C 13
ATOM 19948 O O . ALA A 1 70 ? 28.202 -12.019 13.694 1.00 0.00 61 ALA A O 13
ATOM 19955 N N . GLY A 1 71 ? 26.347 -12.884 14.622 1.00 0.00 62 GLY A N 13
ATOM 19956 C CA . GLY A 1 71 ? 27.035 -13.383 15.787 1.00 0.00 62 GLY A CA 13
ATOM 19957 C C . GLY A 1 71 ? 26.994 -12.421 16.950 1.00 0.00 62 GLY A C 13
ATOM 19958 O O . GLY A 1 71 ? 27.665 -12.638 17.968 1.00 0.00 62 GLY A O 13
ATOM 19962 N N . LYS A 1 72 ? 26.198 -11.383 16.832 1.00 0.00 63 LYS A N 13
ATOM 19963 C CA . LYS A 1 72 ? 26.129 -10.378 17.854 1.00 0.00 63 LYS A CA 13
ATOM 19964 C C . LYS A 1 72 ? 24.672 -10.041 18.149 1.00 0.00 63 LYS A C 13
ATOM 19965 O O . LYS A 1 72 ? 23.842 -9.985 17.233 1.00 0.00 63 LYS A O 13
ATOM 19984 N N . VAL A 1 73 ? 24.357 -9.852 19.414 1.00 0.00 64 VAL A N 13
ATOM 19985 C CA . VAL A 1 73 ? 23.008 -9.517 19.816 1.00 0.00 64 VAL A CA 13
ATOM 19986 C C . VAL A 1 73 ? 22.725 -8.043 19.512 1.00 0.00 64 VAL A C 13
ATOM 19987 O O . VAL A 1 73 ? 23.562 -7.168 19.778 1.00 0.00 64 VAL A O 13
ATOM 20000 N N . LEU A 1 74 ? 21.585 -7.774 18.927 1.00 0.00 65 LEU A N 13
ATOM 20001 C CA . LEU A 1 74 ? 21.210 -6.445 18.601 1.00 0.00 65 LEU A CA 13
ATOM 20002 C C . LEU A 1 74 ? 20.327 -5.820 19.657 1.00 0.00 65 LEU A C 13
ATOM 20003 O O . LEU A 1 74 ? 19.299 -6.377 20.048 1.00 0.00 65 LEU A O 13
ATOM 20019 N N . GLU A 1 75 ? 20.766 -4.672 20.129 1.00 0.00 66 GLU A N 13
ATOM 20020 C CA . GLU A 1 75 ? 20.100 -3.936 21.176 1.00 0.00 66 GLU A CA 13
ATOM 20021 C C . GLU A 1 75 ? 18.963 -3.080 20.614 1.00 0.00 66 GLU A C 13
ATOM 20022 O O . GLU A 1 75 ? 19.036 -2.603 19.481 1.00 0.00 66 GLU A O 13
ATOM 20034 N N . ASN A 1 76 ? 17.940 -2.872 21.441 1.00 0.00 67 ASN A N 13
ATOM 20035 C CA . ASN A 1 76 ? 16.730 -2.080 21.119 1.00 0.00 67 ASN A CA 13
ATOM 20036 C C . ASN A 1 76 ? 17.066 -0.685 20.575 1.00 0.00 67 ASN A C 13
ATOM 20037 O O . ASN A 1 76 ? 16.309 -0.124 19.769 1.00 0.00 67 ASN A O 13
ATOM 20048 N N . SER A 1 77 ? 18.192 -0.136 21.017 1.00 0.00 68 SER A N 13
ATOM 20049 C CA . SER A 1 77 ? 18.603 1.218 20.659 1.00 0.00 68 SER A CA 13
ATOM 20050 C C . SER A 1 77 ? 19.222 1.299 19.254 1.00 0.00 68 SER A C 13
ATOM 20051 O O . SER A 1 77 ? 19.481 2.384 18.739 1.00 0.00 68 SER A O 13
ATOM 20059 N N . LYS A 1 78 ? 19.441 0.174 18.650 1.00 0.00 69 LYS A N 13
ATOM 20060 C CA . LYS A 1 78 ? 20.028 0.106 17.348 1.00 0.00 69 LYS A CA 13
ATOM 20061 C C . LYS A 1 78 ? 18.966 -0.059 16.283 1.00 0.00 69 LYS A C 13
ATOM 20062 O O . LYS A 1 78 ? 17.791 -0.314 16.596 1.00 0.00 69 LYS A O 13
ATOM 20081 N N . THR A 1 79 ? 19.342 0.122 15.047 1.00 0.00 70 THR A N 13
ATOM 20082 C CA . THR A 1 79 ? 18.407 0.032 13.973 1.00 0.00 70 THR A CA 13
ATOM 20083 C C . THR A 1 79 ? 18.656 -1.295 13.230 1.00 0.00 70 THR A C 13
ATOM 20084 O O . THR A 1 79 ? 19.678 -1.950 13.463 1.00 0.00 70 THR A O 13
ATOM 20095 N N . VAL A 1 80 ? 17.742 -1.700 12.357 1.00 0.00 71 VAL A N 13
ATOM 20096 C CA . VAL A 1 80 ? 17.920 -2.950 11.620 1.00 0.00 71 VAL A CA 13
ATOM 20097 C C . VAL A 1 80 ? 19.036 -2.783 10.582 1.00 0.00 71 VAL A C 13
ATOM 20098 O O . VAL A 1 80 ? 19.822 -3.709 10.318 1.00 0.00 71 VAL A O 13
ATOM 20111 N N . LYS A 1 81 ? 19.117 -1.577 10.043 1.00 0.00 72 LYS A N 13
ATOM 20112 C CA . LYS A 1 81 ? 20.118 -1.193 9.053 1.00 0.00 72 LYS A CA 13
ATOM 20113 C C . LYS A 1 81 ? 21.531 -1.400 9.610 1.00 0.00 72 LYS A C 13
ATOM 20114 O O . LYS A 1 81 ? 22.445 -1.757 8.871 1.00 0.00 72 LYS A O 13
ATOM 20133 N N . ASP A 1 82 ? 21.687 -1.192 10.929 1.00 0.00 73 ASP A N 13
ATOM 20134 C CA . ASP A 1 82 ? 22.954 -1.371 11.626 1.00 0.00 73 ASP A CA 13
ATOM 20135 C C . ASP A 1 82 ? 23.532 -2.752 11.408 1.00 0.00 73 ASP A C 13
ATOM 20136 O O . ASP A 1 82 ? 24.748 -2.911 11.270 1.00 0.00 73 ASP A O 13
ATOM 20145 N N . TYR A 1 83 ? 22.678 -3.749 11.381 1.00 0.00 74 TYR A N 13
ATOM 20146 C CA . TYR A 1 83 ? 23.125 -5.093 11.210 1.00 0.00 74 TYR A CA 13
ATOM 20147 C C . TYR A 1 83 ? 23.107 -5.558 9.768 1.00 0.00 74 TYR A C 13
ATOM 20148 O O . TYR A 1 83 ? 23.706 -6.581 9.440 1.00 0.00 74 TYR A O 13
ATOM 20166 N N . ARG A 1 84 ? 22.437 -4.818 8.901 1.00 0.00 75 ARG A N 13
ATOM 20167 C CA . ARG A 1 84 ? 22.520 -5.077 7.495 1.00 0.00 75 ARG A CA 13
ATOM 20168 C C . ARG A 1 84 ? 23.837 -4.559 6.963 1.00 0.00 75 ARG A C 13
ATOM 20169 O O . ARG A 1 84 ? 24.499 -3.741 7.609 1.00 0.00 75 ARG A O 13
ATOM 20190 N N . SER A 1 85 ? 24.214 -5.017 5.806 1.00 0.00 76 SER A N 13
ATOM 20191 C CA . SER A 1 85 ? 25.427 -4.568 5.189 1.00 0.00 76 SER A CA 13
ATOM 20192 C C . SER A 1 85 ? 25.201 -3.120 4.696 1.00 0.00 76 SER A C 13
ATOM 20193 O O . SER A 1 85 ? 24.056 -2.762 4.347 1.00 0.00 76 SER A O 13
ATOM 20201 N N . PRO A 1 86 ? 26.250 -2.251 4.730 1.00 0.00 77 PRO A N 13
ATOM 20202 C CA . PRO A 1 86 ? 26.158 -0.842 4.274 1.00 0.00 77 PRO A CA 13
ATOM 20203 C C . PRO A 1 86 ? 25.619 -0.710 2.842 1.00 0.00 77 PRO A C 13
ATOM 20204 O O . PRO A 1 86 ? 25.484 -1.711 2.109 1.00 0.00 77 PRO A O 13
ATOM 20215 N N . VAL A 1 87 ? 25.328 0.521 2.429 1.00 0.00 78 VAL A N 13
ATOM 20216 C CA . VAL A 1 87 ? 24.774 0.771 1.109 1.00 0.00 78 VAL A CA 13
ATOM 20217 C C . VAL A 1 87 ? 25.845 0.621 0.029 1.00 0.00 78 VAL A C 13
ATOM 20218 O O . VAL A 1 87 ? 26.448 1.587 -0.450 1.00 0.00 78 VAL A O 13
ATOM 20231 N N . SER A 1 88 ? 26.128 -0.597 -0.229 1.00 0.00 79 SER A N 13
ATOM 20232 C CA . SER A 1 88 ? 27.057 -1.044 -1.224 1.00 0.00 79 SER A CA 13
ATOM 20233 C C . SER A 1 88 ? 26.695 -2.502 -1.502 1.00 0.00 79 SER A C 13
ATOM 20234 O O . SER A 1 88 ? 27.505 -3.313 -1.948 1.00 0.00 79 SER A O 13
ATOM 20242 N N . ASN A 1 89 ? 25.444 -2.784 -1.266 1.00 0.00 80 ASN A N 13
ATOM 20243 C CA . ASN A 1 89 ? 24.859 -4.102 -1.409 1.00 0.00 80 ASN A CA 13
ATOM 20244 C C . ASN A 1 89 ? 23.466 -3.888 -1.956 1.00 0.00 80 ASN A C 13
ATOM 20245 O O . ASN A 1 89 ? 22.926 -2.783 -1.805 1.00 0.00 80 ASN A O 13
ATOM 20256 N N . LEU A 1 90 ? 22.888 -4.892 -2.596 1.00 0.00 81 LEU A N 13
ATOM 20257 C CA . LEU A 1 90 ? 21.598 -4.797 -3.149 1.00 0.00 81 LEU A CA 13
ATOM 20258 C C . LEU A 1 90 ? 20.579 -4.571 -2.046 1.00 0.00 81 LEU A C 13
ATOM 20259 O O . LEU A 1 90 ? 20.734 -5.070 -0.922 1.00 0.00 81 LEU A O 13
ATOM 20275 N N . ALA A 1 91 ? 19.550 -3.864 -2.362 1.00 0.00 82 ALA A N 13
ATOM 20276 C CA . ALA A 1 91 ? 18.536 -3.547 -1.404 1.00 0.00 82 ALA A CA 13
ATOM 20277 C C . ALA A 1 91 ? 17.493 -4.648 -1.339 1.00 0.00 82 ALA A C 13
ATOM 20278 O O . ALA A 1 91 ? 16.398 -4.529 -1.878 1.00 0.00 82 ALA A O 13
ATOM 20285 N N . GLY A 1 92 ? 17.876 -5.744 -0.761 1.00 0.00 83 GLY A N 13
ATOM 20286 C CA . GLY A 1 92 ? 17.000 -6.881 -0.638 1.00 0.00 83 GLY A CA 13
ATOM 20287 C C . GLY A 1 92 ? 17.698 -7.997 0.062 1.00 0.00 83 GLY A C 13
ATOM 20288 O O . GLY A 1 92 ? 17.686 -9.140 -0.388 1.00 0.00 83 GLY A O 13
ATOM 20292 N N . ALA A 1 93 ? 18.322 -7.661 1.155 1.00 0.00 84 ALA A N 13
ATOM 20293 C CA . ALA A 1 93 ? 19.072 -8.606 1.925 1.00 0.00 84 ALA A CA 13
ATOM 20294 C C . ALA A 1 93 ? 18.198 -9.236 2.992 1.00 0.00 84 ALA A C 13
ATOM 20295 O O . ALA A 1 93 ? 17.693 -8.553 3.886 1.00 0.00 84 ALA A O 13
ATOM 20302 N N . VAL A 1 94 ? 18.023 -10.523 2.898 1.00 0.00 85 VAL A N 13
ATOM 20303 C CA . VAL A 1 94 ? 17.250 -11.259 3.865 1.00 0.00 85 VAL A CA 13
ATOM 20304 C C . VAL A 1 94 ? 18.164 -11.634 5.010 1.00 0.00 85 VAL A C 13
ATOM 20305 O O . VAL A 1 94 ? 19.326 -12.008 4.792 1.00 0.00 85 VAL A O 13
ATOM 20318 N N . THR A 1 95 ? 17.678 -11.508 6.207 1.00 0.00 86 THR A N 13
ATOM 20319 C CA . THR A 1 95 ? 18.486 -11.741 7.364 1.00 0.00 86 THR A CA 13
ATOM 20320 C C . THR A 1 95 ? 17.858 -12.805 8.268 1.00 0.00 86 THR A C 13
ATOM 20321 O O . THR A 1 95 ? 16.676 -12.726 8.607 1.00 0.00 86 THR A O 13
ATOM 20332 N N . THR A 1 96 ? 18.630 -13.802 8.618 1.00 0.00 87 THR A N 13
ATOM 20333 C CA . THR A 1 96 ? 18.198 -14.779 9.564 1.00 0.00 87 THR A CA 13
ATOM 20334 C C . THR A 1 96 ? 18.769 -14.406 10.919 1.00 0.00 87 THR A C 13
ATOM 20335 O O . THR A 1 96 ? 19.994 -14.319 11.089 1.00 0.00 87 THR A O 13
ATOM 20346 N N . MET A 1 97 ? 17.911 -14.151 11.861 1.00 0.00 88 MET A N 13
ATOM 20347 C CA . MET A 1 97 ? 18.352 -13.805 13.179 1.00 0.00 88 MET A CA 13
ATOM 20348 C C . MET A 1 97 ? 18.150 -14.961 14.097 1.00 0.00 88 MET A C 13
ATOM 20349 O O . MET A 1 97 ? 17.119 -15.627 14.054 1.00 0.00 88 MET A O 13
ATOM 20363 N N . HIS A 1 98 ? 19.136 -15.223 14.893 1.00 0.00 89 HIS A N 13
ATOM 20364 C CA . HIS A 1 98 ? 19.100 -16.342 15.791 1.00 0.00 89 HIS A CA 13
ATOM 20365 C C . HIS A 1 98 ? 18.522 -15.908 17.104 1.00 0.00 89 HIS A C 13
ATOM 20366 O O . HIS A 1 98 ? 19.006 -14.958 17.718 1.00 0.00 89 HIS A O 13
ATOM 20381 N N . VAL A 1 99 ? 17.484 -16.571 17.512 1.00 0.00 90 VAL A N 13
ATOM 20382 C CA . VAL A 1 99 ? 16.792 -16.225 18.723 1.00 0.00 90 VAL A CA 13
ATOM 20383 C C . VAL A 1 99 ? 17.209 -17.128 19.837 1.00 0.00 90 VAL A C 13
ATOM 20384 O O . VAL A 1 99 ? 17.084 -18.364 19.762 1.00 0.00 90 VAL A O 13
ATOM 20397 N N . ILE A 1 100 ? 17.681 -16.514 20.853 1.00 0.00 91 ILE A N 13
ATOM 20398 C CA . ILE A 1 100 ? 18.091 -17.176 22.026 1.00 0.00 91 ILE A CA 13
ATOM 20399 C C . ILE A 1 100 ? 16.952 -17.088 23.003 1.00 0.00 91 ILE A C 13
ATOM 20400 O O . ILE A 1 100 ? 16.396 -16.008 23.240 1.00 0.00 91 ILE A O 13
ATOM 20416 N N . ILE A 1 101 ? 16.603 -18.209 23.541 1.00 0.00 92 ILE A N 13
ATOM 20417 C CA . ILE A 1 101 ? 15.443 -18.332 24.351 1.00 0.00 92 ILE A CA 13
ATOM 20418 C C . ILE A 1 101 ? 15.745 -18.031 25.798 1.00 0.00 92 ILE A C 13
ATOM 20419 O O . ILE A 1 101 ? 16.558 -18.717 26.445 1.00 0.00 92 ILE A O 13
ATOM 20435 N N . GLN A 1 102 ? 15.135 -16.988 26.288 1.00 0.00 93 GLN A N 13
ATOM 20436 C CA . GLN A 1 102 ? 15.209 -16.647 27.660 1.00 0.00 93 GLN A CA 13
ATOM 20437 C C . GLN A 1 102 ? 13.803 -16.755 28.224 1.00 0.00 93 GLN A C 13
ATOM 20438 O O . GLN A 1 102 ? 12.912 -16.005 27.840 1.00 0.00 93 GLN A O 13
ATOM 20452 N N . ALA A 1 103 ? 13.601 -17.731 29.073 1.00 0.00 94 ALA A N 13
ATOM 20453 C CA . ALA A 1 103 ? 12.301 -17.986 29.643 1.00 0.00 94 ALA A CA 13
ATOM 20454 C C . ALA A 1 103 ? 12.070 -17.147 30.893 1.00 0.00 94 ALA A C 13
ATOM 20455 O O . ALA A 1 103 ? 12.853 -17.223 31.850 1.00 0.00 94 ALA A O 13
ATOM 20462 N N . PRO A 1 104 ? 10.987 -16.334 30.883 1.00 0.00 95 PRO A N 13
ATOM 20463 C CA . PRO A 1 104 ? 10.597 -15.460 32.004 1.00 0.00 95 PRO A CA 13
ATOM 20464 C C . PRO A 1 104 ? 10.573 -16.174 33.349 1.00 0.00 95 PRO A C 13
ATOM 20465 O O . PRO A 1 104 ? 10.334 -17.388 33.425 1.00 0.00 95 PRO A O 13
ATOM 20476 N N . VAL A 1 105 ? 10.789 -15.420 34.400 1.00 0.00 96 VAL A N 13
ATOM 20477 C CA . VAL A 1 105 ? 10.755 -15.950 35.741 1.00 0.00 96 VAL A CA 13
ATOM 20478 C C . VAL A 1 105 ? 9.305 -16.198 36.106 1.00 0.00 96 VAL A C 13
ATOM 20479 O O . VAL A 1 105 ? 8.920 -17.304 36.504 1.00 0.00 96 VAL A O 13
ATOM 20492 N N . THR A 1 106 ? 8.512 -15.168 35.948 1.00 0.00 97 THR A N 13
ATOM 20493 C CA . THR A 1 106 ? 7.119 -15.221 36.192 1.00 0.00 97 THR A CA 13
ATOM 20494 C C . THR A 1 106 ? 6.404 -14.149 35.348 1.00 0.00 97 THR A C 13
ATOM 20495 O O . THR A 1 106 ? 6.567 -12.946 35.564 1.00 0.00 97 THR A O 13
ATOM 20506 N N . GLU A 1 107 ? 5.670 -14.586 34.350 1.00 0.00 98 GLU A N 13
ATOM 20507 C CA . GLU A 1 107 ? 4.925 -13.672 33.528 1.00 0.00 98 GLU A CA 13
ATOM 20508 C C . GLU A 1 107 ? 3.570 -13.457 34.162 1.00 0.00 98 GLU A C 13
ATOM 20509 O O . GLU A 1 107 ? 2.631 -14.244 33.965 1.00 0.00 98 GLU A O 13
ATOM 20521 N N . LYS A 1 108 ? 3.504 -12.431 34.967 1.00 0.00 99 LYS A N 13
ATOM 20522 C CA . LYS A 1 108 ? 2.360 -12.097 35.739 1.00 0.00 99 LYS A CA 13
ATOM 20523 C C . LYS A 1 108 ? 2.677 -10.725 36.332 1.00 0.00 99 LYS A C 13
ATOM 20524 O O . LYS A 1 108 ? 3.411 -10.618 37.315 1.00 0.00 99 LYS A O 13
ATOM 20543 N N . GLU A 1 109 ? 2.216 -9.688 35.655 1.00 0.00 100 GLU A N 13
ATOM 20544 C CA . GLU A 1 109 ? 2.567 -8.310 35.997 1.00 0.00 100 GLU A CA 13
ATOM 20545 C C . GLU A 1 109 ? 2.065 -7.910 37.364 1.00 0.00 100 GLU A C 13
ATOM 20546 O O . GLU A 1 109 ? 2.852 -7.625 38.264 1.00 0.00 100 GLU A O 13
ATOM 20558 N N . LYS A 1 110 ? 0.774 -7.894 37.519 1.00 0.00 101 LYS A N 13
ATOM 20559 C CA . LYS A 1 110 ? 0.177 -7.453 38.748 1.00 0.00 101 LYS A CA 13
ATOM 20560 C C . LYS A 1 110 ? -0.199 -8.652 39.564 1.00 0.00 101 LYS A C 13
ATOM 20561 O O . LYS A 1 110 ? -1.311 -9.163 39.399 1.00 0.00 101 LYS A O 13
ATOM 20580 N N . GLU A 1 10 ? 0.012 -15.836 -0.136 1.00 0.00 1 GLU A N 14
ATOM 20581 C CA . GLU A 1 10 ? 1.461 -15.946 -0.223 1.00 0.00 1 GLU A CA 14
ATOM 20582 C C . GLU A 1 10 ? 2.003 -14.776 -1.005 1.00 0.00 1 GLU A C 14
ATOM 20583 O O . GLU A 1 10 ? 1.742 -14.659 -2.203 1.00 0.00 1 GLU A O 14
ATOM 20595 N N . ALA A 1 11 ? 2.722 -13.892 -0.346 1.00 0.00 2 ALA A N 14
ATOM 20596 C CA . ALA A 1 11 ? 3.306 -12.765 -1.022 1.00 0.00 2 ALA A CA 14
ATOM 20597 C C . ALA A 1 11 ? 4.639 -12.398 -0.408 1.00 0.00 2 ALA A C 14
ATOM 20598 O O . ALA A 1 11 ? 4.715 -11.552 0.487 1.00 0.00 2 ALA A O 14
ATOM 20605 N N . GLU A 1 12 ? 5.677 -13.074 -0.829 1.00 0.00 3 GLU A N 14
ATOM 20606 C CA . GLU A 1 12 ? 6.984 -12.775 -0.368 1.00 0.00 3 GLU A CA 14
ATOM 20607 C C . GLU A 1 12 ? 7.680 -11.792 -1.293 1.00 0.00 3 GLU A C 14
ATOM 20608 O O . GLU A 1 12 ? 8.315 -12.172 -2.284 1.00 0.00 3 GLU A O 14
ATOM 20620 N N . VAL A 1 13 ? 7.504 -10.532 -1.008 1.00 0.00 4 VAL A N 14
ATOM 20621 C CA . VAL A 1 13 ? 8.107 -9.490 -1.797 1.00 0.00 4 VAL A CA 14
ATOM 20622 C C . VAL A 1 13 ? 9.307 -8.984 -1.046 1.00 0.00 4 VAL A C 14
ATOM 20623 O O . VAL A 1 13 ? 9.212 -8.632 0.131 1.00 0.00 4 VAL A O 14
ATOM 20636 N N . HIS A 1 14 ? 10.403 -8.943 -1.697 1.00 0.00 5 HIS A N 14
ATOM 20637 C CA . HIS A 1 14 ? 11.623 -8.533 -1.067 1.00 0.00 5 HIS A CA 14
ATOM 20638 C C . HIS A 1 14 ? 12.362 -7.479 -1.831 1.00 0.00 5 HIS A C 14
ATOM 20639 O O . HIS A 1 14 ? 13.247 -7.761 -2.646 1.00 0.00 5 HIS A O 14
ATOM 20654 N N . ASN A 1 15 ? 11.926 -6.269 -1.628 1.00 0.00 6 ASN A N 14
ATOM 20655 C CA . ASN A 1 15 ? 12.606 -5.098 -2.138 1.00 0.00 6 ASN A CA 14
ATOM 20656 C C . ASN A 1 15 ? 13.293 -4.449 -0.963 1.00 0.00 6 ASN A C 14
ATOM 20657 O O . ASN A 1 15 ? 14.305 -3.759 -1.096 1.00 0.00 6 ASN A O 14
ATOM 20668 N N . GLN A 1 16 ? 12.712 -4.685 0.199 1.00 0.00 7 GLN A N 14
ATOM 20669 C CA . GLN A 1 16 ? 13.290 -4.355 1.454 1.00 0.00 7 GLN A CA 14
ATOM 20670 C C . GLN A 1 16 ? 13.908 -5.648 1.982 1.00 0.00 7 GLN A C 14
ATOM 20671 O O . GLN A 1 16 ? 13.934 -6.652 1.264 1.00 0.00 7 GLN A O 14
ATOM 20685 N N . LEU A 1 17 ? 14.359 -5.658 3.201 1.00 0.00 8 LEU A N 14
ATOM 20686 C CA . LEU A 1 17 ? 14.953 -6.858 3.738 1.00 0.00 8 LEU A CA 14
ATOM 20687 C C . LEU A 1 17 ? 13.908 -7.646 4.482 1.00 0.00 8 LEU A C 14
ATOM 20688 O O . LEU A 1 17 ? 13.196 -7.107 5.301 1.00 0.00 8 LEU A O 14
ATOM 20704 N N . GLU A 1 18 ? 13.811 -8.905 4.210 1.00 0.00 9 GLU A N 14
ATOM 20705 C CA . GLU A 1 18 ? 12.849 -9.703 4.894 1.00 0.00 9 GLU A CA 14
ATOM 20706 C C . GLU A 1 18 ? 13.472 -10.300 6.104 1.00 0.00 9 GLU A C 14
ATOM 20707 O O . GLU A 1 18 ? 14.495 -10.963 6.020 1.00 0.00 9 GLU A O 14
ATOM 20719 N N . ILE A 1 19 ? 12.875 -10.074 7.207 1.00 0.00 10 ILE A N 14
ATOM 20720 C CA . ILE A 1 19 ? 13.372 -10.601 8.435 1.00 0.00 10 ILE A CA 14
ATOM 20721 C C . ILE A 1 19 ? 12.491 -11.706 8.906 1.00 0.00 10 ILE A C 14
ATOM 20722 O O . ILE A 1 19 ? 11.263 -11.555 9.008 1.00 0.00 10 ILE A O 14
ATOM 20738 N N . LYS A 1 20 ? 13.096 -12.805 9.146 1.00 0.00 11 LYS A N 14
ATOM 20739 C CA . LYS A 1 20 ? 12.426 -13.933 9.704 1.00 0.00 11 LYS A CA 14
ATOM 20740 C C . LYS A 1 20 ? 13.096 -14.285 11.009 1.00 0.00 11 LYS A C 14
ATOM 20741 O O . LYS A 1 20 ? 14.336 -14.288 11.102 1.00 0.00 11 LYS A O 14
ATOM 20760 N N . PHE A 1 21 ? 12.311 -14.553 12.003 1.00 0.00 12 PHE A N 14
ATOM 20761 C CA . PHE A 1 21 ? 12.831 -14.814 13.323 1.00 0.00 12 PHE A CA 14
ATOM 20762 C C . PHE A 1 21 ? 13.020 -16.291 13.503 1.00 0.00 12 PHE A C 14
ATOM 20763 O O . PHE A 1 21 ? 12.085 -17.052 13.345 1.00 0.00 12 PHE A O 14
ATOM 20780 N N . ARG A 1 22 ? 14.218 -16.703 13.804 1.00 0.00 13 ARG A N 14
ATOM 20781 C CA . ARG A 1 22 ? 14.492 -18.097 13.983 1.00 0.00 13 ARG A CA 14
ATOM 20782 C C . ARG A 1 22 ? 14.992 -18.366 15.385 1.00 0.00 13 ARG A C 14
ATOM 20783 O O . ARG A 1 22 ? 15.928 -17.721 15.869 1.00 0.00 13 ARG A O 14
ATOM 20804 N N . LEU A 1 23 ? 14.356 -19.308 16.022 1.00 0.00 14 LEU A N 14
ATOM 20805 C CA . LEU A 1 23 ? 14.635 -19.673 17.384 1.00 0.00 14 LEU A CA 14
ATOM 20806 C C . LEU A 1 23 ? 15.822 -20.608 17.458 1.00 0.00 14 LEU A C 14
ATOM 20807 O O . LEU A 1 23 ? 16.253 -21.166 16.440 1.00 0.00 14 LEU A O 14
ATOM 20823 N N . THR A 1 24 ? 16.316 -20.815 18.660 1.00 0.00 15 THR A N 14
ATOM 20824 C CA . THR A 1 24 ? 17.439 -21.702 18.909 1.00 0.00 15 THR A CA 14
ATOM 20825 C C . THR A 1 24 ? 17.068 -23.166 18.643 1.00 0.00 15 THR A C 14
ATOM 20826 O O . THR A 1 24 ? 17.925 -24.022 18.456 1.00 0.00 15 THR A O 14
ATOM 20837 N N . ASP A 1 25 ? 15.779 -23.434 18.619 1.00 0.00 16 ASP A N 14
ATOM 20838 C CA . ASP A 1 25 ? 15.268 -24.775 18.338 1.00 0.00 16 ASP A CA 14
ATOM 20839 C C . ASP A 1 25 ? 15.208 -25.030 16.841 1.00 0.00 16 ASP A C 14
ATOM 20840 O O . ASP A 1 25 ? 14.922 -26.145 16.396 1.00 0.00 16 ASP A O 14
ATOM 20849 N N . GLY A 1 26 ? 15.465 -23.994 16.068 1.00 0.00 17 GLY A N 14
ATOM 20850 C CA . GLY A 1 26 ? 15.433 -24.109 14.624 1.00 0.00 17 GLY A CA 14
ATOM 20851 C C . GLY A 1 26 ? 14.067 -23.810 14.065 1.00 0.00 17 GLY A C 14
ATOM 20852 O O . GLY A 1 26 ? 13.841 -23.912 12.866 1.00 0.00 17 GLY A O 14
ATOM 20856 N N . SER A 1 27 ? 13.168 -23.438 14.935 1.00 0.00 18 SER A N 14
ATOM 20857 C CA . SER A 1 27 ? 11.831 -23.070 14.559 1.00 0.00 18 SER A CA 14
ATOM 20858 C C . SER A 1 27 ? 11.846 -21.613 14.126 1.00 0.00 18 SER A C 14
ATOM 20859 O O . SER A 1 27 ? 12.479 -20.785 14.780 1.00 0.00 18 SER A O 14
ATOM 20867 N N . ASP A 1 28 ? 11.202 -21.300 13.042 1.00 0.00 19 ASP A N 14
ATOM 20868 C CA . ASP A 1 28 ? 11.220 -19.960 12.541 1.00 0.00 19 ASP A CA 14
ATOM 20869 C C . ASP A 1 28 ? 9.830 -19.387 12.417 1.00 0.00 19 ASP A C 14
ATOM 20870 O O . ASP A 1 28 ? 8.843 -20.112 12.334 1.00 0.00 19 ASP A O 14
ATOM 20879 N N . ILE A 1 29 ? 9.773 -18.091 12.426 1.00 0.00 20 ILE A N 14
ATOM 20880 C CA . ILE A 1 29 ? 8.559 -17.345 12.247 1.00 0.00 20 ILE A CA 14
ATOM 20881 C C . ILE A 1 29 ? 8.601 -16.743 10.850 1.00 0.00 20 ILE A C 14
ATOM 20882 O O . ILE A 1 29 ? 9.681 -16.319 10.393 1.00 0.00 20 ILE A O 14
ATOM 20898 N N . GLY A 1 30 ? 7.453 -16.740 10.177 1.00 0.00 21 GLY A N 14
ATOM 20899 C CA . GLY A 1 30 ? 7.336 -16.235 8.815 1.00 0.00 21 GLY A CA 14
ATOM 20900 C C . GLY A 1 30 ? 7.950 -14.856 8.615 1.00 0.00 21 GLY A C 14
ATOM 20901 O O . GLY A 1 30 ? 7.736 -13.949 9.437 1.00 0.00 21 GLY A O 14
ATOM 20905 N N . PRO A 1 31 ? 8.738 -14.689 7.534 1.00 0.00 22 PRO A N 14
ATOM 20906 C CA . PRO A 1 31 ? 9.423 -13.435 7.216 1.00 0.00 22 PRO A CA 14
ATOM 20907 C C . PRO A 1 31 ? 8.493 -12.305 6.804 1.00 0.00 22 PRO A C 14
ATOM 20908 O O . PRO A 1 31 ? 7.458 -12.525 6.150 1.00 0.00 22 PRO A O 14
ATOM 20919 N N . LYS A 1 32 ? 8.871 -11.114 7.180 1.00 0.00 23 LYS A N 14
ATOM 20920 C CA . LYS A 1 32 ? 8.178 -9.899 6.780 1.00 0.00 23 LYS A CA 14
ATOM 20921 C C . LYS A 1 32 ? 9.178 -8.988 6.155 1.00 0.00 23 LYS A C 14
ATOM 20922 O O . LYS A 1 32 ? 10.370 -9.172 6.348 1.00 0.00 23 LYS A O 14
ATOM 20941 N N . ALA A 1 33 ? 8.716 -8.018 5.445 1.00 0.00 24 ALA A N 14
ATOM 20942 C CA . ALA A 1 33 ? 9.605 -7.074 4.811 1.00 0.00 24 ALA A CA 14
ATOM 20943 C C . ALA A 1 33 ? 9.856 -5.898 5.737 1.00 0.00 24 ALA A C 14
ATOM 20944 O O . ALA A 1 33 ? 8.913 -5.237 6.193 1.00 0.00 24 ALA A O 14
ATOM 20951 N N . PHE A 1 34 ? 11.104 -5.659 6.026 1.00 0.00 25 PHE A N 14
ATOM 20952 C CA . PHE A 1 34 ? 11.517 -4.570 6.871 1.00 0.00 25 PHE A CA 14
ATOM 20953 C C . PHE A 1 34 ? 12.589 -3.781 6.153 1.00 0.00 25 PHE A C 14
ATOM 20954 O O . PHE A 1 34 ? 13.537 -4.355 5.626 1.00 0.00 25 PHE A O 14
ATOM 20971 N N . PRO A 1 35 ? 12.445 -2.479 6.063 1.00 0.00 26 PRO A N 14
ATOM 20972 C CA . PRO A 1 35 ? 13.519 -1.615 5.580 1.00 0.00 26 PRO A CA 14
ATOM 20973 C C . PRO A 1 35 ? 14.776 -1.787 6.446 1.00 0.00 26 PRO A C 14
ATOM 20974 O O . PRO A 1 35 ? 14.675 -2.073 7.635 1.00 0.00 26 PRO A O 14
ATOM 20985 N N . ASP A 1 36 ? 15.946 -1.623 5.867 1.00 0.00 27 ASP A N 14
ATOM 20986 C CA . ASP A 1 36 ? 17.191 -1.702 6.651 1.00 0.00 27 ASP A CA 14
ATOM 20987 C C . ASP A 1 36 ? 17.243 -0.555 7.655 1.00 0.00 27 ASP A C 14
ATOM 20988 O O . ASP A 1 36 ? 17.877 -0.647 8.690 1.00 0.00 27 ASP A O 14
ATOM 20997 N N . ALA A 1 37 ? 16.506 0.500 7.356 1.00 0.00 28 ALA A N 14
ATOM 20998 C CA . ALA A 1 37 ? 16.435 1.675 8.215 1.00 0.00 28 ALA A CA 14
ATOM 20999 C C . ALA A 1 37 ? 15.461 1.466 9.389 1.00 0.00 28 ALA A C 14
ATOM 21000 O O . ALA A 1 37 ? 15.200 2.389 10.155 1.00 0.00 28 ALA A O 14
ATOM 21007 N N . THR A 1 38 ? 14.936 0.255 9.521 1.00 0.00 29 THR A N 14
ATOM 21008 C CA . THR A 1 38 ? 14.027 -0.077 10.611 1.00 0.00 29 THR A CA 14
ATOM 21009 C C . THR A 1 38 ? 14.762 -0.032 11.951 1.00 0.00 29 THR A C 14
ATOM 21010 O O . THR A 1 38 ? 15.899 -0.516 12.066 1.00 0.00 29 THR A O 14
ATOM 21021 N N . THR A 1 39 ? 14.136 0.565 12.931 1.00 0.00 30 THR A N 14
ATOM 21022 C CA . THR A 1 39 ? 14.691 0.625 14.242 1.00 0.00 30 THR A CA 14
ATOM 21023 C C . THR A 1 39 ? 14.364 -0.650 15.006 1.00 0.00 30 THR A C 14
ATOM 21024 O O . THR A 1 39 ? 13.281 -1.240 14.827 1.00 0.00 30 THR A O 14
ATOM 21035 N N . VAL A 1 40 ? 15.294 -1.086 15.843 1.00 0.00 31 VAL A N 14
ATOM 21036 C CA . VAL A 1 40 ? 15.118 -2.285 16.647 1.00 0.00 31 VAL A CA 14
ATOM 21037 C C . VAL A 1 40 ? 13.906 -2.129 17.570 1.00 0.00 31 VAL A C 14
ATOM 21038 O O . VAL A 1 40 ? 13.274 -3.111 17.943 1.00 0.00 31 VAL A O 14
ATOM 21051 N N . SER A 1 41 ? 13.574 -0.884 17.902 1.00 0.00 32 SER A N 14
ATOM 21052 C CA . SER A 1 41 ? 12.399 -0.588 18.700 1.00 0.00 32 SER A CA 14
ATOM 21053 C C . SER A 1 41 ? 11.135 -1.198 18.056 1.00 0.00 32 SER A C 14
ATOM 21054 O O . SER A 1 41 ? 10.346 -1.865 18.730 1.00 0.00 32 SER A O 14
ATOM 21062 N N . ALA A 1 42 ? 10.987 -1.005 16.745 1.00 0.00 33 ALA A N 14
ATOM 21063 C CA . ALA A 1 42 ? 9.836 -1.515 16.000 1.00 0.00 33 ALA A CA 14
ATOM 21064 C C . ALA A 1 42 ? 9.988 -3.009 15.736 1.00 0.00 33 ALA A C 14
ATOM 21065 O O . ALA A 1 42 ? 8.998 -3.732 15.567 1.00 0.00 33 ALA A O 14
ATOM 21072 N N . LEU A 1 43 ? 11.226 -3.473 15.719 1.00 0.00 34 LEU A N 14
ATOM 21073 C CA . LEU A 1 43 ? 11.523 -4.837 15.538 1.00 0.00 34 LEU A CA 14
ATOM 21074 C C . LEU A 1 43 ? 11.048 -5.590 16.784 1.00 0.00 34 LEU A C 14
ATOM 21075 O O . LEU A 1 43 ? 10.423 -6.635 16.682 1.00 0.00 34 LEU A O 14
ATOM 21091 N N . LYS A 1 44 ? 11.305 -4.998 17.959 1.00 0.00 35 LYS A N 14
ATOM 21092 C CA . LYS A 1 44 ? 10.820 -5.517 19.238 1.00 0.00 35 LYS A CA 14
ATOM 21093 C C . LYS A 1 44 ? 9.305 -5.542 19.250 1.00 0.00 35 LYS A C 14
ATOM 21094 O O . LYS A 1 44 ? 8.707 -6.511 19.681 1.00 0.00 35 LYS A O 14
ATOM 21113 N N . GLU A 1 45 ? 8.696 -4.458 18.761 1.00 0.00 36 GLU A N 14
ATOM 21114 C CA . GLU A 1 45 ? 7.240 -4.351 18.673 1.00 0.00 36 GLU A CA 14
ATOM 21115 C C . GLU A 1 45 ? 6.673 -5.501 17.853 1.00 0.00 36 GLU A C 14
ATOM 21116 O O . GLU A 1 45 ? 5.654 -6.102 18.210 1.00 0.00 36 GLU A O 14
ATOM 21128 N N . THR A 1 46 ? 7.351 -5.814 16.772 1.00 0.00 37 THR A N 14
ATOM 21129 C CA . THR A 1 46 ? 6.974 -6.909 15.918 1.00 0.00 37 THR A CA 14
ATOM 21130 C C . THR A 1 46 ? 7.172 -8.250 16.656 1.00 0.00 37 THR A C 14
ATOM 21131 O O . THR A 1 46 ? 6.343 -9.138 16.565 1.00 0.00 37 THR A O 14
ATOM 21142 N N . VAL A 1 47 ? 8.256 -8.348 17.414 1.00 0.00 38 VAL A N 14
ATOM 21143 C CA . VAL A 1 47 ? 8.580 -9.528 18.214 1.00 0.00 38 VAL A CA 14
ATOM 21144 C C . VAL A 1 47 ? 7.470 -9.816 19.218 1.00 0.00 38 VAL A C 14
ATOM 21145 O O . VAL A 1 47 ? 6.909 -10.912 19.245 1.00 0.00 38 VAL A O 14
ATOM 21158 N N . ILE A 1 48 ? 7.130 -8.809 19.988 1.00 0.00 39 ILE A N 14
ATOM 21159 C CA . ILE A 1 48 ? 6.132 -8.934 21.047 1.00 0.00 39 ILE A CA 14
ATOM 21160 C C . ILE A 1 48 ? 4.752 -9.284 20.456 1.00 0.00 39 ILE A C 14
ATOM 21161 O O . ILE A 1 48 ? 3.972 -10.043 21.050 1.00 0.00 39 ILE A O 14
ATOM 21177 N N . SER A 1 49 ? 4.475 -8.743 19.289 1.00 0.00 40 SER A N 14
ATOM 21178 C CA . SER A 1 49 ? 3.219 -8.977 18.605 1.00 0.00 40 SER A CA 14
ATOM 21179 C C . SER A 1 49 ? 3.160 -10.373 17.946 1.00 0.00 40 SER A C 14
ATOM 21180 O O . SER A 1 49 ? 2.119 -11.028 17.966 1.00 0.00 40 SER A O 14
ATOM 21188 N N . GLU A 1 50 ? 4.266 -10.813 17.370 1.00 0.00 41 GLU A N 14
ATOM 21189 C CA . GLU A 1 50 ? 4.321 -12.069 16.679 1.00 0.00 41 GLU A CA 14
ATOM 21190 C C . GLU A 1 50 ? 4.485 -13.268 17.585 1.00 0.00 41 GLU A C 14
ATOM 21191 O O . GLU A 1 50 ? 4.089 -14.381 17.208 1.00 0.00 41 GLU A O 14
ATOM 21203 N N . TRP A 1 51 ? 5.062 -13.071 18.749 1.00 0.00 42 TRP A N 14
ATOM 21204 C CA . TRP A 1 51 ? 5.247 -14.161 19.679 1.00 0.00 42 TRP A CA 14
ATOM 21205 C C . TRP A 1 51 ? 3.879 -14.545 20.226 1.00 0.00 42 TRP A C 14
ATOM 21206 O O . TRP A 1 51 ? 3.140 -13.662 20.688 1.00 0.00 42 TRP A O 14
ATOM 21227 N N . PRO A 1 52 ? 3.507 -15.856 20.127 1.00 0.00 43 PRO A N 14
ATOM 21228 C CA . PRO A 1 52 ? 2.198 -16.379 20.551 1.00 0.00 43 PRO A CA 14
ATOM 21229 C C . PRO A 1 52 ? 1.662 -15.733 21.825 1.00 0.00 43 PRO A C 14
ATOM 21230 O O . PRO A 1 52 ? 2.285 -15.797 22.889 1.00 0.00 43 PRO A O 14
ATOM 21241 N N . ARG A 1 53 ? 0.490 -15.139 21.701 1.00 0.00 44 ARG A N 14
ATOM 21242 C CA . ARG A 1 53 ? -0.159 -14.397 22.776 1.00 0.00 44 ARG A CA 14
ATOM 21243 C C . ARG A 1 53 ? -0.551 -15.334 23.921 1.00 0.00 44 ARG A C 14
ATOM 21244 O O . ARG A 1 53 ? -0.700 -14.915 25.079 1.00 0.00 44 ARG A O 14
ATOM 21265 N N . GLU A 1 54 ? -0.710 -16.592 23.578 1.00 0.00 45 GLU A N 14
ATOM 21266 C CA . GLU A 1 54 ? -1.047 -17.638 24.525 1.00 0.00 45 GLU A CA 14
ATOM 21267 C C . GLU A 1 54 ? 0.121 -17.888 25.494 1.00 0.00 45 GLU A C 14
ATOM 21268 O O . GLU A 1 54 ? -0.076 -18.362 26.617 1.00 0.00 45 GLU A O 14
ATOM 21280 N N . LYS A 1 55 ? 1.325 -17.562 25.066 1.00 0.00 46 LYS A N 14
ATOM 21281 C CA . LYS A 1 55 ? 2.475 -17.812 25.839 1.00 0.00 46 LYS A CA 14
ATOM 21282 C C . LYS A 1 55 ? 2.736 -16.735 26.870 1.00 0.00 46 LYS A C 14
ATOM 21283 O O . LYS A 1 55 ? 3.427 -15.746 26.603 1.00 0.00 46 LYS A O 14
ATOM 21302 N N . GLU A 1 56 ? 2.133 -16.908 28.029 1.00 0.00 47 GLU A N 14
ATOM 21303 C CA . GLU A 1 56 ? 2.359 -16.045 29.139 1.00 0.00 47 GLU A CA 14
ATOM 21304 C C . GLU A 1 56 ? 3.614 -16.514 29.844 1.00 0.00 47 GLU A C 14
ATOM 21305 O O . GLU A 1 56 ? 3.950 -17.709 29.779 1.00 0.00 47 GLU A O 14
ATOM 21317 N N . ASN A 1 57 ? 4.315 -15.590 30.480 1.00 0.00 48 ASN A N 14
ATOM 21318 C CA . ASN A 1 57 ? 5.582 -15.872 31.205 1.00 0.00 48 ASN A CA 14
ATOM 21319 C C . ASN A 1 57 ? 6.649 -16.406 30.219 1.00 0.00 48 ASN A C 14
ATOM 21320 O O . ASN A 1 57 ? 7.652 -17.009 30.598 1.00 0.00 48 ASN A O 14
ATOM 21331 N N . GLY A 1 58 ? 6.436 -16.139 28.961 1.00 0.00 49 GLY A N 14
ATOM 21332 C CA . GLY A 1 58 ? 7.333 -16.595 27.957 1.00 0.00 49 GLY A CA 14
ATOM 21333 C C . GLY A 1 58 ? 8.184 -15.468 27.471 1.00 0.00 49 GLY A C 14
ATOM 21334 O O . GLY A 1 58 ? 7.992 -14.330 27.905 1.00 0.00 49 GLY A O 14
ATOM 21338 N N . PRO A 1 59 ? 9.143 -15.731 26.588 1.00 0.00 50 PRO A N 14
ATOM 21339 C CA . PRO A 1 59 ? 10.000 -14.684 26.030 1.00 0.00 50 PRO A CA 14
ATOM 21340 C C . PRO A 1 59 ? 9.226 -13.814 25.054 1.00 0.00 50 PRO A C 14
ATOM 21341 O O . PRO A 1 59 ? 9.231 -14.058 23.863 1.00 0.00 50 PRO A O 14
ATOM 21352 N N . LYS A 1 60 ? 8.541 -12.827 25.564 1.00 0.00 51 LYS A N 14
ATOM 21353 C CA . LYS A 1 60 ? 7.649 -12.079 24.732 1.00 0.00 51 LYS A CA 14
ATOM 21354 C C . LYS A 1 60 ? 7.957 -10.588 24.749 1.00 0.00 51 LYS A C 14
ATOM 21355 O O . LYS A 1 60 ? 7.705 -9.907 23.783 1.00 0.00 51 LYS A O 14
ATOM 21374 N N . THR A 1 61 ? 8.515 -10.085 25.839 1.00 0.00 52 THR A N 14
ATOM 21375 C CA . THR A 1 61 ? 8.760 -8.660 25.944 1.00 0.00 52 THR A CA 14
ATOM 21376 C C . THR A 1 61 ? 10.186 -8.250 25.500 1.00 0.00 52 THR A C 14
ATOM 21377 O O . THR A 1 61 ? 11.055 -9.103 25.262 1.00 0.00 52 THR A O 14
ATOM 21388 N N . VAL A 1 62 ? 10.408 -6.931 25.422 1.00 0.00 53 VAL A N 14
ATOM 21389 C CA . VAL A 1 62 ? 11.642 -6.318 24.892 1.00 0.00 53 VAL A CA 14
ATOM 21390 C C . VAL A 1 62 ? 12.919 -6.836 25.553 1.00 0.00 53 VAL A C 14
ATOM 21391 O O . VAL A 1 62 ? 13.895 -7.159 24.859 1.00 0.00 53 VAL A O 14
ATOM 21404 N N . LYS A 1 63 ? 12.912 -6.925 26.870 1.00 0.00 54 LYS A N 14
ATOM 21405 C CA . LYS A 1 63 ? 14.132 -7.265 27.605 1.00 0.00 54 LYS A CA 14
ATOM 21406 C C . LYS A 1 63 ? 14.435 -8.749 27.527 1.00 0.00 54 LYS A C 14
ATOM 21407 O O . LYS A 1 63 ? 15.602 -9.157 27.556 1.00 0.00 54 LYS A O 14
ATOM 21426 N N . GLU A 1 64 ? 13.399 -9.541 27.405 1.00 0.00 55 GLU A N 14
ATOM 21427 C CA . GLU A 1 64 ? 13.543 -10.981 27.519 1.00 0.00 55 GLU A CA 14
ATOM 21428 C C . GLU A 1 64 ? 13.984 -11.603 26.203 1.00 0.00 55 GLU A C 14
ATOM 21429 O O . GLU A 1 64 ? 14.708 -12.607 26.182 1.00 0.00 55 GLU A O 14
ATOM 21441 N N . VAL A 1 65 ? 13.553 -11.013 25.116 1.00 0.00 56 VAL A N 14
ATOM 21442 C CA . VAL A 1 65 ? 13.902 -11.507 23.808 1.00 0.00 56 VAL A CA 14
ATOM 21443 C C . VAL A 1 65 ? 15.111 -10.764 23.288 1.00 0.00 56 VAL A C 14
ATOM 21444 O O . VAL A 1 65 ? 15.055 -9.554 23.072 1.00 0.00 56 VAL A O 14
ATOM 21457 N N . LYS A 1 66 ? 16.185 -11.462 23.086 1.00 0.00 57 LYS A N 14
ATOM 21458 C CA . LYS A 1 66 ? 17.361 -10.863 22.528 1.00 0.00 57 LYS A CA 14
ATOM 21459 C C . LYS A 1 66 ? 17.477 -11.218 21.067 1.00 0.00 57 LYS A C 14
ATOM 21460 O O . LYS A 1 66 ? 17.401 -12.392 20.693 1.00 0.00 57 LYS A O 14
ATOM 21479 N N . LEU A 1 67 ? 17.634 -10.210 20.248 1.00 0.00 58 LEU A N 14
ATOM 21480 C CA . LEU A 1 67 ? 17.661 -10.391 18.824 1.00 0.00 58 LEU A CA 14
ATOM 21481 C C . LEU A 1 67 ? 19.133 -10.344 18.363 1.00 0.00 58 LEU A C 14
ATOM 21482 O O . LEU A 1 67 ? 19.836 -9.364 18.610 1.00 0.00 58 LEU A O 14
ATOM 21498 N N . ILE A 1 68 ? 19.569 -11.401 17.717 1.00 0.00 59 ILE A N 14
ATOM 21499 C CA . ILE A 1 68 ? 20.948 -11.562 17.273 1.00 0.00 59 ILE A CA 14
ATOM 21500 C C . ILE A 1 68 ? 21.071 -11.604 15.750 1.00 0.00 59 ILE A C 14
ATOM 21501 O O . ILE A 1 68 ? 20.419 -12.419 15.075 1.00 0.00 59 ILE A O 14
ATOM 21517 N N . SER A 1 69 ? 21.898 -10.724 15.229 1.00 0.00 60 SER A N 14
ATOM 21518 C CA . SER A 1 69 ? 22.242 -10.703 13.838 1.00 0.00 60 SER A CA 14
ATOM 21519 C C . SER A 1 69 ? 23.761 -10.784 13.727 1.00 0.00 60 SER A C 14
ATOM 21520 O O . SER A 1 69 ? 24.471 -9.922 14.273 1.00 0.00 60 SER A O 14
ATOM 21528 N N . ALA A 1 70 ? 24.256 -11.843 13.091 1.00 0.00 61 ALA A N 14
ATOM 21529 C CA . ALA A 1 70 ? 25.705 -12.092 12.891 1.00 0.00 61 ALA A CA 14
ATOM 21530 C C . ALA A 1 70 ? 26.437 -12.302 14.225 1.00 0.00 61 ALA A C 14
ATOM 21531 O O . ALA A 1 70 ? 27.667 -12.268 14.294 1.00 0.00 61 ALA A O 14
ATOM 21538 N N . GLY A 1 71 ? 25.669 -12.561 15.263 1.00 0.00 62 GLY A N 14
ATOM 21539 C CA . GLY A 1 71 ? 26.222 -12.762 16.587 1.00 0.00 62 GLY A CA 14
ATOM 21540 C C . GLY A 1 71 ? 26.156 -11.509 17.441 1.00 0.00 62 GLY A C 14
ATOM 21541 O O . GLY A 1 71 ? 26.598 -11.510 18.592 1.00 0.00 62 GLY A O 14
ATOM 21545 N N . LYS A 1 72 ? 25.606 -10.441 16.889 1.00 0.00 63 LYS A N 14
ATOM 21546 C CA . LYS A 1 72 ? 25.516 -9.197 17.566 1.00 0.00 63 LYS A CA 14
ATOM 21547 C C . LYS A 1 72 ? 24.095 -8.953 18.005 1.00 0.00 63 LYS A C 14
ATOM 21548 O O . LYS A 1 72 ? 23.157 -9.222 17.247 1.00 0.00 63 LYS A O 14
ATOM 21567 N N . VAL A 1 73 ? 23.936 -8.454 19.209 1.00 0.00 64 VAL A N 14
ATOM 21568 C CA . VAL A 1 73 ? 22.627 -8.143 19.741 1.00 0.00 64 VAL A CA 14
ATOM 21569 C C . VAL A 1 73 ? 22.152 -6.834 19.126 1.00 0.00 64 VAL A C 14
ATOM 21570 O O . VAL A 1 73 ? 22.883 -5.828 19.149 1.00 0.00 64 VAL A O 14
ATOM 21583 N N . LEU A 1 74 ? 20.977 -6.832 18.557 1.00 0.00 65 LEU A N 14
ATOM 21584 C CA . LEU A 1 74 ? 20.419 -5.626 18.059 1.00 0.00 65 LEU A CA 14
ATOM 21585 C C . LEU A 1 74 ? 19.890 -4.812 19.208 1.00 0.00 65 LEU A C 14
ATOM 21586 O O . LEU A 1 74 ? 18.926 -5.199 19.877 1.00 0.00 65 LEU A O 14
ATOM 21602 N N . GLU A 1 75 ? 20.550 -3.725 19.457 1.00 0.00 66 GLU A N 14
ATOM 21603 C CA . GLU A 1 75 ? 20.219 -2.849 20.548 1.00 0.00 66 GLU A CA 14
ATOM 21604 C C . GLU A 1 75 ? 18.978 -2.026 20.218 1.00 0.00 66 GLU A C 14
ATOM 21605 O O . GLU A 1 75 ? 18.871 -1.459 19.139 1.00 0.00 66 GLU A O 14
ATOM 21617 N N . ASN A 1 76 ? 18.067 -1.969 21.171 1.00 0.00 67 ASN A N 14
ATOM 21618 C CA . ASN A 1 76 ? 16.733 -1.361 21.016 1.00 0.00 67 ASN A CA 14
ATOM 21619 C C . ASN A 1 76 ? 16.748 0.082 20.452 1.00 0.00 67 ASN A C 14
ATOM 21620 O O . ASN A 1 76 ? 15.863 0.456 19.684 1.00 0.00 67 ASN A O 14
ATOM 21631 N N . SER A 1 77 ? 17.747 0.872 20.802 1.00 0.00 68 SER A N 14
ATOM 21632 C CA . SER A 1 77 ? 17.762 2.276 20.394 1.00 0.00 68 SER A CA 14
ATOM 21633 C C . SER A 1 77 ? 18.479 2.553 19.049 1.00 0.00 68 SER A C 14
ATOM 21634 O O . SER A 1 77 ? 18.630 3.717 18.654 1.00 0.00 68 SER A O 14
ATOM 21642 N N . LYS A 1 78 ? 18.894 1.532 18.348 1.00 0.00 69 LYS A N 14
ATOM 21643 C CA . LYS A 1 78 ? 19.532 1.713 17.074 1.00 0.00 69 LYS A CA 14
ATOM 21644 C C . LYS A 1 78 ? 18.761 1.018 15.966 1.00 0.00 69 LYS A C 14
ATOM 21645 O O . LYS A 1 78 ? 17.845 0.242 16.232 1.00 0.00 69 LYS A O 14
ATOM 21664 N N . THR A 1 79 ? 19.084 1.333 14.736 1.00 0.00 70 THR A N 14
ATOM 21665 C CA . THR A 1 79 ? 18.423 0.765 13.625 1.00 0.00 70 THR A CA 14
ATOM 21666 C C . THR A 1 79 ? 19.257 -0.376 13.034 1.00 0.00 70 THR A C 14
ATOM 21667 O O . THR A 1 79 ? 20.443 -0.517 13.368 1.00 0.00 70 THR A O 14
ATOM 21678 N N . VAL A 1 80 ? 18.647 -1.183 12.159 1.00 0.00 71 VAL A N 14
ATOM 21679 C CA . VAL A 1 80 ? 19.348 -2.314 11.534 1.00 0.00 71 VAL A CA 14
ATOM 21680 C C . VAL A 1 80 ? 20.491 -1.789 10.653 1.00 0.00 71 VAL A C 14
ATOM 21681 O O . VAL A 1 80 ? 21.558 -2.399 10.549 1.00 0.00 71 VAL A O 14
ATOM 21694 N N . LYS A 1 81 ? 20.247 -0.635 10.069 1.00 0.00 72 LYS A N 14
ATOM 21695 C CA . LYS A 1 81 ? 21.168 0.065 9.199 1.00 0.00 72 LYS A CA 14
ATOM 21696 C C . LYS A 1 81 ? 22.503 0.335 9.899 1.00 0.00 72 LYS A C 14
ATOM 21697 O O . LYS A 1 81 ? 23.552 0.326 9.260 1.00 0.00 72 LYS A O 14
ATOM 21716 N N . ASP A 1 82 ? 22.465 0.557 11.209 1.00 0.00 73 ASP A N 14
ATOM 21717 C CA . ASP A 1 82 ? 23.687 0.851 11.972 1.00 0.00 73 ASP A CA 14
ATOM 21718 C C . ASP A 1 82 ? 24.661 -0.339 11.900 1.00 0.00 73 ASP A C 14
ATOM 21719 O O . ASP A 1 82 ? 25.878 -0.165 11.778 1.00 0.00 73 ASP A O 14
ATOM 21728 N N . TYR A 1 83 ? 24.114 -1.542 11.938 1.00 0.00 74 TYR A N 14
ATOM 21729 C CA . TYR A 1 83 ? 24.911 -2.750 11.830 1.00 0.00 74 TYR A CA 14
ATOM 21730 C C . TYR A 1 83 ? 25.116 -3.164 10.381 1.00 0.00 74 TYR A C 14
ATOM 21731 O O . TYR A 1 83 ? 26.104 -3.821 10.052 1.00 0.00 74 TYR A O 14
ATOM 21749 N N . ARG A 1 84 ? 24.191 -2.805 9.522 1.00 0.00 75 ARG A N 14
ATOM 21750 C CA . ARG A 1 84 ? 24.224 -3.210 8.175 1.00 0.00 75 ARG A CA 14
ATOM 21751 C C . ARG A 1 84 ? 25.249 -2.395 7.391 1.00 0.00 75 ARG A C 14
ATOM 21752 O O . ARG A 1 84 ? 25.028 -1.228 7.072 1.00 0.00 75 ARG A O 14
ATOM 21773 N N . SER A 1 85 ? 26.364 -2.996 7.137 1.00 0.00 76 SER A N 14
ATOM 21774 C CA . SER A 1 85 ? 27.417 -2.386 6.399 1.00 0.00 76 SER A CA 14
ATOM 21775 C C . SER A 1 85 ? 27.387 -2.898 4.956 1.00 0.00 76 SER A C 14
ATOM 21776 O O . SER A 1 85 ? 27.039 -4.063 4.725 1.00 0.00 76 SER A O 14
ATOM 21784 N N . PRO A 1 86 ? 27.721 -2.058 3.967 1.00 0.00 77 PRO A N 14
ATOM 21785 C CA . PRO A 1 86 ? 27.738 -2.475 2.584 1.00 0.00 77 PRO A CA 14
ATOM 21786 C C . PRO A 1 86 ? 28.957 -3.329 2.256 1.00 0.00 77 PRO A C 14
ATOM 21787 O O . PRO A 1 86 ? 30.100 -2.862 2.288 1.00 0.00 77 PRO A O 14
ATOM 21798 N N . VAL A 1 87 ? 28.704 -4.566 1.984 1.00 0.00 78 VAL A N 14
ATOM 21799 C CA . VAL A 1 87 ? 29.737 -5.515 1.583 1.00 0.00 78 VAL A CA 14
ATOM 21800 C C . VAL A 1 87 ? 29.329 -6.158 0.248 1.00 0.00 78 VAL A C 14
ATOM 21801 O O . VAL A 1 87 ? 30.141 -6.747 -0.480 1.00 0.00 78 VAL A O 14
ATOM 21814 N N . SER A 1 88 ? 28.071 -6.002 -0.052 1.00 0.00 79 SER A N 14
ATOM 21815 C CA . SER A 1 88 ? 27.458 -6.501 -1.245 1.00 0.00 79 SER A CA 14
ATOM 21816 C C . SER A 1 88 ? 26.157 -5.751 -1.466 1.00 0.00 79 SER A C 14
ATOM 21817 O O . SER A 1 88 ? 25.217 -5.886 -0.676 1.00 0.00 79 SER A O 14
ATOM 21825 N N . ASN A 1 89 ? 26.099 -4.934 -2.486 1.00 0.00 80 ASN A N 14
ATOM 21826 C CA . ASN A 1 89 ? 24.900 -4.146 -2.731 1.00 0.00 80 ASN A CA 14
ATOM 21827 C C . ASN A 1 89 ? 23.811 -4.969 -3.374 1.00 0.00 80 ASN A C 14
ATOM 21828 O O . ASN A 1 89 ? 23.780 -5.165 -4.595 1.00 0.00 80 ASN A O 14
ATOM 21839 N N . LEU A 1 90 ? 22.960 -5.501 -2.536 1.00 0.00 81 LEU A N 14
ATOM 21840 C CA . LEU A 1 90 ? 21.879 -6.287 -2.907 1.00 0.00 81 LEU A CA 14
ATOM 21841 C C . LEU A 1 90 ? 20.629 -5.420 -2.962 1.00 0.00 81 LEU A C 14
ATOM 21842 O O . LEU A 1 90 ? 20.686 -4.222 -2.648 1.00 0.00 81 LEU A O 14
ATOM 21858 N N . ALA A 1 91 ? 19.523 -6.004 -3.337 1.00 0.00 82 ALA A N 14
ATOM 21859 C CA . ALA A 1 91 ? 18.280 -5.309 -3.390 1.00 0.00 82 ALA A CA 14
ATOM 21860 C C . ALA A 1 91 ? 17.172 -6.208 -2.892 1.00 0.00 82 ALA A C 14
ATOM 21861 O O . ALA A 1 91 ? 16.657 -7.062 -3.633 1.00 0.00 82 ALA A O 14
ATOM 21868 N N . GLY A 1 92 ? 16.842 -6.057 -1.636 1.00 0.00 83 GLY A N 14
ATOM 21869 C CA . GLY A 1 92 ? 15.840 -6.885 -1.039 1.00 0.00 83 GLY A CA 14
ATOM 21870 C C . GLY A 1 92 ? 16.402 -8.214 -0.623 1.00 0.00 83 GLY A C 14
ATOM 21871 O O . GLY A 1 92 ? 16.185 -9.237 -1.296 1.00 0.00 83 GLY A O 14
ATOM 21875 N N . ALA A 1 93 ? 17.135 -8.212 0.458 1.00 0.00 84 ALA A N 14
ATOM 21876 C CA . ALA A 1 93 ? 17.780 -9.409 0.962 1.00 0.00 84 ALA A CA 14
ATOM 21877 C C . ALA A 1 93 ? 16.947 -10.042 2.070 1.00 0.00 84 ALA A C 14
ATOM 21878 O O . ALA A 1 93 ? 16.185 -9.365 2.740 1.00 0.00 84 ALA A O 14
ATOM 21885 N N . VAL A 1 94 ? 17.083 -11.327 2.253 1.00 0.00 85 VAL A N 14
ATOM 21886 C CA . VAL A 1 94 ? 16.369 -12.021 3.309 1.00 0.00 85 VAL A CA 14
ATOM 21887 C C . VAL A 1 94 ? 17.335 -12.269 4.449 1.00 0.00 85 VAL A C 14
ATOM 21888 O O . VAL A 1 94 ? 18.443 -12.778 4.238 1.00 0.00 85 VAL A O 14
ATOM 21901 N N . THR A 1 95 ? 16.931 -11.921 5.629 1.00 0.00 86 THR A N 14
ATOM 21902 C CA . THR A 1 95 ? 17.781 -11.991 6.769 1.00 0.00 86 THR A CA 14
ATOM 21903 C C . THR A 1 95 ? 17.152 -12.867 7.861 1.00 0.00 86 THR A C 14
ATOM 21904 O O . THR A 1 95 ? 15.981 -12.680 8.244 1.00 0.00 86 THR A O 14
ATOM 21915 N N . THR A 1 96 ? 17.911 -13.820 8.330 1.00 0.00 87 THR A N 14
ATOM 21916 C CA . THR A 1 96 ? 17.492 -14.679 9.389 1.00 0.00 87 THR A CA 14
ATOM 21917 C C . THR A 1 96 ? 18.046 -14.152 10.704 1.00 0.00 87 THR A C 14
ATOM 21918 O O . THR A 1 96 ? 19.260 -14.043 10.881 1.00 0.00 87 THR A O 14
ATOM 21929 N N . MET A 1 97 ? 17.173 -13.810 11.600 1.00 0.00 88 MET A N 14
ATOM 21930 C CA . MET A 1 97 ? 17.582 -13.313 12.881 1.00 0.00 88 MET A CA 14
ATOM 21931 C C . MET A 1 97 ? 17.491 -14.407 13.893 1.00 0.00 88 MET A C 14
ATOM 21932 O O . MET A 1 97 ? 16.521 -15.169 13.903 1.00 0.00 88 MET A O 14
ATOM 21946 N N . HIS A 1 98 ? 18.484 -14.512 14.728 1.00 0.00 89 HIS A N 14
ATOM 21947 C CA . HIS A 1 98 ? 18.483 -15.517 15.756 1.00 0.00 89 HIS A CA 14
ATOM 21948 C C . HIS A 1 98 ? 17.923 -14.952 17.015 1.00 0.00 89 HIS A C 14
ATOM 21949 O O . HIS A 1 98 ? 18.390 -13.929 17.512 1.00 0.00 89 HIS A O 14
ATOM 21964 N N . VAL A 1 99 ? 16.917 -15.587 17.506 1.00 0.00 90 VAL A N 14
ATOM 21965 C CA . VAL A 1 99 ? 16.265 -15.157 18.702 1.00 0.00 90 VAL A CA 14
ATOM 21966 C C . VAL A 1 99 ? 16.807 -15.932 19.867 1.00 0.00 90 VAL A C 14
ATOM 21967 O O . VAL A 1 99 ? 16.790 -17.165 19.882 1.00 0.00 90 VAL A O 14
ATOM 21980 N N . ILE A 1 100 ? 17.306 -15.208 20.802 1.00 0.00 91 ILE A N 14
ATOM 21981 C CA . ILE A 1 100 ? 17.868 -15.741 21.992 1.00 0.00 91 ILE A CA 14
ATOM 21982 C C . ILE A 1 100 ? 16.847 -15.656 23.097 1.00 0.00 91 ILE A C 14
ATOM 21983 O O . ILE A 1 100 ? 16.373 -14.561 23.458 1.00 0.00 91 ILE A O 14
ATOM 21999 N N . ILE A 1 101 ? 16.498 -16.801 23.610 1.00 0.00 92 ILE A N 14
ATOM 22000 C CA . ILE A 1 101 ? 15.489 -16.911 24.614 1.00 0.00 92 ILE A CA 14
ATOM 22001 C C . ILE A 1 101 ? 16.097 -17.049 25.985 1.00 0.00 92 ILE A C 14
ATOM 22002 O O . ILE A 1 101 ? 16.706 -18.072 26.315 1.00 0.00 92 ILE A O 14
ATOM 22018 N N . GLN A 1 102 ? 15.964 -16.022 26.760 1.00 0.00 93 GLN A N 14
ATOM 22019 C CA . GLN A 1 102 ? 16.322 -16.078 28.121 1.00 0.00 93 GLN A CA 14
ATOM 22020 C C . GLN A 1 102 ? 15.038 -16.064 28.895 1.00 0.00 93 GLN A C 14
ATOM 22021 O O . GLN A 1 102 ? 14.287 -15.086 28.861 1.00 0.00 93 GLN A O 14
ATOM 22035 N N . ALA A 1 103 ? 14.776 -17.167 29.541 1.00 0.00 94 ALA A N 14
ATOM 22036 C CA . ALA A 1 103 ? 13.504 -17.433 30.192 1.00 0.00 94 ALA A CA 14
ATOM 22037 C C . ALA A 1 103 ? 13.190 -16.459 31.323 1.00 0.00 94 ALA A C 14
ATOM 22038 O O . ALA A 1 103 ? 13.954 -16.354 32.305 1.00 0.00 94 ALA A O 14
ATOM 22045 N N . PRO A 1 104 ? 12.082 -15.704 31.180 1.00 0.00 95 PRO A N 14
ATOM 22046 C CA . PRO A 1 104 ? 11.590 -14.802 32.220 1.00 0.00 95 PRO A CA 14
ATOM 22047 C C . PRO A 1 104 ? 11.165 -15.595 33.444 1.00 0.00 95 PRO A C 14
ATOM 22048 O O . PRO A 1 104 ? 10.670 -16.724 33.318 1.00 0.00 95 PRO A O 14
ATOM 22059 N N . VAL A 1 105 ? 11.352 -15.040 34.608 1.00 0.00 96 VAL A N 14
ATOM 22060 C CA . VAL A 1 105 ? 11.001 -15.754 35.799 1.00 0.00 96 VAL A CA 14
ATOM 22061 C C . VAL A 1 105 ? 9.693 -15.258 36.407 1.00 0.00 96 VAL A C 14
ATOM 22062 O O . VAL A 1 105 ? 9.514 -14.068 36.677 1.00 0.00 96 VAL A O 14
ATOM 22075 N N . THR A 1 106 ? 8.788 -16.166 36.555 1.00 0.00 97 THR A N 14
ATOM 22076 C CA . THR A 1 106 ? 7.532 -15.964 37.214 1.00 0.00 97 THR A CA 14
ATOM 22077 C C . THR A 1 106 ? 7.070 -17.327 37.670 1.00 0.00 97 THR A C 14
ATOM 22078 O O . THR A 1 106 ? 6.958 -18.246 36.860 1.00 0.00 97 THR A O 14
ATOM 22089 N N . GLU A 1 107 ? 6.847 -17.482 38.935 1.00 0.00 98 GLU A N 14
ATOM 22090 C CA . GLU A 1 107 ? 6.501 -18.764 39.462 1.00 0.00 98 GLU A CA 14
ATOM 22091 C C . GLU A 1 107 ? 5.010 -18.845 39.750 1.00 0.00 98 GLU A C 14
ATOM 22092 O O . GLU A 1 107 ? 4.502 -18.209 40.685 1.00 0.00 98 GLU A O 14
ATOM 22104 N N . LYS A 1 108 ? 4.316 -19.587 38.923 1.00 0.00 99 LYS A N 14
ATOM 22105 C CA . LYS A 1 108 ? 2.922 -19.815 39.057 1.00 0.00 99 LYS A CA 14
ATOM 22106 C C . LYS A 1 108 ? 2.569 -21.115 38.363 1.00 0.00 99 LYS A C 14
ATOM 22107 O O . LYS A 1 108 ? 3.130 -21.429 37.321 1.00 0.00 99 LYS A O 14
ATOM 22126 N N . GLU A 1 109 ? 1.693 -21.879 38.953 1.00 0.00 100 GLU A N 14
ATOM 22127 C CA . GLU A 1 109 ? 1.280 -23.133 38.387 1.00 0.00 100 GLU A CA 14
ATOM 22128 C C . GLU A 1 109 ? -0.139 -23.473 38.809 1.00 0.00 100 GLU A C 14
ATOM 22129 O O . GLU A 1 109 ? -0.383 -24.154 39.813 1.00 0.00 100 GLU A O 14
ATOM 22141 N N . LYS A 1 110 ? -1.065 -22.946 38.072 1.00 0.00 101 LYS A N 14
ATOM 22142 C CA . LYS A 1 110 ? -2.465 -23.110 38.337 1.00 0.00 101 LYS A CA 14
ATOM 22143 C C . LYS A 1 110 ? -3.184 -22.842 37.020 1.00 0.00 101 LYS A C 14
ATOM 22144 O O . LYS A 1 110 ? -3.370 -21.671 36.669 1.00 0.00 101 LYS A O 14
ATOM 22163 N N . GLU A 1 10 ? 1.433 -8.366 -5.775 1.00 0.00 1 GLU A N 15
ATOM 22164 C CA . GLU A 1 10 ? 1.409 -6.918 -5.979 1.00 0.00 1 GLU A CA 15
ATOM 22165 C C . GLU A 1 10 ? 2.326 -6.532 -7.120 1.00 0.00 1 GLU A C 15
ATOM 22166 O O . GLU A 1 10 ? 3.318 -7.200 -7.368 1.00 0.00 1 GLU A O 15
ATOM 22178 N N . ALA A 1 11 ? 1.989 -5.460 -7.808 1.00 0.00 2 ALA A N 15
ATOM 22179 C CA . ALA A 1 11 ? 2.783 -4.977 -8.918 1.00 0.00 2 ALA A CA 15
ATOM 22180 C C . ALA A 1 11 ? 4.059 -4.321 -8.410 1.00 0.00 2 ALA A C 15
ATOM 22181 O O . ALA A 1 11 ? 4.026 -3.196 -7.900 1.00 0.00 2 ALA A O 15
ATOM 22188 N N . GLU A 1 12 ? 5.159 -5.069 -8.513 1.00 0.00 3 GLU A N 15
ATOM 22189 C CA . GLU A 1 12 ? 6.495 -4.657 -8.062 1.00 0.00 3 GLU A CA 15
ATOM 22190 C C . GLU A 1 12 ? 6.577 -4.520 -6.547 1.00 0.00 3 GLU A C 15
ATOM 22191 O O . GLU A 1 12 ? 5.927 -3.664 -5.935 1.00 0.00 3 GLU A O 15
ATOM 22203 N N . VAL A 1 13 ? 7.363 -5.359 -5.947 1.00 0.00 4 VAL A N 15
ATOM 22204 C CA . VAL A 1 13 ? 7.580 -5.290 -4.538 1.00 0.00 4 VAL A CA 15
ATOM 22205 C C . VAL A 1 13 ? 9.038 -4.963 -4.291 1.00 0.00 4 VAL A C 15
ATOM 22206 O O . VAL A 1 13 ? 9.929 -5.495 -4.960 1.00 0.00 4 VAL A O 15
ATOM 22219 N N . HIS A 1 14 ? 9.266 -4.078 -3.384 1.00 0.00 5 HIS A N 15
ATOM 22220 C CA . HIS A 1 14 ? 10.603 -3.705 -2.980 1.00 0.00 5 HIS A CA 15
ATOM 22221 C C . HIS A 1 14 ? 10.885 -4.414 -1.687 1.00 0.00 5 HIS A C 15
ATOM 22222 O O . HIS A 1 14 ? 10.188 -4.187 -0.702 1.00 0.00 5 HIS A O 15
ATOM 22237 N N . ASN A 1 15 ? 11.855 -5.288 -1.679 1.00 0.00 6 ASN A N 15
ATOM 22238 C CA . ASN A 1 15 ? 12.158 -6.021 -0.473 1.00 0.00 6 ASN A CA 15
ATOM 22239 C C . ASN A 1 15 ? 13.117 -5.264 0.385 1.00 0.00 6 ASN A C 15
ATOM 22240 O O . ASN A 1 15 ? 14.193 -4.861 -0.069 1.00 0.00 6 ASN A O 15
ATOM 22251 N N . GLN A 1 16 ? 12.721 -5.041 1.609 1.00 0.00 7 GLN A N 15
ATOM 22252 C CA . GLN A 1 16 ? 13.567 -4.449 2.612 1.00 0.00 7 GLN A CA 15
ATOM 22253 C C . GLN A 1 16 ? 14.480 -5.553 3.147 1.00 0.00 7 GLN A C 15
ATOM 22254 O O . GLN A 1 16 ? 14.748 -6.540 2.436 1.00 0.00 7 GLN A O 15
ATOM 22268 N N . LEU A 1 17 ? 14.942 -5.448 4.364 1.00 0.00 8 LEU A N 15
ATOM 22269 C CA . LEU A 1 17 ? 15.804 -6.488 4.848 1.00 0.00 8 LEU A CA 15
ATOM 22270 C C . LEU A 1 17 ? 14.978 -7.513 5.546 1.00 0.00 8 LEU A C 15
ATOM 22271 O O . LEU A 1 17 ? 14.340 -7.245 6.548 1.00 0.00 8 LEU A O 15
ATOM 22287 N N . GLU A 1 18 ? 14.990 -8.676 5.016 1.00 0.00 9 GLU A N 15
ATOM 22288 C CA . GLU A 1 18 ? 14.162 -9.727 5.498 1.00 0.00 9 GLU A CA 15
ATOM 22289 C C . GLU A 1 18 ? 14.890 -10.516 6.536 1.00 0.00 9 GLU A C 15
ATOM 22290 O O . GLU A 1 18 ? 16.010 -10.967 6.323 1.00 0.00 9 GLU A O 15
ATOM 22302 N N . ILE A 1 19 ? 14.266 -10.664 7.645 1.00 0.00 10 ILE A N 15
ATOM 22303 C CA . ILE A 1 19 ? 14.836 -11.353 8.762 1.00 0.00 10 ILE A CA 15
ATOM 22304 C C . ILE A 1 19 ? 13.891 -12.448 9.192 1.00 0.00 10 ILE A C 15
ATOM 22305 O O . ILE A 1 19 ? 12.671 -12.261 9.181 1.00 0.00 10 ILE A O 15
ATOM 22321 N N . LYS A 1 20 ? 14.433 -13.581 9.519 1.00 0.00 11 LYS A N 15
ATOM 22322 C CA . LYS A 1 20 ? 13.652 -14.649 10.061 1.00 0.00 11 LYS A CA 15
ATOM 22323 C C . LYS A 1 20 ? 14.176 -14.943 11.449 1.00 0.00 11 LYS A C 15
ATOM 22324 O O . LYS A 1 20 ? 15.365 -14.715 11.728 1.00 0.00 11 LYS A O 15
ATOM 22343 N N . PHE A 1 21 ? 13.342 -15.443 12.301 1.00 0.00 12 PHE A N 15
ATOM 22344 C CA . PHE A 1 21 ? 13.730 -15.638 13.674 1.00 0.00 12 PHE A CA 15
ATOM 22345 C C . PHE A 1 21 ? 13.883 -17.101 14.000 1.00 0.00 12 PHE A C 15
ATOM 22346 O O . PHE A 1 21 ? 12.933 -17.845 13.911 1.00 0.00 12 PHE A O 15
ATOM 22363 N N . ARG A 1 22 ? 15.067 -17.514 14.363 1.00 0.00 13 ARG A N 15
ATOM 22364 C CA . ARG A 1 22 ? 15.264 -18.866 14.821 1.00 0.00 13 ARG A CA 15
ATOM 22365 C C . ARG A 1 22 ? 15.705 -18.876 16.258 1.00 0.00 13 ARG A C 15
ATOM 22366 O O . ARG A 1 22 ? 16.754 -18.331 16.610 1.00 0.00 13 ARG A O 15
ATOM 22387 N N . LEU A 1 23 ? 14.900 -19.482 17.083 1.00 0.00 14 LEU A N 15
ATOM 22388 C CA . LEU A 1 23 ? 15.171 -19.614 18.486 1.00 0.00 14 LEU A CA 15
ATOM 22389 C C . LEU A 1 23 ? 16.345 -20.545 18.657 1.00 0.00 14 LEU A C 15
ATOM 22390 O O . LEU A 1 23 ? 16.562 -21.428 17.825 1.00 0.00 14 LEU A O 15
ATOM 22406 N N . THR A 1 24 ? 17.089 -20.375 19.727 1.00 0.00 15 THR A N 15
ATOM 22407 C CA . THR A 1 24 ? 18.215 -21.258 20.028 1.00 0.00 15 THR A CA 15
ATOM 22408 C C . THR A 1 24 ? 17.696 -22.681 20.313 1.00 0.00 15 THR A C 15
ATOM 22409 O O . THR A 1 24 ? 18.436 -23.662 20.318 1.00 0.00 15 THR A O 15
ATOM 22420 N N . ASP A 1 25 ? 16.405 -22.748 20.511 1.00 0.00 16 ASP A N 15
ATOM 22421 C CA . ASP A 1 25 ? 15.688 -23.980 20.788 1.00 0.00 16 ASP A CA 15
ATOM 22422 C C . ASP A 1 25 ? 15.441 -24.791 19.487 1.00 0.00 16 ASP A C 15
ATOM 22423 O O . ASP A 1 25 ? 14.894 -25.886 19.516 1.00 0.00 16 ASP A O 15
ATOM 22432 N N . GLY A 1 26 ? 15.839 -24.236 18.348 1.00 0.00 17 GLY A N 15
ATOM 22433 C CA . GLY A 1 26 ? 15.774 -24.987 17.098 1.00 0.00 17 GLY A CA 15
ATOM 22434 C C . GLY A 1 26 ? 14.521 -24.754 16.275 1.00 0.00 17 GLY A C 15
ATOM 22435 O O . GLY A 1 26 ? 14.312 -25.417 15.262 1.00 0.00 17 GLY A O 15
ATOM 22439 N N . SER A 1 27 ? 13.697 -23.845 16.691 1.00 0.00 18 SER A N 15
ATOM 22440 C CA . SER A 1 27 ? 12.497 -23.527 15.959 1.00 0.00 18 SER A CA 15
ATOM 22441 C C . SER A 1 27 ? 12.630 -22.165 15.290 1.00 0.00 18 SER A C 15
ATOM 22442 O O . SER A 1 27 ? 13.263 -21.265 15.843 1.00 0.00 18 SER A O 15
ATOM 22450 N N . ASP A 1 28 ? 12.091 -22.014 14.088 1.00 0.00 19 ASP A N 15
ATOM 22451 C CA . ASP A 1 28 ? 12.195 -20.770 13.399 1.00 0.00 19 ASP A CA 15
ATOM 22452 C C . ASP A 1 28 ? 10.871 -20.261 12.888 1.00 0.00 19 ASP A C 15
ATOM 22453 O O . ASP A 1 28 ? 9.948 -21.029 12.589 1.00 0.00 19 ASP A O 15
ATOM 22462 N N . ILE A 1 29 ? 10.801 -18.971 12.801 1.00 0.00 20 ILE A N 15
ATOM 22463 C CA . ILE A 1 29 ? 9.676 -18.238 12.303 1.00 0.00 20 ILE A CA 15
ATOM 22464 C C . ILE A 1 29 ? 10.059 -17.719 10.924 1.00 0.00 20 ILE A C 15
ATOM 22465 O O . ILE A 1 29 ? 11.218 -17.324 10.718 1.00 0.00 20 ILE A O 15
ATOM 22481 N N . GLY A 1 30 ? 9.117 -17.751 9.994 1.00 0.00 21 GLY A N 15
ATOM 22482 C CA . GLY A 1 30 ? 9.368 -17.330 8.627 1.00 0.00 21 GLY A CA 15
ATOM 22483 C C . GLY A 1 30 ? 9.875 -15.895 8.500 1.00 0.00 21 GLY A C 15
ATOM 22484 O O . GLY A 1 30 ? 9.621 -15.054 9.376 1.00 0.00 21 GLY A O 15
ATOM 22488 N N . PRO A 1 31 ? 10.596 -15.593 7.406 1.00 0.00 22 PRO A N 15
ATOM 22489 C CA . PRO A 1 31 ? 11.166 -14.273 7.166 1.00 0.00 22 PRO A CA 15
ATOM 22490 C C . PRO A 1 31 ? 10.113 -13.205 6.927 1.00 0.00 22 PRO A C 15
ATOM 22491 O O . PRO A 1 31 ? 9.050 -13.462 6.333 1.00 0.00 22 PRO A O 15
ATOM 22502 N N . LYS A 1 32 ? 10.414 -12.030 7.384 1.00 0.00 23 LYS A N 15
ATOM 22503 C CA . LYS A 1 32 ? 9.548 -10.886 7.292 1.00 0.00 23 LYS A CA 15
ATOM 22504 C C . LYS A 1 32 ? 10.448 -9.725 6.864 1.00 0.00 23 LYS A C 15
ATOM 22505 O O . LYS A 1 32 ? 11.633 -9.742 7.176 1.00 0.00 23 LYS A O 15
ATOM 22524 N N . ALA A 1 33 ? 9.925 -8.765 6.135 1.00 0.00 24 ALA A N 15
ATOM 22525 C CA . ALA A 1 33 ? 10.751 -7.667 5.655 1.00 0.00 24 ALA A CA 15
ATOM 22526 C C . ALA A 1 33 ? 10.779 -6.520 6.656 1.00 0.00 24 ALA A C 15
ATOM 22527 O O . ALA A 1 33 ? 9.737 -5.963 7.020 1.00 0.00 24 ALA A O 15
ATOM 22534 N N . PHE A 1 34 ? 11.963 -6.172 7.089 1.00 0.00 25 PHE A N 15
ATOM 22535 C CA . PHE A 1 34 ? 12.157 -5.097 8.024 1.00 0.00 25 PHE A CA 15
ATOM 22536 C C . PHE A 1 34 ? 12.898 -3.981 7.343 1.00 0.00 25 PHE A C 15
ATOM 22537 O O . PHE A 1 34 ? 14.018 -4.173 6.852 1.00 0.00 25 PHE A O 15
ATOM 22554 N N . PRO A 1 35 ? 12.274 -2.831 7.231 1.00 0.00 26 PRO A N 15
ATOM 22555 C CA . PRO A 1 35 ? 12.913 -1.641 6.696 1.00 0.00 26 PRO A CA 15
ATOM 22556 C C . PRO A 1 35 ? 14.113 -1.202 7.538 1.00 0.00 26 PRO A C 15
ATOM 22557 O O . PRO A 1 35 ? 14.150 -1.416 8.747 1.00 0.00 26 PRO A O 15
ATOM 22568 N N . ASP A 1 36 ? 15.082 -0.591 6.885 1.00 0.00 27 ASP A N 15
ATOM 22569 C CA . ASP A 1 36 ? 16.289 -0.066 7.547 1.00 0.00 27 ASP A CA 15
ATOM 22570 C C . ASP A 1 36 ? 15.934 0.928 8.665 1.00 0.00 27 ASP A C 15
ATOM 22571 O O . ASP A 1 36 ? 16.637 1.025 9.668 1.00 0.00 27 ASP A O 15
ATOM 22580 N N . ALA A 1 37 ? 14.817 1.614 8.509 1.00 0.00 28 ALA A N 15
ATOM 22581 C CA . ALA A 1 37 ? 14.382 2.610 9.476 1.00 0.00 28 ALA A CA 15
ATOM 22582 C C . ALA A 1 37 ? 13.701 1.965 10.686 1.00 0.00 28 ALA A C 15
ATOM 22583 O O . ALA A 1 37 ? 13.398 2.642 11.674 1.00 0.00 28 ALA A O 15
ATOM 22590 N N . THR A 1 38 ? 13.466 0.673 10.615 1.00 0.00 29 THR A N 15
ATOM 22591 C CA . THR A 1 38 ? 12.849 -0.042 11.702 1.00 0.00 29 THR A CA 15
ATOM 22592 C C . THR A 1 38 ? 13.857 -0.275 12.840 1.00 0.00 29 THR A C 15
ATOM 22593 O O . THR A 1 38 ? 15.009 -0.644 12.599 1.00 0.00 29 THR A O 15
ATOM 22604 N N . THR A 1 39 ? 13.429 -0.010 14.055 1.00 0.00 30 THR A N 15
ATOM 22605 C CA . THR A 1 39 ? 14.256 -0.175 15.216 1.00 0.00 30 THR A CA 15
ATOM 22606 C C . THR A 1 39 ? 14.296 -1.630 15.666 1.00 0.00 30 THR A C 15
ATOM 22607 O O . THR A 1 39 ? 13.403 -2.414 15.343 1.00 0.00 30 THR A O 15
ATOM 22618 N N . VAL A 1 40 ? 15.329 -1.983 16.407 1.00 0.00 31 VAL A N 15
ATOM 22619 C CA . VAL A 1 40 ? 15.431 -3.292 17.033 1.00 0.00 31 VAL A CA 15
ATOM 22620 C C . VAL A 1 40 ? 14.318 -3.415 18.082 1.00 0.00 31 VAL A C 15
ATOM 22621 O O . VAL A 1 40 ? 13.866 -4.508 18.417 1.00 0.00 31 VAL A O 15
ATOM 22634 N N . SER A 1 41 ? 13.880 -2.273 18.587 1.00 0.00 32 SER A N 15
ATOM 22635 C CA . SER A 1 41 ? 12.759 -2.214 19.492 1.00 0.00 32 SER A CA 15
ATOM 22636 C C . SER A 1 41 ? 11.522 -2.787 18.763 1.00 0.00 32 SER A C 15
ATOM 22637 O O . SER A 1 41 ? 10.858 -3.701 19.264 1.00 0.00 32 SER A O 15
ATOM 22645 N N . ALA A 1 42 ? 11.286 -2.295 17.543 1.00 0.00 33 ALA A N 15
ATOM 22646 C CA . ALA A 1 42 ? 10.187 -2.761 16.705 1.00 0.00 33 ALA A CA 15
ATOM 22647 C C . ALA A 1 42 ? 10.437 -4.195 16.206 1.00 0.00 33 ALA A C 15
ATOM 22648 O O . ALA A 1 42 ? 9.497 -4.924 15.848 1.00 0.00 33 ALA A O 15
ATOM 22655 N N . LEU A 1 43 ? 11.699 -4.595 16.189 1.00 0.00 34 LEU A N 15
ATOM 22656 C CA . LEU A 1 43 ? 12.088 -5.904 15.820 1.00 0.00 34 LEU A CA 15
ATOM 22657 C C . LEU A 1 43 ? 11.542 -6.906 16.855 1.00 0.00 34 LEU A C 15
ATOM 22658 O O . LEU A 1 43 ? 10.996 -7.948 16.487 1.00 0.00 34 LEU A O 15
ATOM 22674 N N . LYS A 1 44 ? 11.650 -6.569 18.160 1.00 0.00 35 LYS A N 15
ATOM 22675 C CA . LYS A 1 44 ? 11.040 -7.407 19.174 1.00 0.00 35 LYS A CA 15
ATOM 22676 C C . LYS A 1 44 ? 9.531 -7.328 19.113 1.00 0.00 35 LYS A C 15
ATOM 22677 O O . LYS A 1 44 ? 8.861 -8.322 19.336 1.00 0.00 35 LYS A O 15
ATOM 22696 N N . GLU A 1 45 ? 9.001 -6.146 18.778 1.00 0.00 36 GLU A N 15
ATOM 22697 C CA . GLU A 1 45 ? 7.553 -5.945 18.645 1.00 0.00 36 GLU A CA 15
ATOM 22698 C C . GLU A 1 45 ? 6.970 -6.925 17.635 1.00 0.00 36 GLU A C 15
ATOM 22699 O O . GLU A 1 45 ? 5.864 -7.442 17.819 1.00 0.00 36 GLU A O 15
ATOM 22711 N N . THR A 1 46 ? 7.729 -7.189 16.587 1.00 0.00 37 THR A N 15
ATOM 22712 C CA . THR A 1 46 ? 7.330 -8.123 15.558 1.00 0.00 37 THR A CA 15
ATOM 22713 C C . THR A 1 46 ? 7.199 -9.536 16.159 1.00 0.00 37 THR A C 15
ATOM 22714 O O . THR A 1 46 ? 6.216 -10.242 15.909 1.00 0.00 37 THR A O 15
ATOM 22725 N N . VAL A 1 47 ? 8.172 -9.910 16.984 1.00 0.00 38 VAL A N 15
ATOM 22726 C CA . VAL A 1 47 ? 8.169 -11.208 17.642 1.00 0.00 38 VAL A CA 15
ATOM 22727 C C . VAL A 1 47 ? 6.969 -11.302 18.577 1.00 0.00 38 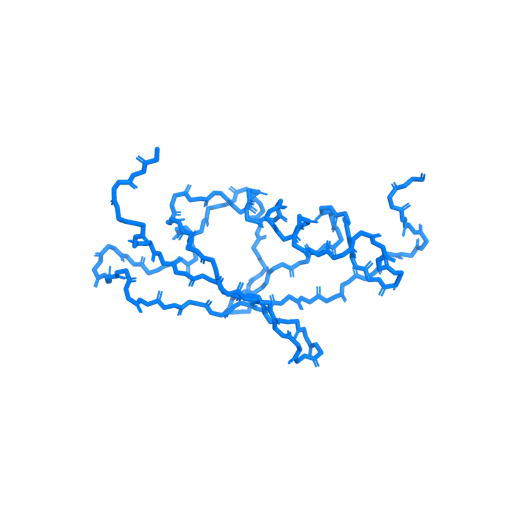VAL A C 15
ATOM 22728 O O . VAL A 1 47 ? 6.192 -12.235 18.492 1.00 0.00 38 VAL A O 15
ATOM 22741 N N . ILE A 1 48 ? 6.812 -10.281 19.419 1.00 0.00 39 ILE A N 15
ATOM 22742 C CA . ILE A 1 48 ? 5.726 -10.194 20.420 1.00 0.00 39 ILE A CA 15
ATOM 22743 C C . ILE A 1 48 ? 4.346 -10.340 19.753 1.00 0.00 39 ILE A C 15
ATOM 22744 O O . ILE A 1 48 ? 3.424 -10.929 20.318 1.00 0.00 39 ILE A O 15
ATOM 22760 N N . SER A 1 49 ? 4.219 -9.804 18.554 1.00 0.00 40 SER A N 15
ATOM 22761 C CA . SER A 1 49 ? 2.965 -9.850 17.830 1.00 0.00 40 SER A CA 15
ATOM 22762 C C . SER A 1 49 ? 2.634 -11.284 17.362 1.00 0.00 40 SER A C 15
ATOM 22763 O O . SER A 1 49 ? 1.479 -11.724 17.440 1.00 0.00 40 SER A O 15
ATOM 22771 N N . GLU A 1 50 ? 3.649 -12.006 16.918 1.00 0.00 41 GLU A N 15
ATOM 22772 C CA . GLU A 1 50 ? 3.494 -13.337 16.400 1.00 0.00 41 GLU A CA 15
ATOM 22773 C C . GLU A 1 50 ? 3.453 -14.377 17.521 1.00 0.00 41 GLU A C 15
ATOM 22774 O O . GLU A 1 50 ? 2.671 -15.334 17.473 1.00 0.00 41 GLU A O 15
ATOM 22786 N N . TRP A 1 51 ? 4.282 -14.170 18.514 1.00 0.00 42 TRP A N 15
ATOM 22787 C CA . TRP A 1 51 ? 4.470 -15.097 19.613 1.00 0.00 42 TRP A CA 15
ATOM 22788 C C . TRP A 1 51 ? 3.199 -15.198 20.469 1.00 0.00 42 TRP A C 15
ATOM 22789 O O . TRP A 1 51 ? 2.552 -14.182 20.748 1.00 0.00 42 TRP A O 15
ATOM 22810 N N . PRO A 1 52 ? 2.805 -16.435 20.851 1.00 0.00 43 PRO A N 15
ATOM 22811 C CA . PRO A 1 52 ? 1.630 -16.681 21.692 1.00 0.00 43 PRO A CA 15
ATOM 22812 C C . PRO A 1 52 ? 1.637 -15.873 22.995 1.00 0.00 43 PRO A C 15
ATOM 22813 O O . PRO A 1 52 ? 2.529 -16.021 23.841 1.00 0.00 43 PRO A O 15
ATOM 22824 N N . ARG A 1 53 ? 0.621 -15.034 23.147 1.00 0.00 44 ARG A N 15
ATOM 22825 C CA . ARG A 1 53 ? 0.430 -14.198 24.341 1.00 0.00 44 ARG A CA 15
ATOM 22826 C C . ARG A 1 53 ? 0.192 -15.079 25.576 1.00 0.00 44 ARG A C 15
ATOM 22827 O O . ARG A 1 53 ? 0.381 -14.654 26.707 1.00 0.00 44 ARG A O 15
ATOM 22848 N N . GLU A 1 54 ? -0.260 -16.293 25.328 1.00 0.00 45 GLU A N 15
ATOM 22849 C CA . GLU A 1 54 ? -0.606 -17.244 26.368 1.00 0.00 45 GLU A CA 15
ATOM 22850 C C . GLU A 1 54 ? 0.636 -17.962 26.919 1.00 0.00 45 GLU A C 15
ATOM 22851 O O . GLU A 1 54 ? 0.556 -18.649 27.945 1.00 0.00 45 GLU A O 15
ATOM 22863 N N . LYS A 1 55 ? 1.767 -17.815 26.252 1.00 0.00 46 LYS A N 15
ATOM 22864 C CA . LYS A 1 55 ? 2.961 -18.537 26.652 1.00 0.00 46 LYS A CA 15
ATOM 22865 C C . LYS A 1 55 ? 3.512 -17.936 27.966 1.00 0.00 46 LYS A C 15
ATOM 22866 O O . LYS A 1 55 ? 4.008 -16.799 27.985 1.00 0.00 46 LYS A O 15
ATOM 22885 N N . GLU A 1 56 ? 3.394 -18.695 29.048 1.00 0.00 47 GLU A N 15
ATOM 22886 C CA . GLU A 1 56 ? 3.895 -18.289 30.337 1.00 0.00 47 GLU A CA 15
ATOM 22887 C C . GLU A 1 56 ? 5.390 -18.393 30.348 1.00 0.00 47 GLU A C 15
ATOM 22888 O O . GLU A 1 56 ? 5.945 -19.389 29.883 1.00 0.00 47 GLU A O 15
ATOM 22900 N N . ASN A 1 57 ? 6.013 -17.399 30.903 1.00 0.00 48 ASN A N 15
ATOM 22901 C CA . ASN A 1 57 ? 7.476 -17.275 30.970 1.00 0.00 48 ASN A CA 15
ATOM 22902 C C . ASN A 1 57 ? 8.131 -17.425 29.622 1.00 0.00 48 ASN A C 15
ATOM 22903 O O . ASN A 1 57 ? 8.579 -18.503 29.248 1.00 0.00 48 ASN A O 15
ATOM 22914 N N . GLY A 1 58 ? 8.143 -16.377 28.872 1.00 0.00 49 GLY A N 15
ATOM 22915 C CA . GLY A 1 58 ? 8.770 -16.425 27.605 1.00 0.00 49 GLY A CA 15
ATOM 22916 C C . GLY A 1 58 ? 8.654 -15.123 26.900 1.00 0.00 49 GLY A C 15
ATOM 22917 O O . GLY A 1 58 ? 8.247 -14.147 27.515 1.00 0.00 49 GLY A O 15
ATOM 22921 N N . PRO A 1 59 ? 9.031 -15.095 25.607 1.00 0.00 50 PRO A N 15
ATOM 22922 C CA . PRO A 1 59 ? 8.985 -13.894 24.673 1.00 0.00 50 PRO A CA 15
ATOM 22923 C C . PRO A 1 59 ? 7.624 -13.205 24.520 1.00 0.00 50 PRO A C 15
ATOM 22924 O O . PRO A 1 59 ? 7.260 -12.778 23.427 1.00 0.00 50 PRO A O 15
ATOM 22935 N N . LYS A 1 60 ? 6.950 -13.026 25.587 1.00 0.00 51 LYS A N 15
ATOM 22936 C CA . LYS A 1 60 ? 5.651 -12.429 25.566 1.00 0.00 51 LYS A CA 15
ATOM 22937 C C . LYS A 1 60 ? 5.813 -10.909 25.486 1.00 0.00 51 LYS A C 15
ATOM 22938 O O . LYS A 1 60 ? 4.972 -10.219 24.931 1.00 0.00 51 LYS A O 15
ATOM 22957 N N . THR A 1 61 ? 6.912 -10.390 26.036 1.00 0.00 52 THR A N 15
ATOM 22958 C CA . THR A 1 61 ? 7.223 -8.991 25.894 1.00 0.00 52 THR A CA 15
ATOM 22959 C C . THR A 1 61 ? 8.675 -8.742 25.441 1.00 0.00 52 THR A C 15
ATOM 22960 O O . THR A 1 61 ? 9.503 -9.661 25.373 1.00 0.00 52 THR A O 15
ATOM 22971 N N . VAL A 1 62 ? 8.947 -7.484 25.153 1.00 0.00 53 VAL A N 15
ATOM 22972 C CA . VAL A 1 62 ? 10.189 -6.969 24.577 1.00 0.00 53 VAL A CA 15
ATOM 22973 C C . VAL A 1 62 ? 11.437 -7.315 25.403 1.00 0.00 53 VAL A C 15
ATOM 22974 O O . VAL A 1 62 ? 12.545 -7.451 24.849 1.00 0.00 53 VAL A O 15
ATOM 22987 N N . LYS A 1 63 ? 11.254 -7.478 26.694 1.00 0.00 54 LYS A N 15
ATOM 22988 C CA . LYS A 1 63 ? 12.350 -7.707 27.598 1.00 0.00 54 LYS A CA 15
ATOM 22989 C C . LYS A 1 63 ? 12.841 -9.147 27.519 1.00 0.00 54 LYS A C 15
ATOM 22990 O O . LYS A 1 63 ? 14.019 -9.422 27.754 1.00 0.00 54 LYS A O 15
ATOM 23009 N N . GLU A 1 64 ? 11.965 -10.054 27.135 1.00 0.00 55 GLU A N 15
ATOM 23010 C CA . GLU A 1 64 ? 12.326 -11.472 27.138 1.00 0.00 55 GLU A CA 15
ATOM 23011 C C . GLU A 1 64 ? 12.988 -11.911 25.840 1.00 0.00 55 GLU A C 15
ATOM 23012 O O . GLU A 1 64 ? 13.466 -13.052 25.729 1.00 0.00 55 GLU A O 15
ATOM 23024 N N . VAL A 1 65 ? 13.024 -11.032 24.868 1.00 0.00 56 VAL A N 15
ATOM 23025 C CA . VAL A 1 65 ? 13.531 -11.391 23.561 1.00 0.00 56 VAL A CA 15
ATOM 23026 C C . VAL A 1 65 ? 14.843 -10.679 23.257 1.00 0.00 56 VAL A C 15
ATOM 23027 O O . VAL A 1 65 ? 14.892 -9.437 23.198 1.00 0.00 56 VAL A O 15
ATOM 23040 N N . LYS A 1 66 ? 15.897 -11.445 23.093 1.00 0.00 57 LYS A N 15
ATOM 23041 C CA . LYS A 1 66 ? 17.150 -10.921 22.632 1.00 0.00 57 LYS A CA 15
ATOM 23042 C C . LYS A 1 66 ? 17.478 -11.512 21.287 1.00 0.00 57 LYS A C 15
ATOM 23043 O O . LYS A 1 66 ? 17.228 -12.700 21.046 1.00 0.00 57 LYS A O 15
ATOM 23062 N N . LEU A 1 67 ? 18.020 -10.702 20.417 1.00 0.00 58 LEU A N 15
ATOM 23063 C CA . LEU A 1 67 ? 18.342 -11.134 19.080 1.00 0.00 58 LEU A CA 15
ATOM 23064 C C . LEU A 1 67 ? 19.839 -11.133 18.879 1.00 0.00 58 LEU A C 15
ATOM 23065 O O . LEU A 1 67 ? 20.512 -10.143 19.174 1.00 0.00 58 LEU A O 15
ATOM 23081 N N . ILE A 1 68 ? 20.359 -12.236 18.411 1.00 0.00 59 ILE A N 15
ATOM 23082 C CA . ILE A 1 68 ? 21.768 -12.362 18.128 1.00 0.00 59 ILE A CA 15
ATOM 23083 C C . ILE A 1 68 ? 21.994 -12.628 16.650 1.00 0.00 59 ILE A C 15
ATOM 23084 O O . ILE A 1 68 ? 21.435 -13.573 16.079 1.00 0.00 59 ILE A O 15
ATOM 23100 N N . SER A 1 69 ? 22.790 -11.794 16.043 1.00 0.00 60 SER A N 15
ATOM 23101 C CA . SER A 1 69 ? 23.136 -11.930 14.663 1.00 0.00 60 SER A CA 15
ATOM 23102 C C . SER A 1 69 ? 24.649 -11.870 14.534 1.00 0.00 60 SER A C 15
ATOM 23103 O O . SER A 1 69 ? 25.288 -10.922 15.031 1.00 0.00 60 SER A O 15
ATOM 23111 N N . ALA A 1 70 ? 25.222 -12.916 13.927 1.00 0.00 61 ALA A N 15
ATOM 23112 C CA . ALA A 1 70 ? 26.672 -13.043 13.692 1.00 0.00 61 ALA A CA 15
ATOM 23113 C C . ALA A 1 70 ? 27.444 -13.188 15.009 1.00 0.00 61 ALA A C 15
ATOM 23114 O O . ALA A 1 70 ? 28.656 -12.946 15.076 1.00 0.00 61 ALA A O 15
ATOM 23121 N N . GLY A 1 71 ? 26.744 -13.630 16.032 1.00 0.00 62 GLY A N 15
ATOM 23122 C CA . GLY A 1 71 ? 27.346 -13.822 17.327 1.00 0.00 62 GLY A CA 15
ATOM 23123 C C . GLY A 1 71 ? 27.447 -12.538 18.111 1.00 0.00 62 GLY A C 15
ATOM 23124 O O . GLY A 1 71 ? 28.299 -12.408 18.991 1.00 0.00 62 GLY A O 15
ATOM 23128 N N . LYS A 1 72 ? 26.605 -11.584 17.782 1.00 0.00 63 LYS A N 15
ATOM 23129 C CA . LYS A 1 72 ? 26.583 -10.317 18.469 1.00 0.00 63 LYS A CA 15
ATOM 23130 C C . LYS A 1 72 ? 25.106 -9.961 18.735 1.00 0.00 63 LYS A C 15
ATOM 23131 O O . LYS A 1 72 ? 24.269 -10.071 17.829 1.00 0.00 63 LYS A O 15
ATOM 23150 N N . VAL A 1 73 ? 24.791 -9.576 19.965 1.00 0.00 64 VAL A N 15
ATOM 23151 C CA . VAL A 1 73 ? 23.415 -9.250 20.343 1.00 0.00 64 VAL A CA 15
ATOM 23152 C C . VAL A 1 73 ? 23.105 -7.765 20.090 1.00 0.00 64 VAL A C 15
ATOM 23153 O O . VAL A 1 73 ? 23.879 -6.875 20.467 1.00 0.00 64 VAL A O 15
ATOM 23166 N N . LEU A 1 74 ? 22.006 -7.511 19.438 1.00 0.00 65 LEU A N 15
ATOM 23167 C CA . LEU A 1 74 ? 21.582 -6.182 19.152 1.00 0.00 65 LEU A CA 15
ATOM 23168 C C . LEU A 1 74 ? 20.475 -5.751 20.105 1.00 0.00 65 LEU A C 15
ATOM 23169 O O . LEU A 1 74 ? 19.538 -6.515 20.378 1.00 0.00 65 LEU A O 15
ATOM 23185 N N . GLU A 1 75 ? 20.599 -4.543 20.619 1.00 0.00 66 GLU A N 15
ATOM 23186 C CA . GLU A 1 75 ? 19.690 -4.034 21.618 1.00 0.00 66 GLU A CA 15
ATOM 23187 C C . GLU A 1 75 ? 18.692 -3.056 20.932 1.00 0.00 66 GLU A C 15
ATOM 23188 O O . GLU A 1 75 ? 18.971 -2.535 19.852 1.00 0.00 66 GLU A O 15
ATOM 23200 N N . ASN A 1 76 ? 17.563 -2.804 21.585 1.00 0.00 67 ASN A N 15
ATOM 23201 C CA . ASN A 1 76 ? 16.389 -2.103 20.994 1.00 0.00 67 ASN A CA 15
ATOM 23202 C C . ASN A 1 76 ? 16.655 -0.675 20.474 1.00 0.00 67 ASN A C 15
ATOM 23203 O O . ASN A 1 76 ? 15.905 -0.185 19.625 1.00 0.00 67 ASN A O 15
ATOM 23214 N N . SER A 1 77 ? 17.699 -0.038 20.959 1.00 0.00 68 SER A N 15
ATOM 23215 C CA . SER A 1 77 ? 17.949 1.372 20.664 1.00 0.00 68 SER A CA 15
ATOM 23216 C C . SER A 1 77 ? 18.313 1.666 19.205 1.00 0.00 68 SER A C 15
ATOM 23217 O O . SER A 1 77 ? 17.992 2.735 18.681 1.00 0.00 68 SER A O 15
ATOM 23225 N N . LYS A 1 78 ? 18.938 0.746 18.573 1.00 0.00 69 LYS A N 15
ATOM 23226 C CA . LYS A 1 78 ? 19.393 0.920 17.226 1.00 0.00 69 LYS A CA 15
ATOM 23227 C C . LYS A 1 78 ? 18.422 0.380 16.190 1.00 0.00 69 LYS A C 15
ATOM 23228 O O . LYS A 1 78 ? 17.455 -0.303 16.525 1.00 0.00 69 LYS A O 15
ATOM 23247 N N . THR A 1 79 ? 18.650 0.736 14.949 1.00 0.00 70 THR A N 15
ATOM 23248 C CA . THR A 1 79 ? 17.824 0.340 13.862 1.00 0.00 70 THR A CA 15
ATOM 23249 C C . THR A 1 79 ? 18.448 -0.804 13.068 1.00 0.00 70 THR A C 15
ATOM 23250 O O . THR A 1 79 ? 19.609 -1.181 13.292 1.00 0.00 70 THR A O 15
ATOM 23261 N N . VAL A 1 80 ? 17.671 -1.349 12.129 1.00 0.00 71 VAL A N 15
ATOM 23262 C CA . VAL A 1 80 ? 18.152 -2.375 11.208 1.00 0.00 71 VAL A CA 15
ATOM 23263 C C . VAL A 1 80 ? 19.230 -1.750 10.302 1.00 0.00 71 VAL A C 15
ATOM 23264 O O . VAL A 1 80 ? 20.145 -2.424 9.821 1.00 0.00 71 VAL A O 15
ATOM 23277 N N . LYS A 1 81 ? 19.112 -0.435 10.124 1.00 0.00 72 LYS A N 15
ATOM 23278 C CA . LYS A 1 81 ? 20.048 0.393 9.372 1.00 0.00 72 LYS A CA 15
ATOM 23279 C C . LYS A 1 81 ? 21.477 0.238 9.912 1.00 0.00 72 LYS A C 15
ATOM 23280 O O . LYS A 1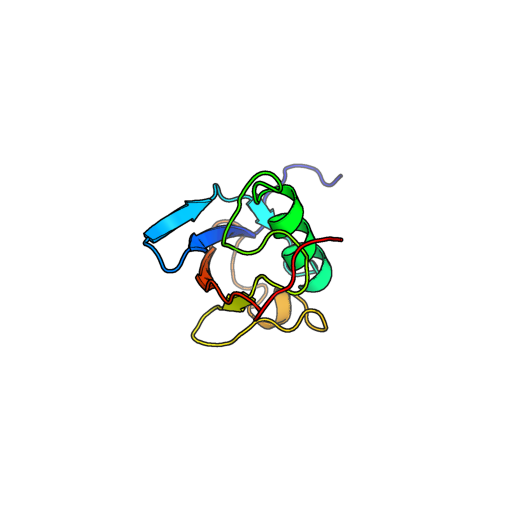 81 ? 22.446 0.310 9.162 1.00 0.00 72 LYS A O 15
ATOM 23299 N N . ASP A 1 82 ? 21.602 0.024 11.203 1.00 0.00 73 ASP A N 15
ATOM 23300 C CA . ASP A 1 82 ? 22.915 -0.096 11.828 1.00 0.00 73 ASP A CA 15
ATOM 23301 C C . ASP A 1 82 ? 23.654 -1.361 11.367 1.00 0.00 73 ASP A C 15
ATOM 23302 O O . ASP A 1 82 ? 24.873 -1.353 11.187 1.00 0.00 73 ASP A O 15
ATOM 23311 N N . TYR A 1 83 ? 22.916 -2.428 11.140 1.00 0.00 74 TYR A N 15
ATOM 23312 C CA . TYR A 1 83 ? 23.507 -3.682 10.743 1.00 0.00 74 TYR A CA 15
ATOM 23313 C C . TYR A 1 83 ? 23.278 -4.029 9.279 1.00 0.00 74 TYR A C 15
ATOM 23314 O O . TYR A 1 83 ? 23.651 -5.121 8.837 1.00 0.00 74 TYR A O 15
ATOM 23332 N N . ARG A 1 84 ? 22.682 -3.127 8.516 1.00 0.00 75 ARG A N 15
ATOM 23333 C CA . ARG A 1 84 ? 22.439 -3.385 7.146 1.00 0.00 75 ARG A CA 15
ATOM 23334 C C . ARG A 1 84 ? 23.739 -3.359 6.360 1.00 0.00 75 ARG A C 15
ATOM 23335 O O . ARG A 1 84 ? 24.716 -2.696 6.754 1.00 0.00 75 ARG A O 15
ATOM 23356 N N . SER A 1 85 ? 23.749 -4.073 5.283 1.00 0.00 76 SER A N 15
ATOM 23357 C CA . SER A 1 85 ? 24.856 -4.100 4.386 1.00 0.00 76 SER A CA 15
ATOM 23358 C C . SER A 1 85 ? 24.839 -2.799 3.539 1.00 0.00 76 SER A C 15
ATOM 23359 O O . SER A 1 85 ? 23.877 -2.015 3.639 1.00 0.00 76 SER A O 15
ATOM 23367 N N . PRO A 1 86 ? 25.888 -2.517 2.731 1.00 0.00 77 PRO A N 15
ATOM 23368 C CA . PRO A 1 86 ? 25.912 -1.327 1.878 1.00 0.00 77 PRO A CA 15
ATOM 23369 C C . PRO A 1 86 ? 24.822 -1.375 0.799 1.00 0.00 77 PRO A C 15
ATOM 23370 O O . PRO A 1 86 ? 24.103 -2.373 0.670 1.00 0.00 77 PRO A O 15
ATOM 23381 N N . VAL A 1 87 ? 24.717 -0.301 0.020 1.00 0.00 78 VAL A N 15
ATOM 23382 C CA . VAL A 1 87 ? 23.725 -0.194 -1.061 1.00 0.00 78 VAL A CA 15
ATOM 23383 C C . VAL A 1 87 ? 23.881 -1.338 -2.073 1.00 0.00 78 VAL A C 15
ATOM 23384 O O . VAL A 1 87 ? 22.932 -1.734 -2.758 1.00 0.00 78 VAL A O 15
ATOM 23397 N N . SER A 1 88 ? 25.062 -1.865 -2.125 1.00 0.00 79 SER A N 15
ATOM 23398 C CA . SER A 1 88 ? 25.368 -2.979 -2.952 1.00 0.00 79 SER A CA 15
ATOM 23399 C C . SER A 1 88 ? 25.197 -4.244 -2.124 1.00 0.00 79 SER A C 15
ATOM 23400 O O . SER A 1 88 ? 26.051 -4.580 -1.297 1.00 0.00 79 SER A O 15
ATOM 23408 N N . ASN A 1 89 ? 24.085 -4.902 -2.304 1.00 0.00 80 ASN A N 15
ATOM 23409 C CA . ASN A 1 89 ? 23.781 -6.121 -1.587 1.00 0.00 80 ASN A CA 15
ATOM 23410 C C . ASN A 1 89 ? 22.859 -6.976 -2.431 1.00 0.00 80 ASN A C 15
ATOM 23411 O O . ASN A 1 89 ? 22.618 -6.660 -3.613 1.00 0.00 80 ASN A O 15
ATOM 23422 N N . LEU A 1 90 ? 22.361 -8.049 -1.858 1.00 0.00 81 LEU A N 15
ATOM 23423 C CA . LEU A 1 90 ? 21.492 -8.931 -2.503 1.00 0.00 81 LEU A CA 15
ATOM 23424 C C . LEU A 1 90 ? 20.074 -8.349 -2.616 1.00 0.00 81 LEU A C 15
ATOM 23425 O O . LEU A 1 90 ? 19.795 -7.250 -2.128 1.00 0.00 81 LEU A O 15
ATOM 23441 N N . ALA A 1 91 ? 19.198 -9.097 -3.241 1.00 0.00 82 ALA A N 15
ATOM 23442 C CA . ALA A 1 91 ? 17.844 -8.709 -3.442 1.00 0.00 82 ALA A CA 15
ATOM 23443 C C . ALA A 1 91 ? 16.967 -9.904 -3.179 1.00 0.00 82 ALA A C 15
ATOM 23444 O O . ALA A 1 91 ? 16.880 -10.826 -4.001 1.00 0.00 82 ALA A O 15
ATOM 23451 N N . GLY A 1 92 ? 16.362 -9.910 -2.038 1.00 0.00 83 GLY A N 15
ATOM 23452 C CA . GLY A 1 92 ? 15.597 -11.046 -1.620 1.00 0.00 83 GLY A CA 15
ATOM 23453 C C . GLY A 1 92 ? 16.459 -11.907 -0.752 1.00 0.00 83 GLY A C 15
ATOM 23454 O O . GLY A 1 92 ? 16.577 -13.117 -0.960 1.00 0.00 83 GLY A O 15
ATOM 23458 N N . ALA A 1 93 ? 17.093 -11.278 0.201 1.00 0.00 84 ALA A N 15
ATOM 23459 C CA . ALA A 1 93 ? 18.016 -11.936 1.075 1.00 0.00 84 ALA A CA 15
ATOM 23460 C C . ALA A 1 93 ? 17.437 -12.048 2.458 1.00 0.00 84 ALA A C 15
ATOM 23461 O O . ALA A 1 93 ? 16.957 -11.060 3.027 1.00 0.00 84 ALA A O 15
ATOM 23468 N N . VAL A 1 94 ? 17.476 -13.229 2.992 1.00 0.00 85 VAL A N 15
ATOM 23469 C CA . VAL A 1 94 ? 16.964 -13.473 4.301 1.00 0.00 85 VAL A CA 15
ATOM 23470 C C . VAL A 1 94 ? 18.099 -13.550 5.296 1.00 0.00 85 VAL A C 15
ATOM 23471 O O . VAL A 1 94 ? 19.076 -14.276 5.104 1.00 0.00 85 VAL A O 15
ATOM 23484 N N . THR A 1 95 ? 17.970 -12.795 6.321 1.00 0.00 86 THR A N 15
ATOM 23485 C CA . THR A 1 95 ? 18.902 -12.768 7.399 1.00 0.00 86 THR A CA 15
ATOM 23486 C C . THR A 1 95 ? 18.344 -13.647 8.518 1.00 0.00 86 THR A C 15
ATOM 23487 O O . THR A 1 95 ? 17.182 -13.490 8.912 1.00 0.00 86 THR A O 15
ATOM 23498 N N . THR A 1 96 ? 19.132 -14.560 9.008 1.00 0.00 87 THR A N 15
ATOM 23499 C CA . THR A 1 96 ? 18.671 -15.434 10.043 1.00 0.00 87 THR A CA 15
ATOM 23500 C C . THR A 1 96 ? 19.110 -14.886 11.399 1.00 0.00 87 THR A C 15
ATOM 23501 O O . THR A 1 96 ? 20.312 -14.756 11.684 1.00 0.00 87 THR A O 15
ATOM 23512 N N . MET A 1 97 ? 18.146 -14.563 12.217 1.00 0.00 88 MET A N 15
ATOM 23513 C CA . MET A 1 97 ? 18.392 -13.991 13.509 1.00 0.00 88 MET A CA 15
ATOM 23514 C C . MET A 1 97 ? 18.217 -15.066 14.565 1.00 0.00 88 MET A C 15
ATOM 23515 O O . MET A 1 97 ? 17.309 -15.895 14.464 1.00 0.00 88 MET A O 15
ATOM 23529 N N . HIS A 1 98 ? 19.072 -15.065 15.555 1.00 0.00 89 HIS A N 15
ATOM 23530 C CA . HIS A 1 98 ? 18.994 -16.042 16.628 1.00 0.00 89 HIS A CA 15
ATOM 23531 C C . HIS A 1 98 ? 18.245 -15.445 17.788 1.00 0.00 89 HIS A C 15
ATOM 23532 O O . HIS A 1 98 ? 18.613 -14.383 18.286 1.00 0.00 89 HIS A O 15
ATOM 23547 N N . VAL A 1 99 ? 17.198 -16.101 18.206 1.00 0.00 90 VAL A N 15
ATOM 23548 C CA . VAL A 1 99 ? 16.389 -15.612 19.300 1.00 0.00 90 VAL A CA 15
ATOM 23549 C C . VAL A 1 99 ? 16.780 -16.286 20.587 1.00 0.00 90 VAL A C 15
ATOM 23550 O O . VAL A 1 99 ? 16.741 -17.530 20.721 1.00 0.00 90 VAL A O 15
ATOM 23563 N N . ILE A 1 100 ? 17.171 -15.472 21.499 1.00 0.00 91 ILE A N 15
ATOM 23564 C CA . ILE A 1 100 ? 17.541 -15.864 22.808 1.00 0.00 91 ILE A CA 15
ATOM 23565 C C . ILE A 1 100 ? 16.408 -15.522 23.741 1.00 0.00 91 ILE A C 15
ATOM 23566 O O . ILE A 1 100 ? 16.016 -14.352 23.874 1.00 0.00 91 ILE A O 15
ATOM 23582 N N . ILE A 1 101 ? 15.868 -16.537 24.343 1.00 0.00 92 ILE A N 15
ATOM 23583 C CA . ILE A 1 101 ? 14.762 -16.401 25.239 1.00 0.00 92 ILE A CA 15
ATOM 23584 C C . ILE A 1 101 ? 15.263 -16.272 26.664 1.00 0.00 92 ILE A C 15
ATOM 23585 O O . ILE A 1 101 ? 16.013 -17.141 27.151 1.00 0.00 92 ILE A O 15
ATOM 23601 N N . GLN A 1 102 ? 14.887 -15.203 27.312 1.00 0.00 93 GLN A N 15
ATOM 23602 C CA . GLN A 1 102 ? 15.187 -15.023 28.702 1.00 0.00 93 GLN A CA 15
ATOM 23603 C C . GLN A 1 102 ? 13.919 -15.054 29.497 1.00 0.00 93 GLN A C 15
ATOM 23604 O O . GLN A 1 102 ? 13.080 -14.162 29.392 1.00 0.00 93 GLN A O 15
ATOM 23618 N N . ALA A 1 103 ? 13.775 -16.093 30.267 1.00 0.00 94 ALA A N 15
ATOM 23619 C CA . ALA A 1 103 ? 12.596 -16.313 31.067 1.00 0.00 94 ALA A CA 15
ATOM 23620 C C . ALA A 1 103 ? 12.547 -15.357 32.254 1.00 0.00 94 ALA A C 15
ATOM 23621 O O . ALA A 1 103 ? 13.520 -15.261 33.020 1.00 0.00 94 ALA A O 15
ATOM 23628 N N . PRO A 1 104 ? 11.423 -14.627 32.415 1.00 0.00 95 PRO A N 15
ATOM 23629 C CA . PRO A 1 104 ? 11.233 -13.716 33.541 1.00 0.00 95 PRO A CA 15
ATOM 23630 C C . PRO A 1 104 ? 11.292 -14.478 34.850 1.00 0.00 95 PRO A C 15
ATOM 23631 O O . PRO A 1 104 ? 10.745 -15.584 34.952 1.00 0.00 95 PRO A O 15
ATOM 23642 N N . VAL A 1 105 ? 11.932 -13.901 35.842 1.00 0.00 96 VAL A N 15
ATOM 23643 C CA . VAL A 1 105 ? 12.080 -14.550 37.132 1.00 0.00 96 VAL A CA 15
ATOM 23644 C C . VAL A 1 105 ? 10.717 -14.700 37.825 1.00 0.00 96 VAL A C 15
ATOM 23645 O O . VAL A 1 105 ? 10.461 -15.692 38.524 1.00 0.00 96 VAL A O 15
ATOM 23658 N N . THR A 1 106 ? 9.851 -13.753 37.594 1.00 0.00 97 THR A N 15
ATOM 23659 C CA . THR A 1 106 ? 8.537 -13.783 38.144 1.00 0.00 97 THR A CA 15
ATOM 23660 C C . THR A 1 106 ? 7.554 -13.336 37.072 1.00 0.00 97 THR A C 15
ATOM 23661 O O . THR A 1 106 ? 7.879 -12.466 36.250 1.00 0.00 97 THR A O 15
ATOM 23672 N N . GLU A 1 107 ? 6.386 -13.940 37.047 1.00 0.00 98 GLU A N 15
ATOM 23673 C CA . GLU A 1 107 ? 5.382 -13.611 36.055 1.00 0.00 98 GLU A CA 15
ATOM 23674 C C . GLU A 1 107 ? 4.062 -14.244 36.459 1.00 0.00 98 GLU A C 15
ATOM 23675 O O . GLU A 1 107 ? 3.069 -13.544 36.678 1.00 0.00 98 GLU A O 15
ATOM 23687 N N . LYS A 1 108 ? 4.082 -15.578 36.567 1.00 0.00 99 LYS A N 15
ATOM 23688 C CA . LYS A 1 108 ? 2.933 -16.393 36.929 1.00 0.00 99 LYS A CA 15
ATOM 23689 C C . LYS A 1 108 ? 3.333 -17.864 36.868 1.00 0.00 99 LYS A C 15
ATOM 23690 O O . LYS A 1 108 ? 3.514 -18.504 37.912 1.00 0.00 99 LYS A O 15
ATOM 23709 N N . GLU A 1 109 ? 3.518 -18.370 35.636 1.00 0.00 100 GLU A N 15
ATOM 23710 C CA . GLU A 1 109 ? 3.902 -19.763 35.356 1.00 0.00 100 GLU A CA 15
ATOM 23711 C C . GLU A 1 109 ? 2.716 -20.679 35.678 1.00 0.00 100 GLU A C 15
ATOM 23712 O O . GLU A 1 109 ? 2.468 -21.031 36.827 1.00 0.00 100 GLU A O 15
ATOM 23724 N N . LYS A 1 110 ? 1.960 -20.988 34.657 1.00 0.00 101 LYS A N 15
ATOM 23725 C CA . LYS A 1 110 ? 0.763 -21.781 34.768 1.00 0.00 101 LYS A CA 15
ATOM 23726 C C . LYS A 1 110 ? 0.805 -22.835 33.693 1.00 0.00 101 LYS A C 15
ATOM 23727 O O . LYS A 1 110 ? 0.491 -22.523 32.546 1.00 0.00 101 LYS A O 15
ATOM 23746 N N . GLU A 1 10 ? 3.685 -13.571 7.860 1.00 0.00 1 GLU A N 16
ATOM 23747 C CA . GLU A 1 10 ? 4.812 -13.521 6.935 1.00 0.00 1 GLU A CA 16
ATOM 23748 C C . GLU A 1 10 ? 4.389 -12.884 5.619 1.00 0.00 1 GLU A C 16
ATOM 23749 O O . GLU A 1 10 ? 3.308 -13.182 5.092 1.00 0.00 1 GLU A O 16
ATOM 23761 N N . ALA A 1 11 ? 5.221 -11.998 5.108 1.00 0.00 2 ALA A N 16
ATOM 23762 C CA . ALA A 1 11 ? 4.964 -11.305 3.858 1.00 0.00 2 ALA A CA 16
ATOM 23763 C C . ALA A 1 11 ? 6.251 -10.706 3.335 1.00 0.00 2 ALA A C 16
ATOM 23764 O O . ALA A 1 11 ? 6.664 -9.627 3.759 1.00 0.00 2 ALA A O 16
ATOM 23771 N N . GLU A 1 12 ? 6.912 -11.441 2.489 1.00 0.00 3 GLU A N 16
ATOM 23772 C CA . GLU A 1 12 ? 8.146 -11.026 1.908 1.00 0.00 3 GLU A CA 16
ATOM 23773 C C . GLU A 1 12 ? 7.904 -9.977 0.834 1.00 0.00 3 GLU A C 16
ATOM 23774 O O . GLU A 1 12 ? 6.964 -10.093 0.047 1.00 0.00 3 GLU A O 16
ATOM 23786 N N . VAL A 1 13 ? 8.741 -8.964 0.794 1.00 0.00 4 VAL A N 16
ATOM 23787 C CA . VAL A 1 13 ? 8.624 -7.928 -0.221 1.00 0.00 4 VAL A CA 16
ATOM 23788 C C . VAL A 1 13 ? 9.746 -8.057 -1.226 1.00 0.00 4 VAL A C 16
ATOM 23789 O O . VAL A 1 13 ? 9.605 -7.748 -2.410 1.00 0.00 4 VAL A O 16
ATOM 23802 N N . HIS A 1 14 ? 10.831 -8.517 -0.724 1.00 0.00 5 HIS A N 16
ATOM 23803 C CA . HIS A 1 14 ? 12.081 -8.771 -1.442 1.00 0.00 5 HIS A CA 16
ATOM 23804 C C . HIS A 1 14 ? 12.747 -7.504 -1.996 1.00 0.00 5 HIS A C 16
ATOM 23805 O O . HIS A 1 14 ? 13.776 -7.572 -2.678 1.00 0.00 5 HIS A O 16
ATOM 23820 N N . ASN A 1 15 ? 12.168 -6.367 -1.701 1.00 0.00 6 ASN A N 16
ATOM 23821 C CA . ASN A 1 15 ? 12.755 -5.081 -2.056 1.00 0.00 6 ASN A CA 16
ATOM 23822 C C . ASN A 1 15 ? 13.479 -4.540 -0.850 1.00 0.00 6 ASN A C 16
ATOM 23823 O O . ASN A 1 15 ? 14.551 -3.927 -0.959 1.00 0.00 6 ASN A O 16
ATOM 23834 N N . GLN A 1 16 ? 12.889 -4.778 0.303 1.00 0.00 7 GLN A N 16
ATOM 23835 C CA . GLN A 1 16 ? 13.506 -4.508 1.566 1.00 0.00 7 GLN A CA 16
ATOM 23836 C C . GLN A 1 16 ? 14.134 -5.806 2.004 1.00 0.00 7 GLN A C 16
ATOM 23837 O O . GLN A 1 16 ? 14.180 -6.746 1.215 1.00 0.00 7 GLN A O 16
ATOM 23851 N N . LEU A 1 17 ? 14.610 -5.894 3.206 1.00 0.00 8 LEU A N 16
ATOM 23852 C CA . LEU A 1 17 ? 15.163 -7.138 3.630 1.00 0.00 8 LEU A CA 16
ATOM 23853 C C . LEU A 1 17 ? 14.202 -7.870 4.522 1.00 0.00 8 LEU A C 16
ATOM 23854 O O . LEU A 1 17 ? 13.630 -7.290 5.441 1.00 0.00 8 LEU A O 16
ATOM 23870 N N . GLU A 1 18 ? 14.002 -9.128 4.255 1.00 0.00 9 GLU A N 16
ATOM 23871 C CA . GLU A 1 18 ? 13.144 -9.908 5.078 1.00 0.00 9 GLU A CA 16
ATOM 23872 C C . GLU A 1 18 ? 13.934 -10.531 6.181 1.00 0.00 9 GLU A C 16
ATOM 23873 O O . GLU A 1 18 ? 15.066 -10.960 5.988 1.00 0.00 9 GLU A O 16
ATOM 23885 N N . ILE A 1 19 ? 13.358 -10.562 7.326 1.00 0.00 10 ILE A N 16
ATOM 23886 C CA . ILE A 1 19 ? 13.989 -11.131 8.476 1.00 0.00 10 ILE A CA 16
ATOM 23887 C C . ILE A 1 19 ? 13.065 -12.131 9.111 1.00 0.00 10 ILE A C 16
ATOM 23888 O O . ILE A 1 19 ? 11.848 -11.916 9.174 1.00 0.00 10 ILE A O 16
ATOM 23904 N N . LYS A 1 20 ? 13.620 -13.224 9.527 1.00 0.00 11 LYS A N 16
ATOM 23905 C CA . LYS A 1 20 ? 12.889 -14.177 10.295 1.00 0.00 11 LYS A CA 16
ATOM 23906 C C . LYS A 1 20 ? 13.560 -14.317 11.628 1.00 0.00 11 LYS A C 16
ATOM 23907 O O . LYS A 1 20 ? 14.786 -14.124 11.744 1.00 0.00 11 LYS A O 16
ATOM 23926 N N . PHE A 1 21 ? 12.802 -14.640 12.618 1.00 0.00 12 PHE A N 16
ATOM 23927 C CA . PHE A 1 21 ? 13.323 -14.740 13.947 1.00 0.00 12 PHE A CA 16
ATOM 23928 C C . PHE A 1 21 ? 13.416 -16.184 14.344 1.00 0.00 12 PHE A C 16
ATOM 23929 O O . PHE A 1 21 ? 12.405 -16.872 14.396 1.00 0.00 12 PHE A O 16
ATOM 23946 N N . ARG A 1 22 ? 14.608 -16.652 14.607 1.00 0.00 13 ARG A N 16
ATOM 23947 C CA . ARG A 1 22 ? 14.793 -18.026 14.992 1.00 0.00 13 ARG A CA 16
ATOM 23948 C C . ARG A 1 22 ? 15.283 -18.135 16.413 1.00 0.00 13 ARG A C 16
ATOM 23949 O O . ARG A 1 22 ? 16.288 -17.529 16.790 1.00 0.00 13 ARG A O 16
ATOM 23970 N N . LEU A 1 23 ? 14.564 -18.900 17.192 1.00 0.00 14 LEU A N 16
ATOM 23971 C CA . LEU A 1 23 ? 14.866 -19.118 18.587 1.00 0.00 14 LEU A CA 16
ATOM 23972 C C . LEU A 1 23 ? 16.024 -20.089 18.730 1.00 0.00 14 LEU A C 16
ATOM 23973 O O . LEU A 1 23 ? 16.416 -20.763 17.768 1.00 0.00 14 LEU A O 16
ATOM 23989 N N . THR A 1 24 ? 16.540 -20.188 19.938 1.00 0.00 15 THR A N 16
ATOM 23990 C CA . THR A 1 24 ? 17.568 -21.165 20.279 1.00 0.00 15 THR A CA 16
ATOM 23991 C C . THR A 1 24 ? 16.920 -22.566 20.324 1.00 0.00 15 THR A C 16
ATOM 23992 O O . THR A 1 24 ? 17.584 -23.601 20.305 1.00 0.00 15 THR A O 16
ATOM 24003 N N . ASP A 1 25 ? 15.609 -22.543 20.340 1.00 0.00 16 ASP A N 16
ATOM 24004 C CA . ASP A 1 25 ? 14.748 -23.727 20.380 1.00 0.00 16 ASP A CA 16
ATOM 24005 C C . ASP A 1 25 ? 14.649 -24.372 18.984 1.00 0.00 16 ASP A C 16
ATOM 24006 O O . ASP A 1 25 ? 14.119 -25.462 18.825 1.00 0.00 16 ASP A O 16
ATOM 24015 N N . GLY A 1 26 ? 15.183 -23.686 17.982 1.00 0.00 17 GLY A N 16
ATOM 24016 C CA . GLY A 1 26 ? 15.171 -24.199 16.617 1.00 0.00 17 GLY A CA 16
ATOM 24017 C C . GLY A 1 26 ? 13.886 -23.872 15.896 1.00 0.00 17 GLY A C 16
ATOM 24018 O O . GLY A 1 26 ? 13.683 -24.258 14.741 1.00 0.00 17 GLY A O 16
ATOM 24022 N N . SER A 1 27 ? 13.035 -23.152 16.557 1.00 0.00 18 SER A N 16
ATOM 24023 C CA . SER A 1 27 ? 11.788 -22.744 15.993 1.00 0.00 18 SER A CA 16
ATOM 24024 C C . SER A 1 27 ? 11.909 -21.312 15.507 1.00 0.00 18 SER A C 16
ATOM 24025 O O . SER A 1 27 ? 12.413 -20.449 16.231 1.00 0.00 18 SER A O 16
ATOM 24033 N N . ASP A 1 28 ? 11.506 -21.064 14.287 1.00 0.00 19 ASP A N 16
ATOM 24034 C CA . ASP A 1 28 ? 11.561 -19.749 13.744 1.00 0.00 19 ASP A CA 16
ATOM 24035 C C . ASP A 1 28 ? 10.204 -19.243 13.356 1.00 0.00 19 ASP A C 16
ATOM 24036 O O . ASP A 1 28 ? 9.251 -20.011 13.238 1.00 0.00 19 ASP A O 16
ATOM 24045 N N . ILE A 1 29 ? 10.125 -17.961 13.190 1.00 0.00 20 ILE A N 16
ATOM 24046 C CA . ILE A 1 29 ? 8.907 -17.265 12.850 1.00 0.00 20 ILE A CA 16
ATOM 24047 C C . ILE A 1 29 ? 8.977 -16.840 11.392 1.00 0.00 20 ILE A C 16
ATOM 24048 O O . ILE A 1 29 ? 10.057 -16.475 10.916 1.00 0.00 20 ILE A O 16
ATOM 24064 N N . GLY A 1 30 ? 7.840 -16.936 10.689 1.00 0.00 21 GLY A N 16
ATOM 24065 C CA . GLY A 1 30 ? 7.755 -16.569 9.281 1.00 0.00 21 GLY A CA 16
ATOM 24066 C C . GLY A 1 30 ? 8.341 -15.188 8.993 1.00 0.00 21 GLY A C 16
ATOM 24067 O O . GLY A 1 30 ? 8.110 -14.238 9.761 1.00 0.00 21 GLY A O 16
ATOM 24071 N N . PRO A 1 31 ? 9.085 -15.051 7.887 1.00 0.00 22 PRO A N 16
ATOM 24072 C CA . PRO A 1 31 ? 9.808 -13.826 7.556 1.00 0.00 22 PRO A CA 16
ATOM 24073 C C . PRO A 1 31 ? 8.916 -12.640 7.208 1.00 0.00 22 PRO A C 16
ATOM 24074 O O . PRO A 1 31 ? 7.831 -12.785 6.619 1.00 0.00 22 PRO A O 16
ATOM 24085 N N . LYS A 1 32 ? 9.375 -11.481 7.580 1.00 0.00 23 LYS A N 16
ATOM 24086 C CA . LYS A 1 32 ? 8.681 -10.246 7.308 1.00 0.00 23 LYS A CA 16
ATOM 24087 C C . LYS A 1 32 ? 9.650 -9.292 6.742 1.00 0.00 23 LYS A C 16
ATOM 24088 O O . LYS A 1 32 ? 10.846 -9.481 6.875 1.00 0.00 23 LYS A O 16
ATOM 24107 N N . ALA A 1 33 ? 9.154 -8.292 6.149 1.00 0.00 24 ALA A N 16
ATOM 24108 C CA . ALA A 1 33 ? 9.988 -7.316 5.482 1.00 0.00 24 ALA A CA 16
ATOM 24109 C C . ALA A 1 33 ? 10.302 -6.159 6.396 1.00 0.00 24 ALA A C 16
ATOM 24110 O O . ALA A 1 33 ? 9.390 -5.511 6.953 1.00 0.00 24 ALA A O 16
ATOM 24117 N N . PHE A 1 34 ? 11.570 -5.897 6.560 1.00 0.00 25 PHE A N 16
ATOM 24118 C CA . PHE A 1 34 ? 12.030 -4.829 7.394 1.00 0.00 25 PHE A CA 16
ATOM 24119 C C . PHE A 1 34 ? 12.952 -3.975 6.586 1.00 0.00 25 PHE A C 16
ATOM 24120 O O . PHE A 1 34 ? 13.953 -4.458 6.087 1.00 0.00 25 PHE A O 16
ATOM 24137 N N . PRO A 1 35 ? 12.613 -2.730 6.378 1.00 0.00 26 PRO A N 16
ATOM 24138 C CA . PRO A 1 35 ? 13.508 -1.792 5.724 1.00 0.00 26 PRO A CA 16
ATOM 24139 C C . PRO A 1 35 ? 14.791 -1.587 6.531 1.00 0.00 26 PRO A C 16
ATOM 24140 O O . PRO A 1 35 ? 14.781 -1.651 7.768 1.00 0.00 26 PRO A O 16
ATOM 24151 N N . ASP A 1 36 ? 15.876 -1.328 5.838 1.00 0.00 27 ASP A N 16
ATOM 24152 C CA . ASP A 1 36 ? 17.167 -1.088 6.467 1.00 0.00 27 ASP A CA 16
ATOM 24153 C C . ASP A 1 36 ? 17.132 0.141 7.358 1.00 0.00 27 ASP A C 16
ATOM 24154 O O . ASP A 1 36 ? 17.837 0.216 8.338 1.00 0.00 27 ASP A O 16
ATOM 24163 N N . ALA A 1 37 ? 16.272 1.069 7.040 1.00 0.00 28 ALA A N 16
ATOM 24164 C CA . ALA A 1 37 ? 16.149 2.287 7.826 1.00 0.00 28 ALA A CA 16
ATOM 24165 C C . ALA A 1 37 ? 15.267 2.096 9.084 1.00 0.00 28 ALA A C 16
ATOM 24166 O O . ALA A 1 37 ? 15.093 3.034 9.871 1.00 0.00 28 ALA A O 16
ATOM 24173 N N . THR A 1 38 ? 14.725 0.901 9.271 1.00 0.00 29 THR A N 16
ATOM 24174 C CA . THR A 1 38 ? 13.859 0.613 10.414 1.00 0.00 29 THR A CA 16
ATOM 24175 C C . THR A 1 38 ? 14.670 0.373 11.709 1.00 0.00 29 THR A C 16
ATOM 24176 O O . THR A 1 38 ? 15.774 -0.173 11.673 1.00 0.00 29 THR A O 16
ATOM 24187 N N . THR A 1 39 ? 14.118 0.817 12.827 1.00 0.00 30 THR A N 16
ATOM 24188 C CA . THR A 1 39 ? 14.739 0.710 14.126 1.00 0.00 30 THR A CA 16
ATOM 24189 C C . THR A 1 39 ? 14.738 -0.730 14.663 1.00 0.00 30 THR A C 16
ATOM 24190 O O . THR A 1 39 ? 13.849 -1.536 14.335 1.00 0.00 30 THR A O 16
ATOM 24201 N N . VAL A 1 40 ? 15.734 -1.048 15.484 1.00 0.00 31 VAL A N 16
ATOM 24202 C CA . VAL A 1 40 ? 15.819 -2.340 16.146 1.00 0.00 31 VAL A CA 16
ATOM 24203 C C . VAL A 1 40 ? 14.710 -2.461 17.188 1.00 0.00 31 VAL A C 16
ATOM 24204 O O . VAL A 1 40 ? 14.254 -3.560 17.507 1.00 0.00 31 VAL A O 16
ATOM 24217 N N . SER A 1 41 ? 14.270 -1.333 17.708 1.00 0.00 32 SER A N 16
ATOM 24218 C CA . SER A 1 41 ? 13.152 -1.315 18.601 1.00 0.00 32 SER A CA 16
ATOM 24219 C C . SER A 1 41 ? 11.914 -1.874 17.898 1.00 0.00 32 SER A C 16
ATOM 24220 O O . SER A 1 41 ? 11.279 -2.784 18.404 1.00 0.00 32 SER A O 16
ATOM 24228 N N . ALA A 1 42 ? 11.636 -1.379 16.690 1.00 0.00 33 ALA A N 16
ATOM 24229 C CA . ALA A 1 42 ? 10.504 -1.867 15.904 1.00 0.00 33 ALA A CA 16
ATOM 24230 C C . ALA A 1 42 ? 10.719 -3.328 15.510 1.00 0.00 33 ALA A C 16
ATOM 24231 O O . ALA A 1 42 ? 9.765 -4.099 15.393 1.00 0.00 33 ALA A O 16
ATOM 24238 N N . LEU A 1 43 ? 11.979 -3.698 15.327 1.00 0.00 34 LEU A N 16
ATOM 24239 C CA . LEU A 1 43 ? 12.373 -5.021 15.004 1.00 0.00 34 LEU A CA 16
ATOM 24240 C C . LEU A 1 43 ? 12.012 -5.968 16.160 1.00 0.00 34 LEU A C 16
ATOM 24241 O O . LEU A 1 43 ? 11.404 -7.019 15.946 1.00 0.00 34 LEU A O 16
ATOM 24257 N N . LYS A 1 44 ? 12.355 -5.569 17.382 1.00 0.00 35 LYS A N 16
ATOM 24258 C CA . LYS A 1 44 ? 12.044 -6.368 18.554 1.00 0.00 35 LYS A CA 16
ATOM 24259 C C . LYS A 1 44 ? 10.552 -6.373 18.808 1.00 0.00 35 LYS A C 16
ATOM 24260 O O . LYS A 1 44 ? 9.976 -7.411 19.103 1.00 0.00 35 LYS A O 16
ATOM 24279 N N . GLU A 1 45 ? 9.933 -5.211 18.663 1.00 0.00 36 GLU A N 16
ATOM 24280 C CA . GLU A 1 45 ? 8.483 -5.069 18.801 1.00 0.00 36 GLU A CA 16
ATOM 24281 C C . GLU A 1 45 ? 7.752 -6.010 17.839 1.00 0.00 36 GLU A C 16
ATOM 24282 O O . GLU A 1 45 ? 6.655 -6.509 18.144 1.00 0.00 36 GLU A O 16
ATOM 24294 N N . THR A 1 46 ? 8.367 -6.263 16.689 1.00 0.00 37 THR A N 16
ATOM 24295 C CA . THR A 1 46 ? 7.834 -7.200 15.736 1.00 0.00 37 THR A CA 16
ATOM 24296 C C . THR A 1 46 ? 7.854 -8.620 16.324 1.00 0.00 37 THR A C 16
ATOM 24297 O O . THR A 1 46 ? 6.867 -9.331 16.239 1.00 0.00 37 THR A O 16
ATOM 24308 N N . VAL A 1 47 ? 8.968 -8.996 16.965 1.00 0.00 38 VAL A N 16
ATOM 24309 C CA . VAL A 1 47 ? 9.104 -10.323 17.597 1.00 0.00 38 VAL A CA 16
ATOM 24310 C C . VAL A 1 47 ? 7.996 -10.499 18.622 1.00 0.00 38 VAL A C 16
ATOM 24311 O O . VAL A 1 47 ? 7.300 -11.505 18.640 1.00 0.00 38 VAL A O 16
ATOM 24324 N N . ILE A 1 48 ? 7.833 -9.470 19.437 1.00 0.00 39 ILE A N 16
ATOM 24325 C CA . ILE A 1 48 ? 6.838 -9.426 20.503 1.00 0.00 39 ILE A CA 16
ATOM 24326 C C . ILE A 1 48 ? 5.431 -9.621 19.928 1.00 0.00 39 ILE A C 16
ATOM 24327 O O . ILE A 1 48 ? 4.598 -10.318 20.504 1.00 0.00 39 ILE A O 16
ATOM 24343 N N . SER A 1 49 ? 5.194 -9.016 18.786 1.00 0.00 40 SER A N 16
ATOM 24344 C CA . SER A 1 49 ? 3.912 -9.086 18.131 1.00 0.00 40 SER A CA 16
ATOM 24345 C C . SER A 1 49 ? 3.682 -10.448 17.452 1.00 0.00 40 SER A C 16
ATOM 24346 O O . SER A 1 49 ? 2.566 -10.957 17.441 1.00 0.00 40 SER A O 16
ATOM 24354 N N . GLU A 1 50 ? 4.741 -11.036 16.902 1.00 0.00 41 GLU A N 16
ATOM 24355 C CA . GLU A 1 50 ? 4.653 -12.303 16.231 1.00 0.00 41 GLU A CA 16
ATOM 24356 C C . GLU A 1 50 ? 4.631 -13.474 17.229 1.00 0.00 41 GLU A C 16
ATOM 24357 O O . GLU A 1 50 ? 4.352 -14.622 16.850 1.00 0.00 41 GLU A O 16
ATOM 24369 N N . TRP A 1 51 ? 4.949 -13.190 18.480 1.00 0.00 42 TRP A N 16
ATOM 24370 C CA . TRP A 1 51 ? 4.936 -14.200 19.525 1.00 0.00 42 TRP A CA 16
ATOM 24371 C C . TRP A 1 51 ? 3.478 -14.525 19.805 1.00 0.00 42 TRP A C 16
ATOM 24372 O O . TRP A 1 51 ? 2.653 -13.603 19.898 1.00 0.00 42 TRP A O 16
ATOM 24393 N N . PRO A 1 52 ? 3.116 -15.813 19.887 1.00 0.00 43 PRO A N 16
ATOM 24394 C CA . PRO A 1 52 ? 1.733 -16.229 20.133 1.00 0.00 43 PRO A CA 16
ATOM 24395 C C . PRO A 1 52 ? 1.121 -15.508 21.340 1.00 0.00 43 PRO A C 16
ATOM 24396 O O . PRO A 1 52 ? 1.622 -15.602 22.468 1.00 0.00 43 PRO A O 16
ATOM 24407 N N . ARG A 1 53 ? 0.050 -14.791 21.082 1.00 0.00 44 ARG A N 16
ATOM 24408 C CA . ARG A 1 53 ? -0.616 -13.957 22.072 1.00 0.00 44 ARG A CA 16
ATOM 24409 C C . ARG A 1 53 ? -1.169 -14.787 23.227 1.00 0.00 44 ARG A C 16
ATOM 24410 O O . ARG A 1 53 ? -1.041 -14.412 24.390 1.00 0.00 44 ARG A O 16
ATOM 24431 N N . GLU A 1 54 ? -1.745 -15.923 22.891 1.00 0.00 45 GLU A N 16
ATOM 24432 C CA . GLU A 1 54 ? -2.355 -16.833 23.874 1.00 0.00 45 GLU A CA 16
ATOM 24433 C C . GLU A 1 54 ? -1.310 -17.415 24.831 1.00 0.00 45 GLU A C 16
ATOM 24434 O O . GLU A 1 54 ? -1.630 -17.784 25.973 1.00 0.00 45 GLU A O 16
ATOM 24446 N N . LYS A 1 55 ? -0.071 -17.481 24.371 1.00 0.00 46 LYS A N 16
ATOM 24447 C CA . LYS A 1 55 ? 0.998 -18.027 25.127 1.00 0.00 46 LYS A CA 16
ATOM 24448 C C . LYS A 1 55 ? 1.252 -17.298 26.422 1.00 0.00 46 LYS A C 16
ATOM 24449 O O . LYS A 1 55 ? 0.778 -16.164 26.642 1.00 0.00 46 LYS A O 16
ATOM 24468 N N . GLU A 1 56 ? 2.011 -17.963 27.257 1.00 0.00 47 GLU A N 16
ATOM 24469 C CA . GLU A 1 56 ? 2.372 -17.524 28.582 1.00 0.00 47 GLU A CA 16
ATOM 24470 C C . GLU A 1 56 ? 2.921 -16.119 28.612 1.00 0.00 47 GLU A C 16
ATOM 24471 O O . GLU A 1 56 ? 3.375 -15.551 27.580 1.00 0.00 47 GLU A O 16
ATOM 24483 N N . ASN A 1 57 ? 2.918 -15.563 29.785 1.00 0.00 48 ASN A N 16
ATOM 24484 C CA . ASN A 1 57 ? 3.519 -14.319 30.033 1.00 0.00 48 ASN A CA 16
ATOM 24485 C C . ASN A 1 57 ? 4.978 -14.573 30.232 1.00 0.00 48 ASN A C 16
ATOM 24486 O O . ASN A 1 57 ? 5.496 -14.607 31.350 1.00 0.00 48 ASN A O 16
ATOM 24497 N N . GLY A 1 58 ? 5.577 -14.905 29.134 1.00 0.00 49 GLY A N 16
ATOM 24498 C CA . GLY A 1 58 ? 6.943 -15.260 29.076 1.00 0.00 49 GLY A CA 16
ATOM 24499 C C . GLY A 1 58 ? 7.741 -14.376 28.167 1.00 0.00 49 GLY A C 16
ATOM 24500 O O . GLY A 1 58 ? 7.797 -13.168 28.378 1.00 0.00 49 GLY A O 16
ATOM 24504 N N . PRO A 1 59 ? 8.357 -14.949 27.130 1.00 0.00 50 PRO A N 16
ATOM 24505 C CA . PRO A 1 59 ? 9.236 -14.218 26.185 1.00 0.00 50 PRO A CA 16
ATOM 24506 C C . PRO A 1 59 ? 8.512 -13.264 25.231 1.00 0.00 50 PRO A C 16
ATOM 24507 O O . PRO A 1 59 ? 8.733 -13.308 24.026 1.00 0.00 50 PRO A O 16
ATOM 24518 N N . LYS A 1 60 ? 7.702 -12.391 25.756 1.00 0.00 51 LYS A N 16
ATOM 24519 C CA . LYS A 1 60 ? 7.053 -11.428 24.899 1.00 0.00 51 LYS A CA 16
ATOM 24520 C C . LYS A 1 60 ? 7.777 -10.115 24.866 1.00 0.00 51 LYS A C 16
ATOM 24521 O O . LYS A 1 60 ? 8.334 -9.751 23.863 1.00 0.00 51 LYS A O 16
ATOM 24540 N N . THR A 1 61 ? 7.804 -9.430 25.981 1.00 0.00 52 THR A N 16
ATOM 24541 C CA . THR A 1 61 ? 8.250 -8.065 26.002 1.00 0.00 52 THR A CA 16
ATOM 24542 C C . THR A 1 61 ? 9.779 -7.870 25.945 1.00 0.00 52 THR A C 16
ATOM 24543 O O . THR A 1 61 ? 10.554 -8.814 26.094 1.00 0.00 52 THR A O 16
ATOM 24554 N N . VAL A 1 62 ? 10.170 -6.605 25.764 1.00 0.00 53 VAL A N 16
ATOM 24555 C CA . VAL A 1 62 ? 11.546 -6.156 25.494 1.00 0.00 53 VAL A CA 16
ATOM 24556 C C . VAL A 1 62 ? 12.620 -6.755 26.417 1.00 0.00 53 VAL A C 16
ATOM 24557 O O . VAL A 1 62 ? 13.697 -7.136 25.947 1.00 0.00 53 VAL A O 16
ATOM 24570 N N . LYS A 1 63 ? 12.335 -6.849 27.695 1.00 0.00 54 LYS A N 16
ATOM 24571 C CA . LYS A 1 63 ? 13.322 -7.338 28.648 1.00 0.00 54 LYS A CA 16
ATOM 24572 C C . LYS A 1 63 ? 13.454 -8.859 28.605 1.00 0.00 54 LYS A C 16
ATOM 24573 O O . LYS A 1 63 ? 14.438 -9.410 29.076 1.00 0.00 54 LYS A O 16
ATOM 24592 N N . GLU A 1 64 ? 12.489 -9.531 28.022 1.00 0.00 55 GLU A N 16
ATOM 24593 C CA . GLU A 1 64 ? 12.480 -10.986 28.061 1.00 0.00 55 GLU A CA 16
ATOM 24594 C C . GLU A 1 64 ? 13.119 -11.574 26.793 1.00 0.00 55 GLU A C 16
ATOM 24595 O O . GLU A 1 64 ? 13.390 -12.786 26.711 1.00 0.00 55 GLU A O 16
ATOM 24607 N N . VAL A 1 65 ? 13.375 -10.721 25.825 1.00 0.00 56 VAL A N 16
ATOM 24608 C CA . VAL A 1 65 ? 13.881 -11.162 24.548 1.00 0.00 56 VAL A CA 16
ATOM 24609 C C . VAL A 1 65 ? 15.083 -10.317 24.062 1.00 0.00 56 VAL A C 16
ATOM 24610 O O . VAL A 1 65 ? 15.027 -9.078 24.015 1.00 0.00 56 VAL A O 16
ATOM 24623 N N . LYS A 1 66 ? 16.166 -10.994 23.728 1.00 0.00 57 LYS A N 16
ATOM 24624 C CA . LYS A 1 66 ? 17.345 -10.361 23.199 1.00 0.00 57 LYS A CA 16
ATOM 24625 C C . LYS A 1 66 ? 17.504 -10.762 21.739 1.00 0.00 57 LYS A C 16
ATOM 24626 O O . LYS A 1 66 ? 17.275 -11.922 21.385 1.00 0.00 57 LYS A O 16
ATOM 24645 N N . LEU A 1 67 ? 17.881 -9.826 20.901 1.00 0.00 58 LEU A N 16
ATOM 24646 C CA . LEU A 1 67 ? 17.999 -10.090 19.488 1.00 0.00 58 LEU A CA 16
ATOM 24647 C C . LEU A 1 67 ? 19.487 -10.008 19.108 1.00 0.00 58 LEU A C 16
ATOM 24648 O O . LEU A 1 67 ? 20.138 -8.976 19.331 1.00 0.00 58 LEU A O 16
ATOM 24664 N N . ILE A 1 68 ? 20.015 -11.090 18.554 1.00 0.00 59 ILE A N 16
ATOM 24665 C CA . ILE A 1 68 ? 21.422 -11.169 18.177 1.00 0.00 59 ILE A CA 16
ATOM 24666 C C . ILE A 1 68 ? 21.564 -11.526 16.702 1.00 0.00 59 ILE A C 16
ATOM 24667 O O . ILE A 1 68 ? 20.879 -12.425 16.186 1.00 0.00 59 ILE A O 16
ATOM 24683 N N . SER A 1 69 ? 22.419 -10.808 16.035 1.00 0.00 60 SER A N 16
ATOM 24684 C CA . SER A 1 69 ? 22.706 -11.031 14.653 1.00 0.00 60 SER A CA 16
ATOM 24685 C C . SER A 1 69 ? 24.184 -10.777 14.456 1.00 0.00 60 SER A C 16
ATOM 24686 O O . SER A 1 69 ? 24.714 -9.778 14.972 1.00 0.00 60 SER A O 16
ATOM 24694 N N . ALA A 1 70 ? 24.860 -11.718 13.795 1.00 0.00 61 ALA A N 16
ATOM 24695 C CA . ALA A 1 70 ? 26.298 -11.633 13.497 1.00 0.00 61 ALA A CA 16
ATOM 24696 C C . ALA A 1 70 ? 27.135 -11.695 14.773 1.00 0.00 61 ALA A C 16
ATOM 24697 O O . ALA A 1 70 ? 28.326 -11.352 14.778 1.00 0.00 61 ALA A O 16
ATOM 24704 N N . GLY A 1 71 ? 26.512 -12.172 15.836 1.00 0.00 62 GLY A N 16
ATOM 24705 C CA . GLY A 1 71 ? 27.167 -12.284 17.111 1.00 0.00 62 GLY A CA 16
ATOM 24706 C C . GLY A 1 71 ? 27.096 -11.002 17.923 1.00 0.00 62 GLY A C 16
ATOM 24707 O O . GLY A 1 71 ? 27.804 -10.855 18.927 1.00 0.00 62 GLY A O 16
ATOM 24711 N N . LYS A 1 72 ? 26.252 -10.073 17.501 1.00 0.00 63 LYS A N 16
ATOM 24712 C CA . LYS A 1 72 ? 26.104 -8.814 18.146 1.00 0.00 63 LYS A CA 16
ATOM 24713 C C . LYS A 1 72 ? 24.697 -8.680 18.668 1.00 0.00 63 LYS A C 16
ATOM 24714 O O . LYS A 1 72 ? 23.749 -9.070 17.991 1.00 0.00 63 LYS A O 16
ATOM 24733 N N . VAL A 1 73 ? 24.561 -8.145 19.855 1.00 0.00 64 VAL A N 16
ATOM 24734 C CA . VAL A 1 73 ? 23.257 -7.895 20.429 1.00 0.00 64 VAL A CA 16
ATOM 24735 C C . VAL A 1 73 ? 22.784 -6.550 19.920 1.00 0.00 64 VAL A C 16
ATOM 24736 O O . VAL A 1 73 ? 23.457 -5.530 20.124 1.00 0.00 64 VAL A O 16
ATOM 24749 N N . LEU A 1 74 ? 21.664 -6.534 19.258 1.00 0.00 65 LEU A N 16
ATOM 24750 C CA . LEU A 1 74 ? 21.168 -5.336 18.674 1.00 0.00 65 LEU A CA 16
ATOM 24751 C C . LEU A 1 74 ? 20.505 -4.428 19.691 1.00 0.00 65 LEU A C 16
ATOM 24752 O O . LEU A 1 74 ? 19.565 -4.823 20.397 1.00 0.00 65 LEU A O 16
ATOM 24768 N N . GLU A 1 75 ? 21.036 -3.233 19.778 1.00 0.00 66 GLU A N 16
ATOM 24769 C CA . GLU A 1 75 ? 20.540 -2.183 20.636 1.00 0.00 66 GLU A CA 16
ATOM 24770 C C . GLU A 1 75 ? 19.264 -1.640 20.013 1.00 0.00 66 GLU A C 16
ATOM 24771 O O . GLU A 1 75 ? 19.235 -1.376 18.830 1.00 0.00 66 GLU A O 16
ATOM 24783 N N . ASN A 1 76 ? 18.225 -1.467 20.794 1.00 0.00 67 ASN A N 16
ATOM 24784 C CA . ASN A 1 76 ? 16.928 -1.045 20.232 1.00 0.00 67 ASN A CA 16
ATOM 24785 C C . ASN A 1 76 ? 16.971 0.390 19.680 1.00 0.00 67 ASN A C 16
ATOM 24786 O O . ASN A 1 76 ? 16.170 0.757 18.828 1.00 0.00 67 ASN A O 16
ATOM 24797 N N . SER A 1 77 ? 17.930 1.177 20.153 1.00 0.00 68 SER A N 16
ATOM 24798 C CA . SER A 1 77 ? 18.040 2.583 19.782 1.00 0.00 68 SER A CA 16
ATOM 24799 C C . SER A 1 77 ? 18.712 2.807 18.407 1.00 0.00 68 SER A C 16
ATOM 24800 O O . SER A 1 77 ? 18.761 3.943 17.903 1.00 0.00 68 SER A O 16
ATOM 24808 N N . LYS A 1 78 ? 19.201 1.754 17.812 1.00 0.00 69 LYS A N 16
ATOM 24809 C CA . LYS A 1 78 ? 19.803 1.820 16.516 1.00 0.00 69 LYS A CA 16
ATOM 24810 C C . LYS A 1 78 ? 18.895 1.172 15.493 1.00 0.00 69 LYS A C 16
ATOM 24811 O O . LYS A 1 78 ? 17.909 0.533 15.851 1.00 0.00 69 LYS A O 16
ATOM 24830 N N . THR A 1 79 ? 19.189 1.371 14.251 1.00 0.00 70 THR A N 16
ATOM 24831 C CA . THR A 1 79 ? 18.428 0.827 13.185 1.00 0.00 70 THR A CA 16
ATOM 24832 C C . THR A 1 79 ? 19.084 -0.426 12.626 1.00 0.00 70 THR A C 16
ATOM 24833 O O . THR A 1 79 ? 20.216 -0.775 13.005 1.00 0.00 70 THR A O 16
ATOM 24844 N N . VAL A 1 80 ? 18.375 -1.102 11.727 1.00 0.00 71 VAL A N 16
ATOM 24845 C CA . VAL A 1 80 ? 18.901 -2.271 11.030 1.00 0.00 71 VAL A CA 16
ATOM 24846 C C . VAL A 1 80 ? 20.076 -1.826 10.143 1.00 0.00 71 VAL A C 16
ATOM 24847 O O . VAL A 1 80 ? 20.985 -2.596 9.846 1.00 0.00 71 VAL A O 16
ATOM 24860 N N . LYS A 1 81 ? 20.029 -0.557 9.764 1.00 0.00 72 LYS A N 16
ATOM 24861 C CA . LYS A 1 81 ? 21.011 0.123 8.933 1.00 0.00 72 LYS A CA 16
ATOM 24862 C C . LYS A 1 81 ? 22.414 -0.027 9.508 1.00 0.00 72 LYS A C 16
ATOM 24863 O O . LYS A 1 81 ? 23.398 -0.135 8.768 1.00 0.00 72 LYS A O 16
ATOM 24882 N N . ASP A 1 82 ? 22.488 -0.064 10.822 1.00 0.00 73 ASP A N 16
ATOM 24883 C CA . ASP A 1 82 ? 23.752 -0.199 11.545 1.00 0.00 73 ASP A CA 16
ATOM 24884 C C . ASP A 1 82 ? 24.425 -1.546 11.228 1.00 0.00 73 ASP A C 16
ATOM 24885 O O . ASP A 1 82 ? 25.651 -1.663 11.213 1.00 0.00 73 ASP A O 16
ATOM 24894 N N . TYR A 1 83 ? 23.610 -2.542 10.940 1.00 0.00 74 TYR A N 16
ATOM 24895 C CA . TYR A 1 83 ? 24.088 -3.860 10.601 1.00 0.00 74 TYR A CA 16
ATOM 24896 C C . TYR A 1 83 ? 23.885 -4.170 9.120 1.00 0.00 74 TYR A C 16
ATOM 24897 O O . TYR A 1 83 ? 24.147 -5.287 8.660 1.00 0.00 74 TYR A O 16
ATOM 24915 N N . ARG A 1 84 ? 23.424 -3.191 8.381 1.00 0.00 75 ARG A N 16
ATOM 24916 C CA . ARG A 1 84 ? 23.215 -3.321 6.990 1.00 0.00 75 ARG A CA 16
ATOM 24917 C C . ARG A 1 84 ? 24.555 -3.186 6.277 1.00 0.00 75 ARG A C 16
ATOM 24918 O O . ARG A 1 84 ? 25.395 -2.357 6.661 1.00 0.00 75 ARG A O 16
ATOM 24939 N N . SER A 1 85 ? 24.767 -4.003 5.296 1.00 0.00 76 SER A N 16
ATOM 24940 C CA . SER A 1 85 ? 25.984 -3.983 4.544 1.00 0.00 76 SER A CA 16
ATOM 24941 C C . SER A 1 85 ? 25.652 -3.549 3.118 1.00 0.00 76 SER A C 16
ATOM 24942 O O . SER A 1 85 ? 24.610 -3.942 2.590 1.00 0.00 76 SER A O 16
ATOM 24950 N N . PRO A 1 86 ? 26.485 -2.687 2.496 1.00 0.00 77 PRO A N 16
ATOM 24951 C CA . PRO A 1 86 ? 26.289 -2.286 1.108 1.00 0.00 77 PRO A CA 16
ATOM 24952 C C . PRO A 1 86 ? 26.434 -3.474 0.176 1.00 0.00 77 PRO A C 16
ATOM 24953 O O . PRO A 1 86 ? 27.519 -4.055 0.037 1.00 0.00 77 PRO A O 16
ATOM 24964 N N . VAL A 1 87 ? 25.353 -3.836 -0.429 1.00 0.00 78 VAL A N 16
ATOM 24965 C CA . VAL A 1 87 ? 25.300 -4.973 -1.317 1.00 0.00 78 VAL A CA 16
ATOM 24966 C C . VAL A 1 87 ? 25.541 -4.520 -2.744 1.00 0.00 78 VAL A C 16
ATOM 24967 O O . VAL A 1 87 ? 25.949 -5.298 -3.604 1.00 0.00 78 VAL A O 16
ATOM 24980 N N . SER A 1 88 ? 25.300 -3.239 -2.963 1.00 0.00 79 SER A N 16
ATOM 24981 C CA . SER A 1 88 ? 25.446 -2.577 -4.273 1.00 0.00 79 SER A CA 16
ATOM 24982 C C . SER A 1 88 ? 24.415 -3.121 -5.263 1.00 0.00 79 SER A C 16
ATOM 24983 O O . SER A 1 88 ? 24.528 -2.962 -6.480 1.00 0.00 79 SER A O 16
ATOM 24991 N N . ASN A 1 89 ? 23.395 -3.687 -4.704 1.00 0.00 80 ASN A N 16
ATOM 24992 C CA . ASN A 1 89 ? 22.322 -4.332 -5.421 1.00 0.00 80 ASN A CA 16
ATOM 24993 C C . ASN A 1 89 ? 21.230 -4.528 -4.383 1.00 0.00 80 ASN A C 16
ATOM 24994 O O . ASN A 1 89 ? 21.488 -4.299 -3.188 1.00 0.00 80 ASN A O 16
ATOM 25005 N N . LEU A 1 90 ? 20.045 -4.910 -4.786 1.00 0.00 81 LEU A N 16
ATOM 25006 C CA . LEU A 1 90 ? 19.004 -5.165 -3.905 1.00 0.00 81 LEU A CA 16
ATOM 25007 C C . LEU A 1 90 ? 19.309 -6.412 -3.123 1.00 0.00 81 LEU A C 16
ATOM 25008 O O . LEU A 1 90 ? 20.036 -7.303 -3.588 1.00 0.00 81 LEU A O 16
ATOM 25024 N N . ALA A 1 91 ? 18.750 -6.490 -1.986 1.00 0.00 82 ALA A N 16
ATOM 25025 C CA . ALA A 1 91 ? 18.959 -7.585 -1.122 1.00 0.00 82 ALA A CA 16
ATOM 25026 C C . ALA A 1 91 ? 17.716 -7.875 -0.353 1.00 0.00 82 ALA A C 16
ATOM 25027 O O . ALA A 1 91 ? 17.555 -7.431 0.785 1.00 0.00 82 ALA A O 16
ATOM 25034 N N . GLY A 1 92 ? 16.816 -8.560 -1.002 1.00 0.00 83 GLY A N 16
ATOM 25035 C CA . GLY A 1 92 ? 15.590 -8.945 -0.389 1.00 0.00 83 GLY A CA 16
ATOM 25036 C C . GLY A 1 92 ? 15.640 -10.384 -0.044 1.00 0.00 83 GLY A C 16
ATOM 25037 O O . GLY A 1 92 ? 14.807 -11.178 -0.480 1.00 0.00 83 GLY A O 16
ATOM 25041 N N . ALA A 1 93 ? 16.648 -10.736 0.674 1.00 0.00 84 ALA A N 16
ATOM 25042 C CA . ALA A 1 93 ? 16.849 -12.077 1.094 1.00 0.00 84 ALA A CA 16
ATOM 25043 C C . ALA A 1 93 ? 16.431 -12.177 2.519 1.00 0.00 84 ALA A C 16
ATOM 25044 O O . ALA A 1 93 ? 16.464 -11.174 3.249 1.00 0.00 84 ALA A O 16
ATOM 25051 N N . VAL A 1 94 ? 16.052 -13.341 2.940 1.00 0.00 85 VAL A N 16
ATOM 25052 C CA . VAL A 1 94 ? 15.618 -13.501 4.283 1.00 0.00 85 VAL A CA 16
ATOM 25053 C C . VAL A 1 94 ? 16.819 -13.710 5.164 1.00 0.00 85 VAL A C 16
ATOM 25054 O O . VAL A 1 94 ? 17.594 -14.657 4.990 1.00 0.00 85 VAL A O 16
ATOM 25067 N N . THR A 1 95 ? 16.969 -12.825 6.072 1.00 0.00 86 THR A N 16
ATOM 25068 C CA . THR A 1 95 ? 18.042 -12.830 7.003 1.00 0.00 86 THR A CA 16
ATOM 25069 C C . THR A 1 95 ? 17.534 -13.490 8.285 1.00 0.00 86 THR A C 16
ATOM 25070 O O . THR A 1 95 ? 16.384 -13.261 8.691 1.00 0.00 86 THR A O 16
ATOM 25081 N N . THR A 1 96 ? 18.326 -14.335 8.878 1.00 0.00 87 THR A N 16
ATOM 25082 C CA . THR A 1 96 ? 17.892 -15.006 10.060 1.00 0.00 87 THR A CA 16
ATOM 25083 C C . THR A 1 96 ? 18.533 -14.383 11.299 1.00 0.00 87 THR A C 16
ATOM 25084 O O . THR A 1 96 ? 19.763 -14.374 11.450 1.00 0.00 87 THR A O 16
ATOM 25095 N N . MET A 1 97 ? 17.708 -13.861 12.161 1.00 0.00 88 MET A N 16
ATOM 25096 C CA . MET A 1 97 ? 18.157 -13.310 13.411 1.00 0.00 88 MET A CA 16
ATOM 25097 C C . MET A 1 97 ? 17.968 -14.313 14.505 1.00 0.00 88 MET A C 16
ATOM 25098 O O . MET A 1 97 ? 16.983 -15.062 14.511 1.00 0.00 88 MET A O 16
ATOM 25112 N N . HIS A 1 98 ? 18.906 -14.356 15.414 1.00 0.00 89 HIS A N 16
ATOM 25113 C CA . HIS A 1 98 ? 18.856 -15.304 16.493 1.00 0.00 89 HIS A CA 16
ATOM 25114 C C . HIS A 1 98 ? 18.228 -14.663 17.686 1.00 0.00 89 HIS A C 16
ATOM 25115 O O . HIS A 1 98 ? 18.672 -13.605 18.147 1.00 0.00 89 HIS A O 16
ATOM 25130 N N . VAL A 1 99 ? 17.198 -15.272 18.162 1.00 0.00 90 VAL A N 16
ATOM 25131 C CA . VAL A 1 99 ? 16.466 -14.760 19.270 1.00 0.00 90 VAL A CA 16
ATOM 25132 C C . VAL A 1 99 ? 16.839 -15.492 20.522 1.00 0.00 90 VAL A C 16
ATOM 25133 O O . VAL A 1 99 ? 16.703 -16.722 20.628 1.00 0.00 90 VAL A O 16
ATOM 25146 N N . ILE A 1 100 ? 17.314 -14.738 21.443 1.00 0.00 91 ILE A N 16
ATOM 25147 C CA . ILE A 1 100 ? 17.728 -15.219 22.700 1.00 0.00 91 ILE A CA 16
ATOM 25148 C C . ILE A 1 100 ? 16.632 -14.982 23.703 1.00 0.00 91 ILE A C 16
ATOM 25149 O O . ILE A 1 100 ? 16.247 -13.837 23.993 1.00 0.00 91 ILE A O 16
ATOM 25165 N N . ILE A 1 101 ? 16.134 -16.056 24.205 1.00 0.00 92 ILE A N 16
ATOM 25166 C CA . ILE A 1 101 ? 15.026 -16.059 25.097 1.00 0.00 92 ILE A CA 16
ATOM 25167 C C . ILE A 1 101 ? 15.496 -16.205 26.524 1.00 0.00 92 ILE A C 16
ATOM 25168 O O . ILE A 1 101 ? 16.150 -17.195 26.874 1.00 0.00 92 ILE A O 16
ATOM 25184 N N . GLN A 1 102 ? 15.193 -15.231 27.338 1.00 0.00 93 GLN A N 16
ATOM 25185 C CA . GLN A 1 102 ? 15.463 -15.337 28.740 1.00 0.00 93 GLN A CA 16
ATOM 25186 C C . GLN A 1 102 ? 14.129 -15.293 29.440 1.00 0.00 93 GLN A C 16
ATOM 25187 O O . GLN A 1 102 ? 13.466 -14.259 29.464 1.00 0.00 93 GLN A O 16
ATOM 25201 N N . ALA A 1 103 ? 13.727 -16.402 29.970 1.00 0.00 94 ALA A N 16
ATOM 25202 C CA . ALA A 1 103 ? 12.441 -16.506 30.614 1.00 0.00 94 ALA A CA 16
ATOM 25203 C C . ALA A 1 103 ? 12.581 -16.452 32.120 1.00 0.00 94 ALA A C 16
ATOM 25204 O O . ALA A 1 103 ? 13.585 -16.936 32.667 1.00 0.00 94 ALA A O 16
ATOM 25211 N N . PRO A 1 104 ? 11.606 -15.856 32.822 1.00 0.00 95 PRO A N 16
ATOM 25212 C CA . PRO A 1 104 ? 11.586 -15.858 34.286 1.00 0.00 95 PRO A CA 16
ATOM 25213 C C . PRO A 1 104 ? 11.378 -17.287 34.802 1.00 0.00 95 PRO A C 16
ATOM 25214 O O . PRO A 1 104 ? 10.959 -18.168 34.040 1.00 0.00 95 PRO A O 16
ATOM 25225 N N . VAL A 1 105 ? 11.666 -17.520 36.063 1.00 0.00 96 VAL A N 16
ATOM 25226 C CA . VAL A 1 105 ? 11.508 -18.845 36.625 1.00 0.00 96 VAL A CA 16
ATOM 25227 C C . VAL A 1 105 ? 10.025 -19.161 36.807 1.00 0.00 96 VAL A C 16
ATOM 25228 O O . VAL A 1 105 ? 9.386 -18.721 37.782 1.00 0.00 96 VAL A O 16
ATOM 25241 N N . THR A 1 106 ? 9.476 -19.844 35.833 1.00 0.00 97 THR A N 16
ATOM 25242 C CA . THR A 1 106 ? 8.107 -20.231 35.829 1.00 0.00 97 THR A CA 16
ATOM 25243 C C . THR A 1 106 ? 7.873 -21.198 34.670 1.00 0.00 97 THR A C 16
ATOM 25244 O O . THR A 1 106 ? 8.557 -21.120 33.634 1.00 0.00 97 THR A O 16
ATOM 25255 N N . GLU A 1 107 ? 6.954 -22.106 34.844 1.00 0.00 98 GLU A N 16
ATOM 25256 C CA . GLU A 1 107 ? 6.607 -23.030 33.811 1.00 0.00 98 GLU A CA 16
ATOM 25257 C C . GLU A 1 107 ? 5.114 -23.148 33.766 1.00 0.00 98 GLU A C 16
ATOM 25258 O O . GLU A 1 107 ? 4.485 -23.536 34.762 1.00 0.00 98 GLU A O 16
ATOM 25270 N N . LYS A 1 108 ? 4.553 -22.789 32.640 1.00 0.00 99 LYS A N 16
ATOM 25271 C CA . LYS A 1 108 ? 3.135 -22.818 32.410 1.00 0.00 99 LYS A CA 16
ATOM 25272 C C . LYS A 1 108 ? 2.421 -21.752 33.230 1.00 0.00 99 LYS A C 16
ATOM 25273 O O . LYS A 1 108 ? 1.859 -22.019 34.299 1.00 0.00 99 LYS A O 16
ATOM 25292 N N . GLU A 1 109 ? 2.541 -20.539 32.768 1.00 0.00 100 GLU A N 16
ATOM 25293 C CA . GLU A 1 109 ? 1.852 -19.436 33.340 1.00 0.00 100 GLU A CA 16
ATOM 25294 C C . GLU A 1 109 ? 0.935 -18.901 32.251 1.00 0.00 100 GLU A C 16
ATOM 25295 O O . GLU A 1 109 ? 1.246 -17.939 31.534 1.00 0.00 100 GLU A O 16
ATOM 25307 N N . LYS A 1 110 ? -0.133 -19.627 32.073 1.00 0.00 101 LYS A N 16
ATOM 25308 C CA . LYS A 1 110 ? -1.116 -19.390 31.066 1.00 0.00 101 LYS A CA 16
ATOM 25309 C C . LYS A 1 110 ? -2.427 -19.851 31.649 1.00 0.00 101 LYS A C 16
ATOM 25310 O O . LYS A 1 110 ? -3.189 -19.005 32.128 1.00 0.00 101 LYS A O 16
ATOM 25329 N N . GLU A 1 10 ? 1.267 -13.946 -4.456 1.00 0.00 1 GLU A N 17
ATOM 25330 C CA . GLU A 1 10 ? 2.281 -13.117 -3.815 1.00 0.00 1 GLU A CA 17
ATOM 25331 C C . GLU A 1 10 ? 3.421 -12.824 -4.775 1.00 0.00 1 GLU A C 17
ATOM 25332 O O . GLU A 1 10 ? 4.252 -13.695 -5.055 1.00 0.00 1 GLU A O 17
ATOM 25344 N N . ALA A 1 11 ? 3.456 -11.621 -5.282 1.00 0.00 2 ALA A N 17
ATOM 25345 C CA . ALA A 1 11 ? 4.499 -11.200 -6.179 1.00 0.00 2 ALA A CA 17
ATOM 25346 C C . ALA A 1 11 ? 5.115 -9.921 -5.661 1.00 0.00 2 ALA A C 17
ATOM 25347 O O . ALA A 1 11 ? 4.434 -8.902 -5.541 1.00 0.00 2 ALA A O 17
ATOM 25354 N N . GLU A 1 12 ? 6.373 -9.978 -5.330 1.00 0.00 3 GLU A N 17
ATOM 25355 C CA . GLU A 1 12 ? 7.072 -8.853 -4.822 1.00 0.00 3 GLU A CA 17
ATOM 25356 C C . GLU A 1 12 ? 8.543 -8.964 -5.146 1.00 0.00 3 GLU A C 17
ATOM 25357 O O . GLU A 1 12 ? 9.248 -9.819 -4.608 1.00 0.00 3 GLU A O 17
ATOM 25369 N N . VAL A 1 13 ? 8.986 -8.137 -6.043 1.00 0.00 4 VAL A N 17
ATOM 25370 C CA . VAL A 1 13 ? 10.382 -8.096 -6.411 1.00 0.00 4 VAL A CA 17
ATOM 25371 C C . VAL A 1 13 ? 11.063 -6.976 -5.665 1.00 0.00 4 VAL A C 17
ATOM 25372 O O . VAL A 1 13 ? 12.223 -7.063 -5.268 1.00 0.00 4 VAL A O 17
ATOM 25385 N N . HIS A 1 14 ? 10.321 -5.953 -5.447 1.00 0.00 5 HIS A N 17
ATOM 25386 C CA . HIS A 1 14 ? 10.802 -4.832 -4.660 1.00 0.00 5 HIS A CA 17
ATOM 25387 C C . HIS A 1 14 ? 10.571 -5.105 -3.189 1.00 0.00 5 HIS A C 17
ATOM 25388 O O . HIS A 1 14 ? 9.555 -4.739 -2.596 1.00 0.00 5 HIS A O 17
ATOM 25403 N N . ASN A 1 15 ? 11.494 -5.815 -2.645 1.00 0.00 6 ASN A N 17
ATOM 25404 C CA . ASN A 1 15 ? 11.416 -6.304 -1.307 1.00 0.00 6 ASN A CA 17
ATOM 25405 C C . ASN A 1 15 ? 12.438 -5.625 -0.411 1.00 0.00 6 ASN A C 17
ATOM 25406 O O . ASN A 1 15 ? 13.550 -5.285 -0.855 1.00 0.00 6 ASN A O 17
ATOM 25417 N N . GLN A 1 16 ? 12.035 -5.377 0.821 1.00 0.00 7 GLN A N 17
ATOM 25418 C CA . GLN A 1 16 ? 12.880 -4.782 1.844 1.00 0.00 7 GLN A CA 17
ATOM 25419 C C . GLN A 1 16 ? 13.738 -5.894 2.464 1.00 0.00 7 GLN A C 17
ATOM 25420 O O . GLN A 1 16 ? 14.154 -6.812 1.765 1.00 0.00 7 GLN A O 17
ATOM 25434 N N . LEU A 1 17 ? 14.067 -5.803 3.721 1.00 0.00 8 LEU A N 17
ATOM 25435 C CA . LEU A 1 17 ? 14.772 -6.903 4.331 1.00 0.00 8 LEU A CA 17
ATOM 25436 C C . LEU A 1 17 ? 13.804 -7.773 5.057 1.00 0.00 8 LEU A C 17
ATOM 25437 O O . LEU A 1 17 ? 13.084 -7.307 5.917 1.00 0.00 8 LEU A O 17
ATOM 25453 N N . GLU A 1 18 ? 13.771 -9.007 4.730 1.00 0.00 9 GLU A N 17
ATOM 25454 C CA . GLU A 1 18 ? 12.949 -9.907 5.454 1.00 0.00 9 GLU A CA 17
ATOM 25455 C C . GLU A 1 18 ? 13.759 -10.488 6.553 1.00 0.00 9 GLU A C 17
ATOM 25456 O O . GLU A 1 18 ? 14.783 -11.119 6.318 1.00 0.00 9 GLU A O 17
ATOM 25468 N N . ILE A 1 19 ? 13.326 -10.279 7.724 1.00 0.00 10 ILE A N 17
ATOM 25469 C CA . ILE A 1 19 ? 14.011 -10.787 8.865 1.00 0.00 10 ILE A CA 17
ATOM 25470 C C . ILE A 1 19 ? 13.215 -11.908 9.439 1.00 0.00 10 ILE A C 17
ATOM 25471 O O . ILE A 1 19 ? 12.001 -11.788 9.644 1.00 0.00 10 ILE A O 17
ATOM 25487 N N . LYS A 1 20 ? 13.872 -12.988 9.652 1.00 0.00 11 LYS A N 17
ATOM 25488 C CA . LYS A 1 20 ? 13.270 -14.132 10.247 1.00 0.00 11 LYS A CA 17
ATOM 25489 C C . LYS A 1 20 ? 13.957 -14.410 11.555 1.00 0.00 11 LYS A C 17
ATOM 25490 O O . LYS A 1 20 ? 15.194 -14.308 11.663 1.00 0.00 11 LYS A O 17
ATOM 25509 N N . PHE A 1 21 ? 13.184 -14.724 12.537 1.00 0.00 12 PHE A N 17
ATOM 25510 C CA . PHE A 1 21 ? 13.689 -14.905 13.865 1.00 0.00 12 PHE A CA 17
ATOM 25511 C C . PHE A 1 21 ? 14.011 -16.362 14.131 1.00 0.00 12 PHE A C 17
ATOM 25512 O O . PHE A 1 21 ? 13.138 -17.216 14.052 1.00 0.00 12 PHE A O 17
ATOM 25529 N N . ARG A 1 22 ? 15.269 -16.630 14.425 1.00 0.00 13 ARG A N 17
ATOM 25530 C CA . ARG A 1 22 ? 15.744 -17.973 14.710 1.00 0.00 13 ARG A CA 17
ATOM 25531 C C . ARG A 1 22 ? 15.833 -18.204 16.217 1.00 0.00 13 ARG A C 17
ATOM 25532 O O . ARG A 1 22 ? 16.633 -17.559 16.908 1.00 0.00 13 ARG A O 17
ATOM 25553 N N . LEU A 1 23 ? 15.024 -19.112 16.709 1.00 0.00 14 LEU A N 17
ATOM 25554 C CA . LEU A 1 23 ? 14.990 -19.456 18.121 1.00 0.00 14 LEU A CA 17
ATOM 25555 C C . LEU A 1 23 ? 16.074 -20.472 18.445 1.00 0.00 14 LEU A C 17
ATOM 25556 O O . LEU A 1 23 ? 16.675 -21.065 17.545 1.00 0.00 14 LEU A O 17
ATOM 25572 N N . THR A 1 24 ? 16.278 -20.704 19.726 1.00 0.00 15 THR A N 17
ATOM 25573 C CA . THR A 1 24 ? 17.286 -21.620 20.222 1.00 0.00 15 THR A CA 17
ATOM 25574 C C . THR A 1 24 ? 16.974 -23.081 19.867 1.00 0.00 15 THR A C 17
ATOM 25575 O O . THR A 1 24 ? 17.866 -23.922 19.807 1.00 0.00 15 THR A O 17
ATOM 25586 N N . ASP A 1 25 ? 15.707 -23.364 19.619 1.00 0.00 16 ASP A N 17
ATOM 25587 C CA . ASP A 1 25 ? 15.264 -24.720 19.279 1.00 0.00 16 ASP A CA 17
ATOM 25588 C C . ASP A 1 25 ? 15.428 -24.979 17.801 1.00 0.00 16 ASP A C 17
ATOM 25589 O O . ASP A 1 25 ? 15.148 -26.068 17.321 1.00 0.00 16 ASP A O 17
ATOM 25598 N N . GLY A 1 26 ? 15.862 -23.973 17.075 1.00 0.00 17 GLY A N 17
ATOM 25599 C CA . GLY A 1 26 ? 15.952 -24.100 15.642 1.00 0.00 17 GLY A CA 17
ATOM 25600 C C . GLY A 1 26 ? 14.620 -23.779 15.003 1.00 0.00 17 GLY A C 17
ATOM 25601 O O . GLY A 1 26 ? 14.403 -24.015 13.815 1.00 0.00 17 GLY A O 17
ATOM 25605 N N . SER A 1 27 ? 13.728 -23.265 15.812 1.00 0.00 18 SER A N 17
ATOM 25606 C CA . SER A 1 27 ? 12.425 -22.855 15.378 1.00 0.00 18 SER A CA 17
ATOM 25607 C C . SER A 1 27 ? 12.552 -21.459 14.801 1.00 0.00 18 SER A C 17
ATOM 25608 O O . SER A 1 27 ? 13.503 -20.737 15.131 1.00 0.00 18 SER A O 17
ATOM 25616 N N . ASP A 1 28 ? 11.651 -21.081 13.954 1.00 0.00 19 ASP A N 17
ATOM 25617 C CA . ASP A 1 28 ? 11.703 -19.808 13.346 1.00 0.00 19 ASP A CA 17
ATOM 25618 C C . ASP A 1 28 ? 10.361 -19.145 13.401 1.00 0.00 19 ASP A C 17
ATOM 25619 O O . ASP A 1 28 ? 9.330 -19.805 13.574 1.00 0.00 19 ASP A O 17
ATOM 25628 N N . ILE A 1 29 ? 10.379 -17.861 13.289 1.00 0.00 20 ILE A N 17
ATOM 25629 C CA . ILE A 1 29 ? 9.184 -17.080 13.154 1.00 0.00 20 ILE A CA 17
ATOM 25630 C C . ILE A 1 29 ? 9.154 -16.647 11.712 1.00 0.00 20 ILE A C 17
ATOM 25631 O O . ILE A 1 29 ? 10.228 -16.341 11.151 1.00 0.00 20 ILE A O 17
ATOM 25647 N N . GLY A 1 30 ? 7.967 -16.660 11.103 1.00 0.00 21 GLY A N 17
ATOM 25648 C CA . GLY A 1 30 ? 7.832 -16.314 9.702 1.00 0.00 21 GLY A CA 17
ATOM 25649 C C . GLY A 1 30 ? 8.490 -14.994 9.368 1.00 0.00 21 GLY A C 17
ATOM 25650 O O . GLY A 1 30 ? 8.281 -14.002 10.081 1.00 0.00 21 GLY A O 17
ATOM 25654 N N . PRO A 1 31 ? 9.315 -14.952 8.307 1.00 0.00 22 PRO A N 17
ATOM 25655 C CA . PRO A 1 31 ? 10.020 -13.743 7.909 1.00 0.00 22 PRO A CA 17
ATOM 25656 C C . PRO A 1 31 ? 9.072 -12.597 7.625 1.00 0.00 22 PRO A C 17
ATOM 25657 O O . PRO A 1 31 ? 7.998 -12.782 7.039 1.00 0.00 22 PRO A O 17
ATOM 25668 N N . LYS A 1 32 ? 9.460 -11.438 8.028 1.00 0.00 23 LYS A N 17
ATOM 25669 C CA . LYS A 1 32 ? 8.652 -10.272 7.838 1.00 0.00 23 LYS A CA 17
ATOM 25670 C C . LYS A 1 32 ? 9.514 -9.234 7.176 1.00 0.00 23 LYS A C 17
ATOM 25671 O O . LYS A 1 32 ? 10.725 -9.283 7.313 1.00 0.00 23 LYS A O 17
ATOM 25690 N N . ALA A 1 33 ? 8.924 -8.320 6.466 1.00 0.00 24 ALA A N 17
ATOM 25691 C CA . ALA A 1 33 ? 9.693 -7.320 5.783 1.00 0.00 24 ALA A CA 17
ATOM 25692 C C . ALA A 1 33 ? 9.921 -6.115 6.672 1.00 0.00 24 ALA A C 17
ATOM 25693 O O . ALA A 1 33 ? 8.966 -5.500 7.183 1.00 0.00 24 ALA A O 17
ATOM 25700 N N . PHE A 1 34 ? 11.170 -5.793 6.868 1.00 0.00 25 PHE A N 17
ATOM 25701 C CA . PHE A 1 34 ? 11.587 -4.659 7.642 1.00 0.00 25 PHE A CA 17
ATOM 25702 C C . PHE A 1 34 ? 12.483 -3.789 6.776 1.00 0.00 25 PHE A C 17
ATOM 25703 O O . PHE A 1 34 ? 13.518 -4.248 6.289 1.00 0.00 25 PHE A O 17
ATOM 25720 N N . PRO A 1 35 ? 12.071 -2.573 6.510 1.00 0.00 26 PRO A N 17
ATOM 25721 C CA . PRO A 1 35 ? 12.910 -1.577 5.839 1.00 0.00 26 PRO A CA 17
ATOM 25722 C C . PRO A 1 35 ? 14.205 -1.287 6.616 1.00 0.00 26 PRO A C 17
ATOM 25723 O O . PRO A 1 35 ? 14.233 -1.388 7.850 1.00 0.00 26 PRO A O 17
ATOM 25734 N N . ASP A 1 36 ? 15.266 -0.927 5.888 1.00 0.00 27 ASP A N 17
ATOM 25735 C CA . ASP A 1 36 ? 16.572 -0.534 6.485 1.00 0.00 27 ASP A CA 17
ATOM 25736 C C . ASP A 1 36 ? 16.365 0.553 7.554 1.00 0.00 27 ASP A C 17
ATOM 25737 O O . ASP A 1 36 ? 17.062 0.602 8.570 1.00 0.00 27 ASP A O 17
ATOM 25746 N N . ALA A 1 37 ? 15.378 1.406 7.314 1.00 0.00 28 ALA A N 17
ATOM 25747 C CA . ALA A 1 37 ? 15.094 2.546 8.170 1.00 0.00 28 ALA A CA 17
ATOM 25748 C C . ALA A 1 37 ? 14.242 2.182 9.399 1.00 0.00 28 ALA A C 17
ATOM 25749 O O . ALA A 1 37 ? 13.891 3.066 10.197 1.00 0.00 28 ALA A O 17
ATOM 25756 N N . THR A 1 38 ? 13.913 0.915 9.562 1.00 0.00 29 THR A N 17
ATOM 25757 C CA . THR A 1 38 ? 13.147 0.492 10.718 1.00 0.00 29 THR A CA 17
ATOM 25758 C C . THR A 1 38 ? 14.043 0.447 11.955 1.00 0.00 29 THR A C 17
ATOM 25759 O O . THR A 1 38 ? 15.182 -0.014 11.894 1.00 0.00 29 THR A O 17
ATOM 25770 N N . THR A 1 39 ? 13.546 0.958 13.043 1.00 0.00 30 THR A N 17
ATOM 25771 C CA . THR A 1 39 ? 14.272 0.988 14.262 1.00 0.00 30 THR A CA 17
ATOM 25772 C C . THR A 1 39 ? 14.188 -0.359 14.984 1.00 0.00 30 THR A C 17
ATOM 25773 O O . THR A 1 39 ? 13.221 -1.117 14.803 1.00 0.00 30 THR A O 17
ATOM 25784 N N . VAL A 1 40 ? 15.192 -0.662 15.794 1.00 0.00 31 VAL A N 17
ATOM 25785 C CA . VAL A 1 40 ? 15.208 -1.901 16.561 1.00 0.00 31 VAL A CA 17
ATOM 25786 C C . VAL A 1 40 ? 14.092 -1.883 17.602 1.00 0.00 31 VAL A C 17
ATOM 25787 O O . VAL A 1 40 ? 13.589 -2.920 18.004 1.00 0.00 31 VAL A O 17
ATOM 25800 N N . SER A 1 41 ? 13.702 -0.693 18.011 1.00 0.00 32 SER A N 17
ATOM 25801 C CA . SER A 1 41 ? 12.598 -0.523 18.915 1.00 0.00 32 SER A CA 17
ATOM 25802 C C . SER A 1 41 ? 11.325 -1.152 18.319 1.00 0.00 32 SER A C 17
ATOM 25803 O O . SER A 1 41 ? 10.672 -1.976 18.958 1.00 0.00 32 SER A O 17
ATOM 25811 N N . ALA A 1 42 ? 11.040 -0.815 17.059 1.00 0.00 33 ALA A N 17
ATOM 25812 C CA . ALA A 1 42 ? 9.878 -1.335 16.347 1.00 0.00 33 ALA A CA 17
ATOM 25813 C C . ALA A 1 42 ? 10.048 -2.821 16.046 1.00 0.00 33 ALA A C 17
ATOM 25814 O O . ALA A 1 42 ? 9.074 -3.571 16.009 1.00 0.00 33 ALA A O 17
ATOM 25821 N N . LEU A 1 43 ? 11.291 -3.239 15.846 1.00 0.00 34 LEU A N 17
ATOM 25822 C CA . LEU A 1 43 ? 11.630 -4.604 15.624 1.00 0.00 34 LEU A CA 17
ATOM 25823 C C . LEU A 1 43 ? 11.288 -5.398 16.878 1.00 0.00 34 LEU A C 17
ATOM 25824 O O . LEU A 1 43 ? 10.601 -6.397 16.812 1.00 0.00 34 LEU A O 17
ATOM 25840 N N . LYS A 1 44 ? 11.737 -4.890 18.013 1.00 0.00 35 LYS A N 17
ATOM 25841 C CA . LYS A 1 44 ? 11.485 -5.470 19.329 1.00 0.00 35 LYS A CA 17
ATOM 25842 C C . LYS A 1 44 ? 9.993 -5.546 19.607 1.00 0.00 35 LYS A C 17
ATOM 25843 O O . LYS A 1 44 ? 9.485 -6.575 20.055 1.00 0.00 35 LYS A O 17
ATOM 25862 N N . GLU A 1 45 ? 9.313 -4.458 19.337 1.00 0.00 36 GLU A N 17
ATOM 25863 C CA . GLU A 1 45 ? 7.859 -4.379 19.471 1.00 0.00 36 GLU A CA 17
ATOM 25864 C C . GLU A 1 45 ? 7.188 -5.450 18.623 1.00 0.00 36 GLU A C 17
ATOM 25865 O O . GLU A 1 45 ? 6.219 -6.087 19.045 1.00 0.00 36 GLU A O 17
ATOM 25877 N N . THR A 1 46 ? 7.727 -5.658 17.446 1.00 0.00 37 THR A N 17
ATOM 25878 C CA . THR A 1 46 ? 7.256 -6.678 16.557 1.00 0.00 37 THR A CA 17
ATOM 25879 C C . THR A 1 46 ? 7.546 -8.076 17.124 1.00 0.00 37 THR A C 17
ATOM 25880 O O . THR A 1 46 ? 6.701 -8.939 17.061 1.00 0.00 37 THR A O 17
ATOM 25891 N N . VAL A 1 47 ? 8.724 -8.259 17.720 1.00 0.00 38 VAL A N 17
ATOM 25892 C CA . VAL A 1 47 ? 9.121 -9.549 18.297 1.00 0.00 38 VAL A CA 17
ATOM 25893 C C . VAL A 1 47 ? 8.126 -9.964 19.355 1.00 0.00 38 VAL A C 17
ATOM 25894 O O . VAL A 1 47 ? 7.584 -11.056 19.307 1.00 0.00 38 VAL A O 17
ATOM 25907 N N . ILE A 1 48 ? 7.864 -9.055 20.276 1.00 0.00 39 ILE A N 17
ATOM 25908 C CA . ILE A 1 48 ? 6.924 -9.295 21.374 1.00 0.00 39 ILE A CA 17
ATOM 25909 C C . ILE A 1 48 ? 5.518 -9.575 20.822 1.00 0.00 39 ILE A C 17
ATOM 25910 O O . ILE A 1 48 ? 4.753 -10.349 21.380 1.00 0.00 39 ILE A O 17
ATOM 25926 N N . SER A 1 49 ? 5.200 -8.937 19.720 1.00 0.00 40 SER A N 17
ATOM 25927 C CA . SER A 1 49 ? 3.917 -9.111 19.095 1.00 0.00 40 SER A CA 17
ATOM 25928 C C . SER A 1 49 ? 3.796 -10.452 18.330 1.00 0.00 40 SER A C 17
ATOM 25929 O O . SER A 1 49 ? 2.747 -11.098 18.369 1.00 0.00 40 SER A O 17
ATOM 25937 N N . GLU A 1 50 ? 4.865 -10.865 17.646 1.00 0.00 41 GLU A N 17
ATOM 25938 C CA . GLU A 1 50 ? 4.858 -12.085 16.886 1.00 0.00 41 GLU A CA 17
ATOM 25939 C C . GLU A 1 50 ? 4.991 -13.290 17.805 1.00 0.00 41 GLU A C 17
ATOM 25940 O O . GLU A 1 50 ? 4.521 -14.386 17.488 1.00 0.00 41 GLU A O 17
ATOM 25952 N N . TRP A 1 51 ? 5.645 -13.086 18.928 1.00 0.00 42 TRP A N 17
ATOM 25953 C CA . TRP A 1 51 ? 5.786 -14.111 19.931 1.00 0.00 42 TRP A CA 17
ATOM 25954 C C . TRP A 1 51 ? 4.434 -14.180 20.633 1.00 0.00 42 TRP A C 17
ATOM 25955 O O . TRP A 1 51 ? 3.839 -13.133 20.905 1.00 0.00 42 TRP A O 17
ATOM 25976 N N . PRO A 1 52 ? 3.887 -15.368 20.883 1.00 0.00 43 PRO A N 17
ATOM 25977 C CA . PRO A 1 52 ? 2.603 -15.484 21.542 1.00 0.00 43 PRO A CA 17
ATOM 25978 C C . PRO A 1 52 ? 2.637 -14.901 22.952 1.00 0.00 43 PRO A C 17
ATOM 25979 O O . PRO A 1 52 ? 3.258 -15.460 23.846 1.00 0.00 43 PRO A O 17
ATOM 25990 N N . ARG A 1 53 ? 1.979 -13.768 23.143 1.00 0.00 44 ARG A N 17
ATOM 25991 C CA . ARG A 1 53 ? 1.922 -13.132 24.453 1.00 0.00 44 ARG A CA 17
ATOM 25992 C C . ARG A 1 53 ? 1.080 -13.989 25.380 1.00 0.00 44 ARG A C 17
ATOM 25993 O O . ARG A 1 53 ? 1.222 -13.955 26.598 1.00 0.00 44 ARG A O 17
ATOM 26014 N N . GLU A 1 54 ? 0.216 -14.780 24.757 1.00 0.00 45 GLU A N 17
ATOM 26015 C CA . GLU A 1 54 ? -0.648 -15.714 25.433 1.00 0.00 45 GLU A CA 17
ATOM 26016 C C . GLU A 1 54 ? 0.165 -16.902 25.981 1.00 0.00 45 GLU A C 17
ATOM 26017 O O . GLU A 1 54 ? -0.345 -17.705 26.752 1.00 0.00 45 GLU A O 17
ATOM 26029 N N . LYS A 1 55 ? 1.431 -17.003 25.582 1.00 0.00 46 LYS A N 17
ATOM 26030 C CA . LYS A 1 55 ? 2.284 -18.092 26.028 1.00 0.00 46 LYS A CA 17
ATOM 26031 C C . LYS A 1 55 ? 2.621 -17.900 27.509 1.00 0.00 46 LYS A C 17
ATOM 26032 O O . LYS A 1 55 ? 2.510 -16.785 28.043 1.00 0.00 46 LYS A O 17
ATOM 26051 N N . GLU A 1 56 ? 2.992 -18.980 28.158 1.00 0.00 47 GLU A N 17
ATOM 26052 C CA . GLU A 1 56 ? 3.396 -18.989 29.545 1.00 0.00 47 GLU A CA 17
ATOM 26053 C C . GLU A 1 56 ? 4.665 -18.162 29.759 1.00 0.00 47 GLU A C 17
ATOM 26054 O O . GLU A 1 56 ? 5.170 -17.516 28.830 1.00 0.00 47 GLU A O 17
ATOM 26066 N N . ASN A 1 57 ? 5.182 -18.188 30.969 1.00 0.00 48 ASN A N 17
ATOM 26067 C CA . ASN A 1 57 ? 6.353 -17.434 31.318 1.00 0.00 48 ASN A CA 17
ATOM 26068 C C . ASN A 1 57 ? 7.627 -17.985 30.764 1.00 0.00 48 ASN A C 17
ATOM 26069 O O . ASN A 1 57 ? 8.418 -18.646 31.440 1.00 0.00 48 ASN A O 17
ATOM 26080 N N . GLY A 1 58 ? 7.722 -17.812 29.515 1.00 0.00 49 GLY A N 17
ATOM 26081 C CA . GLY A 1 58 ? 8.914 -17.995 28.773 1.00 0.00 49 GLY A CA 17
ATOM 26082 C C . GLY A 1 58 ? 9.380 -16.629 28.410 1.00 0.00 49 GLY A C 1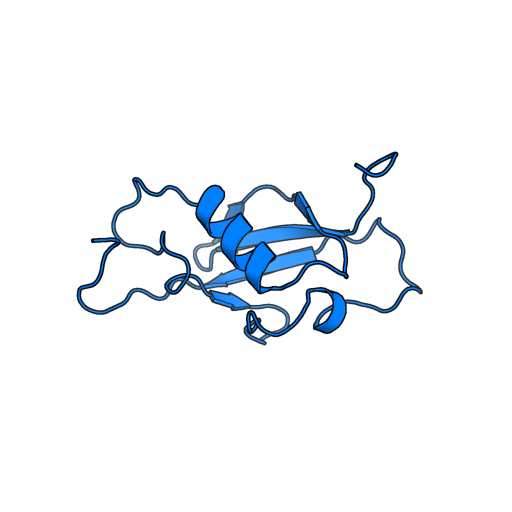7
ATOM 26083 O O . GLY A 1 58 ? 9.193 -15.688 29.205 1.00 0.00 49 GLY A O 17
ATOM 26087 N N . PRO A 1 59 ? 9.985 -16.443 27.271 1.00 0.00 50 PRO A N 17
ATOM 26088 C CA . PRO A 1 59 ? 10.236 -15.113 26.776 1.00 0.00 50 PRO A CA 17
ATOM 26089 C C . PRO A 1 59 ? 8.893 -14.463 26.473 1.00 0.00 50 PRO A C 17
ATOM 26090 O O . PRO A 1 59 ? 7.979 -15.135 26.006 1.00 0.00 50 PRO A O 17
ATOM 26101 N N . LYS A 1 60 ? 8.746 -13.218 26.790 1.00 0.00 51 LYS A N 17
ATOM 26102 C CA . LYS A 1 60 ? 7.512 -12.537 26.488 1.00 0.00 51 LYS A CA 17
ATOM 26103 C C . LYS A 1 60 ? 7.787 -11.084 26.237 1.00 0.00 51 LYS A C 17
ATOM 26104 O O . LYS A 1 60 ? 7.217 -10.479 25.349 1.00 0.00 51 LYS A O 17
ATOM 26123 N N . THR A 1 61 ? 8.671 -10.528 27.011 1.00 0.00 52 THR A N 17
ATOM 26124 C CA . THR A 1 61 ? 9.036 -9.172 26.851 1.00 0.00 52 THR A CA 17
ATOM 26125 C C . THR A 1 61 ? 10.525 -9.057 26.520 1.00 0.00 52 THR A C 17
ATOM 26126 O O . THR A 1 61 ? 11.269 -10.048 26.576 1.00 0.00 52 THR A O 17
ATOM 26137 N N . VAL A 1 62 ? 10.937 -7.854 26.186 1.00 0.00 53 VAL A N 17
ATOM 26138 C CA . VAL A 1 62 ? 12.313 -7.501 25.801 1.00 0.00 53 VAL A CA 17
ATOM 26139 C C . VAL A 1 62 ? 13.360 -7.924 26.862 1.00 0.00 53 VAL A C 17
ATOM 26140 O O . VAL A 1 62 ? 14.548 -8.156 26.545 1.00 0.00 53 VAL A O 17
ATOM 26153 N N . LYS A 1 63 ? 12.932 -8.017 28.111 1.00 0.00 54 LYS A N 17
ATOM 26154 C CA . LYS A 1 63 ? 13.817 -8.400 29.181 1.00 0.00 54 LYS A CA 17
ATOM 26155 C C . LYS A 1 63 ? 14.204 -9.868 29.045 1.00 0.00 54 LYS A C 17
ATOM 26156 O O . LYS A 1 63 ? 15.216 -10.296 29.584 1.00 0.00 54 LYS A O 17
ATOM 26175 N N . GLU A 1 64 ? 13.404 -10.631 28.317 1.00 0.00 55 GLU A N 17
ATOM 26176 C CA . GLU A 1 64 ? 13.709 -12.020 28.099 1.00 0.00 55 GLU A CA 17
ATOM 26177 C C . GLU A 1 64 ? 14.221 -12.232 26.693 1.00 0.00 55 GLU A C 17
ATOM 26178 O O . GLU A 1 64 ? 15.267 -12.844 26.489 1.00 0.00 55 GLU A O 17
ATOM 26190 N N . VAL A 1 65 ? 13.500 -11.719 25.731 1.00 0.00 56 VAL A N 17
ATOM 26191 C CA . VAL A 1 65 ? 13.842 -11.949 24.348 1.00 0.00 56 VAL A CA 17
ATOM 26192 C C . VAL A 1 65 ? 14.708 -10.816 23.770 1.00 0.00 56 VAL A C 17
ATOM 26193 O O . VAL A 1 65 ? 14.289 -9.658 23.683 1.00 0.00 56 VAL A O 17
ATOM 26206 N N . LYS A 1 66 ? 15.930 -11.164 23.430 1.00 0.00 57 LYS A N 17
ATOM 26207 C CA . LYS A 1 66 ? 16.861 -10.261 22.811 1.00 0.00 57 LYS A CA 17
ATOM 26208 C C . LYS A 1 66 ? 17.282 -10.705 21.426 1.00 0.00 57 LYS A C 17
ATOM 26209 O O . LYS A 1 66 ? 17.374 -11.905 21.148 1.00 0.00 57 LYS A O 17
ATOM 26228 N N . LEU A 1 67 ? 17.516 -9.739 20.563 1.00 0.00 58 LEU A N 17
ATOM 26229 C CA . LEU A 1 67 ? 17.856 -9.992 19.177 1.00 0.00 58 LEU A CA 17
ATOM 26230 C C . LEU A 1 67 ? 19.363 -9.822 18.965 1.00 0.00 58 LEU A C 17
ATOM 26231 O O . LEU A 1 67 ? 19.922 -8.767 19.281 1.00 0.00 58 LEU A O 17
ATOM 26247 N N . ILE A 1 68 ? 20.015 -10.849 18.444 1.00 0.00 59 ILE A N 17
ATOM 26248 C CA . ILE A 1 68 ? 21.456 -10.823 18.209 1.00 0.00 59 ILE A CA 17
ATOM 26249 C C . ILE A 1 68 ? 21.810 -11.243 16.782 1.00 0.00 59 ILE A C 17
ATOM 26250 O O . ILE A 1 68 ? 21.354 -12.272 16.285 1.00 0.00 59 ILE A O 17
ATOM 26266 N N . SER A 1 69 ? 22.615 -10.433 16.138 1.00 0.00 60 SER A N 17
ATOM 26267 C CA . SER A 1 69 ? 23.107 -10.716 14.818 1.00 0.00 60 SER A CA 17
ATOM 26268 C C . SER A 1 69 ? 24.629 -10.670 14.828 1.00 0.00 60 SER A C 17
ATOM 26269 O O . SER A 1 69 ? 25.212 -9.647 15.195 1.00 0.00 60 SER A O 17
ATOM 26277 N N . ALA A 1 70 ? 25.262 -11.797 14.480 1.00 0.00 61 ALA A N 17
ATOM 26278 C CA . ALA A 1 70 ? 26.734 -11.927 14.391 1.00 0.00 61 ALA A CA 17
ATOM 26279 C C . ALA A 1 70 ? 27.421 -11.793 15.754 1.00 0.00 61 ALA A C 17
ATOM 26280 O O . ALA A 1 70 ? 28.626 -11.562 15.832 1.00 0.00 61 ALA A O 17
ATOM 26287 N N . GLY A 1 71 ? 26.671 -12.001 16.808 1.00 0.00 62 GLY A N 17
ATOM 26288 C CA . GLY A 1 71 ? 27.224 -11.880 18.148 1.00 0.00 62 GLY A CA 17
ATOM 26289 C C . GLY A 1 71 ? 27.145 -10.458 18.660 1.00 0.00 62 GLY A C 17
ATOM 26290 O O . GLY A 1 71 ? 27.878 -10.069 19.568 1.00 0.00 62 GLY A O 17
ATOM 26294 N N . LYS A 1 72 ? 26.256 -9.694 18.082 1.00 0.00 63 LYS A N 17
ATOM 26295 C CA . LYS A 1 72 ? 26.065 -8.317 18.443 1.00 0.00 63 LYS A CA 17
ATOM 26296 C C . LYS A 1 72 ? 24.575 -8.105 18.685 1.00 0.00 63 LYS A C 17
ATOM 26297 O O . LYS A 1 72 ? 23.752 -8.425 17.817 1.00 0.00 63 LYS A O 17
ATOM 26316 N N . VAL A 1 73 ? 24.229 -7.607 19.860 1.00 0.00 64 VAL A N 17
ATOM 26317 C CA . VAL A 1 73 ? 22.832 -7.437 20.236 1.00 0.00 64 VAL A CA 17
ATOM 26318 C C . VAL A 1 73 ? 22.256 -6.125 19.699 1.00 0.00 64 VAL A C 17
ATOM 26319 O O . VAL A 1 73 ? 22.911 -5.070 19.723 1.00 0.00 64 VAL A O 17
ATOM 26332 N N . LEU A 1 74 ? 21.060 -6.206 19.191 1.00 0.00 65 LEU A N 17
ATOM 26333 C CA . LEU A 1 74 ? 20.362 -5.082 18.684 1.00 0.00 65 LEU A CA 17
ATOM 26334 C C . LEU A 1 74 ? 19.495 -4.501 19.785 1.00 0.00 65 LEU A C 17
ATOM 26335 O O . LEU A 1 74 ? 18.509 -5.114 20.199 1.00 0.00 65 LEU A O 17
ATOM 26351 N N . GLU A 1 75 ? 19.881 -3.352 20.289 1.00 0.00 66 GLU A N 17
ATOM 26352 C CA . GLU A 1 75 ? 19.122 -2.692 21.323 1.00 0.00 66 GLU A CA 17
ATOM 26353 C C . GLU A 1 75 ? 18.212 -1.645 20.693 1.00 0.00 66 GLU A C 17
ATOM 26354 O O . GLU A 1 75 ? 18.481 -1.174 19.579 1.00 0.00 66 GLU A O 17
ATOM 26366 N N . ASN A 1 76 ? 17.156 -1.266 21.411 1.00 0.00 67 ASN A N 17
ATOM 26367 C CA . ASN A 1 76 ? 16.089 -0.364 20.899 1.00 0.00 67 ASN A CA 17
ATOM 26368 C C . ASN A 1 76 ? 16.612 0.976 20.354 1.00 0.00 67 ASN A C 17
ATOM 26369 O O . ASN A 1 76 ? 15.947 1.612 19.538 1.00 0.00 67 ASN A O 17
ATOM 26380 N N . SER A 1 77 ? 17.783 1.384 20.791 1.00 0.00 68 SER A N 17
ATOM 26381 C CA . SER A 1 77 ? 18.365 2.659 20.397 1.00 0.00 68 SER A CA 17
ATOM 26382 C C . SER A 1 77 ? 18.902 2.633 18.958 1.00 0.00 68 SER A C 17
ATOM 26383 O O . SER A 1 77 ? 19.150 3.668 18.357 1.00 0.00 68 SER A O 17
ATOM 26391 N N . LYS A 1 78 ? 19.047 1.460 18.428 1.00 0.00 69 LYS A N 17
ATOM 26392 C CA . LYS A 1 78 ? 19.588 1.260 17.113 1.00 0.00 69 LYS A CA 17
ATOM 26393 C C . LYS A 1 78 ? 18.524 1.141 16.034 1.00 0.00 69 LYS A C 17
ATOM 26394 O O . LYS A 1 78 ? 17.322 1.007 16.321 1.00 0.00 69 LYS A O 17
ATOM 26413 N N . THR A 1 79 ? 18.970 1.233 14.808 1.00 0.00 70 THR A N 17
ATOM 26414 C CA . THR A 1 79 ? 18.135 1.085 13.643 1.00 0.00 70 THR A CA 17
ATOM 26415 C C . THR A 1 79 ? 18.674 -0.132 12.860 1.00 0.00 70 THR A C 17
ATOM 26416 O O . THR A 1 79 ? 19.802 -0.571 13.123 1.00 0.00 70 THR A O 17
ATOM 26427 N N . VAL A 1 80 ? 17.902 -0.663 11.910 1.00 0.00 71 VAL A N 17
ATOM 26428 C CA . VAL A 1 80 ? 18.350 -1.832 11.129 1.00 0.00 71 VAL A CA 17
ATOM 26429 C C . VAL A 1 80 ? 19.544 -1.445 10.261 1.00 0.00 71 VAL A C 17
ATOM 26430 O O . VAL A 1 80 ? 20.488 -2.213 10.092 1.00 0.00 71 VAL A O 17
ATOM 26443 N N . LYS A 1 81 ? 19.494 -0.223 9.761 1.00 0.00 72 LYS A N 17
ATOM 26444 C CA . LYS A 1 81 ? 20.536 0.371 8.935 1.00 0.00 72 LYS A CA 17
ATOM 26445 C C . LYS A 1 81 ? 21.924 0.298 9.607 1.00 0.00 72 LYS A C 17
ATOM 26446 O O . LYS A 1 81 ? 22.938 0.131 8.927 1.00 0.00 72 LYS A O 17
ATOM 26465 N N . ASP A 1 82 ? 21.958 0.398 10.939 1.00 0.00 73 ASP A N 17
ATOM 26466 C CA . ASP A 1 82 ? 23.230 0.337 11.693 1.00 0.00 73 ASP A CA 17
ATOM 26467 C C . ASP A 1 82 ? 23.917 -0.996 11.464 1.00 0.00 73 ASP A C 17
ATOM 26468 O O . ASP A 1 82 ? 25.124 -1.064 11.248 1.00 0.00 73 ASP A O 17
ATOM 26477 N N . TYR A 1 83 ? 23.128 -2.045 11.458 1.00 0.00 74 TYR A N 17
ATOM 26478 C CA . TYR A 1 83 ? 23.632 -3.385 11.324 1.00 0.00 74 TYR A CA 17
ATOM 26479 C C . TYR A 1 83 ? 23.576 -3.866 9.885 1.00 0.00 74 TYR A C 17
ATOM 26480 O O . TYR A 1 83 ? 23.891 -5.021 9.589 1.00 0.00 74 TYR A O 17
ATOM 26498 N N . ARG A 1 84 ? 23.193 -2.983 9.003 1.00 0.00 75 ARG A N 17
ATOM 26499 C CA . ARG A 1 84 ? 23.079 -3.271 7.631 1.00 0.00 75 ARG A CA 17
ATOM 26500 C C . ARG A 1 84 ? 24.456 -3.189 6.995 1.00 0.00 75 ARG A C 17
ATOM 26501 O O . ARG A 1 84 ? 24.991 -2.099 6.751 1.00 0.00 75 ARG A O 17
ATOM 26522 N N . SER A 1 85 ? 25.038 -4.326 6.812 1.00 0.00 76 SER A N 17
ATOM 26523 C CA . SER A 1 85 ? 26.341 -4.452 6.254 1.00 0.00 76 SER A CA 17
ATOM 26524 C C . SER A 1 85 ? 26.294 -4.348 4.732 1.00 0.00 76 SER A C 17
ATOM 26525 O O . SER A 1 85 ? 25.347 -4.844 4.105 1.00 0.00 76 SER A O 17
ATOM 26533 N N . PRO A 1 86 ? 27.289 -3.680 4.111 1.00 0.00 77 PRO A N 17
ATOM 26534 C CA . PRO A 1 86 ? 27.370 -3.593 2.673 1.00 0.00 77 PRO A CA 17
ATOM 26535 C C . PRO A 1 86 ? 27.744 -4.939 2.084 1.00 0.00 77 PRO A C 17
ATOM 26536 O O . PRO A 1 86 ? 28.837 -5.470 2.328 1.00 0.00 77 PRO A O 17
ATOM 26547 N N . VAL A 1 87 ? 26.834 -5.470 1.346 1.00 0.00 78 VAL A N 17
ATOM 26548 C CA . VAL A 1 87 ? 26.891 -6.715 0.700 1.00 0.00 78 VAL A CA 17
ATOM 26549 C C . VAL A 1 87 ? 26.011 -6.493 -0.476 1.00 0.00 78 VAL A C 17
ATOM 26550 O O . VAL A 1 87 ? 25.041 -5.739 -0.344 1.00 0.00 78 VAL A O 17
ATOM 26563 N N . SER A 1 88 ? 26.357 -7.068 -1.584 1.00 0.00 79 SER A N 17
ATOM 26564 C CA . SER A 1 88 ? 25.616 -6.944 -2.846 1.00 0.00 79 SER A CA 17
ATOM 26565 C C . SER A 1 88 ? 24.103 -6.986 -2.610 1.00 0.00 79 SER A C 17
ATOM 26566 O O . SER A 1 88 ? 23.550 -7.996 -2.159 1.00 0.00 79 SER A O 17
ATOM 26574 N N . ASN A 1 89 ? 23.459 -5.874 -2.874 1.00 0.00 80 ASN A N 17
ATOM 26575 C CA . ASN A 1 89 ? 22.041 -5.726 -2.622 1.00 0.00 80 ASN A CA 17
ATOM 26576 C C . ASN A 1 89 ? 21.222 -6.166 -3.808 1.00 0.00 80 ASN A C 17
ATOM 26577 O O . ASN A 1 89 ? 21.205 -5.502 -4.843 1.00 0.00 80 ASN A O 17
ATOM 26588 N N . LEU A 1 90 ? 20.583 -7.300 -3.677 1.00 0.00 81 LEU A N 17
ATOM 26589 C CA . LEU A 1 90 ? 19.716 -7.793 -4.655 1.00 0.00 81 LEU A CA 17
ATOM 26590 C C . LEU A 1 90 ? 18.287 -7.397 -4.324 1.00 0.00 81 LEU A C 17
ATOM 26591 O O . LEU A 1 90 ? 18.029 -6.732 -3.302 1.00 0.00 81 LEU A O 17
ATOM 26607 N N . ALA A 1 91 ? 17.370 -7.815 -5.159 1.00 0.00 82 ALA A N 17
ATOM 26608 C CA . ALA A 1 91 ? 15.993 -7.517 -4.991 1.00 0.00 82 ALA A CA 17
ATOM 26609 C C . ALA A 1 91 ? 15.341 -8.552 -4.101 1.00 0.00 82 ALA A C 17
ATOM 26610 O O . ALA A 1 91 ? 14.787 -9.550 -4.566 1.00 0.00 82 ALA A O 17
ATOM 26617 N N . GLY A 1 92 ? 15.503 -8.353 -2.832 1.00 0.00 83 GLY A N 17
ATOM 26618 C CA . GLY A 1 92 ? 14.947 -9.245 -1.859 1.00 0.00 83 GLY A CA 17
ATOM 26619 C C . GLY A 1 92 ? 16.020 -9.837 -0.995 1.00 0.00 83 GLY A C 17
ATOM 26620 O O . GLY A 1 92 ? 16.706 -10.782 -1.395 1.00 0.00 83 GLY A O 17
ATOM 26624 N N . ALA A 1 93 ? 16.186 -9.285 0.173 1.00 0.00 84 ALA A N 17
ATOM 26625 C CA . ALA A 1 93 ? 17.197 -9.742 1.092 1.00 0.00 84 ALA A CA 17
ATOM 26626 C C . ALA A 1 93 ? 16.555 -10.380 2.300 1.00 0.00 84 ALA A C 17
ATOM 26627 O O . ALA A 1 93 ? 15.653 -9.806 2.904 1.00 0.00 84 ALA A O 17
ATOM 26634 N N . VAL A 1 94 ? 17.001 -11.558 2.645 1.00 0.00 85 VAL A N 17
ATOM 26635 C CA . VAL A 1 94 ? 16.508 -12.241 3.814 1.00 0.00 85 VAL A CA 17
ATOM 26636 C C . VAL A 1 94 ? 17.617 -12.302 4.829 1.00 0.00 85 VAL A C 17
ATOM 26637 O O . VAL A 1 94 ? 18.741 -12.703 4.516 1.00 0.00 85 VAL A O 17
ATOM 26650 N N . THR A 1 95 ? 17.320 -11.896 6.008 1.00 0.00 86 THR A N 17
ATOM 26651 C CA . THR A 1 95 ? 18.267 -11.860 7.071 1.00 0.00 86 THR A CA 17
ATOM 26652 C C . THR A 1 95 ? 17.751 -12.697 8.246 1.00 0.00 86 THR A C 17
ATOM 26653 O O . THR A 1 95 ? 16.645 -12.469 8.752 1.00 0.00 86 THR A O 17
ATOM 26664 N N . THR A 1 96 ? 18.522 -13.670 8.644 1.00 0.00 87 THR A N 17
ATOM 26665 C CA . THR A 1 96 ? 18.165 -14.507 9.749 1.00 0.00 87 THR A CA 17
ATOM 26666 C C . THR A 1 96 ? 18.856 -13.972 10.998 1.00 0.00 87 THR A C 17
ATOM 26667 O O . THR A 1 96 ? 20.083 -13.798 11.013 1.00 0.00 87 THR A O 17
ATOM 26678 N N . MET A 1 97 ? 18.093 -13.693 12.018 1.00 0.00 88 MET A N 17
ATOM 26679 C CA . MET A 1 97 ? 18.638 -13.143 13.233 1.00 0.00 88 MET A CA 17
ATOM 26680 C C . MET A 1 97 ? 18.424 -14.094 14.395 1.00 0.00 88 MET A C 17
ATOM 26681 O O . MET A 1 97 ? 17.381 -14.751 14.488 1.00 0.00 88 MET A O 17
ATOM 26695 N N . HIS A 1 98 ? 19.412 -14.175 15.266 1.00 0.00 89 HIS A N 17
ATOM 26696 C CA . HIS A 1 98 ? 19.391 -15.094 16.377 1.00 0.00 89 HIS A CA 17
ATOM 26697 C C . HIS A 1 98 ? 18.616 -14.489 17.526 1.00 0.00 89 HIS A C 17
ATOM 26698 O O . HIS A 1 98 ? 18.849 -13.342 17.916 1.00 0.00 89 HIS A O 17
ATOM 26713 N N . VAL A 1 99 ? 17.716 -15.244 18.048 1.00 0.00 90 VAL A N 17
ATOM 26714 C CA . VAL A 1 99 ? 16.919 -14.830 19.169 1.00 0.00 90 VAL A CA 17
ATOM 26715 C C . VAL A 1 99 ? 17.447 -15.487 20.415 1.00 0.00 90 VAL A C 17
ATOM 26716 O O . VAL A 1 99 ? 17.781 -16.675 20.419 1.00 0.00 90 VAL A O 17
ATOM 26729 N N . ILE A 1 100 ? 17.553 -14.712 21.433 1.00 0.00 91 ILE A N 17
ATOM 26730 C CA . ILE A 1 100 ? 18.024 -15.148 22.702 1.00 0.00 91 ILE A CA 17
ATOM 26731 C C . ILE A 1 100 ? 16.853 -15.430 23.598 1.00 0.00 91 ILE A C 17
ATOM 26732 O O . ILE A 1 100 ? 16.054 -14.536 23.920 1.00 0.00 91 ILE A O 17
ATOM 26748 N N . ILE A 1 101 ? 16.736 -16.673 23.968 1.00 0.00 92 ILE A N 17
ATOM 26749 C CA . ILE A 1 101 ? 15.667 -17.120 24.797 1.00 0.00 92 ILE A CA 17
ATOM 26750 C C . ILE A 1 101 ? 16.121 -17.271 26.242 1.00 0.00 92 ILE A C 17
ATOM 26751 O O . ILE A 1 101 ? 16.867 -18.201 26.594 1.00 0.00 92 ILE A O 17
ATOM 26767 N N . GLN A 1 102 ? 15.701 -16.350 27.056 1.00 0.00 93 GLN A N 17
ATOM 26768 C CA . GLN A 1 102 ? 15.938 -16.419 28.454 1.00 0.00 93 GLN A CA 17
ATOM 26769 C C . GLN A 1 102 ? 14.692 -16.982 29.071 1.00 0.00 93 GLN A C 17
ATOM 26770 O O . GLN A 1 102 ? 13.633 -16.354 29.041 1.00 0.00 93 GLN A O 17
ATOM 26784 N N . ALA A 1 103 ? 14.809 -18.165 29.564 1.00 0.00 94 ALA A N 17
ATOM 26785 C CA . ALA A 1 103 ? 13.698 -18.884 30.125 1.00 0.00 94 ALA A CA 17
ATOM 26786 C C . ALA A 1 103 ? 13.661 -18.752 31.638 1.00 0.00 94 ALA A C 17
ATOM 26787 O O . ALA A 1 103 ? 14.587 -19.198 32.340 1.00 0.00 94 ALA A O 17
ATOM 26794 N N . PRO A 1 104 ? 12.628 -18.103 32.165 1.00 0.00 95 PRO A N 17
ATOM 26795 C CA . PRO A 1 104 ? 12.417 -18.002 33.581 1.00 0.00 95 PRO A CA 17
ATOM 26796 C C . PRO A 1 104 ? 11.534 -19.145 34.079 1.00 0.00 95 PRO A C 17
ATOM 26797 O O . PRO A 1 104 ? 11.144 -20.028 33.307 1.00 0.00 95 PRO A O 17
ATOM 26808 N N . VAL A 1 105 ? 11.242 -19.149 35.345 1.00 0.00 96 VAL A N 17
ATOM 26809 C CA . VAL A 1 105 ? 10.343 -20.130 35.902 1.00 0.00 96 VAL A CA 17
ATOM 26810 C C . VAL A 1 105 ? 8.912 -19.696 35.597 1.00 0.00 96 VAL A C 17
ATOM 26811 O O . VAL A 1 105 ? 8.603 -18.498 35.657 1.00 0.00 96 VAL A O 17
ATOM 26824 N N . THR A 1 106 ? 8.063 -20.633 35.240 1.00 0.00 97 THR A N 17
ATOM 26825 C CA . THR A 1 106 ? 6.700 -20.314 34.909 1.00 0.00 97 THR A CA 17
ATOM 26826 C C . THR A 1 106 ? 5.944 -19.883 36.165 1.00 0.00 97 THR A C 17
ATOM 26827 O O . THR A 1 106 ? 5.856 -20.641 37.139 1.00 0.00 97 THR A O 17
ATOM 26838 N N . GLU A 1 107 ? 5.439 -18.669 36.156 1.00 0.00 98 GLU A N 17
ATOM 26839 C CA . GLU A 1 107 ? 4.746 -18.126 37.294 1.00 0.00 98 GLU A CA 17
ATOM 26840 C C . GLU A 1 107 ? 3.616 -17.233 36.824 1.00 0.00 98 GLU A C 17
ATOM 26841 O O . GLU A 1 107 ? 3.851 -16.266 36.101 1.00 0.00 98 GLU A O 17
ATOM 26853 N N . LYS A 1 108 ? 2.400 -17.589 37.217 1.00 0.00 99 LYS A N 17
ATOM 26854 C CA . LYS A 1 108 ? 1.174 -16.869 36.867 1.00 0.00 99 LYS A CA 17
ATOM 26855 C C . LYS A 1 108 ? 0.853 -17.052 35.363 1.00 0.00 99 LYS A C 17
ATOM 26856 O O . LYS A 1 108 ? 1.667 -17.602 34.608 1.00 0.00 99 LYS A O 17
ATOM 26875 N N . GLU A 1 109 ? -0.358 -16.648 34.962 1.00 0.00 100 GLU A N 17
ATOM 26876 C CA . GLU A 1 109 ? -0.835 -16.724 33.574 1.00 0.00 100 GLU A CA 17
ATOM 26877 C C . GLU A 1 109 ? -1.087 -18.172 33.137 1.00 0.00 100 GLU A C 17
ATOM 26878 O O . GLU A 1 109 ? -1.357 -18.450 31.967 1.00 0.00 100 GLU A O 17
ATOM 26890 N N . LYS A 1 110 ? -1.030 -19.065 34.094 1.00 0.00 101 LYS A N 17
ATOM 26891 C CA . LYS A 1 110 ? -1.340 -20.457 33.921 1.00 0.00 101 LYS A CA 17
ATOM 26892 C C . LYS A 1 110 ? -1.490 -21.069 35.299 1.00 0.00 101 LYS A C 17
ATOM 26893 O O . LYS A 1 110 ? -0.489 -21.540 35.869 1.00 0.00 101 LYS A O 17
ATOM 26912 N N . GLU A 1 10 ? 1.112 -14.464 2.182 1.00 0.00 1 GLU A N 18
ATOM 26913 C CA . GLU A 1 10 ? 1.122 -13.151 2.842 1.00 0.00 1 GLU A CA 18
ATOM 26914 C C . GLU A 1 10 ? 1.464 -12.084 1.822 1.00 0.00 1 GLU A C 18
ATOM 26915 O O . GLU A 1 10 ? 2.032 -12.398 0.767 1.00 0.00 1 GLU A O 18
ATOM 26927 N N . ALA A 1 11 ? 1.120 -10.841 2.111 1.00 0.00 2 ALA A N 18
ATOM 26928 C CA . ALA A 1 11 ? 1.383 -9.758 1.192 1.00 0.00 2 ALA A CA 18
ATOM 26929 C C . ALA A 1 11 ? 2.113 -8.619 1.881 1.00 0.00 2 ALA A C 18
ATOM 26930 O O . ALA A 1 11 ? 1.650 -8.089 2.899 1.00 0.00 2 ALA A O 18
ATOM 26937 N N . GLU A 1 12 ? 3.251 -8.274 1.343 1.00 0.00 3 GLU A N 18
ATOM 26938 C CA . GLU A 1 12 ? 4.078 -7.203 1.820 1.00 0.00 3 GLU A CA 18
ATOM 26939 C C . GLU A 1 12 ? 4.988 -6.755 0.691 1.00 0.00 3 GLU A C 18
ATOM 26940 O O . GLU A 1 12 ? 5.169 -7.496 -0.280 1.00 0.00 3 GLU A O 18
ATOM 26952 N N . VAL A 1 13 ? 5.553 -5.568 0.796 1.00 0.00 4 VAL A N 18
ATOM 26953 C CA . VAL A 1 13 ? 6.364 -5.035 -0.288 1.00 0.00 4 VAL A CA 18
ATOM 26954 C C . VAL A 1 13 ? 7.796 -5.572 -0.212 1.00 0.00 4 VAL A C 18
ATOM 26955 O O . VAL A 1 13 ? 8.298 -5.881 0.863 1.00 0.00 4 VAL A O 18
ATOM 26968 N N . HIS A 1 14 ? 8.440 -5.670 -1.355 1.00 0.00 5 HIS A N 18
ATOM 26969 C CA . HIS A 1 14 ? 9.788 -6.249 -1.451 1.00 0.00 5 HIS A CA 18
ATOM 26970 C C . HIS A 1 14 ? 10.864 -5.143 -1.512 1.00 0.00 5 HIS A C 18
ATOM 26971 O O . HIS A 1 14 ? 12.036 -5.402 -1.766 1.00 0.00 5 HIS A O 18
ATOM 26986 N N . ASN A 1 15 ? 10.452 -3.908 -1.260 1.00 0.00 6 ASN A N 18
ATOM 26987 C CA . ASN A 1 15 ? 11.412 -2.798 -1.195 1.00 0.00 6 ASN A CA 18
ATOM 26988 C C . ASN A 1 15 ? 12.002 -2.715 0.187 1.00 0.00 6 ASN A C 18
ATOM 26989 O O . ASN A 1 15 ? 12.979 -2.005 0.427 1.00 0.00 6 ASN A O 18
ATOM 27000 N N . GLN A 1 16 ? 11.392 -3.435 1.093 1.00 0.00 7 GLN A N 18
ATOM 27001 C CA . GLN A 1 16 ? 11.861 -3.562 2.435 1.00 0.00 7 GLN A CA 18
ATOM 27002 C C . GLN A 1 16 ? 12.675 -4.835 2.476 1.00 0.00 7 GLN A C 18
ATOM 27003 O O . GLN A 1 16 ? 12.600 -5.626 1.540 1.00 0.00 7 GLN A O 18
ATOM 27017 N N . LEU A 1 17 ? 13.446 -5.037 3.496 1.00 0.00 8 LEU A N 18
ATOM 27018 C CA . LEU A 1 17 ? 14.280 -6.216 3.543 1.00 0.00 8 LEU A CA 18
ATOM 27019 C C . LEU A 1 17 ? 13.727 -7.271 4.463 1.00 0.00 8 LEU A C 18
ATOM 27020 O O . LEU A 1 17 ? 13.251 -6.965 5.543 1.00 0.00 8 LEU A O 18
ATOM 27036 N N . GLU A 1 18 ? 13.801 -8.514 4.050 1.00 0.00 9 GLU A N 18
ATOM 27037 C CA . GLU A 1 18 ? 13.240 -9.568 4.837 1.00 0.00 9 GLU A CA 18
ATOM 27038 C C . GLU A 1 18 ? 14.236 -10.117 5.825 1.00 0.00 9 GLU A C 18
ATOM 27039 O O . GLU A 1 18 ? 15.412 -10.367 5.509 1.00 0.00 9 GLU A O 18
ATOM 27051 N N . ILE A 1 19 ? 13.761 -10.295 7.014 1.00 0.00 10 ILE A N 18
ATOM 27052 C CA . ILE A 1 19 ? 14.526 -10.833 8.091 1.00 0.00 10 ILE A CA 18
ATOM 27053 C C . ILE A 1 19 ? 13.786 -12.041 8.642 1.00 0.00 10 ILE A C 18
ATOM 27054 O O . ILE A 1 19 ? 12.554 -12.024 8.733 1.00 0.00 10 ILE A O 18
ATOM 27070 N N . LYS A 1 20 ? 14.506 -13.082 8.967 1.00 0.00 11 LYS A N 18
ATOM 27071 C CA . LYS A 1 20 ? 13.906 -14.233 9.589 1.00 0.00 11 LYS A CA 18
ATOM 27072 C C . LYS A 1 20 ? 14.476 -14.420 10.971 1.00 0.00 11 LYS A C 18
ATOM 27073 O O . LYS A 1 20 ? 15.669 -14.169 11.205 1.00 0.00 11 LYS A O 18
ATOM 27092 N N . PHE A 1 21 ? 13.654 -14.860 11.869 1.00 0.00 12 PHE A N 18
ATOM 27093 C CA . PHE A 1 21 ? 14.059 -15.037 13.234 1.00 0.00 12 PHE A CA 18
ATOM 27094 C C . PHE A 1 21 ? 14.312 -16.498 13.530 1.00 0.00 12 PHE A C 18
ATOM 27095 O O . PHE A 1 21 ? 13.462 -17.337 13.270 1.00 0.00 12 PHE A O 18
ATOM 27112 N N . ARG A 1 22 ? 15.479 -16.798 14.040 1.00 0.00 13 ARG A N 18
ATOM 27113 C CA . ARG A 1 22 ? 15.819 -18.141 14.460 1.00 0.00 13 ARG A CA 18
ATOM 27114 C C . ARG A 1 22 ? 15.613 -18.228 15.953 1.00 0.00 13 ARG A C 18
ATOM 27115 O O . ARG A 1 22 ? 16.246 -17.488 16.700 1.00 0.00 13 ARG A O 18
ATOM 27136 N N . LEU A 1 23 ? 14.752 -19.095 16.388 1.00 0.00 14 LEU A N 18
ATOM 27137 C CA . LEU A 1 23 ? 14.487 -19.262 17.800 1.00 0.00 14 LEU A CA 18
ATOM 27138 C C . LEU A 1 23 ? 15.544 -20.162 18.426 1.00 0.00 14 LEU A C 18
ATOM 27139 O O . LEU A 1 23 ? 16.259 -20.872 17.712 1.00 0.00 14 LEU A O 18
ATOM 27155 N N . THR A 1 24 ? 15.625 -20.160 19.748 1.00 0.00 15 THR A N 18
ATOM 27156 C CA . THR A 1 24 ? 16.597 -20.975 20.474 1.00 0.00 15 THR A CA 18
ATOM 27157 C C . THR A 1 24 ? 16.262 -22.463 20.371 1.00 0.00 15 THR A C 18
ATOM 27158 O O . THR A 1 24 ? 17.109 -23.330 20.592 1.00 0.00 15 THR A O 18
ATOM 27169 N N . ASP A 1 25 ? 15.039 -22.725 19.980 1.00 0.00 16 ASP A N 18
ATOM 27170 C CA . ASP A 1 25 ? 14.512 -24.075 19.818 1.00 0.00 16 ASP A CA 18
ATOM 27171 C C . ASP A 1 25 ? 15.001 -24.690 18.501 1.00 0.00 16 ASP A C 18
ATOM 27172 O O . ASP A 1 25 ? 14.839 -25.881 18.252 1.00 0.00 16 ASP A O 18
ATOM 27181 N N . GLY A 1 26 ? 15.629 -23.872 17.684 1.00 0.00 17 GLY A N 18
ATOM 27182 C CA . GLY A 1 26 ? 16.157 -24.339 16.423 1.00 0.00 17 GLY A CA 18
ATOM 27183 C C . GLY A 1 26 ? 15.148 -24.220 15.308 1.00 0.00 17 GLY A C 18
ATOM 27184 O O . GLY A 1 26 ? 15.403 -24.620 14.177 1.00 0.00 17 GLY A O 18
ATOM 27188 N N . SER A 1 27 ? 14.020 -23.672 15.624 1.00 0.00 18 SER A N 18
ATOM 27189 C CA . SER A 1 27 ? 12.992 -23.435 14.668 1.00 0.00 18 SER A CA 18
ATOM 27190 C C . SER A 1 27 ? 13.057 -21.975 14.259 1.00 0.00 18 SER A C 18
ATOM 27191 O O . SER A 1 27 ? 13.607 -21.159 15.007 1.00 0.00 18 SER A O 18
ATOM 27199 N N . ASP A 1 28 ? 12.582 -21.627 13.084 1.00 0.00 19 ASP A N 18
ATOM 27200 C CA . ASP A 1 28 ? 12.642 -20.264 12.683 1.00 0.00 19 ASP A CA 18
ATOM 27201 C C . ASP A 1 28 ? 11.283 -19.748 12.295 1.00 0.00 19 ASP A C 18
ATOM 27202 O O . ASP A 1 28 ? 10.321 -20.516 12.158 1.00 0.00 19 ASP A O 18
ATOM 27211 N N . ILE A 1 29 ? 11.209 -18.466 12.132 1.00 0.00 20 ILE A N 18
ATOM 27212 C CA . ILE A 1 29 ? 10.008 -17.797 11.721 1.00 0.00 20 ILE A CA 18
ATOM 27213 C C . ILE A 1 29 ? 10.184 -17.381 10.274 1.00 0.00 20 ILE A C 18
ATOM 27214 O O . ILE A 1 29 ? 11.301 -16.987 9.868 1.00 0.00 20 ILE A O 18
ATOM 27230 N N . GLY A 1 30 ? 9.117 -17.509 9.493 1.00 0.00 21 GLY A N 18
ATOM 27231 C CA . GLY A 1 30 ? 9.144 -17.095 8.112 1.00 0.00 21 GLY A CA 18
ATOM 27232 C C . GLY A 1 30 ? 9.569 -15.646 7.997 1.00 0.00 21 GLY A C 18
ATOM 27233 O O . GLY A 1 30 ? 9.212 -14.832 8.859 1.00 0.00 21 GLY A O 18
ATOM 27237 N N . PRO A 1 31 ? 10.333 -15.290 6.964 1.00 0.00 22 PRO A N 18
ATOM 27238 C CA . PRO A 1 31 ? 10.875 -13.947 6.821 1.00 0.00 22 PRO A CA 18
ATOM 27239 C C . PRO A 1 31 ? 9.792 -12.868 6.793 1.00 0.00 22 PRO A C 18
ATOM 27240 O O . PRO A 1 31 ? 8.723 -13.044 6.200 1.00 0.00 22 PRO A O 18
ATOM 27251 N N . LYS A 1 32 ? 10.090 -11.779 7.419 1.00 0.00 23 LYS A N 18
ATOM 27252 C CA . LYS A 1 32 ? 9.188 -10.666 7.565 1.00 0.00 23 LYS A CA 18
ATOM 27253 C C . LYS A 1 32 ? 9.901 -9.478 6.931 1.00 0.00 23 LYS A C 18
ATOM 27254 O O . LYS A 1 32 ? 11.123 -9.450 6.941 1.00 0.00 23 LYS A O 18
ATOM 27273 N N . ALA A 1 33 ? 9.183 -8.530 6.381 1.00 0.00 24 ALA A N 18
ATOM 27274 C CA . ALA A 1 33 ? 9.828 -7.407 5.700 1.00 0.00 24 ALA A CA 18
ATOM 27275 C C . ALA A 1 33 ? 10.013 -6.215 6.641 1.00 0.00 24 ALA A C 18
ATOM 27276 O O . ALA A 1 33 ? 9.049 -5.761 7.282 1.00 0.00 24 ALA A O 18
ATOM 27283 N N . PHE A 1 34 ? 11.242 -5.733 6.740 1.00 0.00 25 PHE A N 18
ATOM 27284 C CA . PHE A 1 34 ? 11.587 -4.609 7.592 1.00 0.00 25 PHE A CA 18
ATOM 27285 C C . PHE A 1 34 ? 12.385 -3.570 6.801 1.00 0.00 25 PHE A C 18
ATOM 27286 O O . PHE A 1 34 ? 13.365 -3.906 6.133 1.00 0.00 25 PHE A O 18
ATOM 27303 N N . PRO A 1 35 ? 11.941 -2.331 6.818 1.00 0.00 26 PRO A N 18
ATOM 27304 C CA . PRO A 1 35 ? 12.697 -1.196 6.285 1.00 0.00 26 PRO A CA 18
ATOM 27305 C C . PRO A 1 35 ? 14.028 -0.960 7.036 1.00 0.00 26 PRO A C 18
ATOM 27306 O O . PRO A 1 35 ? 14.155 -1.281 8.220 1.00 0.00 26 PRO A O 18
ATOM 27317 N N . ASP A 1 36 ? 15.003 -0.414 6.325 1.00 0.00 27 ASP A N 18
ATOM 27318 C CA . ASP A 1 36 ? 16.329 -0.041 6.885 1.00 0.00 27 ASP A CA 18
ATOM 27319 C C . ASP A 1 36 ? 16.211 0.797 8.164 1.00 0.00 27 ASP A C 18
ATOM 27320 O O . ASP A 1 36 ? 17.013 0.644 9.102 1.00 0.00 27 ASP A O 18
ATOM 27329 N N . ALA A 1 37 ? 15.216 1.676 8.192 1.00 0.00 28 ALA A N 18
ATOM 27330 C CA . ALA A 1 37 ? 15.032 2.614 9.297 1.00 0.00 28 ALA A CA 18
ATOM 27331 C C . ALA A 1 37 ? 14.317 1.997 10.501 1.00 0.00 28 ALA A C 18
ATOM 27332 O O . ALA A 1 37 ? 14.187 2.641 11.538 1.00 0.00 28 ALA A O 18
ATOM 27339 N N . THR A 1 38 ? 13.851 0.777 10.359 1.00 0.00 29 THR A N 18
ATOM 27340 C CA . THR A 1 38 ? 13.185 0.084 11.445 1.00 0.00 29 THR A CA 18
ATOM 27341 C C . THR A 1 38 ? 14.158 -0.176 12.613 1.00 0.00 29 THR A C 18
ATOM 27342 O O . THR A 1 38 ? 15.307 -0.573 12.400 1.00 0.00 29 THR A O 18
ATOM 27353 N N . THR A 1 39 ? 13.695 0.077 13.827 1.00 0.00 30 THR A N 18
ATOM 27354 C CA . THR A 1 39 ? 14.506 -0.073 15.011 1.00 0.00 30 THR A CA 18
ATOM 27355 C C . THR A 1 39 ? 14.523 -1.518 15.503 1.00 0.00 30 THR A C 18
ATOM 27356 O O . THR A 1 39 ? 13.631 -2.301 15.183 1.00 0.00 30 THR A O 18
ATOM 27367 N N . VAL A 1 40 ? 15.533 -1.851 16.287 1.00 0.00 31 VAL A N 18
ATOM 27368 C CA . VAL A 1 40 ? 15.674 -3.169 16.894 1.00 0.00 31 VAL A CA 18
ATOM 27369 C C . VAL A 1 40 ? 14.518 -3.425 17.856 1.00 0.00 31 VAL A C 18
ATOM 27370 O O . VAL A 1 40 ? 14.076 -4.569 18.043 1.00 0.00 31 VAL A O 18
ATOM 27383 N N . SER A 1 41 ? 14.023 -2.357 18.449 1.00 0.00 32 SER A N 18
ATOM 27384 C CA . SER A 1 41 ? 12.872 -2.438 19.300 1.00 0.00 32 SER A CA 18
ATOM 27385 C C . SER A 1 41 ? 11.682 -2.940 18.471 1.00 0.00 32 SER A C 18
ATOM 27386 O O . SER A 1 41 ? 10.941 -3.814 18.903 1.00 0.00 32 SER A O 18
ATOM 27394 N N . ALA A 1 42 ? 11.558 -2.418 17.246 1.00 0.00 33 ALA A N 18
ATOM 27395 C CA . ALA A 1 42 ? 10.491 -2.798 16.345 1.00 0.00 33 ALA A CA 18
ATOM 27396 C C . ALA A 1 42 ? 10.631 -4.261 15.902 1.00 0.00 33 ALA A C 18
ATOM 27397 O O . ALA A 1 42 ? 9.629 -4.927 15.643 1.00 0.00 33 ALA A O 18
ATOM 27404 N N . LEU A 1 43 ? 11.881 -4.761 15.812 1.00 0.00 34 LEU A N 18
ATOM 27405 C CA . LEU A 1 43 ? 12.119 -6.198 15.579 1.00 0.00 34 LEU A CA 18
ATOM 27406 C C . LEU A 1 43 ? 11.423 -6.994 16.653 1.00 0.00 34 LEU A C 18
ATOM 27407 O O . LEU A 1 43 ? 10.659 -7.912 16.371 1.00 0.00 34 LEU A O 18
ATOM 27423 N N . LYS A 1 44 ? 11.663 -6.608 17.888 1.00 0.00 35 LYS A N 18
ATOM 27424 C CA . LYS A 1 44 ? 11.078 -7.269 19.023 1.00 0.00 35 LYS A CA 18
ATOM 27425 C C . LYS A 1 44 ? 9.573 -7.091 19.060 1.00 0.00 35 LYS A C 18
ATOM 27426 O O . LYS A 1 44 ? 8.860 -8.042 19.326 1.00 0.00 35 LYS A O 18
ATOM 27445 N N . GLU A 1 45 ? 9.097 -5.879 18.749 1.00 0.00 36 GLU A N 18
ATOM 27446 C CA . GLU A 1 45 ? 7.661 -5.604 18.660 1.00 0.00 36 GLU A CA 18
ATOM 27447 C C . GLU A 1 45 ? 7.027 -6.558 17.651 1.00 0.00 36 GLU A C 18
ATOM 27448 O O . GLU A 1 45 ? 5.933 -7.084 17.870 1.00 0.00 36 GLU A O 18
ATOM 27460 N N . THR A 1 46 ? 7.733 -6.787 16.556 1.00 0.00 37 THR A N 18
ATOM 27461 C CA . THR A 1 46 ? 7.307 -7.716 15.542 1.00 0.00 37 THR A CA 18
ATOM 27462 C C . THR A 1 46 ? 7.260 -9.141 16.110 1.00 0.00 37 THR A C 18
ATOM 27463 O O . THR A 1 46 ? 6.267 -9.837 15.943 1.00 0.00 37 THR A O 18
ATOM 27474 N N . VAL A 1 47 ? 8.317 -9.541 16.820 1.00 0.00 38 VAL A N 18
ATOM 27475 C CA . VAL A 1 47 ? 8.398 -10.876 17.408 1.00 0.00 38 VAL A CA 18
ATOM 27476 C C . VAL A 1 47 ? 7.217 -11.104 18.336 1.00 0.00 38 VAL A C 18
ATOM 27477 O O . VAL A 1 47 ? 6.524 -12.105 18.226 1.00 0.00 38 VAL A O 18
ATOM 27490 N N . ILE A 1 48 ? 6.974 -10.132 19.202 1.00 0.00 39 ILE A N 18
ATOM 27491 C CA . ILE A 1 48 ? 5.888 -10.202 20.188 1.00 0.00 39 ILE A CA 18
ATOM 27492 C C . ILE A 1 48 ? 4.524 -10.337 19.473 1.00 0.00 39 ILE A C 18
ATOM 27493 O O . ILE A 1 48 ? 3.646 -11.075 19.919 1.00 0.00 39 ILE A O 18
ATOM 27509 N N . SER A 1 49 ? 4.374 -9.641 18.353 1.00 0.00 40 SER A N 18
ATOM 27510 C CA . SER A 1 49 ? 3.125 -9.651 17.610 1.00 0.00 40 SER A CA 18
ATOM 27511 C C . SER A 1 49 ? 2.918 -10.954 16.802 1.00 0.00 40 SER A C 18
ATOM 27512 O O . SER A 1 49 ? 1.809 -11.511 16.783 1.00 0.00 40 SER A O 18
ATOM 27520 N N . GLU A 1 50 ? 3.979 -11.458 16.178 1.00 0.00 41 GLU A N 18
ATOM 27521 C CA . GLU A 1 50 ? 3.882 -12.612 15.325 1.00 0.00 41 GLU A CA 18
ATOM 27522 C C . GLU A 1 50 ? 3.801 -13.895 16.130 1.00 0.00 41 GLU A C 18
ATOM 27523 O O . GLU A 1 50 ? 3.195 -14.883 15.697 1.00 0.00 41 GLU A O 18
ATOM 27535 N N . TRP A 1 51 ? 4.398 -13.874 17.291 1.00 0.00 42 TRP A N 18
ATOM 27536 C CA . TRP A 1 51 ? 4.405 -15.004 18.186 1.00 0.00 42 TRP A CA 18
ATOM 27537 C C . TRP A 1 51 ? 2.973 -15.135 18.776 1.00 0.00 42 TRP A C 18
ATOM 27538 O O . TRP A 1 51 ? 2.261 -14.119 18.875 1.00 0.00 42 TRP A O 18
ATOM 27559 N N . PRO A 1 52 ? 2.509 -16.382 19.092 1.00 0.00 43 PRO A N 18
ATOM 27560 C CA . PRO A 1 52 ? 1.152 -16.663 19.623 1.00 0.00 43 PRO A CA 18
ATOM 27561 C C . PRO A 1 52 ? 0.594 -15.615 20.602 1.00 0.00 43 PRO A C 18
ATOM 27562 O O . PRO A 1 52 ? 1.316 -15.094 21.456 1.00 0.00 43 PRO A O 18
ATOM 27573 N N . ARG A 1 53 ? -0.703 -15.329 20.489 1.00 0.00 44 ARG A N 18
ATOM 27574 C CA . ARG A 1 53 ? -1.352 -14.355 21.376 1.00 0.00 44 ARG A CA 18
ATOM 27575 C C . ARG A 1 53 ? -1.421 -14.904 22.798 1.00 0.00 44 ARG A C 18
ATOM 27576 O O . ARG A 1 53 ? -1.302 -14.167 23.770 1.00 0.00 44 ARG A O 18
ATOM 27597 N N . GLU A 1 54 ? -1.584 -16.207 22.887 1.00 0.00 45 GLU A N 18
ATOM 27598 C CA . GLU A 1 54 ? -1.752 -16.934 24.151 1.00 0.00 45 GLU A CA 18
ATOM 27599 C C . GLU A 1 54 ? -0.377 -17.280 24.784 1.00 0.00 45 GLU A C 18
ATOM 27600 O O . GLU A 1 54 ? -0.322 -17.921 25.834 1.00 0.00 45 GLU A O 18
ATOM 27612 N N . LYS A 1 55 ? 0.708 -16.804 24.149 1.00 0.00 46 LYS A N 18
ATOM 27613 C CA . LYS A 1 55 ? 2.090 -17.182 24.441 1.00 0.00 46 LYS A CA 18
ATOM 27614 C C . LYS A 1 55 ? 2.454 -17.461 25.918 1.00 0.00 46 LYS A C 18
ATOM 27615 O O . LYS A 1 55 ? 2.039 -16.756 26.845 1.00 0.00 46 LYS A O 18
ATOM 27634 N N . GLU A 1 56 ? 3.234 -18.515 26.078 1.00 0.00 47 GLU A N 18
ATOM 27635 C CA . GLU A 1 56 ? 3.694 -19.049 27.343 1.00 0.00 47 GLU A CA 18
ATOM 27636 C C . GLU A 1 56 ? 4.845 -18.220 27.935 1.00 0.00 47 GLU A C 18
ATOM 27637 O O . GLU A 1 56 ? 5.086 -17.085 27.534 1.00 0.00 47 GLU A O 18
ATOM 27649 N N . ASN A 1 57 ? 5.545 -18.823 28.896 1.00 0.00 48 ASN A N 18
ATOM 27650 C CA . ASN A 1 57 ? 6.735 -18.255 29.584 1.00 0.00 48 ASN A CA 18
ATOM 27651 C C . ASN A 1 57 ? 7.942 -18.012 28.655 1.00 0.00 48 ASN A C 18
ATOM 27652 O O . ASN A 1 57 ? 9.061 -17.780 29.126 1.00 0.00 48 ASN A O 18
ATOM 27663 N N . GLY A 1 58 ? 7.709 -18.043 27.383 1.00 0.00 49 GLY A N 18
ATOM 27664 C CA . GLY A 1 58 ? 8.736 -17.795 26.414 1.00 0.00 49 GLY A CA 18
ATOM 27665 C C . GLY A 1 58 ? 8.682 -16.356 25.966 1.00 0.00 49 GLY A C 18
ATOM 27666 O O . GLY A 1 58 ? 8.545 -15.461 26.802 1.00 0.00 49 GLY A O 18
ATOM 27670 N N . PRO A 1 59 ? 8.813 -16.095 24.662 1.00 0.00 50 PRO A N 18
ATOM 27671 C CA . PRO A 1 59 ? 8.645 -14.754 24.095 1.00 0.00 50 PRO A CA 18
ATOM 27672 C C . PRO A 1 59 ? 7.277 -14.183 24.415 1.00 0.00 50 PRO A C 18
ATOM 27673 O O . PRO A 1 59 ? 6.295 -14.558 23.804 1.00 0.00 50 PRO A O 18
ATOM 27684 N N . LYS A 1 60 ? 7.210 -13.339 25.398 1.00 0.00 51 LYS A N 18
ATOM 27685 C CA . LYS A 1 60 ? 5.963 -12.732 25.754 1.00 0.00 51 LYS A CA 18
ATOM 27686 C C . LYS A 1 60 ? 6.004 -11.232 25.625 1.00 0.00 51 LYS A C 18
ATOM 27687 O O . LYS A 1 60 ? 5.090 -10.628 25.068 1.00 0.00 51 LYS A O 18
ATOM 27706 N N . THR A 1 61 ? 7.038 -10.631 26.144 1.00 0.00 52 THR A N 18
ATOM 27707 C CA . THR A 1 61 ? 7.259 -9.229 26.001 1.00 0.00 52 THR A CA 18
ATOM 27708 C C . THR A 1 61 ? 8.715 -8.943 25.591 1.00 0.00 52 THR A C 18
ATOM 27709 O O . THR A 1 61 ? 9.537 -9.861 25.501 1.00 0.00 52 THR A O 18
ATOM 27720 N N . VAL A 1 62 ? 9.009 -7.693 25.317 1.00 0.00 53 VAL A N 18
ATOM 27721 C CA . VAL A 1 62 ? 10.336 -7.235 24.903 1.00 0.00 53 VAL A CA 18
ATOM 27722 C C . VAL A 1 62 ? 11.389 -7.555 25.979 1.00 0.00 53 VAL A C 18
ATOM 27723 O O . VAL A 1 62 ? 12.565 -7.773 25.684 1.00 0.00 53 VAL A O 18
ATOM 27736 N N . LYS A 1 63 ? 10.933 -7.625 27.214 1.00 0.00 54 LYS A N 18
ATOM 27737 C CA . LYS A 1 63 ? 11.792 -7.813 28.357 1.00 0.00 54 LYS A CA 18
ATOM 27738 C C . LYS A 1 63 ? 12.408 -9.213 28.412 1.00 0.00 54 LYS A C 18
ATOM 27739 O O . LYS A 1 63 ? 13.361 -9.437 29.152 1.00 0.00 54 LYS A O 18
ATOM 27758 N N . GLU A 1 64 ? 11.863 -10.157 27.668 1.00 0.00 55 GLU A N 18
ATOM 27759 C CA . GLU A 1 64 ? 12.478 -11.488 27.639 1.00 0.00 55 GLU A CA 18
ATOM 27760 C C . GLU A 1 64 ? 12.830 -11.986 26.245 1.00 0.00 55 GLU A C 18
ATOM 27761 O O . GLU A 1 64 ? 13.086 -13.176 26.037 1.00 0.00 55 GLU A O 18
ATOM 27773 N N . VAL A 1 65 ? 12.931 -11.072 25.312 1.00 0.00 56 VAL A N 18
ATOM 27774 C CA . VAL A 1 65 ? 13.345 -11.412 23.967 1.00 0.00 56 VAL A CA 18
ATOM 27775 C C . VAL A 1 65 ? 14.622 -10.627 23.596 1.00 0.00 56 VAL A C 18
ATOM 27776 O O . VAL A 1 65 ? 14.651 -9.399 23.648 1.00 0.00 56 VAL A O 18
ATOM 27789 N N . LYS A 1 66 ? 15.680 -11.343 23.279 1.00 0.00 57 LYS A N 18
ATOM 27790 C CA . LYS A 1 66 ? 16.952 -10.718 22.926 1.00 0.00 57 LYS A CA 18
ATOM 27791 C C . LYS A 1 66 ? 17.277 -11.038 21.460 1.00 0.00 57 LYS A C 18
ATOM 27792 O O . LYS A 1 66 ? 16.993 -12.146 20.992 1.00 0.00 57 LYS A O 18
ATOM 27811 N N . LEU A 1 67 ? 17.859 -10.082 20.741 1.00 0.00 58 LEU A N 18
ATOM 27812 C CA . LEU A 1 67 ? 18.065 -10.229 19.310 1.00 0.00 58 LEU A CA 18
ATOM 27813 C C . LEU A 1 67 ? 19.577 -10.136 18.981 1.00 0.00 58 LEU A C 18
ATOM 27814 O O . LEU A 1 67 ? 20.241 -9.142 19.320 1.00 0.00 58 LEU A O 18
ATOM 27830 N N . ILE A 1 68 ? 20.105 -11.170 18.338 1.00 0.00 59 ILE A N 18
ATOM 27831 C CA . ILE A 1 68 ? 21.508 -11.211 17.912 1.00 0.00 59 ILE A CA 18
ATOM 27832 C C . ILE A 1 68 ? 21.596 -11.469 16.410 1.00 0.00 59 ILE A C 18
ATOM 27833 O O . ILE A 1 68 ? 20.931 -12.358 15.889 1.00 0.00 59 ILE A O 18
ATOM 27849 N N . SER A 1 69 ? 22.398 -10.685 15.732 1.00 0.00 60 SER A N 18
ATOM 27850 C CA . SER A 1 69 ? 22.587 -10.817 14.309 1.00 0.00 60 SER A CA 18
ATOM 27851 C C . SER A 1 69 ? 24.070 -10.726 14.022 1.00 0.00 60 SER A C 18
ATOM 27852 O O . SER A 1 69 ? 24.750 -9.835 14.558 1.00 0.00 60 SER A O 18
ATOM 27860 N N . ALA A 1 70 ? 24.584 -11.682 13.240 1.00 0.00 61 ALA A N 18
ATOM 27861 C CA . ALA A 1 70 ? 26.001 -11.737 12.840 1.00 0.00 61 ALA A CA 18
ATOM 27862 C C . ALA A 1 70 ? 26.927 -11.892 14.051 1.00 0.00 61 ALA A C 18
ATOM 27863 O O . ALA A 1 70 ? 28.131 -11.635 13.970 1.00 0.00 61 ALA A O 18
ATOM 27870 N N . GLY A 1 71 ? 26.366 -12.358 15.147 1.00 0.00 62 GLY A N 18
ATOM 27871 C CA . GLY A 1 71 ? 27.125 -12.551 16.361 1.00 0.00 62 GLY A CA 18
ATOM 27872 C C . GLY A 1 71 ? 27.236 -11.294 17.211 1.00 0.00 62 GLY A C 18
ATOM 27873 O O . GLY A 1 71 ? 28.139 -11.181 18.044 1.00 0.00 62 GLY A O 18
ATOM 27877 N N . LYS A 1 72 ? 26.327 -10.358 17.028 1.00 0.00 63 LYS A N 18
ATOM 27878 C CA . LYS A 1 72 ? 26.350 -9.128 17.793 1.00 0.00 63 LYS A CA 18
ATOM 27879 C C . LYS A 1 72 ? 24.964 -8.884 18.359 1.00 0.00 63 LYS A C 18
ATOM 27880 O O . LYS A 1 72 ? 23.973 -9.155 17.686 1.00 0.00 63 LYS A O 18
ATOM 27899 N N . VAL A 1 73 ? 24.893 -8.410 19.588 1.00 0.00 64 VAL A N 18
ATOM 27900 C CA . VAL A 1 73 ? 23.612 -8.146 20.233 1.00 0.00 64 VAL A CA 18
ATOM 27901 C C . VAL A 1 73 ? 23.108 -6.782 19.792 1.00 0.00 64 VAL A C 18
ATOM 27902 O O . VAL A 1 73 ? 23.847 -5.784 19.869 1.00 0.00 64 VAL A O 18
ATOM 27915 N N . LEU A 1 74 ? 21.886 -6.730 19.326 1.00 0.00 65 LEU A N 18
ATOM 27916 C CA . LEU A 1 74 ? 21.323 -5.515 18.846 1.00 0.00 65 LEU A CA 18
ATOM 27917 C C . LEU A 1 74 ? 20.624 -4.743 19.944 1.00 0.00 65 LEU A C 18
ATOM 27918 O O . LEU A 1 74 ? 19.637 -5.208 20.516 1.00 0.00 65 LEU A O 18
ATOM 27934 N N . GLU A 1 75 ? 21.166 -3.583 20.249 1.00 0.00 66 GLU A N 18
ATOM 27935 C CA . GLU A 1 75 ? 20.583 -2.681 21.224 1.00 0.00 66 GLU A CA 18
ATOM 27936 C C . GLU A 1 75 ? 19.318 -2.075 20.588 1.00 0.00 66 GLU A C 18
ATOM 27937 O O . GLU A 1 75 ? 19.367 -1.587 19.450 1.00 0.00 66 GLU A O 18
ATOM 27949 N N . ASN A 1 76 ? 18.211 -2.121 21.333 1.00 0.00 67 ASN A N 18
ATOM 27950 C CA . ASN A 1 76 ? 16.841 -1.743 20.872 1.00 0.00 67 ASN A CA 18
ATOM 27951 C C . ASN A 1 76 ? 16.769 -0.418 20.111 1.00 0.00 67 ASN A C 18
ATOM 27952 O O . ASN A 1 76 ? 15.981 -0.287 19.164 1.00 0.00 67 ASN A O 18
ATOM 27963 N N . SER A 1 77 ? 17.574 0.543 20.514 1.00 0.00 68 SER A N 18
ATOM 27964 C CA . SER A 1 77 ? 17.516 1.897 19.959 1.00 0.00 68 SER A CA 18
ATOM 27965 C C . SER A 1 77 ? 18.001 1.976 18.509 1.00 0.00 68 SER A C 18
ATOM 27966 O O . SER A 1 77 ? 17.621 2.879 17.760 1.00 0.00 68 SER A O 18
ATOM 27974 N N . LYS A 1 78 ? 18.803 1.041 18.130 1.00 0.00 69 LYS A N 18
ATOM 27975 C CA . LYS A 1 78 ? 19.432 1.027 16.834 1.00 0.00 69 LYS A CA 18
ATOM 27976 C C . LYS A 1 78 ? 18.487 0.545 15.741 1.00 0.00 69 LYS A C 18
ATOM 27977 O O . LYS A 1 78 ? 17.428 0.011 16.027 1.00 0.00 69 LYS A O 18
ATOM 27996 N N . THR A 1 79 ? 18.866 0.763 14.502 1.00 0.00 70 THR A N 18
ATOM 27997 C CA . THR A 1 79 ? 18.086 0.388 13.369 1.00 0.00 70 THR A CA 18
ATOM 27998 C C . THR A 1 79 ? 18.663 -0.847 12.667 1.00 0.00 70 THR A C 18
ATOM 27999 O O . THR A 1 79 ? 19.794 -1.259 12.949 1.00 0.00 70 THR A O 18
ATOM 28010 N N . VAL A 1 80 ? 17.878 -1.428 11.754 1.00 0.00 71 VAL A N 18
ATOM 28011 C CA . VAL A 1 80 ? 18.295 -2.597 10.971 1.00 0.00 71 VAL A CA 18
ATOM 28012 C C . VAL A 1 80 ? 19.556 -2.281 10.172 1.00 0.00 71 VAL A C 18
ATOM 28013 O O . VAL A 1 80 ? 20.529 -3.043 10.189 1.00 0.00 71 VAL A O 18
ATOM 28026 N N . LYS A 1 81 ? 19.536 -1.134 9.510 1.00 0.00 72 LYS A N 18
ATOM 28027 C CA . LYS A 1 81 ? 20.628 -0.679 8.649 1.00 0.00 72 LYS A CA 18
ATOM 28028 C C . LYS A 1 81 ? 21.968 -0.621 9.385 1.00 0.00 72 LYS A C 18
ATOM 28029 O O . LYS A 1 81 ? 23.010 -0.885 8.796 1.00 0.00 72 LYS A O 18
ATOM 28048 N N . ASP A 1 82 ? 21.930 -0.298 10.664 1.00 0.00 73 ASP A N 18
ATOM 28049 C CA . ASP A 1 82 ? 23.154 -0.135 11.452 1.00 0.00 73 ASP A CA 18
ATOM 28050 C C . ASP A 1 82 ? 23.939 -1.446 11.550 1.00 0.00 73 ASP A C 18
ATOM 28051 O O . ASP A 1 82 ? 25.177 -1.457 11.493 1.00 0.00 73 ASP A O 18
ATOM 28060 N N . TYR A 1 83 ? 23.226 -2.549 11.652 1.00 0.00 74 TYR A N 18
ATOM 28061 C CA . TYR A 1 83 ? 23.855 -3.836 11.806 1.00 0.00 74 TYR A CA 18
ATOM 28062 C C . TYR A 1 83 ? 23.942 -4.561 10.492 1.00 0.00 74 TYR A C 18
ATOM 28063 O O . TYR A 1 83 ? 24.723 -5.504 10.338 1.00 0.00 74 TYR A O 18
ATOM 28081 N N . ARG A 1 84 ? 23.153 -4.131 9.548 1.00 0.00 75 ARG A N 18
ATOM 28082 C CA . ARG A 1 84 ? 23.094 -4.747 8.290 1.00 0.00 75 ARG A CA 18
ATOM 28083 C C . ARG A 1 84 ? 24.299 -4.349 7.441 1.00 0.00 75 ARG A C 18
ATOM 28084 O O . ARG A 1 84 ? 24.953 -3.326 7.702 1.00 0.00 75 ARG A O 18
ATOM 28105 N N . SER A 1 85 ? 24.605 -5.170 6.473 1.00 0.00 76 SER A N 18
ATOM 28106 C CA . SER A 1 85 ? 25.613 -4.880 5.507 1.00 0.00 76 SER A CA 18
ATOM 28107 C C . SER A 1 85 ? 25.113 -3.706 4.655 1.00 0.00 76 SER A C 18
ATOM 28108 O O . SER A 1 85 ? 23.897 -3.577 4.446 1.00 0.00 76 SER A O 18
ATOM 28116 N N . PRO A 1 86 ? 26.007 -2.834 4.184 1.00 0.00 77 PRO A N 18
ATOM 28117 C CA . PRO A 1 86 ? 25.621 -1.686 3.362 1.00 0.00 77 PRO A CA 18
ATOM 28118 C C . PRO A 1 86 ? 25.045 -2.109 2.000 1.00 0.00 77 PRO A C 18
ATOM 28119 O O . PRO A 1 86 ? 24.944 -3.314 1.689 1.00 0.00 77 PRO A O 18
ATOM 28130 N N . VAL A 1 87 ? 24.677 -1.138 1.185 1.00 0.00 78 VAL A N 18
ATOM 28131 C CA . VAL A 1 87 ? 24.111 -1.424 -0.103 1.00 0.00 78 VAL A CA 18
ATOM 28132 C C . VAL A 1 87 ? 25.194 -1.787 -1.092 1.00 0.00 78 VAL A C 18
ATOM 28133 O O . VAL A 1 87 ? 25.752 -0.942 -1.815 1.00 0.00 78 VAL A O 18
ATOM 28146 N N . SER A 1 88 ? 25.538 -3.001 -1.031 1.00 0.00 79 SER A N 18
ATOM 28147 C CA . SER A 1 88 ? 26.471 -3.615 -1.921 1.00 0.00 79 SER A CA 18
ATOM 28148 C C . SER A 1 88 ? 25.679 -4.567 -2.816 1.00 0.00 79 SER A C 18
ATOM 28149 O O . SER A 1 88 ? 24.469 -4.715 -2.634 1.00 0.00 79 SER A O 18
ATOM 28157 N N . ASN A 1 89 ? 26.317 -5.199 -3.761 1.00 0.00 80 ASN A N 18
ATOM 28158 C CA . ASN A 1 89 ? 25.602 -6.123 -4.616 1.00 0.00 80 ASN A CA 18
ATOM 28159 C C . ASN A 1 89 ? 25.636 -7.529 -4.040 1.00 0.00 80 ASN A C 18
ATOM 28160 O O . ASN A 1 89 ? 26.616 -8.276 -4.218 1.00 0.00 80 ASN A O 18
ATOM 28171 N N . LEU A 1 90 ? 24.609 -7.860 -3.290 1.00 0.00 81 LEU A N 18
ATOM 28172 C CA . LEU A 1 90 ? 24.450 -9.114 -2.733 1.00 0.00 81 LEU A CA 18
ATOM 28173 C C . LEU A 1 90 ? 23.450 -9.922 -3.546 1.00 0.00 81 LEU A C 18
ATOM 28174 O O . LEU A 1 90 ? 22.947 -9.446 -4.581 1.00 0.00 81 LEU A O 18
ATOM 28190 N N . ALA A 1 91 ? 23.142 -11.107 -3.081 1.00 0.00 82 ALA A N 18
ATOM 28191 C CA . ALA A 1 91 ? 22.274 -11.993 -3.783 1.00 0.00 82 ALA A CA 18
ATOM 28192 C C . ALA A 1 91 ? 21.157 -12.493 -2.887 1.00 0.00 82 ALA A C 18
ATOM 28193 O O . ALA A 1 91 ? 21.319 -13.480 -2.158 1.00 0.00 82 ALA A O 18
ATOM 28200 N N . GLY A 1 92 ? 20.043 -11.802 -2.924 1.00 0.00 83 GLY A N 18
ATOM 28201 C CA . GLY A 1 92 ? 18.910 -12.162 -2.102 1.00 0.00 83 GLY A CA 18
ATOM 28202 C C . GLY A 1 92 ? 19.111 -11.697 -0.688 1.00 0.00 83 GLY A C 18
ATOM 28203 O O . GLY A 1 92 ? 19.746 -12.391 0.122 1.00 0.00 83 GLY A O 18
ATOM 28207 N N . ALA A 1 93 ? 18.591 -10.535 -0.370 1.00 0.00 84 ALA A N 18
ATOM 28208 C CA . ALA A 1 93 ? 18.806 -9.989 0.933 1.00 0.00 84 ALA A CA 18
ATOM 28209 C C . ALA A 1 93 ? 17.833 -10.567 1.934 1.00 0.00 84 ALA A C 18
ATOM 28210 O O . ALA A 1 93 ? 16.652 -10.216 1.961 1.00 0.00 84 ALA A O 18
ATOM 28217 N N . VAL A 1 94 ? 18.330 -11.477 2.717 1.00 0.00 85 VAL A N 18
ATOM 28218 C CA . VAL A 1 94 ? 17.618 -12.045 3.818 1.00 0.00 85 VAL A CA 18
ATOM 28219 C C . VAL A 1 94 ? 18.516 -11.920 5.012 1.00 0.00 85 VAL A C 18
ATOM 28220 O O . VAL A 1 94 ? 19.665 -12.342 4.960 1.00 0.00 85 VAL A O 18
ATOM 28233 N N . THR A 1 95 ? 18.048 -11.341 6.047 1.00 0.00 86 THR A N 18
ATOM 28234 C CA . THR A 1 95 ? 18.858 -11.228 7.223 1.00 0.00 86 THR A CA 18
ATOM 28235 C C . THR A 1 95 ? 18.444 -12.310 8.215 1.00 0.00 86 THR A C 18
ATOM 28236 O O . THR A 1 95 ? 17.247 -12.549 8.427 1.00 0.00 86 THR A O 18
ATOM 28247 N N . THR A 1 96 ? 19.405 -12.979 8.777 1.00 0.00 87 THR A N 18
ATOM 28248 C CA . THR A 1 96 ? 19.131 -14.011 9.720 1.00 0.00 87 THR A CA 18
ATOM 28249 C C . THR A 1 96 ? 19.468 -13.513 11.119 1.00 0.00 87 THR A C 18
ATOM 28250 O O . THR A 1 96 ? 20.613 -13.155 11.400 1.00 0.00 87 THR A O 18
ATOM 28261 N N . MET A 1 97 ? 18.480 -13.463 11.974 1.00 0.00 88 MET A N 18
ATOM 28262 C CA . MET A 1 97 ? 18.684 -13.001 13.323 1.00 0.00 88 MET A CA 18
ATOM 28263 C C . MET A 1 97 ? 18.296 -14.077 14.305 1.00 0.00 88 MET A C 18
ATOM 28264 O O . MET A 1 97 ? 17.297 -14.771 14.113 1.00 0.00 88 MET A O 18
ATOM 28278 N N . HIS A 1 98 ? 19.080 -14.233 15.336 1.00 0.00 89 HIS A N 18
ATOM 28279 C CA . HIS A 1 98 ? 18.823 -15.242 16.330 1.00 0.00 89 HIS A CA 18
ATOM 28280 C C . HIS A 1 98 ? 18.126 -14.623 17.514 1.00 0.00 89 HIS A C 18
ATOM 28281 O O . HIS A 1 98 ? 18.618 -13.664 18.116 1.00 0.00 89 HIS A O 18
ATOM 28296 N N . VAL A 1 99 ? 17.000 -15.164 17.826 1.00 0.00 90 VAL A N 18
ATOM 28297 C CA . VAL A 1 99 ? 16.200 -14.717 18.918 1.00 0.00 90 VAL A CA 18
ATOM 28298 C C . VAL A 1 99 ? 16.466 -15.576 20.101 1.00 0.00 90 VAL A C 18
ATOM 28299 O O . VAL A 1 99 ? 16.331 -16.803 20.054 1.00 0.00 90 VAL A O 18
ATOM 28312 N N . ILE A 1 100 ? 16.869 -14.943 21.126 1.00 0.00 91 ILE A N 18
ATOM 28313 C CA . ILE A 1 100 ? 17.141 -15.571 22.345 1.00 0.00 91 ILE A CA 18
ATOM 28314 C C . ILE A 1 100 ? 15.976 -15.397 23.274 1.00 0.00 91 ILE A C 18
ATOM 28315 O O . ILE A 1 100 ? 15.556 -14.267 23.580 1.00 0.00 91 ILE A O 18
ATOM 28331 N N . ILE A 1 101 ? 15.452 -16.510 23.690 1.00 0.00 92 ILE A N 18
ATOM 28332 C CA . ILE A 1 101 ? 14.366 -16.559 24.603 1.00 0.00 92 ILE A CA 18
ATOM 28333 C C . ILE A 1 101 ? 14.942 -16.547 25.994 1.00 0.00 92 ILE A C 18
ATOM 28334 O O . ILE A 1 101 ? 15.778 -17.386 26.339 1.00 0.00 92 ILE A O 18
ATOM 28350 N N . GLN A 1 102 ? 14.537 -15.591 26.768 1.00 0.00 93 GLN A N 18
ATOM 28351 C CA . GLN A 1 102 ? 15.014 -15.452 28.092 1.00 0.00 93 GLN A CA 18
ATOM 28352 C C . GLN A 1 102 ? 13.971 -15.977 29.035 1.00 0.00 93 GLN A C 18
ATOM 28353 O O . GLN A 1 102 ? 12.893 -15.418 29.149 1.00 0.00 93 GLN A O 18
ATOM 28367 N N . ALA A 1 103 ? 14.279 -17.074 29.660 1.00 0.00 94 ALA A N 18
ATOM 28368 C CA . ALA A 1 103 ? 13.395 -17.679 30.622 1.00 0.00 94 ALA A CA 18
ATOM 28369 C C . ALA A 1 103 ? 13.420 -16.872 31.912 1.00 0.00 94 ALA A C 18
ATOM 28370 O O . ALA A 1 103 ? 14.468 -16.771 32.567 1.00 0.00 94 ALA A O 18
ATOM 28377 N N . PRO A 1 104 ? 12.290 -16.269 32.285 1.00 0.00 95 PRO A N 18
ATOM 28378 C CA . PRO A 1 104 ? 12.201 -15.456 33.487 1.00 0.00 95 PRO A CA 18
ATOM 28379 C C . PRO A 1 104 ? 12.144 -16.313 34.746 1.00 0.00 95 PRO A C 18
ATOM 28380 O O . PRO A 1 104 ? 12.212 -17.561 34.676 1.00 0.00 95 PRO A O 18
ATOM 28391 N N . VAL A 1 105 ? 12.019 -15.663 35.881 1.00 0.00 96 VAL A N 18
ATOM 28392 C CA . VAL A 1 105 ? 11.909 -16.348 37.155 1.00 0.00 96 VAL A CA 18
ATOM 28393 C C . VAL A 1 105 ? 10.631 -17.171 37.149 1.00 0.00 96 VAL A C 18
ATOM 28394 O O . VAL A 1 105 ? 9.586 -16.690 36.686 1.00 0.00 96 VAL A O 18
ATOM 28407 N N . THR A 1 106 ? 10.709 -18.406 37.611 1.00 0.00 97 THR A N 18
ATOM 28408 C CA . THR A 1 106 ? 9.570 -19.281 37.588 1.00 0.00 97 THR A CA 18
ATOM 28409 C C . THR A 1 106 ? 8.531 -18.893 38.647 1.00 0.00 97 THR A C 18
ATOM 28410 O O . THR A 1 106 ? 8.563 -19.338 39.797 1.00 0.00 97 THR A O 18
ATOM 28421 N N . GLU A 1 107 ? 7.699 -17.986 38.240 1.00 0.00 98 GLU A N 18
ATOM 28422 C CA . GLU A 1 107 ? 6.573 -17.482 38.967 1.00 0.00 98 GLU A CA 18
ATOM 28423 C C . GLU A 1 107 ? 5.625 -16.999 37.905 1.00 0.00 98 GLU A C 18
ATOM 28424 O O . GLU A 1 107 ? 5.715 -15.843 37.448 1.00 0.00 98 GLU A O 18
ATOM 28436 N N . LYS A 1 108 ? 4.791 -17.876 37.436 1.00 0.00 99 LYS A N 18
ATOM 28437 C CA . LYS A 1 108 ? 3.975 -17.551 36.333 1.00 0.00 99 LYS A CA 18
ATOM 28438 C C . LYS A 1 108 ? 2.651 -16.926 36.681 1.00 0.00 99 LYS A C 18
ATOM 28439 O O . LYS A 1 108 ? 1.593 -17.571 36.634 1.00 0.00 99 LYS A O 18
ATOM 28458 N N . GLU A 1 109 ? 2.707 -15.680 37.082 1.00 0.00 100 GLU A N 18
ATOM 28459 C CA . GLU A 1 109 ? 1.517 -14.924 37.263 1.00 0.00 100 GLU A CA 18
ATOM 28460 C C . GLU A 1 109 ? 1.216 -14.362 35.897 1.00 0.00 100 GLU A C 18
ATOM 28461 O O . GLU A 1 109 ? 1.733 -13.318 35.487 1.00 0.00 100 GLU A O 18
ATOM 28473 N N . LYS A 1 110 ? 0.485 -15.133 35.174 1.00 0.00 101 LYS A N 18
ATOM 28474 C CA . LYS A 1 110 ? 0.184 -14.889 33.819 1.00 0.00 101 LYS A CA 18
ATOM 28475 C C . LYS A 1 110 ? -1.162 -15.511 33.585 1.00 0.00 101 LYS A C 18
ATOM 28476 O O . LYS A 1 110 ? -1.230 -16.733 33.401 1.00 0.00 101 LYS A O 18
ATOM 28495 N N . GLU A 1 10 ? 4.714 -15.313 -7.527 1.00 0.00 1 GLU A N 19
ATOM 28496 C CA . GLU A 1 10 ? 4.331 -14.393 -6.458 1.00 0.00 1 GLU A CA 19
ATOM 28497 C C . GLU A 1 10 ? 4.736 -12.983 -6.832 1.00 0.00 1 GLU A C 19
ATOM 28498 O O . GLU A 1 10 ? 5.555 -12.783 -7.743 1.00 0.00 1 GLU A O 19
ATOM 28510 N N . ALA A 1 11 ? 4.171 -12.017 -6.149 1.00 0.00 2 ALA A N 19
ATOM 28511 C CA . ALA A 1 11 ? 4.512 -10.636 -6.365 1.00 0.00 2 ALA A CA 19
ATOM 28512 C C . ALA A 1 11 ? 5.643 -10.259 -5.433 1.00 0.00 2 ALA A C 19
ATOM 28513 O O . ALA A 1 11 ? 5.463 -10.221 -4.210 1.00 0.00 2 ALA A O 19
ATOM 28520 N N . GLU A 1 12 ? 6.810 -10.029 -5.990 1.00 0.00 3 GLU A N 19
ATOM 28521 C CA . GLU A 1 12 ? 7.953 -9.681 -5.206 1.00 0.00 3 GLU A CA 19
ATOM 28522 C C . GLU A 1 12 ? 7.912 -8.222 -4.760 1.00 0.00 3 GLU A C 19
ATOM 28523 O O . GLU A 1 12 ? 8.220 -7.306 -5.533 1.00 0.00 3 GLU A O 19
ATOM 28535 N N . VAL A 1 13 ? 7.496 -8.020 -3.530 1.00 0.00 4 VAL A N 19
ATOM 28536 C CA . VAL A 1 13 ? 7.370 -6.692 -2.931 1.00 0.00 4 VAL A CA 19
ATOM 28537 C C . VAL A 1 13 ? 8.533 -6.473 -1.949 1.00 0.00 4 VAL A C 19
ATOM 28538 O O . VAL A 1 13 ? 8.655 -5.442 -1.289 1.00 0.00 4 VAL A O 19
ATOM 28551 N N . HIS A 1 14 ? 9.390 -7.446 -1.889 1.00 0.00 5 HIS A N 19
ATOM 28552 C CA . HIS A 1 14 ? 10.533 -7.403 -0.986 1.00 0.00 5 HIS A CA 19
ATOM 28553 C C . HIS A 1 14 ? 11.692 -6.589 -1.570 1.00 0.00 5 HIS A C 19
ATOM 28554 O O . HIS A 1 14 ? 12.538 -7.103 -2.300 1.00 0.00 5 HIS A O 19
ATOM 28569 N N . ASN A 1 15 ? 11.674 -5.312 -1.308 1.00 0.00 6 ASN A N 19
ATOM 28570 C CA . ASN A 1 15 ? 12.754 -4.436 -1.742 1.00 0.00 6 ASN A CA 19
ATOM 28571 C C . ASN A 1 15 ? 13.670 -4.165 -0.567 1.00 0.00 6 ASN A C 19
ATOM 28572 O O . ASN A 1 15 ? 14.867 -3.928 -0.725 1.00 0.00 6 ASN A O 19
ATOM 28583 N N . GLN A 1 16 ? 13.092 -4.226 0.620 1.00 0.00 7 GLN A N 19
ATOM 28584 C CA . GLN A 1 16 ? 13.816 -4.016 1.852 1.00 0.00 7 GLN A CA 19
ATOM 28585 C C . GLN A 1 16 ? 14.507 -5.307 2.259 1.00 0.00 7 GLN A C 19
ATOM 28586 O O . GLN A 1 16 ? 14.412 -6.306 1.551 1.00 0.00 7 GLN A O 19
ATOM 28600 N N . LEU A 1 17 ? 15.152 -5.317 3.401 1.00 0.00 8 LEU A N 19
ATOM 28601 C CA . LEU A 1 17 ? 15.895 -6.493 3.792 1.00 0.00 8 LEU A CA 19
ATOM 28602 C C . LEU A 1 17 ? 15.026 -7.380 4.639 1.00 0.00 8 LEU A C 19
ATOM 28603 O O . LEU A 1 17 ? 14.416 -6.932 5.586 1.00 0.00 8 LEU A O 19
ATOM 28619 N N . GLU A 1 18 ? 14.981 -8.629 4.313 1.00 0.00 9 GLU A N 19
ATOM 28620 C CA . GLU A 1 18 ? 14.142 -9.540 5.033 1.00 0.00 9 GLU A CA 19
ATOM 28621 C C . GLU A 1 18 ? 14.896 -10.152 6.167 1.00 0.00 9 GLU A C 19
ATOM 28622 O O . GLU A 1 18 ? 16.072 -10.491 6.035 1.00 0.00 9 GLU A O 19
ATOM 28634 N N . ILE A 1 19 ? 14.239 -10.262 7.278 1.00 0.00 10 ILE A N 19
ATOM 28635 C CA . ILE A 1 19 ? 14.797 -10.878 8.440 1.00 0.00 10 ILE A CA 19
ATOM 28636 C C . ILE A 1 19 ? 13.842 -11.951 8.914 1.00 0.00 10 ILE A C 19
ATOM 28637 O O . ILE A 1 19 ? 12.623 -11.745 8.929 1.00 0.00 10 ILE A O 19
ATOM 28653 N N . LYS A 1 20 ? 14.379 -13.084 9.237 1.00 0.00 11 LYS A N 19
ATOM 28654 C CA . LYS A 1 20 ? 13.611 -14.157 9.801 1.00 0.00 11 LYS A CA 19
ATOM 28655 C C . LYS A 1 20 ? 14.166 -14.452 11.178 1.00 0.00 11 LYS A C 19
ATOM 28656 O O . LYS A 1 20 ? 15.330 -14.133 11.459 1.00 0.00 11 LYS A O 19
ATOM 28675 N N . PHE A 1 21 ? 13.383 -15.055 12.018 1.00 0.00 12 PHE A N 19
ATOM 28676 C CA . PHE A 1 21 ? 13.794 -15.252 13.388 1.00 0.00 12 PHE A CA 19
ATOM 28677 C C . PHE A 1 21 ? 14.012 -16.715 13.724 1.00 0.00 12 PHE A C 19
ATOM 28678 O O . PHE A 1 21 ? 13.114 -17.525 13.596 1.00 0.00 12 PHE A O 19
ATOM 28695 N N . ARG A 1 22 ? 15.213 -17.031 14.137 1.00 0.00 13 ARG A N 19
ATOM 28696 C CA . ARG A 1 22 ? 15.585 -18.367 14.558 1.00 0.00 13 ARG A CA 19
ATOM 28697 C C . ARG A 1 22 ? 15.738 -18.417 16.069 1.00 0.00 13 ARG A C 19
ATOM 28698 O O . ARG A 1 22 ? 16.638 -17.809 16.631 1.00 0.00 13 ARG A O 19
ATOM 28719 N N . LEU A 1 23 ? 14.860 -19.139 16.703 1.00 0.00 14 LEU A N 19
ATOM 28720 C CA . LEU A 1 23 ? 14.828 -19.264 18.145 1.00 0.00 14 LEU A CA 19
ATOM 28721 C C . LEU A 1 23 ? 15.825 -20.298 18.645 1.00 0.00 14 LEU A C 19
ATOM 28722 O O . LEU A 1 23 ? 16.218 -21.208 17.913 1.00 0.00 14 LEU A O 19
ATOM 28738 N N . THR A 1 24 ? 16.179 -20.168 19.919 1.00 0.00 15 THR A N 19
ATOM 28739 C CA . THR A 1 24 ? 16.999 -21.135 20.650 1.00 0.00 15 THR A CA 19
ATOM 28740 C C . THR A 1 24 ? 16.238 -22.464 20.823 1.00 0.00 15 THR A C 19
ATOM 28741 O O . THR A 1 24 ? 16.801 -23.506 21.185 1.00 0.00 15 THR A O 19
ATOM 28752 N N . ASP A 1 25 ? 14.954 -22.397 20.541 1.00 0.00 16 ASP A N 19
ATOM 28753 C CA . ASP A 1 25 ? 14.039 -23.533 20.590 1.00 0.00 16 ASP A CA 19
ATOM 28754 C C . ASP A 1 25 ? 14.224 -24.400 19.337 1.00 0.00 16 ASP A C 19
ATOM 28755 O O . ASP A 1 25 ? 13.712 -25.507 19.243 1.00 0.00 16 ASP A O 19
ATOM 28764 N N . GLY A 1 26 ? 15.006 -23.891 18.392 1.00 0.00 17 GLY A N 19
ATOM 28765 C CA . GLY A 1 26 ? 15.280 -24.631 17.177 1.00 0.00 17 GLY A CA 19
ATOM 28766 C C . GLY A 1 26 ? 14.211 -24.423 16.137 1.00 0.00 17 GLY A C 19
ATOM 28767 O O . GLY A 1 26 ? 14.140 -25.148 15.152 1.00 0.00 17 GLY A O 19
ATOM 28771 N N . SER A 1 27 ? 13.387 -23.446 16.362 1.00 0.00 18 SER A N 19
ATOM 28772 C CA . SER A 1 27 ? 12.316 -23.125 15.464 1.00 0.00 18 SER A CA 19
ATOM 28773 C C . SER A 1 27 ? 12.565 -21.777 14.817 1.00 0.00 18 SER A C 19
ATOM 28774 O O . SER A 1 27 ? 13.230 -20.917 15.406 1.00 0.00 18 SER A O 19
ATOM 28782 N N . ASP A 1 28 ? 12.064 -21.592 13.617 1.00 0.00 19 ASP A N 19
ATOM 28783 C CA . ASP A 1 28 ? 12.230 -20.361 12.915 1.00 0.00 19 ASP A CA 19
ATOM 28784 C C . ASP A 1 28 ? 10.888 -19.789 12.502 1.00 0.00 19 ASP A C 19
ATOM 28785 O O . ASP A 1 28 ? 9.931 -20.526 12.259 1.00 0.00 19 ASP A O 19
ATOM 28794 N N . ILE A 1 29 ? 10.828 -18.485 12.460 1.00 0.00 20 ILE A N 19
ATOM 28795 C CA . ILE A 1 29 ? 9.639 -17.741 12.093 1.00 0.00 20 ILE A CA 19
ATOM 28796 C C . ILE A 1 29 ? 9.839 -17.160 10.698 1.00 0.00 20 ILE A C 19
ATOM 28797 O O . ILE A 1 29 ? 10.964 -16.749 10.358 1.00 0.00 20 ILE A O 19
ATOM 28813 N N . GLY A 1 30 ? 8.769 -17.168 9.896 1.00 0.00 21 GLY A N 19
ATOM 28814 C CA . GLY A 1 30 ? 8.805 -16.667 8.528 1.00 0.00 21 GLY A CA 19
ATOM 28815 C C . GLY A 1 30 ? 9.382 -15.254 8.399 1.00 0.00 21 GLY A C 19
ATOM 28816 O O . GLY A 1 30 ? 9.203 -14.414 9.294 1.00 0.00 21 GLY A O 19
ATOM 28820 N N . PRO A 1 31 ? 10.059 -14.970 7.278 1.00 0.00 22 PRO A N 19
ATOM 28821 C CA . PRO A 1 31 ? 10.732 -13.690 7.036 1.00 0.00 22 PRO A CA 19
ATOM 28822 C C . PRO A 1 31 ? 9.785 -12.507 6.866 1.00 0.00 22 PRO A C 19
ATOM 28823 O O . PRO A 1 31 ? 8.659 -12.635 6.351 1.00 0.00 22 PRO A O 19
ATOM 28834 N N . LYS A 1 32 ? 10.240 -11.374 7.313 1.00 0.00 23 LYS A N 19
ATOM 28835 C CA . LYS A 1 32 ? 9.512 -10.133 7.233 1.00 0.00 23 LYS A CA 19
ATOM 28836 C C . LYS A 1 32 ? 10.485 -9.110 6.652 1.00 0.00 23 LYS A C 19
ATOM 28837 O O . LYS A 1 32 ? 11.682 -9.210 6.903 1.00 0.00 23 LYS A O 19
ATOM 28856 N N . ALA A 1 33 ? 10.002 -8.173 5.855 1.00 0.00 24 ALA A N 19
ATOM 28857 C CA . ALA A 1 33 ? 10.894 -7.189 5.235 1.00 0.00 24 ALA A CA 19
ATOM 28858 C C . ALA A 1 33 ? 11.059 -5.960 6.119 1.00 0.00 24 ALA A C 19
ATOM 28859 O O . ALA A 1 33 ? 10.081 -5.297 6.464 1.00 0.00 24 ALA A O 19
ATOM 28866 N N . PHE A 1 34 ? 12.284 -5.662 6.465 1.00 0.00 25 PHE A N 19
ATOM 28867 C CA . PHE A 1 34 ? 12.607 -4.530 7.302 1.00 0.00 25 PHE A CA 19
ATOM 28868 C C . PHE A 1 34 ? 13.530 -3.588 6.544 1.00 0.00 25 PHE A C 19
ATOM 28869 O O . PHE A 1 34 ? 14.551 -4.014 5.988 1.00 0.00 25 PHE A O 19
ATOM 28886 N N . PRO A 1 35 ? 13.170 -2.323 6.450 1.00 0.00 26 PRO A N 19
ATOM 28887 C CA . PRO A 1 35 ? 14.061 -1.297 5.918 1.00 0.00 26 PRO A CA 19
ATOM 28888 C C . PRO A 1 35 ? 15.328 -1.190 6.778 1.00 0.00 26 PRO A C 19
ATOM 28889 O O . PRO A 1 35 ? 15.281 -1.414 7.989 1.00 0.00 26 PRO A O 19
ATOM 28900 N N . ASP A 1 36 ? 16.440 -0.832 6.162 1.00 0.00 27 ASP A N 19
ATOM 28901 C CA . ASP A 1 36 ? 17.724 -0.736 6.874 1.00 0.00 27 ASP A CA 19
ATOM 28902 C C . ASP A 1 36 ? 17.667 0.292 8.008 1.00 0.00 27 ASP A C 19
ATOM 28903 O O . ASP A 1 36 ? 18.347 0.147 9.024 1.00 0.00 27 ASP A O 19
ATOM 28912 N N . ALA A 1 37 ? 16.817 1.299 7.849 1.00 0.00 28 ALA A N 19
ATOM 28913 C CA . ALA A 1 37 ? 16.681 2.348 8.848 1.00 0.00 28 ALA A CA 19
ATOM 28914 C C . ALA A 1 37 ? 15.726 1.958 9.972 1.00 0.00 28 ALA A C 19
ATOM 28915 O O . ALA A 1 37 ? 15.532 2.720 10.917 1.00 0.00 28 ALA A O 19
ATOM 28922 N N . THR A 1 38 ? 15.125 0.796 9.880 1.00 0.00 29 THR A N 19
ATOM 28923 C CA . THR A 1 38 ? 14.255 0.345 10.932 1.00 0.00 29 THR A CA 19
ATOM 28924 C C . THR A 1 38 ? 15.066 -0.051 12.173 1.00 0.00 29 THR A C 19
ATOM 28925 O O . THR A 1 38 ? 16.068 -0.771 12.081 1.00 0.00 29 THR A O 19
ATOM 28936 N N . THR A 1 39 ? 14.650 0.467 13.309 1.00 0.00 30 THR A N 19
ATOM 28937 C CA . THR A 1 39 ? 15.328 0.258 14.553 1.00 0.00 30 THR A CA 19
ATOM 28938 C C . THR A 1 39 ? 15.021 -1.092 15.182 1.00 0.00 30 THR A C 19
ATOM 28939 O O . THR A 1 39 ? 13.982 -1.704 14.915 1.00 0.00 30 THR A O 19
ATOM 28950 N N . VAL A 1 40 ? 15.938 -1.540 16.018 1.00 0.00 31 VAL A N 19
ATOM 28951 C CA . VAL A 1 40 ? 15.819 -2.783 16.758 1.00 0.00 31 VAL A CA 19
ATOM 28952 C C . VAL A 1 40 ? 14.615 -2.737 17.710 1.00 0.00 31 VAL A C 19
ATOM 28953 O O . VAL A 1 40 ? 14.025 -3.768 18.033 1.00 0.00 31 VAL A O 19
ATOM 28966 N N . SER A 1 41 ? 14.252 -1.548 18.142 1.00 0.00 32 SER A N 19
ATOM 28967 C CA . SER A 1 41 ? 13.070 -1.367 18.942 1.00 0.00 32 SER A CA 19
ATOM 28968 C C . SER A 1 41 ? 11.848 -1.827 18.141 1.00 0.00 32 SER A C 19
ATOM 28969 O O . SER A 1 41 ? 11.040 -2.604 18.622 1.00 0.00 32 SER A O 19
ATOM 28977 N N . ALA A 1 42 ? 11.782 -1.394 16.884 1.00 0.00 33 ALA A N 19
ATOM 28978 C CA . ALA A 1 42 ? 10.702 -1.761 15.988 1.00 0.00 33 ALA A CA 19
ATOM 28979 C C . ALA A 1 42 ? 10.824 -3.225 15.583 1.00 0.00 33 ALA A C 19
ATOM 28980 O O . ALA A 1 42 ? 9.820 -3.883 15.293 1.00 0.00 33 ALA A O 19
ATOM 28987 N N . LEU A 1 43 ? 12.054 -3.732 15.577 1.00 0.00 34 LEU A N 19
ATOM 28988 C CA . LEU A 1 43 ? 12.332 -5.097 15.304 1.00 0.00 34 LEU A CA 19
ATOM 28989 C C . LEU A 1 43 ? 11.686 -5.940 16.398 1.00 0.00 34 LEU A C 19
ATOM 28990 O O . LEU A 1 43 ? 10.950 -6.883 16.111 1.00 0.00 34 LEU A O 19
ATOM 29006 N N . LYS A 1 44 ? 11.931 -5.557 17.656 1.00 0.00 35 LYS A N 19
ATOM 29007 C CA . LYS A 1 44 ? 11.312 -6.217 18.779 1.00 0.00 35 LYS A CA 19
ATOM 29008 C C . LYS A 1 44 ? 9.814 -6.060 18.753 1.00 0.00 35 LYS A C 19
ATOM 29009 O O . LYS A 1 44 ? 9.107 -7.013 18.988 1.00 0.00 35 LYS A O 19
ATOM 29028 N N . GLU A 1 45 ? 9.333 -4.862 18.444 1.00 0.00 36 GLU A N 19
ATOM 29029 C CA . GLU A 1 45 ? 7.899 -4.616 18.341 1.00 0.00 36 GLU A CA 19
ATOM 29030 C C . GLU A 1 45 ? 7.259 -5.552 17.327 1.00 0.00 36 GLU A C 19
ATOM 29031 O O . GLU A 1 45 ? 6.154 -6.045 17.540 1.00 0.00 36 GLU A O 19
ATOM 29043 N N . THR A 1 46 ? 7.964 -5.809 16.242 1.00 0.00 37 THR A N 19
ATOM 29044 C CA . THR A 1 46 ? 7.493 -6.725 15.238 1.00 0.00 37 THR A CA 19
ATOM 29045 C C . THR A 1 46 ? 7.440 -8.147 15.824 1.00 0.00 37 THR A C 19
ATOM 29046 O O . THR A 1 46 ? 6.453 -8.861 15.650 1.00 0.00 37 THR A O 19
ATOM 29057 N N . VAL A 1 47 ? 8.482 -8.520 16.572 1.00 0.00 38 VAL A N 19
ATOM 29058 C CA . VAL A 1 47 ? 8.550 -9.831 17.206 1.00 0.00 38 VAL A CA 19
ATOM 29059 C C . VAL A 1 47 ? 7.415 -9.983 18.206 1.00 0.00 38 VAL A C 19
ATOM 29060 O O . VAL A 1 47 ? 6.706 -10.958 18.178 1.00 0.00 38 VAL A O 19
ATOM 29073 N N . ILE A 1 48 ? 7.239 -8.981 19.054 1.00 0.00 39 ILE A N 19
ATOM 29074 C CA . ILE A 1 48 ? 6.192 -8.987 20.086 1.00 0.00 39 ILE A CA 19
ATOM 29075 C C . ILE A 1 48 ? 4.800 -9.094 19.437 1.00 0.00 39 ILE A C 19
ATOM 29076 O O . ILE A 1 48 ? 3.894 -9.692 19.988 1.00 0.00 39 ILE A O 19
ATOM 29092 N N . SER A 1 49 ? 4.645 -8.518 18.263 1.00 0.00 40 SER A N 19
ATOM 29093 C CA . SER A 1 49 ? 3.382 -8.583 17.553 1.00 0.00 40 SER A CA 19
ATOM 29094 C C . SER A 1 49 ? 3.133 -9.997 16.985 1.00 0.00 40 SER A C 19
ATOM 29095 O O . SER A 1 49 ? 2.007 -10.499 17.024 1.00 0.00 40 SER A O 19
ATOM 29103 N N . GLU A 1 50 ? 4.185 -10.635 16.484 1.00 0.00 41 GLU A N 19
ATOM 29104 C CA . GLU A 1 50 ? 4.085 -11.948 15.926 1.00 0.00 41 GLU A CA 19
ATOM 29105 C C . GLU A 1 50 ? 4.068 -13.017 17.015 1.00 0.00 41 GLU A C 19
ATOM 29106 O O . GLU A 1 50 ? 3.516 -14.111 16.826 1.00 0.00 41 GLU A O 19
ATOM 29118 N N . TRP A 1 51 ? 4.665 -12.701 18.132 1.00 0.00 42 TRP A N 19
ATOM 29119 C CA . TRP A 1 51 ? 4.741 -13.606 19.240 1.00 0.00 42 TRP A CA 19
ATOM 29120 C C . TRP A 1 51 ? 3.433 -13.527 19.990 1.00 0.00 42 TRP A C 19
ATOM 29121 O O . TRP A 1 51 ? 2.975 -12.423 20.315 1.00 0.00 42 TRP A O 19
ATOM 29142 N N . PRO A 1 52 ? 2.795 -14.668 20.263 1.00 0.00 43 PRO A N 19
ATOM 29143 C CA . PRO A 1 52 ? 1.516 -14.688 20.940 1.00 0.00 43 PRO A CA 19
ATOM 29144 C C . PRO A 1 52 ? 1.582 -14.006 22.298 1.00 0.00 43 PRO A C 19
ATOM 29145 O O . PRO A 1 52 ? 2.396 -14.359 23.154 1.00 0.00 43 PRO A O 19
ATOM 29156 N N . ARG A 1 53 ? 0.722 -13.035 22.488 1.00 0.00 44 ARG A N 19
ATOM 29157 C CA . ARG A 1 53 ? 0.647 -12.293 23.731 1.00 0.00 44 ARG A CA 19
ATOM 29158 C C . ARG A 1 53 ? 0.207 -13.219 24.846 1.00 0.00 44 ARG A C 19
ATOM 29159 O O . ARG A 1 53 ? 0.606 -13.067 26.006 1.00 0.00 44 ARG A O 19
ATOM 29180 N N . GLU A 1 54 ? -0.595 -14.184 24.481 1.00 0.00 45 GLU A N 19
ATOM 29181 C CA . GLU A 1 54 ? -1.090 -15.156 25.410 1.00 0.00 45 GLU A CA 19
ATOM 29182 C C . GLU A 1 54 ? -0.140 -16.344 25.604 1.00 0.00 45 GLU A C 19
ATOM 29183 O O . GLU A 1 54 ? -0.471 -17.287 26.317 1.00 0.00 45 GLU A O 19
ATOM 29195 N N . LYS A 1 55 ? 1.034 -16.301 24.963 1.00 0.00 46 LYS A N 19
ATOM 29196 C CA . LYS A 1 55 ? 2.050 -17.339 25.155 1.00 0.00 46 LYS A CA 19
ATOM 29197 C C . LYS A 1 55 ? 2.498 -17.278 26.614 1.00 0.00 46 LYS A C 19
ATOM 29198 O O . LYS A 1 55 ? 3.142 -16.294 27.032 1.00 0.00 46 LYS A O 19
ATOM 29217 N N . GLU A 1 56 ? 2.133 -18.274 27.395 1.00 0.00 47 GLU A N 19
ATOM 29218 C CA . GLU A 1 56 ? 2.434 -18.249 28.797 1.00 0.00 47 GLU A CA 19
ATOM 29219 C C . GLU A 1 56 ? 3.880 -18.533 29.102 1.00 0.00 47 GLU A C 19
ATOM 29220 O O . GLU A 1 56 ? 4.468 -19.492 28.593 1.00 0.00 47 GLU A O 19
ATOM 29232 N N . ASN A 1 57 ? 4.420 -17.678 29.937 1.00 0.00 48 ASN A N 19
ATOM 29233 C CA . ASN A 1 57 ? 5.809 -17.703 30.393 1.00 0.00 48 ASN A CA 19
ATOM 29234 C C . ASN A 1 57 ? 6.795 -17.769 29.232 1.00 0.00 48 ASN A C 19
ATOM 29235 O O . ASN A 1 57 ? 7.219 -18.849 28.813 1.00 0.00 48 ASN A O 19
ATOM 29246 N N . GLY A 1 58 ? 7.112 -16.622 28.677 1.00 0.00 49 GLY A N 19
ATOM 29247 C CA . GLY A 1 58 ? 8.041 -16.579 27.590 1.00 0.00 49 GLY A CA 19
ATOM 29248 C C . GLY A 1 58 ? 8.411 -15.165 27.206 1.00 0.00 49 GLY A C 19
ATOM 29249 O O . GLY A 1 58 ? 8.223 -14.241 27.999 1.00 0.00 49 GLY A O 19
ATOM 29253 N N . PRO A 1 59 ? 8.953 -14.985 25.992 1.00 0.00 50 PRO A N 19
ATOM 29254 C CA . PRO A 1 59 ? 9.355 -13.658 25.408 1.00 0.00 50 PRO A CA 19
ATOM 29255 C C . PRO A 1 59 ? 8.155 -12.736 25.130 1.00 0.00 50 PRO A C 19
ATOM 29256 O O . PRO A 1 59 ? 8.040 -12.158 24.056 1.00 0.00 50 PRO A O 19
ATOM 29267 N N . LYS A 1 60 ? 7.334 -12.563 26.121 1.00 0.00 51 LYS A N 19
ATOM 29268 C CA . LYS A 1 60 ? 6.119 -11.788 26.028 1.00 0.00 51 LYS A CA 19
ATOM 29269 C C . LYS A 1 60 ? 6.387 -10.299 25.738 1.00 0.00 51 LYS A C 19
ATOM 29270 O O . LYS A 1 60 ? 5.603 -9.651 25.046 1.00 0.00 51 LYS A O 19
ATOM 29289 N N . THR A 1 61 ? 7.479 -9.757 26.251 1.00 0.00 52 THR A N 19
ATOM 29290 C CA . THR A 1 61 ? 7.739 -8.345 26.077 1.00 0.00 52 THR A CA 19
ATOM 29291 C C . THR A 1 61 ? 9.168 -8.047 25.580 1.00 0.00 52 THR A C 19
ATOM 29292 O O . THR A 1 61 ? 10.032 -8.938 25.528 1.00 0.00 52 THR A O 19
ATOM 29303 N N . VAL A 1 62 ? 9.388 -6.768 25.249 1.00 0.00 53 VAL A N 19
ATOM 29304 C CA . VAL A 1 62 ? 10.628 -6.228 24.658 1.00 0.00 53 VAL A CA 19
ATOM 29305 C C . VAL A 1 62 ? 11.907 -6.592 25.440 1.00 0.00 53 VAL A C 19
ATOM 29306 O O . VAL A 1 62 ? 12.941 -6.906 24.841 1.00 0.00 53 VAL A O 19
ATOM 29319 N N . LYS A 1 63 ? 11.838 -6.576 26.748 1.00 0.00 54 LYS A N 19
ATOM 29320 C CA . LYS A 1 63 ? 13.017 -6.840 27.557 1.00 0.00 54 LYS A CA 19
ATOM 29321 C C . LYS A 1 63 ? 13.336 -8.324 27.614 1.00 0.00 54 LYS A C 19
ATOM 29322 O O . LYS A 1 63 ? 14.500 -8.713 27.779 1.00 0.00 54 LYS A O 19
ATOM 29341 N N . GLU A 1 64 ? 12.324 -9.147 27.444 1.00 0.00 55 GLU A N 19
ATOM 29342 C CA . GLU A 1 64 ? 12.488 -10.580 27.633 1.00 0.00 55 GLU A CA 19
ATOM 29343 C C . GLU A 1 64 ? 12.965 -11.264 26.361 1.00 0.00 55 GLU A C 19
ATOM 29344 O O . GLU A 1 64 ? 13.592 -12.322 26.409 1.00 0.00 55 GLU A O 19
ATOM 29356 N N . VAL A 1 65 ? 12.678 -10.667 25.236 1.00 0.00 56 VAL A N 19
ATOM 29357 C CA . VAL A 1 65 ? 13.087 -11.235 23.976 1.00 0.00 56 VAL A CA 19
ATOM 29358 C C . VAL A 1 65 ? 14.430 -10.630 23.538 1.00 0.00 56 VAL A C 19
ATOM 29359 O O . VAL A 1 65 ? 14.561 -9.416 23.342 1.00 0.00 56 VAL A O 19
ATOM 29372 N N . LYS A 1 66 ? 15.426 -11.471 23.425 1.00 0.00 57 LYS A N 19
ATOM 29373 C CA . LYS A 1 66 ? 16.752 -11.032 23.087 1.00 0.00 57 LYS A CA 19
ATOM 29374 C C . LYS A 1 66 ? 17.118 -11.437 21.670 1.00 0.00 57 LYS A C 19
ATOM 29375 O O . LYS A 1 66 ? 16.991 -12.607 21.295 1.00 0.00 57 LYS A O 19
ATOM 29394 N N . LEU A 1 67 ? 17.560 -10.467 20.892 1.00 0.00 58 LEU A N 19
ATOM 29395 C CA . LEU A 1 67 ? 17.963 -10.700 19.520 1.00 0.00 58 LEU A CA 19
ATOM 29396 C C . LEU A 1 67 ? 19.481 -10.724 19.429 1.00 0.00 58 LEU A C 19
ATOM 29397 O O . LEU A 1 67 ? 20.162 -9.880 20.027 1.00 0.00 58 LEU A O 19
ATOM 29413 N N . ILE A 1 68 ? 19.988 -11.689 18.707 1.00 0.00 59 ILE A N 19
ATOM 29414 C CA . ILE A 1 68 ? 21.409 -11.902 18.501 1.00 0.00 59 ILE A CA 19
ATOM 29415 C C . ILE A 1 68 ? 21.738 -11.966 17.020 1.00 0.00 59 ILE A C 19
ATOM 29416 O O . ILE A 1 68 ? 21.211 -12.816 16.282 1.00 0.00 59 ILE A O 19
ATOM 29432 N N . SER A 1 69 ? 22.587 -11.082 16.593 1.00 0.00 60 SER A N 19
ATOM 29433 C CA . SER A 1 69 ? 23.078 -11.102 15.259 1.00 0.00 60 SER A CA 19
ATOM 29434 C C . SER A 1 69 ? 24.587 -11.251 15.323 1.00 0.00 60 SER A C 19
ATOM 29435 O O . SER A 1 69 ? 25.276 -10.379 15.884 1.00 0.00 60 SER A O 19
ATOM 29443 N N . ALA A 1 70 ? 25.093 -12.389 14.839 1.00 0.00 61 ALA A N 19
ATOM 29444 C CA . ALA A 1 70 ? 26.539 -12.691 14.817 1.00 0.00 61 ALA A CA 19
ATOM 29445 C C . ALA A 1 70 ? 27.115 -12.834 16.232 1.00 0.00 61 ALA A C 19
ATOM 29446 O O . ALA A 1 70 ? 28.336 -12.827 16.434 1.00 0.00 61 ALA A O 19
ATOM 29453 N N . GLY A 1 71 ? 26.236 -13.021 17.187 1.00 0.00 62 GLY A N 19
ATOM 29454 C CA . GLY A 1 71 ? 26.641 -13.171 18.570 1.00 0.00 62 GLY A CA 19
ATOM 29455 C C . GLY A 1 71 ? 26.491 -11.890 19.371 1.00 0.00 62 GLY A C 19
ATOM 29456 O O . GLY A 1 71 ? 26.743 -11.872 20.581 1.00 0.00 62 GLY A O 19
ATOM 29460 N N . LYS A 1 72 ? 26.062 -10.827 18.721 1.00 0.00 63 LYS A N 19
ATOM 29461 C CA . LYS A 1 72 ? 25.961 -9.547 19.378 1.00 0.00 63 LYS A CA 19
ATOM 29462 C C . LYS A 1 72 ? 24.481 -9.236 19.661 1.00 0.00 63 LYS A C 19
ATOM 29463 O O . LYS A 1 72 ? 23.645 -9.298 18.747 1.00 0.00 63 LYS A O 19
ATOM 29482 N N . VAL A 1 73 ? 24.163 -8.948 20.934 1.00 0.00 64 VAL A N 19
ATOM 29483 C CA . VAL A 1 73 ? 22.794 -8.592 21.351 1.00 0.00 64 VAL A CA 19
ATOM 29484 C C . VAL A 1 73 ? 22.443 -7.230 20.774 1.00 0.00 64 VAL A C 19
ATOM 29485 O O . VAL A 1 73 ? 23.086 -6.227 21.114 1.00 0.00 64 VAL A O 19
ATOM 29498 N N . LEU A 1 74 ? 21.446 -7.187 19.931 1.00 0.00 65 LEU A N 19
ATOM 29499 C CA . LEU A 1 74 ? 21.025 -5.968 19.291 1.00 0.00 65 LEU A CA 19
ATOM 29500 C C . LEU A 1 74 ? 20.599 -4.914 20.295 1.00 0.00 65 LEU A C 19
ATOM 29501 O O . LEU A 1 74 ? 19.787 -5.173 21.192 1.00 0.00 65 LEU A O 19
ATOM 29517 N N . GLU A 1 75 ? 21.157 -3.746 20.146 1.00 0.00 66 GLU A N 19
ATOM 29518 C CA . GLU A 1 75 ? 20.818 -2.621 20.984 1.00 0.00 66 GLU A CA 19
ATOM 29519 C C . GLU A 1 75 ? 19.551 -2.009 20.361 1.00 0.00 66 GLU A C 19
ATOM 29520 O O . GLU A 1 75 ? 19.544 -1.689 19.167 1.00 0.00 66 GLU A O 19
ATOM 29532 N N . ASN A 1 76 ? 18.505 -1.855 21.164 1.00 0.00 67 ASN A N 19
ATOM 29533 C CA . ASN A 1 76 ? 17.169 -1.456 20.680 1.00 0.00 67 ASN A CA 19
ATOM 29534 C C . ASN A 1 76 ? 17.131 -0.113 19.946 1.00 0.00 67 ASN A C 19
ATOM 29535 O O . ASN A 1 76 ? 16.305 0.080 19.056 1.00 0.00 67 ASN A O 19
ATOM 29546 N N . SER A 1 77 ? 18.010 0.798 20.278 1.00 0.00 68 SER A N 19
ATOM 29547 C CA . SER A 1 77 ? 17.936 2.112 19.685 1.00 0.00 68 SER A CA 19
ATOM 29548 C C . SER A 1 77 ? 18.756 2.236 18.382 1.00 0.00 68 SER A C 19
ATOM 29549 O O . SER A 1 77 ? 18.857 3.321 17.803 1.00 0.00 68 SER A O 19
ATOM 29557 N N . LYS A 1 78 ? 19.315 1.137 17.915 1.00 0.00 69 LYS A N 19
ATOM 29558 C CA . LYS A 1 78 ? 20.028 1.138 16.674 1.00 0.00 69 LYS A CA 19
ATOM 29559 C C . LYS A 1 78 ? 19.190 0.574 15.550 1.00 0.00 69 LYS A C 19
ATOM 29560 O O . LYS A 1 78 ? 18.156 -0.038 15.792 1.00 0.00 69 LYS A O 19
ATOM 29579 N N . THR A 1 79 ? 19.628 0.794 14.331 1.00 0.00 70 THR A N 19
ATOM 29580 C CA . THR A 1 79 ? 18.940 0.353 13.167 1.00 0.00 70 THR A CA 19
ATOM 29581 C C . THR A 1 79 ? 19.568 -0.919 12.642 1.00 0.00 70 THR A C 19
ATOM 29582 O O . THR A 1 79 ? 20.617 -1.342 13.131 1.00 0.00 70 THR A O 19
ATOM 29593 N N . VAL A 1 80 ? 18.933 -1.527 11.653 1.00 0.00 71 VAL A N 19
ATOM 29594 C CA . VAL A 1 80 ? 19.493 -2.690 10.985 1.00 0.00 71 VAL A CA 19
ATOM 29595 C C . VAL A 1 80 ? 20.804 -2.267 10.308 1.00 0.00 71 VAL A C 19
ATOM 29596 O O . VAL A 1 80 ? 21.800 -2.984 10.332 1.00 0.00 71 VAL A O 19
ATOM 29609 N N . LYS A 1 81 ? 20.782 -1.064 9.759 1.00 0.00 72 LYS A N 19
ATOM 29610 C CA . LYS A 1 81 ? 21.920 -0.434 9.088 1.00 0.00 72 LYS A CA 19
ATOM 29611 C C . LYS A 1 81 ? 23.139 -0.307 10.022 1.00 0.00 72 LYS A C 19
ATOM 29612 O O . LYS A 1 81 ? 24.275 -0.358 9.576 1.00 0.00 72 LYS A O 19
ATOM 29631 N N . ASP A 1 82 ? 22.902 -0.122 11.303 1.00 0.00 73 ASP A N 19
ATOM 29632 C CA . ASP A 1 82 ? 23.982 -0.046 12.269 1.00 0.00 73 ASP A CA 19
ATOM 29633 C C . ASP A 1 82 ? 24.804 -1.329 12.319 1.00 0.00 73 ASP A C 19
ATOM 29634 O O . ASP A 1 82 ? 25.991 -1.308 12.660 1.00 0.00 73 ASP A O 19
ATOM 29643 N N . TYR A 1 83 ? 24.194 -2.439 11.969 1.00 0.00 74 TYR A N 19
ATOM 29644 C CA . TYR A 1 83 ? 24.856 -3.718 12.014 1.00 0.00 74 TYR A CA 19
ATOM 29645 C C . TYR A 1 83 ? 25.101 -4.263 10.600 1.00 0.00 74 TYR A C 19
ATOM 29646 O O . TYR A 1 83 ? 25.814 -5.249 10.413 1.00 0.00 74 TYR A O 19
ATOM 29664 N N . ARG A 1 84 ? 24.494 -3.627 9.617 1.00 0.00 75 ARG A N 19
ATOM 29665 C CA . ARG A 1 84 ? 24.558 -4.052 8.265 1.00 0.00 75 ARG A CA 19
ATOM 29666 C C . ARG A 1 84 ? 25.054 -2.964 7.329 1.00 0.00 75 ARG A C 19
ATOM 29667 O O . ARG A 1 84 ? 25.312 -1.848 7.732 1.00 0.00 75 ARG A O 19
ATOM 29688 N N . SER A 1 85 ? 25.218 -3.322 6.096 1.00 0.00 76 SER A N 19
ATOM 29689 C CA . SER A 1 85 ? 25.569 -2.414 5.077 1.00 0.00 76 SER A CA 19
ATOM 29690 C C . SER A 1 85 ? 24.402 -2.327 4.086 1.00 0.00 76 SER A C 19
ATOM 29691 O O . SER A 1 85 ? 23.647 -3.301 3.943 1.00 0.00 76 SER A O 19
ATOM 29699 N N . PRO A 1 86 ? 24.210 -1.175 3.417 1.00 0.00 77 PRO A N 19
ATOM 29700 C CA . PRO A 1 86 ? 23.154 -1.019 2.419 1.00 0.00 77 PRO A CA 19
ATOM 29701 C C . PRO A 1 86 ? 23.358 -2.005 1.274 1.00 0.00 77 PRO A C 19
ATOM 29702 O O . PRO A 1 86 ? 24.488 -2.175 0.775 1.00 0.00 77 PRO A O 19
ATOM 29713 N N . VAL A 1 87 ? 22.299 -2.673 0.871 1.00 0.00 78 VAL A N 19
ATOM 29714 C CA . VAL A 1 87 ? 22.417 -3.653 -0.187 1.00 0.00 78 VAL A CA 19
ATOM 29715 C C . VAL A 1 87 ? 22.506 -2.964 -1.536 1.00 0.00 78 VAL A C 19
ATOM 29716 O O . VAL A 1 87 ? 23.255 -3.380 -2.414 1.00 0.00 78 VAL A O 19
ATOM 29729 N N . SER A 1 88 ? 21.750 -1.894 -1.656 1.00 0.00 79 SER A N 19
ATOM 29730 C CA . SER A 1 88 ? 21.709 -1.015 -2.844 1.00 0.00 79 SER A CA 19
ATOM 29731 C C . SER A 1 88 ? 21.378 -1.781 -4.138 1.00 0.00 79 SER A C 19
ATOM 29732 O O . SER A 1 88 ? 21.615 -1.308 -5.245 1.00 0.00 79 SER A O 19
ATOM 29740 N N . ASN A 1 89 ? 20.775 -2.908 -3.965 1.00 0.00 80 ASN A N 19
ATOM 29741 C CA . ASN A 1 89 ? 20.388 -3.807 -5.043 1.00 0.00 80 ASN A CA 19
ATOM 29742 C C . ASN A 1 89 ? 19.123 -4.498 -4.617 1.00 0.00 80 ASN A C 19
ATOM 29743 O O . ASN A 1 89 ? 18.447 -4.016 -3.699 1.00 0.00 80 ASN A O 19
ATOM 29754 N N . LEU A 1 90 ? 18.780 -5.595 -5.271 1.00 0.00 81 LEU A N 19
ATOM 29755 C CA . LEU A 1 90 ? 17.667 -6.370 -4.915 1.00 0.00 81 LEU A CA 19
ATOM 29756 C C . LEU A 1 90 ? 17.924 -7.048 -3.578 1.00 0.00 81 LEU A C 19
ATOM 29757 O O . LEU A 1 90 ? 19.078 -7.110 -3.108 1.00 0.00 81 LEU A O 19
ATOM 29773 N N . ALA A 1 91 ? 16.897 -7.578 -2.991 1.00 0.00 82 ALA A N 19
ATOM 29774 C CA . ALA A 1 91 ? 17.012 -8.176 -1.710 1.00 0.00 82 ALA A CA 19
ATOM 29775 C C . ALA A 1 91 ? 16.240 -9.472 -1.618 1.00 0.00 82 ALA A C 19
ATOM 29776 O O . ALA A 1 91 ? 15.056 -9.494 -1.273 1.00 0.00 82 ALA A O 19
ATOM 29783 N N . GLY A 1 92 ? 16.895 -10.531 -1.996 1.00 0.00 83 GLY A N 19
ATOM 29784 C CA . GLY A 1 92 ? 16.322 -11.838 -1.884 1.00 0.00 83 GLY A CA 19
ATOM 29785 C C . GLY A 1 92 ? 16.977 -12.603 -0.772 1.00 0.00 83 GLY A C 19
ATOM 29786 O O . GLY A 1 92 ? 16.508 -13.672 -0.369 1.00 0.00 83 GLY A O 19
ATOM 29790 N N . ALA A 1 93 ? 18.063 -12.048 -0.268 1.00 0.00 84 ALA A N 19
ATOM 29791 C CA . ALA A 1 93 ? 18.809 -12.653 0.807 1.00 0.00 84 ALA A CA 19
ATOM 29792 C C . ALA A 1 93 ? 18.118 -12.380 2.129 1.00 0.00 84 ALA A C 19
ATOM 29793 O O . ALA A 1 93 ? 17.949 -11.226 2.528 1.00 0.00 84 ALA A O 19
ATOM 29800 N N . VAL A 1 94 ? 17.712 -13.427 2.790 1.00 0.00 85 VAL A N 19
ATOM 29801 C CA . VAL A 1 94 ? 17.022 -13.302 4.041 1.00 0.00 85 VAL A CA 19
ATOM 29802 C C . VAL A 1 94 ? 18.021 -13.372 5.182 1.00 0.00 85 VAL A C 19
ATOM 29803 O O . VAL A 1 94 ? 18.886 -14.256 5.224 1.00 0.00 85 VAL A O 19
ATOM 29816 N N . THR A 1 95 ? 17.901 -12.452 6.082 1.00 0.00 86 THR A N 19
ATOM 29817 C CA . THR A 1 95 ? 18.762 -12.348 7.212 1.00 0.00 86 THR A CA 19
ATOM 29818 C C . THR A 1 95 ? 18.226 -13.244 8.316 1.00 0.00 86 THR A C 19
ATOM 29819 O O . THR A 1 95 ? 17.053 -13.161 8.666 1.00 0.00 86 THR A O 19
ATOM 29830 N N . THR A 1 96 ? 19.048 -14.103 8.842 1.00 0.00 87 THR A N 19
ATOM 29831 C CA . THR A 1 96 ? 18.614 -14.943 9.912 1.00 0.00 87 THR A CA 19
ATOM 29832 C C . THR A 1 96 ? 19.047 -14.310 11.237 1.00 0.00 87 THR A C 19
ATOM 29833 O O . THR A 1 96 ? 20.246 -14.132 11.492 1.00 0.00 87 THR A O 19
ATOM 29844 N N . MET A 1 97 ? 18.087 -13.961 12.055 1.00 0.00 88 MET A N 19
ATOM 29845 C CA . MET A 1 97 ? 18.351 -13.354 13.343 1.00 0.00 88 MET A CA 19
ATOM 29846 C C . MET A 1 97 ? 18.153 -14.410 14.405 1.00 0.00 88 MET A C 19
ATOM 29847 O O . MET A 1 97 ? 17.189 -15.171 14.339 1.00 0.00 88 MET A O 19
ATOM 29861 N N . HIS A 1 98 ? 19.035 -14.479 15.361 1.00 0.00 89 HIS A N 19
ATOM 29862 C CA . HIS A 1 98 ? 18.922 -15.493 16.377 1.00 0.00 89 HIS A CA 19
ATOM 29863 C C . HIS A 1 98 ? 18.202 -14.923 17.583 1.00 0.00 89 HIS A C 19
ATOM 29864 O O . HIS A 1 98 ? 18.571 -13.885 18.096 1.00 0.00 89 HIS A O 19
ATOM 29879 N N . VAL A 1 99 ? 17.181 -15.592 18.001 1.00 0.00 90 VAL A N 19
ATOM 29880 C CA . VAL A 1 99 ? 16.386 -15.163 19.122 1.00 0.00 90 VAL A CA 19
ATOM 29881 C C . VAL A 1 99 ? 16.666 -16.048 20.288 1.00 0.00 90 VAL A C 19
ATOM 29882 O O . VAL A 1 99 ? 16.618 -17.278 20.186 1.00 0.00 90 VAL A O 19
ATOM 29895 N N . ILE A 1 100 ? 16.963 -15.436 21.371 1.00 0.00 91 ILE A N 19
ATOM 29896 C CA . ILE A 1 100 ? 17.220 -16.117 22.584 1.00 0.00 91 ILE A CA 19
ATOM 29897 C C . ILE A 1 100 ? 15.974 -16.100 23.429 1.00 0.00 91 ILE A C 19
ATOM 29898 O O . ILE A 1 100 ? 15.475 -15.037 23.831 1.00 0.00 91 ILE A O 19
ATOM 29914 N N . ILE A 1 101 ? 15.460 -17.269 23.653 1.00 0.00 92 ILE A N 19
ATOM 29915 C CA . ILE A 1 101 ? 14.248 -17.439 24.379 1.00 0.00 92 ILE A CA 19
ATOM 29916 C C . ILE A 1 101 ? 14.533 -17.577 25.855 1.00 0.00 92 ILE A C 19
ATOM 29917 O O . ILE A 1 101 ? 14.999 -18.630 26.316 1.00 0.00 92 ILE A O 19
ATOM 29933 N N . GLN A 1 102 ? 14.317 -16.513 26.578 1.00 0.00 93 GLN A N 19
ATOM 29934 C CA . GLN A 1 102 ? 14.437 -16.550 28.005 1.00 0.00 93 GLN A CA 19
ATOM 29935 C C . GLN A 1 102 ? 13.179 -16.022 28.623 1.00 0.00 93 GLN A C 19
ATOM 29936 O O . GLN A 1 102 ? 12.849 -14.838 28.496 1.00 0.00 93 GLN A O 19
ATOM 29950 N N . ALA A 1 103 ? 12.465 -16.903 29.250 1.00 0.00 94 ALA A N 19
ATOM 29951 C CA . ALA A 1 103 ? 11.213 -16.583 29.857 1.00 0.00 94 ALA A CA 19
ATOM 29952 C C . ALA A 1 103 ? 11.421 -15.965 31.232 1.00 0.00 94 ALA A C 19
ATOM 29953 O O . ALA A 1 103 ? 12.400 -16.305 31.924 1.00 0.00 94 ALA A O 19
ATOM 29960 N N . PRO A 1 104 ? 10.532 -15.034 31.643 1.00 0.00 95 PRO A N 19
ATOM 29961 C CA . PRO A 1 104 ? 10.585 -14.398 32.964 1.00 0.00 95 PRO A CA 19
ATOM 29962 C C . PRO A 1 104 ? 10.329 -15.394 34.092 1.00 0.00 95 PRO A C 19
ATOM 29963 O O . PRO A 1 104 ? 10.185 -16.604 33.868 1.00 0.00 95 PRO A O 19
ATOM 29974 N N . VAL A 1 105 ? 10.262 -14.892 35.287 1.00 0.00 96 VAL A N 19
ATOM 29975 C CA . VAL A 1 105 ? 10.071 -15.727 36.443 1.00 0.00 96 VAL A CA 19
ATOM 29976 C C . VAL A 1 105 ? 8.630 -16.239 36.544 1.00 0.00 96 VAL A C 19
ATOM 29977 O O . VAL A 1 105 ? 7.681 -15.466 36.700 1.00 0.00 96 VAL A O 19
ATOM 29990 N N . THR A 1 106 ? 8.488 -17.520 36.395 1.00 0.00 97 THR A N 19
ATOM 29991 C CA . THR A 1 106 ? 7.254 -18.244 36.598 1.00 0.00 97 THR A CA 19
ATOM 29992 C C . THR A 1 106 ? 7.651 -19.641 37.034 1.00 0.00 97 THR A C 19
ATOM 29993 O O . THR A 1 106 ? 8.107 -20.451 36.231 1.00 0.00 97 THR A O 19
ATOM 30004 N N . GLU A 1 107 ? 7.529 -19.888 38.303 1.00 0.00 98 GLU A N 19
ATOM 30005 C CA . GLU A 1 107 ? 8.075 -21.074 38.908 1.00 0.00 98 GLU A CA 19
ATOM 30006 C C . GLU A 1 107 ? 7.045 -22.184 39.092 1.00 0.00 98 GLU A C 19
ATOM 30007 O O . GLU A 1 107 ? 7.230 -23.288 38.586 1.00 0.00 98 GLU A O 19
ATOM 30019 N N . LYS A 1 108 ? 5.990 -21.913 39.824 1.00 0.00 99 LYS A N 19
ATOM 30020 C CA . LYS A 1 108 ? 4.965 -22.894 40.053 1.00 0.00 99 LYS A CA 19
ATOM 30021 C C . LYS A 1 108 ? 3.654 -22.163 40.299 1.00 0.00 99 LYS A C 19
ATOM 30022 O O . LYS A 1 108 ? 2.748 -22.632 41.002 1.00 0.00 99 LYS A O 19
ATOM 30041 N N . GLU A 1 109 ? 3.552 -21.028 39.669 1.00 0.00 100 GLU A N 19
ATOM 30042 C CA . GLU A 1 109 ? 2.407 -20.183 39.783 1.00 0.00 100 GLU A CA 19
ATOM 30043 C C . GLU A 1 109 ? 1.235 -20.757 38.999 1.00 0.00 100 GLU A C 19
ATOM 30044 O O . GLU A 1 109 ? 1.103 -20.563 37.780 1.00 0.00 100 GLU A O 19
ATOM 30056 N N . LYS A 1 110 ? 0.449 -21.509 39.705 1.00 0.00 101 LYS A N 19
ATOM 30057 C CA . LYS A 1 110 ? -0.707 -22.187 39.210 1.00 0.00 101 LYS A CA 19
ATOM 30058 C C . LYS A 1 110 ? -1.623 -22.326 40.403 1.00 0.00 101 LYS A C 19
ATOM 30059 O O . LYS A 1 110 ? -2.554 -21.516 40.547 1.00 0.00 101 LYS A O 19
ATOM 30078 N N . GLU A 1 10 ? 1.645 -13.869 -1.533 1.00 0.00 1 GLU A N 20
ATOM 30079 C CA . GLU A 1 10 ? 1.383 -12.460 -1.254 1.00 0.00 1 GLU A CA 20
ATOM 30080 C C . GLU A 1 10 ? 2.279 -11.612 -2.104 1.00 0.00 1 GLU A C 20
ATOM 30081 O O . GLU A 1 10 ? 3.321 -12.078 -2.572 1.00 0.00 1 GLU A O 20
ATOM 30093 N N . ALA A 1 11 ? 1.896 -10.378 -2.292 1.00 0.00 2 ALA A N 20
ATOM 30094 C CA . ALA A 1 11 ? 2.672 -9.454 -3.066 1.00 0.00 2 ALA A CA 20
ATOM 30095 C C . ALA A 1 11 ? 3.227 -8.366 -2.168 1.00 0.00 2 ALA A C 20
ATOM 30096 O O . ALA A 1 11 ? 2.528 -7.885 -1.259 1.00 0.00 2 ALA A O 20
ATOM 30103 N N . GLU A 1 12 ? 4.471 -8.008 -2.393 1.00 0.00 3 GLU A N 20
ATOM 30104 C CA . GLU A 1 12 ? 5.142 -6.943 -1.688 1.00 0.00 3 GLU A CA 20
ATOM 30105 C C . GLU A 1 12 ? 6.475 -6.761 -2.397 1.00 0.00 3 GLU A C 20
ATOM 30106 O O . GLU A 1 12 ? 7.059 -7.742 -2.876 1.00 0.00 3 GLU A O 20
ATOM 30118 N N . VAL A 1 13 ? 6.941 -5.557 -2.483 1.00 0.00 4 VAL A N 20
ATOM 30119 C CA . VAL A 1 13 ? 8.137 -5.255 -3.242 1.00 0.00 4 VAL A CA 20
ATOM 30120 C C . VAL A 1 13 ? 9.365 -5.397 -2.351 1.00 0.00 4 VAL A C 20
ATOM 30121 O O . VAL A 1 13 ? 9.284 -5.222 -1.145 1.00 0.00 4 VAL A O 20
ATOM 30134 N N . HIS A 1 14 ? 10.488 -5.746 -2.931 1.00 0.00 5 HIS A N 20
ATOM 30135 C CA . HIS A 1 14 ? 11.722 -5.783 -2.185 1.00 0.00 5 HIS A CA 20
ATOM 30136 C C . HIS A 1 14 ? 12.328 -4.388 -2.173 1.00 0.00 5 HIS A C 20
ATOM 30137 O O . HIS A 1 14 ? 13.235 -4.073 -2.941 1.00 0.00 5 HIS A O 20
ATOM 30152 N N . ASN A 1 15 ? 11.736 -3.534 -1.374 1.00 0.00 6 ASN A N 20
ATOM 30153 C CA . ASN A 1 15 ? 12.187 -2.162 -1.235 1.00 0.00 6 ASN A CA 20
ATOM 30154 C C . ASN A 1 15 ? 13.033 -2.070 0.006 1.00 0.00 6 ASN A C 20
ATOM 30155 O O . ASN A 1 15 ? 14.034 -1.351 0.057 1.00 0.00 6 ASN A O 20
ATOM 30166 N N . GLN A 1 16 ? 12.638 -2.826 0.996 1.00 0.00 7 GLN A N 20
ATOM 30167 C CA . GLN A 1 16 ? 13.325 -2.896 2.237 1.00 0.00 7 GLN A CA 20
ATOM 30168 C C . GLN A 1 16 ? 14.001 -4.246 2.355 1.00 0.00 7 GLN A C 20
ATOM 30169 O O . GLN A 1 16 ? 14.094 -4.980 1.369 1.00 0.00 7 GLN A O 20
ATOM 30183 N N . LEU A 1 17 ? 14.475 -4.575 3.534 1.00 0.00 8 LEU A N 20
ATOM 30184 C CA . LEU A 1 17 ? 15.106 -5.855 3.740 1.00 0.00 8 LEU A CA 20
ATOM 30185 C C . LEU A 1 17 ? 14.193 -6.793 4.503 1.00 0.00 8 LEU A C 20
ATOM 30186 O O . LEU A 1 17 ? 13.535 -6.386 5.450 1.00 0.00 8 LEU A O 20
ATOM 30202 N N . GLU A 1 18 ? 14.140 -8.044 4.098 1.00 0.00 9 GLU A N 20
ATOM 30203 C CA . GLU A 1 18 ? 13.277 -8.981 4.749 1.00 0.00 9 GLU A CA 20
ATOM 30204 C C . GLU A 1 18 ? 14.019 -9.639 5.882 1.00 0.00 9 GLU A C 20
ATOM 30205 O O . GLU A 1 18 ? 15.164 -10.091 5.722 1.00 0.00 9 GLU A O 20
ATOM 30217 N N . ILE A 1 19 ? 13.384 -9.681 7.012 1.00 0.00 10 ILE A N 20
ATOM 30218 C CA . ILE A 1 19 ? 13.949 -10.258 8.197 1.00 0.00 10 ILE A CA 20
ATOM 30219 C C . ILE A 1 19 ? 13.039 -11.353 8.692 1.00 0.00 10 ILE A C 20
ATOM 30220 O O . ILE A 1 19 ? 11.809 -11.213 8.660 1.00 0.00 10 ILE A O 20
ATOM 30236 N N . LYS A 1 20 ? 13.618 -12.438 9.090 1.00 0.00 11 LYS A N 20
ATOM 30237 C CA . LYS A 1 20 ? 12.871 -13.497 9.708 1.00 0.00 11 LYS A CA 20
ATOM 30238 C C . LYS A 1 20 ? 13.445 -13.778 11.082 1.00 0.00 11 LYS A C 20
ATOM 30239 O O . LYS A 1 20 ? 14.624 -13.479 11.349 1.00 0.00 11 LYS A O 20
ATOM 30258 N N . PHE A 1 21 ? 12.644 -14.341 11.937 1.00 0.00 12 PHE A N 20
ATOM 30259 C CA . PHE A 1 21 ? 13.054 -14.609 13.293 1.00 0.00 12 PHE A CA 20
ATOM 30260 C C . PHE A 1 21 ? 13.311 -16.083 13.461 1.00 0.00 12 PHE A C 20
ATOM 30261 O O . PHE A 1 21 ? 12.417 -16.899 13.248 1.00 0.00 12 PHE A O 20
ATOM 30278 N N . ARG A 1 22 ? 14.515 -16.429 13.822 1.00 0.00 13 ARG A N 20
ATOM 30279 C CA . ARG A 1 22 ? 14.861 -17.809 14.020 1.00 0.00 13 ARG A CA 20
ATOM 30280 C C . ARG A 1 22 ? 15.097 -18.083 15.482 1.00 0.00 13 ARG A C 20
ATOM 30281 O O . ARG A 1 22 ? 15.970 -17.484 16.112 1.00 0.00 13 ARG A O 20
ATOM 30302 N N . LEU A 1 23 ? 14.302 -18.974 16.004 1.00 0.00 14 LEU A N 20
ATOM 30303 C CA . LEU A 1 23 ? 14.314 -19.360 17.395 1.00 0.00 14 LEU A CA 20
ATOM 30304 C C . LEU A 1 23 ? 15.616 -20.053 17.777 1.00 0.00 14 LEU A C 20
ATOM 30305 O O . LEU A 1 23 ? 16.405 -20.462 16.914 1.00 0.00 14 LEU A O 20
ATOM 30321 N N . THR A 1 24 ? 15.799 -20.217 19.066 1.00 0.00 15 THR A N 20
ATOM 30322 C CA . THR A 1 24 ? 16.979 -20.824 19.635 1.00 0.00 15 THR A CA 20
ATOM 30323 C C . THR A 1 24 ? 17.147 -22.279 19.157 1.00 0.00 15 THR A C 20
ATOM 30324 O O . THR A 1 24 ? 18.266 -22.754 18.945 1.00 0.00 15 THR A O 20
ATOM 30335 N N . ASP A 1 25 ? 16.027 -22.949 18.950 1.00 0.00 16 ASP A N 20
ATOM 30336 C CA . ASP A 1 25 ? 16.008 -24.354 18.526 1.00 0.00 16 ASP A CA 20
ATOM 30337 C C . ASP A 1 25 ? 16.181 -24.489 17.015 1.00 0.00 16 ASP A C 20
ATOM 30338 O O . ASP A 1 25 ? 16.264 -25.591 16.489 1.00 0.00 16 ASP A O 20
ATOM 30347 N N . GLY A 1 26 ? 16.243 -23.366 16.330 1.00 0.00 17 GLY A N 20
ATOM 30348 C CA . GLY A 1 26 ? 16.471 -23.373 14.903 1.00 0.00 17 GLY A CA 20
ATOM 30349 C C . GLY A 1 26 ? 15.211 -23.298 14.068 1.00 0.00 17 GLY A C 20
ATOM 30350 O O . GLY A 1 26 ? 15.280 -23.344 12.840 1.00 0.00 17 GLY A O 20
ATOM 30354 N N . SER A 1 27 ? 14.075 -23.172 14.704 1.00 0.00 18 SER A N 20
ATOM 30355 C CA . SER A 1 27 ? 12.842 -22.997 13.967 1.00 0.00 18 SER A CA 20
ATOM 30356 C C . SER A 1 27 ? 12.682 -21.523 13.640 1.00 0.00 18 SER A C 20
ATOM 30357 O O . SER A 1 27 ? 12.963 -20.679 14.472 1.00 0.00 18 SER A O 20
ATOM 30365 N N . ASP A 1 28 ? 12.268 -21.210 12.451 1.00 0.00 19 ASP A N 20
ATOM 30366 C CA . ASP A 1 28 ? 12.170 -19.848 12.032 1.00 0.00 19 ASP A CA 20
ATOM 30367 C C . ASP A 1 28 ? 10.765 -19.460 11.628 1.00 0.00 19 ASP A C 20
ATOM 30368 O O . ASP A 1 28 ? 9.965 -20.298 11.199 1.00 0.00 19 ASP A O 20
ATOM 30377 N N . ILE A 1 29 ? 10.475 -18.192 11.776 1.00 0.00 20 ILE A N 20
ATOM 30378 C CA . ILE A 1 29 ? 9.177 -17.623 11.473 1.00 0.00 20 ILE A CA 20
ATOM 30379 C C . ILE A 1 29 ? 9.299 -16.846 10.175 1.00 0.00 20 ILE A C 20
ATOM 30380 O O . ILE A 1 29 ? 10.323 -16.200 9.949 1.00 0.00 20 ILE A O 20
ATOM 30396 N N . GLY A 1 30 ? 8.270 -16.942 9.335 1.00 0.00 21 GLY A N 20
ATOM 30397 C CA . GLY A 1 30 ? 8.246 -16.321 8.016 1.00 0.00 21 GLY A CA 20
ATOM 30398 C C . GLY A 1 30 ? 8.734 -14.873 7.976 1.00 0.00 21 GLY A C 20
ATOM 30399 O O . GLY A 1 30 ? 8.374 -14.058 8.842 1.00 0.00 21 GLY A O 20
ATOM 30403 N N . PRO A 1 31 ? 9.564 -14.544 6.971 1.00 0.00 22 PRO A N 20
ATOM 30404 C CA . PRO A 1 31 ? 10.163 -13.217 6.802 1.00 0.00 22 PRO A CA 20
ATOM 30405 C C . PRO A 1 31 ? 9.178 -12.124 6.389 1.00 0.00 22 PRO A C 20
ATOM 30406 O O . PRO A 1 31 ? 8.192 -12.379 5.694 1.00 0.00 22 PRO A O 20
ATOM 30417 N N . LYS A 1 32 ? 9.446 -10.925 6.856 1.00 0.00 23 LYS A N 20
ATOM 30418 C CA . LYS A 1 32 ? 8.691 -9.729 6.492 1.00 0.00 23 LYS A CA 20
ATOM 30419 C C . LYS A 1 32 ? 9.664 -8.687 6.075 1.00 0.00 23 LYS A C 20
ATOM 30420 O O . LYS A 1 32 ? 10.843 -8.812 6.364 1.00 0.00 23 LYS A O 20
ATOM 30439 N N . ALA A 1 33 ? 9.196 -7.666 5.425 1.00 0.00 24 ALA A N 20
ATOM 30440 C CA . ALA A 1 33 ? 10.076 -6.597 5.010 1.00 0.00 24 ALA A CA 20
ATOM 30441 C C . ALA A 1 33 ? 10.162 -5.558 6.104 1.00 0.00 24 ALA A C 20
ATOM 30442 O O . ALA A 1 33 ? 9.141 -5.034 6.565 1.00 0.00 24 ALA A O 20
ATOM 30449 N N . PHE A 1 34 ? 11.351 -5.289 6.539 1.00 0.00 25 PHE A N 20
ATOM 30450 C CA . PHE A 1 34 ? 11.603 -4.307 7.552 1.00 0.00 25 PHE A CA 20
ATOM 30451 C C . PHE A 1 34 ? 12.501 -3.263 6.971 1.00 0.00 25 PHE A C 20
ATOM 30452 O O . PHE A 1 34 ? 13.579 -3.579 6.473 1.00 0.00 25 PHE A O 20
ATOM 30469 N N . PRO A 1 35 ? 12.063 -2.033 6.950 1.00 0.00 26 PRO A N 20
ATOM 30470 C CA . PRO A 1 35 ? 12.895 -0.925 6.523 1.00 0.00 26 PRO A CA 20
ATOM 30471 C C . PRO A 1 35 ? 14.129 -0.766 7.400 1.00 0.00 26 PRO A C 20
ATOM 30472 O O . PRO A 1 35 ? 14.101 -1.075 8.594 1.00 0.00 26 PRO A O 20
ATOM 30483 N N . ASP A 1 36 ? 15.207 -0.272 6.812 1.00 0.00 27 ASP A N 20
ATOM 30484 C CA . ASP A 1 36 ? 16.442 -0.030 7.557 1.00 0.00 27 ASP A CA 20
ATOM 30485 C C . ASP A 1 36 ? 16.206 1.013 8.653 1.00 0.00 27 ASP A C 20
ATOM 30486 O O . ASP A 1 36 ? 16.935 1.061 9.640 1.00 0.00 27 ASP A O 20
ATOM 30495 N N . ALA A 1 37 ? 15.165 1.826 8.468 1.00 0.00 28 ALA A N 20
ATOM 30496 C CA . ALA A 1 37 ? 14.788 2.855 9.421 1.00 0.00 28 ALA A CA 20
ATOM 30497 C C . ALA A 1 37 ? 13.939 2.294 10.574 1.00 0.00 28 ALA A C 20
ATOM 30498 O O . ALA A 1 37 ? 13.545 3.037 11.487 1.00 0.00 28 ALA A O 20
ATOM 30505 N N . THR A 1 38 ? 13.645 1.007 10.532 1.00 0.00 29 THR A N 20
ATOM 30506 C CA . THR A 1 38 ? 12.912 0.358 11.606 1.00 0.00 29 THR A CA 20
ATOM 30507 C C . THR A 1 38 ? 13.850 0.051 12.783 1.00 0.00 29 THR A C 20
ATOM 30508 O O . THR A 1 38 ? 14.989 -0.370 12.586 1.00 0.00 29 THR A O 20
ATOM 30519 N N . THR A 1 39 ? 13.385 0.290 13.984 1.00 0.00 30 THR A N 20
ATOM 30520 C CA . THR A 1 39 ? 14.192 0.093 15.153 1.00 0.00 30 THR A CA 20
ATOM 30521 C C . THR A 1 39 ? 14.106 -1.342 15.660 1.00 0.00 30 THR A C 20
ATOM 30522 O O . THR A 1 39 ? 13.198 -2.092 15.287 1.00 0.00 30 THR A O 20
ATOM 30533 N N . VAL A 1 40 ? 15.045 -1.715 16.517 1.00 0.00 31 VAL A N 20
ATOM 30534 C CA . VAL A 1 40 ? 15.032 -3.020 17.175 1.00 0.00 31 VAL A CA 20
ATOM 30535 C C . VAL A 1 40 ? 13.822 -3.092 18.116 1.00 0.00 31 VAL A C 20
ATOM 30536 O O . VAL A 1 40 ? 13.283 -4.168 18.393 1.00 0.00 31 VAL A O 20
ATOM 30549 N N . SER A 1 41 ? 13.389 -1.933 18.576 1.00 0.00 32 SER A N 20
ATOM 30550 C CA . SER A 1 41 ? 12.218 -1.838 19.406 1.00 0.00 32 SER A CA 20
ATOM 30551 C C . SER A 1 41 ? 10.985 -2.307 18.606 1.00 0.00 32 SER A C 20
ATOM 30552 O O . SER A 1 41 ? 10.238 -3.176 19.052 1.00 0.00 32 SER A O 20
ATOM 30560 N N . ALA A 1 42 ? 10.831 -1.772 17.389 1.00 0.00 33 ALA A N 20
ATOM 30561 C CA . ALA A 1 42 ? 9.710 -2.125 16.512 1.00 0.00 33 ALA A CA 20
ATOM 30562 C C . ALA A 1 42 ? 9.859 -3.545 15.969 1.00 0.00 33 ALA A C 20
ATOM 30563 O O . ALA A 1 42 ? 8.871 -4.199 15.579 1.00 0.00 33 ALA A O 20
ATOM 30570 N N . LEU A 1 43 ? 11.086 -4.015 15.950 1.00 0.00 34 LEU A N 20
ATOM 30571 C CA . LEU A 1 43 ? 11.415 -5.326 15.555 1.00 0.00 34 LEU A CA 20
ATOM 30572 C C . LEU A 1 43 ? 10.761 -6.313 16.540 1.00 0.00 34 LEU A C 20
ATOM 30573 O O . LEU A 1 43 ? 10.160 -7.308 16.136 1.00 0.00 34 LEU A O 20
ATOM 30589 N N . LYS A 1 44 ? 10.834 -5.986 17.832 1.00 0.00 35 LYS A N 20
ATOM 30590 C CA . LYS A 1 44 ? 10.194 -6.785 18.859 1.00 0.00 35 LYS A CA 20
ATOM 30591 C C . LYS A 1 44 ? 8.696 -6.632 18.826 1.00 0.00 35 LYS A C 20
ATOM 30592 O O . LYS A 1 44 ? 7.976 -7.592 19.080 1.00 0.00 35 LYS A O 20
ATOM 30611 N N . GLU A 1 45 ? 8.223 -5.428 18.500 1.00 0.00 36 GLU A N 20
ATOM 30612 C CA . GLU A 1 45 ? 6.792 -5.157 18.394 1.00 0.00 36 GLU A CA 20
ATOM 30613 C C . GLU A 1 45 ? 6.162 -6.111 17.386 1.00 0.00 36 GLU A C 20
ATOM 30614 O O . GLU A 1 45 ? 5.047 -6.598 17.579 1.00 0.00 36 GLU A O 20
ATOM 30626 N N . THR A 1 46 ? 6.902 -6.391 16.325 1.00 0.00 37 THR A N 20
ATOM 30627 C CA . THR A 1 46 ? 6.467 -7.311 15.298 1.00 0.00 37 THR A CA 20
ATOM 30628 C C . THR A 1 46 ? 6.345 -8.737 15.885 1.00 0.00 37 THR A C 20
ATOM 30629 O O . THR A 1 46 ? 5.342 -9.426 15.673 1.00 0.00 37 THR A O 20
ATOM 30640 N N . VAL A 1 47 ? 7.348 -9.128 16.680 1.00 0.00 38 VAL A N 20
ATOM 30641 C CA . VAL A 1 47 ? 7.386 -10.440 17.326 1.00 0.00 38 VAL A CA 20
ATOM 30642 C C . VAL A 1 47 ? 6.176 -10.601 18.233 1.00 0.00 38 VAL A C 20
ATOM 30643 O O . VAL A 1 47 ? 5.427 -11.552 18.113 1.00 0.00 38 VAL A O 20
ATOM 30656 N N . ILE A 1 48 ? 5.979 -9.620 19.098 1.00 0.00 39 ILE A N 20
ATOM 30657 C CA . ILE A 1 48 ? 4.883 -9.612 20.084 1.00 0.00 39 ILE A CA 20
ATOM 30658 C C . ILE A 1 48 ? 3.518 -9.728 19.397 1.00 0.00 39 ILE A C 20
ATOM 30659 O O . ILE A 1 48 ? 2.576 -10.297 19.945 1.00 0.00 39 ILE A O 20
ATOM 30675 N N . SER A 1 49 ? 3.421 -9.177 18.216 1.00 0.00 40 SER A N 20
ATOM 30676 C CA . SER A 1 49 ? 2.191 -9.191 17.473 1.00 0.00 40 SER A CA 20
ATOM 30677 C C . SER A 1 49 ? 1.825 -10.603 16.962 1.00 0.00 40 SER A C 20
ATOM 30678 O O . SER A 1 49 ? 0.646 -10.988 16.994 1.00 0.00 40 SER A O 20
ATOM 30686 N N . GLU A 1 50 ? 2.814 -11.376 16.515 1.00 0.00 41 GLU A N 20
ATOM 30687 C CA . GLU A 1 50 ? 2.556 -12.672 15.954 1.00 0.00 41 GLU A CA 20
ATOM 30688 C C . GLU A 1 50 ? 2.802 -13.830 16.915 1.00 0.00 41 GLU A C 20
ATOM 30689 O O . GLU A 1 50 ? 2.244 -14.922 16.749 1.00 0.00 41 GLU A O 20
ATOM 30701 N N . TRP A 1 51 ? 3.637 -13.610 17.870 1.00 0.00 42 TRP A N 20
ATOM 30702 C CA . TRP A 1 51 ? 3.944 -14.616 18.874 1.00 0.00 42 TRP A CA 20
ATOM 30703 C C . TRP A 1 51 ? 2.803 -14.660 19.883 1.00 0.00 42 TRP A C 20
ATOM 30704 O O . TRP A 1 51 ? 2.283 -13.607 20.260 1.00 0.00 42 TRP A O 20
ATOM 30725 N N . PRO A 1 52 ? 2.359 -15.860 20.302 1.00 0.00 43 PRO A N 20
ATOM 30726 C CA . PRO A 1 52 ? 1.323 -15.992 21.322 1.00 0.00 43 PRO A CA 20
ATOM 30727 C C . PRO A 1 52 ? 1.756 -15.327 22.622 1.00 0.00 43 PRO A C 20
ATOM 30728 O O . PRO A 1 52 ? 2.659 -15.805 23.297 1.00 0.00 43 PRO A O 20
ATOM 30739 N N . ARG A 1 53 ? 1.115 -14.233 22.963 1.00 0.00 44 ARG A N 20
ATOM 30740 C CA . ARG A 1 53 ? 1.498 -13.456 24.132 1.00 0.00 44 ARG A CA 20
ATOM 30741 C C . ARG A 1 53 ? 1.159 -14.207 25.422 1.00 0.00 44 ARG A C 20
ATOM 30742 O O . ARG A 1 53 ? 1.735 -13.955 26.476 1.00 0.00 44 ARG A O 20
ATOM 30763 N N . GLU A 1 54 ? 0.217 -15.116 25.322 1.00 0.00 45 GLU A N 20
ATOM 30764 C CA . GLU A 1 54 ? -0.195 -15.941 26.445 1.00 0.00 45 GLU A CA 20
ATOM 30765 C C . GLU A 1 54 ? 0.888 -16.983 26.795 1.00 0.00 45 GLU A C 20
ATOM 30766 O O . GLU A 1 54 ? 0.939 -17.473 27.932 1.00 0.00 45 GLU A O 20
ATOM 30778 N N . LYS A 1 55 ? 1.764 -17.273 25.829 1.00 0.00 46 LYS A N 20
ATOM 30779 C CA . LYS A 1 55 ? 2.760 -18.334 25.957 1.00 0.00 46 LYS A CA 20
ATOM 30780 C C . LYS A 1 55 ? 3.701 -18.123 27.142 1.00 0.00 46 LYS A C 20
ATOM 30781 O O . LYS A 1 55 ? 4.557 -17.234 27.133 1.00 0.00 46 LYS A O 20
ATOM 30800 N N . GLU A 1 56 ? 3.535 -18.931 28.153 1.00 0.00 47 GLU A N 20
ATOM 30801 C CA . GLU A 1 56 ? 4.387 -18.894 29.284 1.00 0.00 47 GLU A CA 20
ATOM 30802 C C . GLU A 1 56 ? 5.633 -19.706 29.024 1.00 0.00 47 GLU A C 20
ATOM 30803 O O . GLU A 1 56 ? 5.640 -20.571 28.141 1.00 0.00 47 GLU A O 20
ATOM 30815 N N . ASN A 1 57 ? 6.696 -19.411 29.773 1.00 0.00 48 ASN A N 20
ATOM 30816 C CA . ASN A 1 57 ? 8.015 -20.077 29.620 1.00 0.00 48 ASN A CA 20
ATOM 30817 C C . ASN A 1 57 ? 8.683 -19.675 28.320 1.00 0.00 48 ASN A C 20
ATOM 30818 O O . ASN A 1 57 ? 9.703 -20.234 27.916 1.00 0.00 48 ASN A O 20
ATOM 30829 N N . GLY A 1 58 ? 8.118 -18.682 27.692 1.00 0.00 49 GLY A N 20
ATOM 30830 C CA . GLY A 1 58 ? 8.626 -18.157 26.491 1.00 0.00 49 GLY A CA 20
ATOM 30831 C C . GLY A 1 58 ? 8.311 -16.694 26.410 1.00 0.00 49 GLY A C 20
ATOM 30832 O O . GLY A 1 58 ? 7.754 -16.132 27.379 1.00 0.00 49 GLY A O 20
ATOM 30836 N N . PRO A 1 59 ? 8.651 -16.045 25.298 1.00 0.00 50 PRO A N 20
ATOM 30837 C CA . PRO A 1 59 ? 8.388 -14.621 25.074 1.00 0.00 50 PRO A CA 20
ATOM 30838 C C . PRO A 1 59 ? 6.913 -14.267 25.119 1.00 0.00 50 PRO A C 20
ATOM 30839 O O . PRO A 1 59 ? 6.045 -15.117 24.893 1.00 0.00 50 PRO A O 20
ATOM 30850 N N . LYS A 1 60 ? 6.648 -13.016 25.431 1.00 0.00 51 LYS A N 20
ATOM 30851 C CA . LYS A 1 60 ? 5.304 -12.465 25.466 1.00 0.00 51 LYS A CA 20
ATOM 30852 C C . LYS A 1 60 ? 5.447 -11.002 25.106 1.00 0.00 51 LYS A C 20
ATOM 30853 O O . LYS A 1 60 ? 4.801 -10.493 24.197 1.00 0.00 51 LYS A O 20
ATOM 30872 N N . THR A 1 61 ? 6.320 -10.339 25.852 1.00 0.00 52 THR A N 20
ATOM 30873 C CA . THR A 1 61 ? 6.609 -8.939 25.689 1.00 0.00 52 THR A CA 20
ATOM 30874 C C . THR A 1 61 ? 8.106 -8.724 25.328 1.00 0.00 52 THR A C 20
ATOM 30875 O O . THR A 1 61 ? 8.895 -9.681 25.343 1.00 0.00 52 THR A O 20
ATOM 30886 N N . VAL A 1 62 ? 8.484 -7.466 25.006 1.00 0.00 53 VAL A N 20
ATOM 30887 C CA . VAL A 1 62 ? 9.813 -7.073 24.567 1.00 0.00 53 VAL A CA 20
ATOM 30888 C C . VAL A 1 62 ? 10.936 -7.520 25.512 1.00 0.00 53 VAL A C 20
ATOM 30889 O O . VAL A 1 62 ? 12.072 -7.761 25.076 1.00 0.00 53 VAL A O 20
ATOM 30902 N N . LYS A 1 63 ? 10.612 -7.637 26.783 1.00 0.00 54 LYS A N 20
ATOM 30903 C CA . LYS A 1 63 ? 11.576 -7.981 27.818 1.00 0.00 54 LYS A CA 20
ATOM 30904 C C . LYS A 1 63 ? 12.029 -9.411 27.645 1.00 0.00 54 LYS A C 20
ATOM 30905 O O . LYS A 1 63 ? 13.144 -9.773 27.984 1.00 0.00 54 LYS A O 20
ATOM 30924 N N . GLU A 1 64 ? 11.168 -10.196 27.069 1.00 0.00 55 GLU A N 20
ATOM 30925 C CA . GLU A 1 64 ? 11.339 -11.630 27.013 1.00 0.00 55 GLU A CA 20
ATOM 30926 C C . GLU A 1 64 ? 11.875 -12.085 25.657 1.00 0.00 55 GLU A C 20
ATOM 30927 O O . GLU A 1 64 ? 11.985 -13.286 25.380 1.00 0.00 55 GLU A O 20
ATOM 30939 N N . VAL A 1 65 ? 12.233 -11.127 24.829 1.00 0.00 56 VAL A N 20
ATOM 30940 C CA . VAL A 1 65 ? 12.738 -11.408 23.500 1.00 0.00 56 VAL A CA 20
ATOM 30941 C C . VAL A 1 65 ? 14.139 -10.814 23.355 1.00 0.00 56 VAL A C 20
ATOM 30942 O O . VAL A 1 65 ? 14.329 -9.619 23.557 1.00 0.00 56 VAL A O 20
ATOM 30955 N N . LYS A 1 66 ? 15.111 -11.645 23.062 1.00 0.00 57 LYS A N 20
ATOM 30956 C CA . LYS A 1 66 ? 16.459 -11.184 22.791 1.00 0.00 57 LYS A CA 20
ATOM 30957 C C . LYS A 1 66 ? 16.829 -11.491 21.341 1.00 0.00 57 LYS A C 20
ATOM 30958 O O . LYS A 1 66 ? 16.782 -12.648 20.925 1.00 0.00 57 LYS A O 20
ATOM 30977 N N . LEU A 1 67 ? 17.185 -10.468 20.580 1.00 0.00 58 LEU A N 20
ATOM 30978 C CA . LEU A 1 67 ? 17.569 -10.656 19.178 1.00 0.00 58 LEU A CA 20
ATOM 30979 C C . LEU A 1 67 ? 19.080 -10.606 19.032 1.00 0.00 58 LEU A C 20
ATOM 30980 O O . LEU A 1 67 ? 19.717 -9.644 19.449 1.00 0.00 58 LEU A O 20
ATOM 30996 N N . ILE A 1 68 ? 19.641 -11.654 18.480 1.00 0.00 59 ILE A N 20
ATOM 30997 C CA . ILE A 1 68 ? 21.062 -11.764 18.227 1.00 0.00 59 ILE A CA 20
ATOM 30998 C C . ILE A 1 68 ? 21.311 -11.896 16.717 1.00 0.00 59 ILE A C 20
ATOM 30999 O O . ILE A 1 68 ? 20.618 -12.643 16.025 1.00 0.00 59 ILE A O 20
ATOM 31015 N N . SER A 1 69 ? 22.264 -11.149 16.218 1.00 0.00 60 SER A N 20
ATOM 31016 C CA . SER A 1 69 ? 22.656 -11.225 14.847 1.00 0.00 60 SER A CA 20
ATOM 31017 C C . SER A 1 69 ? 24.142 -11.532 14.766 1.00 0.00 60 SER A C 20
ATOM 31018 O O . SER A 1 69 ? 24.962 -10.738 15.251 1.00 0.00 60 SER A O 20
ATOM 31026 N N . ALA A 1 70 ? 24.476 -12.701 14.227 1.00 0.00 61 ALA A N 20
ATOM 31027 C CA . ALA A 1 70 ? 25.874 -13.139 14.005 1.00 0.00 61 ALA A CA 20
ATOM 31028 C C . ALA A 1 70 ? 26.687 -13.231 15.312 1.00 0.00 61 ALA A C 20
ATOM 31029 O O . ALA A 1 70 ? 27.927 -13.261 15.292 1.00 0.00 61 ALA A O 20
ATOM 31036 N N . GLY A 1 71 ? 25.996 -13.335 16.423 1.00 0.00 62 GLY A N 20
ATOM 31037 C CA . GLY A 1 71 ? 26.663 -13.423 17.707 1.00 0.00 62 GLY A CA 20
ATOM 31038 C C . GLY A 1 71 ? 26.748 -12.088 18.430 1.00 0.00 62 GLY A C 20
ATOM 31039 O O . GLY A 1 71 ? 27.575 -11.912 19.312 1.00 0.00 62 GLY A O 20
ATOM 31043 N N . LYS A 1 72 ? 25.929 -11.141 18.032 1.00 0.00 63 LYS A N 20
ATOM 31044 C CA . LYS A 1 72 ? 25.847 -9.864 18.659 1.00 0.00 63 LYS A CA 20
ATOM 31045 C C . LYS A 1 72 ? 24.399 -9.577 18.998 1.00 0.00 63 LYS A C 20
ATOM 31046 O O . LYS A 1 72 ? 23.525 -9.783 18.162 1.00 0.00 63 LYS A O 20
ATOM 31065 N N . VAL A 1 73 ? 24.145 -9.124 20.201 1.00 0.00 64 VAL A N 20
ATOM 31066 C CA . VAL A 1 73 ? 22.787 -8.818 20.624 1.00 0.00 64 VAL A CA 20
ATOM 31067 C C . VAL A 1 73 ? 22.386 -7.446 20.084 1.00 0.00 64 VAL A C 20
ATOM 31068 O O . VAL A 1 73 ? 23.179 -6.500 20.131 1.00 0.00 64 VAL A O 20
ATOM 31081 N N . LEU A 1 74 ? 21.189 -7.342 19.562 1.00 0.00 65 LEU A N 20
ATOM 31082 C CA . LEU A 1 74 ? 20.697 -6.104 19.061 1.00 0.00 65 LEU A CA 20
ATOM 31083 C C . LEU A 1 74 ? 20.254 -5.197 20.187 1.00 0.00 65 LEU A C 20
ATOM 31084 O O . LEU A 1 74 ? 19.393 -5.556 21.005 1.00 0.00 65 LEU A O 20
ATOM 31100 N N . GLU A 1 75 ? 20.857 -4.046 20.231 1.00 0.00 66 GLU A N 20
ATOM 31101 C CA . GLU A 1 75 ? 20.548 -3.016 21.180 1.00 0.00 66 GLU A CA 20
ATOM 31102 C C . GLU A 1 75 ? 19.253 -2.340 20.729 1.00 0.00 66 GLU A C 20
ATOM 31103 O O . GLU A 1 75 ? 19.152 -1.884 19.584 1.00 0.00 66 GLU A O 20
ATOM 31115 N N . ASN A 1 76 ? 18.284 -2.285 21.627 1.00 0.00 67 ASN A N 20
ATOM 31116 C CA . ASN A 1 76 ? 16.908 -1.839 21.321 1.00 0.00 67 ASN A CA 20
ATOM 31117 C C . ASN A 1 76 ? 16.798 -0.445 20.731 1.00 0.00 67 ASN A C 20
ATOM 31118 O O . ASN A 1 76 ? 15.945 -0.201 19.868 1.00 0.00 67 ASN A O 20
ATOM 31129 N N . SER A 1 77 ? 17.648 0.453 21.172 1.00 0.00 68 SER A N 20
ATOM 31130 C CA . SER A 1 77 ? 17.592 1.848 20.739 1.00 0.00 68 SER A CA 20
ATOM 31131 C C . SER A 1 77 ? 18.146 2.047 19.328 1.00 0.00 68 SER A C 20
ATOM 31132 O O . SER A 1 77 ? 17.961 3.103 18.713 1.00 0.00 68 SER A O 20
ATOM 31140 N N . LYS A 1 78 ? 18.794 1.045 18.826 1.00 0.00 69 LYS A N 20
ATOM 31141 C CA . LYS A 1 78 ? 19.408 1.116 17.552 1.00 0.00 69 LYS A CA 20
ATOM 31142 C C . LYS A 1 78 ? 18.476 0.671 16.450 1.00 0.00 69 LYS A C 20
ATOM 31143 O O . LYS A 1 78 ? 17.409 0.081 16.706 1.00 0.00 69 LYS A O 20
ATOM 31162 N N . THR A 1 79 ? 18.849 0.964 15.246 1.00 0.00 70 THR A N 20
ATOM 31163 C CA . THR A 1 79 ? 17.986 0.775 14.131 1.00 0.00 70 THR A CA 20
ATOM 31164 C C . THR A 1 79 ? 18.567 -0.323 13.223 1.00 0.00 70 THR A C 20
ATOM 31165 O O . THR A 1 79 ? 19.724 -0.680 13.371 1.00 0.00 70 THR A O 20
ATOM 31176 N N . VAL A 1 80 ? 17.770 -0.842 12.292 1.00 0.00 71 VAL A N 20
ATOM 31177 C CA . VAL A 1 80 ? 18.227 -1.907 11.368 1.00 0.00 71 VAL A CA 20
ATOM 31178 C C . VAL A 1 80 ? 19.429 -1.410 10.549 1.00 0.00 71 VAL A C 20
ATOM 31179 O O . VAL A 1 80 ? 20.339 -2.175 10.200 1.00 0.00 71 VAL A O 20
ATOM 31192 N N . LYS A 1 81 ? 19.428 -0.112 10.295 1.00 0.00 72 LYS A N 20
ATOM 31193 C CA . LYS A 1 81 ? 20.516 0.597 9.650 1.00 0.00 72 LYS A CA 20
ATOM 31194 C C . LYS A 1 81 ? 21.858 0.312 10.336 1.00 0.00 72 LYS A C 20
ATOM 31195 O O . LYS A 1 81 ? 22.893 0.223 9.679 1.00 0.00 72 LYS A O 20
ATOM 31214 N N . ASP A 1 82 ? 21.820 0.148 11.632 1.00 0.00 73 ASP A N 20
ATOM 31215 C CA . ASP A 1 82 ? 22.994 -0.071 12.439 1.00 0.00 73 ASP A CA 20
ATOM 31216 C C . ASP A 1 82 ? 23.542 -1.492 12.321 1.00 0.00 73 ASP A C 20
ATOM 31217 O O . ASP A 1 82 ? 24.702 -1.736 12.620 1.00 0.00 73 ASP A O 20
ATOM 31226 N N . TYR A 1 83 ? 22.716 -2.426 11.889 1.00 0.00 74 TYR A N 20
ATOM 31227 C CA . TYR A 1 83 ? 23.112 -3.822 11.852 1.00 0.00 74 TYR A CA 20
ATOM 31228 C C . TYR A 1 83 ? 23.366 -4.331 10.444 1.00 0.00 74 TYR A C 20
ATOM 31229 O O . TYR A 1 83 ? 24.065 -5.341 10.255 1.00 0.00 74 TYR A O 20
ATOM 31247 N N . ARG A 1 84 ? 22.814 -3.652 9.461 1.00 0.00 75 ARG A N 20
ATOM 31248 C CA . ARG A 1 84 ? 22.964 -4.032 8.100 1.00 0.00 75 ARG A CA 20
ATOM 31249 C C . ARG A 1 84 ? 24.427 -3.908 7.640 1.00 0.00 75 ARG A C 20
ATOM 31250 O O . ARG A 1 84 ? 25.106 -2.905 7.910 1.00 0.00 75 ARG A O 20
ATOM 31271 N N . SER A 1 85 ? 24.894 -4.931 6.983 1.00 0.00 76 SER A N 20
ATOM 31272 C CA . SER A 1 85 ? 26.226 -4.975 6.439 1.00 0.00 76 SER A CA 20
ATOM 31273 C C . SER A 1 85 ? 26.304 -4.090 5.167 1.00 0.00 76 SER A C 20
ATOM 31274 O O . SER A 1 85 ? 25.258 -3.662 4.661 1.00 0.00 76 SER A O 20
ATOM 31282 N N . PRO A 1 86 ? 27.541 -3.763 4.668 1.00 0.00 77 PRO A N 20
ATOM 31283 C CA . PRO A 1 86 ? 27.740 -2.982 3.426 1.00 0.00 77 PRO A CA 20
ATOM 31284 C C . PRO A 1 86 ? 26.878 -3.488 2.253 1.00 0.00 77 PRO A C 20
ATOM 31285 O O . PRO A 1 86 ? 26.501 -4.674 2.198 1.00 0.00 77 PRO A O 20
ATOM 31296 N N . VAL A 1 87 ? 26.596 -2.602 1.312 1.00 0.00 78 VAL A N 20
ATOM 31297 C CA . VAL A 1 87 ? 25.720 -2.912 0.209 1.00 0.00 78 VAL A CA 20
ATOM 31298 C C . VAL A 1 87 ? 26.426 -3.742 -0.837 1.00 0.00 78 VAL A C 20
ATOM 31299 O O . VAL A 1 87 ? 26.990 -3.240 -1.811 1.00 0.00 78 VAL A O 20
ATOM 31312 N N . SER A 1 88 ? 26.468 -4.973 -0.567 1.00 0.00 79 SER A N 20
ATOM 31313 C CA . SER A 1 88 ? 27.006 -5.936 -1.456 1.00 0.00 79 SER A CA 20
ATOM 31314 C C . SER A 1 88 ? 25.834 -6.633 -2.144 1.00 0.00 79 SER A C 20
ATOM 31315 O O . SER A 1 88 ? 24.796 -6.889 -1.509 1.00 0.00 79 SER A O 20
ATOM 31323 N N . ASN A 1 89 ? 25.965 -6.894 -3.420 1.00 0.00 80 ASN A N 20
ATOM 31324 C CA . ASN A 1 89 ? 24.908 -7.555 -4.168 1.00 0.00 80 ASN A CA 20
ATOM 31325 C C . ASN A 1 89 ? 24.869 -9.048 -3.864 1.00 0.00 80 ASN A C 20
ATOM 31326 O O . ASN A 1 89 ? 25.677 -9.834 -4.361 1.00 0.00 80 ASN A O 20
ATOM 31337 N N . LEU A 1 90 ? 23.969 -9.428 -3.008 1.00 0.00 81 LEU A N 20
ATOM 31338 C CA . LEU A 1 90 ? 23.786 -10.753 -2.647 1.00 0.00 81 LEU A CA 20
ATOM 31339 C C . LEU A 1 90 ? 22.792 -11.396 -3.599 1.00 0.00 81 LEU A C 20
ATOM 31340 O O . LEU A 1 90 ? 22.297 -10.743 -4.515 1.00 0.00 81 LEU A O 20
ATOM 31356 N N . ALA A 1 91 ? 22.487 -12.642 -3.378 1.00 0.00 82 ALA A N 20
ATOM 31357 C CA . ALA A 1 91 ? 21.560 -13.371 -4.200 1.00 0.00 82 ALA A CA 20
ATOM 31358 C C . ALA A 1 91 ? 20.152 -13.306 -3.601 1.00 0.00 82 ALA A C 20
ATOM 31359 O O . ALA A 1 91 ? 19.332 -14.216 -3.790 1.00 0.00 82 ALA A O 20
ATOM 31366 N N . GLY A 1 92 ? 19.868 -12.216 -2.914 1.00 0.00 83 GLY A N 20
ATOM 31367 C CA . GLY A 1 92 ? 18.604 -12.067 -2.253 1.00 0.00 83 GLY A CA 20
ATOM 31368 C C . GLY A 1 92 ? 18.616 -12.832 -0.966 1.00 0.00 83 GLY A C 20
ATOM 31369 O O . GLY A 1 92 ? 18.101 -13.949 -0.893 1.00 0.00 83 GLY A O 20
ATOM 31373 N N . ALA A 1 93 ? 19.237 -12.267 0.035 1.00 0.00 84 ALA A N 20
ATOM 31374 C CA . ALA A 1 93 ? 19.378 -12.938 1.300 1.00 0.00 84 ALA A CA 20
ATOM 31375 C C . ALA A 1 93 ? 18.395 -12.414 2.313 1.00 0.00 84 ALA A C 20
ATOM 31376 O O . ALA A 1 93 ? 18.232 -11.192 2.472 1.00 0.00 84 ALA A O 20
ATOM 31383 N N . VAL A 1 94 ? 17.746 -13.325 2.993 1.00 0.00 85 VAL A N 20
ATOM 31384 C CA . VAL A 1 94 ? 16.821 -12.980 4.034 1.00 0.00 85 VAL A CA 20
ATOM 31385 C C . VAL A 1 94 ? 17.609 -12.816 5.317 1.00 0.00 85 VAL A C 20
ATOM 31386 O O . VAL A 1 94 ? 18.461 -13.647 5.648 1.00 0.00 85 VAL A O 20
ATOM 31399 N N . THR A 1 95 ? 17.325 -11.779 6.025 1.00 0.00 86 THR A N 20
ATOM 31400 C CA . THR A 1 95 ? 18.060 -11.441 7.189 1.00 0.00 86 THR A CA 20
ATOM 31401 C C . THR A 1 95 ? 17.491 -12.243 8.346 1.00 0.00 86 THR A C 20
ATOM 31402 O O . THR A 1 95 ? 16.286 -12.244 8.564 1.00 0.00 86 THR A O 20
ATOM 31413 N N . THR A 1 96 ? 18.318 -12.946 9.048 1.00 0.00 87 THR A N 20
ATOM 31414 C CA . THR A 1 96 ? 17.828 -13.779 10.093 1.00 0.00 87 THR A CA 20
ATOM 31415 C C . THR A 1 96 ? 18.292 -13.286 11.456 1.00 0.00 87 THR A C 20
ATOM 31416 O O . THR A 1 96 ? 19.491 -13.232 11.736 1.00 0.00 87 THR A O 20
ATOM 31427 N N . MET A 1 97 ? 17.349 -12.926 12.286 1.00 0.00 88 MET A N 20
ATOM 31428 C CA . MET A 1 97 ? 17.634 -12.559 13.655 1.00 0.00 88 MET A CA 20
ATOM 31429 C C . MET A 1 97 ? 17.414 -13.766 14.515 1.00 0.00 88 MET A C 20
ATOM 31430 O O . MET A 1 97 ? 16.332 -14.365 14.499 1.00 0.00 88 MET A O 20
ATOM 31444 N N . HIS A 1 98 ? 18.426 -14.141 15.232 1.00 0.00 89 HIS A N 20
ATOM 31445 C CA . HIS A 1 98 ? 18.358 -15.290 16.082 1.00 0.00 89 HIS A CA 20
ATOM 31446 C C . HIS A 1 98 ? 17.807 -14.864 17.416 1.00 0.00 89 HIS A C 20
ATOM 31447 O O . HIS A 1 98 ? 18.342 -13.971 18.056 1.00 0.00 89 HIS A O 20
ATOM 31462 N N . VAL A 1 99 ? 16.757 -15.481 17.823 1.00 0.00 90 VAL A N 20
ATOM 31463 C CA . VAL A 1 99 ? 16.116 -15.098 19.040 1.00 0.00 90 VAL A CA 20
ATOM 31464 C C . VAL A 1 99 ? 16.455 -16.038 20.170 1.00 0.00 90 VAL A C 20
ATOM 31465 O O . VAL A 1 99 ? 16.416 -17.271 20.040 1.00 0.00 90 VAL A O 20
ATOM 31478 N N . ILE A 1 100 ? 16.830 -15.443 21.242 1.00 0.00 91 ILE A N 20
ATOM 31479 C CA . ILE A 1 100 ? 17.124 -16.110 22.454 1.00 0.00 91 ILE A CA 20
ATOM 31480 C C . ILE A 1 100 ? 15.993 -15.852 23.412 1.00 0.00 91 ILE A C 20
ATOM 31481 O O . ILE A 1 100 ? 15.613 -14.695 23.667 1.00 0.00 91 ILE A O 20
ATOM 31497 N N . ILE A 1 101 ? 15.440 -16.910 23.904 1.00 0.00 92 ILE A N 20
ATOM 31498 C CA . ILE A 1 101 ? 14.308 -16.845 24.762 1.00 0.00 92 ILE A CA 20
ATOM 31499 C C . ILE A 1 101 ? 14.736 -16.726 26.207 1.00 0.00 92 ILE A C 20
ATOM 31500 O O . ILE A 1 101 ? 15.278 -17.672 26.798 1.00 0.00 92 ILE A O 20
ATOM 31516 N N . GLN A 1 102 ? 14.543 -15.558 26.752 1.00 0.00 93 GLN A N 20
ATOM 31517 C CA . GLN A 1 102 ? 14.801 -15.323 28.146 1.00 0.00 93 GLN A CA 20
ATOM 31518 C C . GLN A 1 102 ? 13.680 -14.516 28.719 1.00 0.00 93 GLN A C 20
ATOM 31519 O O . GLN A 1 102 ? 13.518 -13.342 28.389 1.00 0.00 93 GLN A O 20
ATOM 31533 N N . ALA A 1 103 ? 12.921 -15.142 29.546 1.00 0.00 94 ALA A N 20
ATOM 31534 C CA . ALA A 1 103 ? 11.848 -14.520 30.268 1.00 0.00 94 ALA A CA 20
ATOM 31535 C C . ALA A 1 103 ? 12.386 -14.193 31.649 1.00 0.00 94 ALA A C 20
ATOM 31536 O O . ALA A 1 103 ? 13.438 -14.748 32.019 1.00 0.00 94 ALA A O 20
ATOM 31543 N N . PRO A 1 104 ? 11.766 -13.230 32.393 1.00 0.00 95 PRO A N 20
ATOM 31544 C CA . PRO A 1 104 ? 12.176 -12.861 33.763 1.00 0.00 95 PRO A CA 20
ATOM 31545 C C . PRO A 1 104 ? 12.664 -14.058 34.606 1.00 0.00 95 PRO A C 20
ATOM 31546 O O . PRO A 1 104 ? 12.153 -15.191 34.475 1.00 0.00 95 PRO A O 20
ATOM 31557 N N . VAL A 1 105 ? 13.632 -13.786 35.469 1.00 0.00 96 VAL A N 20
ATOM 31558 C CA . VAL A 1 105 ? 14.315 -14.811 36.259 1.00 0.00 96 VAL A CA 20
ATOM 31559 C C . VAL A 1 105 ? 13.338 -15.670 37.046 1.00 0.00 96 VAL A C 20
ATOM 31560 O O . VAL A 1 105 ? 13.386 -16.905 36.980 1.00 0.00 96 VAL A O 20
ATOM 31573 N N . THR A 1 106 ? 12.463 -15.046 37.766 1.00 0.00 97 THR A N 20
ATOM 31574 C CA . THR A 1 106 ? 11.489 -15.777 38.505 1.00 0.00 97 THR A CA 20
ATOM 31575 C C . THR A 1 106 ? 10.142 -15.739 37.782 1.00 0.00 97 THR A C 20
ATOM 31576 O O . THR A 1 106 ? 9.397 -14.764 37.885 1.00 0.00 97 THR A O 20
ATOM 31587 N N . GLU A 1 107 ? 9.873 -16.760 37.000 1.00 0.00 98 GLU A N 20
ATOM 31588 C CA . GLU A 1 107 ? 8.601 -16.877 36.333 1.00 0.00 98 GLU A CA 20
ATOM 31589 C C . GLU A 1 107 ? 7.900 -18.125 36.802 1.00 0.00 98 GLU A C 20
ATOM 31590 O O . GLU A 1 107 ? 8.308 -19.243 36.478 1.00 0.00 98 GLU A O 20
ATOM 31602 N N . LYS A 1 108 ? 6.873 -17.940 37.556 1.00 0.00 99 LYS A N 20
ATOM 31603 C CA . LYS A 1 108 ? 6.090 -19.013 38.038 1.00 0.00 99 LYS A CA 20
ATOM 31604 C C . LYS A 1 108 ? 4.660 -18.544 38.101 1.00 0.00 99 LYS A C 20
ATOM 31605 O O . LYS A 1 108 ? 4.166 -18.103 39.150 1.00 0.00 99 LYS A O 20
ATOM 31624 N N . GLU A 1 109 ? 4.040 -18.537 36.943 1.00 0.00 100 GLU A N 20
ATOM 31625 C CA . GLU A 1 109 ? 2.708 -18.015 36.780 1.00 0.00 100 GLU A CA 20
ATOM 31626 C C . GLU A 1 109 ? 1.807 -18.972 36.026 1.00 0.00 100 GLU A C 20
ATOM 31627 O O . GLU A 1 109 ? 0.647 -18.643 35.736 1.00 0.00 100 GLU A O 20
ATOM 31639 N N . LYS A 1 110 ? 2.324 -20.147 35.717 1.00 0.00 101 LYS A N 20
ATOM 31640 C CA . LYS A 1 110 ? 1.538 -21.161 35.054 1.00 0.00 101 LYS A CA 20
ATOM 31641 C C . LYS A 1 110 ? 0.626 -21.799 36.080 1.00 0.00 101 LYS A C 20
ATOM 31642 O O . LYS A 1 110 ? -0.546 -21.429 36.137 1.00 0.00 101 LYS A O 20
#

CATH classification: 3.10.20.90

Secondary structure (DSSP, 8-state):
--SS---EEEEEEETTS-EEEEEEE-TT-BHHHHHHHHHHHS-TT-SSS--SGGGEEEEETTEE--TTSBGGGGS--TTS-TT--EEEEEEE---SS----

Organism: Arabidopsis thaliana (NCBI:txid3702)

Foldseek 3Di:
DDDDPPAAWEWEAEPVGRIDDTDGDHQQAFVQVVQVVVLVPPPLVDPPFHNHPQFKWWDAPHRTGDRGGGSVVVDDPDDDDPRDHGYTYIDGDDDPDDDDD